Protein AF-0000000081145423 (afdb_homodimer)

Sequence (1988 aa):
MEACVICKEGTMGEDVSILTEKGAASINLASRQRGHADIADEGDTVHKKCRRKFNHPKYIQAEKAADQHQNETKKILRSENIFNFQEQCIFCGLPAKFIKRKRGADVHPVLTMEFQEKVLESCTNRNDEWGHTVKGRISYVNDLHAADAVYHQTCSVNFRTGKNIPSVYSPIPSKERRLAGRPCATQQEDAFSKTCAFLANNDNEQVTVMDLTKKMAEFCDEPYTRNYMKKKLQTHFGSDILITEINGLPDVVTFCYLAKSILYDFYKRPQSSSDKESIIKAAARFILSDIKSIQASTTLYPSLSEIESLSSQISYVPDSLQLLLSNIFLQNSKDLKIASIGQAIMQTSRPRALLAPIQISLGIQLDQQFASRFLLDTLNSLGFSASYSEIKRFQSNAAVEQGQSQINLDTNSSLQFVADNVDHNSCTVDGHGTFHGMGIIGSFTPGSKFNRVIPRNDLSKESILEAGTIDVLFYKRPQTKEQHFIKLREMDVDDDFWFAYLLCNVLWPLRTPRISWSGFMQMFRSGQYPGKSSTVFFPMIDLPPSDMTCIFSTLHFVCKEASKYEKTPVITFDQPLYWKARQIISDEADDSILKSVVLRLGGFHLQMSFLGAIGHIMSGSGLQEVLETVFAPNAVGHMVSGKAVSRAIRGHNLVSSGLNAILLAQIFELDLPSTSITAELNLSSSESRTDNGEPSEGLNHQGVPEVAIQIESEDDLSGRTIDPLLDKACSLYDSLLSGETKLEELAGDEIFDRILSKLEEEKKSLETKRTAKLWLQYLDMVHLLMKFIEAERTGNWKLHQKTISMMLPYLAAASHNLYLKSAYLYLSDMQQLESKHPEIYAFFEAGHHVIRRSDRFWAGLSSDIVIEQVLMRSMKTSGGLTRGRGMTELQRVQWLLSSPACAEINYAMQTLTGVNYHTSDQHKESGKARQSRDDRDAFIVLKHVMERNPFDGNEELRSIETGIVADQKVNVDRSKEIGLEIVNSLPIYFWIFFMEACVICKEGTMGEDVSILTEKGAASINLASRQRGHADIADEGDTVHKKCRRKFNHPKYIQAEKAADQHQNETKKILRSENIFNFQEQCIFCGLPAKFIKRKRGADVHPVLTMEFQEKVLESCTNRNDEWGHTVKGRISYVNDLHAADAVYHQTCSVNFRTGKNIPSVYSPIPSKERRLAGRPCATQQEDAFSKTCAFLANNDNEQVTVMDLTKKMAEFCDEPYTRNYMKKKLQTHFGSDILITEINGLPDVVTFCYLAKSILYDFYKRPQSSSDKESIIKAAARFILSDIKSIQASTTLYPSLSEIESLSSQISYVPDSLQLLLSNIFLQNSKDLKIASIGQAIMQTSRPRALLAPIQISLGIQLDQQFASRFLLDTLNSLGFSASYSEIKRFQSNAAVEQGQSQINLDTNSSLQFVADNVDHNSCTVDGHGTFHGMGIIGSFTPGSKFNRVIPRNDLSKESILEAGTIDVLFYKRPQTKEQHFIKLREMDVDDDFWFAYLLCNVLWPLRTPRISWSGFMQMFRSGQYPGKSSTVFFPMIDLPPSDMTCIFSTLHFVCKEASKYEKTPVITFDQPLYWKARQIISDEADDSILKSVVLRLGGFHLQMSFLGAIGHIMSGSGLQEVLETVFAPNAVGHMVSGKAVSRAIRGHNLVSSGLNAILLAQIFELDLPSTSITAELNLSSSESRTDNGEPSEGLNHQGVPEVAIQIESEDDLSGRTIDPLLDKACSLYDSLLSGETKLEELAGDEIFDRILSKLEEEKKSLETKRTAKLWLQYLDMVHLLMKFIEAERTGNWKLHQKTISMMLPYLAAASHNLYLKSAYLYLSDMQQLESKHPEIYAFFEAGHHVIRRSDRFWAGLSSDIVIEQVLMRSMKTSGGLTRGRGMTELQRVQWLLSSPACAEINYAMQTLTGVNYHTSDQHKESGKARQSRDDRDAFIVLKHVMERNPFDGNEELRSIETGIVADQKVNVDRSKEIGLEIVNSLPIYFWIFF

Solvent-accessible surface area (backbone atoms only — not comparable to full-atom values): 108475 Å² total; per-residue (Å²): 130,64,36,13,63,81,82,65,43,74,65,84,68,91,58,57,41,68,29,46,67,66,51,15,51,48,50,23,51,37,30,45,69,60,73,44,69,76,66,52,50,68,68,43,37,32,39,53,65,58,53,51,56,59,55,34,66,65,55,39,50,50,48,49,56,52,60,68,71,62,69,84,76,74,81,77,79,74,83,74,84,70,80,49,38,63,47,19,14,63,67,79,66,49,72,54,63,62,54,87,99,40,66,25,99,51,42,42,68,46,82,48,67,62,56,53,53,51,49,54,49,46,22,65,69,60,70,39,67,52,25,52,53,30,44,59,60,49,72,73,48,98,49,53,40,83,54,46,21,23,31,39,53,66,46,53,52,22,65,74,72,67,43,80,54,57,76,88,51,40,72,77,70,78,80,72,80,70,78,82,74,81,64,66,58,60,54,43,50,52,19,47,50,49,37,49,47,44,47,66,73,42,62,71,49,82,40,30,45,62,51,50,32,55,54,18,41,73,63,25,95,72,44,61,52,62,69,53,41,51,52,48,48,42,68,72,50,40,80,33,42,45,72,50,79,46,90,99,49,80,40,33,49,35,71,29,68,51,72,65,57,51,50,48,55,62,71,66,53,70,86,81,60,59,68,64,60,52,37,29,50,46,32,20,51,52,36,40,28,48,58,60,64,58,88,55,66,73,50,45,50,79,42,62,69,47,54,34,30,64,66,50,41,40,65,69,40,48,65,62,51,47,51,29,46,57,63,37,34,66,54,86,91,37,64,60,35,46,24,43,47,44,37,28,52,50,27,56,36,26,62,89,56,38,73,39,58,64,27,45,44,48,38,40,35,47,36,53,49,47,35,42,67,61,60,35,48,48,35,27,56,39,39,65,27,36,51,60,68,57,46,52,42,47,32,44,29,31,14,35,50,47,49,72,47,78,80,84,67,62,89,83,38,46,63,42,33,32,47,45,76,40,77,42,83,51,91,43,90,38,54,49,75,50,46,47,20,27,37,36,38,38,35,27,37,40,44,67,84,86,84,70,76,39,54,52,62,92,73,56,72,64,57,43,44,62,38,35,61,71,73,81,41,81,61,75,84,63,79,80,64,82,86,80,60,66,82,72,77,85,72,91,73,80,70,76,61,59,58,56,62,52,48,46,44,61,38,46,84,77,41,83,71,30,60,46,65,70,28,47,46,60,73,52,54,77,68,84,58,73,53,30,36,33,76,46,60,47,54,56,43,88,34,52,49,87,37,64,33,41,45,47,20,50,54,51,48,45,44,54,57,24,50,74,70,75,44,72,30,32,42,32,19,48,69,76,55,33,54,53,47,51,50,53,42,64,48,44,58,88,84,39,78,58,62,62,49,46,76,38,70,23,50,46,61,48,49,26,51,50,38,21,24,53,31,56,56,41,57,80,41,34,56,69,61,51,48,43,74,68,26,30,65,73,49,46,56,31,21,35,58,17,72,34,52,71,52,28,54,52,48,53,50,33,50,46,41,28,54,45,39,53,52,47,22,68,75,62,70,48,84,70,86,72,73,78,65,74,74,68,76,50,71,48,67,76,73,78,74,78,71,78,73,73,78,69,54,58,49,73,66,75,67,63,52,62,48,70,61,71,70,70,66,62,72,65,65,76,79,57,88,67,54,66,70,58,48,50,51,51,52,52,50,52,31,42,75,73,61,79,40,57,62,77,71,55,50,79,48,61,67,56,55,53,53,49,50,54,51,52,53,51,49,60,66,36,52,74,19,37,27,26,26,32,54,52,49,49,48,49,51,53,52,49,52,51,47,37,50,48,15,34,18,56,18,38,44,65,50,40,54,43,38,52,60,66,43,40,18,44,27,48,53,45,65,39,57,70,59,32,55,52,50,51,52,44,50,44,52,60,70,43,24,62,76,78,37,46,70,59,37,53,40,25,63,57,22,61,70,28,43,16,86,45,82,52,44,71,36,29,28,38,52,53,47,46,48,49,65,49,54,53,40,48,30,64,33,68,23,14,44,73,37,65,42,65,82,45,72,64,48,46,29,32,51,41,36,13,41,65,60,45,50,51,44,35,50,24,48,25,62,49,64,67,49,61,87,48,76,56,85,69,71,55,54,66,32,68,70,42,15,48,51,49,36,52,48,27,49,55,39,28,56,57,41,60,77,34,48,52,76,51,94,48,61,58,44,42,16,49,70,79,58,53,70,60,60,88,82,64,56,62,57,44,29,59,62,54,3,43,54,53,60,67,38,42,58,72,51,60,76,65,81,108,129,63,36,13,63,82,81,63,45,73,66,85,70,92,59,57,41,69,29,46,66,67,51,16,50,48,49,23,50,37,30,46,69,61,72,43,69,75,67,52,49,67,69,42,37,32,40,52,65,56,53,50,56,59,55,33,64,64,56,39,48,47,48,47,57,51,59,66,66,62,67,83,78,77,81,80,77,72,82,72,84,70,82,49,38,64,47,18,13,62,66,77,65,48,70,55,63,60,56,89,96,40,67,25,99,50,43,40,69,46,81,47,68,62,55,52,52,49,50,50,50,46,22,66,69,62,70,39,67,52,25,52,53,30,44,59,61,50,72,73,48,97,47,53,39,84,54,46,19,23,30,37,52,65,44,54,52,24,64,74,71,66,45,80,56,54,76,88,50,40,72,77,69,78,79,73,80,71,79,80,74,82,63,66,57,59,53,46,49,50,19,48,50,49,38,50,49,44,47,64,72,43,61,73,51,82,41,31,47,63,50,50,32,56,53,19,40,74,64,24,95,74,45,59,51,61,69,54,40,51,53,48,48,41,67,70,50,39,79,34,43,44,72,49,78,46,92,98,49,79,40,33,50,36,71,29,69,49,72,65,58,52,51,49,53,61,71,66,52,71,88,81,61,61,69,66,59,51,36,30,50,45,33,20,50,53,36,42,30,50,59,61,65,56,86,55,67,73,50,46,50,79,41,63,70,47,54,33,32,64,67,50,40,41,64,69,39,47,66,64,51,48,52,28,47,57,62,38,36,63,54,85,90,36,61,60,33,46,25,41,48,43,36,28,53,50,26,58,36,29,62,87,58,39,74,41,58,64,27,44,45,49,35,40,34,47,38,54,49,48,34,43,67,60,59,34,48,49,34,27,57,38,40,65,26,36,50,60,67,55,45,52,41,46,32,44,30,32,14,35,50,48,49,73,47,78,80,83,68,62,89,83,39,47,61,40,34,32,46,46,75,39,76,42,81,51,91,43,89,38,54,50,77,49,47,47,20,28,38,37,37,37,36,28,36,42,42,67,85,88,86,69,77,40,53,55,60,92,76,54,72,63,58,44,44,63,40,35,61,72,74,80,42,82,61,75,86,64,76,80,64,81,85,81,61,65,84,72,78,86,73,90,73,80,68,76,60,59,57,56,61,54,49,47,43,61,38,45,84,74,41,84,72,29,60,46,65,69,27,46,45,58,74,54,54,79,64,86,60,72,54,29,36,33,74,45,58,47,53,57,43,90,35,52,47,86,37,63,32,42,43,46,20,48,53,51,49,44,45,56,58,24,51,74,71,73,44,72,30,32,40,31,20,50,67,76,55,32,54,53,48,49,51,53,42,63,49,43,58,87,84,40,78,58,63,61,51,46,78,38,70,23,50,46,61,49,50,26,51,50,39,20,25,53,32,55,56,42,58,77,43,34,56,68,62,53,48,43,74,68,26,29,65,72,50,44,54,31,22,36,57,19,72,33,52,72,50,28,54,53,50,52,50,34,48,46,39,28,53,45,41,52,51,47,21,68,74,63,70,49,84,71,87,73,74,80,65,74,76,64,76,50,70,49,68,74,73,77,75,79,73,79,74,73,78,69,52,56,52,72,67,76,68,63,51,62,46,70,61,71,70,69,65,63,71,66,64,77,78,57,87,65,53,66,70,59,48,49,54,51,50,52,50,52,31,40,75,72,61,79,39,56,61,76,70,54,49,80,48,62,67,56,54,54,52,47,51,54,51,51,52,53,51,59,66,38,51,73,20,36,29,25,26,33,54,51,50,48,48,50,51,52,49,48,52,51,47,36,51,47,14,34,17,56,19,37,43,65,48,40,54,44,38,53,60,67,42,39,18,43,28,47,53,47,64,37,55,70,59,32,55,52,50,52,52,44,50,44,52,59,70,42,24,61,77,78,38,45,68,58,37,52,40,26,64,58,22,61,70,27,44,16,85,44,84,51,43,69,36,29,29,37,53,54,48,48,48,48,66,48,54,54,41,47,30,65,32,67,23,12,42,74,38,66,42,65,82,44,71,63,47,45,28,33,53,40,35,13,41,64,60,45,51,51,44,36,51,23,48,25,61,49,65,68,50,60,87,47,77,57,85,68,69,54,54,67,33,67,70,42,15,47,50,49,37,51,48,27,50,55,37,27,57,56,41,61,77,34,46,53,78,54,92,46,61,58,43,42,15,49,70,78,60,51,68,61,61,90,83,65,56,63,57,43,28,58,62,55,3,44,55,53,61,66,37,44,55,73,50,61,73,66,81,108

pLDDT: mean 79.21, std 19.41, range [22.06, 98.44]

Radius of gyration: 43.33 Å; Cα contacts (8 Å, |Δi|>4): 2928; chains: 2; bounding box: 94×135×142 Å

Structure (mmCIF, N/CA/C/O backbone):
data_AF-0000000081145423-model_v1
#
loop_
_entity.id
_entity.type
_entity.pdbx_description
1 polymer 'Uncharacterized protein'
#
loop_
_atom_site.group_PDB
_atom_site.id
_atom_site.type_symbol
_atom_site.label_atom_id
_atom_site.label_alt_id
_atom_site.label_comp_id
_atom_site.label_asym_id
_atom_site.label_entity_id
_atom_site.label_seq_id
_atom_site.pdbx_PDB_ins_code
_atom_site.Cartn_x
_atom_site.Cartn_y
_atom_site.Cartn_z
_atom_site.occupancy
_atom_site.B_iso_or_equiv
_atom_site.auth_seq_id
_atom_site.auth_comp_id
_atom_site.auth_asym_id
_atom_site.auth_atom_id
_atom_site.pdbx_PDB_model_num
ATOM 1 N N . MET A 1 1 ? 26.938 -6.09 -64.438 1 45.06 1 MET A N 1
ATOM 2 C CA . MET A 1 1 ? 26.531 -6.07 -63.031 1 45.06 1 MET A CA 1
ATOM 3 C C . MET A 1 1 ? 25.125 -5.488 -62.906 1 45.06 1 MET A C 1
ATOM 5 O O . MET A 1 1 ? 24.859 -4.371 -63.344 1 45.06 1 MET A O 1
ATOM 9 N N . GLU A 1 2 ? 24.156 -6.195 -62.688 1 62.94 2 GLU A N 1
ATOM 10 C CA . GLU A 1 2 ? 22.766 -5.824 -62.906 1 62.94 2 GLU A CA 1
ATOM 11 C C . GLU A 1 2 ? 22.266 -4.859 -61.844 1 62.94 2 GLU A C 1
ATOM 13 O O . GLU A 1 2 ? 22.578 -5.023 -60.656 1 62.94 2 GLU A O 1
ATOM 18 N N . ALA A 1 3 ? 21.969 -3.691 -62.125 1 74.31 3 ALA A N 1
ATOM 19 C CA . ALA A 1 3 ? 21.516 -2.594 -61.281 1 74.31 3 ALA A CA 1
ATOM 20 C C . ALA A 1 3 ? 20.109 -2.861 -60.75 1 74.31 3 ALA A C 1
ATOM 22 O O . ALA A 1 3 ? 19.312 -3.553 -61.375 1 74.31 3 ALA A O 1
ATOM 23 N N . CYS A 1 4 ? 19.875 -2.486 -59.531 1 77.88 4 CYS A N 1
ATOM 24 C CA . CYS A 1 4 ? 18.547 -2.59 -58.969 1 77.88 4 CYS A CA 1
ATOM 25 C C . CYS A 1 4 ? 17.531 -1.809 -59.781 1 77.88 4 CYS A C 1
ATOM 27 O O . CYS A 1 4 ? 17.75 -0.642 -60.094 1 77.88 4 CYS A O 1
ATOM 29 N N . VAL A 1 5 ? 16.516 -2.346 -60.125 1 80.5 5 VAL A N 1
ATOM 30 C CA . VAL A 1 5 ? 15.555 -1.771 -61.062 1 80.5 5 VAL A CA 1
ATOM 31 C C . VAL A 1 5 ? 14.844 -0.59 -60.406 1 80.5 5 VAL A C 1
ATOM 33 O O . VAL A 1 5 ? 14.367 0.313 -61.094 1 80.5 5 VAL A O 1
ATOM 36 N N . ILE A 1 6 ? 14.875 -0.462 -59.125 1 78.06 6 ILE A N 1
ATOM 37 C CA . ILE A 1 6 ? 14.18 0.581 -58.406 1 78.06 6 ILE A CA 1
ATOM 38 C C . ILE A 1 6 ? 15.125 1.755 -58.156 1 78.06 6 ILE A C 1
ATOM 40 O O . ILE A 1 6 ? 14.812 2.895 -58.5 1 78.06 6 ILE A O 1
ATOM 44 N N . CYS A 1 7 ? 16.234 1.558 -57.594 1 73 7 CYS A N 1
ATOM 45 C CA . CYS A 1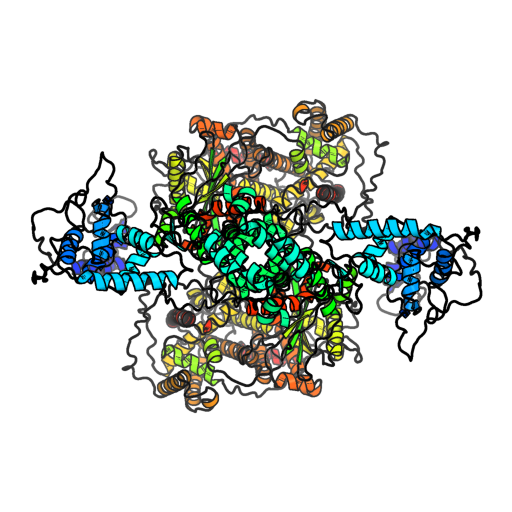 7 ? 17.125 2.66 -57.219 1 73 7 CYS A CA 1
ATOM 46 C C . CYS A 1 7 ? 18.203 2.85 -58.281 1 73 7 CYS A C 1
ATOM 48 O O . CYS A 1 7 ? 18.969 3.814 -58.219 1 73 7 CYS A O 1
ATOM 50 N N . LYS A 1 8 ? 18.422 1.959 -59.312 1 77.31 8 LYS A N 1
ATOM 51 C CA . LYS A 1 8 ? 19.344 1.952 -60.469 1 77.31 8 LYS A CA 1
ATOM 52 C C . LYS A 1 8 ? 20.797 1.902 -60 1 77.31 8 LYS A C 1
ATOM 54 O O . LYS A 1 8 ? 21.703 2.223 -60.781 1 77.31 8 LYS A O 1
ATOM 59 N N . GLU A 1 9 ? 21.031 1.647 -58.719 1 73.06 9 GLU A N 1
ATOM 60 C CA . GLU A 1 9 ? 22.391 1.513 -58.25 1 73.06 9 GLU A CA 1
ATOM 61 C C . GLU A 1 9 ? 22.906 0.082 -58.406 1 73.06 9 GLU A C 1
ATOM 63 O O . GLU A 1 9 ? 22.109 -0.852 -58.531 1 73.06 9 GLU A O 1
ATOM 68 N N . GLY A 1 10 ? 24.172 -0.116 -58.406 1 71.62 10 GLY A N 1
ATOM 69 C CA . GLY A 1 10 ? 24.812 -1.399 -58.625 1 71.62 10 GLY A CA 1
ATOM 70 C C . GLY A 1 10 ? 24.531 -2.41 -57.531 1 71.62 10 GLY A C 1
ATOM 71 O O . GLY A 1 10 ? 24.344 -2.037 -56.375 1 71.62 10 GLY A O 1
ATOM 72 N N . THR A 1 11 ? 24.016 -3.619 -57.656 1 60.56 11 THR A N 1
ATOM 73 C CA . THR A 1 11 ? 23.609 -4.707 -56.781 1 60.56 11 THR A CA 1
ATOM 74 C C . THR A 1 11 ? 24.828 -5.414 -56.188 1 60.56 11 THR A C 1
ATOM 76 O O . THR A 1 11 ? 25.156 -6.527 -56.594 1 60.56 11 THR A O 1
ATOM 79 N N . MET A 1 12 ? 25.828 -4.793 -55.625 1 54.53 12 MET A N 1
ATOM 80 C CA . MET A 1 12 ? 26.969 -5.402 -54.969 1 54.53 12 MET A CA 1
ATOM 81 C C . MET A 1 12 ? 26.672 -5.656 -53.5 1 54.53 12 MET A C 1
ATOM 83 O O . MET A 1 12 ? 26.172 -4.77 -52.781 1 54.53 12 MET A O 1
ATOM 87 N N . GLY A 1 13 ? 26.531 -7.059 -52.938 1 53.88 13 GLY A N 1
ATOM 88 C CA . GLY A 1 13 ? 26.484 -7.715 -51.625 1 53.88 13 GLY A CA 1
ATOM 89 C C . GLY A 1 13 ? 25.234 -8.547 -51.438 1 53.88 13 GLY A C 1
ATOM 90 O O . GLY A 1 13 ? 24.422 -8.68 -52.344 1 53.88 13 GLY A O 1
ATOM 91 N N . GLU A 1 14 ? 25.047 -9.273 -50.188 1 54.97 14 GLU A N 1
ATOM 92 C CA . GLU A 1 14 ? 24.172 -10.406 -49.875 1 54.97 14 GLU A CA 1
ATOM 93 C C . GLU A 1 14 ? 22.703 -10.008 -49.938 1 54.97 14 GLU A C 1
ATOM 95 O O . GLU A 1 14 ? 21.828 -10.867 -50 1 54.97 14 GLU A O 1
ATOM 100 N N . ASP A 1 15 ? 22.375 -8.844 -50.125 1 63.41 15 ASP A N 1
ATOM 101 C CA . ASP A 1 15 ? 20.969 -8.555 -49.906 1 63.41 15 ASP A CA 1
ATOM 102 C C . ASP A 1 15 ? 20.266 -8.25 -51.25 1 63.41 15 ASP A C 1
ATOM 104 O O . ASP A 1 15 ? 19.359 -7.41 -51.281 1 63.41 15 ASP A O 1
ATOM 108 N N . VAL A 1 16 ? 20.562 -8.969 -52.25 1 73.56 16 VAL A N 1
ATOM 109 C CA . VAL A 1 16 ? 19.938 -8.758 -53.562 1 73.56 16 VAL A CA 1
ATOM 110 C C . VAL A 1 16 ? 18.984 -9.898 -53.844 1 73.56 16 VAL A C 1
ATOM 112 O O . VAL A 1 16 ? 19.234 -11.055 -53.5 1 73.56 16 VAL A O 1
ATOM 115 N N . SER A 1 17 ? 17.859 -9.633 -54.344 1 78.44 17 SER A N 1
ATOM 116 C CA . SER A 1 17 ? 16.938 -10.68 -54.75 1 78.44 17 SER A CA 1
ATOM 117 C C . SER A 1 17 ? 16.578 -10.562 -56.219 1 78.44 17 SER A C 1
ATOM 119 O O . SER A 1 17 ? 16.406 -9.453 -56.75 1 78.44 17 SER A O 1
ATOM 121 N N . ILE A 1 18 ? 16.531 -11.68 -56.906 1 79.06 18 ILE A N 1
ATOM 122 C CA . ILE A 1 18 ? 16.125 -11.75 -58.312 1 79.06 18 ILE A CA 1
ATOM 123 C C . ILE A 1 18 ? 14.594 -11.852 -58.375 1 79.06 18 ILE A C 1
ATOM 125 O O . ILE A 1 18 ? 13.992 -12.703 -57.719 1 79.06 18 ILE A O 1
ATOM 129 N N . LEU A 1 19 ? 13.953 -11.031 -59.125 1 76.06 19 LEU A N 1
ATOM 130 C CA . LEU A 1 19 ? 12.5 -10.922 -59.125 1 76.06 19 LEU A CA 1
ATOM 131 C C . LEU A 1 19 ? 11.875 -12.094 -59.906 1 76.06 19 LEU A C 1
ATOM 133 O O . LEU A 1 19 ? 12.336 -12.445 -61 1 76.06 19 LEU A O 1
ATOM 137 N N . THR A 1 20 ? 10.906 -12.867 -59.25 1 80.38 20 THR A N 1
ATOM 138 C CA . THR A 1 20 ? 10.039 -13.812 -59.938 1 80.38 20 THR A CA 1
ATOM 139 C C . THR A 1 20 ? 8.867 -13.094 -60.594 1 80.38 20 THR A C 1
ATOM 141 O O . THR A 1 20 ? 8.703 -11.883 -60.438 1 80.38 20 THR A O 1
ATOM 144 N N . GLU A 1 21 ? 7.996 -13.758 -61.25 1 76.81 21 GLU A N 1
ATOM 145 C CA . GLU A 1 21 ? 6.82 -13.195 -61.938 1 76.81 21 GLU A CA 1
ATOM 146 C C . GLU A 1 21 ? 5.941 -12.438 -60.938 1 76.81 21 GLU A C 1
ATOM 148 O O . GLU A 1 21 ? 5.469 -11.344 -61.219 1 76.81 21 GLU A O 1
ATOM 153 N N . LYS A 1 22 ? 5.789 -12.961 -59.812 1 75.75 22 LYS A N 1
ATOM 154 C CA . LYS A 1 22 ? 4.941 -12.344 -58.812 1 75.75 22 LYS A CA 1
ATOM 155 C C . LYS A 1 22 ? 5.617 -11.117 -58.188 1 75.75 22 LYS A C 1
ATOM 157 O O . LYS A 1 22 ? 4.957 -10.117 -57.906 1 75.75 22 LYS A O 1
ATOM 162 N N . GLY A 1 23 ? 6.855 -11.188 -58 1 76.88 23 GLY A N 1
ATOM 163 C CA . GLY A 1 23 ? 7.602 -10.055 -57.5 1 76.88 23 GLY A CA 1
ATOM 164 C C . GLY A 1 23 ? 7.621 -8.875 -58.438 1 76.88 23 GLY A C 1
ATOM 165 O O . GLY A 1 23 ? 7.441 -7.727 -58 1 76.88 23 GLY A O 1
ATOM 166 N N . ALA A 1 24 ? 7.84 -9.125 -59.594 1 81.5 24 ALA A N 1
ATOM 167 C CA . ALA A 1 24 ? 7.82 -8.086 -60.625 1 81.5 24 ALA A CA 1
ATOM 168 C C . ALA A 1 24 ? 6.441 -7.449 -60.75 1 81.5 24 ALA A C 1
ATOM 170 O O . ALA A 1 24 ? 6.324 -6.227 -60.875 1 81.5 24 ALA A O 1
ATOM 171 N N . ALA A 1 25 ? 5.371 -8.258 -60.688 1 78.31 25 ALA A N 1
ATOM 172 C CA . ALA A 1 25 ? 3.998 -7.758 -60.75 1 78.31 25 ALA A CA 1
ATOM 173 C C . ALA A 1 25 ? 3.695 -6.828 -59.594 1 78.31 25 ALA A C 1
ATOM 175 O O . ALA A 1 25 ? 3.029 -5.805 -59.75 1 78.31 25 ALA A O 1
ATOM 176 N N . SER A 1 26 ? 4.246 -7.133 -58.406 1 78.38 26 SER A N 1
ATOM 177 C CA . SER A 1 26 ? 4.02 -6.316 -57.219 1 78.38 26 SER A CA 1
ATOM 178 C C . SER A 1 26 ? 4.734 -4.973 -57.344 1 78.38 26 SER A C 1
ATOM 180 O O . SER A 1 26 ? 4.168 -3.934 -57 1 78.38 26 SER A O 1
ATOM 182 N N . ILE A 1 27 ? 5.848 -4.977 -57.719 1 80.19 27 ILE A N 1
ATOM 183 C CA . ILE A 1 27 ? 6.605 -3.744 -57.906 1 80.19 27 ILE A CA 1
ATOM 184 C C . ILE A 1 27 ? 5.953 -2.896 -59 1 80.19 27 ILE A C 1
ATOM 186 O O . ILE A 1 27 ? 5.816 -1.68 -58.844 1 80.19 27 ILE A O 1
ATOM 190 N N . ASN A 1 28 ? 5.469 -3.543 -60.156 1 81 28 ASN A N 1
ATOM 191 C CA . ASN A 1 28 ? 4.805 -2.836 -61.25 1 81 28 ASN A CA 1
ATOM 192 C C . ASN A 1 28 ? 3.445 -2.291 -60.812 1 81 28 ASN A C 1
ATOM 194 O O . ASN A 1 28 ? 3.049 -1.2 -61.219 1 81 28 ASN A O 1
ATOM 198 N N . LEU A 1 29 ? 2.775 -2.957 -59.938 1 77.75 29 LEU A N 1
ATOM 199 C CA . LEU A 1 29 ? 1.537 -2.441 -59.375 1 77.75 29 LEU A CA 1
ATOM 200 C C . LEU A 1 29 ? 1.809 -1.211 -58.5 1 77.75 29 LEU A C 1
ATOM 202 O O . LEU A 1 29 ? 1.086 -0.215 -58.594 1 77.75 29 LEU A O 1
ATOM 206 N N . ALA A 1 30 ? 2.82 -1.21 -57.656 1 77.88 30 ALA A N 1
ATOM 207 C CA . ALA A 1 30 ? 3.217 -0.06 -56.844 1 77.88 30 ALA A CA 1
ATOM 208 C C . ALA A 1 30 ? 3.678 1.098 -57.719 1 77.88 30 ALA A C 1
ATOM 210 O O . ALA A 1 30 ? 3.369 2.258 -57.438 1 77.88 30 ALA A O 1
ATOM 211 N N . SER A 1 31 ? 4.359 0.82 -58.688 1 78.06 31 SER A N 1
ATOM 212 C CA . SER A 1 31 ? 4.816 1.822 -59.625 1 78.06 31 SER A CA 1
ATOM 213 C C . SER A 1 31 ? 3.641 2.496 -60.344 1 78.06 31 SER A C 1
ATOM 215 O O . SER A 1 31 ? 3.605 3.721 -60.469 1 78.06 31 SER A O 1
ATOM 217 N N . ARG A 1 32 ? 2.596 1.623 -60.719 1 77.25 32 ARG A N 1
ATOM 218 C CA . ARG A 1 32 ? 1.39 2.178 -61.344 1 77.25 32 ARG A CA 1
ATOM 219 C C . ARG A 1 32 ? 0.625 3.045 -60.344 1 77.25 32 ARG A C 1
ATOM 221 O O . ARG A 1 32 ? 0.081 4.09 -60.719 1 77.25 32 ARG A O 1
ATOM 228 N N . GLN A 1 33 ? 0.643 2.752 -59.031 1 74.69 33 GLN A N 1
ATOM 229 C CA . GLN A 1 33 ? -0.027 3.527 -58 1 74.69 33 GLN A CA 1
ATOM 230 C C . GLN A 1 33 ? 0.702 4.84 -57.719 1 74.69 33 GLN A C 1
ATOM 232 O O . GLN A 1 33 ? 0.086 5.828 -57.312 1 74.69 33 GLN A O 1
ATOM 237 N N . ARG A 1 34 ? 1.903 4.867 -58 1 69.75 34 ARG A N 1
ATOM 238 C CA . ARG A 1 34 ? 2.697 6.09 -57.906 1 69.75 34 ARG A CA 1
ATOM 239 C C . ARG A 1 34 ? 2.625 6.902 -59.188 1 69.75 34 ARG A C 1
ATOM 241 O O . ARG A 1 34 ? 3.197 7.992 -59.281 1 69.75 34 ARG A O 1
ATOM 248 N N . GLY A 1 35 ? 1.904 6.355 -60.25 1 72.38 35 GLY A N 1
ATOM 249 C CA . GLY A 1 35 ? 1.688 7.031 -61.531 1 72.38 35 GLY A CA 1
ATOM 250 C C . GLY A 1 35 ? 2.805 6.793 -62.531 1 72.38 35 GLY A C 1
ATOM 251 O O . GLY A 1 35 ? 2.951 7.543 -63.5 1 72.38 35 GLY A O 1
ATOM 252 N N . HIS A 1 36 ? 3.719 5.766 -62.312 1 73.62 36 HIS A N 1
ATOM 253 C CA . HIS A 1 36 ? 4.848 5.52 -63.188 1 73.62 36 HIS A CA 1
ATOM 254 C C . HIS A 1 36 ? 4.602 4.301 -64.062 1 73.62 36 HIS A C 1
ATOM 256 O O . HIS A 1 36 ? 3.668 3.533 -63.844 1 73.62 36 HIS A O 1
ATOM 262 N N . ALA A 1 37 ? 5.246 4.133 -65.062 1 76.12 37 ALA A N 1
ATOM 263 C CA . ALA A 1 37 ? 5.16 3 -66 1 76.12 37 ALA A CA 1
ATOM 264 C C . ALA A 1 37 ? 5.785 1.751 -65.375 1 76.12 37 ALA A C 1
ATOM 266 O O . ALA A 1 37 ? 6.516 1.836 -64.375 1 76.12 37 ALA A O 1
ATOM 267 N N . ASP A 1 38 ? 5.477 0.512 -65.875 1 78.81 38 ASP A N 1
ATOM 268 C CA . ASP A 1 38 ? 6.012 -0.759 -65.375 1 78.81 38 ASP A CA 1
ATOM 269 C C . ASP A 1 38 ? 7.539 -0.761 -65.438 1 78.81 38 ASP A C 1
ATOM 271 O O . ASP A 1 38 ? 8.141 -0.413 -66.438 1 78.81 38 ASP A O 1
ATOM 275 N N . ILE A 1 39 ? 8.227 -0.951 -64.375 1 79.94 39 ILE A N 1
ATOM 276 C CA . ILE A 1 39 ? 9.672 -0.736 -64.312 1 79.94 39 ILE A CA 1
ATOM 277 C C . ILE A 1 39 ? 10.383 -2.074 -64.188 1 79.94 39 ILE A C 1
ATOM 279 O O . ILE A 1 39 ? 11.609 -2.158 -64.312 1 79.94 39 ILE A O 1
ATOM 283 N N . ALA A 1 40 ? 9.617 -3.156 -63.719 1 79.38 40 ALA A N 1
ATOM 284 C CA . ALA A 1 40 ? 10.305 -4.398 -63.375 1 79.38 40 ALA A CA 1
ATOM 285 C C . ALA A 1 40 ? 9.844 -5.551 -64.25 1 79.38 40 ALA A C 1
ATOM 287 O O . ALA A 1 40 ? 8.656 -5.66 -64.562 1 79.38 40 ALA A O 1
ATOM 288 N N . ASP A 1 41 ? 10.711 -6.312 -64.75 1 81 41 ASP A N 1
ATOM 289 C CA . ASP A 1 41 ? 10.445 -7.527 -65.562 1 81 41 ASP A CA 1
ATOM 290 C C . ASP A 1 41 ? 10.969 -8.766 -64.812 1 81 41 ASP A C 1
ATOM 292 O O . ASP A 1 41 ? 11.867 -8.664 -63.969 1 81 41 ASP A O 1
ATOM 296 N N . GLU A 1 42 ? 10.281 -9.93 -65.125 1 80.38 42 GLU A N 1
ATOM 297 C CA . GLU A 1 42 ? 10.758 -11.195 -64.562 1 80.38 42 GLU A CA 1
ATOM 298 C C . GLU A 1 42 ? 12.242 -11.398 -64.812 1 80.38 42 GLU A C 1
ATOM 300 O O . GLU A 1 42 ? 12.688 -11.227 -66 1 80.38 42 GLU A O 1
ATOM 305 N N . GLY A 1 43 ? 13.211 -11.719 -63.75 1 78.88 43 GLY A N 1
ATOM 306 C CA . GLY A 1 43 ? 14.648 -11.906 -63.906 1 78.88 43 GLY A CA 1
ATOM 307 C C . GLY A 1 43 ? 15.461 -10.703 -63.469 1 78.88 43 GLY A C 1
ATOM 308 O O . GLY A 1 43 ? 16.688 -10.773 -63.375 1 78.88 43 GLY A O 1
ATOM 309 N N . ASP A 1 44 ? 14.859 -9.516 -63.406 1 78.38 44 ASP A N 1
ATOM 310 C CA . ASP A 1 44 ? 15.57 -8.312 -63 1 78.38 44 ASP A CA 1
ATOM 311 C C . ASP A 1 44 ? 16.062 -8.438 -61.562 1 78.38 44 ASP A C 1
ATOM 313 O O . ASP A 1 44 ? 15.477 -9.172 -60.75 1 78.38 44 ASP A O 1
ATOM 317 N N . THR A 1 45 ? 17.094 -7.797 -61.188 1 79.19 45 THR A N 1
ATOM 318 C CA . THR A 1 45 ? 17.672 -7.848 -59.875 1 79.19 45 THR A CA 1
ATOM 319 C C . THR A 1 45 ? 17.266 -6.617 -59.062 1 79.19 45 THR A C 1
ATOM 321 O O . THR A 1 45 ? 17.281 -5.5 -59.562 1 79.19 45 THR A O 1
ATOM 324 N N . VAL A 1 46 ? 16.844 -6.777 -57.75 1 78.12 46 VAL A N 1
ATOM 325 C CA . VAL A 1 46 ? 16.438 -5.68 -56.906 1 78.12 46 VAL A CA 1
ATOM 326 C C . VAL A 1 46 ? 17.047 -5.859 -55.5 1 78.12 46 VAL A C 1
ATOM 328 O O . VAL A 1 46 ? 17.25 -6.988 -55.062 1 78.12 46 VAL A O 1
ATOM 331 N N . HIS A 1 47 ? 17.422 -4.848 -54.875 1 77.81 47 HIS A N 1
ATOM 332 C CA . HIS A 1 47 ? 17.781 -4.914 -53.469 1 77.81 47 HIS A CA 1
ATOM 333 C C . HIS A 1 47 ? 16.562 -5.293 -52.625 1 77.81 47 HIS A C 1
ATOM 335 O O . HIS A 1 47 ? 15.461 -4.805 -52.844 1 77.81 47 HIS A O 1
ATOM 341 N N . LYS A 1 48 ? 16.688 -5.996 -51.625 1 76.94 48 LYS A N 1
ATOM 342 C CA . LYS A 1 48 ? 15.594 -6.398 -50.75 1 76.94 48 LYS A CA 1
ATOM 343 C C . LYS A 1 48 ? 14.992 -5.191 -50.031 1 76.94 48 LYS A C 1
ATOM 345 O O . LYS A 1 48 ? 13.766 -5.082 -49.906 1 76.94 48 LYS A O 1
ATOM 350 N N . LYS A 1 49 ? 15.703 -4.293 -49.625 1 73.56 49 LYS A N 1
ATOM 351 C CA . LYS A 1 49 ? 15.258 -3.074 -48.969 1 73.56 49 LYS A CA 1
ATOM 352 C C . LYS A 1 49 ? 14.523 -2.148 -49.938 1 73.56 49 LYS A C 1
ATOM 354 O O . LYS A 1 49 ? 13.5 -1.559 -49.562 1 73.56 49 LYS A O 1
ATOM 359 N N . CYS A 1 50 ? 15 -2.029 -51.031 1 74.56 50 CYS A N 1
ATOM 360 C CA . CYS A 1 50 ? 14.383 -1.173 -52.062 1 74.56 50 CYS A CA 1
ATOM 361 C C . CYS A 1 50 ? 13 -1.684 -52.438 1 74.56 50 CYS A C 1
ATOM 363 O O . CYS A 1 50 ? 12.055 -0.899 -52.562 1 74.56 50 CYS A O 1
ATOM 365 N N . ARG A 1 51 ? 12.992 -2.988 -52.5 1 77.62 51 ARG A N 1
ATOM 366 C CA . ARG A 1 51 ? 11.727 -3.631 -52.844 1 77.62 51 ARG A CA 1
ATOM 367 C C . ARG A 1 51 ? 10.68 -3.377 -51.75 1 77.62 51 ARG A C 1
ATOM 369 O O . ARG A 1 51 ? 9.531 -3.035 -52.062 1 77.62 51 ARG A O 1
ATOM 376 N N . ARG A 1 52 ? 11.094 -3.445 -50.562 1 74.75 52 ARG A N 1
ATOM 377 C CA . ARG A 1 52 ? 10.195 -3.248 -49.438 1 74.75 52 ARG A CA 1
ATOM 378 C C . ARG A 1 52 ? 9.727 -1.8 -49.344 1 74.75 52 ARG A C 1
ATOM 380 O O . ARG A 1 52 ? 8.547 -1.536 -49.125 1 74.75 52 ARG A O 1
ATOM 387 N N . LYS A 1 53 ? 10.633 -0.957 -49.469 1 74.12 53 LYS A N 1
ATOM 388 C CA . LYS A 1 53 ? 10.305 0.465 -49.406 1 74.12 53 LYS A CA 1
ATOM 389 C C . LYS A 1 53 ? 9.383 0.862 -50.562 1 74.12 53 LYS A C 1
ATOM 391 O O . LYS A 1 53 ? 8.438 1.632 -50.375 1 74.12 53 LYS A O 1
ATOM 396 N N . PHE A 1 54 ? 9.664 0.382 -51.625 1 75.88 54 PHE A N 1
ATOM 397 C CA . PHE A 1 54 ? 8.977 0.788 -52.844 1 75.88 54 PHE A CA 1
ATOM 398 C C . PHE A 1 54 ? 7.543 0.282 -52.844 1 75.88 54 PHE A C 1
ATOM 400 O O . PHE A 1 54 ? 6.645 0.958 -53.344 1 75.88 54 PHE A O 1
ATOM 407 N N . ASN A 1 55 ? 7.332 -0.91 -52.219 1 74.56 55 ASN A N 1
ATOM 408 C CA . ASN A 1 55 ? 6.016 -1.533 -52.188 1 74.56 55 ASN A CA 1
ATOM 409 C C . ASN A 1 55 ? 5.211 -1.131 -50.969 1 74.56 55 ASN A C 1
ATOM 411 O O . ASN A 1 55 ? 4.051 -1.523 -50.812 1 74.56 55 ASN A O 1
ATOM 415 N N . HIS A 1 56 ? 5.812 -0.385 -50 1 71 56 HIS A N 1
ATOM 416 C CA . HIS A 1 56 ? 5.145 -0.039 -48.75 1 71 56 HIS A CA 1
ATOM 417 C C . HIS A 1 56 ? 4.008 0.949 -49 1 71 56 HIS A C 1
ATOM 419 O O . HIS A 1 56 ? 4.215 2.012 -49.594 1 71 56 HIS A O 1
ATOM 425 N N . PRO A 1 57 ? 2.836 0.854 -48.5 1 66.12 57 PRO A N 1
ATOM 426 C CA . PRO A 1 57 ? 1.668 1.678 -48.812 1 66.12 57 PRO A CA 1
ATOM 427 C C . PRO A 1 57 ? 1.812 3.119 -48.312 1 66.12 57 PRO A C 1
ATOM 429 O O . PRO A 1 57 ? 1.354 4.047 -49 1 66.12 57 PRO A O 1
ATOM 432 N N . LYS A 1 58 ? 2.451 3.322 -47.281 1 63.47 58 LYS A N 1
ATOM 433 C CA . LYS A 1 58 ? 2.588 4.676 -46.75 1 63.47 58 LYS A CA 1
ATOM 434 C C . LYS A 1 58 ? 3.441 5.543 -47.656 1 63.47 58 LYS A C 1
ATOM 436 O O . LYS A 1 58 ? 3.133 6.719 -47.875 1 63.47 58 LYS A O 1
ATOM 441 N N . TYR A 1 59 ? 4.375 4.895 -48.094 1 69.06 59 TYR A N 1
ATOM 442 C CA . TYR A 1 59 ? 5.262 5.688 -48.938 1 69.06 59 TYR A CA 1
ATOM 443 C C . TYR A 1 59 ? 4.637 5.949 -50.281 1 69.06 59 TYR A C 1
ATOM 445 O O . TYR A 1 59 ? 4.852 7.004 -50.875 1 69.06 59 TYR A O 1
ATOM 453 N N . ILE A 1 60 ? 3.828 5.059 -50.656 1 68.25 60 ILE A N 1
ATOM 454 C CA . ILE A 1 60 ? 3.07 5.23 -51.875 1 68.25 60 ILE A CA 1
ATOM 455 C C . ILE A 1 60 ? 2.076 6.379 -51.719 1 68.25 60 ILE A C 1
ATOM 457 O O . ILE A 1 60 ? 1.963 7.238 -52.594 1 68.25 60 ILE A O 1
ATOM 461 N N . GLN A 1 61 ? 1.396 6.434 -50.594 1 62.75 61 GLN A N 1
ATOM 462 C CA . GLN A 1 61 ? 0.436 7.5 -50.344 1 62.75 61 GLN A CA 1
ATOM 463 C C . GLN A 1 61 ? 1.141 8.836 -50.125 1 62.75 61 GLN A C 1
ATOM 465 O O . GLN A 1 61 ? 0.655 9.875 -50.594 1 62.75 61 GLN A O 1
ATOM 470 N N . ALA A 1 62 ? 2.211 8.844 -49.469 1 58.97 62 ALA A N 1
ATOM 471 C CA . ALA A 1 62 ? 2.98 10.07 -49.25 1 58.97 62 ALA A CA 1
ATOM 472 C C . ALA A 1 62 ? 3.484 10.633 -50.594 1 58.97 62 ALA A C 1
ATOM 474 O O . ALA A 1 62 ? 3.465 11.844 -50.812 1 58.97 62 ALA A O 1
ATOM 475 N N . GLU A 1 63 ? 3.836 9.773 -51.281 1 55.28 63 GLU A N 1
ATOM 476 C CA . GLU A 1 63 ? 4.34 10.234 -52.594 1 55.28 63 GLU A CA 1
ATOM 477 C C . GLU A 1 63 ? 3.199 10.695 -53.5 1 55.28 63 GLU A C 1
ATOM 479 O O . GLU A 1 63 ? 3.355 11.641 -54.25 1 55.28 63 GLU A O 1
ATOM 484 N N . LYS A 1 64 ? 2.09 10 -53.344 1 51.47 64 LYS A N 1
ATOM 485 C CA . LYS A 1 64 ? 0.919 10.5 -54.062 1 51.47 64 LYS A CA 1
ATOM 486 C C . LYS A 1 64 ? 0.535 11.898 -53.562 1 51.47 64 LYS A C 1
ATOM 488 O O . LYS A 1 64 ? 0.154 12.758 -54.375 1 51.47 64 LYS A O 1
ATOM 493 N N . ALA A 1 65 ? 0.543 12.102 -52.219 1 45.03 65 ALA A N 1
ATOM 494 C CA . ALA A 1 65 ? 0.2 13.414 -51.688 1 45.03 65 ALA A CA 1
ATOM 495 C C . ALA A 1 65 ? 1.278 14.438 -52 1 45.03 65 ALA A C 1
ATOM 497 O O . ALA A 1 65 ? 0.979 15.617 -52.219 1 45.03 65 ALA A O 1
ATOM 498 N N . ALA A 1 66 ? 2.518 14.047 -51.938 1 38.62 66 ALA A N 1
ATOM 499 C CA . ALA A 1 66 ? 3.596 14.977 -52.281 1 38.62 66 ALA A CA 1
ATOM 500 C C . ALA A 1 66 ? 3.48 15.461 -53.719 1 38.62 66 ALA A C 1
ATOM 502 O O . ALA A 1 66 ? 3.814 16.609 -54.031 1 38.62 66 ALA A O 1
ATOM 503 N N . ASP A 1 67 ? 3.096 14.617 -54.5 1 35.41 67 ASP A N 1
ATOM 504 C CA . ASP A 1 67 ? 3.109 15.031 -55.906 1 35.41 67 ASP A CA 1
ATOM 505 C C . ASP A 1 67 ? 2.062 16.109 -56.188 1 35.41 67 ASP A C 1
ATOM 507 O O . ASP A 1 67 ? 2.074 16.75 -57.219 1 35.41 67 ASP A O 1
ATOM 511 N N . GLN A 1 68 ? 0.987 16.062 -55.375 1 33.5 68 GLN A N 1
ATOM 512 C CA . GLN A 1 68 ? 0.072 17.109 -55.812 1 33.5 68 GLN A CA 1
ATOM 513 C C . GLN A 1 68 ? 0.627 18.5 -55.5 1 33.5 68 GLN A C 1
ATOM 515 O O . GLN A 1 68 ? 0.186 19.5 -56.062 1 33.5 68 GLN A O 1
ATOM 520 N N . HIS A 1 69 ? 1.363 18.703 -54.312 1 30.64 69 HIS A N 1
ATOM 521 C CA . HIS A 1 69 ? 1.672 20.078 -53.969 1 30.64 69 HIS A CA 1
ATOM 522 C C . HIS A 1 69 ? 2.891 20.578 -54.75 1 30.64 69 HIS A C 1
ATOM 524 O O . HIS A 1 69 ? 3.621 21.453 -54.25 1 30.64 69 HIS A O 1
ATOM 530 N N . GLN A 1 70 ? 3.309 19.969 -55.812 1 27 70 GLN A N 1
ATOM 531 C CA . GLN A 1 70 ? 4.508 20.438 -56.5 1 27 70 GLN A CA 1
ATOM 532 C C . GLN A 1 70 ? 4.43 21.938 -56.781 1 27 70 GLN A C 1
ATOM 534 O O . GLN A 1 70 ? 5.414 22.656 -56.625 1 27 70 GLN A O 1
ATOM 539 N N . ASN A 1 71 ? 3.596 22.391 -57.75 1 24.89 71 ASN A N 1
ATOM 540 C CA . ASN A 1 71 ? 4.027 23.391 -58.719 1 24.89 71 ASN A CA 1
ATOM 541 C C . ASN A 1 71 ? 3.904 24.797 -58.156 1 24.89 71 ASN A C 1
ATOM 543 O O . ASN A 1 71 ? 4.168 25.781 -58.844 1 24.89 71 ASN A O 1
ATOM 547 N N . GLU A 1 72 ? 2.979 25.219 -57.312 1 25.75 72 GLU A N 1
ATOM 548 C CA . GLU A 1 72 ? 2.766 26.641 -57.531 1 25.75 72 GLU A CA 1
ATOM 549 C C . GLU A 1 72 ? 3.965 27.469 -57.062 1 25.75 72 GLU A C 1
ATOM 551 O O . GLU A 1 72 ? 4.449 27.297 -55.938 1 25.75 72 GLU A O 1
ATOM 556 N N . THR A 1 73 ? 4.828 28 -57.969 1 25.08 73 THR A N 1
ATOM 557 C CA . THR A 1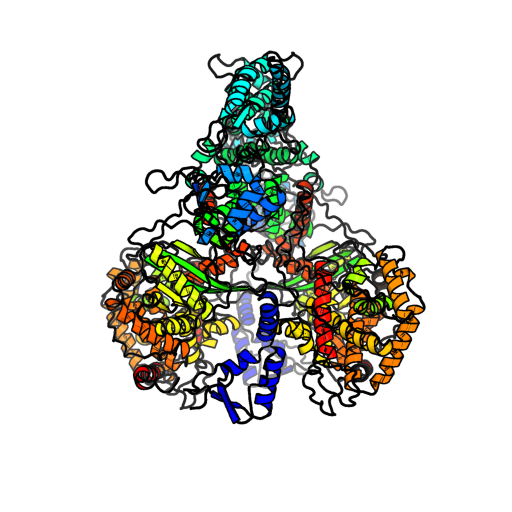 73 ? 5.988 28.875 -58 1 25.08 73 THR A CA 1
ATOM 558 C C . THR A 1 73 ? 5.734 30.125 -57.156 1 25.08 73 THR A C 1
ATOM 560 O O . THR A 1 73 ? 4.949 31 -57.562 1 25.08 73 THR A O 1
ATOM 563 N N . LYS A 1 74 ? 5.484 30.094 -55.906 1 28.61 74 LYS A N 1
ATOM 564 C CA . LYS A 1 74 ? 5.18 31.328 -55.219 1 28.61 74 LYS A CA 1
ATOM 565 C C . LYS A 1 74 ? 6.281 32.375 -55.438 1 28.61 74 LYS A C 1
ATOM 567 O O . LYS A 1 74 ? 7.469 32.031 -55.375 1 28.61 74 LYS A O 1
ATOM 572 N N . LYS A 1 75 ? 6.082 33.5 -56.188 1 26.09 75 LYS A N 1
ATOM 573 C CA . LYS A 1 75 ? 6.828 34.688 -56.531 1 26.09 75 LYS A CA 1
ATOM 574 C C . LYS A 1 75 ? 7.613 35.25 -55.344 1 26.09 75 LYS A C 1
ATOM 576 O O . LYS A 1 75 ? 7.055 35.406 -54.25 1 26.09 75 LYS A O 1
ATOM 581 N N . ILE A 1 76 ? 8.945 35.031 -55.25 1 28.95 76 ILE A N 1
ATOM 582 C CA . ILE A 1 76 ? 9.984 35.469 -54.344 1 28.95 76 ILE A CA 1
ATOM 583 C C . ILE A 1 76 ? 9.992 37 -54.281 1 28.95 76 ILE A C 1
ATOM 585 O O . ILE A 1 76 ? 10.359 37.656 -55.25 1 28.95 76 ILE A O 1
ATOM 589 N N . LEU A 1 77 ? 8.93 37.812 -54.062 1 25.72 77 LEU A N 1
ATOM 590 C CA . LEU A 1 77 ? 9.07 39.25 -54.094 1 25.72 77 LEU A CA 1
ATOM 591 C C . LEU A 1 77 ? 10.297 39.688 -53.281 1 25.72 77 LEU A C 1
ATOM 593 O O . LEU A 1 77 ? 10.539 39.188 -52.188 1 25.72 77 LEU A O 1
ATOM 597 N N . ARG A 1 78 ? 11.453 40.25 -53.906 1 28.34 78 ARG A N 1
ATOM 598 C CA . ARG A 1 78 ? 12.781 40.812 -53.688 1 28.34 78 ARG A CA 1
ATOM 599 C C . ARG A 1 78 ? 12.734 41.875 -52.594 1 28.34 78 ARG A C 1
ATOM 601 O O . ARG A 1 78 ? 13.703 42.625 -52.406 1 28.34 78 ARG A O 1
ATOM 608 N N . SER A 1 79 ? 11.773 42.188 -51.938 1 28.02 79 SER A N 1
ATOM 609 C CA . SER A 1 79 ? 11.914 43.438 -51.25 1 28.02 79 SER A CA 1
ATOM 610 C C . SER A 1 79 ? 13.203 43.5 -50.438 1 28.02 79 SER A C 1
ATOM 612 O O . SER A 1 79 ? 13.695 42.438 -50 1 28.02 79 SER A O 1
ATOM 614 N N . GLU A 1 80 ? 14.102 44.688 -50.469 1 31.31 80 GLU A N 1
ATOM 615 C CA . GLU A 1 80 ? 15.414 45.25 -50.156 1 31.31 80 GLU A CA 1
ATOM 616 C C . GLU A 1 80 ? 15.883 44.75 -48.781 1 31.31 80 GLU A C 1
ATOM 618 O O . GLU A 1 80 ? 17.016 44.312 -48.625 1 31.31 80 GLU A O 1
ATOM 623 N N . ASN A 1 81 ? 15.68 45.719 -47.781 1 37.69 81 ASN A N 1
ATOM 624 C CA . ASN A 1 81 ? 16.5 45.781 -46.562 1 37.69 81 ASN A CA 1
ATOM 625 C C . ASN A 1 81 ? 16.438 44.469 -45.781 1 37.69 81 ASN A C 1
ATOM 627 O O . ASN A 1 81 ? 15.359 44.031 -45.375 1 37.69 81 ASN A O 1
ATOM 631 N N . ILE A 1 82 ? 17.312 43.688 -46.188 1 46.5 82 ILE A N 1
ATOM 632 C CA . ILE A 1 82 ? 17.422 42.312 -45.688 1 46.5 82 ILE A CA 1
ATOM 633 C C . ILE A 1 82 ? 17.406 42.312 -44.156 1 46.5 82 ILE A C 1
ATOM 635 O O . ILE A 1 82 ? 18.25 42.938 -43.531 1 46.5 82 ILE A O 1
ATOM 639 N N . PHE A 1 83 ? 16.328 42.031 -43.688 1 60.78 83 PHE A N 1
ATOM 640 C CA . PHE A 1 83 ? 16.156 41.875 -42.25 1 60.78 83 PHE A CA 1
ATOM 641 C C . PHE A 1 83 ? 17.156 40.875 -41.688 1 60.78 83 PHE A C 1
ATOM 643 O O . PHE A 1 83 ? 17.234 39.75 -42.188 1 60.78 83 PHE A O 1
ATOM 650 N N . ASN A 1 84 ? 18.203 41.344 -41.031 1 69.31 84 ASN A N 1
ATOM 651 C CA . ASN A 1 84 ? 19.203 40.5 -40.344 1 69.31 84 ASN A CA 1
ATOM 652 C C . ASN A 1 84 ? 18.672 39.969 -39.031 1 69.31 84 ASN A C 1
ATOM 654 O O . ASN A 1 84 ? 18.547 40.75 -38.062 1 69.31 84 ASN A O 1
ATOM 658 N N . PHE A 1 85 ? 18.422 38.719 -38.875 1 72.69 85 PHE A N 1
ATOM 659 C CA . PHE A 1 85 ? 17.766 38.094 -37.75 1 72.69 85 PHE A CA 1
ATOM 660 C C . PHE A 1 85 ? 18.672 38.125 -36.531 1 72.69 85 PHE A C 1
ATOM 662 O O . PHE A 1 85 ? 18.188 38.125 -35.375 1 72.69 85 PHE A O 1
ATOM 669 N N . GLN A 1 86 ? 19.969 38.312 -36.688 1 74.5 86 GLN A N 1
ATOM 670 C CA . GLN A 1 86 ? 20.922 38.219 -35.562 1 74.5 86 GLN A CA 1
ATOM 671 C C . GLN A 1 86 ? 21.141 39.562 -34.875 1 74.5 86 GLN A C 1
ATOM 673 O O . GLN A 1 86 ? 21.516 39.594 -33.719 1 74.5 86 GLN A O 1
ATOM 678 N N . GLU A 1 87 ? 20.859 40.562 -35.594 1 76.19 87 GLU A N 1
ATOM 679 C CA . GLU A 1 87 ? 21.234 41.875 -35.094 1 76.19 87 GLU A CA 1
ATOM 680 C C . GLU A 1 87 ? 20.016 42.75 -34.906 1 76.19 87 GLU A C 1
ATOM 682 O O . GLU A 1 87 ? 20.062 43.781 -34.219 1 76.19 87 GLU A O 1
ATOM 687 N N . GLN A 1 88 ? 18.938 42.406 -35.562 1 77.06 88 GLN A N 1
ATOM 688 C CA . GLN A 1 88 ? 17.75 43.25 -35.562 1 77.06 88 GLN A CA 1
ATOM 689 C C . GLN A 1 88 ? 16.578 42.531 -34.875 1 77.06 88 GLN A C 1
ATOM 691 O O . GLN A 1 88 ? 16.422 41.312 -35.031 1 77.06 88 GLN A O 1
ATOM 696 N N . CYS A 1 89 ? 15.797 43.312 -34.188 1 78.25 89 CYS A N 1
ATOM 697 C CA . CYS A 1 89 ? 14.625 42.781 -33.5 1 78.25 89 CYS A CA 1
ATOM 698 C C . CYS A 1 89 ? 13.562 42.344 -34.5 1 78.25 89 CYS A C 1
ATOM 700 O O . CYS A 1 89 ? 13.188 43.094 -35.375 1 78.25 89 CYS A O 1
ATOM 702 N N . ILE A 1 90 ? 13.008 41.312 -34.312 1 80.88 90 ILE A N 1
ATOM 703 C CA . ILE A 1 90 ? 12.062 40.719 -35.25 1 80.88 90 ILE A CA 1
ATOM 704 C C . ILE A 1 90 ? 10.766 41.531 -35.25 1 80.88 90 ILE A C 1
ATOM 706 O O . ILE A 1 90 ? 10.016 41.531 -36.219 1 80.88 90 ILE A O 1
ATOM 710 N N . PHE A 1 91 ? 10.516 42.344 -34.25 1 81.56 91 PHE A N 1
ATOM 711 C CA . PHE A 1 91 ? 9.258 43.062 -34.094 1 81.56 91 PHE A CA 1
ATOM 712 C C . PHE A 1 91 ? 9.391 44.5 -34.562 1 81.56 91 PHE A C 1
ATOM 714 O O . PHE A 1 91 ? 8.539 45 -35.312 1 81.56 91 PHE A O 1
ATOM 721 N N . CYS A 1 92 ? 10.406 45.219 -34.125 1 73.62 92 CYS A N 1
ATOM 722 C CA . CYS A 1 92 ? 10.508 46.625 -34.469 1 73.62 92 CYS A CA 1
ATOM 723 C C . CYS A 1 92 ? 11.453 46.844 -35.625 1 73.62 92 CYS A C 1
ATOM 725 O O . CYS A 1 92 ? 11.43 47.875 -36.281 1 73.62 92 CYS A O 1
ATOM 727 N N . GLY A 1 93 ? 12.383 45.844 -35.969 1 72.75 93 GLY A N 1
ATOM 728 C CA . GLY A 1 93 ? 13.312 45.938 -37.094 1 72.75 93 GLY A CA 1
ATOM 729 C C . GLY A 1 93 ? 14.539 46.781 -36.781 1 72.75 93 GLY A C 1
ATOM 730 O O . GLY A 1 93 ? 15.367 47.031 -37.656 1 72.75 93 GLY A O 1
ATOM 731 N N . LEU A 1 94 ? 14.656 47.344 -35.469 1 74.31 94 LEU A N 1
ATOM 732 C CA . LEU A 1 94 ? 15.781 48.188 -35.094 1 74.31 94 LEU A CA 1
ATOM 733 C C . LEU A 1 94 ? 16.938 47.344 -34.562 1 74.31 94 LEU A C 1
ATOM 735 O O . LEU A 1 94 ? 16.719 46.219 -34.094 1 74.31 94 LEU A O 1
ATOM 739 N N . PRO A 1 95 ? 18.078 47.688 -34.562 1 70.94 95 PRO A N 1
ATOM 740 C CA . PRO A 1 95 ? 19.25 46.938 -34.094 1 70.94 95 PRO A CA 1
ATOM 741 C C . PRO A 1 95 ? 19.219 46.656 -32.594 1 70.94 95 PRO A C 1
ATOM 743 O O . PRO A 1 95 ? 18.797 47.5 -31.812 1 70.94 95 PRO A O 1
ATOM 746 N N . ALA A 1 96 ? 19.344 45.375 -32.094 1 65.25 96 ALA A N 1
ATOM 747 C CA . ALA A 1 96 ? 19.438 44.969 -30.703 1 65.25 96 ALA A CA 1
ATOM 748 C C . ALA A 1 96 ? 20.766 45.406 -30.078 1 65.25 96 ALA A C 1
ATOM 750 O O . ALA A 1 96 ? 21.828 45.219 -30.688 1 65.25 96 ALA A O 1
ATOM 751 N N . LYS A 1 97 ? 20.844 46.406 -29.156 1 62.5 97 LYS A N 1
ATOM 752 C CA . LYS A 1 97 ? 22.062 46.938 -28.578 1 62.5 97 LYS A CA 1
ATOM 753 C C . LYS A 1 97 ? 22.812 45.875 -27.781 1 62.5 97 LYS A C 1
ATOM 755 O O . LYS A 1 97 ? 22.234 45.219 -26.906 1 62.5 97 LYS A O 1
ATOM 760 N N . PHE A 1 98 ? 23.859 45.344 -28.094 1 53.69 98 PHE A N 1
ATOM 761 C CA . PHE A 1 98 ? 24.812 44.469 -27.422 1 53.69 98 PHE A CA 1
ATOM 762 C C . PHE A 1 98 ? 25.844 45.281 -26.641 1 53.69 98 PHE A C 1
ATOM 764 O O . PHE A 1 98 ? 26.359 46.281 -27.141 1 53.69 98 PHE A O 1
ATOM 771 N N . ILE A 1 99 ? 25.625 45.531 -25.219 1 49.34 99 ILE A N 1
ATOM 772 C CA . ILE A 1 99 ? 26.703 46.156 -24.469 1 49.34 99 ILE A CA 1
ATOM 773 C C . ILE A 1 99 ? 27.844 45.156 -24.297 1 49.34 99 ILE A C 1
ATOM 775 O O . ILE A 1 99 ? 27.672 44.156 -23.625 1 49.34 99 ILE A O 1
ATOM 779 N N . LYS A 1 100 ? 29.156 45.438 -24.641 1 42.38 100 LYS A N 1
ATOM 780 C CA . LYS A 1 100 ? 30.375 44.625 -24.516 1 42.38 100 LYS A CA 1
ATOM 781 C C . LYS A 1 100 ? 30.047 43.125 -24.484 1 42.38 100 LYS A C 1
ATOM 783 O O . LYS A 1 100 ? 29.875 42.562 -23.406 1 42.38 100 LYS A O 1
ATOM 788 N N . ARG A 1 101 ? 30.141 42.219 -25.625 1 47.03 101 ARG A N 1
ATOM 789 C CA . ARG A 1 101 ? 29.797 40.875 -26.047 1 47.03 101 ARG A CA 1
ATOM 790 C C . ARG A 1 101 ? 28.5 40.406 -25.391 1 47.03 101 ARG A C 1
ATOM 792 O O . ARG A 1 101 ? 28.031 39.281 -25.641 1 47.03 101 ARG A O 1
ATOM 799 N N . LYS A 1 102 ? 28.109 40.938 -24.297 1 46.12 102 LYS A N 1
ATOM 800 C CA . LYS A 1 102 ? 27 40.438 -23.5 1 46.12 102 LYS A CA 1
ATOM 801 C C . LYS A 1 102 ? 25.672 41.031 -23.953 1 46.12 102 LYS A C 1
ATOM 803 O O . LYS A 1 102 ? 25.641 42.188 -24.406 1 46.12 102 LYS A O 1
ATOM 808 N N . ARG A 1 103 ? 24.688 40.594 -24.328 1 54.12 103 ARG A N 1
ATOM 809 C CA . ARG A 1 103 ? 23.328 40.938 -24.734 1 54.12 103 ARG A CA 1
ATOM 810 C C . ARG A 1 103 ? 22.781 42.062 -23.859 1 54.12 103 ARG A C 1
ATOM 812 O O . ARG A 1 103 ? 23.031 42.094 -22.641 1 54.12 103 ARG A O 1
ATOM 819 N N . GLY A 1 104 ? 22.5 43.156 -24.391 1 53.47 104 GLY A N 1
ATOM 820 C CA . GLY A 1 104 ? 21.859 44.188 -23.594 1 53.47 104 GLY A CA 1
ATOM 821 C C . GLY A 1 104 ? 20.672 43.688 -22.812 1 53.47 104 GLY A C 1
ATOM 822 O O . GLY A 1 104 ? 20.141 42.594 -23.078 1 53.47 104 GLY A O 1
ATOM 823 N N . ALA A 1 105 ? 20.297 44.469 -21.672 1 57.91 105 ALA A N 1
ATOM 824 C CA . ALA A 1 105 ? 19.297 44.031 -20.703 1 57.91 105 ALA A CA 1
ATOM 825 C C . ALA A 1 105 ? 17.969 43.719 -21.391 1 57.91 105 ALA A C 1
ATOM 827 O O . ALA A 1 105 ? 17.203 42.875 -20.938 1 57.91 105 ALA A O 1
ATOM 828 N N . ASP A 1 106 ? 17.688 44.219 -22.641 1 63 106 ASP A N 1
ATOM 829 C CA . ASP A 1 106 ? 16.375 44.062 -23.234 1 63 106 ASP A CA 1
ATOM 830 C C . ASP A 1 106 ? 16.422 43.125 -24.453 1 63 106 ASP A C 1
ATOM 832 O O . ASP A 1 106 ? 15.406 42.906 -25.109 1 63 106 ASP A O 1
ATOM 836 N N . VAL A 1 107 ? 17.578 42.531 -24.812 1 72.56 107 VAL A N 1
ATOM 837 C CA . VAL A 1 107 ? 17.672 41.781 -26.047 1 72.56 107 VAL A CA 1
ATOM 838 C C . VAL A 1 107 ? 17.672 40.281 -25.734 1 72.56 107 VAL A C 1
ATOM 840 O O . VAL A 1 107 ? 18.5 39.812 -24.953 1 72.56 107 VAL A O 1
ATOM 843 N N . HIS A 1 108 ? 16.75 39.625 -26.266 1 73.81 108 HIS A N 1
ATOM 844 C CA . HIS A 1 108 ? 16.609 38.219 -26.031 1 73.81 108 HIS A CA 1
ATOM 845 C C . HIS A 1 108 ? 16.672 37.438 -27.328 1 73.81 108 HIS A C 1
ATOM 847 O O . HIS A 1 108 ? 16.141 37.875 -28.359 1 73.81 108 HIS A O 1
ATOM 853 N N . PRO A 1 109 ? 17.297 36.312 -27.391 1 75.19 109 PRO A N 1
ATOM 854 C CA . PRO A 1 109 ? 17.281 35.469 -28.578 1 75.19 109 PRO A CA 1
ATOM 855 C C . PRO A 1 109 ? 16.062 34.562 -28.656 1 75.19 109 PRO A C 1
ATOM 857 O O . PRO A 1 109 ? 15.469 34.219 -27.625 1 75.19 109 PRO A O 1
ATOM 860 N N . VAL A 1 110 ? 15.492 34.219 -29.781 1 73.81 110 VAL A N 1
ATOM 861 C CA . VAL A 1 110 ? 14.422 33.25 -29.953 1 73.81 110 VAL A CA 1
ATOM 862 C C . VAL A 1 110 ? 14.953 31.828 -29.719 1 73.81 110 VAL A C 1
ATOM 864 O O . VAL A 1 110 ? 15.852 31.359 -30.422 1 73.81 110 VAL A O 1
ATOM 867 N N . LEU A 1 111 ? 14.547 31.156 -28.688 1 66.12 111 LEU A N 1
ATOM 868 C CA . LEU A 1 111 ? 15.172 29.906 -28.297 1 66.12 111 LEU A CA 1
ATOM 869 C C . LEU A 1 111 ? 14.281 28.719 -28.641 1 66.12 111 LEU A C 1
ATOM 871 O O . LEU A 1 111 ? 14.758 27.594 -28.75 1 66.12 111 LEU A O 1
ATOM 875 N N . THR A 1 112 ? 12.969 28.969 -28.875 1 67.44 112 THR A N 1
ATOM 876 C CA . THR A 1 112 ? 12.07 27.844 -29.094 1 67.44 112 THR A CA 1
ATOM 877 C C . THR A 1 112 ? 11.266 28.031 -30.375 1 67.44 112 THR A C 1
ATOM 879 O O . THR A 1 112 ? 11.016 29.156 -30.797 1 67.44 112 THR A O 1
ATOM 882 N N . MET A 1 113 ? 10.812 26.969 -30.812 1 71.25 113 MET A N 1
ATOM 883 C CA . MET A 1 113 ? 9.953 26.953 -31.984 1 71.25 113 MET A CA 1
ATOM 884 C C . MET A 1 113 ? 8.539 27.422 -31.641 1 71.25 113 MET A C 1
ATOM 886 O O . MET A 1 113 ? 7.84 27.969 -32.5 1 71.25 113 MET A O 1
ATOM 890 N N . GLU A 1 114 ? 8.211 27.266 -30.531 1 68.62 114 GLU A N 1
ATOM 891 C CA . GLU A 1 114 ? 6.895 27.688 -30.062 1 68.62 114 GLU A CA 1
ATOM 892 C C . GLU A 1 114 ? 6.762 29.219 -30.109 1 68.62 114 GLU A C 1
ATOM 894 O O . GLU A 1 114 ? 5.688 29.734 -30.422 1 68.62 114 GLU A O 1
ATOM 899 N N . PHE A 1 115 ? 7.801 29.781 -29.938 1 74.06 115 PHE A N 1
ATOM 900 C CA . PHE A 1 115 ? 7.801 31.234 -30.016 1 74.06 115 PHE A CA 1
ATOM 901 C C . PHE A 1 115 ? 7.434 31.688 -31.422 1 74.06 115 PHE A C 1
ATOM 903 O O . PHE A 1 115 ? 6.629 32.625 -31.594 1 74.06 115 PHE A O 1
ATOM 910 N N . GLN A 1 116 ? 7.926 30.984 -32.25 1 74.12 116 GLN A N 1
ATOM 911 C CA . GLN A 1 116 ? 7.652 31.312 -33.656 1 74.12 116 GLN A CA 1
ATOM 912 C C . GLN A 1 116 ? 6.184 31.078 -34 1 74.12 116 GLN A C 1
ATOM 914 O O . GLN A 1 116 ? 5.555 31.922 -34.656 1 74.12 116 GLN A O 1
ATOM 919 N N . GLU A 1 117 ? 5.723 30.078 -33.531 1 73.56 117 GLU A N 1
ATOM 920 C CA . GLU A 1 117 ? 4.32 29.75 -33.812 1 73.56 117 GLU A CA 1
ATOM 921 C C . GLU A 1 117 ? 3.393 30.734 -33.094 1 73.56 117 GLU A C 1
ATOM 923 O O . GLU A 1 117 ? 2.393 31.172 -33.656 1 73.56 117 GLU A O 1
ATOM 928 N N . LYS A 1 118 ? 3.717 31.234 -32 1 75.81 118 LYS A N 1
ATOM 929 C CA . LYS A 1 118 ? 2.92 32.188 -31.234 1 75.81 118 LYS A CA 1
ATOM 930 C C . LYS A 1 118 ? 2.967 33.562 -31.875 1 75.81 118 LYS A C 1
ATOM 932 O O . LYS A 1 118 ? 1.952 34.281 -31.938 1 75.81 118 LYS A O 1
ATOM 937 N N . VAL A 1 119 ? 4.055 33.812 -32.344 1 76.62 119 VAL A N 1
ATOM 938 C CA . VAL A 1 119 ? 4.176 35.094 -33 1 76.62 119 VAL A CA 1
ATOM 939 C C . VAL A 1 119 ? 3.391 35.094 -34.312 1 76.62 119 VAL A C 1
ATOM 941 O O . VAL A 1 119 ? 2.686 36.062 -34.625 1 76.62 119 VAL A O 1
ATOM 944 N N . LEU A 1 120 ? 3.443 33.938 -34.938 1 76.62 120 LEU A N 1
ATOM 945 C CA . LEU A 1 120 ? 2.691 33.844 -36.188 1 76.62 120 LEU A CA 1
ATOM 946 C C . LEU A 1 120 ? 1.19 33.875 -35.906 1 76.62 120 LEU A C 1
ATOM 948 O O . LEU A 1 120 ? 0.436 34.5 -36.656 1 76.62 120 LEU A O 1
ATOM 952 N N . GLU A 1 121 ? 0.819 33.312 -34.844 1 74.88 121 GLU A N 1
ATOM 953 C CA . GLU A 1 121 ? -0.575 33.375 -34.406 1 74.88 121 GLU A CA 1
ATOM 954 C C . GLU A 1 121 ? -0.976 34.781 -34 1 74.88 121 GLU A C 1
ATOM 956 O O . GLU A 1 121 ? -2.064 35.25 -34.344 1 74.88 121 GLU A O 1
ATOM 961 N N . SER A 1 122 ? -0.131 35.406 -33.344 1 76.12 122 SER A N 1
ATOM 962 C CA . SER A 1 122 ? -0.399 36.781 -32.938 1 76.12 122 SER A CA 1
ATOM 963 C C . SER A 1 122 ? -0.463 37.719 -34.125 1 76.12 122 SER A C 1
ATOM 965 O O . SER A 1 122 ? -1.265 38.656 -34.156 1 76.12 122 SER A O 1
ATOM 967 N N . CYS A 1 123 ? 0.283 37.406 -35.031 1 75.62 123 CYS A N 1
ATOM 968 C CA . CYS A 1 123 ? 0.251 38.156 -36.281 1 75.62 123 CYS A CA 1
ATOM 969 C C . CYS A 1 123 ? -1.082 38 -37 1 75.62 123 CYS A C 1
ATOM 971 O O . CYS A 1 123 ? -1.651 38.969 -37.5 1 75.62 123 CYS A O 1
ATOM 973 N N . THR A 1 124 ? -1.549 36.812 -36.969 1 72.5 124 THR A N 1
ATOM 974 C CA . THR A 1 124 ? -2.811 36.531 -37.625 1 72.5 124 THR A CA 1
ATOM 975 C C . THR A 1 124 ? -3.982 37.125 -36.875 1 72.5 124 THR A C 1
ATOM 977 O O . THR A 1 124 ? -4.922 37.656 -37.469 1 72.5 124 THR A O 1
ATOM 980 N N . ASN A 1 125 ? -3.84 37.312 -35.594 1 71.5 125 ASN A N 1
ATOM 981 C CA . ASN A 1 125 ? -4.898 37.844 -34.719 1 71.5 125 ASN A CA 1
ATOM 982 C C . ASN A 1 125 ? -4.895 39.375 -34.719 1 71.5 125 ASN A C 1
ATOM 984 O O . ASN A 1 125 ? -5.953 40 -34.688 1 71.5 125 ASN A O 1
ATOM 988 N N . ARG A 1 126 ? -3.809 39.906 -34.719 1 70.06 126 ARG A N 1
ATOM 989 C CA . ARG A 1 126 ? -3.68 41.375 -34.688 1 70.06 126 ARG A CA 1
ATOM 990 C C . ARG A 1 126 ? -4.074 41.969 -36.062 1 70.06 126 ARG A C 1
ATOM 992 O O . ARG A 1 126 ? -4.715 43 -36.094 1 70.06 126 ARG A O 1
ATOM 999 N N . ASN A 1 127 ? -3.953 41.375 -37.188 1 67.69 127 ASN A N 1
ATOM 1000 C CA . ASN A 1 127 ? -4.289 41.719 -38.562 1 67.69 127 ASN A CA 1
ATOM 1001 C C . ASN A 1 127 ? -4.062 43.219 -38.812 1 67.69 127 ASN A C 1
ATOM 1003 O O . ASN A 1 127 ? -4.891 43.875 -39.469 1 67.69 127 ASN A O 1
ATOM 1007 N N . ASP A 1 128 ? -3.059 43.906 -38.156 1 71.5 128 ASP A N 1
ATOM 1008 C CA . ASP A 1 128 ? -2.713 45.312 -38.406 1 71.5 128 ASP A CA 1
ATOM 1009 C C . ASP A 1 128 ? -1.396 45.438 -39.156 1 71.5 128 ASP A C 1
ATOM 1011 O O . ASP A 1 128 ? -0.759 44.406 -39.469 1 71.5 128 ASP A O 1
ATOM 1015 N N . GLU A 1 129 ? -1.053 46.594 -39.531 1 73.19 129 GLU A N 1
ATOM 1016 C CA . GLU A 1 129 ? 0.109 46.844 -40.406 1 73.19 129 GLU A CA 1
ATOM 1017 C C . GLU A 1 129 ? 1.385 46.312 -39.75 1 73.19 129 GLU A C 1
ATOM 1019 O O . GLU A 1 129 ? 2.256 45.75 -40.438 1 73.19 129 GLU A O 1
ATOM 1024 N N . TRP A 1 130 ? 1.505 46.344 -38.406 1 76.94 130 TRP A N 1
ATOM 1025 C CA . TRP A 1 130 ? 2.652 45.844 -37.688 1 76.94 130 TRP A CA 1
ATOM 1026 C C . TRP A 1 130 ? 2.689 44.312 -37.719 1 76.94 130 TRP A C 1
ATOM 1028 O O . TRP A 1 130 ? 3.75 43.719 -37.938 1 76.94 130 TRP A O 1
ATOM 1038 N N . GLY A 1 131 ? 1.541 43.812 -37.625 1 76.94 131 GLY A N 1
ATOM 1039 C CA . GLY A 1 131 ? 1.455 42.375 -37.719 1 76.94 131 GLY A CA 1
ATOM 1040 C C . GLY A 1 131 ? 1.858 41.844 -39.094 1 76.94 131 GLY A C 1
ATOM 1041 O O . GLY A 1 131 ? 2.568 40.844 -39.188 1 76.94 131 GLY A O 1
ATOM 1042 N N . HIS A 1 132 ? 1.426 42.594 -40.094 1 77.06 132 HIS A N 1
ATOM 1043 C CA . HIS A 1 132 ? 1.756 42.188 -41.438 1 77.06 132 HIS A CA 1
ATOM 1044 C C . HIS A 1 132 ? 3.25 42.312 -41.719 1 77.06 132 HIS A C 1
ATOM 1046 O O . HIS A 1 132 ? 3.846 41.469 -42.375 1 77.06 132 HIS A O 1
ATOM 1052 N N . THR A 1 133 ? 3.852 43.344 -41.156 1 77.69 133 THR A N 1
ATOM 1053 C CA . THR A 1 133 ? 5.277 43.594 -41.344 1 77.69 133 THR A CA 1
ATOM 1054 C C . THR A 1 133 ? 6.102 42.531 -40.656 1 77.69 133 THR A C 1
ATOM 1056 O O . THR A 1 133 ? 7.07 42 -41.219 1 77.69 133 THR A O 1
ATOM 1059 N N . VAL A 1 134 ? 5.68 42.156 -39.438 1 78 134 VAL A N 1
ATOM 1060 C CA . VAL A 1 134 ? 6.398 41.125 -38.688 1 78 134 VAL A CA 1
ATOM 1061 C C . VAL A 1 134 ? 6.199 39.75 -39.312 1 78 134 VAL A C 1
ATOM 1063 O O . VAL A 1 134 ? 7.148 39 -39.438 1 78 134 VAL A O 1
ATOM 1066 N N . LYS A 1 135 ? 4.973 39.531 -39.75 1 77.88 135 LYS A N 1
ATOM 1067 C CA . LYS A 1 135 ? 4.719 38.281 -40.469 1 77.88 135 LYS A CA 1
ATOM 1068 C C . LYS A 1 135 ? 5.574 38.156 -41.719 1 77.88 135 LYS A C 1
ATOM 1070 O O . LYS A 1 135 ? 6.098 37.094 -42.031 1 77.88 135 LYS A O 1
ATOM 1075 N N . GLY A 1 136 ? 5.711 39.219 -42.406 1 74.94 136 GLY A N 1
ATOM 1076 C CA . GLY A 1 136 ? 6.559 39.25 -43.594 1 74.94 136 GLY A CA 1
ATOM 1077 C C . GLY A 1 136 ? 8.016 38.969 -43.281 1 74.94 136 GLY A C 1
ATOM 1078 O O . GLY A 1 136 ? 8.695 38.312 -44.094 1 74.94 136 GLY A O 1
ATOM 1079 N N . ARG A 1 137 ? 8.508 39.438 -42.125 1 72.69 137 ARG A N 1
ATOM 1080 C CA . ARG A 1 137 ? 9.898 39.188 -41.781 1 72.69 137 ARG A CA 1
ATOM 1081 C C . ARG A 1 137 ? 10.109 37.719 -41.375 1 72.69 137 ARG A C 1
ATOM 1083 O O . ARG A 1 137 ? 11.109 37.125 -41.781 1 72.69 137 ARG A O 1
ATOM 1090 N N . ILE A 1 138 ? 9.109 37.188 -40.594 1 72.38 138 ILE A N 1
ATOM 1091 C CA . ILE A 1 138 ? 9.297 35.875 -39.969 1 72.38 138 ILE A CA 1
ATOM 1092 C C . ILE A 1 138 ? 8.961 34.781 -41 1 72.38 138 ILE A C 1
ATOM 1094 O O . ILE A 1 138 ? 9.523 33.688 -40.938 1 72.38 138 ILE A O 1
ATOM 1098 N N . SER A 1 139 ? 8.047 35.031 -41.938 1 66.81 139 SER A N 1
ATOM 1099 C CA . SER A 1 139 ? 7.633 34.031 -42.938 1 66.81 139 SER A CA 1
ATOM 1100 C C . SER A 1 139 ? 8.773 33.656 -43.875 1 66.81 139 SER A C 1
ATOM 1102 O O . SER A 1 139 ? 8.703 32.656 -44.594 1 66.81 139 SER A O 1
ATOM 1104 N N . TYR A 1 140 ? 9.828 34.469 -43.875 1 61.12 140 TYR A N 1
ATOM 1105 C CA . TYR A 1 140 ? 10.953 34.219 -44.781 1 61.12 140 TYR A CA 1
ATOM 1106 C C . TYR A 1 140 ? 11.844 33.094 -44.25 1 61.12 140 TYR A C 1
ATOM 1108 O O . TYR A 1 140 ? 12.555 32.438 -45 1 61.12 140 TYR A O 1
ATOM 1116 N N . VAL A 1 141 ? 11.891 32.969 -42.844 1 63.56 141 VAL A N 1
ATOM 1117 C CA . VAL A 1 141 ? 12.781 31.969 -42.281 1 63.56 141 VAL A CA 1
ATOM 1118 C C . VAL A 1 141 ? 11.969 30.828 -41.656 1 63.56 141 VAL A C 1
ATOM 1120 O O . VAL A 1 141 ? 10.961 31.078 -41 1 63.56 141 VAL A O 1
ATOM 1123 N N . ASN A 1 142 ? 12.117 29.562 -42 1 63.62 142 ASN A N 1
ATOM 1124 C CA . ASN A 1 142 ? 11.398 28.375 -41.531 1 63.62 142 ASN A CA 1
ATOM 1125 C C . ASN A 1 142 ? 11.562 28.188 -40.031 1 63.62 142 ASN A C 1
ATOM 1127 O O . ASN A 1 142 ? 10.641 27.734 -39.344 1 63.62 142 ASN A O 1
ATOM 1131 N N . ASP A 1 143 ? 12.719 28.5 -39.562 1 70.25 143 ASP A N 1
ATOM 1132 C CA . ASP A 1 143 ? 13.078 28.312 -38.156 1 70.25 143 ASP A CA 1
ATOM 1133 C C . ASP A 1 143 ? 13.789 29.547 -37.594 1 70.25 143 ASP A C 1
ATOM 1135 O O . ASP A 1 143 ? 14.938 29.812 -37.969 1 70.25 143 ASP A O 1
ATOM 1139 N N . LEU A 1 144 ? 13.227 30.203 -36.656 1 75.75 144 LEU A N 1
ATOM 1140 C CA . LEU A 1 144 ? 13.766 31.453 -36.125 1 75.75 144 LEU A CA 1
ATOM 1141 C C . LEU A 1 144 ? 14.938 31.188 -35.188 1 75.75 144 LEU A C 1
ATOM 1143 O O . LEU A 1 144 ? 15.844 32 -35.062 1 75.75 144 LEU A O 1
ATOM 1147 N N . HIS A 1 145 ? 14.859 30.125 -34.531 1 73.38 145 HIS A N 1
ATOM 1148 C CA . HIS A 1 145 ? 15.945 29.75 -33.656 1 73.38 145 HIS A CA 1
ATOM 1149 C C . HIS A 1 145 ? 17.234 29.469 -34.406 1 73.38 145 HIS A C 1
ATOM 1151 O O . HIS A 1 145 ? 18.312 29.906 -34.031 1 73.38 145 HIS A O 1
ATOM 1157 N N . ALA A 1 146 ? 17.016 28.688 -35.469 1 73.38 146 ALA A N 1
ATOM 1158 C CA . ALA A 1 146 ? 18.172 28.359 -36.312 1 73.38 146 ALA A CA 1
ATOM 1159 C C . ALA A 1 146 ? 18.766 29.625 -36.938 1 73.38 146 ALA A C 1
ATOM 1161 O O . ALA A 1 146 ? 19.969 29.672 -37.219 1 73.38 146 ALA A O 1
ATOM 1162 N N . ALA A 1 147 ? 18.016 30.609 -37.125 1 73.31 147 ALA A N 1
ATOM 1163 C CA . ALA A 1 147 ? 18.469 31.859 -37.75 1 73.31 147 ALA A CA 1
ATOM 1164 C C . ALA A 1 147 ? 19.031 32.812 -36.688 1 73.31 147 ALA A C 1
ATOM 1166 O O . ALA A 1 147 ? 19.438 33.938 -37 1 73.31 147 ALA A O 1
ATOM 1167 N N . ASP A 1 148 ? 19.141 32.406 -35.469 1 73.56 148 ASP A N 1
ATOM 1168 C CA . ASP A 1 148 ? 19.641 33.156 -34.312 1 73.56 148 ASP A CA 1
ATOM 1169 C C . ASP A 1 148 ? 18.938 34.5 -34.219 1 73.56 148 ASP A C 1
ATOM 1171 O O . ASP A 1 148 ? 19.609 35.531 -34.062 1 73.56 148 ASP A O 1
ATOM 1175 N N . ALA A 1 149 ? 17.703 34.5 -34.375 1 77.19 149 ALA A N 1
ATOM 1176 C CA . ALA A 1 149 ? 16.938 35.75 -34.375 1 77.19 149 ALA A CA 1
ATOM 1177 C C . ALA A 1 149 ? 16.891 36.375 -33 1 77.19 149 ALA A C 1
ATOM 1179 O O . ALA A 1 149 ? 16.875 35.656 -31.984 1 77.19 149 ALA A O 1
ATOM 1180 N N . VAL A 1 150 ? 16.953 37.688 -32.969 1 78.31 150 VAL A N 1
ATOM 1181 C CA . VAL A 1 150 ? 16.938 38.406 -31.719 1 78.31 150 VAL A CA 1
ATOM 1182 C C . VAL A 1 150 ? 15.75 39.375 -31.672 1 78.31 150 VAL A C 1
ATOM 1184 O O . VAL A 1 150 ? 15.234 39.781 -32.719 1 78.31 150 VAL A O 1
ATOM 1187 N N . TYR A 1 151 ? 15.117 39.562 -30.484 1 77.88 151 TYR A N 1
ATOM 1188 C CA . TYR A 1 151 ? 14.039 40.531 -30.328 1 77.88 151 TYR A CA 1
ATOM 1189 C C . TYR A 1 151 ? 14.203 41.312 -29.047 1 77.88 151 TYR A C 1
ATOM 1191 O O . TYR A 1 151 ? 14.883 40.875 -28.109 1 77.88 151 TYR A O 1
ATOM 1199 N N . HIS A 1 152 ? 13.805 42.5 -28.969 1 74.88 152 HIS A N 1
ATOM 1200 C CA . HIS A 1 152 ? 13.68 43.281 -27.75 1 74.88 152 HIS A CA 1
ATOM 1201 C C . HIS A 1 152 ? 12.547 42.75 -26.859 1 74.88 152 HIS A C 1
ATOM 1203 O O . HIS A 1 152 ? 11.445 42.469 -27.359 1 74.88 152 HIS A O 1
ATOM 1209 N N . GLN A 1 153 ? 12.781 42.531 -25.734 1 73.75 153 GLN A N 1
ATOM 1210 C CA . GLN A 1 153 ? 11.734 42.062 -24.844 1 73.75 153 GLN A CA 1
ATOM 1211 C C . GLN A 1 153 ? 10.57 43.062 -24.781 1 73.75 153 GLN A C 1
ATOM 1213 O O . GLN A 1 153 ? 9.406 42.656 -24.766 1 73.75 153 GLN A O 1
ATOM 1218 N N . THR A 1 154 ? 10.781 44.219 -24.859 1 72.5 154 THR A N 1
ATOM 1219 C CA . THR A 1 154 ? 9.773 45.281 -24.859 1 72.5 154 THR A CA 1
ATOM 1220 C C . THR A 1 154 ? 8.938 45.25 -26.125 1 72.5 154 THR A C 1
ATOM 1222 O O . THR A 1 154 ? 7.719 45.406 -26.078 1 72.5 154 THR A O 1
ATOM 1225 N N . CYS A 1 155 ? 9.562 45 -27.297 1 73.88 155 CYS A N 1
ATOM 1226 C CA . CYS A 1 155 ? 8.852 44.938 -28.562 1 73.88 155 CYS A CA 1
ATOM 1227 C C . CYS A 1 155 ? 7.949 43.688 -28.625 1 73.88 155 CYS A C 1
ATOM 1229 O O . CYS A 1 155 ? 6.824 43.781 -29.125 1 73.88 155 CYS A O 1
ATOM 1231 N N . SER A 1 156 ? 8.438 42.625 -27.984 1 75.5 156 SER A N 1
ATOM 1232 C CA . SER A 1 156 ? 7.656 41.406 -27.969 1 75.5 156 SER A CA 1
ATOM 1233 C C . SER A 1 156 ? 6.402 41.562 -27.109 1 75.5 156 SER A C 1
ATOM 1235 O O . SER A 1 156 ? 5.312 41.156 -27.516 1 75.5 156 SER A O 1
ATOM 1237 N N . VAL A 1 157 ? 6.527 42.219 -26.047 1 74.38 157 VAL A N 1
ATOM 1238 C CA . VAL A 1 157 ? 5.391 42.438 -25.156 1 74.38 157 VAL A CA 1
ATOM 1239 C C . VAL A 1 157 ? 4.418 43.406 -25.812 1 74.38 157 VAL A C 1
ATOM 1241 O O . VAL A 1 157 ? 3.205 43.188 -25.812 1 74.38 157 VAL A O 1
ATOM 1244 N N . ASN A 1 158 ? 4.91 44.375 -26.453 1 74.06 158 ASN A N 1
ATOM 1245 C CA . ASN A 1 158 ? 4.066 45.344 -27.141 1 74.06 158 ASN A CA 1
ATOM 1246 C C . ASN A 1 158 ? 3.322 44.75 -28.312 1 74.06 158 ASN A C 1
ATOM 1248 O O . ASN A 1 158 ? 2.158 45.062 -28.547 1 74.06 158 ASN A O 1
ATOM 1252 N N . PHE A 1 159 ? 3.932 43.875 -28.953 1 76.31 159 PHE A N 1
ATOM 1253 C CA . PHE A 1 159 ? 3.34 43.25 -30.125 1 76.31 159 PHE A CA 1
ATOM 1254 C C . PHE A 1 159 ? 2.215 42.312 -29.703 1 76.31 159 PHE A C 1
ATOM 1256 O O . PHE A 1 159 ? 1.152 42.281 -30.328 1 76.31 159 PHE A O 1
ATOM 1263 N N . ARG A 1 160 ? 2.438 41.594 -28.594 1 72.44 160 ARG A N 1
ATOM 1264 C CA . ARG A 1 160 ? 1.467 40.594 -28.125 1 72.44 160 ARG A CA 1
ATOM 1265 C C . ARG A 1 160 ? 0.273 41.281 -27.453 1 72.44 160 ARG A C 1
ATOM 1267 O O . ARG A 1 160 ? -0.865 40.812 -27.609 1 72.44 160 ARG A O 1
ATOM 1274 N N . THR A 1 161 ? 0.461 42.438 -26.766 1 68.81 161 THR A N 1
ATOM 1275 C CA . THR A 1 161 ? -0.578 43.125 -25.984 1 68.81 161 THR A CA 1
ATOM 1276 C C . THR A 1 161 ? -1.235 44.219 -26.828 1 68.81 161 THR A C 1
ATOM 1278 O O . THR A 1 161 ? -2.326 44.688 -26.484 1 68.81 161 THR A O 1
ATOM 1281 N N . GLY A 1 162 ? -0.693 44.656 -27.953 1 64.5 162 GLY A N 1
ATOM 1282 C CA . GLY A 1 162 ? -1.205 45.719 -28.828 1 64.5 162 GLY A CA 1
ATOM 1283 C C . GLY A 1 162 ? -0.947 47.094 -28.281 1 64.5 162 GLY A C 1
ATOM 1284 O O . GLY A 1 162 ? -1.514 48.094 -28.766 1 64.5 162 GLY A O 1
ATOM 1285 N N . LYS A 1 163 ? -0.168 47.188 -27.203 1 61.38 163 LYS A N 1
ATOM 1286 C CA . LYS A 1 163 ? 0.126 48.469 -26.594 1 61.38 163 LYS A CA 1
ATOM 1287 C C . LYS A 1 163 ? 1.389 49.094 -27.188 1 61.38 163 LYS A C 1
ATOM 1289 O O . LYS A 1 163 ? 2.26 48.375 -27.688 1 61.38 163 LYS A O 1
ATOM 1294 N N . ASN A 1 164 ? 1.607 50.375 -27.234 1 55.12 164 ASN A N 1
ATOM 1295 C CA . ASN A 1 164 ? 2.693 51.188 -27.734 1 55.12 164 ASN A CA 1
ATOM 1296 C C . ASN A 1 164 ? 3.125 50.75 -29.141 1 55.12 164 ASN A C 1
ATOM 1298 O O . ASN A 1 164 ? 4.188 50.156 -29.297 1 55.12 164 ASN A O 1
ATOM 1302 N N . ILE A 1 165 ? 2.27 50.625 -30.047 1 56.09 165 ILE A N 1
ATOM 1303 C CA . ILE A 1 165 ? 2.543 50.344 -31.453 1 56.09 165 ILE A CA 1
ATOM 1304 C C . ILE A 1 165 ? 3.664 51.25 -31.953 1 56.09 165 ILE A C 1
ATOM 1306 O O . ILE A 1 165 ? 3.613 52.469 -31.766 1 56.09 165 ILE A O 1
ATOM 1310 N N . PRO A 1 166 ? 4.66 50.594 -32.281 1 52 166 PRO A N 1
ATOM 1311 C CA . PRO A 1 166 ? 5.715 51.5 -32.75 1 52 166 PRO A CA 1
ATOM 1312 C C . PRO A 1 166 ? 5.188 52.562 -33.719 1 52 166 PRO A C 1
ATOM 1314 O O . PRO A 1 166 ? 4.238 52.312 -34.469 1 52 166 PRO A O 1
ATOM 1317 N N . SER A 1 167 ? 5.562 53.75 -33.406 1 48.28 167 SER A N 1
ATOM 1318 C CA . SER A 1 167 ? 5.117 54.938 -34.094 1 48.28 167 SER A CA 1
ATOM 1319 C C . SER A 1 167 ? 4.988 54.688 -35.594 1 48.28 167 SER A C 1
ATOM 1321 O O . SER A 1 167 ? 4.184 55.312 -36.281 1 48.28 167 SER A O 1
ATOM 1323 N N . VAL A 1 168 ? 5.922 53.719 -36.094 1 49.38 168 VAL A N 1
ATOM 1324 C CA . VAL A 1 168 ? 5.953 53.625 -37.531 1 49.38 168 VAL A CA 1
ATOM 1325 C C . VAL A 1 168 ? 4.664 52.969 -38.031 1 49.38 168 VAL A C 1
ATOM 1327 O O . VAL A 1 168 ? 4.277 53.156 -39.188 1 49.38 168 VAL A O 1
ATOM 1330 N N . TYR A 1 169 ? 4.133 52.031 -37.188 1 48.94 169 TYR A N 1
ATOM 1331 C CA . TYR A 1 169 ? 2.982 51.312 -37.719 1 48.94 169 TYR A CA 1
ATOM 1332 C C . TYR A 1 169 ? 1.683 51.875 -37.156 1 48.94 169 TYR A C 1
ATOM 1334 O O . TYR A 1 169 ? 0.608 51.312 -37.344 1 48.94 169 TYR A O 1
ATOM 1342 N N . SER A 1 170 ? 1.686 52.688 -36.062 1 39.44 170 SER A N 1
ATOM 1343 C CA . SER A 1 170 ? 0.502 53.312 -35.5 1 39.44 170 SER A CA 1
ATOM 1344 C C . SER A 1 170 ? -0.318 54.031 -36.562 1 39.44 170 SER A C 1
ATOM 1346 O O . SER A 1 170 ? 0.234 54.75 -37.375 1 39.44 170 SER A O 1
ATOM 1348 N N . PRO A 1 171 ? -1.428 53.469 -36.906 1 36.31 171 PRO A N 1
ATOM 1349 C CA . PRO A 1 171 ? -2.197 54.312 -37.812 1 36.31 171 PRO A CA 1
ATOM 1350 C C . PRO A 1 171 ? -2.168 55.781 -37.438 1 36.31 171 PRO A C 1
ATOM 1352 O O . PRO A 1 171 ? -1.986 56.125 -36.281 1 36.31 171 PRO A O 1
ATOM 1355 N N . ILE A 1 172 ? -1.757 56.562 -38.281 1 33.16 172 ILE A N 1
ATOM 1356 C CA . ILE A 1 172 ? -1.723 58 -38.094 1 33.16 172 ILE A CA 1
ATOM 1357 C C . ILE A 1 172 ? -3.062 58.5 -37.531 1 33.16 172 ILE A C 1
ATOM 1359 O O . ILE A 1 172 ? -4.09 58.375 -38.219 1 33.16 172 ILE A O 1
ATOM 1363 N N . PRO A 1 173 ? -3.432 58.125 -36.25 1 31.78 173 PRO A N 1
ATOM 1364 C CA . PRO A 1 173 ? -4.719 58.719 -35.906 1 31.78 173 PRO A CA 1
ATOM 1365 C C . PRO A 1 173 ? -4.824 60.188 -36.375 1 31.78 173 PRO A C 1
ATOM 1367 O O . PRO A 1 173 ? -3.805 60.844 -36.5 1 31.78 173 PRO A O 1
ATOM 1370 N N . SER A 1 174 ? -5.828 60.5 -37.156 1 30.72 174 SER A N 1
ATOM 1371 C CA . SER A 1 174 ? -6.117 61.875 -37.531 1 30.72 174 SER A CA 1
ATOM 1372 C C . SER A 1 174 ? -6.031 62.781 -36.312 1 30.72 174 SER A C 1
ATOM 1374 O O . SER A 1 174 ? -6.5 62.438 -35.219 1 30.72 174 SER A O 1
ATOM 1376 N N . LYS A 1 175 ? -5.109 63.656 -36.281 1 33.47 175 LYS A N 1
ATOM 1377 C CA . LYS A 1 175 ? -4.797 64.75 -35.344 1 33.47 175 LYS A CA 1
ATOM 1378 C C . LYS A 1 175 ? -6.039 65.562 -35 1 33.47 175 LYS A C 1
ATOM 1380 O O . LYS A 1 175 ? -6.336 66.562 -35.656 1 33.47 175 LYS A O 1
ATOM 1385 N N . GLU A 1 176 ? -7.289 64.938 -34.812 1 29.69 176 GLU A N 1
ATOM 1386 C CA . GLU A 1 176 ? -8.25 66 -34.469 1 29.69 176 GLU A CA 1
ATOM 1387 C C . GLU A 1 176 ? -7.758 66.812 -33.281 1 29.69 176 GLU A C 1
ATOM 1389 O O . GLU A 1 176 ? -7.148 66.312 -32.375 1 29.69 176 GLU A O 1
ATOM 1394 N N . ARG A 1 177 ? -7.664 68.125 -33.5 1 32.03 177 ARG A N 1
ATOM 1395 C CA . ARG A 1 177 ? -7.277 69.25 -32.688 1 32.03 177 ARG A CA 1
ATOM 1396 C C . ARG A 1 177 ? -7.996 69.25 -31.328 1 32.03 177 ARG A C 1
ATOM 1398 O O . ARG A 1 177 ? -9.211 69.438 -31.266 1 32.03 177 ARG A O 1
ATOM 1405 N N . ARG A 1 178 ? -7.734 68.25 -30.547 1 32.69 178 ARG A N 1
ATOM 1406 C CA . ARG A 1 178 ? -8.312 68.375 -29.203 1 32.69 178 ARG A CA 1
ATOM 1407 C C . ARG A 1 178 ? -8.086 69.75 -28.609 1 32.69 178 ARG A C 1
ATOM 1409 O O . ARG A 1 178 ? -7.012 70.312 -28.766 1 32.69 178 ARG A O 1
ATOM 1416 N N . LEU A 1 179 ? -9.172 70.562 -28.453 1 29.09 179 LEU A N 1
ATOM 1417 C CA . LEU A 1 179 ? -9.242 71.812 -27.719 1 29.09 179 LEU A CA 1
ATOM 1418 C C . LEU A 1 179 ? -8.453 71.688 -26.422 1 29.09 179 LEU A C 1
ATOM 1420 O O . LEU A 1 179 ? -8.375 70.625 -25.797 1 29.09 179 LEU A O 1
ATOM 1424 N N . ALA A 1 180 ? -7.496 72.625 -26.125 1 30.64 180 ALA A N 1
ATOM 1425 C CA . ALA A 1 180 ? -6.41 72.812 -25.172 1 30.64 180 ALA A CA 1
ATOM 1426 C C . ALA A 1 180 ? -6.906 72.625 -23.734 1 30.64 180 ALA A C 1
ATOM 1428 O O . ALA A 1 180 ? -6.105 72.5 -22.812 1 30.64 180 ALA A O 1
ATOM 1429 N N . GLY A 1 181 ? -8.195 73.125 -23.375 1 31.27 181 GLY A N 1
ATOM 1430 C CA . GLY A 1 181 ? -8.414 73.5 -21.984 1 31.27 181 GLY A CA 1
ATOM 1431 C C . GLY A 1 181 ? -8.352 72.312 -21.031 1 31.27 181 GLY A C 1
ATOM 1432 O O . GLY A 1 181 ? -8.422 71.125 -21.438 1 31.27 181 GLY A O 1
ATOM 1433 N N . ARG A 1 182 ? -7.844 72.5 -19.719 1 34.16 182 ARG A N 1
ATOM 1434 C CA . ARG A 1 182 ? -7.426 71.75 -18.562 1 34.16 182 ARG A CA 1
ATOM 1435 C C . ARG A 1 182 ? -8.547 70.812 -18.078 1 34.16 182 ARG A C 1
ATOM 1437 O O . ARG A 1 182 ? -9.008 70.938 -16.938 1 34.16 182 ARG A O 1
ATOM 1444 N N . PRO A 1 183 ? -9.695 70.688 -18.734 1 37.28 183 PRO A N 1
ATOM 1445 C CA . PRO A 1 183 ? -10.836 69.938 -18.172 1 37.28 183 PRO A CA 1
ATOM 1446 C C . PRO A 1 183 ? -10.469 68.562 -17.688 1 37.28 183 PRO A C 1
ATOM 1448 O O . PRO A 1 183 ? -11.312 67.812 -17.141 1 37.28 183 PRO A O 1
ATOM 1451 N N . CYS A 1 184 ? -9.516 68 -18.25 1 40.44 184 CYS A N 1
ATOM 1452 C CA . CYS A 1 184 ? -9.273 66.562 -18.172 1 40.44 184 CYS A CA 1
ATOM 1453 C C . CYS A 1 184 ? -8.992 66.188 -16.734 1 40.44 184 CYS A C 1
ATOM 1455 O O . CYS A 1 184 ? -8.906 64.938 -16.453 1 40.44 184 CYS A O 1
ATOM 1457 N N . ALA A 1 185 ? -8.703 67.125 -15.898 1 52.56 185 ALA A N 1
ATOM 1458 C CA . ALA A 1 185 ? -8.289 66.875 -14.523 1 52.56 185 ALA A CA 1
ATOM 1459 C C . ALA A 1 185 ? -9.438 66.25 -13.695 1 52.56 185 ALA A C 1
ATOM 1461 O O . ALA A 1 185 ? -9.219 65.438 -12.844 1 52.56 185 ALA A O 1
ATOM 1462 N N . THR A 1 186 ? -10.672 66.688 -14.047 1 58.28 186 THR A N 1
ATOM 1463 C CA . THR A 1 186 ? -11.781 66.312 -13.188 1 58.28 186 THR A CA 1
ATOM 1464 C C . THR A 1 186 ? -12.109 64.812 -13.375 1 58.28 186 THR A C 1
ATOM 1466 O O . THR A 1 186 ? -12.469 64.125 -12.422 1 58.28 186 THR A O 1
ATOM 1469 N N . GLN A 1 187 ? -11.984 64.375 -14.562 1 62.69 187 GLN A N 1
ATOM 1470 C CA . GLN A 1 187 ? -12.312 62.938 -14.789 1 62.69 187 GLN A CA 1
ATOM 1471 C C . GLN A 1 187 ? -11.258 62.031 -14.172 1 62.69 187 GLN A C 1
ATOM 1473 O O . GLN A 1 187 ? -11.586 60.969 -13.648 1 62.69 187 GLN A O 1
ATOM 1478 N N . GLN A 1 188 ? -10.016 62.438 -14.25 1 73.19 188 GLN A N 1
ATOM 1479 C CA . GLN A 1 188 ? -8.938 61.656 -13.656 1 73.19 188 GLN A CA 1
ATOM 1480 C C . GLN A 1 188 ? -9.047 61.656 -12.133 1 73.19 188 GLN A C 1
ATOM 1482 O O . GLN A 1 188 ? -8.797 60.625 -11.5 1 73.19 188 GLN A O 1
ATOM 1487 N N . GLU A 1 189 ? -9.492 62.781 -11.641 1 72.06 189 GLU A N 1
ATOM 1488 C CA . GLU A 1 189 ? -9.656 62.875 -10.188 1 72.06 189 GLU A CA 1
ATOM 1489 C C . GLU A 1 189 ? -10.812 62 -9.711 1 72.06 189 GLU A C 1
ATOM 1491 O O . GLU A 1 189 ? -10.727 61.375 -8.656 1 72.06 189 GLU A O 1
ATOM 1496 N N . ASP A 1 190 ? -11.852 62 -10.492 1 75 190 ASP A N 1
ATOM 1497 C CA . ASP A 1 190 ? -12.969 61.125 -10.156 1 75 190 ASP A CA 1
ATOM 1498 C C . ASP A 1 190 ? -12.57 59.656 -10.281 1 75 190 ASP A C 1
ATOM 1500 O O . ASP A 1 190 ? -12.93 58.812 -9.438 1 75 190 ASP A O 1
ATOM 1504 N N . ALA A 1 191 ? -11.828 59.344 -11.273 1 79.12 191 ALA A N 1
ATOM 1505 C CA . ALA A 1 191 ? -11.352 57.969 -11.469 1 79.12 191 ALA A CA 1
ATOM 1506 C C . ALA A 1 191 ? -10.383 57.594 -10.359 1 79.12 191 ALA A C 1
ATOM 1508 O O . ALA A 1 191 ? -10.406 56.438 -9.875 1 79.12 191 ALA A O 1
ATOM 1509 N N . PHE A 1 192 ? -9.508 58.5 -9.93 1 80.12 192 PHE A N 1
ATOM 1510 C CA . PHE A 1 192 ? -8.609 58.25 -8.812 1 80.12 192 PHE A CA 1
ATOM 1511 C C . PHE A 1 192 ? -9.391 58.031 -7.52 1 80.12 192 PHE A C 1
ATOM 1513 O O . PHE A 1 192 ? -9.086 57.125 -6.738 1 80.12 192 PHE A O 1
ATOM 1520 N N . SER A 1 193 ? -10.422 58.844 -7.352 1 76.19 193 SER A N 1
ATOM 1521 C CA . SER A 1 193 ? -11.25 58.688 -6.156 1 76.19 193 SER A CA 1
ATOM 1522 C C . SER A 1 193 ? -11.961 57.344 -6.145 1 76.19 193 SER A C 1
ATOM 1524 O O . SER A 1 193 ? -12.062 56.688 -5.098 1 76.19 193 SER A O 1
ATOM 1526 N N . LYS A 1 194 ? -12.312 56.875 -7.262 1 77.69 194 LYS A N 1
ATOM 1527 C CA . LYS A 1 194 ? -12.945 55.562 -7.371 1 77.69 194 LYS A CA 1
ATOM 1528 C C . LYS A 1 194 ? -11.922 54.469 -7.172 1 77.69 194 LYS A C 1
ATOM 1530 O O . LYS A 1 194 ? -12.227 53.438 -6.566 1 77.69 194 LYS A O 1
ATOM 1535 N N . THR A 1 195 ? -10.719 54.688 -7.641 1 77.75 195 THR A N 1
ATOM 1536 C CA . THR A 1 195 ? -9.641 53.719 -7.438 1 77.75 195 THR A CA 1
ATOM 1537 C C . THR A 1 195 ? -9.242 53.688 -5.965 1 77.75 195 THR A C 1
ATOM 1539 O O . THR A 1 195 ? -8.977 52.594 -5.43 1 77.75 195 THR A O 1
ATOM 1542 N N . CYS A 1 196 ? -9.227 54.844 -5.387 1 72.62 196 CYS A N 1
ATOM 1543 C CA . CYS A 1 196 ? -8.961 54.875 -3.953 1 72.62 196 CYS A CA 1
ATOM 1544 C C . CYS A 1 196 ? -10.07 54.188 -3.17 1 72.62 196 CYS A C 1
ATOM 1546 O O . CYS A 1 196 ? -9.805 53.469 -2.207 1 72.62 196 CYS A O 1
ATOM 1548 N N . ALA A 1 197 ? -11.289 54.406 -3.572 1 69.88 197 ALA A N 1
ATOM 1549 C CA . ALA A 1 197 ? -12.422 53.688 -2.957 1 69.88 197 ALA A CA 1
ATOM 1550 C C . ALA A 1 197 ? -12.328 52.188 -3.174 1 69.88 197 ALA A C 1
ATOM 1552 O O . ALA A 1 197 ? -12.641 51.406 -2.275 1 69.88 197 ALA A O 1
ATOM 1553 N N . PHE A 1 198 ? -11.883 51.844 -4.305 1 70.06 198 PHE A N 1
ATOM 1554 C CA . PHE A 1 198 ? -11.633 50.438 -4.598 1 70.06 198 PHE A CA 1
ATOM 1555 C C . PHE A 1 198 ? -10.547 49.875 -3.686 1 70.06 198 PHE A C 1
ATOM 1557 O O . PHE A 1 198 ? -10.695 48.781 -3.131 1 70.06 198 PHE A O 1
ATOM 1564 N N . LEU A 1 199 ? -9.438 50.625 -3.637 1 68.06 199 LEU A N 1
ATOM 1565 C CA . LEU A 1 199 ? -8.352 50.219 -2.756 1 68.06 199 LEU A CA 1
ATOM 1566 C C . LEU A 1 199 ? -8.828 50.125 -1.311 1 68.06 199 LEU A C 1
ATOM 1568 O O . LEU A 1 199 ? -8.484 49.188 -0.596 1 68.06 199 LEU A O 1
ATOM 1572 N N . ALA A 1 200 ? -9.641 51.031 -0.948 1 63.09 200 ALA A N 1
ATOM 1573 C CA . ALA A 1 200 ? -10.18 51.062 0.411 1 63.09 200 ALA A CA 1
ATOM 1574 C C . ALA A 1 200 ? -11.156 49.906 0.64 1 63.09 200 ALA A C 1
ATOM 1576 O O . ALA A 1 200 ? -11.211 49.344 1.733 1 63.09 200 ALA A O 1
ATOM 1577 N N . ASN A 1 201 ? -11.875 49.594 -0.429 1 58.5 201 ASN A N 1
ATOM 1578 C CA . ASN A 1 201 ? -12.859 48.531 -0.32 1 58.5 201 ASN A CA 1
ATOM 1579 C C . ASN A 1 201 ? -12.211 47.156 -0.469 1 58.5 201 ASN A C 1
ATOM 1581 O O . ASN A 1 201 ? -12.805 46.125 -0.116 1 58.5 201 ASN A O 1
ATOM 1585 N N . ASN A 1 202 ? -11.125 47.156 -1.172 1 52.25 202 ASN A N 1
ATOM 1586 C CA . ASN A 1 202 ? -10.398 45.906 -1.354 1 52.25 202 ASN A CA 1
ATOM 1587 C C . ASN A 1 202 ? -9.094 45.875 -0.563 1 52.25 202 ASN A C 1
ATOM 1589 O O . ASN A 1 202 ? -8.047 45.5 -1.09 1 52.25 202 ASN A O 1
ATOM 1593 N N . ASP A 1 203 ? -9.117 46.438 0.533 1 52.41 203 ASP A N 1
ATOM 1594 C CA . ASP A 1 203 ? -7.992 46.562 1.451 1 52.41 203 ASP A CA 1
ATOM 1595 C C . ASP A 1 203 ? -7.395 45.219 1.785 1 52.41 203 ASP A C 1
ATOM 1597 O O . ASP A 1 203 ? -6.262 45.125 2.27 1 52.41 203 ASP A O 1
ATOM 1601 N N . ASN A 1 204 ? -8.117 44.219 1.576 1 48.41 204 ASN A N 1
ATOM 1602 C CA . ASN A 1 204 ? -7.703 42.875 1.985 1 48.41 204 ASN A CA 1
ATOM 1603 C C . ASN A 1 204 ? -6.738 42.25 0.98 1 48.41 204 ASN A C 1
ATOM 1605 O O . ASN A 1 204 ? -6.129 41.219 1.254 1 48.41 204 ASN A O 1
ATOM 1609 N N . GLU A 1 205 ? -6.641 42.781 -0.273 1 48.84 205 GLU A N 1
ATOM 1610 C CA . GLU A 1 205 ? -5.84 42.188 -1.329 1 48.84 205 GLU A CA 1
ATOM 1611 C C . GLU A 1 205 ? -4.586 43 -1.612 1 48.84 205 GLU A C 1
ATOM 1613 O O . GLU A 1 205 ? -4.574 44.219 -1.409 1 48.84 205 GLU A O 1
ATOM 1618 N N . GLN A 1 206 ? -3.393 42.438 -1.596 1 52.12 206 GLN A N 1
ATOM 1619 C CA . GLN A 1 206 ? -2.172 43.094 -2.049 1 52.12 206 GLN A CA 1
ATOM 1620 C C . GLN A 1 206 ? -2.33 43.656 -3.467 1 52.12 206 GLN A C 1
ATOM 1622 O O . GLN A 1 206 ? -2.525 42.875 -4.41 1 52.12 206 GLN A O 1
ATOM 1627 N N . VAL A 1 207 ? -2.723 44.938 -3.545 1 60 207 VAL A N 1
ATOM 1628 C CA . VAL A 1 207 ? -2.881 45.531 -4.867 1 60 207 VAL A CA 1
ATOM 1629 C C . VAL A 1 207 ? -1.596 46.25 -5.262 1 60 207 VAL A C 1
ATOM 1631 O O . VAL A 1 207 ? -1.022 47 -4.461 1 60 207 VAL A O 1
ATOM 1634 N N . THR A 1 208 ? -0.972 45.875 -6.289 1 65.06 208 THR A N 1
ATOM 1635 C CA . THR A 1 208 ? 0.22 46.531 -6.797 1 65.06 208 THR A CA 1
ATOM 1636 C C . THR A 1 208 ? -0.14 47.875 -7.422 1 65.06 208 THR A C 1
ATOM 1638 O O . THR A 1 208 ? -1.29 48.094 -7.805 1 65.06 208 THR A O 1
ATOM 1641 N N . VAL A 1 209 ? 0.798 48.844 -7.363 1 70.56 209 VAL A N 1
ATOM 1642 C CA . VAL A 1 209 ? 0.583 50.125 -8.008 1 70.56 209 VAL A CA 1
ATOM 1643 C C . VAL A 1 209 ? 0.195 49.906 -9.469 1 70.56 209 VAL A C 1
ATOM 1645 O O . VAL A 1 209 ? -0.612 50.688 -10.016 1 70.56 209 VAL A O 1
ATOM 1648 N N . MET A 1 210 ? 0.686 48.719 -9.852 1 73.31 210 MET A N 1
ATOM 1649 C CA . MET A 1 210 ? 0.357 48.406 -11.234 1 73.31 210 MET A CA 1
ATOM 1650 C C . MET A 1 210 ? -1.103 48 -11.367 1 73.31 210 MET A C 1
ATOM 1652 O O . MET A 1 210 ? -1.784 48.375 -12.312 1 73.31 210 MET A O 1
ATOM 1656 N N . ASP A 1 211 ? -1.582 47.281 -10.43 1 73.06 211 ASP A N 1
ATOM 1657 C CA . ASP A 1 211 ? -2.98 46.875 -10.422 1 73.06 211 ASP A CA 1
ATOM 1658 C C . ASP A 1 211 ? -3.912 48.062 -10.273 1 73.06 211 ASP A C 1
ATOM 1660 O O . ASP A 1 211 ? -4.973 48.125 -10.906 1 73.06 211 ASP A O 1
ATOM 1664 N N . LEU A 1 212 ? -3.527 49 -9.484 1 76.38 212 LEU A N 1
ATOM 1665 C CA . LEU A 1 212 ? -4.332 50.188 -9.25 1 76.38 212 LEU A CA 1
ATOM 1666 C C . LEU A 1 212 ? -4.363 51.062 -10.484 1 76.38 212 LEU A C 1
ATOM 1668 O O . LEU A 1 212 ? -5.387 51.688 -10.789 1 76.38 212 LEU A O 1
ATOM 1672 N N . THR A 1 213 ? -3.264 51.031 -11.25 1 77.06 213 THR A N 1
ATOM 1673 C CA . THR A 1 213 ? -3.217 51.75 -12.5 1 77.06 213 THR A CA 1
ATOM 1674 C C . THR A 1 213 ? -4.125 51.125 -13.547 1 77.06 213 THR A C 1
ATOM 1676 O O . THR A 1 213 ? -4.809 51.812 -14.297 1 77.06 213 THR A O 1
ATOM 1679 N N . LYS A 1 214 ? -4.199 49.781 -13.453 1 77.94 214 LYS A N 1
ATOM 1680 C CA . LYS A 1 214 ? -5.086 49.031 -14.352 1 77.94 214 LYS A CA 1
ATOM 1681 C C . LYS A 1 214 ? -6.547 49.25 -13.984 1 77.94 214 LYS A C 1
ATOM 1683 O O . LYS A 1 214 ? -7.402 49.406 -14.859 1 77.94 214 LYS A O 1
ATOM 1688 N N . LYS A 1 215 ? -6.793 49.312 -12.703 1 78.25 215 LYS A N 1
ATOM 1689 C CA . LYS A 1 215 ? -8.148 49.562 -12.227 1 78.25 215 LYS A CA 1
ATOM 1690 C C . LYS A 1 215 ? -8.594 50.969 -12.562 1 78.25 215 LYS A C 1
ATOM 1692 O O . LYS A 1 215 ? -9.75 51.188 -12.93 1 78.25 215 LYS A O 1
ATOM 1697 N N . MET A 1 216 ? -7.715 51.906 -12.453 1 79.25 216 MET A N 1
ATOM 1698 C CA . MET A 1 216 ? -8.016 53.281 -12.789 1 79.25 216 MET A CA 1
ATOM 1699 C C . MET A 1 216 ? -8.305 53.438 -14.281 1 79.25 216 MET A C 1
ATOM 1701 O O . MET A 1 216 ? -9.117 54.281 -14.68 1 79.25 216 MET A O 1
ATOM 1705 N N . ALA A 1 217 ? -7.73 52.531 -15.039 1 78.5 217 ALA A N 1
ATOM 1706 C CA . ALA A 1 217 ? -7.922 52.531 -16.484 1 78.5 217 ALA A CA 1
ATOM 1707 C C . ALA A 1 217 ? -9.344 52.125 -16.859 1 78.5 217 ALA A C 1
ATOM 1709 O O . ALA A 1 217 ? -9.836 52.469 -17.938 1 78.5 217 ALA A O 1
ATOM 1710 N N . GLU A 1 218 ? -9.953 51.438 -15.961 1 77.12 218 GLU A N 1
ATOM 1711 C CA . GLU A 1 218 ? -11.344 51.062 -16.188 1 77.12 218 GLU A CA 1
ATOM 1712 C C . GLU A 1 218 ? -12.273 52.25 -16.031 1 77.12 218 GLU A C 1
ATOM 1714 O O . GLU A 1 218 ? -13.383 52.281 -16.578 1 77.12 218 GLU A O 1
ATOM 1719 N N . PHE A 1 219 ? -11.891 53.25 -15.281 1 73.81 219 PHE A N 1
ATOM 1720 C CA . PHE A 1 219 ? -12.773 54.344 -14.945 1 73.81 219 PHE A CA 1
ATOM 1721 C C . PHE A 1 219 ? -12.453 55.562 -15.789 1 73.81 219 PHE A C 1
ATOM 1723 O O . PHE A 1 219 ? -13.242 56.5 -15.852 1 73.81 219 PHE A O 1
ATOM 1730 N N . CYS A 1 220 ? -11.195 55.625 -16.297 1 72.12 220 CYS A N 1
ATOM 1731 C CA . CYS A 1 220 ? -10.867 56.781 -17.109 1 72.12 220 CYS A CA 1
ATOM 1732 C C . CYS A 1 220 ? -9.977 56.406 -18.281 1 72.12 220 CYS A C 1
ATOM 1734 O O . CYS A 1 220 ? -9.266 55.406 -18.219 1 72.12 220 CYS A O 1
ATOM 1736 N N . ASP A 1 221 ? -10.109 56.969 -19.406 1 70.56 221 ASP A N 1
ATOM 1737 C CA . ASP A 1 221 ? -9.414 56.656 -20.641 1 70.56 221 ASP A CA 1
ATOM 1738 C C . ASP A 1 221 ? -7.914 56.906 -20.516 1 70.56 221 ASP A C 1
ATOM 1740 O O . ASP A 1 221 ? -7.105 56.281 -21.188 1 70.56 221 ASP A O 1
ATOM 1744 N N . GLU A 1 222 ? -7.41 57.812 -19.672 1 70.31 222 GLU A N 1
ATOM 1745 C CA . GLU A 1 222 ? -6.004 58.125 -19.438 1 70.31 222 GLU A CA 1
ATOM 1746 C C . GLU A 1 222 ? -5.625 57.906 -17.969 1 70.31 222 GLU A C 1
ATOM 1748 O O . GLU A 1 222 ? -5.684 58.812 -17.156 1 70.31 222 GLU A O 1
ATOM 1753 N N . PRO A 1 223 ? -5.215 56.594 -17.5 1 76.25 223 PRO A N 1
ATOM 1754 C CA . PRO A 1 223 ? -4.879 56.344 -16.109 1 76.25 223 PRO A CA 1
ATOM 1755 C C . PRO A 1 223 ? -3.529 56.938 -15.703 1 76.25 223 PRO A C 1
ATOM 1757 O O . PRO A 1 223 ? -2.713 57.25 -16.562 1 76.25 223 PRO A O 1
ATOM 1760 N N . TYR A 1 224 ? -3.422 57.312 -14.336 1 76.38 224 TYR A N 1
ATOM 1761 C CA . TYR A 1 224 ? -2.15 57.812 -13.82 1 76.38 224 TYR A CA 1
ATOM 1762 C C . TYR A 1 224 ? -1.012 56.844 -14.156 1 76.38 224 TYR A C 1
ATOM 1764 O O . TYR A 1 224 ? -1.225 55.625 -14.273 1 76.38 224 TYR A O 1
ATOM 1772 N N . THR A 1 225 ? 0.186 57.375 -14.5 1 74.5 225 THR A N 1
ATOM 1773 C CA . THR A 1 225 ? 1.386 56.562 -14.578 1 74.5 225 THR A CA 1
ATOM 1774 C C . THR A 1 225 ? 1.723 55.969 -13.211 1 74.5 225 THR A C 1
ATOM 1776 O O . THR A 1 225 ? 1.266 56.469 -12.18 1 74.5 225 THR A O 1
ATOM 1779 N N . ARG A 1 226 ? 2.586 54.844 -13.102 1 74.94 226 ARG A N 1
ATOM 1780 C CA . ARG A 1 226 ? 2.908 54.156 -11.859 1 74.94 226 ARG A CA 1
ATOM 1781 C C . ARG A 1 226 ? 3.49 55.125 -10.828 1 74.94 226 ARG A C 1
ATOM 1783 O O . ARG A 1 226 ? 3.102 55.125 -9.664 1 74.94 226 ARG A O 1
ATOM 1790 N N . ASN A 1 227 ? 4.355 56.031 -11.352 1 71.62 227 ASN A N 1
ATOM 1791 C CA . ASN A 1 227 ? 5.004 56.969 -10.438 1 71.62 227 ASN A CA 1
ATOM 1792 C C . ASN A 1 227 ? 4.047 58.062 -9.969 1 71.62 227 ASN A C 1
ATOM 1794 O O . ASN A 1 227 ? 4.07 58.438 -8.797 1 71.62 227 ASN A O 1
ATOM 1798 N N . TYR A 1 228 ? 3.168 58.438 -10.852 1 76.25 228 TYR A N 1
ATOM 1799 C CA . TYR A 1 228 ? 2.197 59.469 -10.484 1 76.25 228 TYR A CA 1
ATOM 1800 C C . TYR A 1 228 ? 1.111 58.906 -9.586 1 76.25 228 TYR A C 1
ATOM 1802 O O . TYR A 1 228 ? 0.67 59.562 -8.641 1 76.25 228 TYR A O 1
ATOM 1810 N N . MET A 1 229 ? 0.775 57.625 -9.734 1 77.56 229 MET A N 1
ATOM 1811 C CA . MET A 1 229 ? -0.182 56.969 -8.859 1 77.56 229 MET A CA 1
ATOM 1812 C C . MET A 1 229 ? 0.382 56.812 -7.449 1 77.56 229 MET A C 1
ATOM 1814 O O . MET A 1 229 ? -0.316 57.062 -6.465 1 77.56 229 MET A O 1
ATOM 1818 N N . LYS A 1 230 ? 1.624 56.469 -7.414 1 74.06 230 LYS A N 1
ATOM 1819 C CA . LYS A 1 230 ? 2.287 56.375 -6.117 1 74.06 230 LYS A CA 1
ATOM 1820 C C . LYS A 1 230 ? 2.234 57.688 -5.363 1 74.06 230 LYS A C 1
ATOM 1822 O O . LYS A 1 230 ? 1.896 57.75 -4.18 1 74.06 230 LYS A O 1
ATOM 1827 N N . LYS A 1 231 ? 2.564 58.75 -6.055 1 72.38 231 LYS A N 1
ATOM 1828 C CA . LYS A 1 231 ? 2.605 60.094 -5.441 1 72.38 231 LYS A CA 1
ATOM 1829 C C . LYS A 1 231 ? 1.208 60.562 -5.039 1 72.38 231 LYS A C 1
ATOM 1831 O O . LYS A 1 231 ? 1.022 61.125 -3.963 1 72.38 231 LYS A O 1
ATOM 1836 N N . LYS A 1 232 ? 0.171 60.188 -5.824 1 75.75 232 LYS A N 1
ATOM 1837 C CA . LYS A 1 232 ? -1.196 60.625 -5.527 1 75.75 232 LYS A CA 1
ATOM 1838 C C . LYS A 1 232 ? -1.789 59.781 -4.387 1 75.75 232 LYS A C 1
ATOM 1840 O O . LYS A 1 232 ? -2.539 60.312 -3.562 1 75.75 232 LYS A O 1
ATOM 1845 N N . LEU A 1 233 ? -1.402 58.531 -4.379 1 76.06 233 LEU A N 1
ATOM 1846 C CA . LEU A 1 233 ? -1.85 57.688 -3.273 1 76.06 233 LEU A CA 1
ATOM 1847 C C . LEU A 1 233 ? -1.216 58.125 -1.961 1 76.06 233 LEU A C 1
ATOM 1849 O O . LEU A 1 233 ? -1.887 58.188 -0.927 1 76.06 233 LEU A O 1
ATOM 1853 N N . GLN A 1 234 ? 0.048 58.469 -2.102 1 71.25 234 GLN A N 1
ATOM 1854 C CA . GLN A 1 234 ? 0.749 59 -0.928 1 71.25 234 GLN A CA 1
ATOM 1855 C C . GLN A 1 234 ? 0.175 60.344 -0.483 1 71.25 234 GLN A C 1
ATOM 1857 O O . GLN A 1 234 ? 0.076 60.594 0.715 1 71.25 234 GLN A O 1
ATOM 1862 N N . THR A 1 235 ? -0.224 61.156 -1.456 1 70.25 235 THR A N 1
ATOM 1863 C CA . THR A 1 235 ? -0.812 62.469 -1.142 1 70.25 235 THR A CA 1
ATOM 1864 C C . THR A 1 235 ? -2.23 62.281 -0.603 1 70.25 235 THR A C 1
ATOM 1866 O O . THR A 1 235 ? -2.629 63 0.333 1 70.25 235 THR A O 1
ATOM 1869 N N . HIS A 1 236 ? -2.99 61.25 -1.075 1 71.81 236 HIS A N 1
ATOM 1870 C CA . HIS A 1 236 ? -4.379 61.062 -0.682 1 71.81 236 HIS A CA 1
ATOM 1871 C C . HIS A 1 236 ? -4.473 60.312 0.652 1 71.81 236 HIS A C 1
ATOM 1873 O O . HIS A 1 236 ? -5.242 60.719 1.53 1 71.81 236 HIS A O 1
ATOM 1879 N N . PHE A 1 237 ? -3.73 59.219 0.798 1 66 237 PHE A N 1
ATOM 1880 C CA . PHE A 1 237 ? -3.854 58.375 1.986 1 66 237 PHE A CA 1
ATOM 1881 C C . PHE A 1 237 ? -2.773 58.719 3.006 1 66 237 PHE A C 1
ATOM 1883 O O . PHE A 1 237 ? -2.893 58.375 4.184 1 66 237 PHE A O 1
ATOM 1890 N N . GLY A 1 238 ? -1.85 59.594 2.641 1 56.66 238 GLY A N 1
ATOM 1891 C CA . GLY A 1 238 ? -0.763 60 3.508 1 56.66 238 GLY A CA 1
ATOM 1892 C C . GLY A 1 238 ? -0.009 58.844 4.137 1 56.66 238 GLY A C 1
ATOM 1893 O O . GLY A 1 238 ? 0.432 57.938 3.434 1 56.66 238 GLY A O 1
ATOM 1894 N N . SER A 1 239 ? 0.002 58.969 5.555 1 55.31 239 SER A N 1
ATOM 1895 C CA . SER A 1 239 ? 0.72 57.969 6.336 1 55.31 239 SER A CA 1
ATOM 1896 C C . SER A 1 239 ? -0.116 56.688 6.512 1 55.31 239 SER A C 1
ATOM 1898 O O . SER A 1 239 ? 0.353 55.719 7.086 1 55.31 239 SER A O 1
ATOM 1900 N N . ASP A 1 240 ? -1.164 56.625 5.984 1 56.75 240 ASP A N 1
ATOM 1901 C CA . ASP A 1 240 ? -2.072 55.469 6.164 1 56.75 240 ASP A CA 1
ATOM 1902 C C . ASP A 1 240 ? -1.766 54.375 5.168 1 56.75 240 ASP A C 1
ATOM 1904 O O . ASP A 1 240 ? -2.352 53.281 5.238 1 56.75 240 ASP A O 1
ATOM 1908 N N . ILE A 1 241 ? -0.962 54.594 4.191 1 61.81 241 ILE A N 1
ATOM 1909 C CA . ILE A 1 241 ? -0.599 53.531 3.242 1 61.81 241 ILE A CA 1
ATOM 1910 C C . ILE A 1 241 ? 0.917 53.375 3.229 1 61.81 241 ILE A C 1
ATOM 1912 O O . ILE A 1 241 ? 1.664 54.312 3.484 1 61.81 241 ILE A O 1
ATOM 1916 N N . LEU A 1 242 ? 1.381 52.156 3.297 1 58.44 242 LEU A N 1
ATOM 1917 C CA . LEU A 1 242 ? 2.781 51.781 3.09 1 58.44 242 LEU A CA 1
ATOM 1918 C C . LEU A 1 242 ? 2.99 51.188 1.704 1 58.44 242 LEU A C 1
ATOM 1920 O O . LEU A 1 242 ? 2.301 50.25 1.322 1 58.44 242 LEU A O 1
ATOM 1924 N N . ILE A 1 243 ? 3.812 51.938 0.911 1 61.25 243 ILE A N 1
ATOM 1925 C CA . ILE A 1 243 ? 4.184 51.406 -0.403 1 61.25 243 ILE A CA 1
ATOM 1926 C C . ILE A 1 243 ? 5.539 50.719 -0.321 1 61.25 243 ILE A C 1
ATOM 1928 O O . ILE A 1 243 ? 6.551 51.344 -0.018 1 61.25 243 ILE A O 1
ATOM 1932 N N . THR A 1 244 ? 5.578 49.375 -0.244 1 56.12 244 THR A N 1
ATOM 1933 C CA . THR A 1 244 ? 6.797 48.562 -0.16 1 56.12 244 THR A CA 1
ATOM 1934 C C . THR A 1 244 ? 7.406 48.375 -1.545 1 56.12 244 THR A C 1
ATOM 1936 O O . THR A 1 244 ? 6.738 47.875 -2.457 1 56.12 244 THR A O 1
ATOM 1939 N N . GLU A 1 245 ? 8.633 49 -1.702 1 51.09 245 GLU A N 1
ATOM 1940 C CA . GLU A 1 245 ? 9.414 48.844 -2.928 1 51.09 245 GLU A CA 1
ATOM 1941 C C . GLU A 1 245 ? 10.258 47.562 -2.887 1 51.09 245 GLU A C 1
ATOM 1943 O O . GLU A 1 245 ? 11.047 47.375 -1.963 1 51.09 245 GLU A O 1
ATOM 1948 N N . ILE A 1 246 ? 9.766 46.5 -3.449 1 46.5 246 ILE A N 1
ATOM 1949 C CA . ILE A 1 246 ? 10.602 45.312 -3.523 1 46.5 246 ILE A CA 1
ATOM 1950 C C . ILE A 1 246 ? 11.469 45.344 -4.781 1 46.5 246 ILE A C 1
ATOM 1952 O O . ILE A 1 246 ? 10.977 45.688 -5.867 1 46.5 246 ILE A O 1
ATOM 1956 N N . ASN A 1 247 ? 12.789 45.344 -4.68 1 45.44 247 ASN A N 1
ATOM 1957 C CA . ASN A 1 247 ? 13.688 45.312 -5.828 1 45.44 247 ASN A CA 1
ATOM 1958 C C . ASN A 1 247 ? 13.266 44.281 -6.852 1 45.44 247 ASN A C 1
ATOM 1960 O O . ASN A 1 247 ? 13.164 43.094 -6.531 1 45.44 247 ASN A O 1
ATOM 1964 N N . GLY A 1 248 ? 13.031 44.562 -8.172 1 50.75 248 GLY A N 1
ATOM 1965 C CA . GLY A 1 248 ? 12.703 43.75 -9.344 1 50.75 248 GLY A CA 1
ATOM 1966 C C . GLY A 1 248 ? 11.227 43.438 -9.445 1 50.75 248 GLY A C 1
ATOM 1967 O O . GLY A 1 248 ? 10.781 42.875 -10.445 1 50.75 248 GLY A O 1
ATOM 1968 N N . LEU A 1 249 ? 10.43 43.562 -8.258 1 48.91 249 LEU A N 1
ATOM 1969 C CA . LEU A 1 249 ? 9.008 43.25 -8.297 1 48.91 249 LEU A CA 1
ATOM 1970 C C . LEU A 1 249 ? 8.164 44.531 -8.18 1 48.91 249 LEU A C 1
ATOM 1972 O O . LEU A 1 249 ? 8.633 45.531 -7.68 1 48.91 249 LEU A O 1
ATOM 1976 N N . PRO A 1 250 ? 6.938 44.594 -8.695 1 57.59 250 PRO A N 1
ATOM 1977 C CA . PRO A 1 250 ? 6.07 45.781 -8.648 1 57.59 250 PRO A CA 1
ATOM 1978 C C . PRO A 1 250 ? 5.766 46.219 -7.227 1 57.59 250 PRO A C 1
ATOM 1980 O O . PRO A 1 250 ? 5.703 45.406 -6.309 1 57.59 250 PRO A O 1
ATOM 1983 N N . ASP A 1 251 ? 5.711 47.562 -6.961 1 59.94 251 ASP A N 1
ATOM 1984 C CA . ASP A 1 251 ? 5.453 48.219 -5.676 1 59.94 251 ASP A CA 1
ATOM 1985 C C . ASP A 1 251 ? 4.078 47.844 -5.133 1 59.94 251 ASP A C 1
ATOM 1987 O O . ASP A 1 251 ? 3.088 47.875 -5.867 1 59.94 251 ASP A O 1
ATOM 1991 N N . VAL A 1 252 ? 3.957 47.312 -3.98 1 60.34 252 VAL A N 1
ATOM 1992 C CA . VAL A 1 252 ? 2.717 46.875 -3.338 1 60.34 252 VAL A CA 1
ATOM 1993 C C . VAL A 1 252 ? 2.248 47.969 -2.361 1 60.34 252 VAL A C 1
ATOM 1995 O O . VAL A 1 252 ? 3.049 48.5 -1.593 1 60.34 252 VAL A O 1
ATOM 1998 N N . VAL A 1 253 ? 0.957 48.469 -2.525 1 60.22 253 VAL A N 1
ATOM 1999 C CA . VAL A 1 253 ? 0.378 49.469 -1.645 1 60.22 253 VAL A CA 1
ATOM 2000 C C . VAL A 1 253 ? -0.441 48.781 -0.548 1 60.22 253 VAL A C 1
ATOM 2002 O O . VAL A 1 253 ? -1.289 47.938 -0.834 1 60.22 253 VAL A O 1
ATOM 2005 N N . THR A 1 254 ? -0.099 48.969 0.743 1 57.28 254 THR A N 1
ATOM 2006 C CA . THR A 1 254 ? -0.848 48.438 1.879 1 57.28 254 THR A CA 1
ATOM 2007 C C . THR A 1 254 ? -1.287 49.562 2.807 1 57.28 254 THR A C 1
ATOM 2009 O O . THR A 1 254 ? -0.556 50.531 2.998 1 57.28 254 THR A O 1
ATOM 2012 N N . PHE A 1 255 ? -2.588 49.594 3.252 1 52.94 255 PHE A N 1
ATOM 2013 C CA . PHE A 1 255 ? -3.031 50.562 4.234 1 52.94 255 PHE A CA 1
ATOM 2014 C C . PHE A 1 255 ? -2.41 50.281 5.598 1 52.94 255 PHE A C 1
ATOM 2016 O O . PHE A 1 255 ? -2.334 49.125 6.027 1 52.94 255 PHE A O 1
ATOM 2023 N N . CYS A 1 256 ? -1.592 51.094 6.121 1 46.88 256 CYS A N 1
ATOM 2024 C CA . CYS A 1 256 ? -1.043 51 7.465 1 46.88 256 CYS A CA 1
ATOM 2025 C C . CYS A 1 256 ? -1.86 51.812 8.453 1 46.88 256 CYS A C 1
ATOM 2027 O O . CYS A 1 256 ? -2.123 53 8.211 1 46.88 256 CYS A O 1
ATOM 2029 N N . TYR A 1 257 ? -2.797 51.344 9.188 1 47.88 257 TYR A N 1
ATOM 2030 C CA . TYR A 1 257 ? -3.375 52.188 10.242 1 47.88 257 TYR A CA 1
ATOM 2031 C C . TYR A 1 257 ? -2.332 52.531 11.297 1 47.88 257 TYR A C 1
ATOM 2033 O O . TYR A 1 257 ? -1.623 51.656 11.789 1 47.88 257 TYR A O 1
ATOM 2041 N N . LEU A 1 258 ? -1.851 53.781 11.414 1 47.41 258 LEU A N 1
ATOM 2042 C CA . LEU A 1 258 ? -0.875 54.219 12.398 1 47.41 258 LEU A CA 1
ATOM 2043 C C . LEU A 1 258 ? -1.386 54 13.812 1 47.41 258 LEU A C 1
ATOM 2045 O O . LEU A 1 258 ? -2.59 54.062 14.062 1 47.41 258 LEU A O 1
ATOM 2049 N N . ALA A 1 259 ? -0.59 53.344 14.68 1 49.69 259 ALA A N 1
ATOM 2050 C CA . ALA A 1 259 ? -0.88 53.094 16.094 1 49.69 259 ALA A CA 1
ATOM 2051 C C . ALA A 1 259 ? -1.624 54.281 16.703 1 49.69 259 ALA A C 1
ATOM 2053 O O . ALA A 1 259 ? -2.551 54.125 17.5 1 49.69 259 ALA A O 1
ATOM 2054 N N . LYS A 1 260 ? -1.34 55.5 16.281 1 47.88 260 LYS A N 1
ATOM 2055 C CA . LYS A 1 260 ? -1.918 56.719 16.844 1 47.88 260 LYS A CA 1
ATOM 2056 C C . LYS A 1 260 ? -3.398 56.844 16.5 1 47.88 260 LYS A C 1
ATOM 2058 O O . LYS A 1 260 ? -4.211 57.219 17.344 1 47.88 260 LYS A O 1
ATOM 2063 N N . SER A 1 261 ? -3.709 56.406 15.344 1 52.25 261 SER A N 1
ATOM 2064 C CA . SER A 1 261 ? -5.109 56.531 14.938 1 52.25 261 SER A CA 1
ATOM 2065 C C . SER A 1 261 ? -5.969 55.5 15.664 1 52.25 261 SER A C 1
ATOM 2067 O O . SER A 1 261 ? -7.102 55.781 16.062 1 52.25 261 SER A O 1
ATOM 2069 N N . ILE A 1 262 ? -5.438 54.375 15.914 1 65.88 262 ILE A N 1
ATOM 2070 C CA . ILE A 1 262 ? -6.176 53.344 16.609 1 65.88 262 ILE A CA 1
ATOM 2071 C C . ILE A 1 262 ? -6.41 53.75 18.062 1 65.88 262 ILE A C 1
ATOM 2073 O O . ILE A 1 262 ? -7.504 53.562 18.594 1 65.88 262 ILE A O 1
ATOM 2077 N N . LEU A 1 263 ? -5.414 54.375 18.625 1 58.81 263 LEU A N 1
ATOM 2078 C CA . LEU A 1 263 ? -5.523 54.812 20.016 1 58.81 263 LEU A CA 1
ATOM 2079 C C . LEU A 1 263 ? -6.512 55.938 20.156 1 58.81 263 LEU A C 1
ATOM 2081 O O . LEU A 1 263 ? -7.277 56 21.109 1 58.81 263 LEU A O 1
ATOM 2085 N N . TYR A 1 264 ? -6.484 56.812 19.109 1 51.72 264 TYR A N 1
ATOM 2086 C CA . TYR A 1 264 ? -7.418 57.938 19.094 1 51.72 264 TYR A CA 1
ATOM 2087 C C . TYR A 1 264 ? -8.859 57.438 19.047 1 51.72 264 TYR A C 1
ATOM 2089 O O . TYR A 1 264 ? -9.703 57.906 19.828 1 51.72 264 TYR A O 1
ATOM 2097 N N . ASP A 1 265 ? -9.062 56.594 18.203 1 57.09 265 ASP A N 1
ATOM 2098 C CA . ASP A 1 265 ? -10.406 56.031 18.078 1 57.09 265 ASP A CA 1
ATOM 2099 C C . ASP A 1 265 ? -10.828 55.312 19.359 1 57.09 265 ASP A C 1
ATOM 2101 O O . ASP A 1 265 ? -11.992 55.344 19.75 1 57.09 265 ASP A O 1
ATOM 2105 N N . PHE A 1 266 ? -9.875 54.656 19.953 1 60.53 266 PHE A N 1
ATOM 2106 C CA . PHE A 1 266 ? -10.133 53.906 21.172 1 60.53 266 PHE A CA 1
ATOM 2107 C C . PHE A 1 266 ? -10.547 54.844 22.297 1 60.53 266 PHE A C 1
ATOM 2109 O O . PHE A 1 266 ? -11.477 54.562 23.047 1 60.53 266 PHE A O 1
ATOM 2116 N N . TYR A 1 267 ? -9.875 56.062 22.391 1 53.09 267 TYR A N 1
ATOM 2117 C CA . TYR A 1 267 ? -10.133 56.938 23.516 1 53.09 267 TYR A CA 1
ATOM 2118 C C . TYR A 1 267 ? -11.336 57.844 23.234 1 53.09 267 TYR A C 1
ATOM 2120 O O . TYR A 1 267 ? -11.977 58.344 24.156 1 53.09 267 TYR A O 1
ATOM 2128 N N . LYS A 1 268 ? -11.742 58.031 21.938 1 50.25 268 LYS A N 1
ATOM 2129 C CA . LYS A 1 268 ? -12.875 58.906 21.594 1 50.25 268 LYS A CA 1
ATOM 2130 C C . LYS A 1 268 ? -14.188 58.125 21.656 1 50.25 268 LYS A C 1
ATOM 2132 O O . LYS A 1 268 ? -15.273 58.719 21.531 1 50.25 268 LYS A O 1
ATOM 2137 N N . ARG A 1 269 ? -14.273 56.906 21.891 1 54.72 269 ARG A N 1
ATOM 2138 C CA . ARG A 1 269 ? -15.469 56.094 21.812 1 54.72 269 ARG A CA 1
ATOM 2139 C C . ARG A 1 269 ? -16.5 56.5 22.844 1 54.72 269 ARG A C 1
ATOM 2141 O O . ARG A 1 269 ? -16.156 57 23.922 1 54.72 269 ARG A O 1
ATOM 2148 N N . PRO A 1 270 ? -17.75 56.531 22.375 1 45.38 270 PRO A N 1
ATOM 2149 C CA . PRO A 1 270 ? -18.828 56.875 23.312 1 45.38 270 PRO A CA 1
ATOM 2150 C C . PRO A 1 270 ? -18.891 55.906 24.5 1 45.38 270 PRO A C 1
ATOM 2152 O O . PRO A 1 270 ? -18.453 54.75 24.391 1 45.38 270 PRO A O 1
ATOM 2155 N N . GLN A 1 271 ? -19.266 56.312 25.75 1 43.69 271 GLN A N 1
ATOM 2156 C CA . GLN A 1 271 ? -19.375 55.688 27.062 1 43.69 271 GLN A CA 1
ATOM 2157 C C . GLN A 1 271 ? -20.109 54.375 26.984 1 43.69 271 GLN A C 1
ATOM 2159 O O . GLN A 1 271 ? -20.031 53.562 27.922 1 43.69 271 GLN A O 1
ATOM 2164 N N . SER A 1 272 ? -20.969 54.062 26.078 1 43.75 272 SER A N 1
ATOM 2165 C CA . SER A 1 272 ? -21.859 52.938 26.203 1 43.75 272 SER A CA 1
ATOM 2166 C C . SER A 1 272 ? -21.156 51.625 25.844 1 43.75 272 SER A C 1
ATOM 2168 O O . SER A 1 272 ? -21.703 50.531 26.078 1 43.75 272 SER A O 1
ATOM 2170 N N . SER A 1 273 ? -20.156 51.594 25.062 1 50.06 273 SER A N 1
ATOM 2171 C CA . SER A 1 273 ? -19.641 50.281 24.625 1 50.06 273 SER A CA 1
ATOM 2172 C C . SER A 1 273 ? -18.75 49.656 25.688 1 50.06 273 SER A C 1
ATOM 2174 O O . SER A 1 273 ? -18.094 50.375 26.453 1 50.06 273 SER A O 1
ATOM 2176 N N . SER A 1 274 ? -19.031 48.344 26.031 1 66.56 274 SER A N 1
ATOM 2177 C CA . SER A 1 274 ? -18.297 47.625 27.078 1 66.56 274 SER A CA 1
ATOM 2178 C C . SER A 1 274 ? -16.797 47.781 26.891 1 66.56 274 SER A C 1
ATOM 2180 O O . SER A 1 274 ? -16.281 47.625 25.766 1 66.56 274 SER A O 1
ATOM 2182 N N . ASP A 1 275 ? -16.094 48.406 27.766 1 69.56 275 ASP A N 1
ATOM 2183 C CA . ASP A 1 275 ? -14.648 48.625 27.812 1 69.56 275 ASP A CA 1
ATOM 2184 C C . ASP A 1 275 ? -13.891 47.375 27.359 1 69.56 275 ASP A C 1
ATOM 2186 O O . ASP A 1 275 ? -12.891 47.469 26.641 1 69.56 275 ASP A O 1
ATOM 2190 N N . LYS A 1 276 ? -14.445 46.25 27.547 1 81.94 276 LYS A N 1
ATOM 2191 C CA . LYS A 1 276 ? -13.82 45 27.156 1 81.94 276 LYS A CA 1
ATOM 2192 C C . LYS A 1 276 ? -13.797 44.844 25.641 1 81.94 276 LYS A C 1
ATOM 2194 O O . LYS A 1 276 ? -12.75 44.562 25.062 1 81.94 276 LYS A O 1
ATOM 2199 N N . GLU A 1 277 ? -14.828 45.062 24.953 1 86.75 277 GLU A N 1
ATOM 2200 C CA . GLU A 1 277 ? -14.945 44.906 23.516 1 86.75 277 GLU A CA 1
ATOM 2201 C C . GLU A 1 277 ? -14.055 45.906 22.781 1 86.75 277 GLU A C 1
ATOM 2203 O O . GLU A 1 277 ? -13.453 45.594 21.75 1 86.75 277 GLU A O 1
ATOM 2208 N N . SER A 1 278 ? -14 47.062 23.359 1 82.19 278 SER A N 1
ATOM 2209 C CA . SER A 1 278 ? -13.211 48.125 22.719 1 82.19 278 SER A CA 1
ATOM 2210 C C . SER A 1 278 ? -11.719 47.812 22.797 1 82.19 278 SER A C 1
ATOM 2212 O O . SER A 1 278 ? -10.977 48.094 21.844 1 82.19 278 SER A O 1
ATOM 2214 N N . ILE A 1 279 ? -11.289 47.25 23.906 1 84.25 279 ILE A N 1
ATOM 2215 C CA . ILE A 1 279 ? -9.891 46.875 24.078 1 84.25 279 ILE A CA 1
ATOM 2216 C C . ILE A 1 279 ? -9.523 45.75 23.109 1 84.25 279 ILE A C 1
ATOM 2218 O O . ILE A 1 279 ? -8.477 45.812 22.453 1 84.25 279 ILE A O 1
ATOM 2222 N N . ILE A 1 280 ? -10.398 44.812 23 1 91.56 280 ILE A N 1
ATOM 2223 C CA . ILE A 1 280 ? -10.133 43.656 22.125 1 91.56 280 ILE A CA 1
ATOM 2224 C C . ILE A 1 280 ? -10.117 44.125 20.672 1 91.56 280 ILE A C 1
ATOM 2226 O O . ILE A 1 280 ? -9.25 43.688 19.906 1 91.56 280 ILE A O 1
ATOM 2230 N N . LYS A 1 281 ? -11.031 44.969 20.266 1 89.06 281 LYS A N 1
ATOM 2231 C CA . LYS A 1 281 ? -11.07 45.469 18.906 1 89.06 281 LYS A CA 1
ATOM 2232 C C . LYS A 1 281 ? -9.836 46.312 18.578 1 89.06 281 LYS A C 1
ATOM 2234 O O . LYS A 1 281 ? -9.305 46.219 17.469 1 89.06 281 LYS A O 1
ATOM 2239 N N . ALA A 1 282 ? -9.43 47.094 19.578 1 85.25 282 ALA A N 1
ATOM 2240 C CA . ALA A 1 282 ? -8.219 47.875 19.391 1 85.25 282 ALA A CA 1
ATOM 2241 C C . ALA A 1 282 ? -6.992 47 19.219 1 85.25 282 ALA A C 1
ATOM 2243 O O . ALA A 1 282 ? -6.137 47.25 18.375 1 85.25 282 ALA A O 1
ATOM 2244 N N . ALA A 1 283 ? -6.898 46 20.047 1 91.25 283 ALA A N 1
ATOM 2245 C CA . ALA A 1 283 ? -5.793 45.062 19.938 1 91.25 283 ALA A CA 1
ATOM 2246 C C . ALA A 1 283 ? -5.785 44.375 18.578 1 91.25 283 ALA A C 1
ATOM 2248 O O . ALA A 1 283 ? -4.727 44.219 17.969 1 91.25 283 ALA A O 1
ATOM 2249 N N . ALA A 1 284 ? -6.973 43.938 18.078 1 93.12 284 ALA A N 1
ATOM 2250 C CA . ALA A 1 284 ? -7.098 43.281 16.781 1 93.12 284 ALA A CA 1
ATOM 2251 C C . ALA A 1 284 ? -6.613 44.219 15.656 1 93.12 284 ALA A C 1
ATOM 2253 O O . ALA A 1 284 ? -5.938 43.781 14.727 1 93.12 284 ALA A O 1
ATOM 2254 N N . ARG A 1 285 ? -6.957 45.438 15.766 1 87.62 285 ARG A N 1
ATOM 2255 C CA . ARG A 1 285 ? -6.555 46.406 14.75 1 87.62 285 ARG A CA 1
ATOM 2256 C C . ARG A 1 285 ? -5.043 46.625 14.766 1 87.62 285 ARG A C 1
ATOM 2258 O O . ARG A 1 285 ? -4.426 46.781 13.719 1 87.62 285 ARG A O 1
ATOM 2265 N N . PHE A 1 286 ? -4.445 46.656 15.984 1 87.5 286 PHE A N 1
ATOM 2266 C CA . PHE A 1 286 ? -2.994 46.781 16.094 1 87.5 286 PHE A CA 1
ATOM 2267 C C . PHE A 1 286 ? -2.307 45.594 15.43 1 87.5 286 PHE A C 1
ATOM 2269 O O . PHE A 1 286 ? -1.352 45.75 14.672 1 87.5 286 PHE A O 1
ATOM 2276 N N . ILE A 1 287 ? -2.781 44.438 15.703 1 93.19 287 ILE A N 1
ATOM 2277 C CA . ILE A 1 287 ? -2.186 43.219 15.195 1 93.19 287 ILE A CA 1
ATOM 2278 C C . ILE A 1 287 ? -2.35 43.156 13.672 1 93.19 287 ILE A C 1
ATOM 2280 O O . ILE A 1 287 ? -1.409 42.812 12.953 1 93.19 287 ILE A O 1
ATOM 2284 N N . LEU A 1 288 ? -3.545 43.438 13.227 1 89.75 288 LEU A N 1
ATOM 2285 C CA . LEU A 1 288 ? -3.795 43.438 11.789 1 89.75 288 LEU A CA 1
ATOM 2286 C C . LEU A 1 288 ? -2.869 44.438 11.078 1 89.75 288 LEU A C 1
ATOM 2288 O O . LEU A 1 288 ? -2.354 44.125 10 1 89.75 288 LEU A O 1
ATOM 2292 N N . SER A 1 289 ? -2.664 45.562 11.703 1 82.81 289 SER A N 1
ATOM 2293 C CA . SER A 1 289 ? -1.771 46.594 11.133 1 82.81 289 SER A CA 1
ATOM 2294 C C . SER A 1 289 ? -0.337 46.062 11.055 1 82.81 289 SER A C 1
ATOM 2296 O O . SER A 1 289 ? 0.357 46.281 10.062 1 82.81 289 SER A O 1
ATOM 2298 N N . ASP A 1 290 ? 0.08 45.406 12.062 1 87.62 290 ASP A N 1
ATOM 2299 C CA . ASP A 1 290 ? 1.424 44.844 12.078 1 87.62 290 ASP A CA 1
ATOM 2300 C C . ASP A 1 290 ? 1.56 43.719 11.031 1 87.62 290 ASP A C 1
ATOM 2302 O O . ASP A 1 290 ? 2.613 43.594 10.406 1 87.62 290 ASP A O 1
ATOM 2306 N N . ILE A 1 291 ? 0.544 42.906 10.828 1 89.38 291 ILE A N 1
ATOM 2307 C CA . ILE A 1 291 ? 0.564 41.812 9.852 1 89.38 291 ILE A CA 1
ATOM 2308 C C . ILE A 1 291 ? 0.645 42.406 8.438 1 89.38 291 ILE A C 1
ATOM 2310 O O . ILE A 1 291 ? 1.382 41.906 7.594 1 89.38 291 ILE A O 1
ATOM 2314 N N . LYS A 1 292 ? -0.004 43.406 8.234 1 80.25 292 LYS A N 1
ATOM 2315 C CA . LYS A 1 292 ? -0.026 44.031 6.926 1 80.25 292 LYS A CA 1
ATOM 2316 C C . LYS A 1 292 ? 1.317 44.688 6.605 1 80.25 292 LYS A C 1
ATOM 2318 O O . LYS A 1 292 ? 1.683 44.844 5.438 1 80.25 292 LYS A O 1
ATOM 2323 N N . SER A 1 293 ? 2.086 44.969 7.648 1 75.06 293 SER A N 1
ATOM 2324 C CA . SER A 1 293 ? 3.357 45.656 7.465 1 75.06 293 SER A CA 1
ATOM 2325 C C . SER A 1 293 ? 4.488 44.688 7.184 1 75.06 293 SER A C 1
ATOM 2327 O O . SER A 1 293 ? 5.574 45.094 6.762 1 75.06 293 SER A O 1
ATOM 2329 N N . ILE A 1 294 ? 4.223 43.438 7.344 1 78.31 294 ILE A N 1
ATOM 2330 C CA . ILE A 1 294 ? 5.262 42.438 7.133 1 78.31 294 ILE A CA 1
ATOM 2331 C C . ILE A 1 294 ? 5.551 42.281 5.641 1 78.31 294 ILE A C 1
ATOM 2333 O O . ILE A 1 294 ? 4.625 42.219 4.828 1 78.31 294 ILE A O 1
ATOM 2337 N N . GLN A 1 295 ? 6.953 42.375 5.32 1 64.19 295 GLN A N 1
ATOM 2338 C CA . GLN A 1 295 ? 7.41 42.188 3.947 1 64.19 295 GLN A CA 1
ATOM 2339 C C . GLN A 1 295 ? 7.656 40.719 3.641 1 64.19 295 GLN A C 1
ATOM 2341 O O . GLN A 1 295 ? 8.508 40.094 4.266 1 64.19 295 GLN A O 1
ATOM 2346 N N . ALA A 1 296 ? 6.715 40.062 3.037 1 68.75 296 ALA A N 1
ATOM 2347 C CA . ALA A 1 296 ? 6.938 38.688 2.674 1 68.75 296 ALA A CA 1
ATOM 2348 C C . ALA A 1 296 ? 7.277 38.531 1.192 1 68.75 296 ALA A C 1
ATOM 2350 O O . ALA A 1 296 ? 6.781 39.312 0.363 1 68.75 296 ALA A O 1
ATOM 2351 N N . SER A 1 297 ? 8.383 37.719 0.893 1 66.81 297 SER A N 1
ATOM 2352 C CA . SER A 1 297 ? 8.773 37.438 -0.488 1 66.81 297 SER A CA 1
ATOM 2353 C C . SER A 1 297 ? 7.691 36.688 -1.238 1 66.81 297 SER A C 1
ATOM 2355 O O . SER A 1 297 ? 7.148 35.688 -0.724 1 66.81 297 SER A O 1
ATOM 2357 N N . THR A 1 298 ? 7.312 37.156 -2.342 1 73.12 298 THR A N 1
ATOM 2358 C CA . THR A 1 298 ? 6.344 36.438 -3.166 1 73.12 298 THR A CA 1
ATOM 2359 C C . THR A 1 298 ? 7.039 35.719 -4.324 1 73.12 298 THR A C 1
ATOM 2361 O O . THR A 1 298 ? 6.402 35 -5.082 1 73.12 298 THR A O 1
ATOM 2364 N N . THR A 1 299 ? 8.398 35.844 -4.328 1 81.06 299 THR A N 1
ATOM 2365 C CA . THR A 1 299 ? 9.094 35.281 -5.488 1 81.06 299 THR A CA 1
ATOM 2366 C C . THR A 1 299 ? 9.898 34.031 -5.098 1 81.06 299 THR A C 1
ATOM 2368 O O . THR A 1 299 ? 10.273 33.25 -5.961 1 81.06 299 THR A O 1
ATOM 2371 N N . LEU A 1 300 ? 10.18 34.031 -3.818 1 89.75 300 LEU A N 1
ATOM 2372 C CA . LEU A 1 300 ? 10.969 32.906 -3.367 1 89.75 300 LEU A CA 1
ATOM 2373 C C . LEU A 1 300 ? 10.25 32.125 -2.266 1 89.75 300 LEU A C 1
ATOM 2375 O O . LEU A 1 300 ? 9.516 32.719 -1.468 1 89.75 300 LEU A O 1
ATOM 2379 N N . TYR A 1 301 ? 10.43 30.906 -2.287 1 93.62 301 TYR A N 1
ATOM 2380 C CA . TYR A 1 301 ? 9.977 30.109 -1.159 1 93.62 301 TYR A CA 1
ATOM 2381 C C . TYR A 1 301 ? 10.945 30.203 0.009 1 93.62 301 TYR A C 1
ATOM 2383 O O . TYR A 1 301 ? 12.109 30.562 -0.173 1 93.62 301 TYR A O 1
ATOM 2391 N N . PRO A 1 302 ? 10.484 29.938 1.227 1 91.62 302 PRO A N 1
ATOM 2392 C CA . PRO A 1 302 ? 11.383 30 2.381 1 91.62 302 PRO A CA 1
ATOM 2393 C C . PRO A 1 302 ? 12.586 29.062 2.246 1 91.62 302 PRO A C 1
ATOM 2395 O O . PRO A 1 302 ? 12.461 27.953 1.733 1 91.62 302 PRO A O 1
ATOM 2398 N N . SER A 1 303 ? 13.719 29.578 2.697 1 89.94 303 SER A N 1
ATOM 2399 C CA . SER A 1 303 ? 14.945 28.797 2.65 1 89.94 303 SER A CA 1
ATOM 2400 C C . SER A 1 303 ? 14.953 27.719 3.725 1 89.94 303 SER A C 1
ATOM 2402 O O . SER A 1 303 ? 14.195 27.797 4.695 1 89.94 303 SER A O 1
ATOM 2404 N N . LEU A 1 304 ? 15.797 26.797 3.629 1 91.19 304 LEU A N 1
ATOM 2405 C CA . LEU A 1 304 ? 15.898 25.672 4.555 1 91.19 304 LEU A CA 1
ATOM 2406 C C . LEU A 1 304 ? 16.328 26.156 5.938 1 91.19 304 LEU A C 1
ATOM 2408 O O . LEU A 1 304 ? 15.836 25.656 6.953 1 91.19 304 LEU A O 1
ATOM 2412 N N . SER A 1 305 ? 17.203 27.062 5.922 1 88.19 305 SER A N 1
ATOM 2413 C CA . SER A 1 305 ? 17.688 27.594 7.191 1 88.19 305 SER A CA 1
ATOM 2414 C C . SER A 1 305 ? 16.594 28.312 7.953 1 88.19 305 SER A C 1
ATOM 2416 O O . SER A 1 305 ? 16.531 28.25 9.18 1 88.19 305 SER A O 1
ATOM 2418 N N . GLU A 1 306 ? 15.734 28.922 7.188 1 90.38 306 GLU A N 1
ATOM 2419 C CA . GLU A 1 306 ? 14.594 29.594 7.801 1 90.38 306 GLU A CA 1
ATOM 2420 C C . GLU A 1 306 ? 13.594 28.594 8.375 1 90.38 306 GLU A C 1
ATOM 2422 O O . GLU A 1 306 ? 13.016 28.828 9.438 1 90.38 306 GLU A O 1
ATOM 2427 N N . ILE A 1 307 ? 13.477 27.531 7.734 1 93.81 307 ILE A N 1
ATOM 2428 C CA . ILE A 1 307 ? 12.484 26.531 8.133 1 93.81 307 ILE A CA 1
ATOM 2429 C C . ILE A 1 307 ? 12.992 25.766 9.352 1 93.81 307 ILE A C 1
ATOM 2431 O O . ILE A 1 307 ? 12.219 25.5 10.281 1 93.81 307 ILE A O 1
ATOM 2435 N N . GLU A 1 308 ? 14.234 25.531 9.438 1 92.75 308 GLU A N 1
ATOM 2436 C CA . GLU A 1 308 ? 14.812 24.703 10.492 1 92.75 308 GLU A CA 1
ATOM 2437 C C . GLU A 1 308 ? 14.938 25.469 11.797 1 92.75 308 GLU A C 1
ATOM 2439 O O . GLU A 1 308 ? 14.898 24.875 12.883 1 92.75 308 GLU A O 1
ATOM 2444 N N . SER A 1 309 ? 14.984 26.734 11.703 1 93.25 309 SER A N 1
ATOM 2445 C CA . SER A 1 309 ? 15.281 27.547 12.875 1 93.25 309 SER A CA 1
ATOM 2446 C C . SER A 1 309 ? 14 28 13.57 1 93.25 309 SER A C 1
ATOM 2448 O O . SER A 1 309 ? 13.18 28.703 12.977 1 93.25 309 SER A O 1
ATOM 2450 N N . LEU A 1 310 ? 13.875 27.641 14.836 1 95 310 LEU A N 1
ATOM 2451 C CA . LEU A 1 310 ? 12.734 28.062 15.633 1 95 310 LEU A CA 1
ATOM 2452 C C . LEU A 1 310 ? 12.742 29.578 15.828 1 95 310 LEU A C 1
ATOM 2454 O O . LEU A 1 310 ? 11.688 30.219 15.805 1 95 310 LEU A O 1
ATOM 2458 N N . SER A 1 311 ? 13.922 30.141 15.969 1 93.5 311 SER A N 1
ATOM 2459 C CA . SER A 1 311 ? 14.055 31.578 16.156 1 93.5 311 SER A CA 1
ATOM 2460 C C . SER A 1 311 ? 13.578 32.344 14.922 1 93.5 311 SER A C 1
ATOM 2462 O O . SER A 1 311 ? 12.898 33.375 15.047 1 93.5 311 SER A O 1
ATOM 2464 N N . SER A 1 312 ? 13.898 31.766 13.773 1 93.69 312 SER A N 1
ATOM 2465 C CA . SER A 1 312 ? 13.469 32.406 12.539 1 93.69 312 SER A CA 1
ATOM 2466 C C . SER A 1 312 ? 11.953 32.344 12.383 1 93.69 312 SER A C 1
ATOM 2468 O O . SER A 1 312 ? 11.328 33.281 11.867 1 93.69 312 SER A O 1
ATOM 2470 N N . GLN A 1 313 ? 11.367 31.266 12.867 1 95.56 313 GLN A N 1
ATOM 2471 C CA . GLN A 1 313 ? 9.93 31.078 12.742 1 95.56 313 GLN A CA 1
ATOM 2472 C C . GLN A 1 313 ? 9.164 32.031 13.664 1 95.56 313 GLN A C 1
ATOM 2474 O O . GLN A 1 313 ? 8.117 32.562 13.297 1 95.56 313 GLN A O 1
ATOM 2479 N N . ILE A 1 314 ? 9.68 32.219 14.82 1 94.62 314 ILE A N 1
ATOM 2480 C CA . ILE A 1 314 ? 9.055 33.125 15.781 1 94.62 314 ILE A CA 1
ATOM 2481 C C . ILE A 1 314 ? 9.203 34.562 15.305 1 94.62 314 ILE A C 1
ATOM 2483 O O . ILE A 1 314 ? 8.281 35.375 15.445 1 94.62 314 ILE A O 1
ATOM 2487 N N . SER A 1 315 ? 10.367 34.812 14.688 1 91.62 315 SER A N 1
ATOM 2488 C CA . SER A 1 315 ? 10.633 36.156 14.219 1 91.62 315 SER A CA 1
A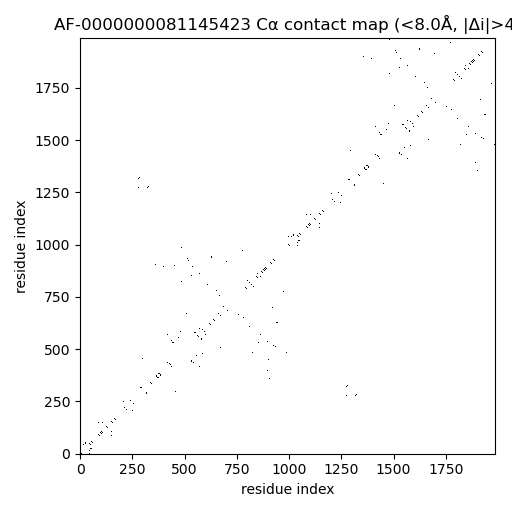TOM 2489 C C . SER A 1 315 ? 9.75 36.531 13.039 1 91.62 315 SER A C 1
ATOM 2491 O O . SER A 1 315 ? 9.547 37.719 12.742 1 91.62 315 SER A O 1
ATOM 2493 N N . TYR A 1 316 ? 9.266 35.531 12.398 1 92.56 316 TYR A N 1
ATOM 2494 C CA . TYR A 1 316 ? 8.359 35.75 11.281 1 92.56 316 TYR A CA 1
ATOM 2495 C C . TYR A 1 316 ? 7.027 36.312 11.766 1 92.56 316 TYR A C 1
ATOM 2497 O O . TYR A 1 316 ? 6.336 37 11.023 1 92.56 316 TYR A O 1
ATOM 2505 N N . VAL A 1 317 ? 6.613 36.031 13.039 1 95.69 317 VAL A N 1
ATOM 2506 C CA . VAL A 1 317 ? 5.383 36.5 13.656 1 95.69 317 VAL A CA 1
ATOM 2507 C C . VAL A 1 317 ? 5.617 37.906 14.242 1 95.69 317 VAL A C 1
ATOM 2509 O O . VAL A 1 317 ? 6.594 38.125 14.961 1 95.69 317 VAL A O 1
ATOM 2512 N N . PRO A 1 318 ? 4.711 38.781 13.914 1 93.44 318 PRO A N 1
ATOM 2513 C CA . PRO A 1 318 ? 4.895 40.125 14.453 1 93.44 318 PRO A CA 1
ATOM 2514 C C . PRO A 1 318 ? 4.918 40.156 15.977 1 93.44 318 PRO A C 1
ATOM 2516 O O . PRO A 1 318 ? 4.266 39.344 16.625 1 93.44 318 PRO A O 1
ATOM 2519 N N . ASP A 1 319 ? 5.516 41.125 16.547 1 91.69 319 ASP A N 1
ATOM 2520 C CA . ASP A 1 319 ? 5.719 41.25 18 1 91.69 319 ASP A CA 1
ATOM 2521 C C . ASP A 1 319 ? 4.383 41.375 18.719 1 91.69 319 ASP A C 1
ATOM 2523 O O . ASP A 1 319 ? 4.215 40.812 19.812 1 91.69 319 ASP A O 1
ATOM 2527 N N . SER A 1 320 ? 3.494 42.094 18.094 1 92.75 320 SER A N 1
ATOM 2528 C CA . SER A 1 320 ? 2.191 42.281 18.734 1 92.75 320 SER A CA 1
ATOM 2529 C C . SER A 1 320 ? 1.465 40.969 18.891 1 92.75 320 SER A C 1
ATOM 2531 O O . SER A 1 320 ? 0.902 40.688 19.953 1 92.75 320 SER A O 1
ATOM 2533 N N . LEU A 1 321 ? 1.528 40.188 17.859 1 96.19 321 LEU A N 1
ATOM 2534 C CA . LEU A 1 321 ? 0.87 38.875 17.906 1 96.19 321 LEU A CA 1
ATOM 2535 C C . LEU A 1 321 ? 1.615 37.938 18.828 1 96.19 321 LEU A C 1
ATOM 2537 O O . LEU A 1 321 ? 0.995 37.125 19.516 1 96.19 321 LEU A O 1
ATOM 2541 N N . GLN A 1 322 ? 2.939 37.969 18.828 1 95.56 322 GLN A N 1
ATOM 2542 C CA . GLN A 1 322 ? 3.73 37.188 19.766 1 95.56 322 GLN A CA 1
ATOM 2543 C C . GLN A 1 322 ? 3.355 37.5 21.203 1 95.56 322 GLN A C 1
ATOM 2545 O O . GLN A 1 322 ? 3.193 36.562 22.016 1 95.56 322 GLN A O 1
ATOM 2550 N N . LEU A 1 323 ? 3.244 38.781 21.406 1 93.44 323 LEU A N 1
ATOM 2551 C CA . LEU A 1 323 ? 2.916 39.219 22.75 1 93.44 323 LEU A CA 1
ATOM 2552 C C . LEU A 1 323 ? 1.545 38.719 23.172 1 93.44 323 LEU A C 1
ATOM 2554 O O . LEU A 1 323 ? 1.372 38.281 24.312 1 93.44 323 LEU A O 1
ATOM 2558 N N . LEU A 1 324 ? 0.647 38.781 22.328 1 95.38 324 LEU A N 1
ATOM 2559 C CA . LEU A 1 324 ? -0.703 38.312 22.625 1 95.38 324 LEU A CA 1
ATOM 2560 C C . LEU A 1 324 ? -0.699 36.812 22.969 1 95.38 324 LEU A C 1
ATOM 2562 O O . LEU A 1 324 ? -1.206 36.406 24.016 1 95.38 324 LEU A O 1
ATOM 2566 N N . LEU A 1 325 ? -0.122 36 22.062 1 96.38 325 LEU A N 1
ATOM 2567 C CA . LEU A 1 325 ? -0.155 34.562 22.203 1 96.38 325 LEU A CA 1
ATOM 2568 C C . LEU A 1 325 ? 0.678 34.125 23.406 1 96.38 325 LEU A C 1
ATOM 2570 O O . LEU A 1 325 ? 0.309 33.156 24.094 1 96.38 325 LEU A O 1
ATOM 2574 N N . SER A 1 326 ? 1.812 34.781 23.625 1 93.69 326 SER A N 1
ATOM 2575 C CA . SER A 1 326 ? 2.674 34.438 24.75 1 93.69 326 SER A CA 1
ATOM 2576 C C . SER A 1 326 ? 1.957 34.625 26.078 1 93.69 326 SER A C 1
ATOM 2578 O O . SER A 1 326 ? 2.213 33.906 27.047 1 93.69 326 SER A O 1
ATOM 2580 N N . ASN A 1 327 ? 1.045 35.594 26.078 1 90.88 327 ASN A N 1
ATOM 2581 C CA . ASN A 1 327 ? 0.314 35.875 27.312 1 90.88 327 ASN A CA 1
ATOM 2582 C C . ASN A 1 327 ? -0.909 35 27.453 1 90.88 327 ASN A C 1
ATOM 2584 O O . ASN A 1 327 ? -1.427 34.812 28.562 1 90.88 327 ASN A O 1
ATOM 2588 N N . ILE A 1 328 ? -1.345 34.438 26.406 1 93.31 328 ILE A N 1
ATOM 2589 C CA . ILE A 1 328 ? -2.482 33.531 26.453 1 93.31 328 ILE A CA 1
ATOM 2590 C C . ILE A 1 328 ? -2.002 32.125 26.781 1 93.31 328 ILE A C 1
ATOM 2592 O O . ILE A 1 328 ? -2.678 31.391 27.5 1 93.31 328 ILE A O 1
ATOM 2596 N N . PHE A 1 329 ? -0.824 31.797 26.188 1 92.25 329 PHE A N 1
ATOM 2597 C CA . PHE A 1 329 ? -0.293 30.453 26.375 1 92.25 329 PHE A CA 1
ATOM 2598 C C . PHE A 1 329 ? 0.448 30.344 27.703 1 92.25 329 PHE A C 1
ATOM 2600 O O . PHE A 1 329 ? 1.394 31.094 27.953 1 92.25 329 PHE A O 1
ATOM 2607 N N . LEU A 1 330 ? 0.073 29.391 28.484 1 77.81 330 LEU A N 1
ATOM 2608 C CA . LEU A 1 330 ? 0.612 29.297 29.844 1 77.81 330 LEU A CA 1
ATOM 2609 C C . LEU A 1 330 ? 1.769 28.297 29.891 1 77.81 330 LEU A C 1
ATOM 2611 O O . LEU A 1 330 ? 2.562 28.312 30.844 1 77.81 330 LEU A O 1
ATOM 2615 N N . GLN A 1 331 ? 1.912 27.547 28.844 1 74.19 331 GLN A N 1
ATOM 2616 C CA . GLN A 1 331 ? 2.941 26.516 28.891 1 74.19 331 GLN A CA 1
ATOM 2617 C C . GLN A 1 331 ? 4.328 27.109 28.672 1 74.19 331 GLN A C 1
ATOM 2619 O O . GLN A 1 331 ? 4.469 28.172 28.078 1 74.19 331 GLN A O 1
ATOM 2624 N N . ASN A 1 332 ? 5.27 26.375 29.281 1 64 332 ASN A N 1
ATOM 2625 C CA . ASN A 1 332 ? 6.648 26.828 29.172 1 64 332 ASN A CA 1
ATOM 2626 C C . ASN A 1 332 ? 7.191 26.609 27.75 1 64 332 ASN A C 1
ATOM 2628 O O . ASN A 1 332 ? 7.848 27.5 27.188 1 64 332 ASN A O 1
ATOM 2632 N N . SER A 1 333 ? 6.988 25.406 27.234 1 76.69 333 SER A N 1
ATOM 2633 C CA . SER A 1 333 ? 7.48 25.109 25.891 1 76.69 333 SER A CA 1
ATOM 2634 C C . SER A 1 333 ? 6.438 25.469 24.828 1 76.69 333 SER A C 1
ATOM 2636 O O . SER A 1 333 ? 5.883 24.562 24.188 1 76.69 333 SER A O 1
ATOM 2638 N N . LYS A 1 334 ? 6.277 26.859 24.688 1 87 334 LYS A N 1
ATOM 2639 C CA . LYS A 1 334 ? 5.164 27.312 23.844 1 87 334 LYS A CA 1
ATOM 2640 C C . LYS A 1 334 ? 5.664 27.984 22.578 1 87 334 LYS A C 1
ATOM 2642 O O . LYS A 1 334 ? 4.867 28.391 21.734 1 87 334 LYS A O 1
ATOM 2647 N N . ASP A 1 335 ? 7 28.016 22.406 1 92.12 335 ASP A N 1
ATOM 2648 C CA . ASP A 1 335 ? 7.547 28.828 21.312 1 92.12 335 ASP A CA 1
ATOM 2649 C C . ASP A 1 335 ? 7.113 28.281 19.953 1 92.12 335 ASP A C 1
ATOM 2651 O O . ASP A 1 335 ? 6.738 29.047 19.062 1 92.12 335 ASP A O 1
ATOM 2655 N N . LEU A 1 336 ? 7.16 26.984 19.812 1 95.88 336 LEU A N 1
ATOM 2656 C CA . LEU A 1 336 ? 6.785 26.406 18.531 1 95.88 336 LEU A CA 1
ATOM 2657 C C . LEU A 1 336 ? 5.309 26.641 18.234 1 95.88 336 LEU A C 1
ATOM 2659 O O . LEU A 1 336 ? 4.941 26.922 17.078 1 95.88 336 LEU A O 1
ATOM 2663 N N . LYS A 1 337 ? 4.48 26.562 19.234 1 96.12 337 LYS A N 1
ATOM 2664 C CA . LYS A 1 337 ? 3.047 26.766 19.047 1 96.12 337 LYS A CA 1
ATOM 2665 C C . LYS A 1 337 ? 2.721 28.234 18.781 1 96.12 337 LYS A C 1
ATOM 2667 O O . LYS A 1 337 ? 1.784 28.531 18.047 1 96.12 337 LYS A O 1
ATOM 2672 N N . ILE A 1 338 ? 3.506 29.141 19.375 1 96.75 338 ILE A N 1
ATOM 2673 C CA . ILE A 1 338 ? 3.354 30.547 19.062 1 96.75 338 ILE A CA 1
ATOM 2674 C C . ILE A 1 338 ? 3.66 30.797 17.578 1 96.75 338 ILE A C 1
ATOM 2676 O O . ILE A 1 338 ? 2.928 31.516 16.906 1 96.75 338 ILE A O 1
ATOM 2680 N N . ALA A 1 339 ? 4.727 30.078 17.172 1 97.44 339 ALA A N 1
ATOM 2681 C CA . ALA A 1 339 ? 5.129 30.25 15.781 1 97.44 339 ALA A CA 1
ATOM 2682 C C . ALA A 1 339 ? 4.086 29.672 14.836 1 97.44 339 ALA A C 1
ATOM 2684 O O . ALA A 1 339 ? 3.674 30.312 13.875 1 97.44 339 ALA A O 1
ATOM 2685 N N . SER A 1 340 ? 3.648 28.453 15.094 1 97.81 340 SER A N 1
ATOM 2686 C CA . SER A 1 340 ? 2.766 27.734 14.18 1 97.81 340 SER A CA 1
ATOM 2687 C C . SER A 1 340 ? 1.378 28.375 14.148 1 97.81 340 SER A C 1
ATOM 2689 O O . SER A 1 340 ? 0.848 28.656 13.07 1 97.81 340 SER A O 1
ATOM 2691 N N . ILE A 1 341 ? 0.743 28.609 15.266 1 97.88 341 ILE A N 1
ATOM 2692 C CA . ILE A 1 341 ? -0.588 29.203 15.336 1 97.88 341 ILE A CA 1
ATOM 2693 C C . ILE A 1 341 ? -0.534 30.656 14.875 1 97.88 341 ILE A C 1
ATOM 2695 O O . ILE A 1 341 ? -1.443 31.141 14.188 1 97.88 341 ILE A O 1
ATOM 2699 N N . GLY A 1 342 ? 0.548 31.375 15.336 1 97.62 342 GLY A N 1
ATOM 2700 C CA . GLY A 1 342 ? 0.728 32.75 14.852 1 97.62 342 GLY A CA 1
ATOM 2701 C C . GLY A 1 342 ? 0.777 32.844 13.336 1 97.62 342 GLY A C 1
ATOM 2702 O O . GLY A 1 342 ? 0.134 33.688 12.742 1 97.62 342 GLY A O 1
ATOM 2703 N N . GLN A 1 343 ? 1.506 31.953 12.727 1 96.75 343 GLN A N 1
ATOM 2704 C CA . GLN A 1 343 ? 1.627 31.969 11.273 1 96.75 343 GLN A CA 1
ATOM 2705 C C . GLN A 1 343 ? 0.316 31.547 10.609 1 96.75 343 GLN A C 1
ATOM 2707 O O . GLN A 1 343 ? 0.003 32 9.508 1 96.75 343 GLN A O 1
ATOM 2712 N N . ALA A 1 344 ? -0.472 30.688 11.289 1 97.12 344 ALA A N 1
ATOM 2713 C CA . ALA A 1 344 ? -1.792 30.328 10.773 1 97.12 344 ALA A CA 1
ATOM 2714 C C . ALA A 1 344 ? -2.715 31.547 10.742 1 97.12 344 ALA A C 1
ATOM 2716 O O . ALA A 1 344 ? -3.467 31.734 9.781 1 97.12 344 ALA A O 1
ATOM 2717 N N . ILE A 1 345 ? -2.648 32.344 11.797 1 97 345 ILE A N 1
ATOM 2718 C CA . ILE A 1 345 ? -3.438 33.562 11.867 1 97 345 ILE A CA 1
ATOM 2719 C C . ILE A 1 345 ? -3.01 34.5 10.758 1 97 345 ILE A C 1
ATOM 2721 O O . ILE A 1 345 ? -3.854 35.062 10.055 1 97 345 ILE A O 1
ATOM 2725 N N . MET A 1 346 ? -1.718 34.594 10.578 1 94.44 346 MET A N 1
ATOM 2726 C CA . MET A 1 346 ? -1.176 35.5 9.555 1 94.44 346 MET A CA 1
ATOM 2727 C C . MET A 1 346 ? -1.619 35.062 8.164 1 94.44 346 MET A C 1
ATOM 2729 O O . MET A 1 346 ? -2.08 35.875 7.371 1 94.44 346 MET A O 1
ATOM 2733 N N . GLN A 1 347 ? -1.443 33.781 7.895 1 92.44 347 GLN A N 1
ATOM 2734 C CA . GLN A 1 347 ? -1.79 33.25 6.582 1 92.44 347 GLN A CA 1
ATOM 2735 C C . GLN A 1 347 ? -3.273 33.438 6.285 1 92.44 347 GLN A C 1
ATOM 2737 O O . GLN A 1 347 ? -3.652 33.719 5.141 1 92.44 347 GLN A O 1
ATOM 2742 N N . THR A 1 348 ? -4.125 33.281 7.262 1 92.94 348 THR A N 1
ATOM 2743 C CA . THR A 1 348 ? -5.562 33.438 7.098 1 92.94 348 THR A CA 1
ATOM 2744 C C . THR A 1 348 ? -5.922 34.906 6.875 1 92.94 348 THR A C 1
ATOM 2746 O O . THR A 1 348 ? -6.863 35.219 6.145 1 92.94 348 THR A O 1
ATOM 2749 N N . SER A 1 349 ? -5.195 35.812 7.488 1 90.56 349 SER A N 1
ATOM 2750 C CA . SER A 1 349 ? -5.449 37.25 7.379 1 90.56 349 SER A CA 1
ATOM 2751 C C . SER A 1 349 ? -5.105 37.781 5.988 1 90.56 349 SER A C 1
ATOM 2753 O O . SER A 1 349 ? -5.812 38.625 5.441 1 90.56 349 SER A O 1
ATOM 2755 N N . ARG A 1 350 ? -3.943 37.188 5.441 1 85.62 350 ARG A N 1
ATOM 2756 C CA . ARG A 1 350 ? -3.479 37.594 4.117 1 85.62 350 ARG A CA 1
ATOM 2757 C C . ARG A 1 350 ? -3.146 36.375 3.268 1 85.62 350 ARG A C 1
ATOM 2759 O O . ARG A 1 350 ? -1.98 36.125 2.943 1 85.62 350 ARG A O 1
ATOM 2766 N N . PRO A 1 351 ? -4.105 35.656 2.803 1 80.69 351 PRO A N 1
ATOM 2767 C CA . PRO A 1 351 ? -3.877 34.375 2.135 1 80.69 351 PRO A CA 1
ATOM 2768 C C . PRO A 1 351 ? -3.135 34.531 0.808 1 80.69 351 PRO A C 1
ATOM 2770 O O . PRO A 1 351 ? -2.42 33.594 0.389 1 80.69 351 PRO A O 1
ATOM 2773 N N . ARG A 1 352 ? -3.234 35.562 0.085 1 73.38 352 ARG A N 1
ATOM 2774 C CA . ARG A 1 352 ? -2.641 35.688 -1.24 1 73.38 352 ARG A CA 1
ATOM 2775 C C . ARG A 1 352 ? -1.279 36.375 -1.161 1 73.38 352 ARG A C 1
ATOM 2777 O O . ARG A 1 352 ? -0.408 36.125 -2 1 73.38 352 ARG A O 1
ATOM 2784 N N . ALA A 1 353 ? -1.108 37.188 -0.054 1 73.44 353 ALA A N 1
ATOM 2785 C CA . ALA A 1 353 ? 0.091 38.031 0.004 1 73.44 353 ALA A CA 1
ATOM 2786 C C . ALA A 1 353 ? 1.189 37.344 0.818 1 73.44 353 ALA A C 1
ATOM 2788 O O . ALA A 1 353 ? 2.373 37.656 0.642 1 73.44 353 ALA A O 1
ATOM 2789 N N . LEU A 1 354 ? 0.744 36.531 1.679 1 84.25 354 LEU A N 1
ATOM 2790 C CA . LEU A 1 354 ? 1.729 35.906 2.574 1 84.25 354 LEU A CA 1
ATOM 2791 C C . LEU A 1 354 ? 1.801 34.406 2.373 1 84.25 354 LEU A C 1
ATOM 2793 O O . LEU A 1 354 ? 0.785 33.781 2.102 1 84.25 354 LEU A O 1
ATOM 2797 N N . LEU A 1 355 ? 3.051 34 2.33 1 89.38 355 LEU A N 1
ATOM 2798 C CA . LEU A 1 355 ? 3.305 32.562 2.393 1 89.38 355 LEU A CA 1
ATOM 2799 C C . LEU A 1 355 ? 4.027 32.188 3.686 1 89.38 355 LEU A C 1
ATOM 2801 O O . LEU A 1 355 ? 5.254 32.281 3.766 1 89.38 355 LEU A O 1
ATOM 2805 N N . ALA A 1 356 ? 3.252 31.734 4.602 1 93.25 356 ALA A N 1
ATOM 2806 C CA . ALA A 1 356 ? 3.828 31.391 5.898 1 93.25 356 ALA A CA 1
ATOM 2807 C C . ALA A 1 356 ? 4.742 30.172 5.781 1 93.25 356 ALA A C 1
ATOM 2809 O O . ALA A 1 356 ? 4.355 29.141 5.223 1 93.25 356 ALA A O 1
ATOM 2810 N N . PRO A 1 357 ? 5.941 30.203 6.312 1 94.88 357 PRO A N 1
ATOM 2811 C CA . PRO A 1 357 ? 6.934 29.141 6.137 1 94.88 357 PRO A CA 1
ATOM 2812 C C . PRO A 1 357 ? 6.473 27.797 6.719 1 94.88 357 PRO A C 1
ATOM 2814 O O . PRO A 1 357 ? 6.652 26.766 6.086 1 94.88 357 PRO A O 1
ATOM 2817 N N . ILE A 1 358 ? 5.832 27.797 7.863 1 97.19 358 ILE A N 1
ATOM 2818 C CA . ILE A 1 358 ? 5.449 26.531 8.5 1 97.19 358 ILE A CA 1
ATOM 2819 C C . ILE A 1 358 ? 4.301 25.891 7.727 1 97.19 358 ILE A C 1
ATOM 2821 O O . ILE A 1 358 ? 4.297 24.672 7.508 1 97.19 358 ILE A O 1
ATOM 2825 N N . GLN A 1 359 ? 3.338 26.703 7.305 1 96.25 359 GLN A N 1
ATOM 2826 C CA . GLN A 1 359 ? 2.172 26.172 6.605 1 96.25 359 GLN A CA 1
ATOM 2827 C C . GLN A 1 359 ? 2.568 25.531 5.273 1 96.25 359 GLN A C 1
ATOM 2829 O O . GLN A 1 359 ? 2.051 24.484 4.902 1 96.25 359 GLN A O 1
ATOM 2834 N N . ILE A 1 360 ? 3.496 26.125 4.551 1 96.31 360 ILE A N 1
ATOM 2835 C CA . ILE A 1 360 ? 3.92 25.578 3.262 1 96.31 360 ILE A CA 1
ATOM 2836 C C . ILE A 1 360 ? 4.809 24.359 3.484 1 96.31 360 ILE A C 1
ATOM 2838 O O . ILE A 1 360 ? 4.699 23.375 2.764 1 96.31 360 ILE A O 1
ATOM 2842 N N . SER A 1 361 ? 5.703 24.469 4.449 1 97.56 361 SER A N 1
ATOM 2843 C CA . SER A 1 361 ? 6.613 23.359 4.715 1 97.56 361 SER A CA 1
ATOM 2844 C C . SER A 1 361 ? 5.859 22.125 5.211 1 97.56 361 SER A C 1
ATOM 2846 O O . SER A 1 361 ? 6.203 21 4.863 1 97.56 361 SER A O 1
ATOM 2848 N N . LEU A 1 362 ? 4.867 22.375 6.02 1 97.69 362 LEU A N 1
ATOM 2849 C CA . LEU A 1 362 ? 4.039 21.266 6.484 1 97.69 362 LEU A CA 1
ATOM 2850 C C . LEU A 1 362 ? 3.316 20.609 5.316 1 97.69 362 LEU A C 1
ATOM 2852 O O . LEU A 1 362 ? 3.273 19.375 5.227 1 97.69 362 LEU A O 1
ATOM 2856 N N . GLY A 1 363 ? 2.73 21.422 4.48 1 97.38 363 GLY A N 1
ATOM 2857 C CA . GLY A 1 363 ? 2.064 20.891 3.309 1 97.38 363 GLY A CA 1
ATOM 2858 C C . GLY A 1 363 ? 2.979 20.031 2.441 1 97.38 363 GLY A C 1
ATOM 2859 O O . GLY A 1 363 ? 2.598 18.953 2.002 1 97.38 363 GLY A O 1
ATOM 2860 N N . ILE A 1 364 ? 4.188 20.5 2.229 1 96.88 364 ILE A N 1
ATOM 2861 C CA . ILE A 1 364 ? 5.16 19.797 1.4 1 96.88 364 ILE A CA 1
ATOM 2862 C C . ILE A 1 364 ? 5.547 18.484 2.068 1 96.88 364 ILE A C 1
ATOM 2864 O O . ILE A 1 364 ? 5.613 17.438 1.412 1 96.88 364 ILE A O 1
ATOM 2868 N N . GLN A 1 365 ? 5.793 18.516 3.324 1 96 365 GLN A N 1
ATOM 2869 C CA . GLN A 1 365 ? 6.145 17.312 4.086 1 96 365 GLN A CA 1
ATOM 2870 C C . GLN A 1 365 ? 5.047 16.266 3.986 1 96 365 GLN A C 1
ATOM 2872 O O . GLN A 1 365 ? 5.328 15.094 3.732 1 96 365 GLN A O 1
ATOM 2877 N N . LEU A 1 366 ? 3.852 16.703 4.172 1 95.5 366 LEU A N 1
ATOM 2878 C CA . LEU A 1 366 ? 2.729 15.766 4.18 1 95.5 366 LEU A CA 1
ATOM 2879 C C . LEU A 1 366 ? 2.449 15.234 2.777 1 95.5 366 LEU A C 1
ATOM 2881 O O . LEU A 1 366 ? 2.061 14.078 2.613 1 95.5 366 LEU A O 1
ATOM 2885 N N . ASP A 1 367 ? 2.576 16.031 1.822 1 94.81 367 ASP A N 1
ATOM 2886 C CA . ASP A 1 367 ? 2.385 15.57 0.452 1 94.81 367 ASP A CA 1
ATOM 2887 C C . ASP A 1 367 ? 3.443 14.539 0.068 1 94.81 367 ASP A C 1
ATOM 2889 O O . ASP A 1 367 ? 3.152 13.578 -0.646 1 94.81 367 ASP A O 1
ATOM 2893 N N . GLN A 1 368 ? 4.621 14.805 0.469 1 91.81 368 GLN A N 1
ATOM 2894 C CA . GLN A 1 368 ? 5.707 13.883 0.172 1 91.81 368 GLN A CA 1
ATOM 2895 C C . GLN A 1 368 ? 5.461 12.516 0.819 1 91.81 368 GLN A C 1
ATOM 2897 O O . GLN A 1 368 ? 5.754 11.477 0.224 1 91.81 368 GLN A O 1
ATOM 2902 N N . GLN A 1 369 ? 4.934 12.539 1.956 1 90.06 369 GLN A N 1
ATOM 2903 C CA . GLN A 1 369 ? 4.781 11.305 2.719 1 90.06 369 GLN A CA 1
ATOM 2904 C C . GLN A 1 369 ? 3.494 10.578 2.342 1 90.06 369 GLN A C 1
ATOM 2906 O O . GLN A 1 369 ? 3.439 9.344 2.355 1 90.06 369 GLN A O 1
ATOM 2911 N N . PHE A 1 370 ? 2.373 11.336 2.027 1 90.38 370 PHE A N 1
ATOM 2912 C CA . PHE A 1 370 ? 1.076 10.68 1.917 1 90.38 370 PHE A CA 1
ATOM 2913 C C . PHE A 1 370 ? 0.461 10.922 0.543 1 90.38 370 PHE A C 1
ATOM 2915 O O . PHE A 1 370 ? -0.425 10.18 0.115 1 90.38 370 PHE A O 1
ATOM 2922 N N . ALA A 1 371 ? 0.825 11.945 -0.135 1 90.19 371 ALA A N 1
ATOM 2923 C CA . ALA A 1 371 ? 0.296 12.289 -1.453 1 90.19 371 ALA A CA 1
ATOM 2924 C C . ALA A 1 371 ? -1.229 12.25 -1.459 1 90.19 371 ALA A C 1
ATOM 2926 O O . ALA A 1 371 ? -1.837 11.586 -2.305 1 90.19 371 ALA A O 1
ATOM 2927 N N . SER A 1 372 ? -1.842 12.93 -0.546 1 90.06 372 SER A N 1
ATOM 2928 C CA . SER A 1 372 ? -3.295 12.938 -0.415 1 90.06 372 SER A CA 1
ATOM 2929 C C . SER A 1 372 ? -3.854 14.352 -0.527 1 90.06 372 SER A C 1
ATOM 2931 O O . SER A 1 372 ? -3.67 15.172 0.375 1 90.06 372 SER A O 1
ATOM 2933 N N . ARG A 1 373 ? -4.547 14.547 -1.595 1 90.38 373 ARG A N 1
ATOM 2934 C CA . ARG A 1 373 ? -5.207 15.836 -1.754 1 90.38 373 ARG A CA 1
ATOM 2935 C C . ARG A 1 373 ? -6.246 16.062 -0.661 1 90.38 373 ARG A C 1
ATOM 2937 O O . ARG A 1 373 ? -6.426 17.188 -0.187 1 90.38 373 ARG A O 1
ATOM 2944 N N . PHE A 1 374 ? -6.945 15.023 -0.266 1 91.69 374 PHE A N 1
ATOM 2945 C CA . PHE A 1 374 ? -7.941 15.094 0.794 1 91.69 374 PHE A CA 1
ATOM 2946 C C . PHE A 1 374 ? -7.328 15.625 2.084 1 91.69 374 PHE A C 1
ATOM 2948 O O . PHE A 1 374 ? -7.902 16.484 2.742 1 91.69 374 PHE A O 1
ATOM 2955 N N . LEU A 1 375 ? -6.141 15.109 2.414 1 93.44 375 LEU A N 1
ATOM 2956 C CA . LEU A 1 375 ? -5.426 15.516 3.617 1 93.44 375 LEU A CA 1
ATOM 2957 C C . LEU A 1 375 ? -5.074 17 3.57 1 93.44 375 LEU A C 1
ATOM 2959 O O . LEU A 1 375 ? -5.359 17.734 4.512 1 93.44 375 LEU A O 1
ATOM 2963 N N . LEU A 1 376 ? -4.566 17.406 2.482 1 95.94 376 LEU A N 1
ATOM 2964 C CA . LEU A 1 376 ? -4.086 18.781 2.344 1 95.94 376 LEU A CA 1
ATOM 2965 C C . LEU A 1 376 ? -5.25 19.75 2.268 1 95.94 376 LEU A C 1
ATOM 2967 O O . LEU A 1 376 ? -5.195 20.844 2.855 1 95.94 376 LEU A O 1
ATOM 2971 N N . ASP A 1 377 ? -6.301 19.359 1.604 1 95.81 377 ASP A N 1
ATOM 2972 C CA . ASP A 1 377 ? -7.477 20.219 1.504 1 95.81 377 ASP A CA 1
ATOM 2973 C C . ASP A 1 377 ? -8.164 20.375 2.859 1 95.81 377 ASP A C 1
ATOM 2975 O O . ASP A 1 377 ? -8.68 21.438 3.186 1 95.81 377 ASP A O 1
ATOM 2979 N N . THR A 1 378 ? -8.18 19.312 3.576 1 96.88 378 THR A N 1
ATOM 2980 C CA . THR A 1 378 ? -8.766 19.375 4.91 1 96.88 378 THR A CA 1
ATOM 2981 C C . THR A 1 378 ? -7.98 20.328 5.805 1 96.88 378 THR A C 1
ATOM 2983 O O . THR A 1 378 ? -8.562 21.203 6.445 1 96.88 378 THR A O 1
ATOM 2986 N N . LEU A 1 379 ? -6.691 20.203 5.828 1 97.69 379 LEU A N 1
ATOM 2987 C CA . LEU A 1 379 ? -5.848 21.047 6.664 1 97.69 379 LEU A CA 1
ATOM 2988 C C . LEU A 1 379 ? -5.895 22.5 6.195 1 97.69 379 LEU A C 1
ATOM 2990 O O . LEU A 1 379 ? -5.863 23.422 7.012 1 97.69 379 LEU A O 1
ATOM 2994 N N . ASN A 1 380 ? -5.938 22.656 4.871 1 96.12 380 ASN A N 1
ATOM 2995 C CA . ASN A 1 380 ? -6.023 24.016 4.328 1 96.12 380 ASN A CA 1
ATOM 2996 C C . ASN A 1 380 ? -7.34 24.688 4.699 1 96.12 380 ASN A C 1
ATOM 2998 O O . ASN A 1 380 ? -7.367 25.875 4.992 1 96.12 380 ASN A O 1
ATOM 3002 N N . SER A 1 381 ? -8.438 23.922 4.637 1 95.69 381 SER A N 1
ATOM 3003 C CA . SER A 1 381 ? -9.742 24.469 5.004 1 95.69 381 SER A CA 1
ATOM 3004 C C . SER A 1 381 ? -9.766 24.906 6.465 1 95.69 381 SER A C 1
ATOM 3006 O O . SER A 1 381 ? -10.492 25.828 6.828 1 95.69 381 SER A O 1
ATOM 3008 N N . LEU A 1 382 ? -8.945 24.312 7.27 1 97 382 LEU A N 1
ATOM 3009 C CA . LEU A 1 382 ? -8.883 24.625 8.688 1 97 382 LEU A CA 1
ATOM 3010 C C . LEU A 1 382 ? -7.855 25.719 8.961 1 97 382 LEU A C 1
ATOM 3012 O O . LEU A 1 382 ? -7.734 26.203 10.086 1 97 382 LEU A O 1
ATOM 3016 N N . GLY A 1 383 ? -7.039 26.109 7.953 1 95.62 383 GLY A N 1
ATOM 3017 C CA . GLY A 1 383 ? -6.047 27.172 8.078 1 95.62 383 GLY A CA 1
ATOM 3018 C C . GLY A 1 383 ? -4.695 26.672 8.547 1 95.62 383 GLY A C 1
ATOM 3019 O O . GLY A 1 383 ? -3.83 27.469 8.93 1 95.62 383 GLY A O 1
ATOM 3020 N N . PHE A 1 384 ? -4.426 25.359 8.469 1 97.44 384 PHE A N 1
ATOM 3021 C CA . PHE A 1 384 ? -3.244 24.781 9.094 1 97.44 384 PHE A CA 1
ATOM 3022 C C . PHE A 1 384 ? -2.174 24.484 8.047 1 97.44 384 PHE A C 1
ATOM 3024 O O . PHE A 1 384 ? -1.027 24.188 8.391 1 97.44 384 PHE A O 1
ATOM 3031 N N . SER A 1 385 ? -2.518 24.5 6.789 1 96.69 385 SER A N 1
ATOM 3032 C CA . SER A 1 385 ? -1.573 24.203 5.723 1 96.69 385 SER A CA 1
ATOM 3033 C C . SER A 1 385 ? -1.825 25.078 4.496 1 96.69 385 SER A C 1
ATOM 3035 O O . SER A 1 385 ? -2.867 25.719 4.395 1 96.69 385 SER A O 1
ATOM 3037 N N . ALA A 1 386 ? -0.799 25.109 3.648 1 95.25 386 ALA A N 1
ATOM 3038 C CA . ALA A 1 386 ? -0.973 25.781 2.357 1 95.25 386 ALA A CA 1
ATOM 3039 C C . ALA A 1 386 ? -1.875 24.953 1.438 1 95.25 386 ALA A C 1
ATOM 3041 O O . ALA A 1 386 ? -2.193 23.812 1.738 1 95.25 386 ALA A O 1
ATOM 3042 N N . SER A 1 387 ? -2.309 25.609 0.405 1 94.06 387 SER A N 1
ATOM 3043 C CA . SER A 1 387 ? -3.217 24.953 -0.527 1 94.06 387 SER A CA 1
ATOM 3044 C C . SER A 1 387 ? -2.494 23.891 -1.349 1 94.06 387 SER A C 1
ATOM 3046 O O . SER A 1 387 ? -1.274 23.938 -1.512 1 94.06 387 SER A O 1
ATOM 3048 N N . TYR A 1 388 ? -3.256 22.938 -1.823 1 94.81 388 TYR A N 1
ATOM 3049 C CA . TYR A 1 388 ? -2.725 21.859 -2.656 1 94.81 388 TYR A CA 1
ATOM 3050 C C . TYR A 1 388 ? -2.064 22.422 -3.91 1 94.81 388 TYR A C 1
ATOM 3052 O O . TYR A 1 388 ? -1.004 21.953 -4.324 1 94.81 388 TYR A O 1
ATOM 3060 N N . SER A 1 389 ? -2.602 23.406 -4.48 1 93.25 389 SER A N 1
ATOM 3061 C CA . SER A 1 389 ? -2.074 24 -5.699 1 93.25 389 SER A CA 1
ATOM 3062 C C . SER A 1 389 ? -0.723 24.672 -5.449 1 93.25 389 SER A C 1
ATOM 3064 O O . SER A 1 389 ? 0.176 24.594 -6.289 1 93.25 389 SER A O 1
ATOM 3066 N N . GLU A 1 390 ? -0.627 25.281 -4.316 1 94.12 390 GLU A N 1
ATOM 3067 C CA . GLU A 1 390 ? 0.64 25.922 -3.973 1 94.12 390 GLU A CA 1
ATOM 3068 C C . GLU A 1 390 ? 1.739 24.891 -3.758 1 94.12 390 GLU A C 1
ATOM 3070 O O . GLU A 1 390 ? 2.896 25.109 -4.117 1 94.12 390 GLU A O 1
ATOM 3075 N N . ILE A 1 391 ? 1.43 23.812 -3.148 1 96.19 391 ILE A N 1
ATOM 3076 C CA . ILE A 1 391 ? 2.391 22.734 -2.908 1 96.19 391 ILE A CA 1
ATOM 3077 C C . ILE A 1 391 ? 2.863 22.156 -4.242 1 96.19 391 ILE A C 1
ATOM 3079 O O . ILE A 1 391 ? 4.055 21.906 -4.43 1 96.19 391 ILE A O 1
ATOM 3083 N N . LYS A 1 392 ? 1.931 21.953 -5.191 1 94.19 392 LYS A N 1
ATOM 3084 C CA . LYS A 1 392 ? 2.293 21.453 -6.516 1 94.19 392 LYS A CA 1
ATOM 3085 C C . LYS A 1 392 ? 3.137 22.484 -7.273 1 94.19 392 LYS A C 1
ATOM 3087 O O . LYS A 1 392 ? 4.023 22.109 -8.047 1 94.19 392 LYS A O 1
ATOM 3092 N N . ARG A 1 393 ? 2.854 23.734 -7.031 1 94.38 393 ARG A N 1
ATOM 3093 C CA . ARG A 1 393 ? 3.658 24.797 -7.629 1 94.38 393 ARG A CA 1
ATOM 3094 C C . ARG A 1 393 ? 5.094 24.734 -7.117 1 94.38 393 ARG A C 1
ATOM 3096 O O . ARG A 1 393 ? 6.039 24.891 -7.891 1 94.38 393 ARG A O 1
ATOM 3103 N N . PHE A 1 394 ? 5.203 24.562 -5.82 1 95.81 394 PHE A N 1
ATOM 3104 C CA . PHE A 1 394 ? 6.535 24.406 -5.25 1 95.81 394 PHE A CA 1
ATOM 3105 C C . PHE A 1 394 ? 7.27 23.25 -5.898 1 95.81 394 PHE A C 1
ATOM 3107 O O . PHE A 1 394 ? 8.438 23.375 -6.277 1 95.81 394 PHE A O 1
ATOM 3114 N N . GLN A 1 395 ? 6.641 22.109 -6.02 1 95.12 395 GLN A N 1
ATOM 3115 C CA . GLN A 1 395 ? 7.262 20.906 -6.574 1 95.12 395 GLN A CA 1
ATOM 3116 C C . GLN A 1 395 ? 7.684 21.125 -8.023 1 95.12 395 GLN A C 1
ATOM 3118 O O . GLN A 1 395 ? 8.742 20.656 -8.445 1 95.12 395 GLN A O 1
ATOM 3123 N N . SER A 1 396 ? 6.844 21.812 -8.75 1 95 396 SER A N 1
ATOM 3124 C CA . SER A 1 396 ? 7.176 22.125 -10.141 1 95 396 SER A CA 1
ATOM 3125 C C . SER A 1 396 ? 8.414 23.016 -10.227 1 95 396 SER A C 1
ATOM 3127 O O . SER A 1 396 ? 9.297 22.766 -11.047 1 95 396 SER A O 1
ATOM 3129 N N . ASN A 1 397 ? 8.453 24.031 -9.367 1 95 397 ASN A N 1
ATOM 3130 C CA . ASN A 1 397 ? 9.602 24.938 -9.359 1 95 397 ASN A CA 1
ATOM 3131 C C . ASN A 1 397 ? 10.867 24.234 -8.883 1 95 397 ASN A C 1
ATOM 3133 O O . ASN A 1 397 ? 11.961 24.484 -9.383 1 95 397 ASN A O 1
ATOM 3137 N N . ALA A 1 398 ? 10.664 23.391 -7.906 1 93.56 398 ALA A N 1
ATOM 3138 C CA . ALA A 1 398 ? 11.805 22.625 -7.41 1 93.56 398 ALA A CA 1
ATOM 3139 C C . ALA A 1 398 ? 12.344 21.688 -8.492 1 93.56 398 ALA A C 1
ATOM 3141 O O . ALA A 1 398 ? 13.562 21.5 -8.609 1 93.56 398 ALA A O 1
ATOM 3142 N N . ALA A 1 399 ? 11.461 21.078 -9.242 1 93.19 399 ALA A N 1
ATOM 3143 C CA . ALA A 1 399 ? 11.859 20.172 -10.32 1 93.19 399 ALA A CA 1
ATOM 3144 C C . ALA A 1 399 ? 12.656 20.922 -11.391 1 93.19 399 ALA A C 1
ATOM 3146 O O . ALA A 1 399 ? 13.695 20.422 -11.844 1 93.19 399 ALA A O 1
ATOM 3147 N N . VAL A 1 400 ? 12.188 22.094 -11.781 1 91.69 400 VAL A N 1
ATOM 3148 C CA . VAL A 1 400 ? 12.852 22.875 -12.82 1 91.69 400 VAL A CA 1
ATOM 3149 C C . VAL A 1 400 ? 14.203 23.359 -12.305 1 91.69 400 VAL A C 1
ATOM 3151 O O . VAL A 1 400 ? 15.195 23.328 -13.039 1 91.69 400 VAL A O 1
ATOM 3154 N N . GLU A 1 401 ? 14.203 23.766 -11.062 1 88.5 401 GLU A N 1
ATOM 3155 C CA . GLU A 1 401 ? 15.461 24.219 -10.477 1 88.5 401 GLU A CA 1
ATOM 3156 C C . GLU A 1 401 ? 16.484 23.078 -10.422 1 88.5 401 GLU A C 1
ATOM 3158 O O . GLU A 1 401 ? 17.672 23.297 -10.664 1 88.5 401 GLU A O 1
ATOM 3163 N N . GLN A 1 402 ? 16.062 21.922 -10.094 1 84.62 402 GLN A N 1
ATOM 3164 C CA . GLN A 1 402 ? 16.953 20.766 -10.008 1 84.62 402 GLN A CA 1
ATOM 3165 C C . GLN A 1 402 ? 17.453 20.359 -11.391 1 84.62 402 GLN A C 1
ATOM 3167 O O . GLN A 1 402 ? 18.594 19.938 -11.539 1 84.62 402 GLN A O 1
ATOM 3172 N N . GLY A 1 403 ? 16.625 20.422 -12.328 1 77.75 403 GLY A N 1
ATOM 3173 C CA . GLY A 1 403 ? 17 20.031 -13.68 1 77.75 403 GLY A CA 1
ATOM 3174 C C . GLY A 1 403 ? 18.016 20.969 -14.305 1 77.75 403 GLY A C 1
ATOM 3175 O O . GLY A 1 403 ? 18.797 20.562 -15.172 1 77.75 403 GLY A O 1
ATOM 3176 N N . GLN A 1 404 ? 18.047 22.219 -13.852 1 73 404 GLN A N 1
ATOM 3177 C CA . GLN A 1 404 ? 18.875 23.234 -14.492 1 73 404 GLN A CA 1
ATOM 3178 C C . GLN A 1 404 ? 20.156 23.453 -13.703 1 73 404 GLN A C 1
ATOM 3180 O O . GLN A 1 404 ? 21.156 23.938 -14.25 1 73 404 GLN A O 1
ATOM 3185 N N . SER A 1 405 ? 20.062 23.094 -12.531 1 69.75 405 SER A N 1
ATOM 3186 C CA . SER A 1 405 ? 21.203 23.469 -11.695 1 69.75 405 SER A CA 1
ATOM 3187 C C . SER A 1 405 ? 22.109 22.281 -11.43 1 69.75 405 SER A C 1
ATOM 3189 O O . SER A 1 405 ? 21.656 21.125 -11.438 1 69.75 405 SER A O 1
ATOM 3191 N N . GLN A 1 406 ? 23.406 22.688 -11.406 1 69.31 406 GLN A N 1
ATOM 3192 C CA . GLN A 1 406 ? 24.422 21.688 -11.07 1 69.31 406 GLN A CA 1
ATOM 3193 C C . GLN A 1 406 ? 24.625 21.609 -9.562 1 69.31 406 GLN A C 1
ATOM 3195 O O . GLN A 1 406 ? 24.5 22.609 -8.859 1 69.31 406 GLN A O 1
ATOM 3200 N N . ILE A 1 407 ? 24.734 20.406 -9.133 1 70.12 407 ILE A N 1
ATOM 3201 C CA . ILE A 1 407 ? 25.031 20.172 -7.727 1 70.12 407 ILE A CA 1
ATOM 3202 C C . ILE A 1 407 ? 26.469 20.578 -7.438 1 70.12 407 ILE A C 1
ATOM 3204 O O . ILE A 1 407 ? 27.375 20.281 -8.234 1 70.12 407 ILE A O 1
ATOM 3208 N N . ASN A 1 408 ? 26.672 21.422 -6.434 1 67.44 408 ASN A N 1
ATOM 3209 C CA . ASN A 1 408 ? 28.031 21.781 -6.043 1 67.44 408 ASN A CA 1
ATOM 3210 C C . ASN A 1 408 ? 28.734 20.609 -5.359 1 67.44 408 ASN A C 1
ATOM 3212 O O . ASN A 1 408 ? 28.375 20.234 -4.238 1 67.44 408 ASN A O 1
ATOM 3216 N N . LEU A 1 409 ? 29.531 19.969 -6.156 1 72.62 409 LEU A N 1
ATOM 3217 C CA . LEU A 1 409 ? 30.234 18.812 -5.621 1 72.62 409 LEU A CA 1
ATOM 3218 C C . LEU A 1 409 ? 31.672 19.188 -5.246 1 72.62 409 LEU A C 1
ATOM 3220 O O . LEU A 1 409 ? 32.312 20 -5.918 1 72.62 409 LEU A O 1
ATOM 3224 N N . ASP A 1 410 ? 32.031 18.672 -4.113 1 70.38 410 ASP A N 1
ATOM 3225 C CA . ASP A 1 410 ? 33.438 18.797 -3.73 1 70.38 410 ASP A CA 1
ATOM 3226 C C . ASP A 1 410 ? 34.344 18.078 -4.734 1 70.38 410 ASP A C 1
ATOM 3228 O O . ASP A 1 410 ? 33.938 17.078 -5.336 1 70.38 410 ASP A O 1
ATOM 3232 N N . THR A 1 411 ? 35.469 18.625 -5.035 1 71.5 411 THR A N 1
ATOM 3233 C CA . THR A 1 411 ? 36.438 18.078 -5.98 1 71.5 411 THR A CA 1
ATOM 3234 C C . THR A 1 411 ? 36.812 16.656 -5.59 1 71.5 411 THR A C 1
ATOM 3236 O O . THR A 1 411 ? 37.125 15.828 -6.457 1 71.5 411 THR A O 1
ATOM 3239 N N . ASN A 1 412 ? 36.688 16.297 -4.348 1 79.19 412 ASN A N 1
ATOM 3240 C CA . ASN A 1 412 ? 37.125 14.984 -3.881 1 79.19 412 ASN A CA 1
ATOM 3241 C C . ASN A 1 412 ? 35.969 14 -3.814 1 79.19 412 ASN A C 1
ATOM 3243 O O . ASN A 1 412 ? 36.125 12.867 -3.34 1 79.19 412 ASN A O 1
ATOM 3247 N N . SER A 1 413 ? 34.906 14.383 -4.422 1 88.38 413 SER A N 1
ATOM 3248 C CA . SER A 1 413 ? 33.75 13.5 -4.355 1 88.38 413 SER A CA 1
ATOM 3249 C C . SER A 1 413 ? 33.688 12.562 -5.559 1 88.38 413 SER A C 1
ATOM 3251 O O . SER A 1 413 ? 34.156 12.914 -6.648 1 88.38 413 SER A O 1
ATOM 3253 N N . SER A 1 414 ? 33.375 11.297 -5.309 1 92.5 414 SER A N 1
ATOM 3254 C CA . SER A 1 414 ? 33.125 10.336 -6.387 1 92.5 414 SER A CA 1
ATOM 3255 C C . SER A 1 414 ? 31.672 10.336 -6.828 1 92.5 414 SER A C 1
ATOM 3257 O O . SER A 1 414 ? 30.781 10.695 -6.051 1 92.5 414 SER A O 1
ATOM 3259 N N . LEU A 1 415 ? 31.5 10.047 -8.102 1 93.75 415 LEU A N 1
ATOM 3260 C CA . LEU A 1 415 ? 30.172 9.992 -8.68 1 93.75 415 LEU A CA 1
ATOM 3261 C C . LEU A 1 415 ? 29.922 8.648 -9.359 1 93.75 415 LEU A C 1
ATOM 3263 O O . LEU A 1 415 ? 30.703 8.227 -10.211 1 93.75 415 LEU A O 1
ATOM 3267 N N . GLN A 1 416 ? 28.875 7.945 -8.883 1 96.5 416 GLN A N 1
ATOM 3268 C CA . GLN A 1 416 ? 28.469 6.676 -9.469 1 96.5 416 GLN A CA 1
ATOM 3269 C C . GLN A 1 416 ? 27.016 6.707 -9.906 1 96.5 416 GLN A C 1
ATOM 3271 O O . GLN A 1 416 ? 26.172 7.258 -9.195 1 96.5 416 GLN A O 1
ATOM 3276 N N . PHE A 1 417 ? 26.734 6.156 -11.086 1 97.75 417 PHE A N 1
ATOM 3277 C CA . PHE A 1 417 ? 25.375 6.047 -11.578 1 97.75 417 PHE A CA 1
ATOM 3278 C C . PHE A 1 417 ? 24.875 4.605 -11.5 1 97.75 417 PHE A C 1
ATOM 3280 O O . PHE A 1 417 ? 25.688 3.672 -11.539 1 97.75 417 PHE A O 1
ATOM 3287 N N . VAL A 1 418 ? 23.625 4.453 -11.281 1 98.19 418 VAL A N 1
ATOM 3288 C CA . VAL A 1 418 ? 22.984 3.146 -11.305 1 98.19 418 VAL A CA 1
ATOM 3289 C C . VAL A 1 418 ? 21.688 3.225 -12.117 1 98.19 418 VAL A C 1
ATOM 3291 O O . VAL A 1 418 ? 20.938 4.188 -11.992 1 98.19 418 VAL A O 1
ATOM 3294 N N . ALA A 1 419 ? 21.5 2.324 -12.992 1 97.75 419 ALA A N 1
ATOM 3295 C CA . ALA A 1 419 ? 20.266 2.248 -13.773 1 97.75 419 ALA A CA 1
ATOM 3296 C C . ALA A 1 419 ? 19.625 0.875 -13.641 1 97.75 419 ALA A C 1
ATOM 3298 O O . ALA A 1 419 ? 20.312 -0.145 -13.586 1 97.75 419 ALA A O 1
ATOM 3299 N N . ASP A 1 420 ? 18.328 0.865 -13.523 1 95.31 420 ASP A N 1
ATOM 3300 C CA . ASP A 1 420 ? 17.562 -0.365 -13.352 1 95.31 420 ASP A CA 1
ATOM 3301 C C . ASP A 1 420 ? 16.125 -0.207 -13.883 1 95.31 420 ASP A C 1
ATOM 3303 O O . ASP A 1 420 ? 15.688 0.91 -14.148 1 95.31 420 ASP A O 1
ATOM 3307 N N . ASN A 1 421 ? 15.508 -1.316 -14.102 1 92.5 421 ASN A N 1
ATOM 3308 C CA . ASN A 1 421 ? 14.133 -1.327 -14.594 1 92.5 421 ASN A CA 1
ATOM 3309 C C . ASN A 1 421 ? 13.156 -0.833 -13.531 1 92.5 421 ASN A C 1
ATOM 3311 O O . ASN A 1 421 ? 13.297 -1.151 -12.352 1 92.5 421 ASN A O 1
ATOM 3315 N N . VAL A 1 422 ? 12.227 -0.008 -13.984 1 90.06 422 VAL A N 1
ATOM 3316 C CA . VAL A 1 422 ? 11.109 0.423 -13.148 1 90.06 422 VAL A CA 1
ATOM 3317 C C . VAL A 1 422 ? 9.797 -0.086 -13.742 1 90.06 422 VAL A C 1
ATOM 3319 O O . VAL A 1 422 ? 9.445 0.256 -14.875 1 90.06 422 VAL A O 1
ATOM 3322 N N . ASP A 1 423 ? 9.109 -0.908 -12.977 1 82.94 423 ASP A N 1
ATOM 3323 C CA . ASP A 1 423 ? 7.844 -1.471 -13.445 1 82.94 423 ASP A CA 1
ATOM 3324 C C . ASP A 1 423 ? 6.691 -1.083 -12.531 1 82.94 423 ASP A C 1
ATOM 3326 O O . ASP A 1 423 ? 6.844 -1.066 -11.305 1 82.94 423 ASP A O 1
ATOM 3330 N N . HIS A 1 424 ? 5.652 -0.632 -13.109 1 79.75 424 HIS A N 1
ATOM 3331 C CA . HIS A 1 424 ? 4.422 -0.373 -12.367 1 79.75 424 HIS A CA 1
ATOM 3332 C C . HIS A 1 424 ? 3.205 -0.908 -13.109 1 79.75 424 HIS A C 1
ATOM 3334 O O . HIS A 1 424 ? 2.955 -0.527 -14.258 1 79.75 424 HIS A O 1
ATOM 3340 N N . ASN A 1 425 ? 2.572 -1.829 -12.422 1 68.31 425 ASN A N 1
ATOM 3341 C CA . ASN A 1 425 ? 1.346 -2.389 -12.984 1 68.31 425 ASN A CA 1
ATOM 3342 C C . ASN A 1 425 ? 0.12 -1.578 -12.57 1 68.31 425 ASN A C 1
ATOM 3344 O O . ASN A 1 425 ? -0.417 -1.772 -11.477 1 68.31 425 ASN A O 1
ATOM 3348 N N . SER A 1 426 ? -0.218 -0.635 -13.43 1 64.25 426 SER A N 1
ATOM 3349 C CA . SER A 1 426 ? -1.435 0.125 -13.156 1 64.25 426 SER A CA 1
ATOM 3350 C C . SER A 1 426 ? -2.682 -0.696 -13.469 1 64.25 426 SER A C 1
ATOM 3352 O O . SER A 1 426 ? -2.668 -1.534 -14.375 1 64.25 426 SER A O 1
ATOM 3354 N N . CYS A 1 427 ? -3.604 -0.672 -12.609 1 64.88 427 CYS A N 1
ATOM 3355 C CA . CYS A 1 427 ? -4.867 -1.355 -12.867 1 64.88 427 CYS A CA 1
ATOM 3356 C C . CYS A 1 427 ? -5.664 -0.632 -13.945 1 64.88 427 CYS A C 1
ATOM 3358 O O . CYS A 1 427 ? -6.305 0.383 -13.672 1 64.88 427 CYS A O 1
ATOM 3360 N N . THR A 1 428 ? -5.535 -1.042 -15.156 1 71.75 428 THR A N 1
ATOM 3361 C CA . THR A 1 428 ? -6.285 -0.466 -16.266 1 71.75 428 THR A CA 1
ATOM 3362 C C . THR A 1 428 ? -7.457 -1.362 -16.656 1 71.75 428 THR A C 1
ATOM 3364 O O . THR A 1 428 ? -7.531 -2.514 -16.219 1 71.75 428 THR A O 1
ATOM 3367 N N . VAL A 1 429 ? -8.375 -0.846 -17.406 1 77.44 429 VAL A N 1
ATOM 3368 C CA . VAL A 1 429 ? -9.602 -1.536 -17.797 1 77.44 429 VAL A CA 1
ATOM 3369 C C . VAL A 1 429 ? -9.266 -2.754 -18.641 1 77.44 429 VAL A C 1
ATOM 3371 O O . VAL A 1 429 ? -9.953 -3.775 -18.578 1 77.44 429 VAL A O 1
ATOM 3374 N N . ASP A 1 430 ? -8.117 -2.689 -19.422 1 79.31 430 ASP A N 1
ATOM 3375 C CA . ASP A 1 430 ? -7.797 -3.752 -20.375 1 79.31 430 ASP A CA 1
ATOM 3376 C C . ASP A 1 430 ? -6.539 -4.504 -19.953 1 79.31 430 ASP A C 1
ATOM 3378 O O . ASP A 1 430 ? -6.129 -5.461 -20.609 1 79.31 430 ASP A O 1
ATOM 3382 N N . GLY A 1 431 ? -5.961 -4.105 -18.859 1 72.31 431 GLY A N 1
ATOM 3383 C CA . GLY A 1 431 ? -4.762 -4.777 -18.391 1 72.31 431 GLY A CA 1
ATOM 3384 C C . GLY A 1 431 ? -3.498 -4.305 -19.094 1 72.31 431 GLY A C 1
ATOM 3385 O O . GLY A 1 431 ? -2.4 -4.77 -18.781 1 72.31 431 GLY A O 1
ATOM 3386 N N . HIS A 1 432 ? -3.787 -3.303 -20.062 1 73 432 HIS A N 1
ATOM 3387 C CA . HIS A 1 432 ? -2.629 -2.727 -20.734 1 73 432 HIS A CA 1
ATOM 3388 C C . HIS A 1 432 ? -2.125 -1.489 -20 1 73 432 HIS A C 1
ATOM 3390 O O . HIS A 1 432 ? -2.762 -1.021 -19.047 1 73 432 HIS A O 1
ATOM 3396 N N . GLY A 1 433 ? -1.034 -0.959 -20.344 1 63.44 433 GLY A N 1
ATOM 3397 C CA . GLY A 1 433 ? -0.567 0.33 -19.875 1 63.44 433 GLY A CA 1
ATOM 3398 C C . GLY A 1 433 ? 0.29 0.225 -18.625 1 63.44 433 GLY A C 1
ATOM 3399 O O . GLY A 1 433 ? 0.328 1.15 -17.812 1 63.44 433 GLY A O 1
ATOM 3400 N N . THR A 1 434 ? 0.774 -0.936 -18.422 1 72.69 434 THR A N 1
ATOM 3401 C CA . THR A 1 434 ? 1.753 -1.062 -17.359 1 72.69 434 THR A CA 1
ATOM 3402 C C . THR A 1 434 ? 3.045 -0.335 -17.719 1 72.69 434 THR A C 1
ATOM 3404 O O . THR A 1 434 ? 3.465 -0.336 -18.875 1 72.69 434 THR A O 1
ATOM 3407 N N . PHE A 1 435 ? 3.422 0.626 -16.844 1 80.38 435 PHE A N 1
ATOM 3408 C CA . PHE A 1 435 ? 4.641 1.388 -17.078 1 80.38 435 PHE A CA 1
ATOM 3409 C C . PHE A 1 435 ? 5.871 0.506 -16.922 1 80.38 435 PHE A C 1
ATOM 3411 O O . PHE A 1 435 ? 6.02 -0.182 -15.906 1 80.38 435 PHE A O 1
ATOM 3418 N N . HIS A 1 436 ? 6.664 0.554 -18.016 1 85.81 436 HIS A N 1
ATOM 3419 C CA . HIS A 1 436 ? 7.992 -0.045 -18.031 1 85.81 436 HIS A CA 1
ATOM 3420 C C . HIS A 1 436 ? 9.047 0.96 -18.484 1 85.81 436 HIS A C 1
ATOM 3422 O O . HIS A 1 436 ? 9.039 1.385 -19.641 1 85.81 436 HIS A O 1
ATOM 3428 N N . GLY A 1 437 ? 9.844 1.368 -17.578 1 90.62 437 GLY A N 1
ATOM 3429 C CA . GLY A 1 437 ? 10.859 2.344 -17.922 1 90.62 437 GLY A CA 1
ATOM 3430 C C . GLY A 1 437 ? 12.188 2.096 -17.219 1 90.62 437 GLY A C 1
ATOM 3431 O O . GLY A 1 437 ? 12.336 1.107 -16.5 1 90.62 437 GLY A O 1
ATOM 3432 N N . MET A 1 438 ? 13.18 2.91 -17.641 1 95.38 438 MET A N 1
ATOM 3433 C CA . MET A 1 438 ? 14.508 2.83 -17.031 1 95.38 438 MET A CA 1
ATOM 3434 C C . MET A 1 438 ? 14.688 3.902 -15.969 1 95.38 438 MET A C 1
ATOM 3436 O O . MET A 1 438 ? 14.594 5.098 -16.266 1 95.38 438 MET A O 1
ATOM 3440 N N . GLY A 1 439 ? 14.844 3.479 -14.703 1 94.88 439 GLY A N 1
ATOM 3441 C CA . GLY A 1 439 ? 15.203 4.406 -13.648 1 94.88 439 GLY A CA 1
ATOM 3442 C C . GLY A 1 439 ? 16.703 4.629 -13.531 1 94.88 439 GLY A C 1
ATOM 3443 O O . GLY A 1 439 ? 17.484 3.703 -13.734 1 94.88 439 GLY A O 1
ATOM 3444 N N . ILE A 1 440 ? 17.141 5.875 -13.242 1 96.56 440 ILE A N 1
ATOM 3445 C CA . ILE A 1 440 ? 18.547 6.23 -13.117 1 96.56 440 ILE A CA 1
ATOM 3446 C C . ILE A 1 440 ? 18.766 7.055 -11.852 1 96.56 440 ILE A C 1
ATOM 3448 O O . ILE A 1 440 ? 17.984 7.965 -11.555 1 96.56 440 ILE A O 1
ATOM 3452 N N . ILE A 1 441 ? 19.75 6.73 -11.047 1 95.44 441 ILE A N 1
ATOM 3453 C CA . ILE A 1 441 ? 20.141 7.547 -9.898 1 95.44 441 ILE A CA 1
ATOM 3454 C C . ILE A 1 441 ? 21.625 7.871 -9.984 1 95.44 441 ILE A C 1
ATOM 3456 O O . ILE A 1 441 ? 22.375 7.223 -10.727 1 95.44 441 ILE A O 1
ATOM 3460 N N . GLY A 1 442 ? 22.031 8.891 -9.375 1 93.5 442 GLY A N 1
ATOM 3461 C CA . GLY A 1 442 ? 23.422 9.258 -9.148 1 93.5 442 GLY A CA 1
ATOM 3462 C C . GLY A 1 442 ? 23.766 9.445 -7.684 1 93.5 442 GLY A C 1
ATOM 3463 O O . GLY A 1 442 ? 22.984 10.031 -6.93 1 93.5 442 GLY A O 1
ATOM 3464 N N . SER A 1 443 ? 24.844 8.82 -7.27 1 93.94 443 SER A N 1
ATOM 3465 C CA . SER A 1 443 ? 25.266 8.93 -5.875 1 93.94 443 SER A CA 1
ATOM 3466 C C . SER A 1 443 ? 26.625 9.594 -5.758 1 93.94 443 SER A C 1
ATOM 3468 O O . SER A 1 443 ? 27.562 9.219 -6.469 1 93.94 443 SER A O 1
ATOM 3470 N N . PHE A 1 444 ? 26.719 10.57 -4.906 1 91.94 444 PHE A N 1
ATOM 3471 C CA . PHE A 1 444 ? 27.953 11.289 -4.613 1 91.94 444 PHE A CA 1
ATOM 3472 C C . PHE A 1 444 ? 28.516 10.875 -3.254 1 91.94 444 PHE A C 1
ATOM 3474 O O . PHE A 1 444 ? 27.781 10.82 -2.268 1 91.94 444 PHE A O 1
ATOM 3481 N N . THR A 1 445 ? 29.719 10.562 -3.201 1 93 445 THR A N 1
ATOM 3482 C CA . THR A 1 445 ? 30.375 10.219 -1.945 1 93 445 THR A CA 1
ATOM 3483 C C . THR A 1 445 ? 31.656 11.023 -1.77 1 93 445 THR A C 1
ATOM 3485 O O . THR A 1 445 ? 32.594 10.906 -2.572 1 93 445 THR A O 1
ATOM 3488 N N . PRO A 1 446 ? 31.953 11.852 -0.782 1 90.25 446 PRO A N 1
ATOM 3489 C CA . PRO A 1 446 ? 30.969 12.156 0.259 1 90.25 446 PRO A CA 1
ATOM 3490 C C . PRO A 1 446 ? 29.828 13.031 -0.246 1 90.25 446 PRO A C 1
ATOM 3492 O O . PRO A 1 446 ? 29.984 13.742 -1.245 1 90.25 446 PRO A O 1
ATOM 3495 N N . GLY A 1 447 ? 28.703 12.906 0.461 1 83.94 447 GLY A N 1
ATOM 3496 C CA . GLY A 1 447 ? 27.516 13.648 0.052 1 83.94 447 GLY A CA 1
ATOM 3497 C C . GLY A 1 447 ? 27.578 15.117 0.434 1 83.94 447 GLY A C 1
ATOM 3498 O O . GLY A 1 447 ? 28.422 15.523 1.232 1 83.94 447 GLY A O 1
ATOM 3499 N N . SER A 1 448 ? 26.781 15.953 -0.407 1 73.88 448 SER A N 1
ATOM 3500 C CA . SER A 1 448 ? 26.656 17.375 -0.135 1 73.88 448 SER A CA 1
ATOM 3501 C C . SER A 1 448 ? 25.203 17.766 0.135 1 73.88 448 SER A C 1
ATOM 3503 O O . SER A 1 448 ? 24.281 17.078 -0.298 1 73.88 448 SER A O 1
ATOM 3505 N N . LYS A 1 449 ? 25.047 18.797 1.073 1 67.75 449 LYS A N 1
ATOM 3506 C CA . LYS A 1 449 ? 23.703 19.312 1.322 1 67.75 449 LYS A CA 1
ATOM 3507 C C . LYS A 1 449 ? 23.219 20.156 0.15 1 67.75 449 LYS A C 1
ATOM 3509 O O . LYS A 1 449 ? 23.984 20.891 -0.461 1 67.75 449 LYS A O 1
ATOM 3514 N N . PHE A 1 450 ? 21.938 19.797 -0.214 1 66.38 450 PHE A N 1
ATOM 3515 C CA . PHE A 1 450 ? 21.281 20.547 -1.279 1 66.38 450 PHE A CA 1
ATOM 3516 C C . PHE A 1 450 ? 20.688 21.844 -0.742 1 66.38 450 PHE A C 1
ATOM 3518 O O . PHE A 1 450 ? 19.672 21.828 -0.047 1 66.38 450 PHE A O 1
ATOM 3525 N N . ASN A 1 451 ? 21.516 22.922 -0.584 1 70.56 451 ASN A N 1
ATOM 3526 C CA . ASN A 1 451 ? 20.984 24.172 -0.088 1 70.56 451 ASN A CA 1
ATOM 3527 C C . ASN A 1 451 ? 20.594 25.109 -1.232 1 70.56 451 ASN A C 1
ATOM 3529 O O . ASN A 1 451 ? 21.375 25.984 -1.606 1 70.56 451 ASN A O 1
ATOM 3533 N N . ARG A 1 452 ? 19.406 24.812 -1.841 1 75.69 452 ARG A N 1
ATOM 3534 C CA . ARG A 1 452 ? 18.984 25.672 -2.939 1 75.69 452 ARG A CA 1
ATOM 3535 C C . ARG A 1 452 ? 17.719 26.453 -2.572 1 75.69 452 ARG A C 1
ATOM 3537 O O . ARG A 1 452 ? 16.859 25.938 -1.864 1 75.69 452 ARG A O 1
ATOM 3544 N N . VAL A 1 453 ? 17.781 27.625 -3.043 1 84.75 453 VAL A N 1
ATOM 3545 C CA . VAL A 1 453 ? 16.578 28.453 -2.908 1 84.75 453 VAL A CA 1
ATOM 3546 C C . VAL A 1 453 ? 15.648 28.219 -4.09 1 84.75 453 VAL A C 1
ATOM 3548 O O . VAL A 1 453 ? 16.062 28.266 -5.246 1 84.75 453 VAL A O 1
ATOM 3551 N N . ILE A 1 454 ? 14.414 27.859 -3.857 1 92.44 454 ILE A N 1
ATOM 3552 C CA . ILE A 1 454 ? 13.453 27.516 -4.895 1 92.44 454 ILE A CA 1
ATOM 3553 C C . ILE A 1 454 ? 12.625 28.75 -5.262 1 92.44 454 ILE A C 1
ATOM 3555 O O . ILE A 1 454 ? 12.023 29.375 -4.391 1 92.44 454 ILE A O 1
ATOM 3559 N N . PRO A 1 455 ? 12.625 29.125 -6.469 1 91.56 455 PRO A N 1
ATOM 3560 C CA . PRO A 1 455 ? 11.812 30.266 -6.898 1 91.56 455 PRO A CA 1
ATOM 3561 C C . PRO A 1 455 ? 10.312 29.953 -6.91 1 91.56 455 PRO A C 1
ATOM 3563 O O . PRO A 1 455 ? 9.93 28.781 -6.867 1 91.56 455 PRO A O 1
ATOM 3566 N N . ARG A 1 456 ? 9.516 30.969 -6.871 1 92.12 456 ARG A N 1
ATOM 3567 C CA . ARG A 1 456 ? 8.062 30.844 -6.93 1 92.12 456 ARG A CA 1
ATOM 3568 C C . ARG A 1 456 ? 7.516 31.438 -8.219 1 92.12 456 ARG A C 1
ATOM 3570 O O . ARG A 1 456 ? 6.902 32.5 -8.195 1 92.12 456 ARG A O 1
ATOM 3577 N N . ASN A 1 457 ? 7.641 30.578 -9.312 1 88.75 457 ASN A N 1
ATOM 3578 C CA . ASN A 1 457 ? 7.211 31.016 -10.641 1 88.75 457 ASN A CA 1
ATOM 3579 C C . ASN A 1 457 ? 6.023 30.203 -11.141 1 88.75 457 ASN A C 1
ATOM 3581 O O . ASN A 1 457 ? 5.73 29.125 -10.609 1 88.75 457 ASN A O 1
ATOM 3585 N N . ASP A 1 458 ? 5.297 30.812 -11.945 1 87.5 458 ASP A N 1
ATOM 3586 C CA . ASP A 1 458 ? 4.281 30.047 -12.664 1 87.5 458 ASP A CA 1
ATOM 3587 C C . ASP A 1 458 ? 4.879 29.359 -13.883 1 87.5 458 ASP A C 1
ATOM 3589 O O . ASP A 1 458 ? 5.344 30.016 -14.82 1 87.5 458 ASP A O 1
ATOM 3593 N N . LEU A 1 459 ? 4.883 28.094 -13.773 1 90.62 459 LEU A N 1
ATOM 3594 C CA . LEU A 1 459 ? 5.547 27.312 -14.812 1 90.62 459 LEU A CA 1
ATOM 3595 C C . LEU A 1 459 ? 4.527 26.609 -15.703 1 90.62 459 LEU A C 1
ATOM 3597 O O . LEU A 1 459 ? 3.455 26.219 -15.234 1 90.62 459 LEU A O 1
ATOM 3601 N N . SER A 1 460 ? 4.906 26.5 -16.938 1 87.62 460 SER A N 1
ATOM 3602 C CA . SER A 1 460 ? 4.094 25.719 -17.859 1 87.62 460 SER A CA 1
ATOM 3603 C C . SER A 1 460 ? 4.441 24.234 -17.797 1 87.62 460 SER A C 1
ATOM 3605 O O . SER A 1 460 ? 5.504 23.859 -17.297 1 87.62 460 SER A O 1
ATOM 3607 N N . LYS A 1 461 ? 3.562 23.438 -18.281 1 88.81 461 LYS A N 1
ATOM 3608 C CA . LYS A 1 461 ? 3.781 22 -18.328 1 88.81 461 LYS A CA 1
ATOM 3609 C C . LYS A 1 461 ? 5.004 21.656 -19.172 1 88.81 461 LYS A C 1
ATOM 3611 O O . LYS A 1 461 ? 5.777 20.766 -18.828 1 88.81 461 LYS A O 1
ATOM 3616 N N . GLU A 1 462 ? 5.172 22.344 -20.172 1 86.69 462 GLU A N 1
ATOM 3617 C CA . GLU A 1 462 ? 6.273 22.078 -21.094 1 86.69 462 GLU A CA 1
ATOM 3618 C C . GLU A 1 462 ? 7.617 22.391 -20.453 1 86.69 462 GLU A C 1
ATOM 3620 O O . GLU A 1 462 ? 8.594 21.656 -20.656 1 86.69 462 GLU A O 1
ATOM 3625 N N . SER A 1 463 ? 7.59 23.438 -19.672 1 89.12 463 SER A N 1
ATOM 3626 C CA . SER A 1 463 ? 8.836 23.812 -19 1 89.12 463 SER A CA 1
ATOM 3627 C C . SER A 1 463 ? 9.273 22.734 -18.016 1 89.12 463 SER A C 1
ATOM 3629 O O . SER A 1 463 ? 10.469 22.469 -17.875 1 89.12 463 SER A O 1
ATOM 3631 N N . ILE A 1 464 ? 8.367 22.156 -17.391 1 91.12 464 ILE A N 1
ATOM 3632 C CA . ILE A 1 464 ? 8.656 21.109 -16.422 1 91.12 464 ILE A CA 1
ATOM 3633 C C . ILE A 1 464 ? 9.18 19.859 -17.156 1 91.12 464 ILE A C 1
ATOM 3635 O O . ILE A 1 464 ? 10.156 19.25 -16.734 1 91.12 464 ILE A O 1
ATOM 3639 N N . LEU A 1 465 ? 8.523 19.531 -18.25 1 90.62 465 LEU A N 1
ATOM 3640 C CA . LEU A 1 465 ? 8.906 18.359 -19.016 1 90.62 465 LEU A CA 1
ATOM 3641 C C . LEU A 1 465 ? 10.281 18.531 -19.641 1 90.62 465 LEU A C 1
ATOM 3643 O O . LEU A 1 465 ? 11.055 17.578 -19.75 1 90.62 465 LEU A O 1
ATOM 3647 N N . GLU A 1 466 ? 10.555 19.703 -20.031 1 86.94 466 GLU A N 1
ATOM 3648 C CA . GLU A 1 466 ? 11.852 20 -20.641 1 86.94 466 GLU A CA 1
ATOM 3649 C C . GLU A 1 466 ? 12.984 19.812 -19.625 1 86.94 466 GLU A C 1
ATOM 3651 O O . GLU A 1 466 ? 14.078 19.391 -20 1 86.94 466 GLU A O 1
ATOM 3656 N N . ALA A 1 467 ? 12.656 20.078 -18.453 1 86.12 467 ALA A N 1
ATOM 3657 C CA . ALA A 1 467 ? 13.672 19.938 -17.422 1 86.12 467 ALA A CA 1
ATOM 3658 C C . ALA A 1 467 ? 13.961 18.469 -17.125 1 86.12 467 ALA A C 1
ATOM 3660 O O . ALA A 1 467 ? 15.031 18.125 -16.609 1 86.12 467 ALA A O 1
ATOM 3661 N N . GLY A 1 468 ? 13 17.562 -17.438 1 86.25 468 GLY A N 1
ATOM 3662 C CA . GLY A 1 468 ? 13.141 16.172 -17.062 1 86.25 468 GLY A CA 1
ATOM 3663 C C . GLY A 1 468 ? 13.125 15.227 -18.25 1 86.25 468 GLY A C 1
ATOM 3664 O O . GLY A 1 468 ? 12.617 14.109 -18.156 1 86.25 468 GLY A O 1
ATOM 3665 N N . THR A 1 469 ? 13.562 15.648 -19.359 1 84.5 469 THR A N 1
ATOM 3666 C CA . THR A 1 469 ? 13.531 14.766 -20.531 1 84.5 469 THR A CA 1
ATOM 3667 C C . THR A 1 469 ? 14.938 14.328 -20.922 1 84.5 469 THR A C 1
ATOM 3669 O O . THR A 1 469 ? 15.867 15.133 -20.891 1 84.5 469 THR A O 1
ATOM 3672 N N . ILE A 1 470 ? 15.086 13.055 -21.062 1 89.56 470 ILE A N 1
ATOM 3673 C CA . ILE A 1 470 ? 16.297 12.469 -21.609 1 89.56 470 ILE A CA 1
ATOM 3674 C C . ILE A 1 470 ? 16.094 12.164 -23.094 1 89.56 470 ILE A C 1
ATOM 3676 O O . ILE A 1 470 ? 15.141 11.484 -23.469 1 89.56 470 ILE A O 1
ATOM 3680 N N . ASP A 1 471 ? 16.969 12.688 -23.891 1 88.56 471 ASP A N 1
ATOM 3681 C CA . ASP A 1 471 ? 16.875 12.445 -25.328 1 88.56 471 ASP A CA 1
ATOM 3682 C C . ASP A 1 471 ? 17.125 10.969 -25.656 1 88.56 471 ASP A C 1
ATOM 3684 O O . ASP A 1 471 ? 18.078 10.367 -25.172 1 88.56 471 ASP A O 1
ATOM 3688 N N . VAL A 1 472 ? 16.25 10.477 -26.469 1 91.69 472 VAL A N 1
ATOM 3689 C CA . VAL A 1 472 ? 16.391 9.078 -26.875 1 91.69 472 VAL A CA 1
ATOM 3690 C C . VAL A 1 472 ? 17.219 9 -28.156 1 91.69 472 VAL A C 1
ATOM 3692 O O . VAL A 1 472 ? 16.875 9.594 -29.172 1 91.69 472 VAL A O 1
ATOM 3695 N N . LEU A 1 473 ? 18.375 8.367 -28 1 92.56 473 LEU A N 1
ATOM 3696 C CA . LEU A 1 473 ? 19.25 8.133 -29.141 1 92.56 473 LEU A CA 1
ATOM 3697 C C . LEU A 1 473 ? 19.094 6.715 -29.672 1 92.56 473 LEU A C 1
ATOM 3699 O O . LEU A 1 473 ? 19.281 5.746 -28.922 1 92.56 473 LEU A O 1
ATOM 3703 N N . PHE A 1 474 ? 18.781 6.578 -30.875 1 91.25 474 PHE A N 1
ATOM 3704 C CA . PHE A 1 474 ? 18.531 5.266 -31.453 1 91.25 474 PHE A CA 1
ATOM 3705 C C . PHE A 1 474 ? 19.844 4.508 -31.656 1 91.25 474 PHE A C 1
ATOM 3707 O O . PHE A 1 474 ? 20.812 5.062 -32.188 1 91.25 474 PHE A O 1
ATOM 3714 N N . TYR A 1 475 ? 19.859 3.314 -31.172 1 90.19 475 TYR A N 1
ATOM 3715 C CA . TYR A 1 475 ? 21.016 2.441 -31.359 1 90.19 475 TYR A CA 1
ATOM 3716 C C . TYR A 1 475 ? 20.969 1.75 -32.719 1 90.19 475 TYR A C 1
ATOM 3718 O O . TYR A 1 475 ? 20.016 1.036 -33.031 1 90.19 475 TYR A O 1
ATOM 3726 N N . LYS A 1 476 ? 21.922 2.146 -33.562 1 78.19 476 LYS A N 1
ATOM 3727 C CA . LYS A 1 476 ? 22.031 1.506 -34.875 1 78.19 476 LYS A CA 1
ATOM 3728 C C . LYS A 1 476 ? 22.984 0.321 -34.844 1 78.19 476 LYS A C 1
ATOM 3730 O O . LYS A 1 476 ? 24.125 0.458 -34.406 1 78.19 476 LYS A O 1
ATOM 3735 N N . ARG A 1 477 ? 22.5 -0.873 -34.875 1 66.56 477 ARG A N 1
ATOM 3736 C CA . ARG A 1 477 ? 23.25 -2.117 -34.719 1 66.56 477 ARG A CA 1
ATOM 3737 C C . ARG A 1 477 ? 24.438 -2.193 -35.656 1 66.56 477 ARG A C 1
ATOM 3739 O O . ARG A 1 477 ? 24.25 -2.357 -36.875 1 66.56 477 ARG A O 1
ATOM 3746 N N . PRO A 1 478 ? 25.594 -1.74 -35.25 1 64.88 478 PRO A N 1
ATOM 3747 C CA . PRO A 1 478 ? 26.734 -2.021 -36.125 1 64.88 478 PRO A CA 1
ATOM 3748 C C . PRO A 1 478 ? 27.125 -3.498 -36.125 1 64.88 478 PRO A C 1
ATOM 3750 O O . PRO A 1 478 ? 26.516 -4.305 -35.406 1 64.88 478 PRO A O 1
ATOM 3753 N N . GLN A 1 479 ? 28.188 -3.883 -36.812 1 63.78 479 GLN A N 1
ATOM 3754 C CA . GLN A 1 479 ? 28.828 -5.195 -36.781 1 63.78 479 GLN A CA 1
ATOM 3755 C C . GLN A 1 479 ? 29.188 -5.59 -35.344 1 63.78 479 GLN A C 1
ATOM 3757 O O . GLN A 1 479 ? 29.844 -4.832 -34.625 1 63.78 479 GLN A O 1
ATOM 3762 N N . THR A 1 480 ? 28.484 -6.598 -34.75 1 70 480 THR A N 1
ATOM 3763 C CA . THR A 1 480 ? 28.688 -7.098 -33.406 1 70 480 THR A CA 1
ATOM 3764 C C . THR A 1 480 ? 30.094 -7.652 -33.25 1 70 480 THR A C 1
ATOM 3766 O O . THR A 1 480 ? 30.516 -8.539 -34 1 70 480 THR A O 1
ATOM 3769 N N . LYS A 1 481 ? 30.875 -6.934 -32.438 1 74.38 481 LYS A N 1
ATOM 3770 C CA . LYS A 1 481 ? 32.188 -7.438 -32.125 1 74.38 481 LYS A CA 1
ATOM 3771 C C . LYS A 1 481 ? 32.125 -8.523 -31.047 1 74.38 481 LYS A C 1
ATOM 3773 O O . LYS A 1 481 ? 31.312 -8.43 -30.109 1 74.38 481 LYS A O 1
ATOM 3778 N N . GLU A 1 482 ? 32.75 -9.523 -31.281 1 75.62 482 GLU A N 1
ATOM 3779 C CA . GLU A 1 482 ? 32.781 -10.633 -30.328 1 75.62 482 GLU A CA 1
ATOM 3780 C C . GLU A 1 482 ? 33.531 -10.25 -29.047 1 75.62 482 GLU A C 1
ATOM 3782 O O . GLU A 1 482 ? 34.5 -9.484 -29.109 1 75.62 482 GLU A O 1
ATOM 3787 N N . GLN A 1 483 ? 33.062 -10.711 -27.938 1 79 483 GLN A N 1
ATOM 3788 C CA . GLN A 1 483 ? 33.719 -10.477 -26.641 1 79 483 GLN A CA 1
ATOM 3789 C C . GLN A 1 483 ? 34.781 -11.516 -26.359 1 79 483 GLN A C 1
ATOM 3791 O O . GLN A 1 483 ? 34.594 -12.711 -26.609 1 79 483 GLN A O 1
ATOM 3796 N N . HIS A 1 484 ? 35.938 -11 -25.953 1 79.69 484 HIS A N 1
ATOM 3797 C CA . HIS A 1 484 ? 37.062 -11.891 -25.719 1 79.69 484 HIS A CA 1
ATOM 3798 C C . HIS A 1 484 ? 37.312 -12.055 -24.219 1 79.69 484 HIS A C 1
ATOM 3800 O O . HIS A 1 484 ? 37.25 -11.078 -23.469 1 79.69 484 HIS A O 1
ATOM 3806 N N . PHE A 1 485 ? 37.531 -13.328 -23.828 1 87.75 485 PHE A N 1
ATOM 3807 C CA . PHE A 1 485 ? 37.906 -13.641 -22.453 1 87.75 485 PHE A CA 1
ATOM 3808 C C . PHE A 1 485 ? 39.406 -13.625 -22.281 1 87.75 485 PHE A C 1
ATOM 3810 O O . PHE A 1 485 ? 40.125 -14.336 -22.984 1 87.75 485 PHE A O 1
ATOM 3817 N N . ILE A 1 486 ? 39.844 -12.773 -21.469 1 86 486 ILE A N 1
ATOM 3818 C CA . ILE A 1 486 ? 41.281 -12.68 -21.156 1 86 486 ILE A CA 1
ATOM 3819 C C . ILE A 1 486 ? 41.562 -13.398 -19.859 1 86 486 ILE A C 1
ATOM 3821 O O . ILE A 1 486 ? 40.75 -13.383 -18.922 1 86 486 ILE A O 1
ATOM 3825 N N . LYS A 1 487 ? 42.75 -14 -19.812 1 88.38 487 LYS A N 1
ATOM 3826 C CA . LYS A 1 487 ? 43.125 -14.711 -18.609 1 88.38 487 LYS A CA 1
ATOM 3827 C C . LYS A 1 487 ? 43.219 -13.766 -17.406 1 88.38 487 LYS A C 1
ATOM 3829 O O . LYS A 1 487 ? 43.75 -12.672 -17.516 1 88.38 487 LYS A O 1
ATOM 3834 N N . LEU A 1 488 ? 42.656 -14.195 -16.328 1 91.75 488 LEU A N 1
ATOM 3835 C CA . LEU A 1 488 ? 42.594 -13.375 -15.125 1 91.75 488 LEU A CA 1
ATOM 3836 C C . LEU A 1 488 ? 43.938 -13.406 -14.375 1 91.75 488 LEU A C 1
ATOM 3838 O O . LEU A 1 488 ? 44.594 -14.438 -14.344 1 91.75 488 LEU A O 1
ATOM 3842 N N . ARG A 1 489 ? 44.188 -12.312 -13.789 1 89.88 489 ARG A N 1
ATOM 3843 C CA . ARG A 1 489 ? 45.375 -12.234 -12.938 1 89.88 489 ARG A CA 1
ATOM 3844 C C . ARG A 1 489 ? 45.094 -12.836 -11.562 1 89.88 489 ARG A C 1
ATOM 3846 O O . ARG A 1 489 ? 44 -12.68 -11.023 1 89.88 489 ARG A O 1
ATOM 3853 N N . GLU A 1 490 ? 46.062 -13.5 -11.062 1 86.69 490 GLU A N 1
ATOM 3854 C CA . GLU A 1 490 ? 45.906 -14.039 -9.719 1 86.69 490 GLU A CA 1
ATOM 3855 C C . GLU A 1 490 ? 46.062 -12.945 -8.664 1 86.69 490 GLU A C 1
ATOM 3857 O O . GLU A 1 490 ? 46.938 -12.094 -8.766 1 86.69 490 GLU A O 1
ATOM 3862 N N . MET A 1 491 ? 45.062 -12.914 -7.84 1 85.31 491 MET A N 1
ATOM 3863 C CA . MET A 1 491 ? 45.094 -11.883 -6.805 1 85.31 491 MET A CA 1
ATOM 3864 C C . MET A 1 491 ? 45.5 -12.469 -5.461 1 85.31 491 MET A C 1
ATOM 3866 O O . MET A 1 491 ? 45 -13.5 -5.035 1 85.31 491 MET A O 1
ATOM 3870 N N . ASP A 1 492 ? 46.594 -11.914 -4.883 1 81.06 492 ASP A N 1
ATOM 3871 C CA . ASP A 1 492 ? 47.031 -12.336 -3.564 1 81.06 492 ASP A CA 1
ATOM 3872 C C . ASP A 1 492 ? 46.656 -11.312 -2.498 1 81.06 492 ASP A C 1
ATOM 3874 O O . ASP A 1 492 ? 47.406 -10.367 -2.246 1 81.06 492 ASP A O 1
ATOM 3878 N N . VAL A 1 493 ? 45.438 -11.352 -2.156 1 82.25 493 VAL A N 1
ATOM 3879 C CA . VAL A 1 493 ? 44.938 -10.43 -1.147 1 82.25 493 VAL A CA 1
ATOM 3880 C C . VAL A 1 493 ? 44.656 -11.188 0.145 1 82.25 493 VAL A C 1
ATOM 3882 O O . VAL A 1 493 ? 44 -12.234 0.122 1 82.25 493 VAL A O 1
ATOM 3885 N N . ASP A 1 494 ? 45.281 -10.734 1.182 1 74.19 494 ASP A N 1
ATOM 3886 C CA . ASP A 1 494 ? 45.031 -11.344 2.482 1 74.19 494 ASP A CA 1
ATOM 3887 C C . ASP A 1 494 ? 43.969 -10.578 3.264 1 74.19 494 ASP A C 1
ATOM 3889 O O . ASP A 1 494 ? 44 -9.344 3.277 1 74.19 494 ASP A O 1
ATOM 3893 N N . ASP A 1 495 ? 42.938 -11.25 3.67 1 79.44 495 ASP A N 1
ATOM 3894 C CA . ASP A 1 495 ? 41.969 -10.68 4.59 1 79.44 495 ASP A CA 1
ATOM 3895 C C . ASP A 1 495 ? 42.531 -10.602 6.008 1 79.44 495 ASP A C 1
ATOM 3897 O O . ASP A 1 495 ? 42.656 -11.617 6.691 1 79.44 495 ASP A O 1
ATOM 3901 N N . ASP A 1 496 ? 42.75 -9.414 6.41 1 77 496 ASP A N 1
ATOM 3902 C CA . ASP A 1 496 ? 43.375 -9.211 7.715 1 77 496 ASP A CA 1
ATOM 3903 C C . ASP A 1 496 ? 42.406 -9.57 8.844 1 77 496 ASP A C 1
ATOM 3905 O O . ASP A 1 496 ? 42.844 -9.781 9.984 1 77 496 ASP A O 1
ATOM 3909 N N . PHE A 1 497 ? 41.188 -9.773 8.539 1 84 497 PHE A N 1
ATOM 3910 C CA . PHE A 1 497 ? 40.25 -9.984 9.617 1 84 497 PHE A CA 1
ATOM 3911 C C . PHE A 1 497 ? 39.562 -11.336 9.477 1 84 497 PHE A C 1
ATOM 3913 O O . PHE A 1 497 ? 38.438 -11.523 9.938 1 84 497 PHE A O 1
ATOM 3920 N N . TRP A 1 498 ? 40.219 -12.234 8.836 1 83.88 498 TRP A N 1
ATOM 3921 C CA . TRP A 1 498 ? 39.688 -13.578 8.633 1 83.88 498 TRP A CA 1
ATOM 3922 C C . TRP A 1 498 ? 39.344 -14.234 9.969 1 83.88 498 TRP A C 1
ATOM 3924 O O . TRP A 1 498 ? 38.406 -15.047 10.039 1 83.88 498 TRP A O 1
ATOM 3934 N N . PHE A 1 499 ? 40.062 -13.875 11.047 1 86.56 499 PHE A N 1
ATOM 3935 C CA . PHE A 1 499 ? 39.938 -14.508 12.352 1 86.56 499 PHE A CA 1
ATOM 3936 C C . PHE A 1 499 ? 38.594 -14.156 12.984 1 86.56 499 PHE A C 1
ATOM 3938 O O . PHE A 1 499 ? 38.125 -14.852 13.891 1 86.56 499 PHE A O 1
ATOM 3945 N N . ALA A 1 500 ? 37.969 -13.055 12.547 1 88.25 500 ALA A N 1
ATOM 3946 C CA . ALA A 1 500 ? 36.688 -12.648 13.109 1 88.25 500 ALA A CA 1
ATOM 3947 C C . ALA A 1 500 ? 35.625 -13.711 12.875 1 88.25 500 ALA A C 1
ATOM 3949 O O . ALA A 1 500 ? 34.844 -14.016 13.766 1 88.25 500 ALA A O 1
ATOM 3950 N N . TYR A 1 501 ? 35.625 -14.219 11.664 1 87.56 501 TYR A N 1
ATOM 3951 C CA . TYR A 1 501 ? 34.719 -15.289 11.328 1 87.56 501 TYR A CA 1
ATOM 3952 C C . TYR A 1 501 ? 34.969 -16.516 12.195 1 87.56 501 TYR A C 1
ATOM 3954 O O . TYR A 1 501 ? 34 -17.141 12.695 1 87.56 501 TYR A O 1
ATOM 3962 N N . LEU A 1 502 ? 36.156 -16.859 12.359 1 88.56 502 LEU A N 1
ATOM 3963 C CA . LEU A 1 502 ? 36.562 -18 13.188 1 88.56 502 LEU A CA 1
ATOM 3964 C C . LEU A 1 502 ? 36.156 -17.766 14.641 1 88.56 502 LEU A C 1
ATOM 3966 O O . LEU A 1 502 ? 35.594 -18.656 15.281 1 88.56 502 LEU A O 1
ATOM 3970 N N . LEU A 1 503 ? 36.438 -16.594 15.086 1 88.75 503 LEU A N 1
ATOM 3971 C CA . LEU A 1 503 ? 36.125 -16.266 16.469 1 88.75 503 LEU A CA 1
ATOM 3972 C C . LEU A 1 503 ? 34.625 -16.391 16.734 1 88.75 503 LEU A C 1
ATOM 3974 O O . LEU A 1 503 ? 34.219 -16.938 17.75 1 88.75 503 LEU A O 1
ATOM 3978 N N . CYS A 1 504 ? 33.812 -15.906 15.805 1 87.62 504 CYS A N 1
ATOM 3979 C CA . CYS A 1 504 ? 32.344 -15.969 15.953 1 87.62 504 CYS A CA 1
ATOM 3980 C C . CYS A 1 504 ? 31.875 -17.406 16.047 1 87.62 504 CYS A C 1
ATOM 3982 O O . CYS A 1 504 ? 30.969 -17.719 16.828 1 87.62 504 CYS A O 1
ATOM 3984 N N . ASN A 1 505 ? 32.469 -18.25 15.305 1 86.56 505 ASN A N 1
ATOM 3985 C CA . ASN A 1 505 ? 32.062 -19.641 15.281 1 86.56 505 ASN A CA 1
ATOM 3986 C C . ASN A 1 505 ? 32.531 -20.391 16.516 1 86.56 505 ASN A C 1
ATOM 3988 O O . ASN A 1 505 ? 31.875 -21.328 16.969 1 86.56 505 ASN A O 1
ATOM 3992 N N . VAL A 1 506 ? 33.625 -19.969 17.031 1 86.88 506 VAL A N 1
ATOM 3993 C CA . VAL A 1 506 ? 34.188 -20.609 18.203 1 86.88 506 VAL A CA 1
ATOM 3994 C C . VAL A 1 506 ? 33.406 -20.203 19.453 1 86.88 506 VAL A C 1
ATOM 3996 O O . VAL A 1 506 ? 33.219 -21 20.375 1 86.88 506 VAL A O 1
ATOM 3999 N N . LEU A 1 507 ? 32.938 -19.047 19.5 1 85.69 507 LEU A N 1
ATOM 4000 C CA . LEU A 1 507 ? 32.344 -18.453 20.688 1 85.69 507 LEU A CA 1
ATOM 4001 C C . LEU A 1 507 ? 30.938 -19.016 20.938 1 85.69 507 LEU A C 1
ATOM 4003 O O . LEU A 1 507 ? 30.484 -19.125 22.078 1 85.69 507 LEU A O 1
ATOM 4007 N N . TRP A 1 508 ? 30.219 -19.266 19.969 1 79.94 508 TRP A N 1
ATOM 4008 C CA . TRP A 1 508 ? 28.781 -19.5 20.109 1 79.94 508 TRP A CA 1
ATOM 4009 C C . TRP A 1 508 ? 28.516 -20.672 21.031 1 79.94 508 TRP A C 1
ATOM 4011 O O . TRP A 1 508 ? 27.656 -20.594 21.922 1 79.94 508 TRP A O 1
ATOM 4021 N N . PRO A 1 509 ? 29.281 -21.781 20.922 1 75.88 509 PRO A N 1
ATOM 4022 C CA . PRO A 1 509 ? 29 -22.891 21.828 1 75.88 509 PRO A CA 1
ATOM 4023 C C . PRO A 1 509 ? 29.406 -22.594 23.281 1 75.88 509 PRO A C 1
ATOM 4025 O O . PRO A 1 509 ? 28.953 -23.266 24.203 1 75.88 509 PRO A O 1
ATOM 4028 N N . LEU A 1 510 ? 30.156 -21.531 23.391 1 79.38 510 LEU A N 1
ATOM 4029 C CA . LEU A 1 510 ? 30.766 -21.281 24.688 1 79.38 510 LEU A CA 1
ATOM 4030 C C . LEU A 1 510 ? 30.125 -20.078 25.359 1 79.38 510 LEU A C 1
ATOM 4032 O O . LEU A 1 510 ? 30.172 -19.938 26.594 1 79.38 510 LEU A O 1
ATOM 4036 N N . ARG A 1 511 ? 29.656 -19.109 24.484 1 78.62 511 ARG A N 1
ATOM 4037 C CA . ARG A 1 511 ? 29.094 -17.875 25.031 1 78.62 511 ARG A CA 1
ATOM 4038 C C . ARG A 1 511 ? 27.688 -17.641 24.5 1 78.62 511 ARG A C 1
ATOM 4040 O O . ARG A 1 511 ? 27.438 -17.812 23.297 1 78.62 511 ARG A O 1
ATOM 4047 N N . THR A 1 512 ? 26.781 -17.422 25.5 1 75.44 512 THR A N 1
ATOM 4048 C CA . THR A 1 512 ? 25.406 -17.047 25.172 1 75.44 512 THR A CA 1
ATOM 4049 C C . THR A 1 512 ? 25.062 -15.68 25.766 1 75.44 512 THR A C 1
ATOM 4051 O O . THR A 1 512 ? 25.562 -15.32 26.844 1 75.44 512 THR A O 1
ATOM 4054 N N . PRO A 1 513 ? 24.219 -14.641 25 1 78.94 513 PRO A N 1
ATOM 4055 C CA . PRO A 1 513 ? 23.562 -14.922 23.719 1 78.94 513 PRO A CA 1
ATOM 4056 C C . PRO A 1 513 ? 24.516 -14.805 22.547 1 78.94 513 PRO A C 1
ATOM 4058 O O . PRO A 1 513 ? 25.5 -14.062 22.609 1 78.94 513 PRO A O 1
ATOM 4061 N N . ARG A 1 514 ? 24.141 -15.508 21.516 1 76.5 514 ARG A N 1
ATOM 4062 C CA . ARG A 1 514 ? 24.922 -15.539 20.281 1 76.5 514 ARG A CA 1
ATOM 4063 C C . ARG A 1 514 ? 24.859 -14.195 19.562 1 76.5 514 ARG A C 1
ATOM 4065 O O . ARG A 1 514 ? 23.797 -13.602 19.438 1 76.5 514 ARG A O 1
ATOM 4072 N N . ILE A 1 515 ? 26 -13.75 19.25 1 79.69 515 ILE A N 1
ATOM 4073 C CA . ILE A 1 515 ? 26.047 -12.602 18.344 1 79.69 515 ILE A CA 1
ATOM 4074 C C . ILE A 1 515 ? 26.312 -13.086 16.922 1 79.69 515 ILE A C 1
ATOM 4076 O O . ILE A 1 515 ? 27.281 -13.812 16.688 1 79.69 515 ILE A O 1
ATOM 4080 N N . SER A 1 516 ? 25.453 -12.789 16.047 1 83.69 516 SER A N 1
ATOM 4081 C CA . SER A 1 516 ? 25.672 -13.172 14.656 1 83.69 516 SER A CA 1
ATOM 4082 C C . SER A 1 516 ? 26.906 -12.492 14.07 1 83.69 516 SER A C 1
ATOM 4084 O O . SER A 1 516 ? 27.375 -11.484 14.602 1 83.69 516 SER A O 1
ATOM 4086 N N . TRP A 1 517 ? 27.406 -13.102 13.07 1 87.75 517 TRP A N 1
ATOM 4087 C CA . TRP A 1 517 ? 28.594 -12.547 12.414 1 87.75 517 TRP A CA 1
ATOM 4088 C C . TRP A 1 517 ? 28.359 -11.102 12.008 1 87.75 517 TRP A C 1
ATOM 4090 O O . TRP A 1 517 ? 29.234 -10.242 12.211 1 87.75 517 TRP A O 1
ATOM 4100 N N . SER A 1 518 ? 27.234 -10.859 11.445 1 86.31 518 SER A N 1
ATOM 4101 C CA . SER A 1 518 ? 26.938 -9.5 11.008 1 86.31 518 SER A CA 1
ATOM 4102 C C . SER A 1 518 ? 26.875 -8.547 12.195 1 86.31 518 SER A C 1
ATOM 4104 O O . SER A 1 518 ? 27.328 -7.406 12.109 1 86.31 518 SER A O 1
ATOM 4106 N N . GLY A 1 519 ? 26.25 -8.992 13.258 1 84.56 519 GLY A N 1
ATOM 4107 C CA . GLY A 1 519 ? 26.203 -8.188 14.469 1 84.56 519 GLY A CA 1
ATOM 4108 C C . GLY A 1 519 ? 27.562 -7.941 15.078 1 84.56 519 GLY A C 1
ATOM 4109 O O . GLY A 1 519 ? 27.859 -6.84 15.547 1 84.56 519 GLY A O 1
ATOM 4110 N N . PHE A 1 520 ? 28.375 -8.977 15.008 1 88.31 520 PHE A N 1
ATOM 4111 C CA . PHE A 1 520 ? 29.734 -8.891 15.516 1 88.31 520 PHE A CA 1
ATOM 4112 C C . PHE A 1 520 ? 30.547 -7.848 14.75 1 88.31 520 PHE A C 1
ATOM 4114 O O . PHE A 1 520 ? 31.219 -7.004 15.344 1 88.31 520 PHE A O 1
ATOM 4121 N N . MET A 1 521 ? 30.484 -7.926 13.461 1 89.88 521 MET A N 1
ATOM 4122 C CA . MET A 1 521 ? 31.234 -7 12.617 1 89.88 521 MET A CA 1
ATOM 4123 C C . MET A 1 521 ? 30.734 -5.57 12.805 1 89.88 521 MET A C 1
ATOM 4125 O O . MET A 1 521 ? 31.531 -4.625 12.773 1 89.88 521 MET A O 1
ATOM 4129 N N . GLN A 1 522 ? 29.516 -5.375 13 1 87.19 522 GLN A N 1
ATOM 4130 C CA . GLN A 1 522 ? 28.922 -4.055 13.211 1 87.19 522 GLN A CA 1
ATOM 4131 C C . GLN A 1 522 ? 29.391 -3.449 14.531 1 87.19 522 GLN A C 1
ATOM 4133 O O . GLN A 1 522 ? 29.625 -2.242 14.617 1 87.19 522 GLN A O 1
ATOM 4138 N N . MET A 1 523 ? 29.531 -4.246 15.477 1 85.56 523 MET A N 1
ATOM 4139 C CA . MET A 1 523 ? 29.859 -3.781 16.828 1 85.56 523 MET A CA 1
ATOM 4140 C C . MET A 1 523 ? 31.344 -3.447 16.938 1 85.56 523 MET A C 1
ATOM 4142 O O . MET A 1 523 ? 31.719 -2.488 17.609 1 85.56 523 MET A O 1
ATOM 4146 N N . PHE A 1 524 ? 32.156 -4.215 16.203 1 88.31 524 PHE A N 1
ATOM 4147 C CA . PHE A 1 524 ? 33.562 -4.141 16.578 1 88.31 524 PHE A CA 1
ATOM 4148 C C . PHE A 1 524 ? 34.406 -3.648 15.414 1 88.31 524 PHE A C 1
ATOM 4150 O O . PHE A 1 524 ? 35.562 -3.238 15.609 1 88.31 524 PHE A O 1
ATOM 4157 N N . ARG A 1 525 ? 33.875 -3.775 14.25 1 88.75 525 ARG A N 1
ATOM 4158 C CA . ARG A 1 525 ? 34.688 -3.377 13.102 1 88.75 525 ARG A CA 1
ATOM 4159 C C . ARG A 1 525 ? 34.656 -1.863 12.914 1 88.75 525 ARG A C 1
ATOM 4161 O O . ARG A 1 525 ? 33.594 -1.252 12.891 1 88.75 525 ARG A O 1
ATOM 4168 N N . SER A 1 526 ? 35.844 -1.205 12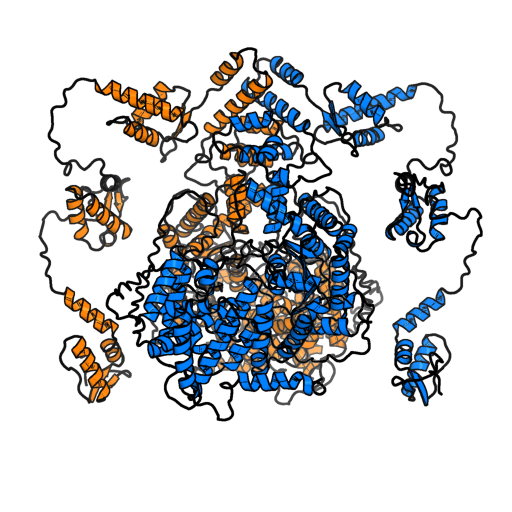.922 1 87.38 526 SER A N 1
ATOM 4169 C CA . SER A 1 526 ? 36 0.228 12.688 1 87.38 526 SER A CA 1
ATOM 4170 C C . SER A 1 526 ? 37.125 0.518 11.719 1 87.38 526 SER A C 1
ATOM 4172 O O . SER A 1 526 ? 38 -0.332 11.492 1 87.38 526 SER A O 1
ATOM 4174 N N . GLY A 1 527 ? 37 1.566 11.016 1 88 527 GLY A N 1
ATOM 4175 C CA . GLY A 1 527 ? 38.031 1.975 10.07 1 88 527 GLY A CA 1
ATOM 4176 C C . GLY A 1 527 ? 37.719 3.303 9.398 1 88 527 GLY A C 1
ATOM 4177 O O . GLY A 1 527 ? 36.75 3.982 9.758 1 88 527 GLY A O 1
ATOM 4178 N N . GLN A 1 528 ? 38.625 3.633 8.523 1 90.56 528 GLN A N 1
ATOM 4179 C CA . GLN A 1 528 ? 38.438 4.859 7.758 1 90.56 528 GLN A CA 1
ATOM 4180 C C . GLN A 1 528 ? 37.562 4.609 6.531 1 90.56 528 GLN A C 1
ATOM 4182 O O . GLN A 1 528 ? 37.688 3.561 5.895 1 90.56 528 GLN A O 1
ATOM 4187 N N . TYR A 1 529 ? 36.719 5.43 6.258 1 93.31 529 TYR A N 1
ATOM 4188 C CA . TYR A 1 529 ? 35.844 5.324 5.09 1 93.31 529 TYR A CA 1
ATOM 4189 C C . TYR A 1 529 ? 35.562 6.703 4.508 1 93.31 529 TYR A C 1
ATOM 4191 O O . TYR A 1 529 ? 35.719 7.719 5.18 1 93.31 529 TYR A O 1
ATOM 4199 N N . PRO A 1 530 ? 35.188 6.895 3.273 1 92.81 530 PRO A N 1
ATOM 4200 C CA . PRO A 1 530 ? 35.062 8.172 2.57 1 92.81 530 PRO A CA 1
ATOM 4201 C C . PRO A 1 530 ? 33.906 9.031 3.105 1 92.81 530 PRO A C 1
ATOM 4203 O O . PRO A 1 530 ? 33.875 10.242 2.875 1 92.81 530 PRO A O 1
ATOM 4206 N N . GLY A 1 531 ? 32.969 8.523 3.812 1 91 531 GLY A N 1
ATOM 4207 C CA . GLY A 1 531 ? 31.859 9.305 4.34 1 91 531 GLY A CA 1
ATOM 4208 C C . GLY A 1 531 ? 30.516 8.867 3.797 1 91 531 GLY A C 1
ATOM 4209 O O . GLY A 1 531 ? 30.438 7.902 3.033 1 91 531 GLY A O 1
ATOM 4210 N N . LYS A 1 532 ? 29.531 9.617 4.141 1 92.06 532 LYS A N 1
ATOM 4211 C CA . LYS A 1 532 ? 28.156 9.312 3.738 1 92.06 532 LYS A CA 1
ATOM 4212 C C . LYS A 1 532 ? 27.875 9.805 2.32 1 92.06 532 LYS A C 1
ATOM 4214 O O . LYS A 1 532 ? 28.391 10.844 1.91 1 92.06 532 LYS A O 1
ATOM 4219 N N . SER A 1 533 ? 27.031 9.008 1.629 1 92.5 533 SER A N 1
ATOM 4220 C CA . SER A 1 533 ? 26.719 9.359 0.249 1 92.5 533 SER A CA 1
ATOM 4221 C C . SER A 1 533 ? 25.406 10.133 0.166 1 92.5 533 SER A C 1
ATOM 4223 O O . SER A 1 533 ? 24.562 10.047 1.068 1 92.5 533 SER A O 1
ATOM 4225 N N . SER A 1 534 ? 25.234 10.953 -0.875 1 88 534 SER A N 1
ATOM 4226 C CA . SER A 1 534 ? 23.984 11.586 -1.267 1 88 534 SER A CA 1
ATOM 4227 C C . SER A 1 534 ? 23.516 11.094 -2.631 1 88 534 SER A C 1
ATOM 4229 O O . SER A 1 534 ? 24.312 10.977 -3.562 1 88 534 SER A O 1
ATOM 4231 N N . THR A 1 535 ? 22.281 10.719 -2.729 1 89.94 535 THR A N 1
ATOM 4232 C CA . THR A 1 535 ? 21.766 10.148 -3.967 1 89.94 535 THR A CA 1
ATOM 4233 C C . THR A 1 535 ? 20.75 11.094 -4.613 1 89.94 535 THR A C 1
ATOM 4235 O O . THR A 1 535 ? 19.938 11.695 -3.926 1 89.94 535 THR A O 1
ATOM 4238 N N . VAL A 1 536 ? 20.859 11.289 -5.906 1 87.12 536 VAL A N 1
ATOM 4239 C CA . VAL A 1 536 ? 19.938 12.117 -6.68 1 87.12 536 VAL A CA 1
ATOM 4240 C C . VAL A 1 536 ? 19.203 11.25 -7.711 1 87.12 536 VAL A C 1
ATOM 4242 O O . VAL A 1 536 ? 19.766 10.289 -8.234 1 87.12 536 VAL A O 1
ATOM 4245 N N . PHE A 1 537 ? 17.969 11.594 -7.938 1 91.31 537 PHE A N 1
ATOM 4246 C CA . PHE A 1 537 ? 17.172 10.93 -8.961 1 91.31 537 PHE A CA 1
ATOM 4247 C C . PHE A 1 537 ? 17.297 11.648 -10.297 1 91.31 537 PHE A C 1
ATOM 4249 O O . PHE A 1 537 ? 17.344 12.883 -10.344 1 91.31 537 PHE A O 1
ATOM 4256 N N . PHE A 1 538 ? 17.359 10.93 -11.328 1 92.75 538 PHE A N 1
ATOM 4257 C CA . PHE A 1 538 ? 17.312 11.492 -12.68 1 92.75 538 PHE A CA 1
ATOM 4258 C C . PHE A 1 538 ? 16.016 11.094 -13.383 1 92.75 538 PHE A C 1
ATOM 4260 O O . PHE A 1 538 ? 15.297 10.211 -12.914 1 92.75 538 PHE A O 1
ATOM 4267 N N . PRO A 1 539 ? 15.68 11.781 -14.438 1 91.81 539 PRO A N 1
ATOM 4268 C CA . PRO A 1 539 ? 14.469 11.414 -15.172 1 91.81 539 PRO A CA 1
ATOM 4269 C C . PRO A 1 539 ? 14.492 9.977 -15.688 1 91.81 539 PRO A C 1
ATOM 4271 O O . PRO A 1 539 ? 15.57 9.43 -15.93 1 91.81 539 PRO A O 1
ATOM 4274 N N . MET A 1 540 ? 13.367 9.414 -15.914 1 92.62 540 MET A N 1
ATOM 4275 C CA . MET A 1 540 ? 13.234 8.055 -16.422 1 92.62 540 MET A CA 1
ATOM 4276 C C . MET A 1 540 ? 13.117 8.055 -17.953 1 92.62 540 MET A C 1
ATOM 4278 O O . MET A 1 540 ? 12.641 9.031 -18.531 1 92.62 540 MET A O 1
ATOM 4282 N N . ILE A 1 541 ? 13.641 7.035 -18.5 1 93.44 541 ILE A N 1
ATOM 4283 C CA . ILE A 1 541 ? 13.445 6.844 -19.922 1 93.44 541 ILE A CA 1
ATOM 4284 C C . ILE A 1 541 ? 12.234 5.938 -20.172 1 93.44 541 ILE A C 1
ATOM 4286 O O . ILE A 1 541 ? 12.188 4.816 -19.656 1 93.44 541 ILE A O 1
ATOM 4290 N N . ASP A 1 542 ? 11.297 6.418 -20.953 1 87.81 542 ASP A N 1
ATOM 4291 C CA . ASP A 1 542 ? 10.062 5.68 -21.188 1 87.81 542 ASP A CA 1
ATOM 4292 C C . ASP A 1 542 ? 10.227 4.699 -22.344 1 87.81 542 ASP A C 1
ATOM 4294 O O . ASP A 1 542 ? 9.578 4.84 -23.391 1 87.81 542 ASP A O 1
ATOM 4298 N N . LEU A 1 543 ? 11.086 3.82 -22.219 1 89.19 543 LEU A N 1
ATOM 4299 C CA . LEU A 1 543 ? 11.352 2.709 -23.125 1 89.19 543 LEU A CA 1
ATOM 4300 C C . LEU A 1 543 ? 11.617 1.425 -22.344 1 89.19 543 LEU A C 1
ATOM 4302 O O . LEU A 1 543 ? 12.039 1.472 -21.188 1 89.19 543 LEU A O 1
ATOM 4306 N N . PRO A 1 544 ? 11.234 0.334 -22.953 1 89.06 544 PRO A N 1
ATOM 4307 C CA . PRO A 1 544 ? 11.594 -0.904 -22.25 1 89.06 544 PRO A CA 1
ATOM 4308 C C . PRO A 1 544 ? 13.086 -0.979 -21.906 1 89.06 544 PRO A C 1
ATOM 4310 O O . PRO A 1 544 ? 13.93 -0.772 -22.781 1 89.06 544 PRO A O 1
ATOM 4313 N N . PRO A 1 545 ? 13.328 -1.246 -20.719 1 92.31 545 PRO A N 1
ATOM 4314 C CA . PRO A 1 545 ? 14.719 -1.188 -20.281 1 92.31 545 PRO A CA 1
ATOM 4315 C C . PRO A 1 545 ? 15.617 -2.172 -21.016 1 92.31 545 PRO A C 1
ATOM 4317 O O . PRO A 1 545 ? 16.828 -1.936 -21.156 1 92.31 545 PRO A O 1
ATOM 4320 N N . SER A 1 546 ? 15.125 -3.25 -21.5 1 90.88 546 SER A N 1
ATOM 4321 C CA . SER A 1 546 ? 15.914 -4.273 -22.156 1 90.88 546 SER A CA 1
ATOM 4322 C C . SER A 1 546 ? 16.188 -3.904 -23.625 1 90.88 546 SER A C 1
ATOM 4324 O O . SER A 1 546 ? 16.984 -4.559 -24.297 1 90.88 546 SER A O 1
ATOM 4326 N N . ASP A 1 547 ? 15.57 -2.859 -24.062 1 92.06 547 ASP A N 1
ATOM 4327 C CA . ASP A 1 547 ? 15.789 -2.375 -25.422 1 92.06 547 ASP A CA 1
ATOM 4328 C C . ASP A 1 547 ? 17.172 -1.738 -25.562 1 92.06 547 ASP A C 1
ATOM 4330 O O . ASP A 1 547 ? 17.594 -0.965 -24.703 1 92.06 547 ASP A O 1
ATOM 4334 N N . MET A 1 548 ? 17.922 -2.088 -26.672 1 93.25 548 MET A N 1
ATOM 4335 C CA . MET A 1 548 ? 19.281 -1.581 -26.891 1 93.25 548 MET A CA 1
ATOM 4336 C C . MET A 1 548 ? 19.266 -0.061 -27.016 1 93.25 548 MET A C 1
ATOM 4338 O O . MET A 1 548 ? 20.219 0.603 -26.594 1 93.25 548 MET A O 1
ATOM 4342 N N . THR A 1 549 ? 18.188 0.481 -27.547 1 93.88 549 THR A N 1
ATOM 4343 C CA . THR A 1 549 ? 18.062 1.927 -27.688 1 93.88 549 THR A CA 1
ATOM 4344 C C . THR A 1 549 ? 17.953 2.602 -26.328 1 93.88 549 THR A C 1
ATOM 4346 O O . THR A 1 549 ? 18.531 3.67 -26.109 1 93.88 549 THR A O 1
ATOM 4349 N N . CYS A 1 550 ? 17.25 2.014 -25.438 1 96.25 550 CYS A N 1
ATOM 4350 C CA . CYS A 1 550 ? 17.094 2.557 -24.094 1 96.25 550 CYS A CA 1
ATOM 4351 C C . CYS A 1 550 ? 18.438 2.568 -23.359 1 96.25 550 CYS A C 1
ATOM 4353 O O . CYS A 1 550 ? 18.797 3.57 -22.734 1 96.25 550 CYS A O 1
ATOM 4355 N N . ILE A 1 551 ? 19.156 1.508 -23.453 1 97.31 551 ILE A N 1
ATOM 4356 C CA . ILE A 1 551 ? 20.453 1.391 -22.781 1 97.31 551 ILE A CA 1
ATOM 4357 C C . ILE A 1 551 ? 21.453 2.354 -23.422 1 97.31 551 ILE A C 1
ATOM 4359 O O . ILE A 1 551 ? 22.219 3.006 -22.719 1 97.31 551 ILE A O 1
ATOM 4363 N N . PHE A 1 552 ? 21.438 2.375 -24.766 1 96.88 552 PHE A N 1
ATOM 4364 C CA . PHE A 1 552 ? 22.297 3.289 -25.5 1 96.88 552 PHE A CA 1
ATOM 4365 C C . PHE A 1 552 ? 22.047 4.73 -25.078 1 96.88 552 PHE A C 1
ATOM 4367 O O . PHE A 1 552 ? 23 5.477 -24.812 1 96.88 552 PHE A O 1
ATOM 4374 N N . SER A 1 553 ? 20.797 5.125 -24.984 1 96.81 553 SER A N 1
ATOM 4375 C CA . SER A 1 553 ? 20.422 6.469 -24.547 1 96.81 553 SER A CA 1
ATOM 4376 C C . SER A 1 553 ? 20.844 6.715 -23.094 1 96.81 553 SER A C 1
ATOM 4378 O O . SER A 1 553 ? 21.281 7.82 -22.75 1 96.81 553 SER A O 1
ATOM 4380 N N . THR A 1 554 ? 20.703 5.715 -22.234 1 97.81 554 THR A N 1
ATOM 4381 C CA . THR A 1 554 ? 21.109 5.812 -20.844 1 97.81 554 THR A CA 1
ATOM 4382 C C . THR A 1 554 ? 22.609 6.082 -20.719 1 97.81 554 THR A C 1
ATOM 4384 O O . THR A 1 554 ? 23.031 6.945 -19.953 1 97.81 554 THR A O 1
ATOM 4387 N N . LEU A 1 555 ? 23.438 5.355 -21.5 1 97.88 555 LEU A N 1
ATOM 4388 C CA . LEU A 1 555 ? 24.891 5.504 -21.469 1 97.88 555 LEU A CA 1
ATOM 4389 C C . LEU A 1 555 ? 25.297 6.902 -21.922 1 97.88 555 LEU A C 1
ATOM 4391 O O . LEU A 1 555 ? 26.172 7.523 -21.297 1 97.88 555 LEU A O 1
ATOM 4395 N N . HIS A 1 556 ? 24.656 7.371 -22.906 1 97 556 HIS A N 1
ATOM 4396 C CA . HIS A 1 556 ? 24.969 8.711 -23.391 1 97 556 HIS A CA 1
ATOM 4397 C C . HIS A 1 556 ? 24.578 9.766 -22.359 1 97 556 HIS A C 1
ATOM 4399 O O . HIS A 1 556 ? 25.297 10.75 -22.172 1 97 556 HIS A O 1
ATOM 4405 N N . PHE A 1 557 ? 23.438 9.578 -21.781 1 96.06 557 PHE A N 1
ATOM 4406 C CA . PHE A 1 557 ? 22.984 10.5 -20.75 1 96.06 557 PHE A CA 1
ATOM 4407 C C . PHE A 1 557 ? 23.984 10.547 -19.594 1 96.06 557 PHE A C 1
ATOM 4409 O O . PHE A 1 557 ? 24.344 11.633 -19.125 1 96.06 557 PHE A O 1
ATOM 4416 N N . VAL A 1 558 ? 24.391 9.414 -19.125 1 96.94 558 VAL A N 1
ATOM 4417 C CA . VAL A 1 558 ? 25.328 9.312 -18 1 96.94 558 VAL A CA 1
ATOM 4418 C C . VAL A 1 558 ? 26.641 9.992 -18.359 1 96.94 558 VAL A C 1
ATOM 4420 O O . VAL A 1 558 ? 27.234 10.688 -17.531 1 96.94 558 VAL A O 1
ATOM 4423 N N . CYS A 1 559 ? 27.125 9.781 -19.594 1 96.88 559 CYS A N 1
ATOM 4424 C CA . CYS A 1 559 ? 28.359 10.422 -20.047 1 96.88 559 CYS A CA 1
ATOM 4425 C C . CYS A 1 559 ? 28.203 11.938 -20.031 1 96.88 559 CYS A C 1
ATOM 4427 O O . CYS A 1 559 ? 29.109 12.648 -19.578 1 96.88 559 CYS A O 1
ATOM 4429 N N . LYS A 1 560 ? 27.078 12.391 -20.484 1 92.88 560 LYS A N 1
ATOM 4430 C CA . LYS A 1 560 ? 26.828 13.828 -20.5 1 92.88 560 LYS A CA 1
ATOM 4431 C C . LYS A 1 560 ? 26.75 14.383 -19.094 1 92.88 560 LYS A C 1
ATOM 4433 O O . LYS A 1 560 ? 27.312 15.445 -18.812 1 92.88 560 LYS A O 1
ATOM 4438 N N . GLU A 1 561 ? 26.078 13.695 -18.234 1 92 561 GLU A N 1
ATOM 4439 C CA . GLU A 1 561 ? 25.922 14.141 -16.859 1 92 561 GLU A CA 1
ATOM 4440 C C . GLU A 1 561 ? 27.266 14.133 -16.125 1 92 561 GLU A C 1
ATOM 4442 O O . GLU A 1 561 ? 27.562 15.039 -15.336 1 92 561 GLU A O 1
ATOM 4447 N N . ALA A 1 562 ? 28.031 13.094 -16.312 1 93.5 562 ALA A N 1
ATOM 4448 C CA . ALA A 1 562 ? 29.344 12.984 -15.664 1 93.5 562 ALA A CA 1
ATOM 4449 C C . ALA A 1 562 ? 30.281 14.102 -16.125 1 93.5 562 ALA A C 1
ATOM 4451 O O . ALA A 1 562 ? 31.078 14.609 -15.352 1 93.5 562 ALA A O 1
ATOM 4452 N N . SER A 1 563 ? 30.156 14.477 -17.375 1 91.62 563 SER A N 1
ATOM 4453 C CA . SER A 1 563 ? 31.016 15.508 -17.938 1 91.62 563 SER A CA 1
ATOM 4454 C C . SER A 1 563 ? 30.75 16.859 -17.297 1 91.62 563 SER A C 1
ATOM 4456 O O . SER A 1 563 ? 31.656 17.688 -17.188 1 91.62 563 SER A O 1
ATOM 4458 N N . LYS A 1 564 ? 29.531 17.047 -16.859 1 86.94 564 LYS A N 1
ATOM 4459 C CA . LYS A 1 564 ? 29.188 18.297 -16.172 1 86.94 564 LYS A CA 1
ATOM 4460 C C . LYS A 1 564 ? 30.016 18.469 -14.906 1 86.94 564 LYS A C 1
ATOM 4462 O O . LYS A 1 564 ? 30.297 19.609 -14.492 1 86.94 564 LYS A O 1
ATOM 4467 N N . TYR A 1 565 ? 30.391 17.391 -14.352 1 86.75 565 TYR A N 1
ATOM 4468 C CA . TYR A 1 565 ? 31.172 17.438 -13.117 1 86.75 565 TYR A CA 1
ATOM 4469 C C . TYR A 1 565 ? 32.625 17.094 -13.383 1 86.75 565 TYR A C 1
ATOM 4471 O O . TYR A 1 565 ? 33.406 16.922 -12.453 1 86.75 565 TYR A O 1
ATOM 4479 N N . GLU A 1 566 ? 33 16.953 -14.602 1 88 566 GLU A N 1
ATOM 4480 C CA . GLU A 1 566 ? 34.344 16.609 -15.016 1 88 566 GLU A CA 1
ATOM 4481 C C . GLU A 1 566 ? 34.812 15.297 -14.391 1 88 566 GLU A C 1
ATOM 4483 O O . GLU A 1 566 ? 35.906 15.219 -13.844 1 88 566 GLU A O 1
ATOM 4488 N N . LYS A 1 567 ? 33.938 14.375 -14.406 1 91.62 567 LYS A N 1
ATOM 4489 C CA . LYS A 1 567 ? 34.219 13.062 -13.852 1 91.62 567 LYS A CA 1
ATOM 4490 C C . LYS A 1 567 ? 34.062 11.969 -14.906 1 91.62 567 LYS A C 1
ATOM 4492 O O . LYS A 1 567 ? 33.375 12.156 -15.898 1 91.62 567 LYS A O 1
ATOM 4497 N N . THR A 1 568 ? 34.781 10.867 -14.672 1 94.62 568 THR A N 1
ATOM 4498 C CA . THR A 1 568 ? 34.594 9.688 -15.516 1 94.62 568 THR A CA 1
ATOM 4499 C C . THR A 1 568 ? 33.281 8.984 -15.219 1 94.62 568 THR A C 1
ATOM 4501 O O . THR A 1 568 ? 32.938 8.766 -14.055 1 94.62 568 THR A O 1
ATOM 4504 N N . PRO A 1 569 ? 32.5 8.727 -16.234 1 96.69 569 PRO A N 1
ATOM 4505 C CA . PRO A 1 569 ? 31.203 8.078 -16 1 96.69 569 PRO A CA 1
ATOM 4506 C C . PRO A 1 569 ? 31.344 6.637 -15.508 1 96.69 569 PRO A C 1
ATOM 4508 O O . PRO A 1 569 ? 31.969 5.809 -16.188 1 96.69 569 PRO A O 1
ATOM 4511 N N . VAL A 1 570 ? 30.859 6.359 -14.32 1 98 570 VAL A N 1
ATOM 4512 C CA . VAL A 1 570 ? 30.797 5.023 -13.742 1 98 570 VAL A CA 1
ATOM 4513 C C . VAL A 1 570 ? 29.328 4.602 -13.594 1 98 570 VAL A C 1
ATOM 4515 O O . VAL A 1 570 ? 28.547 5.277 -12.914 1 98 570 VAL A O 1
ATOM 4518 N N . ILE A 1 571 ? 28.906 3.49 -14.242 1 98.31 571 ILE A N 1
ATOM 4519 C CA . ILE A 1 571 ? 27.5 3.1 -14.188 1 98.31 571 ILE A CA 1
ATOM 4520 C C . ILE A 1 571 ? 27.391 1.606 -13.883 1 98.31 571 ILE A C 1
ATOM 4522 O O . ILE A 1 571 ? 28.188 0.807 -14.383 1 98.31 571 ILE A O 1
ATOM 4526 N N . THR A 1 572 ? 26.438 1.258 -13.023 1 98.38 572 THR A N 1
ATOM 4527 C CA . THR A 1 572 ? 26.203 -0.124 -12.633 1 98.38 572 THR A CA 1
ATOM 4528 C C . THR A 1 572 ? 24.859 -0.609 -13.18 1 98.38 572 THR A C 1
ATOM 4530 O O . THR A 1 572 ? 23.859 0.126 -13.148 1 98.38 572 THR A O 1
ATOM 4533 N N . PHE A 1 573 ? 24.859 -1.818 -13.789 1 97.69 573 PHE A N 1
ATOM 4534 C CA . PHE A 1 573 ? 23.656 -2.504 -14.242 1 97.69 573 PHE A CA 1
ATOM 4535 C C . PHE A 1 573 ? 23.562 -3.889 -13.617 1 97.69 573 PHE A C 1
ATOM 4537 O O . PHE A 1 573 ? 24.547 -4.438 -13.141 1 97.69 573 PHE A O 1
ATOM 4544 N N . ASP A 1 574 ? 22.344 -4.43 -13.617 1 94.88 574 ASP A N 1
ATOM 4545 C CA . ASP A 1 574 ? 22.203 -5.855 -13.344 1 94.88 574 ASP A CA 1
ATOM 4546 C C . ASP A 1 574 ? 22.656 -6.688 -14.547 1 94.88 574 ASP A C 1
ATOM 4548 O O . ASP A 1 574 ? 23.031 -6.137 -15.586 1 94.88 574 ASP A O 1
ATOM 4552 N N . GLN A 1 575 ? 22.719 -7.898 -14.438 1 95.06 575 GLN A N 1
ATOM 4553 C CA . GLN A 1 575 ? 23.422 -8.789 -15.359 1 95.06 575 GLN A CA 1
ATOM 4554 C C . GLN A 1 575 ? 22.859 -8.68 -16.766 1 95.06 575 GLN A C 1
ATOM 4556 O O . GLN A 1 575 ? 23.609 -8.516 -17.734 1 95.06 575 GLN A O 1
ATOM 4561 N N . PRO A 1 576 ? 21.547 -8.734 -17 1 94.56 576 PRO A N 1
ATOM 4562 C CA . PRO A 1 576 ? 21.047 -8.648 -18.391 1 94.56 576 PRO A CA 1
ATOM 4563 C C . PRO A 1 576 ? 21.359 -7.309 -19.047 1 94.56 576 PRO A C 1
ATOM 4565 O O . PRO A 1 576 ? 21.75 -7.266 -20.219 1 94.56 576 PRO A O 1
ATOM 4568 N N . LEU A 1 577 ? 21.219 -6.219 -18.297 1 96.5 577 LEU A N 1
ATOM 4569 C CA . LEU A 1 577 ? 21.5 -4.887 -18.828 1 96.5 577 LEU A CA 1
ATOM 4570 C C . LEU A 1 577 ? 23 -4.664 -18.984 1 96.5 577 LEU A C 1
ATOM 4572 O O . LEU A 1 577 ? 23.438 -4.004 -19.938 1 96.5 577 LEU A O 1
ATOM 4576 N N . TYR A 1 578 ? 23.797 -5.176 -18.047 1 97.31 578 TYR A N 1
ATOM 4577 C CA . TYR A 1 578 ? 25.25 -5.094 -18.125 1 97.31 578 TYR A CA 1
ATOM 4578 C C . TYR A 1 578 ? 25.766 -5.699 -19.422 1 97.31 578 TYR A C 1
ATOM 4580 O O . TYR A 1 578 ? 26.609 -5.105 -20.094 1 97.31 578 TYR A O 1
ATOM 4588 N N . TRP A 1 579 ? 25.234 -6.883 -19.75 1 95.19 579 TRP A N 1
ATOM 4589 C CA . TRP A 1 579 ? 25.672 -7.594 -20.953 1 95.19 579 TRP A CA 1
ATOM 4590 C C . TRP A 1 579 ? 25.406 -6.773 -22.203 1 95.19 579 TRP A C 1
ATOM 4592 O O . TRP A 1 579 ? 26.281 -6.625 -23.062 1 95.19 579 TRP A O 1
ATOM 4602 N N . LYS A 1 580 ? 24.25 -6.262 -22.328 1 94.56 580 LYS A N 1
ATOM 4603 C CA . LYS A 1 580 ? 23.859 -5.465 -23.484 1 94.56 580 LYS A CA 1
ATOM 4604 C C . LYS A 1 580 ? 24.641 -4.156 -23.547 1 94.56 580 LYS A C 1
ATOM 4606 O O . LYS A 1 580 ? 25.031 -3.699 -24.625 1 94.56 580 LYS A O 1
ATOM 4611 N N . ALA A 1 581 ? 24.844 -3.52 -22.344 1 97.06 581 ALA A N 1
ATOM 4612 C CA . ALA A 1 581 ? 25.625 -2.287 -22.281 1 97.06 581 ALA A CA 1
ATOM 4613 C C . ALA A 1 581 ? 27.062 -2.523 -22.734 1 97.06 581 ALA A C 1
ATOM 4615 O O . ALA A 1 581 ? 27.641 -1.699 -23.453 1 97.06 581 ALA A O 1
ATOM 4616 N N . ARG A 1 582 ? 27.641 -3.637 -22.297 1 95.06 582 ARG A N 1
ATOM 4617 C CA . ARG A 1 582 ? 29 -3.975 -22.688 1 95.06 582 ARG A CA 1
ATOM 4618 C C . ARG A 1 582 ? 29.094 -4.156 -24.203 1 95.06 582 ARG A C 1
ATOM 4620 O O . ARG A 1 582 ? 30.078 -3.721 -24.828 1 95.06 582 ARG A O 1
ATOM 4627 N N . GLN A 1 583 ? 28.109 -4.848 -24.766 1 92.5 583 GLN A N 1
ATOM 4628 C CA . GLN A 1 583 ? 28.078 -5.047 -26.203 1 92.5 583 GLN A CA 1
ATOM 4629 C C . GLN A 1 583 ? 28.016 -3.711 -26.938 1 92.5 583 GLN A C 1
ATOM 4631 O O . GLN A 1 583 ? 28.719 -3.504 -27.922 1 92.5 583 GLN A O 1
ATOM 4636 N N . ILE A 1 584 ? 27.203 -2.795 -26.438 1 94.62 584 ILE A N 1
ATOM 4637 C CA . ILE A 1 584 ? 27.031 -1.482 -27.047 1 94.62 584 ILE A CA 1
ATOM 4638 C C . ILE A 1 584 ? 28.359 -0.722 -27.016 1 94.62 584 ILE A C 1
ATOM 4640 O O . ILE A 1 584 ? 28.766 -0.151 -28.031 1 94.62 584 ILE A O 1
ATOM 4644 N N . ILE A 1 585 ? 29.047 -0.714 -25.875 1 94.19 585 ILE A N 1
ATOM 4645 C CA . ILE A 1 585 ? 30.297 0.009 -25.703 1 94.19 585 ILE A CA 1
ATOM 4646 C C . ILE A 1 585 ? 31.359 -0.587 -26.625 1 94.19 585 ILE A C 1
ATOM 4648 O O . ILE A 1 585 ? 32.156 0.145 -27.234 1 94.19 585 ILE A O 1
ATOM 4652 N N . SER A 1 586 ? 31.375 -1.949 -26.672 1 90.19 586 SER A N 1
ATOM 4653 C CA . SER A 1 586 ? 32.344 -2.631 -27.531 1 90.19 586 SER A CA 1
ATOM 4654 C C . SER A 1 586 ? 32.125 -2.309 -29 1 90.19 586 SER A C 1
ATOM 4656 O O . SER A 1 586 ? 33.094 -2.18 -29.766 1 90.19 586 SER A O 1
ATOM 4658 N N . ASP A 1 587 ? 30.938 -2.201 -29.391 1 89.31 587 ASP A N 1
ATOM 4659 C CA . ASP A 1 587 ? 30.562 -2.002 -30.781 1 89.31 587 ASP A CA 1
ATOM 4660 C C . ASP A 1 587 ? 30.844 -0.573 -31.234 1 89.31 587 ASP A C 1
ATOM 4662 O O . ASP A 1 587 ? 31 -0.31 -32.438 1 89.31 587 ASP A O 1
ATOM 4666 N N . GLU A 1 588 ? 30.906 0.319 -30.312 1 89.5 588 GLU A N 1
ATOM 4667 C CA . GLU A 1 588 ? 31.094 1.729 -30.641 1 89.5 588 GLU A CA 1
ATOM 4668 C C . GLU A 1 588 ? 32.531 1.993 -31.141 1 89.5 588 GLU A C 1
ATOM 4670 O O . GLU A 1 588 ? 33.438 1.229 -30.828 1 89.5 588 GLU A O 1
ATOM 4675 N N . ALA A 1 589 ? 32.688 3.086 -31.922 1 87.25 589 ALA A N 1
ATOM 4676 C CA . ALA A 1 589 ? 34 3.48 -32.438 1 87.25 589 ALA A CA 1
ATOM 4677 C C . ALA A 1 589 ? 34.938 3.896 -31.312 1 87.25 589 ALA A C 1
ATOM 4679 O O . ALA A 1 589 ? 34.5 4.238 -30.203 1 87.25 589 ALA A O 1
ATOM 4680 N N . ASP A 1 590 ? 36.219 3.803 -31.578 1 85.94 590 ASP A N 1
ATOM 4681 C CA . ASP A 1 590 ? 37.219 4.059 -30.562 1 85.94 590 ASP A CA 1
ATOM 4682 C C . ASP A 1 590 ? 37.188 5.516 -30.109 1 85.94 590 ASP A C 1
ATOM 4684 O O . ASP A 1 590 ? 37.594 5.836 -28.984 1 85.94 590 ASP A O 1
ATOM 4688 N N . ASP A 1 591 ? 36.625 6.359 -30.875 1 88.69 591 ASP A N 1
ATOM 4689 C CA . ASP A 1 591 ? 36.594 7.777 -30.531 1 88.69 591 ASP A CA 1
ATOM 4690 C C . ASP A 1 591 ? 35.281 8.148 -29.891 1 88.69 591 ASP A C 1
ATOM 4692 O O . ASP A 1 591 ? 35.031 9.312 -29.547 1 88.69 591 ASP A O 1
ATOM 4696 N N . SER A 1 592 ? 34.5 7.234 -29.672 1 91.62 592 SER A N 1
ATOM 4697 C CA . SER A 1 592 ? 33.188 7.477 -29.062 1 91.62 592 SER A CA 1
ATOM 4698 C C . SER A 1 592 ? 33.312 7.852 -27.594 1 91.62 592 SER A C 1
ATOM 4700 O O . SER A 1 592 ? 34.188 7.348 -26.891 1 91.62 592 SER A O 1
ATOM 4702 N N . ILE A 1 593 ? 32.469 8.68 -27.094 1 93.31 593 ILE A N 1
ATOM 4703 C CA . ILE A 1 593 ? 32.438 9.109 -25.703 1 93.31 593 ILE A CA 1
ATOM 4704 C C . ILE A 1 593 ? 32.125 7.918 -24.797 1 93.31 593 ILE A C 1
ATOM 4706 O O . ILE A 1 593 ? 32.469 7.926 -23.609 1 93.31 593 ILE A O 1
ATOM 4710 N N . LEU A 1 594 ? 31.547 6.883 -25.344 1 94.94 594 LEU A N 1
ATOM 4711 C CA . LEU A 1 594 ? 31.125 5.727 -24.562 1 94.94 594 LEU A CA 1
ATOM 4712 C C . LEU A 1 594 ? 32.312 4.867 -24.172 1 94.94 594 LEU A C 1
ATOM 4714 O O . LEU A 1 594 ? 32.219 4.043 -23.25 1 94.94 594 LEU A O 1
ATOM 4718 N N . LYS A 1 595 ? 33.375 5.039 -24.828 1 92.56 595 LYS A N 1
ATOM 4719 C CA . LYS A 1 595 ? 34.562 4.23 -24.547 1 92.56 595 LYS A CA 1
ATOM 4720 C C . LYS A 1 595 ? 35.188 4.613 -23.203 1 92.56 595 LYS A C 1
ATOM 4722 O O . LYS A 1 595 ? 35.938 3.848 -22.641 1 92.56 595 LYS A O 1
ATOM 4727 N N . SER A 1 596 ? 34.75 5.758 -22.703 1 93.69 596 SER A N 1
ATOM 4728 C CA . SER A 1 596 ? 35.281 6.215 -21.422 1 93.69 596 SER A CA 1
ATOM 4729 C C . SER A 1 596 ? 34.469 5.68 -20.266 1 93.69 596 SER A C 1
ATOM 4731 O O . SER A 1 596 ? 34.844 5.848 -19.094 1 93.69 596 SER A O 1
ATOM 4733 N N . VAL A 1 597 ? 33.406 4.965 -20.547 1 97.06 597 VAL A N 1
ATOM 4734 C CA . VAL A 1 597 ? 32.5 4.5 -19.516 1 97.06 597 VAL A CA 1
ATOM 4735 C C . VAL A 1 597 ? 33.125 3.334 -18.75 1 97.06 597 VAL A C 1
ATOM 4737 O O . VAL A 1 597 ? 33.656 2.398 -19.359 1 97.06 597 VAL A O 1
ATOM 4740 N N . VAL A 1 598 ? 33.156 3.451 -17.438 1 97.88 598 VAL A N 1
ATOM 4741 C CA . VAL A 1 598 ? 33.469 2.32 -16.578 1 97.88 598 VAL A CA 1
ATOM 4742 C C . VAL A 1 598 ? 32.219 1.564 -16.203 1 97.88 598 VAL A C 1
ATOM 4744 O O . VAL A 1 598 ? 31.422 2.039 -15.383 1 97.88 598 VAL A O 1
ATOM 4747 N N . LEU A 1 599 ? 32.062 0.429 -16.781 1 97.88 599 LEU A N 1
ATOM 4748 C CA . LEU A 1 599 ? 30.859 -0.372 -16.609 1 97.88 599 LEU A CA 1
ATOM 4749 C C . LEU A 1 599 ? 31.031 -1.355 -15.453 1 97.88 599 LEU A C 1
ATOM 4751 O O . LEU A 1 599 ? 32 -2.104 -15.398 1 97.88 599 LEU A O 1
ATOM 4755 N N . ARG A 1 600 ? 30.047 -1.361 -14.523 1 98.12 600 ARG A N 1
ATOM 4756 C CA . ARG A 1 600 ? 30.125 -2.242 -13.359 1 98.12 600 ARG A CA 1
ATOM 4757 C C . ARG A 1 600 ? 28.953 -3.215 -13.328 1 98.12 600 ARG A C 1
ATOM 4759 O O . ARG A 1 600 ? 27.844 -2.869 -13.75 1 98.12 600 ARG A O 1
ATOM 4766 N N . LEU A 1 601 ? 29.25 -4.395 -12.883 1 97.75 601 LEU A N 1
ATOM 4767 C CA . LEU A 1 601 ? 28.219 -5.406 -12.617 1 97.75 601 LEU A CA 1
ATOM 4768 C C . LEU A 1 601 ? 27.688 -5.285 -11.195 1 97.75 601 LEU A C 1
ATOM 4770 O O . LEU A 1 601 ? 28.469 -5.168 -10.25 1 97.75 601 LEU A O 1
ATOM 4774 N N . GLY A 1 602 ? 26.375 -5.281 -11.031 1 96.38 602 GLY A N 1
ATOM 4775 C CA . GLY A 1 602 ? 25.766 -5.113 -9.727 1 96.38 602 GLY A CA 1
ATOM 4776 C C . GLY A 1 602 ? 26.188 -6.172 -8.727 1 96.38 602 GLY A C 1
ATOM 4777 O O . GLY A 1 602 ? 26.078 -7.367 -8.992 1 96.38 602 GLY A O 1
ATOM 4778 N N . GLY A 1 603 ? 26.672 -5.754 -7.598 1 95.81 603 GLY A N 1
ATOM 4779 C CA . GLY A 1 603 ? 27.156 -6.656 -6.566 1 95.81 603 GLY A CA 1
ATOM 4780 C C . GLY A 1 603 ? 26.047 -7.383 -5.84 1 95.81 603 GLY A C 1
ATOM 4781 O O . GLY A 1 603 ? 26.203 -8.547 -5.453 1 95.81 603 GLY A O 1
ATOM 4782 N N . PHE A 1 604 ? 24.938 -6.812 -5.645 1 95.5 604 PHE A N 1
ATOM 4783 C CA . PHE A 1 604 ? 23.828 -7.414 -4.926 1 95.5 604 PHE A CA 1
ATOM 4784 C C . PHE A 1 604 ? 23.219 -8.57 -5.719 1 95.5 604 PHE A C 1
ATOM 4786 O O . PHE A 1 604 ? 22.969 -9.641 -5.168 1 95.5 604 PHE A O 1
ATOM 4793 N N . HIS A 1 605 ? 23.031 -8.305 -6.996 1 95.62 605 HIS A N 1
ATOM 4794 C CA . HIS A 1 605 ? 22.484 -9.359 -7.836 1 95.62 605 HIS A CA 1
ATOM 4795 C C . HIS A 1 605 ? 23.469 -10.508 -8 1 95.62 605 HIS A C 1
ATOM 4797 O O . HIS A 1 605 ? 23.078 -11.664 -8.141 1 95.62 605 HIS A O 1
ATOM 4803 N N . LEU A 1 606 ? 24.75 -10.125 -8.008 1 96.75 606 LEU A N 1
ATOM 4804 C CA . LEU A 1 606 ? 25.766 -11.164 -8.008 1 96.75 606 LEU A CA 1
ATOM 4805 C C . LEU A 1 606 ? 25.688 -12.008 -6.738 1 96.75 606 LEU A C 1
ATOM 4807 O O . LEU A 1 606 ? 25.797 -13.234 -6.793 1 96.75 606 LEU A O 1
ATOM 4811 N N . GLN A 1 607 ? 25.5 -11.312 -5.633 1 96.81 607 GLN A N 1
ATOM 4812 C CA . GLN A 1 607 ? 25.312 -12 -4.359 1 96.81 607 GLN A CA 1
ATOM 4813 C C . GLN A 1 607 ? 24.078 -12.906 -4.41 1 96.81 607 GLN A C 1
ATOM 4815 O O . GLN A 1 607 ? 24.125 -14.047 -3.932 1 96.81 607 GLN A O 1
ATOM 4820 N N . MET A 1 608 ? 23.047 -12.43 -4.988 1 97 608 MET A N 1
ATOM 4821 C CA . MET A 1 608 ? 21.812 -13.211 -5.137 1 97 608 MET A CA 1
ATOM 4822 C C . MET A 1 608 ? 22.078 -14.461 -5.965 1 97 608 MET A C 1
ATOM 4824 O O . MET A 1 608 ? 21.625 -15.555 -5.605 1 97 608 MET A O 1
ATOM 4828 N N . SER A 1 609 ? 22.766 -14.234 -7.047 1 96.88 609 SER A N 1
ATOM 4829 C CA . SER A 1 609 ? 23.078 -15.359 -7.922 1 96.88 609 SER A CA 1
ATOM 4830 C C . SER A 1 609 ? 23.953 -16.391 -7.211 1 96.88 609 SER A C 1
ATOM 4832 O O . SER A 1 609 ? 23.766 -17.594 -7.391 1 96.88 609 SER A O 1
ATOM 4834 N N . PHE A 1 610 ? 24.906 -15.953 -6.43 1 97.88 610 PHE A N 1
ATOM 4835 C CA . PHE A 1 610 ? 25.781 -16.859 -5.691 1 97.88 610 PHE A CA 1
ATOM 4836 C C . PHE A 1 610 ? 24.984 -17.656 -4.66 1 97.88 610 PHE A C 1
ATOM 4838 O O . PHE A 1 610 ? 25.234 -18.844 -4.465 1 97.88 610 PHE A O 1
ATOM 4845 N N . LEU A 1 611 ? 24.047 -16.984 -4 1 97.94 611 LEU A N 1
ATOM 4846 C CA . LEU A 1 611 ? 23.156 -17.672 -3.076 1 97.94 611 LEU A CA 1
ATOM 4847 C C . LEU A 1 611 ? 22.359 -18.766 -3.797 1 97.94 611 LEU A C 1
ATOM 4849 O O . LEU A 1 611 ? 22.203 -19.859 -3.27 1 97.94 611 LEU A O 1
ATOM 4853 N N . GLY A 1 612 ? 21.922 -18.391 -4.969 1 97.31 612 GLY A N 1
ATOM 4854 C CA . GLY A 1 612 ? 21.234 -19.375 -5.781 1 97.31 612 GLY A CA 1
ATOM 4855 C C . GLY A 1 612 ? 22.125 -20.547 -6.156 1 97.31 612 GLY A C 1
ATOM 4856 O O . GLY A 1 612 ? 21.672 -21.688 -6.207 1 97.31 612 GLY A O 1
ATOM 4857 N N . ALA A 1 613 ? 23.391 -20.25 -6.41 1 97.81 613 ALA A N 1
ATOM 4858 C CA . ALA A 1 613 ? 24.344 -21.312 -6.738 1 97.81 613 ALA A CA 1
ATOM 4859 C C . ALA A 1 613 ? 24.547 -22.25 -5.559 1 97.81 613 ALA A C 1
ATOM 4861 O O . ALA A 1 613 ? 24.609 -23.469 -5.738 1 97.81 613 ALA A O 1
ATOM 4862 N N . ILE A 1 614 ? 24.641 -21.688 -4.367 1 98.06 614 ILE A N 1
ATOM 4863 C CA . ILE A 1 614 ? 24.781 -22.516 -3.17 1 98.06 614 ILE A CA 1
ATOM 4864 C C . ILE A 1 614 ? 23.562 -23.438 -3.033 1 98.06 614 ILE A C 1
ATOM 4866 O O . ILE A 1 614 ? 23.719 -24.641 -2.789 1 98.06 614 ILE A O 1
ATOM 4870 N N . GLY A 1 615 ? 22.406 -22.828 -3.209 1 97.12 615 GLY A N 1
ATOM 4871 C CA . GLY A 1 615 ? 21.188 -23.609 -3.121 1 97.12 615 GLY A CA 1
ATOM 4872 C C . GLY A 1 615 ? 21.125 -24.734 -4.141 1 97.12 615 GLY A C 1
ATOM 4873 O O . GLY A 1 615 ? 20.688 -25.844 -3.824 1 97.12 615 GLY A O 1
ATOM 4874 N N . HIS A 1 616 ? 21.625 -24.469 -5.32 1 96.44 616 HIS A N 1
ATOM 4875 C CA . HIS A 1 616 ? 21.609 -25.453 -6.395 1 96.44 616 HIS A CA 1
ATOM 4876 C C . HIS A 1 616 ? 22.594 -26.594 -6.109 1 96.44 616 HIS A C 1
ATOM 4878 O O . HIS A 1 616 ? 22.25 -27.766 -6.277 1 96.44 616 HIS A O 1
ATOM 4884 N N . ILE A 1 617 ? 23.766 -26.297 -5.668 1 96.81 617 ILE A N 1
ATOM 4885 C CA . ILE A 1 617 ? 24.797 -27.281 -5.395 1 96.81 617 ILE A CA 1
ATOM 4886 C C . ILE A 1 617 ? 24.359 -28.172 -4.238 1 96.81 617 ILE A C 1
ATOM 4888 O O . ILE A 1 617 ? 24.594 -29.391 -4.266 1 96.81 617 ILE A O 1
ATOM 4892 N N . MET A 1 618 ? 23.656 -27.625 -3.291 1 97.31 618 MET A N 1
ATOM 4893 C CA . MET A 1 618 ? 23.281 -28.359 -2.082 1 97.31 618 MET A CA 1
ATOM 4894 C C . MET A 1 618 ? 21.922 -29.016 -2.23 1 97.31 618 MET A C 1
ATOM 4896 O O . MET A 1 618 ? 21.391 -29.578 -1.277 1 97.31 618 MET A O 1
ATOM 4900 N N . SER A 1 619 ? 21.359 -28.875 -3.459 1 95.25 619 SER A N 1
ATOM 4901 C CA . SER A 1 619 ? 20.047 -29.469 -3.664 1 95.25 619 SER A CA 1
ATOM 4902 C C . SER A 1 619 ? 20.047 -30.953 -3.381 1 95.25 619 SER A C 1
ATOM 4904 O O . SER A 1 619 ? 20.922 -31.688 -3.848 1 95.25 619 SER A O 1
ATOM 4906 N N . GLY A 1 620 ? 19.109 -31.469 -2.553 1 92.75 620 GLY A N 1
ATOM 4907 C CA . GLY A 1 620 ? 18.969 -32.875 -2.23 1 92.75 620 GLY A CA 1
ATOM 4908 C C . GLY A 1 620 ? 19.875 -33.312 -1.097 1 92.75 620 GLY A C 1
ATOM 4909 O O . GLY A 1 620 ? 19.828 -34.469 -0.667 1 92.75 620 GLY A O 1
ATOM 4910 N N . SER A 1 621 ? 20.75 -32.469 -0.552 1 95.5 621 SER A N 1
ATOM 4911 C CA . SER A 1 621 ? 21.703 -32.812 0.496 1 95.5 621 SER A CA 1
ATOM 4912 C C . SER A 1 621 ? 21.031 -32.875 1.863 1 95.5 621 SER A C 1
ATOM 4914 O O . SER A 1 621 ? 21.547 -33.5 2.795 1 95.5 621 SER A O 1
ATOM 4916 N N . GLY A 1 622 ? 19.859 -32.188 2.008 1 95.62 622 GLY A N 1
ATOM 4917 C CA . GLY A 1 622 ? 19.172 -32.062 3.287 1 95.62 622 GLY A CA 1
ATOM 4918 C C . GLY A 1 622 ? 19.203 -30.641 3.828 1 95.62 622 GLY A C 1
ATOM 4919 O O . GLY A 1 622 ? 18.625 -30.359 4.875 1 95.62 622 GLY A O 1
ATOM 4920 N N . LEU A 1 623 ? 19.812 -29.734 3.082 1 97.25 623 LEU A N 1
ATOM 4921 C CA . LEU A 1 623 ? 19.922 -28.344 3.52 1 97.25 623 LEU A CA 1
ATOM 4922 C C . LEU A 1 623 ? 18.547 -27.703 3.639 1 97.25 623 LEU A C 1
ATOM 4924 O O . LEU A 1 623 ? 18.281 -26.969 4.59 1 97.25 623 LEU A O 1
ATOM 4928 N N . GLN A 1 624 ? 17.672 -27.953 2.691 1 96.31 624 GLN A N 1
ATOM 4929 C CA . GLN A 1 624 ? 16.328 -27.375 2.701 1 96.31 624 GLN A CA 1
ATOM 4930 C C . GLN A 1 624 ? 15.562 -27.797 3.957 1 96.31 624 GLN A C 1
ATOM 4932 O O . GLN A 1 624 ? 14.906 -26.969 4.59 1 96.31 624 GLN A O 1
ATOM 4937 N N . GLU A 1 625 ? 15.695 -29 4.328 1 95 625 GLU A N 1
ATOM 4938 C CA . GLU A 1 625 ? 14.992 -29.531 5.496 1 95 625 GLU A CA 1
ATOM 4939 C C . GLU A 1 625 ? 15.555 -28.938 6.785 1 95 625 GLU A C 1
ATOM 4941 O O . GLU A 1 625 ? 14.805 -28.656 7.727 1 95 625 GLU A O 1
ATOM 4946 N N . VAL A 1 626 ? 16.828 -28.734 6.797 1 96.69 626 VAL A N 1
ATOM 4947 C CA . VAL A 1 626 ? 17.453 -28.125 7.961 1 96.69 626 VAL A CA 1
ATOM 4948 C C . VAL A 1 626 ? 16.922 -26.703 8.133 1 96.69 626 VAL A C 1
ATOM 4950 O O . VAL A 1 626 ? 16.562 -26.297 9.242 1 96.69 626 VAL A O 1
ATOM 4953 N N . LEU A 1 627 ? 16.844 -25.984 7.051 1 97.12 627 LEU A N 1
ATOM 4954 C CA . LEU A 1 627 ? 16.359 -24.609 7.09 1 97.12 627 LEU A CA 1
ATOM 4955 C C . LEU A 1 627 ? 14.883 -24.562 7.477 1 97.12 627 LEU A C 1
ATOM 4957 O O . LEU A 1 627 ? 14.438 -23.625 8.141 1 97.12 627 LEU A O 1
ATOM 4961 N N . GLU A 1 628 ? 14.125 -25.578 7.094 1 94.94 628 GLU A N 1
ATOM 4962 C CA . GLU A 1 628 ? 12.688 -25.625 7.352 1 94.94 628 GLU A CA 1
ATOM 4963 C C . GLU A 1 628 ? 12.398 -25.844 8.836 1 94.94 628 GLU A C 1
ATOM 4965 O O . GLU A 1 628 ? 11.266 -25.672 9.281 1 94.94 628 GLU A O 1
ATOM 4970 N N . THR A 1 629 ? 13.43 -26.172 9.609 1 93.75 629 THR A N 1
ATOM 4971 C CA . THR A 1 629 ? 13.234 -26.297 11.047 1 93.75 629 THR A CA 1
ATOM 4972 C C . THR A 1 629 ? 12.977 -24.922 11.672 1 93.75 629 THR A C 1
ATOM 4974 O O . THR A 1 629 ? 12.336 -24.828 12.727 1 93.75 629 THR A O 1
ATOM 4977 N N . VAL A 1 630 ? 13.484 -23.922 11.062 1 94.19 630 VAL A N 1
ATOM 4978 C CA . VAL A 1 630 ? 13.391 -22.562 11.602 1 94.19 630 VAL A CA 1
ATOM 4979 C C . VAL A 1 630 ? 12.5 -21.703 10.703 1 94.19 630 VAL A C 1
ATOM 4981 O O . VAL A 1 630 ? 11.75 -20.859 11.188 1 94.19 630 VAL A O 1
ATOM 4984 N N . PHE A 1 631 ? 12.555 -21.922 9.367 1 94.31 631 PHE A N 1
ATOM 4985 C CA . PHE A 1 631 ? 11.867 -21.062 8.406 1 94.31 631 PHE A CA 1
ATOM 4986 C C . PHE A 1 631 ? 10.656 -21.781 7.82 1 94.31 631 PHE A C 1
ATOM 4988 O O . PHE A 1 631 ? 10.617 -23.016 7.773 1 94.31 631 PHE A O 1
ATOM 4995 N N . ALA A 1 632 ? 9.703 -20.984 7.363 1 90.06 632 ALA A N 1
ATOM 4996 C CA . ALA A 1 632 ? 8.555 -21.562 6.66 1 90.06 632 ALA A CA 1
ATOM 4997 C C . ALA A 1 632 ? 8.977 -22.156 5.324 1 90.06 632 ALA A C 1
ATOM 4999 O O . ALA A 1 632 ? 9.859 -21.625 4.641 1 90.06 632 ALA A O 1
ATOM 5000 N N . PRO A 1 633 ? 8.336 -23.172 4.887 1 89.12 633 PRO A N 1
ATOM 5001 C CA . PRO A 1 633 ? 8.734 -23.891 3.682 1 89.12 633 PRO A CA 1
ATOM 5002 C C . PRO A 1 633 ? 8.766 -23.016 2.438 1 89.12 633 PRO A C 1
ATOM 5004 O O . PRO A 1 633 ? 9.703 -23.078 1.643 1 89.12 633 PRO A O 1
ATOM 5007 N N . ASN A 1 634 ? 7.812 -22.188 2.287 1 85.94 634 ASN A N 1
ATOM 5008 C CA . ASN A 1 634 ? 7.797 -21.297 1.125 1 85.94 634 ASN A CA 1
ATOM 5009 C C . ASN A 1 634 ? 8.953 -20.297 1.166 1 85.94 634 ASN A C 1
ATOM 5011 O O . ASN A 1 634 ? 9.516 -19.953 0.127 1 85.94 634 ASN A O 1
ATOM 5015 N N . ALA A 1 635 ? 9.25 -19.859 2.287 1 90.31 635 ALA A N 1
ATOM 5016 C CA . ALA A 1 635 ? 10.375 -18.938 2.451 1 90.31 635 ALA A CA 1
ATOM 5017 C C . ALA A 1 635 ? 11.695 -19.625 2.105 1 90.31 635 ALA A C 1
ATOM 5019 O O . ALA A 1 635 ? 12.586 -19.016 1.506 1 90.31 635 ALA A O 1
ATOM 5020 N N . VAL A 1 636 ? 11.766 -20.859 2.471 1 94.88 636 VAL A N 1
ATOM 5021 C CA . VAL A 1 636 ? 12.992 -21.609 2.219 1 94.88 636 VAL A CA 1
ATOM 5022 C C . VAL A 1 636 ? 13.203 -21.766 0.713 1 94.88 636 VAL A C 1
ATOM 5024 O O . VAL A 1 636 ? 14.328 -21.672 0.227 1 94.88 636 VAL A O 1
ATOM 5027 N N . GLY A 1 637 ? 12.102 -22 0.063 1 93.25 637 GLY A N 1
ATOM 5028 C CA . GLY A 1 637 ? 12.203 -22.047 -1.387 1 93.25 637 GLY A CA 1
ATOM 5029 C C . GLY A 1 637 ? 12.812 -20.797 -1.982 1 93.25 637 GLY A C 1
ATOM 5030 O O . GLY A 1 637 ? 13.68 -20.875 -2.854 1 93.25 637 GLY A O 1
ATOM 5031 N N . HIS A 1 638 ? 12.453 -19.688 -1.445 1 93.56 638 HIS A N 1
ATOM 5032 C CA . HIS A 1 638 ? 12.977 -18.406 -1.914 1 93.56 638 HIS A CA 1
ATOM 5033 C C . HIS A 1 638 ? 14.414 -18.203 -1.45 1 93.56 638 HIS A C 1
ATOM 5035 O O . HIS A 1 638 ? 15.203 -17.547 -2.139 1 93.56 638 HIS A O 1
ATOM 5041 N N . MET A 1 639 ? 14.766 -18.719 -0.334 1 95.31 639 MET A N 1
ATOM 5042 C CA . MET A 1 639 ? 16.109 -18.594 0.207 1 95.31 639 MET A CA 1
ATOM 5043 C C . MET A 1 639 ? 17.109 -19.359 -0.656 1 95.31 639 MET A C 1
ATOM 5045 O O . MET A 1 639 ? 18.156 -18.812 -1.039 1 95.31 639 MET A O 1
ATOM 5049 N N . VAL A 1 640 ? 16.719 -20.578 -1.023 1 95.25 640 VAL A N 1
ATOM 5050 C CA . VAL A 1 640 ? 17.641 -21.453 -1.725 1 95.25 640 VAL A CA 1
ATOM 5051 C C . VAL A 1 640 ? 17.781 -21.016 -3.18 1 95.25 640 VAL A C 1
ATOM 5053 O O . VAL A 1 640 ? 18.812 -21.25 -3.814 1 95.25 640 VAL A O 1
ATOM 5056 N N . SER A 1 641 ? 16.766 -20.328 -3.613 1 94.25 641 SER A N 1
ATOM 5057 C CA . SER A 1 641 ? 16.844 -19.812 -4.98 1 94.25 641 SER A CA 1
ATOM 5058 C C . SER A 1 641 ? 17.531 -18.469 -5.035 1 94.25 641 SER A C 1
ATOM 5060 O O . SER A 1 641 ? 17.828 -17.953 -6.121 1 94.25 641 SER A O 1
ATOM 5062 N N . GLY A 1 642 ? 17.844 -17.922 -3.902 1 93.38 642 GLY A N 1
ATOM 5063 C CA . GLY A 1 642 ? 18.547 -16.656 -3.848 1 93.38 642 GLY A CA 1
ATOM 5064 C C . GLY A 1 642 ? 17.641 -15.453 -3.934 1 93.38 642 GLY A C 1
ATOM 5065 O O . GLY A 1 642 ? 18.109 -14.32 -4.027 1 93.38 642 GLY A O 1
ATOM 5066 N N . LYS A 1 643 ? 16.328 -15.641 -3.828 1 91.06 643 LYS A N 1
ATOM 5067 C CA . LYS A 1 643 ? 15.367 -14.547 -3.977 1 91.06 643 LYS A CA 1
ATOM 5068 C C . LYS A 1 643 ? 15.156 -13.82 -2.652 1 91.06 643 LYS A C 1
ATOM 5070 O O . LYS A 1 643 ? 14.867 -12.625 -2.637 1 91.06 643 LYS A O 1
ATOM 5075 N N . ALA A 1 644 ? 15.219 -14.523 -1.574 1 92.38 644 ALA A N 1
ATOM 5076 C CA . ALA A 1 644 ? 15.125 -13.93 -0.242 1 92.38 644 ALA A CA 1
ATOM 5077 C C . ALA A 1 644 ? 16.516 -13.797 0.395 1 92.38 644 ALA A C 1
ATOM 5079 O O . ALA A 1 644 ? 16.891 -14.602 1.25 1 92.38 644 ALA A O 1
ATOM 5080 N N . VAL A 1 645 ? 17.125 -12.742 0.166 1 93.12 645 VAL A N 1
ATOM 5081 C CA . VAL A 1 645 ? 18.547 -12.594 0.447 1 93.12 645 VAL A CA 1
ATOM 5082 C C . VAL A 1 645 ? 18.766 -12.508 1.955 1 93.12 645 VAL A C 1
ATOM 5084 O O . VAL A 1 645 ? 19.578 -13.242 2.51 1 93.12 645 VAL A O 1
ATOM 5087 N N . SER A 1 646 ? 18.031 -11.633 2.631 1 89.81 646 SER A N 1
ATOM 5088 C CA . SER A 1 646 ? 18.25 -11.43 4.059 1 89.81 646 SER A CA 1
ATOM 5089 C C . SER A 1 646 ? 17.984 -12.711 4.844 1 89.81 646 SER A C 1
ATOM 5091 O O . SER A 1 646 ? 18.75 -13.062 5.742 1 89.81 646 SER A O 1
ATOM 5093 N N . ARG A 1 647 ? 16.984 -13.43 4.512 1 92.19 647 ARG A N 1
ATOM 5094 C CA . ARG A 1 647 ? 16.672 -14.688 5.18 1 92.19 647 ARG A CA 1
ATOM 5095 C C . ARG A 1 647 ? 17.703 -15.758 4.855 1 92.19 647 ARG A C 1
ATOM 5097 O O . ARG A 1 647 ? 18.062 -16.562 5.719 1 92.19 647 ARG A O 1
ATOM 5104 N N . ALA A 1 648 ? 18.094 -15.656 3.592 1 96.19 648 ALA A N 1
ATOM 5105 C CA . ALA A 1 648 ? 19.078 -16.656 3.166 1 96.19 648 ALA A CA 1
ATOM 5106 C C . ALA A 1 648 ? 20.391 -16.484 3.916 1 96.19 648 ALA A C 1
ATOM 5108 O O . ALA A 1 648 ? 20.969 -17.469 4.383 1 96.19 648 ALA A O 1
ATOM 5109 N N . ILE A 1 649 ? 20.844 -15.289 4.074 1 94.88 649 ILE A N 1
ATOM 5110 C CA . ILE A 1 649 ? 22.094 -15.023 4.773 1 94.88 649 ILE A CA 1
ATOM 5111 C C . ILE A 1 649 ? 21.969 -15.461 6.23 1 94.88 649 ILE A C 1
ATOM 5113 O O . ILE A 1 649 ? 22.859 -16.125 6.758 1 94.88 649 ILE A O 1
ATOM 5117 N N . ARG A 1 650 ? 20.875 -15.086 6.824 1 93.12 650 ARG A N 1
ATOM 5118 C CA . ARG A 1 650 ? 20.656 -15.5 8.203 1 93.12 650 ARG A CA 1
ATOM 5119 C C . ARG A 1 650 ? 20.594 -17.016 8.312 1 93.12 650 ARG A C 1
ATOM 5121 O O . ARG A 1 650 ? 21.219 -17.609 9.211 1 93.12 650 ARG A O 1
ATOM 5128 N N . GLY A 1 651 ? 19.875 -17.609 7.43 1 95.19 651 GLY A N 1
ATOM 5129 C CA . GLY A 1 651 ? 19.734 -19.047 7.449 1 95.19 651 GLY A CA 1
ATOM 5130 C C . GLY A 1 651 ? 21.062 -19.781 7.273 1 95.19 651 GLY A C 1
ATOM 5131 O O . GLY A 1 651 ? 21.359 -20.719 8.016 1 95.19 651 GLY A O 1
ATOM 5132 N N . HIS A 1 652 ? 21.859 -19.375 6.301 1 96.69 652 HIS A N 1
ATOM 5133 C CA . HIS A 1 652 ? 23.156 -19.984 6.07 1 96.69 652 HIS A CA 1
ATOM 5134 C C . HIS A 1 652 ? 24.094 -19.781 7.258 1 96.69 652 HIS A C 1
ATOM 5136 O O . HIS A 1 652 ? 24.891 -20.641 7.582 1 96.69 652 HIS A O 1
ATOM 5142 N N . ASN A 1 653 ? 23.969 -18.625 7.875 1 93.44 653 ASN A N 1
ATOM 5143 C CA . ASN A 1 653 ? 24.781 -18.375 9.062 1 93.44 653 ASN A CA 1
ATOM 5144 C C . ASN A 1 653 ? 24.406 -19.312 10.211 1 93.44 653 ASN A C 1
ATOM 5146 O O . ASN A 1 653 ? 25.266 -19.766 10.961 1 93.44 653 ASN A O 1
ATOM 5150 N N . LEU A 1 654 ? 23.172 -19.531 10.359 1 93.94 654 LEU A N 1
ATOM 5151 C CA . LEU A 1 654 ? 22.703 -20.422 11.406 1 93.94 654 LEU A CA 1
ATOM 5152 C C . LEU A 1 654 ? 23.219 -21.844 11.172 1 93.94 654 LEU A C 1
ATOM 5154 O O . LEU A 1 654 ? 23.734 -22.484 12.094 1 93.94 654 LEU A O 1
ATOM 5158 N N . VAL A 1 655 ? 23.109 -22.312 9.961 1 96.19 655 VAL A N 1
ATOM 5159 C CA . VAL A 1 655 ? 23.516 -23.672 9.625 1 96.19 655 VAL A CA 1
ATOM 5160 C C . VAL A 1 655 ? 25.031 -23.781 9.773 1 96.19 655 VAL A C 1
ATOM 5162 O O . VAL A 1 655 ? 25.531 -24.766 10.336 1 96.19 655 VAL A O 1
ATOM 5165 N N . SER A 1 656 ? 25.719 -22.797 9.266 1 95.12 656 SER A N 1
ATOM 5166 C CA . SER A 1 656 ? 27.188 -22.781 9.367 1 95.12 656 SER A CA 1
ATOM 5167 C C . SER A 1 656 ? 27.641 -22.828 10.82 1 95.12 656 SER A C 1
ATOM 5169 O O . SER A 1 656 ? 28.578 -23.547 11.156 1 95.12 656 SER A O 1
ATOM 5171 N N . SER A 1 657 ? 26.984 -22.094 11.609 1 91.69 657 SER A N 1
ATOM 5172 C CA . SER A 1 657 ? 27.328 -22.094 13.031 1 91.69 657 SER A CA 1
ATOM 5173 C C . SER A 1 657 ? 27.109 -23.469 13.656 1 91.69 657 SER A C 1
ATOM 5175 O O . SER A 1 657 ? 27.906 -23.922 14.469 1 91.69 657 SER A O 1
ATOM 5177 N N . GLY A 1 658 ? 26.016 -24.078 13.297 1 91.56 658 GLY A N 1
ATOM 5178 C CA . GLY A 1 658 ? 25.75 -25.422 13.789 1 91.56 658 GLY A CA 1
ATOM 5179 C C . GLY A 1 658 ? 26.797 -26.438 13.367 1 91.56 658 GLY A C 1
ATOM 5180 O O . GLY A 1 658 ? 27.266 -27.234 14.18 1 91.56 658 GLY A O 1
ATOM 5181 N N . LEU A 1 659 ? 27.188 -26.391 12.141 1 94.75 659 LEU A N 1
ATOM 5182 C CA . LEU A 1 659 ? 28.188 -27.312 11.609 1 94.75 659 LEU A CA 1
ATOM 5183 C C . LEU A 1 659 ? 29.547 -27.078 12.258 1 94.75 659 LEU A C 1
ATOM 5185 O O . LEU A 1 659 ? 30.25 -28.047 12.602 1 94.75 659 LEU A O 1
ATOM 5189 N N . ASN A 1 660 ? 29.938 -25.891 12.414 1 93 660 ASN A N 1
ATOM 5190 C CA . ASN A 1 660 ? 31.203 -25.562 13.055 1 93 660 ASN A CA 1
ATOM 5191 C C . ASN A 1 660 ? 31.219 -26 14.516 1 93 660 ASN A C 1
ATOM 5193 O O . ASN A 1 660 ? 32.25 -26.422 15.023 1 93 660 ASN A O 1
ATOM 5197 N N . ALA A 1 661 ? 30.109 -25.844 15.164 1 91.5 661 ALA A N 1
ATOM 5198 C CA . ALA A 1 661 ? 30.016 -26.312 16.547 1 91.5 661 ALA A CA 1
ATOM 5199 C C . ALA A 1 661 ? 30.281 -27.812 16.641 1 91.5 661 ALA A C 1
ATOM 5201 O O . ALA A 1 661 ? 30.938 -28.266 17.562 1 91.5 661 ALA A O 1
ATOM 5202 N N . ILE A 1 662 ? 29.766 -28.562 15.727 1 92.56 662 ILE A N 1
ATOM 5203 C CA . ILE A 1 662 ? 29.953 -30.016 15.711 1 92.56 662 ILE A CA 1
ATOM 5204 C C . ILE A 1 662 ? 31.422 -30.328 15.477 1 92.56 662 ILE A C 1
ATOM 5206 O O . ILE A 1 662 ? 31.984 -31.203 16.156 1 92.56 662 ILE A O 1
ATOM 5210 N N . LEU A 1 663 ? 32.031 -29.641 14.562 1 93.06 663 LEU A N 1
ATOM 5211 C CA . LEU A 1 663 ? 33.469 -29.859 14.281 1 93.06 663 LEU A CA 1
ATOM 5212 C C . LEU A 1 663 ? 34.312 -29.516 15.492 1 93.06 663 LEU A C 1
ATOM 5214 O O . LEU A 1 663 ? 35.219 -30.266 15.844 1 93.06 663 LEU A O 1
ATOM 5218 N N . LEU A 1 664 ? 34 -28.406 16.125 1 91.62 664 LEU A N 1
ATOM 5219 C CA . LEU A 1 664 ? 34.75 -27.984 17.297 1 91.62 664 LEU A CA 1
ATOM 5220 C C . LEU A 1 664 ? 34.562 -28.984 18.438 1 91.62 664 LEU A C 1
ATOM 5222 O O . LEU A 1 664 ? 35.5 -29.25 19.188 1 91.62 664 LEU A O 1
ATOM 5226 N N . ALA A 1 665 ? 33.344 -29.422 18.562 1 89.88 665 ALA A N 1
ATOM 5227 C CA . ALA A 1 665 ? 33.094 -30.422 19.594 1 89.88 665 ALA A CA 1
ATOM 5228 C C . ALA A 1 665 ? 33.906 -31.688 19.359 1 89.88 665 ALA A C 1
ATOM 5230 O O . ALA A 1 665 ? 34.406 -32.281 20.312 1 89.88 665 ALA A O 1
ATOM 5231 N N . GLN A 1 666 ? 34.062 -32.062 18.141 1 88.62 666 GLN A N 1
ATOM 5232 C CA . GLN A 1 666 ? 34.844 -33.25 17.797 1 88.62 666 GLN A CA 1
ATOM 5233 C C . GLN A 1 666 ? 36.312 -33.031 18.047 1 88.62 666 GLN A C 1
ATOM 5235 O O . GLN A 1 666 ? 37.031 -33.906 18.562 1 88.62 666 GLN A O 1
ATOM 5240 N N . ILE A 1 667 ? 36.812 -31.875 17.734 1 90.88 667 ILE A N 1
ATOM 5241 C CA . ILE A 1 667 ? 38.219 -31.547 17.812 1 90.88 667 ILE A CA 1
ATOM 5242 C C . ILE A 1 667 ? 38.625 -31.328 19.281 1 90.88 667 ILE A C 1
ATOM 5244 O O . ILE A 1 667 ? 39.656 -31.812 19.719 1 90.88 667 ILE A O 1
ATOM 5248 N N . PHE A 1 668 ? 37.75 -30.656 20.016 1 89.75 668 PHE A N 1
ATOM 5249 C CA . PHE A 1 668 ? 38.125 -30.219 21.359 1 89.75 668 PHE A CA 1
ATOM 5250 C C . PHE A 1 668 ? 37.344 -30.984 22.422 1 89.75 668 PHE A C 1
ATOM 5252 O O . PHE A 1 668 ? 37.438 -30.672 23.609 1 89.75 668 PHE A O 1
ATOM 5259 N N . GLU A 1 669 ? 36.531 -31.984 22.094 1 84.31 669 GLU A N 1
ATOM 5260 C CA . GLU A 1 669 ? 35.75 -32.812 23 1 84.31 669 GLU A CA 1
ATOM 5261 C C . GLU A 1 669 ? 34.844 -31.969 23.891 1 84.31 669 GLU A C 1
ATOM 5263 O O . GLU A 1 669 ? 34.875 -32.125 25.109 1 84.31 669 GLU A O 1
ATOM 5268 N N . LEU A 1 670 ? 34.219 -31.047 23.188 1 83.19 670 LEU A N 1
ATOM 5269 C CA . LEU A 1 670 ? 33.312 -30.125 23.859 1 83.19 670 LEU A CA 1
ATOM 5270 C C . LEU A 1 670 ? 31.906 -30.719 23.969 1 83.19 670 LEU A C 1
ATOM 5272 O O . LEU A 1 670 ? 31.422 -31.344 23.016 1 83.19 670 LEU A O 1
ATOM 5276 N N . ASP A 1 671 ? 31.297 -30.594 25.172 1 77.5 671 ASP A N 1
ATOM 5277 C CA . ASP A 1 671 ? 29.891 -30.969 25.328 1 77.5 671 ASP A CA 1
ATOM 5278 C C . ASP A 1 671 ? 28.969 -29.891 24.797 1 77.5 671 ASP A C 1
ATOM 5280 O O . ASP A 1 671 ? 28.984 -28.75 25.297 1 77.5 671 ASP A O 1
ATOM 5284 N N . LEU A 1 672 ? 28.375 -30.172 23.719 1 79.88 672 LEU A N 1
ATOM 5285 C CA . LEU A 1 672 ? 27.453 -29.188 23.141 1 79.88 672 LEU A CA 1
ATOM 5286 C C . LEU A 1 672 ? 26.156 -29.125 23.938 1 79.88 672 LEU A C 1
ATOM 5288 O O . LEU A 1 672 ? 25.75 -30.125 24.547 1 79.88 672 LEU A O 1
ATOM 5292 N N . PRO A 1 673 ? 25.578 -27.844 24.156 1 61.28 673 PRO A N 1
ATOM 5293 C CA . PRO A 1 673 ? 24.391 -27.641 25 1 61.28 673 PRO A CA 1
ATOM 5294 C C . PRO A 1 673 ? 23.219 -28.516 24.562 1 61.28 673 PRO A C 1
ATOM 5296 O O . PRO A 1 673 ? 23.031 -28.766 23.375 1 61.28 673 PRO A O 1
ATOM 5299 N N . SER A 1 674 ? 22.844 -29.609 25.281 1 49.22 674 SER A N 1
ATOM 5300 C CA . SER A 1 674 ? 21.609 -30.359 25.062 1 49.22 674 SER A CA 1
ATOM 5301 C C . SER A 1 674 ? 20.391 -29.562 25.5 1 49.22 674 SER A C 1
ATOM 5303 O O . SER A 1 674 ? 20.469 -28.766 26.438 1 49.22 674 SER A O 1
ATOM 5305 N N . THR A 1 675 ? 19.5 -29.297 24.641 1 44.91 675 THR A N 1
ATOM 5306 C CA . THR A 1 675 ? 18.312 -28.453 24.766 1 44.91 675 THR A CA 1
ATOM 5307 C C . THR A 1 675 ? 17.453 -28.922 25.953 1 44.91 675 THR A C 1
ATOM 5309 O O . THR A 1 675 ? 16.688 -29.875 25.828 1 44.91 675 THR A O 1
ATOM 5312 N N . SER A 1 676 ? 17.766 -29.359 27.078 1 34.88 676 SER A N 1
ATOM 5313 C CA . SER A 1 676 ? 16.484 -29.375 27.797 1 34.88 676 SER A CA 1
ATOM 5314 C C . SER A 1 676 ? 15.805 -28.016 27.75 1 34.88 676 SER A C 1
ATOM 5316 O O . SER A 1 676 ? 16.078 -27.141 28.578 1 34.88 676 SER A O 1
ATOM 5318 N N . ILE A 1 677 ? 15.836 -27.391 26.688 1 36.56 677 ILE A N 1
ATOM 5319 C CA . ILE A 1 677 ? 15.094 -26.141 26.594 1 36.56 677 ILE A CA 1
ATOM 5320 C C . ILE A 1 677 ? 13.617 -26.391 26.844 1 36.56 677 ILE A C 1
ATOM 5322 O O . ILE A 1 677 ? 12.945 -27.078 26.062 1 36.56 677 ILE A O 1
ATOM 5326 N N . THR A 1 678 ? 13.203 -26.656 28.047 1 30.25 678 THR A N 1
ATOM 5327 C CA . THR A 1 678 ? 11.773 -26.531 28.312 1 30.25 678 THR A CA 1
ATOM 5328 C C . THR A 1 678 ? 11.273 -25.156 27.875 1 30.25 678 THR A C 1
ATOM 5330 O O . THR A 1 678 ? 11.781 -24.125 28.328 1 30.25 678 THR A O 1
ATOM 5333 N N . ALA A 1 679 ? 11.039 -24.984 26.688 1 30.56 679 ALA A N 1
ATOM 5334 C CA . ALA A 1 679 ? 10.305 -23.828 26.188 1 30.56 679 ALA A CA 1
ATOM 5335 C C . ALA A 1 679 ? 9.133 -23.469 27.094 1 30.56 679 ALA A C 1
ATOM 5337 O O . ALA A 1 679 ? 8.094 -24.156 27.078 1 30.56 679 ALA A O 1
ATOM 5338 N N . GLU A 1 680 ? 9.195 -23.297 28.391 1 26.92 680 GLU A N 1
ATOM 5339 C CA . GLU A 1 680 ? 8.008 -22.656 28.938 1 26.92 680 GLU A CA 1
ATOM 5340 C C . GLU A 1 680 ? 7.746 -21.312 28.266 1 26.92 680 GLU A C 1
ATOM 5342 O O . GLU A 1 680 ? 8.602 -20.422 28.266 1 26.92 680 GLU A O 1
ATOM 5347 N N . LEU A 1 681 ? 7.195 -21.25 27.078 1 28.36 681 LEU A N 1
ATOM 5348 C CA . LEU A 1 681 ? 6.531 -20.141 26.422 1 28.36 681 LEU A CA 1
ATOM 5349 C C . LEU A 1 681 ? 5.789 -19.266 27.438 1 28.36 681 LEU A C 1
ATOM 5351 O O . LEU A 1 681 ? 4.66 -19.594 27.812 1 28.36 681 LEU A O 1
ATOM 5355 N N . ASN A 1 682 ? 6.391 -18.953 28.578 1 25.5 682 ASN A N 1
ATOM 5356 C CA . ASN A 1 682 ? 5.633 -17.953 29.328 1 25.5 682 ASN A CA 1
ATOM 5357 C C . ASN A 1 682 ? 5.488 -16.656 28.547 1 25.5 682 ASN A C 1
ATOM 5359 O O . ASN A 1 682 ? 6.488 -16.016 28.219 1 25.5 682 ASN A O 1
ATOM 5363 N N . LEU A 1 683 ? 4.617 -16.547 27.594 1 27.34 683 LEU A N 1
ATOM 5364 C CA . LEU A 1 683 ? 4.031 -15.336 27.047 1 27.34 683 LEU A CA 1
ATOM 5365 C C . LEU A 1 683 ? 3.885 -14.266 28.109 1 27.34 683 LEU A C 1
ATOM 5367 O O . LEU A 1 683 ? 2.846 -14.18 28.781 1 27.34 683 LEU A O 1
ATOM 5371 N N . SER A 1 684 ? 4.707 -14.18 29.141 1 24.77 684 SER A N 1
ATOM 5372 C CA . SER A 1 684 ? 4.453 -13.008 29.969 1 24.77 684 SER A CA 1
ATOM 5373 C C . SER A 1 684 ? 4.574 -11.719 29.172 1 24.77 684 SER A C 1
ATOM 5375 O O . SER A 1 684 ? 5.562 -11.516 28.453 1 24.77 684 SER A O 1
ATOM 5377 N N . SER A 1 685 ? 3.506 -11.164 28.703 1 25.61 685 SER A N 1
ATOM 5378 C CA . SER A 1 685 ? 3.201 -9.82 28.234 1 25.61 685 SER A CA 1
ATOM 5379 C C . SER A 1 685 ? 3.809 -8.766 29.156 1 25.61 685 SER A C 1
ATOM 5381 O O . SER A 1 685 ? 3.311 -7.637 29.234 1 25.61 685 SER A O 1
ATOM 5383 N N . SER A 1 686 ? 4.77 -9.023 30.062 1 23.73 686 SER A N 1
ATOM 5384 C CA . SER A 1 686 ? 5.086 -7.848 30.875 1 23.73 686 SER A CA 1
ATOM 5385 C C . SER A 1 686 ? 5.672 -6.734 30 1 23.73 686 SER A C 1
ATOM 5387 O O . SER A 1 686 ? 6.703 -6.918 29.359 1 23.73 686 SER A O 1
ATOM 5389 N N . GLU A 1 687 ? 4.805 -5.914 29.469 1 25.91 687 GLU A N 1
ATOM 5390 C CA . GLU A 1 687 ? 5.109 -4.539 29.094 1 25.91 687 GLU A CA 1
ATOM 5391 C C . GLU A 1 687 ? 5.785 -3.791 30.234 1 25.91 687 GLU A C 1
ATOM 5393 O O . GLU A 1 687 ? 5.168 -3.555 31.281 1 25.91 687 GLU A O 1
ATOM 5398 N N . SER A 1 688 ? 6.973 -4.09 30.781 1 24 688 SER A N 1
ATOM 5399 C CA . SER A 1 688 ? 7.582 -3.098 31.672 1 24 688 SER A CA 1
ATOM 5400 C C . SER A 1 688 ? 7.465 -1.695 31.078 1 24 688 SER A C 1
ATOM 5402 O O . SER A 1 688 ? 7.789 -1.476 29.906 1 24 688 SER A O 1
ATOM 5404 N N . ARG A 1 689 ? 6.621 -0.898 31.766 1 24.77 689 ARG A N 1
ATOM 5405 C CA . ARG A 1 689 ? 6.371 0.539 31.75 1 24.77 689 ARG A CA 1
ATOM 5406 C C . ARG A 1 689 ? 7.664 1.322 31.953 1 24.77 689 ARG A C 1
ATOM 5408 O O . ARG A 1 689 ? 7.988 1.696 33.094 1 24.77 689 ARG A O 1
ATOM 5415 N N . THR A 1 690 ? 8.898 0.988 31.734 1 24.52 690 THR A N 1
ATOM 5416 C CA . THR A 1 690 ? 9.805 2.09 32.031 1 24.52 690 THR A CA 1
ATOM 5417 C C . THR A 1 690 ? 9.305 3.389 31.406 1 24.52 690 THR A C 1
ATOM 5419 O O . THR A 1 690 ? 8.984 3.428 30.203 1 24.52 690 THR A O 1
ATOM 5422 N N . ASP A 1 691 ? 8.773 4.367 32.188 1 22.16 691 ASP A N 1
ATOM 5423 C CA . ASP A 1 691 ? 8.312 5.754 32.219 1 22.16 691 ASP A CA 1
ATOM 5424 C C . ASP A 1 691 ? 9.281 6.672 31.5 1 22.16 691 ASP A C 1
ATOM 5426 O O . ASP A 1 691 ? 9.148 7.898 31.547 1 22.16 691 ASP A O 1
ATOM 5430 N N . ASN A 1 692 ? 10.625 6.395 31.469 1 22.81 692 ASN A N 1
ATOM 5431 C CA . ASN A 1 692 ? 11.344 7.594 31.047 1 22.81 692 ASN A CA 1
ATOM 5432 C C . ASN A 1 692 ? 10.781 8.156 29.75 1 22.81 692 ASN A C 1
ATOM 5434 O O . ASN A 1 692 ? 10.281 7.398 28.906 1 22.81 692 ASN A O 1
ATOM 5438 N N . GLY A 1 693 ? 10.352 9.547 29.766 1 23 693 GLY A N 1
ATOM 5439 C CA . GLY A 1 693 ? 9.797 10.586 28.922 1 23 693 GLY A CA 1
ATOM 5440 C C . GLY A 1 693 ? 10.258 10.477 27.469 1 23 693 GLY A C 1
ATOM 5441 O O . GLY A 1 693 ? 9.734 11.164 26.594 1 23 693 GLY A O 1
ATOM 5442 N N . GLU A 1 694 ? 11.609 10.297 27.375 1 22.09 694 GLU A N 1
ATOM 5443 C CA . GLU A 1 694 ? 11.984 10.727 26.047 1 22.09 694 GLU A CA 1
ATOM 5444 C C . GLU A 1 694 ? 11.328 9.852 24.969 1 22.09 694 GLU A C 1
ATOM 5446 O O . GLU A 1 694 ? 11.328 8.625 25.078 1 22.09 694 GLU A O 1
ATOM 5451 N N . PRO A 1 695 ? 10.188 10.414 24.391 1 25.52 695 PRO A N 1
ATOM 5452 C CA . PRO A 1 695 ? 9.477 9.891 23.219 1 25.52 695 PRO A CA 1
ATOM 5453 C C . PRO A 1 695 ? 10.398 9.18 22.234 1 25.52 695 PRO A C 1
ATOM 5455 O O . PRO A 1 695 ? 11.109 9.836 21.469 1 25.52 695 PRO A O 1
ATOM 5458 N N . SER A 1 696 ? 11.336 8.438 22.75 1 22.7 696 SER A N 1
ATOM 5459 C CA . SER A 1 696 ? 12.219 7.891 21.719 1 22.7 696 SER A CA 1
ATOM 5460 C C . SER A 1 696 ? 11.414 7.289 20.578 1 22.7 696 SER A C 1
ATOM 5462 O O . SER A 1 696 ? 10.352 6.715 20.781 1 22.7 696 SER A O 1
ATOM 5464 N N . GLU A 1 697 ? 11.625 7.723 19.375 1 26.11 697 GLU A N 1
ATOM 5465 C CA . GLU A 1 697 ? 11.219 7.766 17.984 1 26.11 697 GLU A CA 1
ATOM 5466 C C . GLU A 1 697 ? 10.867 6.371 17.469 1 26.11 697 GLU A C 1
ATOM 5468 O O . GLU A 1 697 ? 10.312 6.23 16.375 1 26.11 697 GLU A O 1
ATOM 5473 N N . GLY A 1 698 ? 11.578 5.312 17.953 1 24.55 698 GLY A N 1
ATOM 5474 C CA . GLY A 1 698 ? 11.617 4.121 17.125 1 24.55 698 GLY A CA 1
ATOM 5475 C C . GLY A 1 698 ? 10.32 3.336 17.141 1 24.55 698 GLY A C 1
ATOM 5476 O O . GLY A 1 698 ? 9.57 3.393 18.125 1 24.55 698 GLY A O 1
ATOM 5477 N N . LEU A 1 699 ? 9.641 3.23 15.992 1 26.44 699 LEU A N 1
ATOM 5478 C CA . LEU A 1 699 ? 8.539 2.311 15.719 1 26.44 699 LEU A CA 1
ATOM 5479 C C . LEU A 1 699 ? 8.656 1.053 16.578 1 26.44 699 LEU A C 1
ATOM 5481 O O . LEU A 1 699 ? 9.711 0.405 16.594 1 26.44 699 LEU A O 1
ATOM 5485 N N . ASN A 1 700 ? 7.992 1.134 17.688 1 24.84 700 ASN A N 1
ATOM 5486 C CA . ASN A 1 700 ? 7.77 0.058 18.656 1 24.84 700 ASN A CA 1
ATOM 5487 C C . ASN A 1 700 ? 7.469 -1.265 17.953 1 24.84 700 ASN A C 1
ATOM 5489 O O . ASN A 1 700 ? 6.48 -1.376 17.219 1 24.84 700 ASN A O 1
ATOM 5493 N N . HIS A 1 701 ? 8.477 -1.897 17.312 1 25.97 701 HIS A N 1
ATOM 5494 C CA . HIS A 1 701 ? 8.344 -3.34 17.125 1 25.97 701 HIS A CA 1
ATOM 5495 C C . HIS A 1 701 ? 7.535 -3.959 18.266 1 25.97 701 HIS A C 1
ATOM 5497 O O . HIS A 1 701 ? 7.887 -3.805 19.438 1 25.97 701 HIS A O 1
ATOM 5503 N N . GLN A 1 702 ? 6.258 -3.729 18.25 1 27.78 702 GLN A N 1
ATOM 5504 C CA . GLN A 1 702 ? 5.5 -4.578 19.156 1 27.78 702 GLN A CA 1
ATOM 5505 C C . GLN A 1 702 ? 6.27 -5.855 19.484 1 27.78 702 GLN A C 1
ATOM 5507 O O . GLN A 1 702 ? 6.676 -6.59 18.594 1 27.78 702 GLN A O 1
ATOM 5512 N N . GLY A 1 703 ? 7.086 -5.773 20.531 1 26.61 703 GLY A N 1
ATOM 5513 C CA . GLY A 1 703 ? 7.832 -6.812 21.219 1 26.61 703 GLY A CA 1
ATOM 5514 C C . GLY A 1 703 ? 7.102 -8.141 21.25 1 26.61 703 GLY A C 1
ATOM 5515 O O . GLY A 1 703 ? 5.898 -8.188 21.531 1 26.61 703 GLY A O 1
ATOM 5516 N N . VAL A 1 704 ? 7.309 -9.008 20.266 1 26.69 704 VAL A N 1
ATOM 5517 C CA . VAL A 1 704 ? 7.121 -10.398 20.656 1 26.69 704 VAL A CA 1
ATOM 5518 C C . VAL A 1 704 ? 7.297 -10.539 22.172 1 26.69 704 VAL A C 1
ATOM 5520 O O . VAL A 1 704 ? 8.172 -9.898 22.766 1 26.69 704 VAL A O 1
ATOM 5523 N N . PRO A 1 705 ? 6.203 -10.688 22.875 1 26.36 705 PRO A N 1
ATOM 5524 C CA . PRO A 1 705 ? 6.531 -10.969 24.266 1 26.36 705 PRO A CA 1
ATOM 5525 C C . PRO A 1 705 ? 7.918 -11.586 24.438 1 26.36 705 PRO A C 1
ATOM 5527 O O . PRO A 1 705 ? 8.312 -12.453 23.656 1 26.36 705 PRO A O 1
ATOM 5530 N N . GLU A 1 706 ? 8.844 -10.703 24.734 1 27.42 706 GLU A N 1
ATOM 5531 C CA . GLU A 1 706 ? 10.117 -11.242 25.188 1 27.42 706 GLU A CA 1
ATOM 5532 C C . GLU A 1 706 ? 9.906 -12.445 26.109 1 27.42 706 GLU A C 1
ATOM 5534 O O . GLU A 1 706 ? 9.32 -12.328 27.188 1 27.42 706 GLU A O 1
ATOM 5539 N N . VAL A 1 707 ? 9.477 -13.516 25.594 1 26.88 707 VAL A N 1
ATOM 5540 C CA . VAL A 1 707 ? 9.727 -14.758 26.328 1 26.88 707 VAL A CA 1
ATOM 5541 C C . VAL A 1 707 ? 11.078 -14.688 27.031 1 26.88 707 VAL A C 1
ATOM 5543 O O . VAL A 1 707 ? 12.117 -14.586 26.375 1 26.88 707 VAL A O 1
ATOM 5546 N N . ALA A 1 708 ? 11.117 -13.891 28.047 1 27.73 708 ALA A N 1
ATOM 5547 C CA . ALA A 1 708 ? 12.312 -14.094 28.859 1 27.73 708 ALA A CA 1
ATOM 5548 C C . ALA A 1 708 ? 12.609 -15.586 29.016 1 27.73 708 ALA A C 1
ATOM 5550 O O . ALA A 1 708 ? 11.898 -16.297 29.719 1 27.73 708 ALA A O 1
ATOM 5551 N N . ILE A 1 709 ? 12.828 -16.188 27.969 1 27.39 709 ILE A N 1
ATOM 5552 C CA . ILE A 1 709 ? 13.484 -17.484 28.172 1 27.39 709 ILE A CA 1
ATOM 5553 C C . ILE A 1 709 ? 14.656 -17.312 29.141 1 27.39 709 ILE A C 1
ATOM 5555 O O . ILE A 1 709 ? 15.602 -16.578 28.859 1 27.39 709 ILE A O 1
ATOM 5559 N N . GLN A 1 710 ? 14.266 -17.109 30.391 1 28.59 710 GLN A N 1
ATOM 5560 C CA . GLN A 1 710 ? 15.391 -17.391 31.281 1 28.59 710 GLN A CA 1
ATOM 5561 C C . GLN A 1 710 ? 16.156 -18.641 30.828 1 28.59 710 GLN A C 1
ATOM 5563 O O . GLN A 1 710 ? 15.602 -19.734 30.844 1 28.59 710 GLN A O 1
ATOM 5568 N N . ILE A 1 711 ? 16.812 -18.469 29.719 1 30.14 711 ILE A N 1
ATOM 5569 C CA . ILE A 1 711 ? 17.844 -19.5 29.562 1 30.14 711 ILE A CA 1
ATOM 5570 C C . ILE A 1 711 ? 18.578 -19.688 30.875 1 30.14 711 ILE A C 1
ATOM 5572 O O . ILE A 1 711 ? 19.234 -18.766 31.375 1 30.14 711 ILE A O 1
ATOM 5576 N N . GLU A 1 712 ? 17.859 -20.172 31.844 1 30.48 712 GLU A N 1
ATOM 5577 C CA . GLU A 1 712 ? 18.641 -20.656 32.969 1 30.48 712 GLU A CA 1
ATOM 5578 C C . GLU A 1 712 ? 19.906 -21.391 32.5 1 30.48 712 GLU A C 1
ATOM 5580 O O . GLU A 1 712 ? 19.875 -22.609 32.312 1 30.48 712 GLU A O 1
ATOM 5585 N N . SER A 1 713 ? 20.375 -21.094 31.359 1 32.84 713 SER A N 1
ATOM 5586 C CA . SER A 1 713 ? 21.625 -21.859 31.297 1 32.84 713 SER A CA 1
ATOM 5587 C C . SER A 1 713 ? 22.578 -21.453 32.406 1 32.84 713 SER A C 1
ATOM 5589 O O . SER A 1 713 ? 23.281 -20.453 32.312 1 32.84 713 SER A O 1
ATOM 5591 N N . GLU A 1 714 ? 22.094 -21.141 33.594 1 33.22 714 GLU A N 1
ATOM 5592 C CA . GLU A 1 714 ? 23.125 -21.125 34.625 1 33.22 714 GLU A CA 1
ATOM 5593 C C . GLU A 1 714 ? 24 -22.359 34.562 1 33.22 714 GLU A C 1
ATOM 5595 O O . GLU A 1 714 ? 24.703 -22.703 35.5 1 33.22 714 GLU A O 1
ATOM 5600 N N . ASP A 1 715 ? 23.734 -23.281 33.719 1 34.34 715 ASP A N 1
ATOM 5601 C CA . ASP A 1 715 ? 24.797 -24.25 33.938 1 34.34 715 ASP A CA 1
ATOM 5602 C C . ASP A 1 715 ? 26.172 -23.578 33.938 1 34.34 715 ASP A C 1
ATOM 5604 O O . ASP A 1 715 ? 26.531 -22.906 32.969 1 34.34 715 ASP A O 1
ATOM 5608 N N . ASP A 1 716 ? 26.656 -23.188 35.031 1 34.44 716 ASP A N 1
ATOM 5609 C CA . ASP A 1 716 ? 28.016 -22.859 35.438 1 34.44 716 ASP A CA 1
ATOM 5610 C C . ASP A 1 716 ? 29.047 -23.547 34.531 1 34.44 716 ASP A C 1
ATOM 5612 O O . ASP A 1 716 ? 29.203 -24.766 34.594 1 34.44 716 ASP A O 1
ATOM 5616 N N . LEU A 1 717 ? 29.172 -23.359 33.375 1 39.16 717 LEU A N 1
ATOM 5617 C CA . LEU A 1 717 ? 30.375 -23.719 32.625 1 39.16 717 LEU A CA 1
ATOM 5618 C C . LEU A 1 717 ? 31.609 -23.703 33.531 1 39.16 717 LEU A C 1
ATOM 5620 O O . LEU A 1 717 ? 32.75 -23.812 33.031 1 39.16 717 LEU A O 1
ATOM 5624 N N . SER A 1 718 ? 31.531 -23.25 34.625 1 38.78 718 SER A N 1
ATOM 5625 C CA . SER A 1 718 ? 32.688 -23.172 35.531 1 38.78 718 SER A CA 1
ATOM 5626 C C . SER A 1 718 ? 33.406 -24.516 35.594 1 38.78 718 SER A C 1
ATOM 5628 O O . SER A 1 718 ? 34.625 -24.547 35.719 1 38.78 718 SER A O 1
ATOM 5630 N N . GLY A 1 719 ? 32.656 -25.719 35.719 1 42.75 719 GLY A N 1
ATOM 5631 C CA . GLY A 1 719 ? 33.375 -26.953 35.969 1 42.75 719 GLY A CA 1
ATOM 5632 C C . GLY A 1 719 ? 33.812 -27.656 34.719 1 42.75 719 GLY A C 1
ATOM 5633 O O . GLY A 1 719 ? 34.281 -28.797 34.75 1 42.75 719 GLY A O 1
ATOM 5634 N N . ARG A 1 720 ? 33.281 -27.25 33.562 1 49.25 720 ARG A N 1
ATOM 5635 C CA . ARG A 1 720 ? 33.719 -27.984 32.375 1 49.25 720 ARG A CA 1
ATOM 5636 C C . ARG A 1 720 ? 35.156 -27.625 32.031 1 49.25 720 ARG A C 1
ATOM 5638 O O . ARG A 1 720 ? 35.562 -26.469 32.125 1 49.25 720 ARG A O 1
ATOM 5645 N N . THR A 1 721 ? 35.969 -28.516 31.969 1 62.44 721 THR A N 1
ATOM 5646 C CA . THR A 1 721 ? 37.344 -28.359 31.516 1 62.44 721 THR A CA 1
ATOM 5647 C C . THR A 1 721 ? 37.406 -27.875 30.062 1 62.44 721 THR A C 1
ATOM 5649 O O . THR A 1 721 ? 36.969 -28.594 29.156 1 62.44 721 THR A O 1
ATOM 5652 N N . ILE A 1 722 ? 37.406 -26.516 29.75 1 76 722 ILE A N 1
ATOM 5653 C CA . ILE A 1 722 ? 37.531 -25.922 28.438 1 76 722 ILE A CA 1
ATOM 5654 C C . ILE A 1 722 ? 39 -25.906 27.984 1 76 722 ILE A C 1
ATOM 5656 O O . ILE A 1 722 ? 39.875 -25.625 28.781 1 76 722 ILE A O 1
ATOM 5660 N N . ASP A 1 723 ? 39.156 -26.453 26.781 1 85.75 723 ASP A N 1
ATOM 5661 C CA . ASP A 1 723 ? 40.469 -26.406 26.172 1 85.75 723 ASP A CA 1
ATOM 5662 C C . ASP A 1 723 ? 41.094 -25.016 26.312 1 85.75 723 ASP A C 1
ATOM 5664 O O . ASP A 1 723 ? 40.406 -24 26.172 1 85.75 723 ASP A O 1
ATOM 5668 N N . PRO A 1 724 ? 42.281 -25 26.688 1 87.44 724 PRO A N 1
ATOM 5669 C CA . PRO A 1 724 ? 42.969 -23.719 26.922 1 87.44 724 PRO A CA 1
ATOM 5670 C C . PRO A 1 724 ? 42.875 -22.766 25.734 1 87.44 724 PRO A C 1
ATOM 5672 O O . PRO A 1 724 ? 42.812 -21.547 25.891 1 87.44 724 PRO A O 1
ATOM 5675 N N . LEU A 1 725 ? 42.969 -23.344 24.547 1 90.44 725 LEU A N 1
ATOM 5676 C CA . LEU A 1 725 ? 42.875 -22.516 23.359 1 90.44 725 LEU A CA 1
ATOM 5677 C C . LEU A 1 725 ? 41.5 -21.828 23.266 1 90.44 725 LEU A C 1
ATOM 5679 O O . LEU A 1 725 ? 41.438 -20.641 22.922 1 90.44 725 LEU A O 1
ATOM 5683 N N . LEU A 1 726 ? 40.5 -22.531 23.594 1 90.06 726 LEU A N 1
ATOM 5684 C CA . LEU A 1 726 ? 39.156 -22 23.531 1 90.06 726 LEU A CA 1
ATOM 5685 C C . LEU A 1 726 ? 38.938 -21 24.672 1 90.06 726 LEU A C 1
ATOM 5687 O O . LEU A 1 726 ? 38.219 -20.016 24.5 1 90.06 726 LEU A O 1
ATOM 5691 N N . ASP A 1 727 ? 39.562 -21.25 25.734 1 88.81 727 ASP A N 1
ATOM 5692 C CA . ASP A 1 727 ? 39.438 -20.344 26.875 1 88.81 727 ASP A CA 1
ATOM 5693 C C . ASP A 1 727 ? 40.094 -19 26.562 1 88.81 727 ASP A C 1
ATOM 5695 O O . ASP A 1 727 ? 39.562 -17.953 26.953 1 88.81 727 ASP A O 1
ATOM 5699 N N . LYS A 1 728 ? 41.125 -19.094 25.922 1 90.06 728 LYS A N 1
ATOM 5700 C CA . LYS A 1 728 ? 41.812 -17.859 25.531 1 90.06 728 LYS A CA 1
ATOM 5701 C C . LYS A 1 728 ? 40.969 -17.078 24.531 1 90.06 728 LYS A C 1
ATOM 5703 O O . LYS A 1 728 ? 40.906 -15.836 24.578 1 90.06 728 LYS A O 1
ATOM 5708 N N . ALA A 1 729 ? 40.438 -17.797 23.609 1 90.31 729 ALA A N 1
ATOM 5709 C CA . ALA A 1 729 ? 39.562 -17.141 22.641 1 90.31 729 ALA A CA 1
ATOM 5710 C C . ALA A 1 729 ? 38.406 -16.438 23.328 1 90.31 729 ALA A C 1
ATOM 5712 O O . ALA A 1 729 ? 38.031 -15.328 22.953 1 90.31 729 ALA A O 1
ATOM 5713 N N . CYS A 1 730 ? 37.844 -17.031 24.328 1 89.06 730 CYS A N 1
ATOM 5714 C CA . CYS A 1 730 ? 36.75 -16.453 25.094 1 89.06 730 CYS A CA 1
ATOM 5715 C C . CYS A 1 730 ? 37.188 -15.211 25.844 1 89.06 730 CYS A C 1
ATOM 5717 O O . CYS A 1 730 ? 36.469 -14.219 25.906 1 89.06 730 CYS A O 1
ATOM 5719 N N . SER A 1 731 ? 38.406 -15.273 26.328 1 88.75 731 SER A N 1
ATOM 5720 C CA . SER A 1 731 ? 38.938 -14.133 27.047 1 88.75 731 SER A CA 1
ATOM 5721 C C . SER A 1 731 ? 39.156 -12.945 26.125 1 88.75 731 SER A C 1
ATOM 5723 O O . SER A 1 731 ? 39 -11.789 26.531 1 88.75 731 SER A O 1
ATOM 5725 N N . LEU A 1 732 ? 39.625 -13.281 25 1 89.31 732 LEU A N 1
ATOM 5726 C CA . LEU A 1 732 ? 39.812 -12.219 24.016 1 89.31 732 LEU A CA 1
ATOM 5727 C C . LEU A 1 732 ? 38.469 -11.578 23.625 1 89.31 732 LEU A C 1
ATOM 5729 O O . LEU A 1 732 ? 38.406 -10.359 23.438 1 89.31 732 LEU A O 1
ATOM 5733 N N . TYR A 1 733 ? 37.5 -12.359 23.469 1 88.81 733 TYR A N 1
ATOM 5734 C CA . TYR A 1 733 ? 36.188 -11.859 23.156 1 88.81 733 TYR A CA 1
ATOM 5735 C C . TYR A 1 733 ? 35.656 -10.961 24.266 1 88.81 733 TYR A C 1
ATOM 5737 O O . TYR A 1 733 ? 35.094 -9.906 24.016 1 88.81 733 TYR A O 1
ATOM 5745 N N . ASP A 1 734 ? 35.844 -11.352 25.484 1 88.12 734 ASP A N 1
ATOM 5746 C CA . ASP A 1 734 ? 35.406 -10.562 26.625 1 88.12 734 ASP A CA 1
ATOM 5747 C C . ASP A 1 734 ? 36.125 -9.219 26.672 1 88.12 734 ASP A C 1
ATOM 5749 O O . ASP A 1 734 ? 35.562 -8.203 27.047 1 88.12 734 ASP A O 1
ATOM 5753 N N . SER A 1 735 ? 37.312 -9.281 26.25 1 89.69 735 SER A N 1
ATOM 5754 C CA . SER A 1 735 ? 38.094 -8.047 26.188 1 89.69 735 SER A CA 1
ATOM 5755 C C . SER A 1 735 ? 37.562 -7.121 25.094 1 89.69 735 SER A C 1
ATOM 5757 O O . SER A 1 735 ? 37.625 -5.898 25.234 1 89.69 735 SER A O 1
ATOM 5759 N N . LEU A 1 736 ? 37.156 -7.676 24.062 1 88.88 736 LEU A N 1
ATOM 5760 C CA . LEU A 1 736 ? 36.531 -6.898 22.984 1 88.88 736 LEU A CA 1
ATOM 5761 C C . LEU A 1 736 ? 35.219 -6.25 23.453 1 88.88 736 LEU A C 1
ATOM 5763 O O . LEU A 1 736 ? 34.969 -5.082 23.156 1 88.88 736 LEU A O 1
ATOM 5767 N N . LEU A 1 737 ? 34.406 -6.977 24.156 1 86 737 LEU A N 1
ATOM 5768 C CA . LEU A 1 737 ? 33.125 -6.512 24.641 1 86 737 LEU A CA 1
ATOM 5769 C C . LEU A 1 737 ? 33.281 -5.371 25.641 1 86 737 LEU A C 1
ATOM 5771 O O . LEU A 1 737 ? 32.469 -4.445 25.672 1 86 737 LEU A O 1
ATOM 5775 N N . SER A 1 738 ? 34.312 -5.453 26.422 1 86.69 738 SER A N 1
ATOM 5776 C CA . SER A 1 738 ? 34.531 -4.434 27.438 1 86.69 738 SER A CA 1
ATOM 5777 C C . SER A 1 738 ? 35.188 -3.195 26.828 1 86.69 738 SER A C 1
ATOM 5779 O O . SER A 1 738 ? 35.188 -2.123 27.438 1 86.69 738 SER A O 1
ATOM 5781 N N . GLY A 1 739 ? 35.688 -3.334 25.625 1 84.38 739 GLY A N 1
ATOM 5782 C CA . GLY A 1 739 ? 36.312 -2.213 24.953 1 84.38 739 GLY A CA 1
ATOM 5783 C C . GLY A 1 739 ? 37.781 -2.086 25.266 1 84.38 739 GLY A C 1
ATOM 5784 O O . GLY A 1 739 ? 38.438 -1.121 24.859 1 84.38 739 GLY A O 1
ATOM 5785 N N . GLU A 1 740 ? 38.344 -3.057 25.984 1 85.44 740 GLU A N 1
ATOM 5786 C CA . GLU A 1 740 ? 39.75 -3.033 26.359 1 85.44 740 GLU A CA 1
ATOM 5787 C C . GLU A 1 740 ? 40.656 -3.256 25.156 1 85.44 740 GLU A C 1
ATOM 5789 O O . GLU A 1 740 ? 41.781 -2.771 25.109 1 85.44 740 GLU A O 1
ATOM 5794 N N . THR A 1 741 ? 40.125 -4.105 24.266 1 88.44 741 THR A N 1
ATOM 5795 C CA . THR A 1 741 ? 40.875 -4.395 23.047 1 88.44 741 THR A CA 1
ATOM 5796 C C . THR A 1 741 ? 40.031 -4.094 21.812 1 88.44 741 THR A C 1
ATOM 5798 O O . THR A 1 741 ? 38.812 -4.215 21.844 1 88.44 741 THR A O 1
ATOM 5801 N N . LYS A 1 742 ? 40.75 -3.645 20.875 1 88.19 742 LYS A N 1
ATOM 5802 C CA . LYS A 1 742 ? 40.094 -3.445 19.594 1 88.19 742 LYS A CA 1
ATOM 5803 C C . LYS A 1 742 ? 40.344 -4.641 18.672 1 88.19 742 LYS A C 1
ATOM 5805 O O . LYS A 1 742 ? 41.281 -5.414 18.859 1 88.19 742 LYS A O 1
ATOM 5810 N N . LEU A 1 743 ? 39.469 -4.863 17.781 1 88.88 743 LEU A N 1
ATOM 5811 C CA . LEU A 1 743 ? 39.5 -6.008 16.891 1 88.88 743 LEU A CA 1
ATOM 5812 C C . LEU A 1 743 ? 40.812 -6.004 16.078 1 88.88 743 LEU A C 1
ATOM 5814 O O . LEU A 1 743 ? 41.375 -7.066 15.789 1 88.88 743 LEU A O 1
ATOM 5818 N N . GLU A 1 744 ? 41.281 -4.82 15.727 1 85.25 744 GLU A N 1
ATOM 5819 C CA . GLU A 1 744 ? 42.469 -4.68 14.914 1 85.25 744 GLU A CA 1
ATOM 5820 C C . GLU A 1 744 ? 43.719 -5.211 15.656 1 85.25 744 GLU A C 1
ATOM 5822 O O . GLU A 1 744 ? 44.656 -5.688 15.031 1 85.25 744 GLU A O 1
ATOM 5827 N N . GLU A 1 745 ? 43.594 -5.18 16.953 1 85.81 745 GLU A N 1
ATOM 5828 C CA . GLU A 1 745 ? 44.719 -5.621 17.766 1 85.81 745 GLU A CA 1
ATOM 5829 C C . GLU A 1 745 ? 44.781 -7.145 17.859 1 85.81 745 GLU A C 1
ATOM 5831 O O . GLU A 1 745 ? 45.812 -7.719 18.172 1 85.81 745 GLU A O 1
ATOM 5836 N N . LEU A 1 746 ? 43.719 -7.699 17.578 1 87.44 746 LEU A N 1
ATOM 5837 C CA . LEU A 1 746 ? 43.688 -9.156 17.641 1 87.44 746 LEU A CA 1
ATOM 5838 C C . LEU A 1 746 ? 44.219 -9.781 16.359 1 87.44 746 LEU A C 1
ATOM 5840 O O . LEU A 1 746 ? 44.531 -10.969 16.328 1 87.44 746 LEU A O 1
ATOM 5844 N N . ALA A 1 747 ? 44.438 -8.758 15.5 1 79.62 747 ALA A N 1
ATOM 5845 C CA . ALA A 1 747 ? 44.938 -9.25 14.211 1 79.62 747 ALA A CA 1
ATOM 5846 C C . ALA A 1 747 ? 46.344 -9.859 14.359 1 79.62 747 ALA A C 1
ATOM 5848 O O . ALA A 1 747 ? 47.219 -9.266 14.969 1 79.62 747 ALA A O 1
ATOM 5849 N N . GLY A 1 748 ? 46.625 -11.164 14.336 1 77.19 748 GLY A N 1
ATOM 5850 C CA . GLY A 1 748 ? 47.938 -11.789 14.367 1 77.19 748 GLY A CA 1
ATOM 5851 C C . GLY A 1 748 ? 48.156 -12.648 15.602 1 77.19 748 GLY A C 1
ATOM 5852 O O . GLY A 1 748 ? 49.25 -13.18 15.805 1 77.19 748 GLY A O 1
ATOM 5853 N N . ASP A 1 749 ? 47.156 -12.594 16.391 1 85.38 749 ASP A N 1
ATOM 5854 C CA . ASP A 1 749 ? 47.281 -13.445 17.562 1 85.38 749 ASP A CA 1
ATOM 5855 C C . ASP A 1 749 ? 47.438 -14.914 17.172 1 85.38 749 ASP A C 1
ATOM 5857 O O . ASP A 1 749 ? 46.719 -15.422 16.328 1 85.38 749 ASP A O 1
ATOM 5861 N N . GLU A 1 750 ? 48.344 -15.531 17.719 1 87.62 750 GLU A N 1
ATOM 5862 C CA . GLU A 1 750 ? 48.719 -16.891 17.375 1 87.62 750 GLU A CA 1
ATOM 5863 C C . GLU A 1 750 ? 47.625 -17.891 17.719 1 87.62 750 GLU A C 1
ATOM 5865 O O . GLU A 1 750 ? 47.594 -19 17.172 1 87.62 750 GLU A O 1
ATOM 5870 N N . ILE A 1 751 ? 46.844 -17.5 18.641 1 89.88 751 ILE A N 1
ATOM 5871 C CA . ILE A 1 751 ? 45.781 -18.406 19.078 1 89.88 751 ILE A CA 1
ATOM 5872 C C . ILE A 1 751 ? 44.906 -18.781 17.891 1 89.88 751 ILE A C 1
ATOM 5874 O O . ILE A 1 751 ? 44.469 -19.938 17.781 1 89.88 751 ILE A O 1
ATOM 5878 N N . PHE A 1 752 ? 44.656 -17.922 17.031 1 91 752 PHE A N 1
ATOM 5879 C CA . PHE A 1 752 ? 43.75 -18.172 15.906 1 91 752 PHE A CA 1
ATOM 5880 C C . PHE A 1 752 ? 44.406 -19.078 14.875 1 91 752 PHE A C 1
ATOM 5882 O O . PHE A 1 752 ? 43.75 -19.938 14.281 1 91 752 PHE A O 1
ATOM 5889 N N . ASP A 1 753 ? 45.688 -18.953 14.781 1 90.5 753 ASP A N 1
ATOM 5890 C CA . ASP A 1 753 ? 46.406 -19.828 13.875 1 90.5 753 ASP A CA 1
ATOM 5891 C C . ASP A 1 753 ? 46.406 -21.266 14.398 1 90.5 753 ASP A C 1
ATOM 5893 O O . ASP A 1 753 ? 46.312 -22.219 13.617 1 90.5 753 ASP A O 1
ATOM 5897 N N . ARG A 1 754 ? 46.531 -21.406 15.633 1 92.94 754 ARG A N 1
ATOM 5898 C CA . ARG A 1 754 ? 46.531 -22.734 16.25 1 92.94 754 ARG A CA 1
ATOM 5899 C C . ARG A 1 754 ? 45.156 -23.406 16.109 1 92.94 754 ARG A C 1
ATOM 5901 O O . ARG A 1 754 ? 45.094 -24.594 15.789 1 92.94 754 ARG A O 1
ATOM 5908 N N . ILE A 1 755 ? 44.188 -22.625 16.359 1 91.62 755 ILE A N 1
ATOM 5909 C CA . ILE A 1 755 ? 42.844 -23.156 16.234 1 91.62 755 ILE A CA 1
ATOM 5910 C C . ILE A 1 755 ? 42.562 -23.531 14.773 1 91.62 755 ILE A C 1
ATOM 5912 O O . ILE A 1 755 ? 42 -24.578 14.484 1 91.62 755 ILE A O 1
ATOM 5916 N N . LEU A 1 756 ? 43 -22.641 13.891 1 91.44 756 LEU A N 1
ATOM 5917 C CA . LEU A 1 756 ? 42.781 -22.875 12.461 1 91.44 756 LEU A CA 1
ATOM 5918 C C . LEU A 1 756 ? 43.531 -24.125 12 1 91.44 756 LEU A C 1
ATOM 5920 O O . LEU A 1 756 ? 43 -24.891 11.18 1 91.44 756 LEU A O 1
ATOM 5924 N N . SER A 1 757 ? 44.688 -24.297 12.531 1 92.62 757 SER A N 1
ATOM 5925 C CA . SER A 1 757 ? 45.469 -25.453 12.156 1 92.62 757 SER A CA 1
ATOM 5926 C C . SER A 1 757 ? 44.781 -26.75 12.578 1 92.62 757 SER A C 1
ATOM 5928 O O . SER A 1 757 ? 44.75 -27.734 11.828 1 92.62 757 SER A O 1
ATOM 5930 N N . LYS A 1 758 ? 44.219 -26.781 13.703 1 93.38 758 LYS A N 1
ATOM 5931 C CA . LYS A 1 758 ? 43.5 -27.953 14.18 1 93.38 758 LYS A CA 1
ATOM 5932 C C . LYS A 1 758 ? 42.25 -28.203 13.336 1 93.38 758 LYS A C 1
ATOM 5934 O O . LYS A 1 758 ? 41.906 -29.359 13.055 1 93.38 758 LYS A O 1
ATOM 5939 N N . LEU A 1 759 ? 41.656 -27.156 13.031 1 92.56 759 LEU A N 1
ATOM 5940 C CA . LEU A 1 759 ? 40.469 -27.25 12.211 1 92.56 759 LEU A CA 1
ATOM 5941 C C . LEU A 1 759 ? 40.781 -27.781 10.82 1 92.56 759 LEU A C 1
ATOM 5943 O O . LEU A 1 759 ? 40.062 -28.609 10.273 1 92.56 759 LEU A O 1
ATOM 5947 N N . GLU A 1 760 ? 41.875 -27.297 10.242 1 92.31 760 GLU A N 1
ATOM 5948 C CA . GLU A 1 760 ? 42.281 -27.719 8.906 1 92.31 760 GLU A CA 1
ATOM 5949 C C . GLU A 1 760 ? 42.719 -29.188 8.898 1 92.31 760 GLU A C 1
ATOM 5951 O O . GLU A 1 760 ? 42.469 -29.906 7.93 1 92.31 760 GLU A O 1
ATOM 5956 N N . GLU A 1 761 ? 43.312 -29.609 9.969 1 93.44 761 GLU A N 1
ATOM 5957 C CA . GLU A 1 761 ? 43.719 -31.016 10.086 1 93.44 761 GLU A CA 1
ATOM 5958 C C . GLU A 1 761 ? 42.469 -31.922 10.133 1 93.44 761 GLU A C 1
ATOM 5960 O O . GLU A 1 761 ? 42.438 -32.969 9.484 1 93.44 761 GLU A O 1
ATOM 5965 N N . GLU A 1 762 ? 41.562 -31.516 10.883 1 92.69 762 GLU A N 1
ATOM 5966 C CA . GLU A 1 762 ? 40.344 -32.281 10.961 1 92.69 762 GLU A CA 1
ATOM 5967 C C . GLU A 1 762 ? 39.594 -32.312 9.617 1 92.69 762 GLU A C 1
ATOM 5969 O O . GLU A 1 762 ? 39.062 -33.344 9.211 1 92.69 762 GLU A O 1
ATOM 5974 N N . LYS A 1 763 ? 39.531 -31.188 8.953 1 92.38 763 LYS A N 1
ATOM 5975 C CA . LYS A 1 763 ? 38.875 -31.094 7.648 1 92.38 763 LYS A CA 1
ATOM 5976 C C . LYS A 1 763 ? 39.531 -32.031 6.637 1 92.38 763 LYS A C 1
ATOM 5978 O O . LYS A 1 763 ? 38.844 -32.688 5.855 1 92.38 763 LYS A O 1
ATOM 5983 N N . LYS A 1 764 ? 40.844 -32.094 6.711 1 92.44 764 LYS A N 1
ATOM 5984 C CA . LYS A 1 764 ? 41.562 -32.969 5.793 1 92.44 764 LYS A CA 1
ATOM 5985 C C . LYS A 1 764 ? 41.25 -34.438 6.047 1 92.44 764 LYS A C 1
ATOM 5987 O O . LYS A 1 764 ? 41.125 -35.219 5.105 1 92.44 764 LYS A O 1
ATOM 5992 N N . SER A 1 765 ? 41.062 -34.75 7.27 1 91.75 765 SER A N 1
ATOM 5993 C CA . SER A 1 765 ? 40.719 -36.125 7.625 1 91.75 765 SER A CA 1
ATOM 5994 C C . SER A 1 765 ? 39.312 -36.5 7.148 1 91.75 765 SER A C 1
ATOM 5996 O O . SER A 1 765 ? 39.062 -37.656 6.809 1 91.75 765 SER A O 1
ATOM 5998 N N . LEU A 1 766 ? 38.5 -35.531 7.059 1 92.69 766 LEU A N 1
ATOM 5999 C CA . LEU A 1 766 ? 37.094 -35.781 6.711 1 92.69 766 LEU A CA 1
ATOM 6000 C C . LEU A 1 766 ? 36.906 -35.75 5.199 1 92.69 766 LEU A C 1
ATOM 6002 O O . LEU A 1 766 ? 35.875 -36.188 4.691 1 92.69 766 LEU A O 1
ATOM 6006 N N . GLU A 1 767 ? 37.844 -35.25 4.445 1 89.69 767 GLU A N 1
ATOM 6007 C CA . GLU A 1 767 ? 37.719 -35.094 3 1 89.69 767 GLU A CA 1
ATOM 6008 C C . GLU A 1 767 ? 37.656 -36.469 2.299 1 89.69 767 GLU A C 1
ATOM 6010 O O . GLU A 1 767 ? 37.219 -36.531 1.147 1 89.69 767 GLU A O 1
ATOM 6015 N N . THR A 1 768 ? 38.031 -37.531 3.016 1 88.62 768 THR A N 1
ATOM 6016 C CA . THR A 1 768 ? 37.938 -38.875 2.447 1 88.62 768 THR A CA 1
ATOM 6017 C C . THR A 1 768 ? 36.469 -39.344 2.396 1 88.62 768 THR A C 1
ATOM 6019 O O . THR A 1 768 ? 36.156 -40.25 1.634 1 88.62 768 THR A O 1
ATOM 6022 N N . LYS A 1 769 ? 35.688 -38.781 3.176 1 92.75 769 LYS A N 1
ATOM 6023 C CA . LYS A 1 769 ? 34.25 -39.062 3.197 1 92.75 769 LYS A CA 1
ATOM 6024 C C . LYS A 1 769 ? 33.5 -38.094 2.316 1 92.75 769 LYS A C 1
ATOM 6026 O O . LYS A 1 769 ? 33.5 -36.875 2.553 1 92.75 769 LYS A O 1
ATOM 6031 N N . ARG A 1 770 ? 32.75 -38.594 1.349 1 94.06 770 ARG A N 1
ATOM 6032 C CA . ARG A 1 770 ? 32.156 -37.75 0.31 1 94.06 770 ARG A CA 1
ATOM 6033 C C . ARG A 1 770 ? 31.094 -36.812 0.893 1 94.06 770 ARG A C 1
ATOM 6035 O O . ARG A 1 770 ? 31.016 -35.656 0.511 1 94.06 770 ARG A O 1
ATOM 6042 N N . THR A 1 771 ? 30.219 -37.344 1.78 1 95 771 THR A N 1
ATOM 6043 C CA . THR A 1 771 ? 29.203 -36.5 2.395 1 95 771 THR A CA 1
ATOM 6044 C C . THR A 1 771 ? 29.844 -35.375 3.221 1 95 771 THR A C 1
ATOM 6046 O O . THR A 1 771 ? 29.422 -34.219 3.164 1 95 771 THR A O 1
ATOM 6049 N N . ALA A 1 772 ? 30.844 -35.719 3.975 1 95.69 772 ALA A N 1
ATOM 6050 C CA . ALA A 1 772 ? 31.578 -34.719 4.762 1 95.69 772 ALA A CA 1
ATOM 6051 C C . ALA A 1 772 ? 32.25 -33.688 3.855 1 95.69 772 ALA A C 1
ATOM 6053 O O . ALA A 1 772 ? 32.25 -32.5 4.156 1 95.69 772 ALA A O 1
ATOM 6054 N N . LYS A 1 773 ? 32.75 -34.156 2.791 1 95.38 773 LYS A N 1
ATOM 6055 C CA . LYS A 1 773 ? 33.406 -33.281 1.833 1 95.38 773 LYS A CA 1
ATOM 6056 C C . LYS A 1 773 ? 32.438 -32.25 1.276 1 95.38 773 LYS A C 1
ATOM 6058 O O . LYS A 1 773 ? 32.781 -31.078 1.137 1 95.38 773 LYS A O 1
ATOM 6063 N N . LEU A 1 774 ? 31.234 -32.688 0.916 1 96.25 774 LEU A N 1
ATOM 6064 C CA . LEU A 1 774 ? 30.203 -31.781 0.397 1 96.25 774 LEU A CA 1
ATOM 6065 C C . LEU A 1 774 ? 29.875 -30.688 1.41 1 96.25 774 LEU A C 1
ATOM 6067 O O . LEU A 1 774 ? 29.812 -29.5 1.059 1 96.25 774 LEU A O 1
ATOM 6071 N N . TRP A 1 775 ? 29.688 -31.016 2.635 1 96.94 775 TRP A N 1
ATOM 6072 C CA . TRP A 1 775 ? 29.266 -30.062 3.654 1 96.94 775 TRP A CA 1
ATOM 6073 C C . TRP A 1 775 ? 30.422 -29.172 4.078 1 96.94 775 TRP A C 1
ATOM 6075 O O . TRP A 1 775 ? 30.219 -28.016 4.492 1 96.94 775 TRP A O 1
ATOM 6085 N N . LEU A 1 776 ? 31.672 -29.672 3.975 1 96.31 776 LEU A N 1
ATOM 6086 C CA . LEU A 1 776 ? 32.812 -28.797 4.16 1 96.31 776 LEU A CA 1
ATOM 6087 C C . LEU A 1 776 ? 32.906 -27.766 3.039 1 96.31 776 LEU A C 1
ATOM 6089 O O . LEU A 1 776 ? 33.219 -26.594 3.289 1 96.31 776 LEU A O 1
ATOM 6093 N N . GLN A 1 777 ? 32.625 -28.219 1.852 1 96.75 777 GLN A N 1
ATOM 6094 C CA . GLN A 1 777 ? 32.531 -27.297 0.722 1 96.75 777 GLN A CA 1
ATOM 6095 C C . GLN A 1 777 ? 31.453 -26.25 0.935 1 96.75 777 GLN A C 1
ATOM 6097 O O . GLN A 1 777 ? 31.625 -25.078 0.579 1 96.75 777 GLN A O 1
ATOM 6102 N N . TYR A 1 778 ? 30.297 -26.688 1.5 1 97.25 778 TYR A N 1
ATOM 6103 C CA . TYR A 1 778 ? 29.219 -25.766 1.85 1 97.25 778 TYR A CA 1
ATOM 6104 C C . TYR A 1 778 ? 29.703 -24.688 2.805 1 97.25 778 TYR A C 1
ATOM 6106 O O . TYR A 1 778 ? 29.406 -23.5 2.609 1 97.25 778 TYR A O 1
ATOM 6114 N N . LEU A 1 779 ? 30.469 -25.062 3.768 1 96.5 779 LEU A N 1
ATOM 6115 C CA . LEU A 1 779 ? 31.016 -24.109 4.73 1 96.5 779 LEU A CA 1
ATOM 6116 C C . LEU A 1 779 ? 31.953 -23.125 4.043 1 96.5 779 LEU A C 1
ATOM 6118 O O . LEU A 1 779 ? 31.938 -21.938 4.367 1 96.5 779 LEU A O 1
ATOM 6122 N N . ASP A 1 780 ? 32.656 -23.609 3.127 1 95.88 780 ASP A N 1
ATOM 6123 C CA . ASP A 1 780 ? 33.562 -22.734 2.379 1 95.88 780 ASP A CA 1
ATOM 6124 C C . ASP A 1 780 ? 32.781 -21.703 1.56 1 95.88 780 ASP A C 1
ATOM 6126 O O . ASP A 1 780 ? 33.156 -20.547 1.479 1 95.88 780 ASP A O 1
ATOM 6130 N N . MET A 1 781 ? 31.734 -22.172 0.96 1 97.81 781 MET A N 1
ATOM 6131 C CA . MET A 1 781 ? 30.906 -21.266 0.162 1 97.81 781 MET A CA 1
ATOM 6132 C C . MET A 1 781 ? 30.25 -20.203 1.041 1 97.81 781 MET A C 1
ATOM 6134 O O . MET A 1 781 ? 30.188 -19.031 0.655 1 97.81 781 MET A O 1
ATOM 6138 N N . VAL A 1 782 ? 29.766 -20.578 2.209 1 96.75 782 VAL A N 1
ATOM 6139 C CA . VAL A 1 782 ? 29.141 -19.625 3.127 1 96.75 782 VAL A CA 1
ATOM 6140 C C . VAL A 1 782 ? 30.172 -18.609 3.613 1 96.75 782 VAL A C 1
ATOM 6142 O O . VAL A 1 782 ? 29.891 -17.422 3.701 1 96.75 782 VAL A O 1
ATOM 6145 N N . HIS A 1 783 ? 31.344 -19.078 3.883 1 95 783 HIS A N 1
ATOM 6146 C CA . HIS A 1 783 ? 32.438 -18.188 4.289 1 95 783 HIS A CA 1
ATOM 6147 C C . HIS A 1 783 ? 32.781 -17.203 3.178 1 95 783 HIS A C 1
ATOM 6149 O O . HIS A 1 783 ? 33 -16.031 3.445 1 95 783 HIS A O 1
ATOM 6155 N N . LEU A 1 784 ? 32.844 -17.734 2.004 1 96.06 784 LEU A N 1
ATOM 6156 C CA . LEU A 1 784 ? 33.125 -16.875 0.851 1 96.06 784 LEU A CA 1
ATOM 6157 C C . LEU A 1 784 ? 32.062 -15.805 0.709 1 96.06 784 LEU A C 1
ATOM 6159 O O . LEU A 1 784 ? 32.375 -14.648 0.418 1 96.06 784 LEU A O 1
ATOM 6163 N N . LEU A 1 785 ? 30.797 -16.188 0.904 1 96.81 785 LEU A N 1
ATOM 6164 C CA . LEU A 1 785 ? 29.688 -15.25 0.877 1 96.81 785 LEU A CA 1
ATOM 6165 C C . LEU A 1 785 ? 29.891 -14.148 1.919 1 96.81 785 LEU A C 1
ATOM 6167 O O . LEU A 1 785 ? 29.703 -12.969 1.622 1 96.81 785 LEU A O 1
ATOM 6171 N N . MET A 1 786 ? 30.266 -14.5 3.066 1 94.94 786 MET A N 1
ATOM 6172 C CA . MET A 1 786 ? 30.484 -13.547 4.152 1 94.94 786 MET A CA 1
ATOM 6173 C C . MET A 1 786 ? 31.641 -12.609 3.834 1 94.94 786 MET A C 1
ATOM 6175 O O . MET A 1 786 ? 31.594 -11.422 4.156 1 94.94 786 MET A O 1
ATOM 6179 N N . LYS A 1 787 ? 32.656 -13.141 3.217 1 95.06 787 LYS A N 1
ATOM 6180 C CA . LYS A 1 787 ? 33.781 -12.32 2.824 1 95.06 787 LYS A CA 1
ATOM 6181 C C . LYS A 1 787 ? 33.375 -11.297 1.77 1 95.06 787 LYS A C 1
ATOM 6183 O O . LYS A 1 787 ? 33.875 -10.156 1.787 1 95.06 787 LYS A O 1
ATOM 6188 N N . PHE A 1 788 ? 32.625 -11.742 0.863 1 96.44 788 PHE A N 1
ATOM 6189 C CA . PHE A 1 788 ? 32.125 -10.812 -0.147 1 96.44 788 PHE A CA 1
ATOM 6190 C C . PHE A 1 788 ? 31.328 -9.68 0.496 1 96.44 788 PHE A C 1
ATOM 6192 O O . PHE A 1 788 ? 31.5 -8.516 0.131 1 96.44 788 PHE A O 1
ATOM 6199 N N . ILE A 1 789 ? 30.453 -10.039 1.451 1 95.81 789 ILE A N 1
ATOM 6200 C CA . ILE A 1 789 ? 29.656 -9.055 2.168 1 95.81 789 ILE A CA 1
ATOM 6201 C C . ILE A 1 789 ? 30.578 -8.102 2.928 1 95.81 789 ILE A C 1
ATOM 6203 O O . ILE A 1 789 ? 30.344 -6.891 2.955 1 95.81 789 ILE A O 1
ATOM 6207 N N . GLU A 1 790 ? 31.594 -8.617 3.51 1 94.81 790 GLU A N 1
ATOM 6208 C CA . GLU A 1 790 ? 32.562 -7.789 4.211 1 94.81 790 GLU A CA 1
ATOM 6209 C C . GLU A 1 790 ? 33.25 -6.809 3.264 1 94.81 790 GLU A C 1
ATOM 6211 O O . GLU A 1 790 ? 33.438 -5.641 3.607 1 94.81 790 GLU A O 1
ATOM 6216 N N . ALA A 1 791 ? 33.594 -7.34 2.111 1 95.88 791 ALA A N 1
ATOM 6217 C CA . ALA A 1 791 ? 34.219 -6.48 1.117 1 95.88 791 ALA A CA 1
ATOM 6218 C C . ALA A 1 791 ? 33.344 -5.293 0.768 1 95.88 791 ALA A C 1
ATOM 6220 O O . ALA A 1 791 ? 33.812 -4.156 0.673 1 95.88 791 ALA A O 1
ATOM 6221 N N . GLU A 1 792 ? 32.094 -5.531 0.614 1 96.31 792 GLU A N 1
ATOM 6222 C CA . GLU A 1 792 ? 31.125 -4.48 0.263 1 96.31 792 GLU A CA 1
ATOM 6223 C C . GLU A 1 792 ? 30.875 -3.549 1.444 1 96.31 792 GLU A C 1
ATOM 6225 O O . GLU A 1 792 ? 30.844 -2.326 1.281 1 96.31 792 GLU A O 1
ATOM 6230 N N . ARG A 1 793 ? 30.719 -4.043 2.633 1 95.31 793 ARG A N 1
ATOM 6231 C CA . ARG A 1 793 ? 30.391 -3.248 3.812 1 95.31 793 ARG A CA 1
ATOM 6232 C C . ARG A 1 793 ? 31.562 -2.344 4.199 1 95.31 793 ARG A C 1
ATOM 6234 O O . ARG A 1 793 ? 31.359 -1.226 4.676 1 95.31 793 ARG A O 1
ATOM 6241 N N . THR A 1 794 ? 32.781 -2.756 3.996 1 94.44 794 THR A N 1
ATOM 6242 C CA . THR A 1 794 ? 33.969 -2.002 4.406 1 94.44 794 THR A CA 1
ATOM 6243 C C . THR A 1 794 ? 34.5 -1.137 3.26 1 94.44 794 THR A C 1
ATOM 6245 O O . THR A 1 794 ? 35.25 -0.193 3.482 1 94.44 794 THR A O 1
ATOM 6248 N N . GLY A 1 795 ? 34.156 -1.485 2.066 1 95.44 795 GLY A N 1
ATOM 6249 C CA . GLY A 1 795 ? 34.688 -0.782 0.907 1 95.44 795 GLY A CA 1
ATOM 6250 C C . GLY A 1 795 ? 36.062 -1.252 0.5 1 95.44 795 GLY A C 1
ATOM 6251 O O . GLY A 1 795 ? 36.875 -0.47 -0.019 1 95.44 795 GLY A O 1
ATOM 6252 N N . ASN A 1 796 ? 36.406 -2.498 0.781 1 95.06 796 ASN A N 1
ATOM 6253 C CA . ASN A 1 796 ? 37.688 -3.07 0.4 1 95.06 796 ASN A CA 1
ATOM 6254 C C . ASN A 1 796 ? 37.656 -3.553 -1.048 1 95.06 796 ASN A C 1
ATOM 6256 O O . ASN A 1 796 ? 37.188 -4.645 -1.34 1 95.06 796 ASN A O 1
ATOM 6260 N N . TRP A 1 797 ? 38.312 -2.844 -1.887 1 96 797 TRP A N 1
ATOM 6261 C CA . TRP A 1 797 ? 38.25 -3.072 -3.328 1 96 797 TRP A CA 1
ATOM 6262 C C . TRP A 1 797 ? 39 -4.352 -3.701 1 96 797 TRP A C 1
ATOM 6264 O O . TRP A 1 797 ? 38.531 -5.141 -4.516 1 96 797 TRP A O 1
ATOM 6274 N N . LYS A 1 798 ? 40.125 -4.598 -3.111 1 94.38 798 LYS A N 1
ATOM 6275 C CA . LYS A 1 798 ? 40.906 -5.789 -3.416 1 94.38 798 LYS A CA 1
ATOM 6276 C C . LYS A 1 798 ? 40.156 -7.055 -2.986 1 94.38 798 LYS A C 1
ATOM 6278 O O . LYS A 1 798 ? 40.156 -8.055 -3.715 1 94.38 798 LYS A O 1
ATOM 6283 N N . LEU A 1 799 ? 39.625 -6.953 -1.833 1 95.06 799 LEU A N 1
ATOM 6284 C CA . LEU A 1 799 ? 38.844 -8.094 -1.352 1 95.06 799 LEU A CA 1
ATOM 6285 C C . LEU A 1 799 ? 37.625 -8.344 -2.236 1 95.06 799 LEU A C 1
ATOM 6287 O O . LEU A 1 799 ? 37.219 -9.492 -2.438 1 95.06 799 LEU A O 1
ATOM 6291 N N . HIS A 1 800 ? 37.062 -7.273 -2.748 1 96.62 800 HIS A N 1
ATOM 6292 C CA . HIS A 1 800 ? 35.938 -7.383 -3.678 1 96.62 800 HIS A CA 1
ATOM 6293 C C . HIS A 1 800 ? 36.344 -8.18 -4.918 1 96.62 800 HIS A C 1
ATOM 6295 O O . HIS A 1 800 ? 35.625 -9.117 -5.301 1 96.62 800 HIS A O 1
ATOM 6301 N N . GLN A 1 801 ? 37.406 -7.887 -5.48 1 96.5 801 GLN A N 1
ATOM 6302 C CA . GLN A 1 801 ? 37.875 -8.57 -6.684 1 96.5 801 GLN A CA 1
ATOM 6303 C C . GLN A 1 801 ? 38.25 -10.023 -6.383 1 96.5 801 GLN A C 1
ATOM 6305 O O . GLN A 1 801 ? 37.875 -10.93 -7.129 1 96.5 801 GLN A O 1
ATOM 6310 N N . LYS A 1 802 ? 38.844 -10.211 -5.297 1 96.12 802 LYS A N 1
ATOM 6311 C CA . LYS A 1 802 ? 39.281 -11.555 -4.93 1 96.12 802 LYS A CA 1
ATOM 6312 C C . LYS A 1 802 ? 38.094 -12.477 -4.703 1 96.12 802 LYS A C 1
ATOM 6314 O O . LYS A 1 802 ? 38.094 -13.617 -5.164 1 96.12 802 LYS A O 1
ATOM 6319 N N . THR A 1 803 ? 37.188 -12.016 -3.992 1 96.44 803 THR A N 1
ATOM 6320 C CA . THR A 1 803 ? 36.031 -12.844 -3.678 1 96.44 803 THR A CA 1
ATOM 6321 C C . THR A 1 803 ? 35.25 -13.18 -4.941 1 96.44 803 THR A C 1
ATOM 6323 O O . THR A 1 803 ? 34.719 -14.281 -5.074 1 96.44 803 THR A O 1
ATOM 6326 N N . ILE A 1 804 ? 35.125 -12.258 -5.871 1 97.25 804 ILE A N 1
ATOM 6327 C CA . ILE A 1 804 ? 34.438 -12.539 -7.133 1 97.25 804 ILE A CA 1
ATOM 6328 C C . ILE A 1 804 ? 35.188 -13.633 -7.887 1 97.25 804 ILE A C 1
ATOM 6330 O O . ILE A 1 804 ? 34.562 -14.555 -8.422 1 97.25 804 ILE A O 1
ATOM 6334 N N . SER A 1 805 ? 36.5 -13.5 -7.852 1 96.19 805 SER A N 1
ATOM 6335 C CA . SER A 1 805 ? 37.312 -14.523 -8.492 1 96.19 805 SER A CA 1
ATOM 6336 C C . SER A 1 805 ? 37.031 -15.898 -7.883 1 96.19 805 SER A C 1
ATOM 6338 O O . SER A 1 805 ? 36.969 -16.891 -8.602 1 96.19 805 SER A O 1
ATOM 6340 N N . MET A 1 806 ? 36.906 -15.93 -6.594 1 96.06 806 MET A N 1
ATOM 6341 C CA . MET A 1 806 ? 36.719 -17.188 -5.875 1 96.06 806 MET A CA 1
ATOM 6342 C C . MET A 1 806 ? 35.312 -17.719 -6.094 1 96.06 806 MET A C 1
ATOM 6344 O O . MET A 1 806 ? 35.031 -18.906 -5.93 1 96.06 806 MET A O 1
ATOM 6348 N N . MET A 1 807 ? 34.344 -16.906 -6.488 1 97.62 807 MET A N 1
ATOM 6349 C CA . MET A 1 807 ? 32.938 -17.312 -6.711 1 97.62 807 MET A CA 1
ATOM 6350 C C . MET A 1 807 ? 32.781 -17.953 -8.078 1 97.62 807 MET A C 1
ATOM 6352 O O . MET A 1 807 ? 31.875 -18.75 -8.289 1 97.62 807 MET A O 1
ATOM 6356 N N . LEU A 1 808 ? 33.656 -17.656 -9.023 1 97.12 808 LEU A N 1
ATOM 6357 C CA . LEU A 1 808 ? 33.531 -18.047 -10.422 1 97.12 808 LEU A CA 1
ATOM 6358 C C . LEU A 1 808 ? 33.406 -19.562 -10.547 1 97.12 808 LEU A C 1
ATOM 6360 O O . LEU A 1 808 ? 32.5 -20.062 -11.219 1 97.12 808 LEU A O 1
ATOM 6364 N N . PRO A 1 809 ? 34.281 -20.328 -9.867 1 97.06 809 PRO A N 1
ATOM 6365 C CA . PRO A 1 809 ? 34.188 -21.781 -10.016 1 97.06 809 PRO A CA 1
ATOM 6366 C C . PRO A 1 809 ? 32.812 -22.328 -9.547 1 97.06 809 PRO A C 1
ATOM 6368 O O . PRO A 1 809 ? 32.281 -23.25 -10.156 1 97.06 809 PRO A O 1
ATOM 6371 N N . TYR A 1 810 ? 32.312 -21.781 -8.523 1 97.88 810 TYR A N 1
ATOM 6372 C CA . TYR A 1 810 ? 31.031 -22.25 -8 1 97.88 810 TYR A CA 1
ATOM 6373 C C . TYR A 1 810 ? 29.875 -21.859 -8.922 1 97.88 810 TYR A C 1
ATOM 6375 O O . TYR A 1 810 ? 28.922 -22.609 -9.086 1 97.88 810 TYR A O 1
ATOM 6383 N N . LEU A 1 811 ? 29.938 -20.625 -9.523 1 97.44 811 LEU A N 1
ATOM 6384 C CA . LEU A 1 811 ? 28.938 -20.219 -10.508 1 97.44 811 LEU A CA 1
ATOM 6385 C C . LEU A 1 811 ? 28.953 -21.141 -11.719 1 97.44 811 LEU A C 1
ATOM 6387 O O . LEU A 1 811 ? 27.906 -21.484 -12.258 1 97.44 811 LEU A O 1
ATOM 6391 N N . ALA A 1 812 ? 30.141 -21.547 -12.062 1 96.31 812 ALA A N 1
ATOM 6392 C CA . ALA A 1 812 ? 30.297 -22.469 -13.188 1 96.31 812 ALA A CA 1
ATOM 6393 C C . ALA A 1 812 ? 29.688 -23.828 -12.867 1 96.31 812 ALA A C 1
ATOM 6395 O O . ALA A 1 812 ? 28.938 -24.375 -13.664 1 96.31 812 ALA A O 1
ATOM 6396 N N . ALA A 1 813 ? 30.047 -24.328 -11.711 1 95.94 813 ALA A N 1
ATOM 6397 C CA . ALA A 1 813 ? 29.578 -25.641 -11.297 1 95.94 813 ALA A CA 1
ATOM 6398 C C . ALA A 1 813 ? 28.062 -25.688 -11.18 1 95.94 813 ALA A C 1
ATOM 6400 O O . ALA A 1 813 ? 27.438 -26.703 -11.438 1 95.94 813 ALA A O 1
ATOM 6401 N N . ALA A 1 814 ? 27.453 -24.609 -10.805 1 95.38 814 ALA A N 1
ATOM 6402 C CA . ALA A 1 814 ? 26 -24.531 -10.602 1 95.38 814 ALA A CA 1
ATOM 6403 C C . ALA A 1 814 ? 25.281 -24.188 -11.906 1 95.38 814 ALA A C 1
ATOM 6405 O O . ALA A 1 814 ? 24.062 -24.031 -11.93 1 95.38 814 ALA A O 1
ATOM 6406 N N . SER A 1 815 ? 25.906 -23.953 -12.969 1 91.06 815 SER A N 1
ATOM 6407 C CA . SER A 1 815 ? 25.375 -23.656 -14.297 1 91.06 815 SER A CA 1
ATOM 6408 C C . SER A 1 815 ? 24.703 -22.281 -14.328 1 91.06 815 SER A C 1
ATOM 6410 O O . SER A 1 815 ? 23.625 -22.141 -14.906 1 91.06 815 SER A O 1
ATOM 6412 N N . HIS A 1 816 ? 25.203 -21.453 -13.531 1 93.44 816 HIS A N 1
ATOM 6413 C CA . HIS A 1 816 ? 24.812 -20.047 -13.664 1 93.44 816 HIS A CA 1
ATOM 6414 C C . HIS A 1 816 ? 25.641 -19.344 -14.734 1 93.44 816 HIS A C 1
ATOM 6416 O O . HIS A 1 816 ? 26.422 -18.438 -14.43 1 93.44 816 HIS A O 1
ATOM 6422 N N . ASN A 1 817 ? 25.344 -19.641 -15.898 1 90.62 817 ASN A N 1
ATOM 6423 C CA . ASN A 1 817 ? 26.234 -19.344 -17.031 1 90.62 817 ASN A CA 1
ATOM 6424 C C . ASN A 1 817 ? 26.266 -17.859 -17.344 1 90.62 817 ASN A C 1
ATOM 6426 O O . ASN A 1 817 ? 27.328 -17.312 -17.656 1 90.62 817 ASN A O 1
ATOM 6430 N N . LEU A 1 818 ? 25.125 -17.203 -17.281 1 92.31 818 LEU A N 1
ATOM 6431 C CA . LEU A 1 818 ? 25.078 -15.781 -17.609 1 92.31 818 LEU A CA 1
ATOM 6432 C C . LEU A 1 818 ? 25.906 -14.961 -16.625 1 92.31 818 LEU A C 1
ATOM 6434 O O . LEU A 1 818 ? 26.641 -14.062 -17.016 1 92.31 818 LEU A O 1
ATOM 6438 N N . TYR A 1 819 ? 25.797 -15.305 -15.367 1 94.69 819 TYR A N 1
ATOM 6439 C CA . TYR A 1 819 ? 26.562 -14.586 -14.352 1 94.69 819 TYR A CA 1
ATOM 6440 C C . TYR A 1 819 ? 28.031 -14.992 -14.391 1 94.69 819 TYR A C 1
ATOM 6442 O O . TYR A 1 819 ? 28.922 -14.172 -14.109 1 94.69 819 TYR A O 1
ATOM 6450 N N . LEU A 1 820 ? 28.312 -16.234 -14.742 1 95.5 820 LEU A N 1
ATOM 6451 C CA . LEU A 1 820 ? 29.703 -16.672 -14.883 1 95.5 820 LEU A CA 1
ATOM 6452 C C . LEU A 1 820 ? 30.422 -15.859 -15.945 1 95.5 820 LEU A C 1
ATOM 6454 O O . LEU A 1 820 ? 31.484 -15.289 -15.68 1 95.5 820 LEU A O 1
ATOM 6458 N N . LYS A 1 821 ? 29.812 -15.773 -17.062 1 93.62 821 LYS A N 1
ATOM 6459 C CA . LYS A 1 821 ? 30.422 -15.039 -18.172 1 93.62 821 LYS A CA 1
ATOM 6460 C C . LYS A 1 821 ? 30.578 -13.562 -17.844 1 93.62 821 LYS A C 1
ATOM 6462 O O . LYS A 1 821 ? 31.641 -12.977 -18.047 1 93.62 821 LYS A O 1
ATOM 6467 N N . SER A 1 822 ? 29.516 -12.953 -17.328 1 96.12 822 SER A N 1
ATOM 6468 C CA . SER A 1 822 ? 29.5 -11.523 -17.031 1 96.12 822 SER A CA 1
ATOM 6469 C C . SER A 1 822 ? 30.469 -11.188 -15.898 1 96.12 822 SER A C 1
ATOM 6471 O O . SER A 1 822 ? 31.172 -10.172 -15.961 1 96.12 822 SER A O 1
ATOM 6473 N N . ALA A 1 823 ? 30.531 -12.039 -14.867 1 97.25 823 ALA A N 1
ATOM 6474 C CA . ALA A 1 823 ? 31.438 -11.797 -13.742 1 97.25 823 ALA A CA 1
ATOM 6475 C C . ALA A 1 823 ? 32.906 -11.938 -14.164 1 97.25 823 ALA A C 1
ATOM 6477 O O . ALA A 1 823 ? 33.75 -11.203 -13.688 1 97.25 823 ALA A O 1
ATOM 6478 N N . TYR A 1 824 ? 33.156 -12.906 -15.031 1 95.88 824 TYR A N 1
ATOM 6479 C CA . TYR A 1 824 ? 34.5 -13.094 -15.539 1 95.88 824 TYR A CA 1
ATOM 6480 C C . TYR A 1 824 ? 35 -11.859 -16.297 1 95.88 824 TYR A C 1
ATOM 6482 O O . TYR A 1 824 ? 36.094 -11.359 -16.047 1 95.88 824 TYR A O 1
ATOM 6490 N N . LEU A 1 825 ? 34.188 -11.375 -17.172 1 95 825 LEU A N 1
ATOM 6491 C CA . LEU A 1 825 ? 34.531 -10.211 -17.969 1 95 825 LEU A CA 1
ATOM 6492 C C . LEU A 1 825 ? 34.625 -8.961 -17.094 1 95 825 LEU A C 1
ATOM 6494 O O . LEU A 1 825 ? 35.5 -8.125 -17.312 1 95 825 LEU A O 1
ATOM 6498 N N . TYR A 1 826 ? 33.719 -8.805 -16.219 1 96.88 826 TYR A N 1
ATOM 6499 C CA . TYR A 1 826 ? 33.75 -7.703 -15.266 1 96.88 826 TYR A CA 1
ATOM 6500 C C . TYR A 1 826 ? 35.094 -7.68 -14.523 1 96.88 826 TYR A C 1
ATOM 6502 O O . TYR A 1 826 ? 35.75 -6.633 -14.445 1 96.88 826 TYR A O 1
ATOM 6510 N N . LEU A 1 827 ? 35.469 -8.867 -14 1 96.44 827 LEU A N 1
ATOM 6511 C CA . LEU A 1 827 ? 36.719 -8.961 -13.25 1 96.44 827 LEU A CA 1
ATOM 6512 C C . LEU A 1 827 ? 37.906 -8.625 -14.133 1 96.44 827 LEU A C 1
ATOM 6514 O O . LEU A 1 827 ? 38.844 -7.934 -13.703 1 96.44 827 LEU A O 1
ATOM 6518 N N . SER A 1 828 ? 37.906 -9.102 -15.328 1 94.5 828 SER A N 1
ATOM 6519 C CA . SER A 1 828 ? 38.969 -8.805 -16.281 1 94.5 828 SER A CA 1
ATOM 6520 C C . SER A 1 828 ? 39.094 -7.305 -16.516 1 94.5 828 SER A C 1
ATOM 6522 O O . SER A 1 828 ? 40.188 -6.758 -16.5 1 94.5 828 SER A O 1
ATOM 6524 N N . ASP A 1 829 ? 38 -6.637 -16.688 1 94.62 829 ASP A N 1
ATOM 6525 C CA . ASP A 1 829 ? 37.969 -5.195 -16.906 1 94.62 829 ASP A CA 1
ATOM 6526 C C . ASP A 1 829 ? 38.469 -4.441 -15.672 1 94.62 829 ASP A C 1
ATOM 6528 O O . ASP A 1 829 ? 39.188 -3.465 -15.781 1 94.62 829 ASP A O 1
ATOM 6532 N N . MET A 1 830 ? 38 -4.895 -14.523 1 96.19 830 MET A N 1
ATOM 6533 C CA . MET A 1 830 ? 38.344 -4.211 -13.281 1 96.19 830 MET A CA 1
ATOM 6534 C C . MET A 1 830 ? 39.844 -4.355 -12.992 1 96.19 830 MET A C 1
ATOM 6536 O O . MET A 1 830 ? 40.438 -3.459 -12.406 1 96.19 830 MET A O 1
ATOM 6540 N N . GLN A 1 831 ? 40.406 -5.445 -13.375 1 93.94 831 GLN A N 1
ATOM 6541 C CA . GLN A 1 831 ? 41.844 -5.656 -13.172 1 93.94 831 GLN A CA 1
ATOM 6542 C C . GLN A 1 831 ? 42.656 -4.73 -14.062 1 93.94 831 GLN A C 1
ATOM 6544 O O . GLN A 1 831 ? 43.812 -4.445 -13.766 1 93.94 831 GLN A O 1
ATOM 6549 N N . GLN A 1 832 ? 42.062 -4.258 -15.117 1 93.56 832 GLN A N 1
ATOM 6550 C CA . GLN A 1 832 ? 42.75 -3.357 -16.031 1 93.56 832 GLN A CA 1
ATOM 6551 C C . GLN A 1 832 ? 42.469 -1.897 -15.688 1 93.56 832 GLN A C 1
ATOM 6553 O O . GLN A 1 832 ? 43 -0.989 -16.328 1 93.56 832 GLN A O 1
ATOM 6558 N N . LEU A 1 833 ? 41.75 -1.632 -14.695 1 94.81 833 LEU A N 1
ATOM 6559 C CA . LEU A 1 833 ? 41.312 -0.283 -14.336 1 94.81 833 LEU A CA 1
ATOM 6560 C C . LEU A 1 833 ? 42.531 0.587 -13.984 1 94.81 833 LEU A C 1
ATOM 6562 O O . LEU A 1 833 ? 42.531 1.786 -14.273 1 94.81 833 LEU A O 1
ATOM 6566 N N . GLU A 1 834 ? 43.5 0.003 -13.352 1 93.38 834 GLU A N 1
ATOM 6567 C CA . GLU A 1 834 ? 44.688 0.742 -12.922 1 93.38 834 GLU A CA 1
ATOM 6568 C C . GLU A 1 834 ? 45.406 1.409 -14.102 1 93.38 834 GLU A C 1
ATOM 6570 O O . GLU A 1 834 ? 45.875 2.529 -13.984 1 93.38 834 GLU A O 1
ATOM 6575 N N . SER A 1 835 ? 45.312 0.762 -15.219 1 93.5 835 SER A N 1
ATOM 6576 C CA . SER A 1 835 ? 46 1.278 -16.406 1 93.5 835 SER A CA 1
ATOM 6577 C C . SER A 1 835 ? 45.031 2.131 -17.25 1 93.5 835 SER A C 1
ATOM 6579 O O . SER A 1 835 ? 45.406 3.199 -17.734 1 93.5 835 SER A O 1
ATOM 6581 N N . LYS A 1 836 ? 43.844 1.732 -17.375 1 93 836 LYS A N 1
ATOM 6582 C CA . LYS A 1 836 ? 42.875 2.383 -18.281 1 93 836 LYS A CA 1
ATOM 6583 C C . LYS A 1 836 ? 42.281 3.635 -17.625 1 93 836 LYS A C 1
ATOM 6585 O O . LYS A 1 836 ? 42.125 4.656 -18.297 1 93 836 LYS A O 1
ATOM 6590 N N . HIS A 1 837 ? 41.938 3.516 -16.359 1 95.69 837 HIS A N 1
ATOM 6591 C CA . HIS A 1 837 ? 41.344 4.617 -15.617 1 95.69 837 HIS A CA 1
ATOM 6592 C C . HIS A 1 837 ? 41.969 4.754 -14.234 1 95.69 837 HIS A C 1
ATOM 6594 O O . HIS A 1 837 ? 41.344 4.449 -13.227 1 95.69 837 HIS A O 1
ATOM 6600 N N . PRO A 1 838 ? 43.062 5.348 -14.117 1 95.19 838 PRO A N 1
ATOM 6601 C CA . PRO A 1 838 ? 43.781 5.406 -12.852 1 95.19 838 PRO A CA 1
ATOM 6602 C C . PRO A 1 838 ? 43.062 6.203 -11.773 1 95.19 838 PRO A C 1
ATOM 6604 O O . PRO A 1 838 ? 43.156 5.879 -10.586 1 95.19 838 PRO A O 1
ATOM 6607 N N . GLU A 1 839 ? 42.375 7.207 -12.164 1 92.75 839 GLU A N 1
ATOM 6608 C CA . GLU A 1 839 ? 41.656 8.008 -11.195 1 92.75 839 GLU A CA 1
ATOM 6609 C C . GLU A 1 839 ? 40.531 7.191 -10.523 1 92.75 839 GLU A C 1
ATOM 6611 O O . GLU A 1 839 ? 40.375 7.258 -9.305 1 92.75 839 GLU A O 1
ATOM 6616 N N . ILE A 1 840 ? 39.844 6.441 -11.344 1 95.56 840 ILE A N 1
ATOM 6617 C CA . ILE A 1 840 ? 38.75 5.613 -10.82 1 95.56 840 ILE A CA 1
ATOM 6618 C C . ILE A 1 840 ? 39.344 4.508 -9.938 1 95.56 840 ILE A C 1
ATOM 6620 O O . ILE A 1 840 ? 38.75 4.164 -8.906 1 95.56 840 ILE A O 1
ATOM 6624 N N . TYR A 1 841 ? 40.438 3.963 -10.367 1 96.62 841 TYR A N 1
ATOM 6625 C CA . TYR A 1 841 ? 41.094 2.936 -9.57 1 96.62 841 TYR A CA 1
ATOM 6626 C C . TYR A 1 841 ? 41.469 3.465 -8.188 1 96.62 841 TYR A C 1
ATOM 6628 O O . TYR A 1 841 ? 41.25 2.785 -7.184 1 96.62 841 TYR A O 1
ATOM 6636 N N . ALA A 1 842 ? 41.969 4.66 -8.133 1 95.38 842 ALA A N 1
ATOM 6637 C CA . ALA A 1 842 ? 42.344 5.281 -6.863 1 95.38 842 ALA A CA 1
ATOM 6638 C C . ALA A 1 842 ? 41.094 5.477 -5.977 1 95.38 842 ALA A C 1
ATOM 6640 O O . ALA A 1 842 ? 41.156 5.25 -4.766 1 95.38 842 ALA A O 1
ATOM 6641 N N . PHE A 1 843 ? 40.062 5.84 -6.57 1 95 843 PHE A N 1
ATOM 6642 C CA . PHE A 1 843 ? 38.812 6.023 -5.836 1 95 843 PHE A CA 1
ATOM 6643 C C . PHE A 1 843 ? 38.312 4.695 -5.277 1 95 843 PHE A C 1
ATOM 6645 O O . PHE A 1 843 ? 37.875 4.621 -4.125 1 95 843 PHE A O 1
ATOM 6652 N N . PHE A 1 844 ? 38.375 3.666 -6.109 1 96.88 844 PHE A N 1
ATOM 6653 C CA . PHE A 1 844 ? 37.875 2.357 -5.68 1 96.88 844 PHE A CA 1
ATOM 6654 C C . PHE A 1 844 ? 38.75 1.8 -4.559 1 96.88 844 PHE A C 1
ATOM 6656 O O . PHE A 1 844 ? 38.25 1.21 -3.605 1 96.88 844 PHE A O 1
ATOM 6663 N N . GLU A 1 845 ? 40 2.059 -4.652 1 95 845 GLU A N 1
ATOM 6664 C CA . GLU A 1 845 ? 40.906 1.612 -3.615 1 95 845 GLU A CA 1
ATOM 6665 C C . GLU A 1 845 ? 40.656 2.326 -2.293 1 95 845 GLU A C 1
ATOM 6667 O O . GLU A 1 845 ? 40.812 1.745 -1.22 1 95 845 GLU A O 1
ATOM 6672 N N . ALA A 1 846 ? 40.156 3.57 -2.439 1 95.12 846 ALA A N 1
ATOM 6673 C CA . ALA A 1 846 ? 39.875 4.363 -1.249 1 95.12 846 ALA A CA 1
ATOM 6674 C C . ALA A 1 846 ? 38.5 4.004 -0.672 1 95.12 846 ALA A C 1
ATOM 6676 O O . ALA A 1 846 ? 38.094 4.543 0.363 1 95.12 846 ALA A O 1
ATOM 6677 N N . GLY A 1 847 ? 37.812 3.125 -1.273 1 95.12 847 GLY A N 1
ATOM 6678 C CA . GLY A 1 847 ? 36.562 2.637 -0.726 1 95.12 847 GLY A CA 1
ATOM 6679 C C . GLY A 1 847 ? 35.344 3.277 -1.363 1 95.12 847 GLY A C 1
ATOM 6680 O O . GLY A 1 847 ? 34.219 3.117 -0.873 1 95.12 847 GLY A O 1
ATOM 6681 N N . HIS A 1 848 ? 35.469 3.936 -2.502 1 95.44 848 HIS A N 1
ATOM 6682 C CA . HIS A 1 848 ? 34.375 4.68 -3.129 1 95.44 848 HIS A CA 1
ATOM 6683 C C . HIS A 1 848 ? 33.531 3.783 -4.043 1 95.44 848 HIS A C 1
ATOM 6685 O O . HIS A 1 848 ? 32.531 4.227 -4.613 1 95.44 848 HIS A O 1
ATOM 6691 N N . HIS A 1 849 ? 33.906 2.465 -4.141 1 96.12 849 HIS A N 1
ATOM 6692 C CA . HIS A 1 849 ? 33.156 1.599 -5.035 1 96.12 849 HIS A CA 1
ATOM 6693 C C . HIS A 1 849 ? 31.812 1.21 -4.414 1 96.12 849 HIS A C 1
ATOM 6695 O O . HIS A 1 849 ? 30.922 0.706 -5.109 1 96.12 849 HIS A O 1
ATOM 6701 N N . VAL A 1 850 ? 31.609 1.502 -3.115 1 97.38 850 VAL A N 1
ATOM 6702 C CA . VAL A 1 850 ? 30.344 1.238 -2.426 1 97.38 850 VAL A CA 1
ATOM 6703 C C . VAL A 1 850 ? 29.688 2.557 -2.051 1 97.38 850 VAL A C 1
ATOM 6705 O O . VAL A 1 850 ? 30.328 3.607 -2.039 1 97.38 850 VAL A O 1
ATOM 6708 N N . ILE A 1 851 ? 28.406 2.514 -1.888 1 96.19 851 ILE A N 1
ATOM 6709 C CA . ILE A 1 851 ? 27.625 3.68 -1.501 1 96.19 851 ILE A CA 1
ATOM 6710 C C . ILE A 1 851 ? 27.156 3.525 -0.059 1 96.19 851 ILE A C 1
ATOM 6712 O O . ILE A 1 851 ? 26.734 2.438 0.352 1 96.19 851 ILE A O 1
ATOM 6716 N N . ARG A 1 852 ? 27.297 4.566 0.703 1 94.56 852 ARG A N 1
ATOM 6717 C CA . ARG A 1 852 ? 26.906 4.52 2.109 1 94.56 852 ARG A CA 1
ATOM 6718 C C . ARG A 1 852 ? 25.734 5.453 2.381 1 94.56 852 ARG A C 1
ATOM 6720 O O . ARG A 1 852 ? 25.859 6.672 2.229 1 94.56 852 ARG A O 1
ATOM 6727 N N . ARG A 1 853 ? 24.641 4.926 2.881 1 88.88 853 ARG A N 1
ATOM 6728 C CA . ARG A 1 853 ? 23.469 5.715 3.227 1 88.88 853 ARG A CA 1
ATOM 6729 C C . ARG A 1 853 ? 23.562 6.258 4.648 1 88.88 853 ARG A C 1
ATOM 6731 O O . ARG A 1 853 ? 22.891 7.234 4.996 1 88.88 853 ARG A O 1
ATOM 6738 N N . SER A 1 854 ? 24.344 5.535 5.469 1 85.31 854 SER A N 1
ATOM 6739 C CA . SER A 1 854 ? 24.625 5.969 6.832 1 85.31 854 SER A CA 1
ATOM 6740 C C . SER A 1 854 ? 26.109 6.297 7.008 1 85.31 854 SER A C 1
ATOM 6742 O O . SER A 1 854 ? 26.953 5.773 6.281 1 85.31 854 SER A O 1
ATOM 6744 N N . ASP A 1 855 ? 26.344 7.121 7.977 1 88.75 855 ASP A N 1
ATOM 6745 C CA . ASP A 1 855 ? 27.719 7.57 8.188 1 88.75 855 ASP A CA 1
ATOM 6746 C C . ASP A 1 855 ? 28.453 6.645 9.148 1 88.75 855 ASP A C 1
ATOM 6748 O O . ASP A 1 855 ? 28.859 7.062 10.227 1 88.75 855 ASP A O 1
ATOM 6752 N N . ARG A 1 856 ? 28.656 5.383 8.656 1 89.31 856 ARG A N 1
ATOM 6753 C CA . ARG A 1 856 ? 29.344 4.359 9.438 1 89.31 856 ARG A CA 1
ATOM 6754 C C . ARG A 1 856 ? 30.266 3.527 8.547 1 89.31 856 ARG A C 1
ATOM 6756 O O . ARG A 1 856 ? 30 3.354 7.355 1 89.31 856 ARG A O 1
ATOM 6763 N N . PHE A 1 857 ? 31.219 3 9.156 1 92.69 857 PHE A N 1
ATOM 6764 C CA . PHE A 1 857 ? 32.219 2.211 8.438 1 92.69 857 PHE A CA 1
ATOM 6765 C C . PHE A 1 857 ? 31.594 0.953 7.855 1 92.69 857 PHE A C 1
ATOM 6767 O O . PHE A 1 857 ? 31.766 0.659 6.672 1 92.69 857 PHE A O 1
ATOM 6774 N N . TRP A 1 858 ? 30.75 0.209 8.602 1 92.38 858 TRP A N 1
ATOM 6775 C CA . TRP A 1 858 ? 30.125 -1.049 8.203 1 92.38 858 TRP A CA 1
ATOM 6776 C C . TRP A 1 858 ? 28.812 -0.797 7.484 1 92.38 858 TRP A C 1
ATOM 6778 O O . TRP A 1 858 ? 27.859 -1.564 7.637 1 92.38 858 TRP A O 1
ATOM 6788 N N . ALA A 1 859 ? 28.719 0.348 6.727 1 92.44 859 ALA A N 1
ATOM 6789 C CA . ALA A 1 859 ? 27.438 0.698 6.113 1 92.44 859 ALA A CA 1
ATOM 6790 C C . ALA A 1 859 ? 27.562 0.739 4.59 1 92.44 859 ALA A C 1
ATOM 6792 O O . ALA A 1 859 ? 26.672 1.244 3.908 1 92.44 859 ALA A O 1
ATOM 6793 N N . GLY A 1 860 ? 28.625 0.15 4.059 1 95 860 GLY A N 1
ATOM 6794 C CA . GLY A 1 860 ? 28.797 0.133 2.613 1 95 860 GLY A CA 1
ATOM 6795 C C . GLY A 1 860 ? 27.812 -0.795 1.916 1 95 860 GLY A C 1
ATOM 6796 O O . GLY A 1 860 ? 27.516 -1.883 2.416 1 95 860 GLY A O 1
ATOM 6797 N N . LEU A 1 861 ? 27.312 -0.313 0.749 1 95.62 861 LEU A N 1
ATOM 6798 C CA . LEU A 1 861 ? 26.375 -1.094 -0.062 1 95.62 861 LEU A CA 1
ATOM 6799 C C . LEU A 1 861 ? 26.812 -1.104 -1.524 1 95.62 861 LEU A C 1
ATOM 6801 O O . LEU A 1 861 ? 27.328 -0.108 -2.027 1 95.62 861 LEU A O 1
ATOM 6805 N N . SER A 1 862 ? 26.484 -2.293 -2.107 1 95.62 862 SER A N 1
ATOM 6806 C CA . SER A 1 862 ? 26.641 -2.309 -3.559 1 95.62 862 SER A CA 1
ATOM 6807 C C . SER A 1 862 ? 25.719 -1.296 -4.23 1 95.62 862 SER A C 1
ATOM 6809 O O . SER A 1 862 ? 24.609 -1.05 -3.752 1 95.62 862 SER A O 1
ATOM 6811 N N . SER A 1 863 ? 26.109 -0.743 -5.27 1 93.81 863 SER A N 1
ATOM 6812 C CA . SER A 1 863 ? 25.391 0.349 -5.926 1 93.81 863 SER A CA 1
ATOM 6813 C C . SER A 1 863 ? 24.016 -0.097 -6.402 1 93.81 863 SER A C 1
ATOM 6815 O O . SER A 1 863 ? 23.047 0.673 -6.348 1 93.81 863 SER A O 1
ATOM 6817 N N . ASP A 1 864 ? 23.844 -1.331 -6.867 1 93.94 864 ASP A N 1
ATOM 6818 C CA . ASP A 1 864 ? 22.594 -1.785 -7.441 1 93.94 864 ASP A CA 1
ATOM 6819 C C . ASP A 1 864 ? 21.531 -2.002 -6.355 1 93.94 864 ASP A C 1
ATOM 6821 O O . ASP A 1 864 ? 20.344 -1.99 -6.637 1 93.94 864 ASP A O 1
ATOM 6825 N N . ILE A 1 865 ? 21.922 -2.223 -5.141 1 95 865 ILE A N 1
ATOM 6826 C CA . ILE A 1 865 ? 20.938 -2.326 -4.07 1 95 865 ILE A CA 1
ATOM 6827 C C . ILE A 1 865 ? 20.469 -0.93 -3.664 1 95 865 ILE A C 1
ATOM 6829 O O . ILE A 1 865 ? 19.344 -0.763 -3.166 1 95 865 ILE A O 1
ATOM 6833 N N . VAL A 1 866 ? 21.25 0.071 -3.883 1 94.81 866 VAL A N 1
ATOM 6834 C CA . VAL A 1 866 ? 20.906 1.437 -3.494 1 94.81 866 VAL A CA 1
ATOM 6835 C C . VAL A 1 866 ? 19.719 1.93 -4.309 1 94.81 866 VAL A C 1
ATOM 6837 O O . VAL A 1 866 ? 18.812 2.586 -3.771 1 94.81 866 VAL A O 1
ATOM 6840 N N . ILE A 1 867 ? 19.688 1.603 -5.562 1 94.69 867 ILE A N 1
ATOM 6841 C CA . ILE A 1 867 ? 18.578 2.062 -6.379 1 94.69 867 ILE A CA 1
ATOM 6842 C C . ILE A 1 867 ? 17.281 1.389 -5.914 1 94.69 867 ILE A C 1
ATOM 6844 O O . ILE A 1 867 ? 16.203 1.995 -5.953 1 94.69 867 ILE A O 1
ATOM 6848 N N . GLU A 1 868 ? 17.391 0.184 -5.504 1 90.38 868 GLU A N 1
ATOM 6849 C CA . GLU A 1 868 ? 16.234 -0.533 -4.973 1 90.38 868 GLU A CA 1
ATOM 6850 C C . GLU A 1 868 ? 15.742 0.095 -3.672 1 90.38 868 GLU A C 1
ATOM 6852 O O . GLU A 1 868 ? 14.539 0.238 -3.461 1 90.38 868 GLU A O 1
ATOM 6857 N N . GLN A 1 869 ? 16.688 0.494 -2.869 1 88.88 869 GLN A N 1
ATOM 6858 C CA . GLN A 1 869 ? 16.359 0.971 -1.529 1 88.88 869 GLN A CA 1
ATOM 6859 C C . GLN A 1 869 ? 15.953 2.443 -1.553 1 88.88 869 GLN A C 1
ATOM 6861 O O . GLN A 1 869 ? 15.328 2.936 -0.612 1 88.88 869 GLN A O 1
ATOM 6866 N N . VAL A 1 870 ? 16.359 3.121 -2.564 1 90.38 870 VAL A N 1
ATOM 6867 C CA . VAL A 1 870 ? 16.125 4.562 -2.551 1 90.38 870 VAL A CA 1
ATOM 6868 C C . VAL A 1 870 ? 15.047 4.922 -3.574 1 90.38 870 VAL A C 1
ATOM 6870 O O . VAL A 1 870 ? 13.938 5.316 -3.205 1 90.38 870 VAL A O 1
ATOM 6873 N N . LEU A 1 871 ? 15.25 4.535 -4.773 1 90.38 871 LEU A N 1
ATOM 6874 C CA . LEU A 1 871 ? 14.305 4.938 -5.805 1 90.38 871 LEU A CA 1
ATOM 6875 C C . LEU A 1 871 ? 13.094 4.008 -5.824 1 90.38 871 LEU A C 1
ATOM 6877 O O . LEU A 1 871 ? 11.953 4.465 -5.719 1 90.38 871 LEU A O 1
ATOM 6881 N N . MET A 1 872 ? 13.312 2.721 -5.98 1 90.19 872 MET A N 1
ATOM 6882 C CA . MET A 1 872 ? 12.211 1.774 -6.121 1 90.19 872 MET A CA 1
ATOM 6883 C C . MET A 1 872 ? 11.336 1.766 -4.867 1 90.19 872 MET A C 1
ATOM 6885 O O . MET A 1 872 ? 10.109 1.742 -4.965 1 90.19 872 MET A O 1
ATOM 6889 N N . ARG A 1 873 ? 11.969 1.78 -3.781 1 86.44 873 ARG A N 1
ATOM 6890 C CA . ARG A 1 873 ? 11.211 1.802 -2.531 1 86.44 873 ARG A CA 1
ATOM 6891 C C . ARG A 1 873 ? 10.414 3.092 -2.398 1 86.44 873 ARG A C 1
ATOM 6893 O O . ARG A 1 873 ? 9.25 3.066 -1.982 1 86.44 873 ARG A O 1
ATOM 6900 N N . SER A 1 874 ? 11.047 4.18 -2.674 1 86.56 874 SER A N 1
ATOM 6901 C CA . SER A 1 874 ? 10.359 5.469 -2.574 1 86.56 874 SER A CA 1
ATOM 6902 C C . SER A 1 874 ? 9.148 5.52 -3.496 1 86.56 874 SER A C 1
ATOM 6904 O O . SER A 1 874 ? 8.141 6.145 -3.168 1 86.56 874 SER A O 1
ATOM 6906 N N . MET A 1 875 ? 9.242 4.891 -4.566 1 87.5 875 MET A N 1
ATOM 6907 C CA . MET A 1 875 ? 8.148 4.879 -5.535 1 87.5 875 MET A CA 1
ATOM 6908 C C . MET A 1 875 ? 6.969 4.062 -5.02 1 87.5 875 MET A C 1
ATOM 6910 O O . MET A 1 875 ? 5.816 4.379 -5.316 1 87.5 875 MET A O 1
ATOM 6914 N N . LYS A 1 876 ? 7.266 3.088 -4.266 1 82.94 876 LYS A N 1
ATOM 6915 C CA . LYS A 1 876 ? 6.23 2.139 -3.877 1 82.94 876 LYS A CA 1
ATOM 6916 C C . LYS A 1 876 ? 5.695 2.447 -2.48 1 82.94 876 LYS A C 1
ATOM 6918 O O . LYS A 1 876 ? 4.691 1.873 -2.053 1 82.94 876 LYS A O 1
ATOM 6923 N N . THR A 1 877 ? 6.254 3.277 -1.752 1 79.25 877 THR A N 1
ATOM 6924 C CA . THR A 1 877 ? 5.801 3.648 -0.415 1 79.25 877 THR A CA 1
ATOM 6925 C C . THR A 1 877 ? 4.699 4.703 -0.489 1 79.25 877 THR A C 1
ATOM 6927 O O . THR A 1 877 ? 4.398 5.219 -1.567 1 79.25 877 THR A O 1
ATOM 6930 N N . SER A 1 878 ? 4.113 4.93 0.717 1 77.44 878 SER A N 1
ATOM 6931 C CA . SER A 1 878 ? 3.082 5.957 0.794 1 77.44 878 SER A CA 1
ATOM 6932 C C . SER A 1 878 ? 3.613 7.309 0.329 1 77.44 878 SER A C 1
ATOM 6934 O O . SER A 1 878 ? 4.707 7.719 0.72 1 77.44 878 SER A O 1
ATOM 6936 N N . GLY A 1 879 ? 2.965 7.957 -0.524 1 81.19 879 GLY A N 1
ATOM 6937 C CA . GLY A 1 879 ? 3.381 9.234 -1.078 1 81.19 879 GLY A CA 1
ATOM 6938 C C . GLY A 1 879 ? 4.191 9.102 -2.354 1 81.19 879 GLY A C 1
ATOM 6939 O O . GLY A 1 879 ? 4.52 10.102 -2.996 1 81.19 879 GLY A O 1
ATOM 6940 N N . GLY A 1 880 ? 4.523 7.836 -2.672 1 85.19 880 GLY A N 1
ATOM 6941 C CA . GLY A 1 880 ? 5.285 7.57 -3.883 1 85.19 880 GLY A CA 1
ATOM 6942 C C . GLY A 1 880 ? 4.445 7.633 -5.145 1 85.19 880 GLY A C 1
ATOM 6943 O O . GLY A 1 880 ? 3.277 8.031 -5.098 1 85.19 880 GLY A O 1
ATOM 6944 N N . LEU A 1 881 ? 4.98 7.266 -6.223 1 84.44 881 LEU A N 1
ATOM 6945 C CA . LEU A 1 881 ? 4.355 7.398 -7.539 1 84.44 881 LEU A CA 1
ATOM 6946 C C . LEU A 1 881 ? 3.256 6.359 -7.723 1 84.44 881 LEU A C 1
ATOM 6948 O O . LEU A 1 881 ? 2.254 6.625 -8.398 1 84.44 881 LEU A O 1
ATOM 6952 N N . THR A 1 882 ? 3.455 5.27 -7.113 1 77.19 882 THR A N 1
ATOM 6953 C CA . THR A 1 882 ? 2.535 4.176 -7.402 1 77.19 882 THR A CA 1
ATOM 6954 C C . THR A 1 882 ? 1.382 4.156 -6.402 1 77.19 882 THR A C 1
ATOM 6956 O O . THR A 1 882 ? 0.441 3.375 -6.547 1 77.19 882 THR A O 1
ATOM 6959 N N . ARG A 1 883 ? 1.491 4.84 -5.371 1 71.12 883 ARG A N 1
ATOM 6960 C CA . ARG A 1 883 ? 0.46 4.836 -4.336 1 71.12 883 ARG A CA 1
ATOM 6961 C C . ARG A 1 883 ? -0.108 6.234 -4.125 1 71.12 883 ARG A C 1
ATOM 6963 O O . ARG A 1 883 ? 0.223 6.902 -3.143 1 71.12 883 ARG A O 1
ATOM 6970 N N . GLY A 1 884 ? -0.798 6.586 -4.93 1 62.88 884 GLY A N 1
ATOM 6971 C CA . GLY A 1 884 ? -1.479 7.84 -4.641 1 62.88 884 GLY A CA 1
ATOM 6972 C C . GLY A 1 884 ? -1.294 8.883 -5.727 1 62.88 884 GLY A C 1
ATOM 6973 O O . GLY A 1 884 ? -2.119 9.789 -5.875 1 62.88 884 GLY A O 1
ATOM 6974 N N . ARG A 1 885 ? -0.057 8.562 -6.383 1 78.31 885 ARG A N 1
ATOM 6975 C CA . ARG A 1 885 ? 0.201 9.539 -7.434 1 78.31 885 ARG A CA 1
ATOM 6976 C C . ARG A 1 885 ? -0.038 8.938 -8.812 1 78.31 885 ARG A C 1
ATOM 6978 O O . ARG A 1 885 ? -0.204 7.723 -8.945 1 78.31 885 ARG A O 1
ATOM 6985 N N . GLY A 1 886 ? -0.348 9.648 -9.898 1 72.94 886 GLY A N 1
ATOM 6986 C CA . GLY A 1 886 ? -0.413 9.211 -11.281 1 72.94 886 GLY A CA 1
ATOM 6987 C C . GLY A 1 886 ? 0.951 8.938 -11.891 1 72.94 886 GLY A C 1
ATOM 6988 O O . GLY A 1 886 ? 1.979 9.234 -11.273 1 72.94 886 GLY A O 1
ATOM 6989 N N . MET A 1 887 ? 1.135 8.102 -12.867 1 79.25 887 MET A N 1
ATOM 6990 C CA . MET A 1 887 ? 2.389 7.719 -13.5 1 79.25 887 MET A CA 1
ATOM 6991 C C . MET A 1 887 ? 2.527 8.367 -14.875 1 79.25 887 MET A C 1
ATOM 6993 O O . MET A 1 887 ? 3.221 7.848 -15.75 1 79.25 887 MET A O 1
ATOM 6997 N N . THR A 1 888 ? 1.888 9.547 -14.984 1 81.56 888 THR A N 1
ATOM 6998 C CA . THR A 1 888 ? 2.086 10.266 -16.234 1 81.56 888 THR A CA 1
ATOM 6999 C C . THR A 1 888 ? 3.508 10.82 -16.312 1 81.56 888 THR A C 1
ATOM 7001 O O . THR A 1 888 ? 4.215 10.891 -15.312 1 81.56 888 THR A O 1
ATOM 7004 N N . GLU A 1 889 ? 3.906 11.117 -17.531 1 85.38 889 GLU A N 1
ATOM 7005 C CA . GLU A 1 889 ? 5.262 11.625 -17.703 1 85.38 889 GLU A CA 1
ATOM 7006 C C . GLU A 1 889 ? 5.504 12.867 -16.859 1 85.38 889 GLU A C 1
ATOM 7008 O O . GLU A 1 889 ? 6.562 13 -16.234 1 85.38 889 GLU A O 1
ATOM 7013 N N . LEU A 1 890 ? 4.547 13.742 -16.875 1 87.81 890 LEU A N 1
ATOM 7014 C CA . LEU A 1 890 ? 4.664 14.969 -16.094 1 87.81 890 LEU A CA 1
ATOM 7015 C C . LEU A 1 890 ? 4.789 14.664 -14.609 1 87.81 890 LEU A C 1
ATOM 7017 O O . LEU A 1 890 ? 5.621 15.258 -13.922 1 87.81 890 LEU A O 1
ATOM 7021 N N . GLN A 1 891 ? 3.975 13.805 -14.109 1 89 891 GLN A N 1
ATOM 7022 C CA . GLN A 1 891 ? 3.973 13.453 -12.695 1 89 891 GLN A CA 1
ATOM 7023 C C . GLN A 1 891 ? 5.281 12.789 -12.289 1 89 891 GLN A C 1
ATOM 7025 O O . GLN A 1 891 ? 5.801 13.039 -11.195 1 89 891 GLN A O 1
ATOM 7030 N N . ARG A 1 892 ? 5.805 11.953 -13.141 1 91 892 ARG A N 1
ATOM 7031 C CA . ARG A 1 892 ? 7.074 11.281 -12.867 1 91 892 ARG A CA 1
ATOM 7032 C C . ARG A 1 892 ? 8.211 12.289 -12.766 1 91 892 ARG A C 1
ATOM 7034 O O . ARG A 1 892 ? 9.008 12.25 -11.82 1 91 892 ARG A O 1
ATOM 7041 N N . VAL A 1 893 ? 8.211 13.188 -13.727 1 92.56 893 VAL A N 1
ATOM 7042 C CA . VAL A 1 893 ? 9.273 14.188 -13.758 1 92.56 893 VAL A CA 1
ATOM 7043 C C . VAL A 1 893 ? 9.18 15.078 -12.523 1 92.56 893 VAL A C 1
ATOM 7045 O O . VAL A 1 893 ? 10.188 15.352 -11.875 1 92.56 893 VAL A O 1
ATOM 7048 N N . GLN A 1 894 ? 8.016 15.477 -12.273 1 92.69 894 GLN A N 1
ATOM 7049 C CA . GLN A 1 894 ? 7.805 16.344 -11.117 1 92.69 894 GLN A CA 1
ATOM 7050 C C . GLN A 1 894 ? 8.219 15.648 -9.82 1 92.69 894 GLN A C 1
ATOM 7052 O O . GLN A 1 894 ? 8.914 16.234 -8.984 1 92.69 894 GLN A O 1
ATOM 7057 N N . TRP A 1 895 ? 7.793 14.43 -9.648 1 92.81 895 TRP A N 1
ATOM 7058 C CA . TRP A 1 895 ? 8.078 13.695 -8.422 1 92.81 895 TRP A CA 1
ATOM 7059 C C . TRP A 1 895 ? 9.562 13.391 -8.289 1 92.81 895 TRP A C 1
ATOM 7061 O O . TRP A 1 895 ? 10.148 13.57 -7.223 1 92.81 895 TRP A O 1
ATOM 7071 N N . LEU A 1 896 ? 10.219 13 -9.336 1 92.81 896 LEU A N 1
ATOM 7072 C CA . LEU A 1 896 ? 11.617 12.609 -9.328 1 92.81 896 LEU A CA 1
ATOM 7073 C C . LEU A 1 896 ? 12.523 13.805 -9.047 1 92.81 896 LEU A C 1
ATOM 7075 O O . LEU A 1 896 ? 13.398 13.734 -8.18 1 92.81 896 LEU A O 1
ATOM 7079 N N . LEU A 1 897 ? 12.266 14.883 -9.734 1 92.25 897 LEU A N 1
ATOM 7080 C CA . LEU A 1 897 ? 13.195 16 -9.688 1 92.25 897 LEU A CA 1
ATOM 7081 C C . LEU A 1 897 ? 12.93 16.891 -8.477 1 92.25 897 LEU A C 1
ATOM 7083 O O . LEU A 1 897 ? 13.828 17.594 -8.008 1 92.25 897 LEU A O 1
ATOM 7087 N N . SER A 1 898 ? 11.742 16.828 -7.949 1 92.69 898 SER A N 1
ATOM 7088 C CA . SER A 1 898 ? 11.453 17.641 -6.773 1 92.69 898 SER A CA 1
ATOM 7089 C C . SER A 1 898 ? 11.781 16.891 -5.488 1 92.69 898 SER A C 1
ATOM 7091 O O . SER A 1 898 ? 11.844 17.5 -4.414 1 92.69 898 SER A O 1
ATOM 7093 N N . SER A 1 899 ? 11.992 15.633 -5.559 1 89.44 899 SER A N 1
ATOM 7094 C CA . SER A 1 899 ? 12.117 14.766 -4.398 1 89.44 899 SER A CA 1
ATOM 7095 C C . SER A 1 899 ? 13.258 15.219 -3.492 1 89.44 899 SER A C 1
ATOM 7097 O O . SER A 1 899 ? 13.125 15.211 -2.266 1 89.44 899 SER A O 1
ATOM 7099 N N . PRO A 1 900 ? 14.406 15.617 -4.031 1 84.5 900 PRO A N 1
ATOM 7100 C CA . PRO A 1 900 ? 15.484 16.062 -3.143 1 84.5 900 PRO A CA 1
ATOM 7101 C C . PRO A 1 900 ? 15.109 17.281 -2.32 1 84.5 900 PRO A C 1
ATOM 7103 O O . PRO A 1 900 ? 15.391 17.344 -1.12 1 84.5 900 PRO A O 1
ATOM 7106 N N . ALA A 1 901 ? 14.5 18.203 -2.963 1 89.44 901 ALA A N 1
ATOM 7107 C CA . ALA A 1 901 ? 14.07 19.422 -2.258 1 89.44 901 ALA A CA 1
ATOM 7108 C C . ALA A 1 901 ? 13.023 19.094 -1.196 1 89.44 901 ALA A C 1
ATOM 7110 O O . ALA A 1 901 ? 13.07 19.625 -0.088 1 89.44 901 ALA A O 1
ATOM 7111 N N . CYS A 1 902 ? 12.102 18.266 -1.551 1 92.38 902 CYS A N 1
ATOM 7112 C CA . CYS A 1 902 ? 11.055 17.875 -0.613 1 92.38 902 CYS A CA 1
ATOM 7113 C C . CYS A 1 902 ? 11.641 17.125 0.579 1 92.38 902 CYS A C 1
ATOM 7115 O O . CYS A 1 902 ? 11.195 17.297 1.713 1 92.38 902 CYS A O 1
ATOM 7117 N N . ALA A 1 903 ? 12.648 16.328 0.343 1 87.62 903 ALA A N 1
ATOM 7118 C CA . ALA A 1 903 ? 13.305 15.578 1.417 1 87.62 903 ALA A CA 1
ATOM 7119 C C . ALA A 1 903 ? 14.008 16.531 2.389 1 87.62 903 ALA A C 1
ATOM 7121 O O . ALA A 1 903 ? 13.992 16.297 3.602 1 87.62 903 ALA A O 1
ATOM 7122 N N . GLU A 1 904 ? 14.602 17.5 1.866 1 89.38 904 GLU A N 1
ATOM 7123 C CA . GLU A 1 904 ? 15.273 18.484 2.715 1 89.38 904 GLU A CA 1
ATOM 7124 C C . GLU A 1 904 ? 14.273 19.25 3.574 1 89.38 904 GLU A C 1
ATOM 7126 O O . GLU A 1 904 ? 14.539 19.531 4.746 1 89.38 904 GLU A O 1
ATOM 7131 N N . ILE A 1 905 ? 13.195 19.625 2.979 1 93.94 905 ILE A N 1
ATOM 7132 C CA . ILE A 1 905 ? 12.156 20.312 3.734 1 93.94 905 ILE A CA 1
ATOM 7133 C C . ILE A 1 905 ? 11.609 19.391 4.82 1 93.94 905 ILE A C 1
ATOM 7135 O O . ILE A 1 905 ? 11.352 19.828 5.945 1 93.94 905 ILE A O 1
ATOM 7139 N N . ASN A 1 906 ? 11.414 18.172 4.445 1 92.38 906 ASN A N 1
ATOM 7140 C CA . ASN A 1 906 ? 10.969 17.188 5.43 1 92.38 906 ASN A CA 1
ATOM 7141 C C . ASN A 1 906 ? 11.938 17.094 6.605 1 92.38 906 ASN A C 1
ATOM 7143 O O . ASN A 1 906 ? 11.516 17.047 7.762 1 92.38 906 ASN A O 1
ATOM 7147 N N . TYR A 1 907 ? 13.195 17.094 6.328 1 88.69 907 TYR A N 1
ATOM 7148 C CA . TYR A 1 907 ? 14.203 17.047 7.379 1 88.69 907 TYR A CA 1
ATOM 7149 C C . TYR A 1 907 ? 14.172 18.312 8.219 1 88.69 907 TYR A C 1
ATOM 7151 O O . TYR A 1 907 ? 14.297 18.266 9.445 1 88.69 907 TYR A O 1
ATOM 7159 N N . ALA A 1 908 ? 14.047 19.406 7.57 1 93.06 908 ALA A N 1
ATOM 7160 C CA . ALA A 1 908 ? 13.977 20.688 8.273 1 93.06 908 ALA A CA 1
ATOM 7161 C C . ALA A 1 908 ? 12.789 20.734 9.219 1 93.06 908 ALA A C 1
ATOM 7163 O O . ALA A 1 908 ? 12.898 21.219 10.344 1 93.06 908 ALA A O 1
ATOM 7164 N N . MET A 1 909 ? 11.68 20.219 8.781 1 96.25 909 MET A N 1
ATOM 7165 C CA . MET A 1 909 ? 10.477 20.203 9.609 1 96.25 909 MET A CA 1
ATOM 7166 C C . MET A 1 909 ? 10.633 19.25 10.789 1 96.25 909 MET A C 1
ATOM 7168 O O . MET A 1 909 ? 10.125 19.516 11.883 1 96.25 909 MET A O 1
ATOM 7172 N N . GLN A 1 910 ? 11.297 18.156 10.562 1 94 910 GLN A N 1
ATOM 7173 C CA . GLN A 1 910 ? 11.57 17.234 11.648 1 94 910 GLN A CA 1
ATOM 7174 C C . GLN A 1 910 ? 12.461 17.875 12.711 1 94 910 GLN A C 1
ATOM 7176 O O . GLN A 1 910 ? 12.234 17.703 13.906 1 94 910 GLN A O 1
ATOM 7181 N N . THR A 1 911 ? 13.391 18.578 12.227 1 92.19 911 THR A N 1
ATOM 7182 C CA . THR A 1 911 ? 14.273 19.297 13.133 1 92.19 911 THR A CA 1
ATOM 7183 C C . THR A 1 911 ? 13.508 20.375 13.898 1 92.19 911 THR A C 1
ATOM 7185 O O . THR A 1 911 ? 13.672 20.516 15.117 1 92.19 911 THR A O 1
ATOM 7188 N N . LEU A 1 912 ? 12.688 21.094 13.219 1 95.5 912 LEU A N 1
ATOM 7189 C CA . LEU A 1 912 ? 11.906 22.156 13.828 1 95.5 912 LEU A CA 1
ATOM 7190 C C . LEU A 1 912 ? 10.953 21.609 14.883 1 95.5 912 LEU A C 1
ATOM 7192 O O . LEU A 1 912 ? 10.875 22.141 15.992 1 95.5 912 LEU A O 1
ATOM 7196 N N . THR A 1 913 ? 10.211 20.531 14.578 1 94.62 913 THR A N 1
ATOM 7197 C CA . THR A 1 913 ? 9.172 20 15.453 1 94.62 913 THR A CA 1
ATOM 7198 C C . THR A 1 913 ? 9.766 19.047 16.484 1 94.62 913 THR A C 1
ATOM 7200 O O . THR A 1 913 ? 9.125 18.734 17.484 1 94.62 913 THR A O 1
ATOM 7203 N N . GLY A 1 914 ? 10.898 18.5 16.203 1 89.88 914 GLY A N 1
ATOM 7204 C CA . GLY A 1 914 ? 11.5 17.5 17.062 1 89.88 914 GLY A CA 1
ATOM 7205 C C . GLY A 1 914 ? 10.906 16.109 16.875 1 89.88 914 GLY A C 1
ATOM 7206 O O . GLY A 1 914 ? 11.156 15.211 17.688 1 89.88 914 GLY A O 1
ATOM 7207 N N . VAL A 1 915 ? 10.023 15.977 15.891 1 91.38 915 VAL A N 1
ATOM 7208 C CA . VAL A 1 915 ? 9.391 14.688 15.609 1 91.38 915 VAL A CA 1
ATOM 7209 C C . VAL A 1 915 ? 10.133 13.992 14.469 1 91.38 915 VAL A C 1
ATOM 7211 O O . VAL A 1 915 ? 10.156 14.492 13.344 1 91.38 915 VAL A O 1
ATOM 7214 N N . ASN A 1 916 ? 10.711 12.859 14.742 1 84.31 916 ASN A N 1
ATOM 7215 C CA . ASN A 1 916 ? 11.5 12.148 13.742 1 84.31 916 ASN A CA 1
ATOM 7216 C C . ASN A 1 916 ? 10.727 10.969 13.156 1 84.31 916 ASN A C 1
ATOM 7218 O O . ASN A 1 916 ? 9.992 10.289 13.867 1 84.31 916 ASN A O 1
ATOM 7222 N N . TYR A 1 917 ? 10.891 10.852 11.859 1 76.25 917 TYR A N 1
ATOM 7223 C CA . TYR A 1 917 ? 10.328 9.703 11.18 1 76.25 917 TYR A CA 1
ATOM 7224 C C . TYR A 1 917 ? 11.266 8.508 11.242 1 76.25 917 TYR A C 1
ATOM 7226 O O . TYR A 1 917 ? 12.391 8.562 10.734 1 76.25 917 TYR A O 1
ATOM 7234 N N . HIS A 1 918 ? 11.023 7.496 12.156 1 60.84 918 HIS A N 1
ATOM 7235 C CA . HIS A 1 918 ? 11.922 6.359 12.312 1 60.84 918 HIS A CA 1
ATOM 7236 C C . HIS A 1 918 ? 11.312 5.09 11.719 1 60.84 918 HIS A C 1
ATOM 7238 O O . HIS A 1 918 ? 10.117 4.844 11.867 1 60.84 918 HIS A O 1
ATOM 7244 N N . THR A 1 919 ? 11.914 4.445 10.703 1 54.44 919 THR A N 1
ATOM 7245 C CA . THR A 1 919 ? 11.523 3.098 10.289 1 54.44 919 THR A CA 1
ATOM 7246 C C . THR A 1 919 ? 12.414 2.053 10.953 1 54.44 919 THR A C 1
ATOM 7248 O O . THR A 1 919 ? 13.609 2.283 11.156 1 54.44 919 THR A O 1
ATOM 7251 N N . SER A 1 920 ? 12.008 1.247 12.047 1 48.06 920 SER A N 1
ATOM 7252 C CA . SER A 1 920 ? 12.672 0.248 12.875 1 48.06 920 SER A CA 1
ATOM 7253 C C . SER A 1 920 ? 13.539 -0.679 12.039 1 48.06 920 SER A C 1
ATOM 7255 O O . SER A 1 920 ? 14.297 -1.489 12.586 1 48.06 920 SER A O 1
ATOM 7257 N N . ASP A 1 921 ? 13.562 -0.668 10.773 1 50 921 ASP A N 1
ATOM 7258 C CA . ASP A 1 921 ? 14.094 -1.837 10.078 1 50 921 ASP A CA 1
ATOM 7259 C C . ASP A 1 921 ? 15.617 -1.842 10.102 1 50 921 ASP A C 1
ATOM 7261 O O . ASP A 1 921 ? 16.25 -2.768 9.578 1 50 921 ASP A O 1
ATOM 7265 N N . GLN A 1 922 ? 16.297 -0.775 10.891 1 51.06 922 GLN A N 1
ATOM 7266 C CA . GLN A 1 922 ? 17.75 -0.789 10.695 1 51.06 922 GLN A CA 1
ATOM 7267 C C . GLN A 1 922 ? 18.469 -1.356 11.914 1 51.06 922 GLN A C 1
ATOM 7269 O O . GLN A 1 922 ? 18 -1.204 13.047 1 51.06 922 GLN A O 1
ATOM 7274 N N . HIS A 1 923 ? 19.391 -2.221 12.016 1 56.84 923 HIS A N 1
ATOM 7275 C CA . HIS A 1 923 ? 20.438 -2.773 12.875 1 56.84 923 HIS A CA 1
ATOM 7276 C C . HIS A 1 923 ? 19.844 -3.752 13.883 1 56.84 923 HIS A C 1
ATOM 7278 O O . HIS A 1 923 ? 20.25 -3.76 15.055 1 56.84 923 HIS A O 1
ATOM 7284 N N . LYS A 1 924 ? 18.875 -4.488 13.352 1 63.72 924 LYS A N 1
ATOM 7285 C CA . LYS A 1 924 ? 18.109 -5.391 14.211 1 63.72 924 LYS A CA 1
ATOM 7286 C C . LYS A 1 924 ? 19 -6.496 14.773 1 63.72 924 LYS A C 1
ATOM 7288 O O . LYS A 1 924 ? 18.75 -6.996 15.875 1 63.72 924 LYS A O 1
ATOM 7293 N N . GLU A 1 925 ? 20.156 -6.695 14.125 1 71.62 925 GLU A N 1
ATOM 7294 C CA . GLU A 1 925 ? 20.953 -7.859 14.477 1 71.62 925 GLU A CA 1
ATOM 7295 C C . GLU A 1 925 ? 21.75 -7.617 15.75 1 71.62 925 GLU A C 1
ATOM 7297 O O . GLU A 1 925 ? 22.188 -8.57 16.406 1 71.62 925 GLU A O 1
ATOM 7302 N N . SER A 1 926 ? 21.938 -6.367 16.047 1 72.25 926 SER A N 1
ATOM 7303 C CA . SER A 1 926 ? 22.719 -6.055 17.25 1 72.25 926 SER A CA 1
ATOM 7304 C C . SER A 1 926 ? 21.812 -5.93 18.469 1 72.25 926 SER A C 1
ATOM 7306 O O . SER A 1 926 ? 22.312 -5.848 19.594 1 72.25 926 SER A O 1
ATOM 7308 N N . GLY A 1 927 ? 20.594 -6.09 18.188 1 78.5 927 GLY A N 1
ATOM 7309 C CA . GLY A 1 927 ? 19.641 -5.965 19.281 1 78.5 927 GLY A CA 1
ATOM 7310 C C . GLY A 1 927 ? 19.547 -7.219 20.141 1 78.5 927 GLY A C 1
ATOM 7311 O O . GLY A 1 927 ? 19.75 -8.328 19.641 1 78.5 927 GLY A O 1
ATOM 7312 N N . LYS A 1 928 ? 19.328 -7.129 21.328 1 78.94 928 LYS A N 1
ATOM 7313 C CA . LYS A 1 928 ? 19.266 -8.25 22.266 1 78.94 928 LYS A CA 1
ATOM 7314 C C . LYS A 1 928 ? 18.156 -9.227 21.891 1 78.94 928 LYS A C 1
ATOM 7316 O O . LYS A 1 928 ? 18.328 -10.438 22.016 1 78.94 928 LYS A O 1
ATOM 7321 N N . ALA A 1 929 ? 17.094 -8.703 21.438 1 78.38 929 ALA A N 1
ATOM 7322 C CA . ALA A 1 929 ? 15.977 -9.562 21.047 1 78.38 929 ALA A CA 1
ATOM 7323 C C . ALA A 1 929 ? 16.359 -10.453 19.859 1 78.38 929 ALA A C 1
ATOM 7325 O O . ALA A 1 929 ? 16.047 -11.641 19.844 1 78.38 929 ALA A O 1
ATOM 7326 N N . ARG A 1 930 ? 17.078 -9.883 18.938 1 85.31 930 ARG A N 1
ATOM 7327 C CA . ARG A 1 930 ? 17.516 -10.648 17.766 1 85.31 930 ARG A CA 1
ATOM 7328 C C . ARG A 1 930 ? 18.578 -11.664 18.156 1 85.31 930 ARG A C 1
ATOM 7330 O O . ARG A 1 930 ? 18.578 -12.789 17.656 1 85.31 930 ARG A O 1
ATOM 7337 N N . GLN A 1 931 ? 19.453 -11.32 19.031 1 84.75 931 GLN A N 1
ATOM 7338 C CA . GLN A 1 931 ? 20.484 -12.234 19.484 1 84.75 931 GLN A CA 1
ATOM 7339 C C . GLN A 1 931 ? 19.891 -13.453 20.172 1 84.75 931 GLN A C 1
ATOM 7341 O O . GLN A 1 931 ? 20.297 -14.586 19.922 1 84.75 931 GLN A O 1
ATOM 7346 N N . SER A 1 932 ? 18.906 -13.172 20.984 1 84.31 932 SER A N 1
ATOM 7347 C CA . SER A 1 932 ? 18.219 -14.266 21.672 1 84.31 932 SER A CA 1
ATOM 7348 C C . SER A 1 932 ? 17.484 -15.172 20.688 1 84.31 932 SER A C 1
ATOM 7350 O O . SER A 1 932 ? 17.484 -16.391 20.844 1 84.31 932 SER A O 1
ATOM 7352 N N . ARG A 1 933 ? 16.891 -14.586 19.75 1 87.12 933 ARG A N 1
ATOM 7353 C CA . ARG A 1 933 ? 16.172 -15.367 18.734 1 87.12 933 ARG A CA 1
ATOM 7354 C C . ARG A 1 933 ? 17.156 -16.203 17.922 1 87.12 933 ARG A C 1
ATOM 7356 O O . ARG A 1 933 ? 16.891 -17.375 17.641 1 87.12 933 ARG A O 1
ATOM 7363 N N . ASP A 1 934 ? 18.203 -15.578 17.547 1 88.38 934 ASP A N 1
ATOM 7364 C CA . ASP A 1 934 ? 19.203 -16.281 16.766 1 88.38 934 ASP A CA 1
ATOM 7365 C C . ASP A 1 934 ? 19.828 -17.422 17.547 1 88.38 934 ASP A C 1
ATOM 7367 O O . ASP A 1 934 ? 20.156 -18.469 16.984 1 88.38 934 ASP A O 1
ATOM 7371 N N . ASP A 1 935 ? 19.969 -17.188 18.75 1 87.31 935 ASP A N 1
ATOM 7372 C CA . ASP A 1 935 ? 20.516 -18.234 19.625 1 87.31 935 ASP A CA 1
ATOM 7373 C C . ASP A 1 935 ? 19.562 -19.422 19.688 1 87.31 935 ASP A C 1
ATOM 7375 O O . ASP A 1 935 ? 20.016 -20.578 19.547 1 87.31 935 ASP A O 1
ATOM 7379 N N . ARG A 1 936 ? 18.344 -19.172 19.859 1 87.56 936 ARG A N 1
ATOM 7380 C CA . ARG A 1 936 ? 17.344 -20.234 19.891 1 87.56 936 ARG A CA 1
ATOM 7381 C C . ARG A 1 936 ? 17.297 -20.984 18.562 1 87.56 936 ARG A C 1
ATOM 7383 O O . ARG A 1 936 ? 17.266 -22.219 18.547 1 87.56 936 ARG A O 1
ATOM 7390 N N . ASP A 1 937 ? 17.266 -20.281 17.516 1 91.69 937 ASP A N 1
ATOM 7391 C CA . ASP A 1 937 ? 17.172 -20.891 16.203 1 91.69 937 ASP A CA 1
ATOM 7392 C C . ASP A 1 937 ? 18.438 -21.688 15.883 1 91.69 937 ASP A C 1
ATOM 7394 O O . ASP A 1 937 ? 18.359 -22.734 15.227 1 91.69 937 ASP A O 1
ATOM 7398 N N . ALA A 1 938 ? 19.562 -21.156 16.281 1 90.94 938 ALA A N 1
ATOM 7399 C CA . ALA A 1 938 ? 20.812 -21.875 16.078 1 90.94 938 ALA A CA 1
ATOM 7400 C C . ALA A 1 938 ? 20.812 -23.219 16.812 1 90.94 938 ALA A C 1
ATOM 7402 O O . ALA A 1 938 ? 21.328 -24.203 16.297 1 90.94 938 ALA A O 1
ATOM 7403 N N . PHE A 1 939 ? 20.25 -23.219 17.953 1 89.12 939 PHE A N 1
ATOM 7404 C CA . PHE A 1 939 ? 20.172 -24.453 18.734 1 89.12 939 PHE A CA 1
ATOM 7405 C C . PHE A 1 939 ? 19.25 -25.469 18.062 1 89.12 939 PHE A C 1
ATOM 7407 O O . PHE A 1 939 ? 19.547 -26.656 18.062 1 89.12 939 PHE A O 1
ATOM 7414 N N . ILE A 1 940 ? 18.188 -24.984 17.516 1 92.88 940 ILE A N 1
ATOM 7415 C CA . ILE A 1 940 ? 17.266 -25.859 16.797 1 92.88 940 ILE A CA 1
ATOM 7416 C C . ILE A 1 940 ? 17.969 -26.5 15.609 1 92.88 940 ILE A C 1
ATOM 7418 O O . ILE A 1 940 ? 17.844 -27.703 15.375 1 92.88 940 ILE A O 1
ATOM 7422 N N . VAL A 1 941 ? 18.719 -25.703 14.93 1 94.31 941 VAL A N 1
ATOM 7423 C CA . VAL A 1 941 ? 19.469 -26.203 13.766 1 94.31 941 VAL A CA 1
ATOM 7424 C C . VAL A 1 941 ? 20.531 -27.188 14.211 1 94.31 941 VAL A C 1
ATOM 7426 O O . VAL A 1 941 ? 20.703 -28.25 13.602 1 94.31 941 VAL A O 1
ATOM 7429 N N . LEU A 1 942 ? 21.234 -26.875 15.234 1 93.06 942 LEU A N 1
ATOM 7430 C CA . LEU A 1 942 ? 22.281 -27.734 15.758 1 93.06 942 LEU A CA 1
ATOM 7431 C C . LEU A 1 942 ? 21.734 -29.094 16.156 1 93.06 942 LEU A C 1
ATOM 7433 O O . LEU A 1 942 ? 22.297 -30.141 15.812 1 93.06 942 LEU A O 1
ATOM 7437 N N . LYS A 1 943 ? 20.641 -29.094 16.875 1 91.44 943 LYS A N 1
ATOM 7438 C CA . LYS A 1 943 ? 20.016 -30.344 17.312 1 91.44 943 LYS A CA 1
ATOM 7439 C C . LYS A 1 943 ? 19.641 -31.219 16.109 1 91.44 943 LYS A C 1
ATOM 7441 O O . LYS A 1 943 ? 19.891 -32.406 16.109 1 91.44 943 LYS A O 1
ATOM 7446 N N . HIS A 1 944 ? 19.141 -30.594 15.133 1 94.56 944 HIS A N 1
ATOM 7447 C CA . HIS A 1 944 ? 18.703 -31.312 13.938 1 94.56 944 HIS A CA 1
ATOM 7448 C C . HIS A 1 944 ? 19.906 -31.906 13.188 1 94.56 944 HIS A C 1
ATOM 7450 O O . HIS A 1 944 ? 19.859 -33.062 12.75 1 94.56 944 HIS A O 1
ATOM 7456 N N . VAL A 1 945 ? 20.953 -31.141 13.078 1 93.81 945 VAL A N 1
ATOM 7457 C CA . VAL A 1 945 ? 22.109 -31.562 12.305 1 93.81 945 VAL A CA 1
ATOM 7458 C C . VAL A 1 945 ? 22.906 -32.594 13.109 1 93.81 945 VAL A C 1
ATOM 7460 O O . VAL A 1 945 ? 23.5 -33.5 12.531 1 93.81 945 VAL A O 1
ATOM 7463 N N . MET A 1 946 ? 22.906 -32.469 14.367 1 90.94 946 MET A N 1
ATOM 7464 C CA . MET A 1 946 ? 23.625 -33.406 15.211 1 90.94 946 MET A CA 1
ATOM 7465 C C . MET A 1 946 ? 23.047 -34.812 15.078 1 90.94 946 MET A C 1
ATOM 7467 O O . MET A 1 946 ? 23.797 -35.812 15.047 1 90.94 946 MET A O 1
ATOM 7471 N N . GLU A 1 947 ? 21.75 -34.844 15 1 89.94 947 GLU A N 1
ATOM 7472 C CA . GLU A 1 947 ? 21.078 -36.125 14.82 1 89.94 947 GLU A CA 1
ATOM 7473 C C . GLU A 1 947 ? 21.391 -36.719 13.445 1 89.94 947 GLU A C 1
ATOM 7475 O O . GLU A 1 947 ? 21.344 -37.938 13.266 1 89.94 947 GLU A O 1
ATOM 7480 N N . ARG A 1 948 ? 21.797 -35.906 12.547 1 92.12 948 ARG A N 1
ATOM 7481 C CA . ARG A 1 948 ? 22.109 -36.281 11.164 1 92.12 948 ARG A CA 1
ATOM 7482 C C . ARG A 1 948 ? 23.516 -35.781 10.773 1 92.12 948 ARG A C 1
ATOM 7484 O O . ARG A 1 948 ? 23.688 -35.188 9.719 1 92.12 948 ARG A O 1
ATOM 7491 N N . ASN A 1 949 ? 24.406 -36.094 11.562 1 92.31 949 ASN A N 1
ATOM 7492 C CA . ASN A 1 949 ? 25.75 -35.531 11.445 1 92.31 949 ASN A CA 1
ATOM 7493 C C . ASN A 1 949 ? 26.391 -35.906 10.109 1 92.31 949 ASN A C 1
ATOM 7495 O O . ASN A 1 949 ? 26.688 -37.062 9.852 1 92.31 949 ASN A O 1
ATOM 7499 N N . PRO A 1 950 ? 26.672 -34.875 9.297 1 94.19 950 PRO A N 1
ATOM 7500 C CA . PRO A 1 950 ? 27.281 -35.125 7.992 1 94.19 950 PRO A CA 1
ATOM 7501 C C . PRO A 1 950 ? 28.734 -35.594 8.094 1 94.19 950 PRO A C 1
ATOM 7503 O O . PRO A 1 950 ? 29.281 -36.125 7.121 1 94.19 950 PRO A O 1
ATOM 7506 N N . PHE A 1 951 ? 29.344 -35.438 9.234 1 93.44 951 PHE A N 1
ATOM 7507 C CA . PHE A 1 951 ? 30.766 -35.75 9.391 1 93.44 951 PHE A CA 1
ATOM 7508 C C . PHE A 1 951 ? 30.969 -37.125 9.953 1 93.44 951 PHE A C 1
ATOM 7510 O O . PHE A 1 951 ? 32.094 -37.531 10.227 1 93.44 951 PHE A O 1
ATOM 7517 N N . ASP A 1 952 ? 29.812 -37.812 9.875 1 82.69 952 ASP A N 1
ATOM 7518 C CA . ASP A 1 952 ? 29.906 -39.188 10.359 1 82.69 952 ASP A CA 1
ATOM 7519 C C . ASP A 1 952 ? 30.391 -40.125 9.266 1 82.69 952 ASP A C 1
ATOM 7521 O O . ASP A 1 952 ? 30.203 -39.875 8.078 1 82.69 952 ASP A O 1
ATOM 7525 N N . GLY A 1 953 ? 31.281 -41.125 9.391 1 70.44 953 GLY A N 1
ATOM 7526 C CA . GLY A 1 953 ? 32.25 -42.031 8.758 1 70.44 953 GLY A CA 1
ATOM 7527 C C . GLY A 1 953 ? 31.688 -42.75 7.543 1 70.44 953 GLY A C 1
ATOM 7528 O O . GLY A 1 953 ? 32.281 -43.719 7.082 1 70.44 953 GLY A O 1
ATOM 7529 N N . ASN A 1 954 ? 30.578 -42.25 6.859 1 73.62 954 ASN A N 1
ATOM 7530 C CA . ASN A 1 954 ? 30.141 -42.938 5.656 1 73.62 954 ASN A CA 1
ATOM 7531 C C . ASN A 1 954 ? 30.891 -42.438 4.422 1 73.62 954 ASN A C 1
ATOM 7533 O O . ASN A 1 954 ? 31.078 -41.25 4.238 1 73.62 954 ASN A O 1
ATOM 7537 N N . GLU A 1 955 ? 31.422 -43.375 3.629 1 83.06 955 GLU A N 1
ATOM 7538 C CA . GLU A 1 955 ? 32.25 -43.031 2.473 1 83.06 955 GLU A CA 1
ATOM 7539 C C . GLU A 1 955 ? 31.406 -42.594 1.289 1 83.06 955 GLU A C 1
ATOM 7541 O O . GLU A 1 955 ? 31.891 -41.906 0.389 1 83.06 955 GLU A O 1
ATOM 7546 N N . GLU A 1 956 ? 30.094 -42.938 1.307 1 89.25 956 GLU A N 1
ATOM 7547 C CA . GLU A 1 956 ? 29.234 -42.625 0.177 1 89.25 956 GLU A CA 1
ATOM 7548 C C . GLU A 1 956 ? 28.594 -41.25 0.351 1 89.25 956 GLU A C 1
ATOM 7550 O O . GLU A 1 956 ? 28.547 -40.719 1.463 1 89.25 956 GLU A O 1
ATOM 7555 N N . LEU A 1 957 ? 28.25 -40.688 -0.802 1 93.62 957 LEU A N 1
ATOM 7556 C CA . LEU A 1 957 ? 27.516 -39.406 -0.794 1 93.62 957 LEU A CA 1
ATOM 7557 C C . LEU A 1 957 ? 26.031 -39.656 -0.512 1 93.62 957 LEU A C 1
ATOM 7559 O O . LEU A 1 957 ? 25.344 -40.312 -1.292 1 93.62 957 LEU A O 1
ATOM 7563 N N . ARG A 1 958 ? 25.609 -39.156 0.623 1 93.12 958 ARG A N 1
ATOM 7564 C CA . ARG A 1 958 ? 24.234 -39.406 1.039 1 93.12 958 ARG A CA 1
ATOM 7565 C C . ARG A 1 958 ? 23.562 -38.125 1.494 1 93.12 958 ARG A C 1
ATOM 7567 O O . ARG A 1 958 ? 24.219 -37.188 1.935 1 93.12 958 ARG A O 1
ATOM 7574 N N . SER A 1 959 ? 22.25 -38.094 1.264 1 93.56 959 SER A N 1
ATOM 7575 C CA . SER A 1 959 ? 21.453 -37.031 1.874 1 93.56 959 SER A CA 1
ATOM 7576 C C . SER A 1 959 ? 21.359 -37.219 3.387 1 93.56 959 SER A C 1
ATOM 7578 O O . SER A 1 959 ? 21.125 -38.312 3.877 1 93.56 959 SER A O 1
ATOM 7580 N N . ILE A 1 960 ? 21.547 -36.188 4.133 1 93.56 960 ILE A N 1
ATOM 7581 C CA . ILE A 1 960 ? 21.578 -36.344 5.586 1 93.56 960 ILE A CA 1
ATOM 7582 C C . ILE A 1 960 ? 20.156 -36.469 6.113 1 93.56 960 ILE A C 1
ATOM 7584 O O . ILE A 1 960 ? 19.938 -36.969 7.227 1 93.56 960 ILE A O 1
ATOM 7588 N N . GLU A 1 961 ? 19.203 -36 5.332 1 92 961 GLU A N 1
ATOM 7589 C CA . GLU A 1 961 ? 17.812 -36.062 5.77 1 92 961 GLU A CA 1
ATOM 7590 C C . GLU A 1 961 ? 17.188 -37.406 5.465 1 92 961 GLU A C 1
ATOM 7592 O O . GLU A 1 961 ? 16.578 -38.031 6.336 1 92 961 GLU A O 1
ATOM 7597 N N . THR A 1 962 ? 17.359 -37.906 4.262 1 89.56 962 THR A N 1
ATOM 7598 C CA . THR A 1 962 ? 16.672 -39.125 3.826 1 89.56 962 THR A CA 1
ATOM 7599 C C . THR A 1 962 ? 17.594 -40.312 3.943 1 89.56 962 THR A C 1
ATOM 7601 O O . THR A 1 962 ? 17.109 -41.469 4 1 89.56 962 THR A O 1
ATOM 7604 N N . GLY A 1 963 ? 18.844 -40.125 3.906 1 88.06 963 GLY A N 1
ATOM 7605 C CA . GLY A 1 963 ? 19.797 -41.25 3.928 1 88.06 963 GLY A CA 1
ATOM 7606 C C . GLY A 1 963 ? 20.016 -41.875 2.562 1 88.06 963 GLY A C 1
ATOM 7607 O O . GLY A 1 963 ? 20.812 -42.781 2.42 1 88.06 963 GLY A O 1
ATOM 7608 N N . ILE A 1 964 ? 19.391 -41.312 1.538 1 89.94 964 ILE A N 1
ATOM 7609 C CA . ILE A 1 964 ? 19.484 -41.875 0.188 1 89.94 964 ILE A CA 1
ATOM 7610 C C . ILE A 1 964 ? 20.891 -41.625 -0.372 1 89.94 964 ILE A C 1
ATOM 7612 O O . ILE A 1 964 ? 21.422 -40.5 -0.256 1 89.94 964 ILE A O 1
ATOM 7616 N N . VAL A 1 965 ? 21.484 -42.719 -0.954 1 90.88 965 VAL A N 1
ATOM 7617 C CA . VAL A 1 965 ? 22.812 -42.625 -1.531 1 90.88 965 VAL A CA 1
ATOM 7618 C C . VAL A 1 965 ? 22.734 -42.125 -2.967 1 90.88 965 VAL A C 1
ATOM 7620 O O . VAL A 1 965 ? 21.875 -42.562 -3.742 1 90.88 965 VAL A O 1
ATOM 7623 N N . ALA A 1 966 ? 23.562 -41.125 -3.268 1 91.44 966 ALA A N 1
ATOM 7624 C CA . ALA A 1 966 ? 23.562 -40.531 -4.598 1 91.44 966 ALA A CA 1
ATOM 7625 C C . ALA A 1 966 ? 24.188 -41.469 -5.621 1 91.44 966 ALA A C 1
ATOM 7627 O O . ALA A 1 966 ? 25.016 -42.312 -5.27 1 91.44 966 ALA A O 1
ATOM 7628 N N . ASP A 1 967 ? 23.797 -41.25 -6.852 1 88.69 967 ASP A N 1
ATOM 7629 C CA . ASP A 1 967 ? 24.391 -42 -7.961 1 88.69 967 ASP A CA 1
ATOM 7630 C C . ASP A 1 967 ? 25.875 -41.688 -8.102 1 88.69 967 ASP A C 1
ATOM 7632 O O . ASP A 1 967 ? 26.328 -40.594 -7.719 1 88.69 967 ASP A O 1
ATOM 7636 N N . GLN A 1 968 ? 26.656 -42.562 -8.617 1 84.25 968 GLN A N 1
ATOM 7637 C CA . GLN A 1 968 ? 28.094 -42.406 -8.75 1 84.25 968 GLN A CA 1
ATOM 7638 C C . GLN A 1 968 ? 28.453 -41.25 -9.68 1 84.25 968 GLN A C 1
ATOM 7640 O O . GLN A 1 968 ? 29.516 -40.656 -9.57 1 84.25 968 GLN A O 1
ATOM 7645 N N . LYS A 1 969 ? 27.469 -40.875 -10.445 1 87.69 969 LYS A N 1
ATOM 7646 C CA . LYS A 1 969 ? 27.719 -39.812 -11.422 1 87.69 969 LYS A CA 1
ATOM 7647 C C . LYS A 1 969 ? 27.562 -38.438 -10.789 1 87.69 969 LYS A C 1
ATOM 7649 O O . LYS A 1 969 ? 28.047 -37.438 -11.328 1 87.69 969 LYS A O 1
ATOM 7654 N N . VAL A 1 970 ? 27.016 -38.438 -9.617 1 91 970 VAL A N 1
ATOM 7655 C CA . VAL A 1 970 ? 26.797 -37.156 -8.938 1 91 970 VAL A CA 1
ATOM 7656 C C . VAL A 1 970 ? 28.109 -36.688 -8.336 1 91 970 VAL A C 1
ATOM 7658 O O . VAL A 1 970 ? 28.75 -37.406 -7.562 1 91 970 VAL A O 1
ATOM 7661 N N . ASN A 1 971 ? 28.625 -35.469 -8.766 1 91.56 971 ASN A N 1
ATOM 7662 C CA . ASN A 1 971 ? 29.938 -34.969 -8.352 1 91.56 971 ASN A CA 1
ATOM 7663 C C . ASN A 1 971 ? 29.828 -33.625 -7.68 1 91.56 971 ASN A C 1
ATOM 7665 O O . ASN A 1 971 ? 30.688 -32.75 -7.871 1 91.56 971 ASN A O 1
ATOM 7669 N N . VAL A 1 972 ? 28.766 -33.312 -6.953 1 93.94 972 VAL A N 1
ATOM 7670 C CA . VAL A 1 972 ? 28.531 -32 -6.332 1 93.94 972 VAL A CA 1
ATOM 7671 C C . VAL A 1 972 ? 29.562 -31.766 -5.23 1 93.94 972 VAL A C 1
ATOM 7673 O O . VAL A 1 972 ? 29.844 -30.625 -4.875 1 93.94 972 VAL A O 1
ATOM 7676 N N . ASP A 1 973 ? 30.156 -32.844 -4.648 1 93.69 973 ASP A N 1
ATOM 7677 C CA . ASP A 1 973 ? 31.172 -32.719 -3.613 1 93.69 973 ASP A CA 1
ATOM 7678 C C . ASP A 1 973 ? 32.5 -32.281 -4.203 1 93.69 973 ASP A C 1
ATOM 7680 O O . ASP A 1 973 ? 33.438 -31.938 -3.469 1 93.69 973 ASP A O 1
ATOM 7684 N N . ARG A 1 974 ? 32.594 -32.156 -5.543 1 95.12 974 ARG A N 1
ATOM 7685 C CA . ARG A 1 974 ? 33.781 -31.688 -6.246 1 95.12 974 ARG A CA 1
ATOM 7686 C C . ARG A 1 974 ? 33.469 -30.453 -7.094 1 95.12 974 ARG A C 1
ATOM 7688 O O . ARG A 1 974 ? 34.031 -30.266 -8.172 1 95.12 974 ARG A O 1
ATOM 7695 N N . SER A 1 975 ? 32.531 -29.672 -6.605 1 96.12 975 SER A N 1
ATOM 7696 C CA . SER A 1 975 ? 32.031 -28.531 -7.367 1 96.12 975 SER A CA 1
ATOM 7697 C C . SER A 1 975 ? 33.125 -27.516 -7.617 1 96.12 975 SER A C 1
ATOM 7699 O O . SER A 1 975 ? 33.219 -26.938 -8.703 1 96.12 975 SER A O 1
ATOM 7701 N N . LYS A 1 976 ? 34 -27.234 -6.672 1 95.88 976 LYS A N 1
ATOM 7702 C CA . LYS A 1 976 ? 35.062 -26.266 -6.824 1 95.88 976 LYS A CA 1
ATOM 7703 C C . LYS A 1 976 ? 36.062 -26.688 -7.914 1 95.88 976 LYS A C 1
ATOM 7705 O O . LYS A 1 976 ? 36.438 -25.891 -8.766 1 95.88 976 LYS A O 1
ATOM 7710 N N . GLU A 1 977 ? 36.438 -27.953 -7.938 1 94.81 977 GLU A N 1
ATOM 7711 C CA . GLU A 1 977 ? 37.375 -28.5 -8.906 1 94.81 977 GLU A CA 1
ATOM 7712 C C . GLU A 1 977 ? 36.812 -28.469 -10.32 1 94.81 977 GLU A C 1
ATOM 7714 O O . GLU A 1 977 ? 37.469 -28.031 -11.258 1 94.81 977 GLU A O 1
ATOM 7719 N N . ILE A 1 978 ? 35.594 -28.922 -10.383 1 94.62 978 ILE A N 1
ATOM 7720 C CA . ILE A 1 978 ? 34.938 -28.953 -11.672 1 94.62 978 ILE A CA 1
ATOM 7721 C C . ILE A 1 978 ? 34.75 -27.516 -12.188 1 94.62 978 ILE A C 1
ATOM 7723 O O . ILE A 1 978 ? 34.969 -27.25 -13.375 1 94.62 978 ILE A O 1
ATOM 7727 N N . GLY A 1 979 ? 34.375 -26.656 -11.297 1 95.5 979 GLY A N 1
ATOM 7728 C CA . GLY A 1 979 ? 34.188 -25.266 -11.672 1 95.5 979 GLY A CA 1
ATOM 7729 C C . GLY A 1 979 ? 35.469 -24.609 -12.133 1 95.5 979 GLY A C 1
ATOM 7730 O O . GLY A 1 979 ? 35.469 -23.828 -13.086 1 95.5 979 GLY A O 1
ATOM 7731 N N . LEU A 1 980 ? 36.562 -24.906 -11.492 1 95.19 980 LEU A N 1
ATOM 7732 C CA . LEU A 1 980 ? 37.844 -24.328 -11.852 1 95.19 980 LEU A CA 1
ATOM 7733 C C . LEU A 1 980 ? 38.281 -24.766 -13.25 1 95.19 980 LEU A C 1
ATOM 7735 O O . LEU A 1 980 ? 38.875 -24 -13.992 1 95.19 980 LEU A O 1
ATOM 7739 N N . GLU A 1 981 ? 37.969 -25.984 -13.602 1 93.25 981 GLU A N 1
ATOM 7740 C CA . GLU A 1 981 ? 38.25 -26.484 -14.945 1 93.25 981 GLU A CA 1
ATOM 7741 C C . GLU A 1 981 ? 37.469 -25.703 -16 1 93.25 981 GLU A C 1
ATOM 7743 O O . GLU A 1 981 ? 38.031 -25.375 -17.047 1 93.25 981 GLU A O 1
ATOM 7748 N N . ILE A 1 982 ? 36.281 -25.438 -15.664 1 92.31 982 ILE A N 1
ATOM 7749 C CA . ILE A 1 982 ? 35.438 -24.703 -16.594 1 92.31 982 ILE A CA 1
ATOM 7750 C C . ILE A 1 982 ? 35.938 -23.266 -16.734 1 92.31 982 ILE A C 1
ATOM 7752 O O . ILE A 1 982 ? 36.031 -22.75 -17.844 1 92.31 982 ILE A O 1
ATOM 7756 N N . VAL A 1 983 ? 36.312 -22.641 -15.641 1 93.62 983 VAL A N 1
ATOM 7757 C CA . VAL A 1 983 ? 36.781 -21.25 -15.633 1 93.62 983 VAL A CA 1
ATOM 7758 C C . VAL A 1 983 ? 38.062 -21.141 -16.422 1 93.62 983 VAL A C 1
ATOM 7760 O O . VAL A 1 983 ? 38.25 -20.188 -17.188 1 93.62 983 VAL A O 1
ATOM 7763 N N . ASN A 1 984 ? 38.906 -22.141 -16.297 1 90.44 984 ASN A N 1
ATOM 7764 C CA . ASN A 1 984 ? 40.188 -22.125 -17 1 90.44 984 ASN A CA 1
ATOM 7765 C C . ASN A 1 984 ? 40.031 -22.375 -18.484 1 90.44 984 ASN A C 1
ATOM 7767 O O . ASN A 1 984 ? 40.906 -22 -19.281 1 90.44 984 ASN A O 1
ATOM 7771 N N . SER A 1 985 ? 38.969 -22.938 -18.875 1 89.06 985 SER A N 1
ATOM 7772 C CA . SER A 1 985 ? 38.75 -23.25 -20.281 1 89.06 985 SER A CA 1
ATOM 7773 C C . SER A 1 985 ? 38.094 -22.078 -21 1 89.06 985 SER A C 1
ATOM 7775 O O . SER A 1 985 ? 38.094 -22.031 -22.234 1 89.06 985 SER A O 1
ATOM 7777 N N . LEU A 1 986 ? 37.625 -21.109 -20.266 1 87 986 LEU A N 1
ATOM 7778 C CA . LEU A 1 986 ? 36.875 -20 -20.859 1 87 986 LEU A CA 1
ATOM 7779 C C . LEU A 1 986 ? 37.75 -19.219 -21.828 1 87 986 LEU A C 1
ATOM 7781 O O . LEU A 1 986 ? 37.344 -18.922 -22.953 1 87 986 LEU A O 1
ATOM 7785 N N . PRO A 1 987 ? 39 -18.828 -21.516 1 83.06 987 PRO A N 1
ATOM 7786 C CA . PRO A 1 987 ? 39.812 -18.094 -22.469 1 83.06 987 PRO A CA 1
ATOM 7787 C C . PRO A 1 987 ? 40.188 -18.922 -23.703 1 83.06 987 PRO A C 1
ATOM 7789 O O . PRO A 1 987 ? 40.531 -18.359 -24.75 1 83.06 987 PRO A O 1
ATOM 7792 N N . ILE A 1 988 ? 40.156 -20.266 -23.578 1 68.75 988 ILE A N 1
ATOM 7793 C CA . ILE A 1 988 ? 40.562 -21.141 -24.672 1 68.75 988 ILE A CA 1
ATOM 7794 C C . ILE A 1 988 ? 39.406 -21.344 -25.641 1 68.75 988 ILE A C 1
ATOM 7796 O O . ILE A 1 988 ? 39.562 -21.234 -26.859 1 68.75 988 ILE A O 1
ATOM 7800 N N . TYR A 1 989 ? 38.156 -21.828 -25.141 1 55.75 989 TYR A N 1
ATOM 7801 C CA . TYR A 1 989 ? 37.062 -22.297 -25.969 1 55.75 989 TYR A CA 1
ATOM 7802 C C . TYR A 1 989 ? 36.188 -21.156 -26.422 1 55.75 989 TYR A C 1
ATOM 7804 O O . TYR A 1 989 ? 35.188 -21.359 -27.125 1 55.75 989 TYR A O 1
ATOM 7812 N N . PHE A 1 990 ? 36.094 -20.109 -25.906 1 49.53 990 PHE A N 1
ATOM 7813 C CA . PHE A 1 990 ? 34.875 -19.312 -26.156 1 49.53 990 PHE A CA 1
ATOM 7814 C C . PHE A 1 990 ? 34.75 -18.984 -27.641 1 49.53 990 PHE A C 1
ATOM 7816 O O . PHE A 1 990 ? 33.875 -18.188 -28.016 1 49.53 990 PHE A O 1
ATOM 7823 N N . TRP A 1 991 ? 35.531 -19.516 -28.516 1 39.81 991 TRP A N 1
ATOM 7824 C CA . TRP A 1 991 ? 34.938 -19.312 -29.844 1 39.81 991 TRP A CA 1
ATOM 7825 C C . TRP A 1 991 ? 33.594 -20 -29.969 1 39.81 991 TRP A C 1
ATOM 7827 O O . TRP A 1 991 ? 32.781 -19.641 -30.844 1 39.81 991 TRP A O 1
ATOM 7837 N N . ILE A 1 992 ? 33.312 -21.109 -29.281 1 33.31 992 ILE A N 1
ATOM 7838 C CA . ILE A 1 992 ? 32.25 -21.984 -29.75 1 33.31 992 ILE A CA 1
ATOM 7839 C C . ILE A 1 992 ? 30.906 -21.5 -29.203 1 33.31 992 ILE A C 1
ATOM 7841 O O . ILE A 1 992 ? 29.844 -21.828 -29.734 1 33.31 992 ILE A O 1
ATOM 7845 N N . PHE A 1 993 ? 30.812 -21.062 -28.031 1 31.5 993 PHE A N 1
ATOM 7846 C CA . PHE A 1 993 ? 29.453 -21.016 -27.5 1 31.5 993 PHE A CA 1
ATOM 7847 C C . PHE A 1 993 ? 28.703 -19.812 -28.047 1 31.5 993 PHE A C 1
ATOM 7849 O O . PHE A 1 993 ? 27.562 -19.547 -27.656 1 31.5 993 PHE A O 1
ATOM 7856 N N . PHE A 1 994 ? 29.266 -18.828 -28.625 1 28.08 994 PHE A N 1
ATOM 7857 C CA . PHE A 1 994 ? 28.281 -18 -29.297 1 28.08 994 PHE A CA 1
ATOM 7858 C C . PHE A 1 994 ? 27.906 -18.594 -30.656 1 28.08 994 PHE A C 1
ATOM 7860 O O . PHE A 1 994 ? 28.781 -19.016 -31.406 1 28.08 994 PHE A O 1
ATOM 7867 N N . MET B 1 1 ? -16.688 -61.812 27.562 1 44.91 1 MET B N 1
ATOM 7868 C CA . MET B 1 1 ? -16.469 -60.562 26.828 1 44.91 1 MET B CA 1
ATOM 7869 C C . MET B 1 1 ? -15.281 -59.812 27.406 1 44.91 1 MET B C 1
ATOM 7871 O O . MET B 1 1 ? -15.242 -59.5 28.594 1 44.91 1 MET B O 1
ATOM 7875 N N . GLU B 1 2 ? -14.242 -59.75 26.875 1 62.75 2 GLU B N 1
ATOM 7876 C CA . GLU B 1 2 ? -12.969 -59.406 27.5 1 62.75 2 GLU B CA 1
ATOM 7877 C C . GLU B 1 2 ? -12.852 -57.906 27.734 1 62.75 2 GLU B C 1
ATOM 7879 O O . GLU B 1 2 ? -13.234 -57.125 26.891 1 62.75 2 GLU B O 1
ATOM 7884 N N . ALA B 1 3 ? -12.789 -57.469 28.828 1 74.06 3 ALA B N 1
ATOM 7885 C CA . ALA B 1 3 ? -12.711 -56.094 29.312 1 74.06 3 ALA B CA 1
ATOM 7886 C C . ALA B 1 3 ? -11.359 -55.469 28.984 1 74.06 3 ALA B C 1
ATOM 7888 O O . ALA B 1 3 ? -10.352 -56.188 28.891 1 74.06 3 ALA B O 1
ATOM 7889 N N . CYS B 1 4 ? -11.367 -54.281 28.672 1 77.88 4 CYS B N 1
ATOM 7890 C CA . CYS B 1 4 ? -10.125 -53.531 28.438 1 77.88 4 CYS B CA 1
ATOM 7891 C C . CYS B 1 4 ? -9.242 -53.562 29.688 1 77.88 4 CYS B C 1
ATOM 7893 O O . CYS B 1 4 ? -9.703 -53.281 30.781 1 77.88 4 CYS B O 1
ATOM 7895 N N . VAL B 1 5 ? -8.102 -53.875 29.594 1 80.25 5 VAL B N 1
ATOM 7896 C CA . VAL B 1 5 ? -7.211 -54.094 30.719 1 80.25 5 VAL B CA 1
ATOM 7897 C C . VAL B 1 5 ? -6.891 -52.781 31.406 1 80.25 5 VAL B C 1
ATOM 7899 O O . VAL B 1 5 ? -6.562 -52.75 32.594 1 80.25 5 VAL B O 1
ATOM 7902 N N . ILE B 1 6 ? -7.102 -51.688 30.797 1 77.81 6 ILE B N 1
ATOM 7903 C CA . ILE B 1 6 ? -6.77 -50.375 31.328 1 77.81 6 ILE B CA 1
ATOM 7904 C C . ILE B 1 6 ? -7.996 -49.781 32 1 77.81 6 ILE B C 1
ATOM 7906 O O . ILE B 1 6 ? -7.941 -49.406 33.188 1 77.81 6 ILE B O 1
ATOM 7910 N N . CYS B 1 7 ? -9.078 -49.656 31.359 1 72.81 7 CYS B N 1
ATOM 7911 C CA . CYS B 1 7 ? -10.234 -48.969 31.938 1 72.81 7 CYS B CA 1
ATOM 7912 C C . CYS B 1 7 ? -11.219 -49.969 32.531 1 72.81 7 CYS B C 1
ATOM 7914 O O . CYS B 1 7 ? -12.188 -49.594 33.156 1 72.81 7 CYS B O 1
ATOM 7916 N N . LYS B 1 8 ? -11.125 -51.375 32.344 1 77.06 8 LYS B N 1
ATOM 7917 C CA . LYS B 1 8 ? -11.883 -52.5 32.844 1 77.06 8 LYS B CA 1
ATOM 7918 C C . LYS B 1 8 ? -13.32 -52.5 32.344 1 77.06 8 LYS B C 1
ATOM 7920 O O . LYS B 1 8 ? -14.188 -53.156 32.906 1 77.06 8 LYS B O 1
ATOM 7925 N N . GLU B 1 9 ? -13.617 -51.656 31.406 1 72.88 9 GLU B N 1
ATOM 7926 C CA . GLU B 1 9 ? -14.961 -51.625 30.812 1 72.88 9 GLU B CA 1
ATOM 7927 C C . GLU B 1 9 ? -15.078 -52.625 29.672 1 72.88 9 GLU B C 1
ATOM 7929 O O . GLU B 1 9 ? -14.078 -53.062 29.094 1 72.88 9 GLU B O 1
ATOM 7934 N N . GLY B 1 10 ? -16.234 -53 29.359 1 71.44 10 GLY B N 1
ATOM 7935 C CA . GLY B 1 10 ? -16.516 -54.031 28.375 1 71.44 10 GLY B CA 1
ATOM 7936 C C . GLY B 1 10 ? -16.141 -53.625 26.953 1 71.44 10 GLY B C 1
ATOM 7937 O O . GLY B 1 10 ? -16.203 -52.438 26.625 1 71.44 10 GLY B O 1
ATOM 7938 N N . THR B 1 11 ? -15.383 -54.219 26.094 1 59.69 11 THR B N 1
ATOM 7939 C CA . THR B 1 11 ? -14.828 -54 24.766 1 59.69 11 THR B CA 1
ATOM 7940 C C . THR B 1 11 ? -15.898 -54.156 23.688 1 59.69 11 THR B C 1
ATOM 7942 O O . THR B 1 11 ? -15.93 -55.188 22.984 1 59.69 11 THR B O 1
ATOM 7945 N N . MET B 1 12 ? -17.047 -53.594 23.734 1 54.47 12 MET B N 1
ATOM 7946 C CA . MET B 1 12 ? -18.078 -53.625 22.703 1 54.47 12 MET B CA 1
ATOM 7947 C C . MET B 1 12 ? -17.891 -52.469 21.703 1 54.47 12 MET B C 1
ATOM 7949 O O . MET B 1 12 ? -17.719 -51.312 22.109 1 54.47 12 MET B O 1
ATOM 7953 N N . GLY B 1 13 ? -17.469 -52.781 20.297 1 54.12 13 GLY B N 1
ATOM 7954 C CA . GLY B 1 13 ? -17.391 -52.031 19.031 1 54.12 13 GLY B CA 1
ATOM 7955 C C . GLY B 1 13 ? -16.016 -52.031 18.422 1 54.12 13 GLY B C 1
ATOM 7956 O O . GLY B 1 13 ? -15.086 -52.656 18.953 1 54.12 13 GLY B O 1
ATOM 7957 N N . GLU B 1 14 ? -15.797 -51.406 17.156 1 54.41 14 GLU B N 1
ATOM 7958 C CA . GLU B 1 14 ? -14.719 -51.562 16.188 1 54.41 14 GLU B CA 1
ATOM 7959 C C . GLU B 1 14 ? -13.398 -51.031 16.75 1 54.41 14 GLU B C 1
ATOM 7961 O O . GLU B 1 14 ? -12.328 -51.375 16.234 1 54.41 14 GLU B O 1
ATOM 7966 N N . ASP B 1 15 ? -13.336 -50.5 17.828 1 62.84 15 ASP B N 1
ATOM 7967 C CA . ASP B 1 15 ? -12.062 -49.844 18.141 1 62.84 15 ASP B CA 1
ATOM 7968 C C . ASP B 1 15 ? -11.312 -50.625 19.234 1 62.84 15 ASP B C 1
ATOM 7970 O O . ASP B 1 15 ? -10.625 -50 20.047 1 62.84 15 ASP B O 1
ATOM 7974 N N . VAL B 1 16 ? -11.281 -51.875 19.203 1 73.5 16 VAL B N 1
ATOM 7975 C CA . VAL B 1 16 ? -10.586 -52.688 20.203 1 73.5 16 VAL B CA 1
ATOM 7976 C C . VAL B 1 16 ? -9.352 -53.312 19.578 1 73.5 16 VAL B C 1
ATOM 7978 O O . VAL B 1 16 ? -9.359 -53.719 18.406 1 73.5 16 VAL B O 1
ATOM 7981 N N . SER B 1 17 ? -8.273 -53.344 20.234 1 78.44 17 SER B N 1
ATOM 7982 C CA . SER B 1 17 ? -7.078 -54.031 19.75 1 78.44 17 SER B CA 1
ATOM 7983 C C . SER B 1 17 ? -6.594 -55.094 20.719 1 78.44 17 SER B C 1
ATOM 7985 O O . SER B 1 17 ? -6.629 -54.875 21.938 1 78.44 17 SER B O 1
ATOM 7987 N N . ILE B 1 18 ? -6.203 -56.219 20.203 1 79 18 ILE B N 1
ATOM 7988 C CA . ILE B 1 18 ? -5.621 -57.281 21 1 79 18 ILE B CA 1
ATOM 7989 C C . ILE B 1 18 ? -4.125 -57.062 21.172 1 79 18 ILE B C 1
ATOM 7991 O O . ILE B 1 18 ? -3.406 -56.812 20.203 1 79 18 ILE B O 1
ATOM 7995 N N . LEU B 1 19 ? -3.592 -57.094 22.344 1 75.88 19 LEU B N 1
ATOM 7996 C CA . LEU B 1 19 ? -2.217 -56.719 22.656 1 75.88 19 LEU B CA 1
ATOM 7997 C C . LEU B 1 19 ? -1.239 -57.812 22.234 1 75.88 19 LEU B C 1
ATOM 7999 O O . LEU B 1 19 ? -1.464 -59 22.5 1 75.88 19 LEU B O 1
ATOM 8003 N N . THR B 1 20 ? -0.209 -57.5 21.375 1 80.38 20 THR B N 1
ATOM 8004 C CA . THR B 1 20 ? 0.939 -58.344 21.109 1 80.38 20 THR B CA 1
ATOM 8005 C C . THR B 1 20 ? 1.973 -58.219 22.234 1 80.38 20 THR B C 1
ATOM 8007 O O . THR B 1 20 ? 1.815 -57.406 23.141 1 80.38 20 THR B O 1
ATOM 8010 N N . GLU B 1 21 ? 3.047 -58.875 22.203 1 76.44 21 GLU B N 1
ATOM 8011 C CA . GLU B 1 21 ? 4.117 -58.844 23.188 1 76.44 21 GLU B CA 1
ATOM 8012 C C . GLU B 1 21 ? 4.668 -57.438 23.359 1 76.44 21 GLU B C 1
ATOM 8014 O O . GLU B 1 21 ? 4.891 -57 24.484 1 76.44 21 GLU B O 1
ATOM 8019 N N . LYS B 1 22 ? 4.84 -56.812 22.344 1 75.44 22 LYS B N 1
ATOM 8020 C CA . LYS B 1 22 ? 5.391 -55.438 22.375 1 75.44 22 LYS B CA 1
ATOM 8021 C C . LYS B 1 22 ? 4.379 -54.469 22.938 1 75.44 22 LYS B C 1
ATOM 8023 O O . LYS B 1 22 ? 4.742 -53.531 23.672 1 75.44 22 LYS B O 1
ATOM 8028 N N . GLY B 1 23 ? 3.189 -54.594 22.578 1 76.56 23 GLY B N 1
ATOM 8029 C CA . GLY B 1 23 ? 2.137 -53.75 23.109 1 76.56 23 GLY B CA 1
ATOM 8030 C C . GLY B 1 23 ? 1.931 -53.875 24.594 1 76.56 23 GLY B C 1
ATOM 8031 O O . GLY B 1 23 ? 1.774 -52.875 25.312 1 76.56 23 GLY B O 1
ATOM 8032 N N . ALA B 1 24 ? 1.902 -55.031 25.031 1 80.94 24 ALA B N 1
ATOM 8033 C CA . ALA B 1 24 ? 1.785 -55.312 26.453 1 80.94 24 ALA B CA 1
ATOM 8034 C C . ALA B 1 24 ? 2.965 -54.75 27.234 1 80.94 24 ALA B C 1
ATOM 8036 O O . ALA B 1 24 ? 2.785 -54.188 28.312 1 80.94 24 ALA B O 1
ATOM 8037 N N . ALA B 1 25 ? 4.168 -54.875 26.703 1 77.94 25 ALA B N 1
ATOM 8038 C CA . ALA B 1 25 ? 5.371 -54.344 27.328 1 77.94 25 ALA B CA 1
ATOM 8039 C C . ALA B 1 25 ? 5.301 -52.812 27.469 1 77.94 25 ALA B C 1
ATOM 8041 O O . ALA B 1 25 ? 5.707 -52.25 28.484 1 77.94 25 ALA B O 1
ATOM 8042 N N . SER B 1 26 ? 4.727 -52.188 26.484 1 78.19 26 SER B N 1
ATOM 8043 C CA . SER B 1 26 ? 4.613 -50.719 26.5 1 78.19 26 SER B CA 1
ATOM 8044 C C . SER B 1 26 ? 3.607 -50.25 27.547 1 78.19 26 SER B C 1
ATOM 8046 O O . SER B 1 26 ? 3.857 -49.281 28.266 1 78.19 26 SER B O 1
ATOM 8048 N N . ILE B 1 27 ? 2.578 -50.812 27.594 1 80.06 27 ILE B N 1
ATOM 8049 C CA . ILE B 1 27 ? 1.561 -50.5 28.594 1 80.06 27 ILE B CA 1
ATOM 8050 C C . ILE B 1 27 ? 2.094 -50.781 30 1 80.06 27 ILE B C 1
ATOM 8052 O O . ILE B 1 27 ? 1.909 -49.969 30.906 1 80.06 27 ILE B O 1
ATOM 8056 N N . ASN B 1 28 ? 2.85 -51.938 30.156 1 80.56 28 ASN B N 1
ATOM 8057 C CA . ASN B 1 28 ? 3.434 -52.312 31.453 1 80.56 28 ASN B CA 1
ATOM 8058 C C . ASN B 1 28 ? 4.562 -51.344 31.844 1 80.56 28 ASN B C 1
ATOM 8060 O O . ASN B 1 28 ? 4.719 -51 33 1 80.56 28 ASN B O 1
ATOM 8064 N N . LEU B 1 29 ? 5.246 -50.844 30.922 1 77.44 29 LEU B N 1
ATOM 8065 C CA . LEU B 1 29 ? 6.25 -49.812 31.188 1 77.44 29 LEU B CA 1
ATOM 8066 C C . LEU B 1 29 ? 5.59 -48.531 31.656 1 77.44 29 LEU B C 1
ATOM 8068 O O . LEU B 1 29 ? 6.051 -47.906 32.625 1 77.44 29 LEU B O 1
ATOM 8072 N N . ALA B 1 30 ? 4.562 -48.094 31.031 1 77.88 30 ALA B N 1
ATOM 8073 C CA . ALA B 1 30 ? 3.812 -46.906 31.438 1 77.88 30 ALA B CA 1
ATOM 8074 C C . ALA B 1 30 ? 3.18 -47.094 32.812 1 77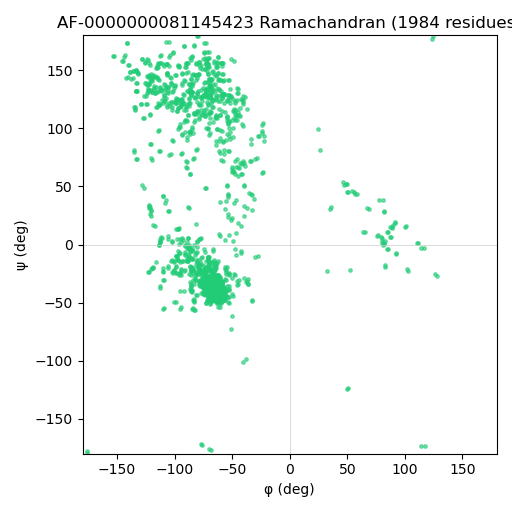.88 30 ALA B C 1
ATOM 8076 O O . ALA B 1 30 ? 3.162 -46.188 33.625 1 77.88 30 ALA B O 1
ATOM 8077 N N . SER B 1 31 ? 2.688 -48.156 33.031 1 77.62 31 SER B N 1
ATOM 8078 C CA . SER B 1 31 ? 2.107 -48.5 34.312 1 77.62 31 SER B CA 1
ATOM 8079 C C . SER B 1 31 ? 3.152 -48.469 35.406 1 77.62 31 SER B C 1
ATOM 8081 O O . SER B 1 31 ? 2.902 -47.906 36.5 1 77.62 31 SER B O 1
ATOM 8083 N N . ARG B 1 32 ? 4.398 -48.969 35.062 1 76.81 32 ARG B N 1
ATOM 8084 C CA . ARG B 1 32 ? 5.492 -48.906 36.031 1 76.81 32 ARG B CA 1
ATOM 8085 C C . ARG B 1 32 ? 5.906 -47.469 36.281 1 76.81 32 ARG B C 1
ATOM 8087 O O . ARG B 1 32 ? 6.211 -47.062 37.406 1 76.81 32 ARG B O 1
ATOM 8094 N N . GLN B 1 33 ? 5.824 -46.594 35.312 1 74.25 33 GLN B N 1
ATOM 8095 C CA . GLN B 1 33 ? 6.168 -45.188 35.438 1 74.25 33 GLN B CA 1
ATOM 8096 C C . GLN B 1 33 ? 5.113 -44.406 36.25 1 74.25 33 GLN B C 1
ATOM 8098 O O . GLN B 1 33 ? 5.422 -43.406 36.875 1 74.25 33 GLN B O 1
ATOM 8103 N N . ARG B 1 34 ? 3.979 -44.875 36.219 1 69.62 34 ARG B N 1
ATOM 8104 C CA . ARG B 1 34 ? 2.9 -44.312 37.031 1 69.62 34 ARG B CA 1
ATOM 8105 C C . ARG B 1 34 ? 2.908 -44.906 38.438 1 69.62 34 ARG B C 1
ATOM 8107 O O . ARG B 1 34 ? 2.102 -44.531 39.281 1 69.62 34 ARG B O 1
ATOM 8114 N N . GLY B 1 35 ? 3.861 -45.938 38.719 1 72 35 GLY B N 1
ATOM 8115 C CA . GLY B 1 35 ? 4.051 -46.562 40 1 72 35 GLY B CA 1
ATOM 8116 C C . GLY B 1 35 ? 3.15 -47.781 40.219 1 72 35 GLY B C 1
ATOM 8117 O O . GLY B 1 35 ? 2.938 -48.188 41.375 1 72 35 GLY B O 1
ATOM 8118 N N . HIS B 1 36 ? 2.504 -48.344 39.156 1 73.56 36 HIS B N 1
ATOM 8119 C CA . HIS B 1 36 ? 1.574 -49.469 39.312 1 73.56 36 HIS B CA 1
ATOM 8120 C C . HIS B 1 36 ? 2.207 -50.781 38.875 1 73.56 36 HIS B C 1
ATOM 8122 O O . HIS B 1 36 ? 3.268 -50.781 38.25 1 73.56 36 HIS B O 1
ATOM 8128 N N . ALA B 1 37 ? 1.737 -51.844 39.188 1 75.94 37 ALA B N 1
ATOM 8129 C CA . ALA B 1 37 ? 2.197 -53.156 38.812 1 75.94 37 ALA B CA 1
ATOM 8130 C C . ALA B 1 37 ? 1.837 -53.469 37.375 1 75.94 37 ALA B C 1
ATOM 8132 O O . ALA B 1 37 ? 0.999 -52.812 36.781 1 75.94 37 ALA B O 1
ATOM 8133 N N . ASP B 1 38 ? 2.494 -54.438 36.688 1 78.44 38 ASP B N 1
ATOM 8134 C CA . ASP B 1 38 ? 2.238 -54.844 35.312 1 78.44 38 ASP B CA 1
ATOM 8135 C C . ASP B 1 38 ? 0.775 -55.219 35.125 1 78.44 38 ASP B C 1
ATOM 8137 O O . ASP B 1 38 ? 0.225 -56 35.906 1 78.44 38 ASP B O 1
ATOM 8141 N N . ILE B 1 39 ? 0.048 -54.688 34.281 1 79.5 39 ILE B N 1
ATOM 8142 C CA . ILE B 1 39 ? -1.398 -54.875 34.25 1 79.5 39 ILE B CA 1
ATOM 8143 C C . ILE B 1 39 ? -1.784 -55.594 32.938 1 79.5 39 ILE B C 1
ATOM 8145 O O . ILE B 1 39 ? -2.92 -56.062 32.812 1 79.5 39 ILE B O 1
ATOM 8149 N N . ALA B 1 40 ? -0.835 -55.625 31.938 1 79.19 40 ALA B N 1
ATOM 8150 C CA . ALA B 1 40 ? -1.229 -56.156 30.641 1 79.19 40 ALA B CA 1
ATOM 8151 C C . ALA B 1 40 ? -0.404 -57.406 30.266 1 79.19 40 ALA B C 1
ATOM 8153 O O . ALA B 1 40 ? 0.803 -57.438 30.516 1 79.19 40 ALA B O 1
ATOM 8154 N N . ASP B 1 41 ? -0.992 -58.406 29.828 1 80.81 41 ASP B N 1
ATOM 8155 C CA . ASP B 1 41 ? -0.353 -59.625 29.328 1 80.81 41 ASP B CA 1
ATOM 8156 C C . ASP B 1 41 ? -0.64 -59.812 27.844 1 80.81 41 ASP B C 1
ATOM 8158 O O . ASP B 1 41 ? -1.628 -59.281 27.312 1 80.81 41 ASP B O 1
ATOM 8162 N N . GLU B 1 42 ? 0.337 -60.5 27.172 1 80.12 42 GLU B N 1
ATOM 8163 C CA . GLU B 1 42 ? 0.127 -60.844 25.766 1 80.12 42 GLU B CA 1
ATOM 8164 C C . GLU B 1 42 ? -1.22 -61.531 25.547 1 80.12 42 GLU B C 1
ATOM 8166 O O . GLU B 1 42 ? -1.562 -62.469 26.281 1 80.12 42 GLU B O 1
ATOM 8171 N N . GLY B 1 43 ? -2.209 -61.031 24.531 1 78.75 43 GLY B N 1
ATOM 8172 C CA . GLY B 1 43 ? -3.523 -61.594 24.266 1 78.75 43 GLY B CA 1
ATOM 8173 C C . GLY B 1 43 ? -4.652 -60.781 24.875 1 78.75 43 GLY B C 1
ATOM 8174 O O . GLY B 1 43 ? -5.828 -61.031 24.594 1 78.75 43 GLY B O 1
ATOM 8175 N N . ASP B 1 44 ? -4.391 -60 25.891 1 78 44 ASP B N 1
ATOM 8176 C CA . ASP B 1 44 ? -5.418 -59.156 26.516 1 78 44 ASP B CA 1
ATOM 8177 C C . ASP B 1 44 ? -6.02 -58.188 25.531 1 78 44 ASP B C 1
ATOM 8179 O O . ASP B 1 44 ? -5.367 -57.781 24.562 1 78 44 ASP B O 1
ATOM 8183 N N . THR B 1 45 ? -7.156 -57.781 25.719 1 79.25 45 THR B N 1
ATOM 8184 C CA . THR B 1 45 ? -7.848 -56.844 24.828 1 79.25 45 THR B CA 1
ATOM 8185 C C . THR B 1 45 ? -7.852 -55.438 25.406 1 79.25 45 THR B C 1
ATOM 8187 O O . THR B 1 45 ? -8.062 -55.281 26.609 1 79.25 45 THR B O 1
ATOM 8190 N N . VAL B 1 46 ? -7.598 -54.375 24.594 1 77.38 46 VAL B N 1
ATOM 8191 C CA . VAL B 1 46 ? -7.555 -53 25.047 1 77.38 46 VAL B CA 1
ATOM 8192 C C . VAL B 1 46 ? -8.258 -52.094 24.031 1 77.38 46 VAL B C 1
ATOM 8194 O O . VAL B 1 46 ? -8.242 -52.375 22.844 1 77.38 46 VAL B O 1
ATOM 8197 N N . HIS B 1 47 ? -8.922 -51.156 24.453 1 77.38 47 HIS B N 1
ATOM 8198 C CA . HIS B 1 47 ? -9.406 -50.125 23.562 1 77.38 47 HIS B CA 1
ATOM 8199 C C . HIS B 1 47 ? -8.25 -49.344 22.938 1 77.38 47 HIS B C 1
ATOM 8201 O O . HIS B 1 47 ? -7.281 -49 23.609 1 77.38 47 HIS B O 1
ATOM 8207 N N . LYS B 1 48 ? -8.305 -48.906 21.797 1 76.62 48 LYS B N 1
ATOM 8208 C CA . LYS B 1 48 ? -7.25 -48.156 21.125 1 76.62 48 LYS B CA 1
ATOM 8209 C C . LYS B 1 48 ? -7.051 -46.812 21.781 1 76.62 48 LYS B C 1
ATOM 8211 O O . LYS B 1 48 ? -5.914 -46.344 21.969 1 76.62 48 LYS B O 1
ATOM 8216 N N . LYS B 1 49 ? -7.984 -46.156 22.141 1 73.19 49 LYS B N 1
ATOM 8217 C CA . LYS B 1 49 ? -7.93 -44.844 22.812 1 73.19 49 LYS B CA 1
ATOM 8218 C C . LYS B 1 49 ? -7.344 -44.969 24.219 1 73.19 49 LYS B C 1
ATOM 8220 O O . LYS B 1 49 ? -6.543 -44.125 24.625 1 73.19 49 LYS B O 1
ATOM 8225 N N . CYS B 1 50 ? -7.719 -45.906 24.859 1 74.44 50 CYS B N 1
ATOM 8226 C CA . CYS B 1 50 ? -7.223 -46.125 26.219 1 74.44 50 CYS B CA 1
ATOM 8227 C C . CYS B 1 50 ? -5.723 -46.375 26.219 1 74.44 50 CYS B C 1
ATOM 8229 O O . CYS B 1 50 ? -4.996 -45.844 27.062 1 74.44 50 CYS B O 1
ATOM 8231 N N . ARG B 1 51 ? -5.383 -47.125 25.219 1 77.56 51 ARG B N 1
ATOM 8232 C CA . ARG B 1 51 ? -3.969 -47.469 25.062 1 77.56 51 ARG B CA 1
ATOM 8233 C C . ARG B 1 51 ? -3.146 -46.188 24.797 1 77.56 51 ARG B C 1
ATOM 8235 O O . ARG B 1 51 ? -2.094 -46 25.422 1 77.56 51 ARG B O 1
ATOM 8242 N N . ARG B 1 52 ? -3.652 -45.375 24.016 1 74.44 52 ARG B N 1
ATOM 8243 C CA . ARG B 1 52 ? -2.959 -44.156 23.656 1 74.44 52 ARG B CA 1
ATOM 8244 C C . ARG B 1 52 ? -2.875 -43.188 24.844 1 74.44 52 ARG B C 1
ATOM 8246 O O . ARG B 1 52 ? -1.826 -42.594 25.109 1 74.44 52 ARG B O 1
ATOM 8253 N N . LYS B 1 53 ? -3.939 -43.062 25.469 1 74.12 53 LYS B N 1
ATOM 8254 C CA . LYS B 1 53 ? -3.984 -42.188 26.625 1 74.12 53 LYS B CA 1
ATOM 8255 C C . LYS B 1 53 ? -3.072 -42.688 27.734 1 74.12 53 LYS B C 1
ATOM 8257 O O . LYS B 1 53 ? -2.375 -41.906 28.391 1 74.12 53 LYS B O 1
ATOM 8262 N N . PHE B 1 54 ? -3.107 -43.875 27.891 1 76.38 54 PHE B N 1
ATOM 8263 C CA . PHE B 1 54 ? -2.416 -44.5 29.016 1 76.38 54 PHE B CA 1
ATOM 8264 C C . PHE B 1 54 ? -0.905 -44.438 28.828 1 76.38 54 PHE B C 1
ATOM 8266 O O . PHE B 1 54 ? -0.154 -44.281 29.781 1 76.38 54 PHE B O 1
ATOM 8273 N N . ASN B 1 55 ? -0.475 -44.469 27.531 1 74.25 55 ASN B N 1
ATOM 8274 C CA . ASN B 1 55 ? 0.948 -44.5 27.219 1 74.25 55 ASN B CA 1
ATOM 8275 C C . ASN B 1 55 ? 1.49 -43.094 26.953 1 74.25 55 ASN B C 1
ATOM 8277 O O . ASN B 1 55 ? 2.688 -42.906 26.734 1 74.25 55 ASN B O 1
ATOM 8281 N N . HIS B 1 56 ? 0.637 -42.094 26.891 1 69.94 56 HIS B N 1
ATOM 8282 C CA . HIS B 1 56 ? 1.056 -40.75 26.531 1 69.94 56 HIS B CA 1
ATOM 8283 C C . HIS B 1 56 ? 1.945 -40.125 27.625 1 69.94 56 HIS B C 1
ATOM 8285 O O . HIS B 1 56 ? 1.566 -40.125 28.797 1 69.94 56 HIS B O 1
ATOM 8291 N N . PRO B 1 57 ? 3.002 -39.5 27.422 1 65.81 57 PRO B N 1
ATOM 8292 C CA . PRO B 1 57 ? 3.969 -39.031 28.422 1 65.81 57 PRO B CA 1
ATOM 8293 C C . PRO B 1 57 ? 3.43 -37.906 29.297 1 65.81 57 PRO B C 1
ATOM 8295 O O . PRO B 1 57 ? 3.725 -37.844 30.5 1 65.81 57 PRO B O 1
ATOM 8298 N N . LYS B 1 58 ? 2.693 -37.094 28.781 1 62.75 58 LYS B N 1
ATOM 8299 C CA . LYS B 1 58 ? 2.184 -35.969 29.547 1 62.75 58 LYS B CA 1
ATOM 8300 C C . LYS B 1 58 ? 1.245 -36.438 30.656 1 62.75 58 LYS B C 1
ATOM 8302 O O . LYS B 1 58 ? 1.285 -35.906 31.781 1 62.75 58 LYS B O 1
ATOM 8307 N N . TYR B 1 59 ? 0.548 -37.312 30.234 1 68.12 59 TYR B N 1
ATOM 8308 C CA . TYR B 1 59 ? -0.411 -37.781 31.234 1 68.12 59 TYR B CA 1
ATOM 8309 C C . TYR B 1 59 ? 0.276 -38.594 32.312 1 68.12 59 TYR B C 1
ATOM 8311 O O . TYR B 1 59 ? -0.116 -38.562 33.5 1 68.12 59 TYR B O 1
ATOM 8319 N N . ILE B 1 60 ? 1.278 -39.188 31.891 1 67.62 60 ILE B N 1
ATOM 8320 C CA . ILE B 1 60 ? 2.102 -39.938 32.844 1 67.62 60 ILE B CA 1
ATOM 8321 C C . ILE B 1 60 ? 2.773 -38.969 33.812 1 67.62 60 ILE B C 1
ATOM 8323 O O . ILE B 1 60 ? 2.773 -39.188 35 1 67.62 60 ILE B O 1
ATOM 8327 N N . GLN B 1 61 ? 3.27 -37.875 33.281 1 62.38 61 GLN B N 1
ATOM 8328 C CA . GLN B 1 61 ? 3.918 -36.875 34.125 1 62.38 61 GLN B CA 1
ATOM 8329 C C . GLN B 1 61 ? 2.902 -36.156 35 1 62.38 61 GLN B C 1
ATOM 8331 O O . GLN B 1 61 ? 3.18 -35.875 36.188 1 62.38 61 GLN B O 1
ATOM 8336 N N . ALA B 1 62 ? 1.828 -35.844 34.5 1 58.06 62 ALA B N 1
ATOM 8337 C CA . ALA B 1 62 ? 0.775 -35.188 35.25 1 58.06 62 ALA B CA 1
ATOM 8338 C C . ALA B 1 62 ? 0.296 -36.094 36.406 1 58.06 62 ALA B C 1
ATOM 8340 O O . ALA B 1 62 ? 0.053 -35.594 37.5 1 58.06 62 ALA B O 1
ATOM 8341 N N . GLU B 1 63 ? 0.214 -37.156 36.031 1 54.78 63 GLU B N 1
ATOM 8342 C CA . GLU B 1 63 ? -0.239 -38.094 37.062 1 54.78 63 GLU B CA 1
ATOM 8343 C C . GLU B 1 63 ? 0.851 -38.344 38.094 1 54.78 63 GLU B C 1
ATOM 8345 O O . GLU B 1 63 ? 0.56 -38.5 39.281 1 54.78 63 GLU B O 1
ATOM 8350 N N . LYS B 1 64 ? 2.059 -38.344 37.562 1 50.84 64 LYS B N 1
ATOM 8351 C CA . LYS B 1 64 ? 3.15 -38.406 38.531 1 50.84 64 LYS B CA 1
ATOM 8352 C C . LYS B 1 64 ? 3.146 -37.156 39.438 1 50.84 64 LYS B C 1
ATOM 8354 O O . LYS B 1 64 ? 3.395 -37.281 40.656 1 50.84 64 LYS B O 1
ATOM 8359 N N . ALA B 1 65 ? 2.965 -35.938 38.844 1 45.22 65 ALA B N 1
ATOM 8360 C CA . ALA B 1 65 ? 2.934 -34.719 39.656 1 45.22 65 ALA B CA 1
ATOM 8361 C C . ALA B 1 65 ? 1.683 -34.688 40.5 1 45.22 65 ALA B C 1
ATOM 8363 O O . ALA B 1 65 ? 1.717 -34.156 41.625 1 45.22 65 ALA B O 1
ATOM 8364 N N . ALA B 1 66 ? 0.576 -35.094 39.969 1 38.34 66 ALA B N 1
ATOM 8365 C CA . ALA B 1 66 ? -0.652 -35.125 40.781 1 38.34 66 ALA B CA 1
ATOM 8366 C C . ALA B 1 66 ? -0.505 -36 42 1 38.34 66 ALA B C 1
ATOM 8368 O O . ALA B 1 66 ? -1.064 -35.719 43.062 1 38.34 66 ALA B O 1
ATOM 8369 N N . ASP B 1 67 ? 0.137 -37.031 41.781 1 34.94 67 ASP B N 1
ATOM 8370 C CA . ASP B 1 67 ? 0.185 -37.938 42.906 1 34.94 67 ASP B CA 1
ATOM 8371 C C . ASP B 1 67 ? 0.998 -37.344 44.062 1 34.94 67 ASP B C 1
ATOM 8373 O O . ASP B 1 67 ? 0.945 -37.844 45.188 1 34.94 67 ASP B O 1
ATOM 8377 N N . GLN B 1 68 ? 1.967 -36.531 43.656 1 33.47 68 GLN B N 1
ATOM 8378 C CA . GLN B 1 68 ? 2.666 -36.125 44.875 1 33.47 68 GLN B CA 1
ATOM 8379 C C . GLN B 1 68 ? 1.789 -35.219 45.75 1 33.47 68 GLN B C 1
ATOM 8381 O O . GLN B 1 68 ? 2.031 -35.062 46.938 1 33.47 68 GLN B O 1
ATOM 8386 N N . HIS B 1 69 ? 0.923 -34.312 45.094 1 31.06 69 HIS B N 1
ATOM 8387 C CA . HIS B 1 69 ? 0.268 -33.375 45.969 1 31.06 69 HIS B CA 1
ATOM 8388 C C . HIS B 1 69 ? -0.922 -34 46.688 1 31.06 69 HIS B C 1
ATOM 8390 O O . HIS B 1 69 ? -1.765 -33.312 47.25 1 31.06 69 HIS B O 1
ATOM 8396 N N . GLN B 1 70 ? -1.169 -35.25 46.531 1 27.36 70 GLN B N 1
ATOM 8397 C CA . GLN B 1 70 ? -2.4 -35.781 47.125 1 27.36 70 GLN B CA 1
ATOM 8398 C C . GLN B 1 70 ? -2.527 -35.375 48.594 1 27.36 70 GLN B C 1
ATOM 8400 O O . GLN B 1 70 ? -3.619 -35.062 49.062 1 27.36 70 GLN B O 1
ATOM 8405 N N . ASN B 1 71 ? -1.617 -35.781 49.438 1 25.23 71 ASN B N 1
ATOM 8406 C CA . ASN B 1 71 ? -2.059 -36.188 50.75 1 25.23 71 ASN B CA 1
ATOM 8407 C C . ASN B 1 71 ? -2.266 -34.969 51.656 1 25.23 71 ASN B C 1
ATOM 8409 O O . ASN B 1 71 ? -2.59 -35.094 52.844 1 25.23 71 ASN B O 1
ATOM 8413 N N . GLU B 1 72 ? -1.583 -33.812 51.594 1 25.84 72 GLU B N 1
ATOM 8414 C CA . GLU B 1 72 ? -1.608 -33.219 52.906 1 25.84 72 GLU B CA 1
ATOM 8415 C C . GLU B 1 72 ? -2.988 -32.656 53.25 1 25.84 72 GLU B C 1
ATOM 8417 O O . GLU B 1 72 ? -3.545 -31.875 52.469 1 25.84 72 GLU B O 1
ATOM 8422 N N . THR B 1 73 ? -3.879 -33.312 54.031 1 25.41 73 THR B N 1
ATOM 8423 C CA . THR B 1 73 ? -5.188 -33.125 54.656 1 25.41 73 THR B CA 1
ATOM 8424 C C . THR B 1 73 ? -5.266 -31.75 55.312 1 25.41 73 THR B C 1
ATOM 8426 O O . THR B 1 73 ? -4.66 -31.516 56.344 1 25.41 73 THR B O 1
ATOM 8429 N N . LYS B 1 74 ? -5.109 -30.625 54.688 1 28.8 74 LYS B N 1
ATOM 8430 C CA . LYS B 1 74 ? -5.105 -29.375 55.406 1 28.8 74 LYS B CA 1
ATOM 8431 C C . LYS B 1 74 ? -6.387 -29.219 56.219 1 28.8 74 LYS B C 1
ATOM 8433 O O . LYS B 1 74 ? -7.48 -29.516 55.75 1 28.8 74 LYS B O 1
ATOM 8438 N N . LYS B 1 75 ? -6.414 -29.203 57.594 1 26.72 75 LYS B N 1
ATOM 8439 C CA . LYS B 1 75 ? -7.355 -29.016 58.719 1 26.72 75 LYS B CA 1
ATOM 8440 C C . LYS B 1 75 ? -8.32 -27.875 58.438 1 26.72 75 LYS B C 1
ATOM 8442 O O . LYS B 1 75 ? -7.898 -26.766 58.062 1 26.72 75 LYS B O 1
ATOM 8447 N N . ILE B 1 76 ? -9.617 -28.141 58.062 1 28.66 76 ILE B N 1
ATOM 8448 C CA . ILE B 1 76 ? -10.812 -27.328 57.875 1 28.66 76 ILE B CA 1
ATOM 8449 C C . ILE B 1 76 ? -11.109 -26.516 59.125 1 28.66 76 ILE B C 1
ATOM 8451 O O . ILE B 1 76 ? -11.5 -27.078 60.156 1 28.66 76 ILE B O 1
ATOM 8455 N N . LEU B 1 77 ? -10.266 -25.719 59.812 1 25.64 77 LEU B N 1
ATOM 8456 C CA . LEU B 1 77 ? -10.688 -25.031 61.031 1 25.64 77 LEU B CA 1
ATOM 8457 C C . LEU B 1 77 ? -12.031 -24.344 60.812 1 25.64 77 LEU B C 1
ATOM 8459 O O . LEU B 1 77 ? -12.266 -23.703 59.781 1 25.64 77 LEU B O 1
ATOM 8463 N N . ARG B 1 78 ? -13.227 -24.797 61.5 1 28.22 78 ARG B N 1
ATOM 8464 C CA . ARG B 1 78 ? -14.641 -24.516 61.719 1 28.22 78 ARG B CA 1
ATOM 8465 C C . ARG B 1 78 ? -14.875 -23.031 62.031 1 28.22 78 ARG B C 1
ATOM 8467 O O . ARG B 1 78 ? -15.953 -22.656 62.469 1 28.22 78 ARG B O 1
ATOM 8474 N N . SER B 1 79 ? -14.078 -22.156 61.938 1 28.38 79 SER B N 1
ATOM 8475 C CA . SER B 1 79 ? -14.531 -20.922 62.594 1 28.38 79 SER B CA 1
ATOM 8476 C C . SER B 1 79 ? -15.898 -20.5 62.062 1 28.38 79 SER B C 1
ATOM 8478 O O . SER B 1 79 ? -16.25 -20.781 60.906 1 28.38 79 SER B O 1
ATOM 8480 N N . GLU B 1 80 ? -17.031 -20.203 63 1 31.67 80 GLU B N 1
ATOM 8481 C CA . GLU B 1 80 ? -18.469 -19.969 63.094 1 31.67 80 GLU B CA 1
ATOM 8482 C C . GLU B 1 80 ? -18.969 -19.156 61.906 1 31.67 80 GLU B C 1
ATOM 8484 O O . GLU B 1 80 ? -19.969 -19.516 61.281 1 31.67 80 GLU B O 1
ATOM 8489 N N . ASN B 1 81 ? -19.109 -17.797 62.188 1 38.12 81 ASN B N 1
ATOM 8490 C CA . ASN B 1 81 ? -20.031 -16.922 61.469 1 38.12 81 ASN B CA 1
ATOM 8491 C C . ASN B 1 81 ? -19.734 -16.922 59.969 1 38.12 81 ASN B C 1
ATOM 8493 O O . ASN B 1 81 ? -18.641 -16.562 59.562 1 38.12 81 ASN B O 1
ATOM 8497 N N . ILE B 1 82 ? -20.375 -17.844 59.406 1 46.84 82 ILE B N 1
ATOM 8498 C CA . ILE B 1 82 ? -20.188 -18.172 58 1 46.84 82 ILE B CA 1
ATOM 8499 C C . ILE B 1 82 ? -20.344 -16.906 57.156 1 46.84 82 ILE B C 1
ATOM 8501 O O . ILE B 1 82 ? -21.375 -16.234 57.188 1 46.84 82 ILE B O 1
ATOM 8505 N N . PHE B 1 83 ? -19.281 -16.406 56.812 1 61.5 83 PHE B N 1
ATOM 8506 C CA . PHE B 1 83 ? -19.266 -15.25 55.906 1 61.5 83 PHE B CA 1
ATOM 8507 C C . PHE B 1 83 ? -20.047 -15.523 54.656 1 61.5 83 PHE B C 1
ATOM 8509 O O . PHE B 1 83 ? -19.812 -16.516 53.969 1 61.5 83 PHE B O 1
ATOM 8516 N N . ASN B 1 84 ? -21.266 -14.961 54.531 1 69.44 84 ASN B N 1
ATOM 8517 C CA . ASN B 1 84 ? -22.094 -15.055 53.344 1 69.44 84 ASN B CA 1
ATOM 8518 C C . ASN B 1 84 ? -21.609 -14.117 52.25 1 69.44 84 ASN B C 1
ATOM 8520 O O . ASN B 1 84 ? -21.766 -12.898 52.344 1 69.44 84 ASN B O 1
ATOM 8524 N N . PHE B 1 85 ? -21.094 -14.617 51.156 1 72.81 85 PHE B N 1
ATOM 8525 C CA . PHE B 1 85 ? -20.453 -13.859 50.094 1 72.81 85 PHE B CA 1
ATOM 8526 C C . PHE B 1 85 ? -21.469 -13.039 49.312 1 72.81 85 PHE B C 1
ATOM 8528 O O . PHE B 1 85 ? -21.125 -12 48.75 1 72.81 85 PHE B O 1
ATOM 8535 N N . GLN B 1 86 ? -22.75 -13.352 49.375 1 74.62 86 GLN B N 1
ATOM 8536 C CA . GLN B 1 86 ? -23.75 -12.719 48.531 1 74.62 86 GLN B CA 1
ATOM 8537 C C . GLN B 1 86 ? -24.359 -11.5 49.219 1 74.62 86 GLN B C 1
ATOM 8539 O O . GLN B 1 86 ? -24.875 -10.594 48.562 1 74.62 86 GLN B O 1
ATOM 8544 N N . GLU B 1 87 ? -24.266 -11.508 50.469 1 76.19 87 GLU B N 1
ATOM 8545 C CA . GLU B 1 87 ? -24.984 -10.477 51.219 1 76.19 87 GLU B CA 1
ATOM 8546 C C . GLU B 1 87 ? -24.047 -9.594 52.031 1 76.19 87 GLU B C 1
ATOM 8548 O O . GLU B 1 87 ? -24.406 -8.492 52.438 1 76.19 87 GLU B O 1
ATOM 8553 N N . GLN B 1 88 ? -22.859 -10.102 52.25 1 77.25 88 GLN B N 1
ATOM 8554 C CA . GLN B 1 88 ? -21.906 -9.375 53.094 1 77.25 88 GLN B CA 1
ATOM 8555 C C . GLN B 1 88 ? -20.688 -8.93 52.312 1 77.25 88 GLN B C 1
ATOM 8557 O O . GLN B 1 88 ? -20.234 -9.648 51.406 1 77.25 88 GLN B O 1
ATOM 8562 N N . CYS B 1 89 ? -20.203 -7.766 52.656 1 78.25 89 CYS B N 1
ATOM 8563 C CA . CYS B 1 89 ? -19.031 -7.211 51.969 1 78.25 89 CYS B CA 1
ATOM 8564 C C . CYS B 1 89 ? -17.781 -8.023 52.312 1 78.25 89 CYS B C 1
ATOM 8566 O O . CYS B 1 89 ? -17.5 -8.281 53.5 1 78.25 89 CYS B O 1
ATOM 8568 N N . ILE B 1 90 ? -17.031 -8.289 51.438 1 80.75 90 ILE B N 1
ATOM 8569 C CA . ILE B 1 90 ? -15.875 -9.148 51.625 1 80.75 90 ILE B CA 1
ATOM 8570 C C . ILE B 1 90 ? -14.82 -8.422 52.469 1 80.75 90 ILE B C 1
ATOM 8572 O O . ILE B 1 90 ? -13.969 -9.047 53.094 1 80.75 90 ILE B O 1
ATOM 8576 N N . PHE B 1 91 ? -14.883 -7.109 52.594 1 81.62 91 PHE B N 1
ATOM 8577 C CA . PHE B 1 91 ? -13.859 -6.32 53.281 1 81.62 91 PHE B CA 1
ATOM 8578 C C . PHE B 1 91 ? -14.273 -5.996 54.688 1 81.62 91 PHE B C 1
ATOM 8580 O O . PHE B 1 91 ? -13.484 -6.152 55.625 1 81.62 91 PHE B O 1
ATOM 8587 N N . CYS B 1 92 ? -15.477 -5.492 54.875 1 74 92 CYS B N 1
ATOM 8588 C CA . CYS B 1 92 ? -15.867 -5.062 56.219 1 74 92 CYS B CA 1
ATOM 8589 C C . CYS B 1 92 ? -16.703 -6.133 56.906 1 74 92 CYS B C 1
ATOM 8591 O O . CYS B 1 92 ? -16.844 -6.105 58.125 1 74 92 CYS B O 1
ATOM 8593 N N . GLY B 1 93 ? -17.344 -7.133 56.188 1 73.06 93 GLY B N 1
ATOM 8594 C CA . GLY B 1 93 ? -18.125 -8.219 56.75 1 73.06 93 GLY B CA 1
ATOM 8595 C C . GLY B 1 93 ? -19.547 -7.801 57.094 1 73.06 93 GLY B C 1
ATOM 8596 O O . GLY B 1 93 ? -20.297 -8.586 57.688 1 73.06 93 GLY B O 1
ATOM 8597 N N . LEU B 1 94 ? -19.938 -6.465 56.812 1 74.75 94 LEU B N 1
ATOM 8598 C CA . LEU B 1 94 ? -21.266 -5.973 57.156 1 74.75 94 LEU B CA 1
ATOM 8599 C C . LEU B 1 94 ? -22.234 -6.23 56 1 74.75 94 LEU B C 1
ATOM 8601 O O . LEU B 1 94 ? -21.812 -6.371 54.844 1 74.75 94 LEU B O 1
ATOM 8605 N N . PRO B 1 95 ? -23.422 -6.316 56.094 1 71.62 95 PRO B N 1
ATOM 8606 C CA . PRO B 1 95 ? -24.422 -6.602 55.062 1 71.62 95 PRO B CA 1
ATOM 8607 C C . PRO B 1 95 ? -24.484 -5.516 54 1 71.62 95 PRO B C 1
ATOM 8609 O O . PRO B 1 95 ? -24.375 -4.328 54.312 1 71.62 95 PRO B O 1
ATOM 8612 N N . ALA B 1 96 ? -24.375 -5.797 52.656 1 66.31 96 ALA B N 1
ATOM 8613 C CA . ALA B 1 96 ? -24.531 -4.887 51.531 1 66.31 96 ALA B CA 1
ATOM 8614 C C . ALA B 1 96 ? -26 -4.465 51.375 1 66.31 96 ALA B C 1
ATOM 8616 O O . ALA B 1 96 ? -26.906 -5.297 51.438 1 66.31 96 ALA B O 1
ATOM 8617 N N . LYS B 1 97 ? -26.406 -3.178 51.594 1 63.62 97 LYS B N 1
ATOM 8618 C CA . LYS B 1 97 ? -27.781 -2.691 51.531 1 63.62 97 LYS B CA 1
ATOM 8619 C C . LYS B 1 97 ? -28.359 -2.811 50.125 1 63.62 97 LYS B C 1
ATOM 8621 O O . LYS B 1 97 ? -27.75 -2.357 49.156 1 63.62 97 LYS B O 1
ATOM 8626 N N . PHE B 1 98 ? -29.234 -3.586 49.781 1 55.94 98 PHE B N 1
ATOM 8627 C CA . PHE B 1 98 ? -30.031 -3.738 48.562 1 55.94 98 PHE B CA 1
ATOM 8628 C C . PHE B 1 98 ? -31.328 -2.932 48.656 1 55.94 98 PHE B C 1
ATOM 8630 O O . PHE B 1 98 ? -31.984 -2.938 49.688 1 55.94 98 PHE B O 1
ATOM 8637 N N . ILE B 1 99 ? -31.422 -1.607 48.062 1 51.84 99 ILE B N 1
ATOM 8638 C CA . ILE B 1 99 ? -32.719 -0.938 48 1 51.84 99 ILE B CA 1
ATOM 8639 C C . ILE B 1 99 ? -33.594 -1.598 46.938 1 51.84 99 ILE B C 1
ATOM 8641 O O . ILE B 1 99 ? -33.281 -1.538 45.75 1 51.84 99 ILE B O 1
ATOM 8645 N N . LYS B 1 100 ? -34.844 -2.057 47.156 1 44.66 100 LYS B N 1
ATOM 8646 C CA . LYS B 1 100 ? -35.875 -2.67 46.312 1 44.66 100 LYS B CA 1
ATOM 8647 C C . LYS B 1 100 ? -35.25 -3.391 45.125 1 44.66 100 LYS B C 1
ATOM 8649 O O . LYS B 1 100 ? -35.281 -2.883 44 1 44.66 100 LYS B O 1
ATOM 8654 N N . ARG B 1 101 ? -34.688 -4.699 45.156 1 48.66 101 ARG B N 1
ATOM 8655 C CA . ARG B 1 101 ? -33.969 -5.676 44.344 1 48.66 101 ARG B CA 1
ATOM 8656 C C . ARG B 1 101 ? -32.719 -5.066 43.719 1 48.66 101 ARG B C 1
ATOM 8658 O O . ARG B 1 101 ? -31.969 -5.742 43 1 48.66 101 ARG B O 1
ATOM 8665 N N . LYS B 1 102 ? -32.656 -3.805 43.594 1 47.94 102 LYS B N 1
ATOM 8666 C CA . LYS B 1 102 ? -31.547 -3.131 42.875 1 47.94 102 LYS B CA 1
ATOM 8667 C C . LYS B 1 102 ? -30.375 -2.873 43.812 1 47.94 102 LYS B C 1
ATOM 8669 O O . LYS B 1 102 ? -30.562 -2.633 45.031 1 47.94 102 LYS B O 1
ATOM 8674 N N . ARG B 1 103 ? -29.25 -3.227 43.75 1 55.56 103 ARG B N 1
ATOM 8675 C CA . ARG B 1 103 ? -28 -3.041 44.5 1 55.56 103 ARG B CA 1
ATOM 8676 C C . ARG B 1 103 ? -27.844 -1.597 44.969 1 55.56 103 ARG B C 1
ATOM 8678 O O . ARG B 1 103 ? -28.219 -0.664 44.25 1 55.56 103 ARG B O 1
ATOM 8685 N N . GLY B 1 104 ? -27.75 -1.398 46.156 1 55.66 104 GLY B N 1
ATOM 8686 C CA . GLY B 1 104 ? -27.484 -0.048 46.625 1 55.66 104 GLY B CA 1
ATOM 8687 C C . GLY B 1 104 ? -26.312 0.605 45.938 1 55.66 104 GLY B C 1
ATOM 8688 O O . GLY B 1 104 ? -25.516 -0.07 45.281 1 55.66 104 GLY B O 1
ATOM 8689 N N . ALA B 1 105 ? -26.266 2.027 46 1 58.78 105 ALA B N 1
ATOM 8690 C CA . ALA B 1 105 ? -25.297 2.82 45.25 1 58.78 105 ALA B CA 1
ATOM 8691 C C . ALA B 1 105 ? -23.859 2.4 45.562 1 58.78 105 ALA B C 1
ATOM 8693 O O . ALA B 1 105 ? -22.969 2.506 44.719 1 58.78 105 ALA B O 1
ATOM 8694 N N . ASP B 1 106 ? -23.578 1.719 46.719 1 63.47 106 ASP B N 1
ATOM 8695 C CA . ASP B 1 106 ? -22.203 1.439 47.094 1 63.47 106 ASP B CA 1
ATOM 8696 C C . ASP B 1 106 ? -21.906 -0.056 47.031 1 63.47 106 ASP B C 1
ATOM 8698 O O . ASP B 1 106 ? -20.812 -0.491 47.375 1 63.47 106 ASP B O 1
ATOM 8702 N N . VAL B 1 107 ? -22.844 -0.921 46.562 1 72.69 107 VAL B N 1
ATOM 8703 C CA . VAL B 1 107 ? -22.641 -2.363 46.594 1 72.69 107 VAL B CA 1
ATOM 8704 C C . VAL B 1 107 ? -22.297 -2.869 45.188 1 72.69 107 VAL B C 1
ATOM 8706 O O . VAL B 1 107 ? -23.062 -2.658 44.25 1 72.69 107 VAL B O 1
ATOM 8709 N N . HIS B 1 108 ? -21.172 -3.412 45.094 1 74.06 108 HIS B N 1
ATOM 8710 C CA . HIS B 1 108 ? -20.719 -3.928 43.812 1 74.06 108 HIS B CA 1
ATOM 8711 C C . HIS B 1 108 ? -20.438 -5.426 43.906 1 74.06 108 HIS B C 1
ATOM 8713 O O . HIS B 1 108 ? -19.938 -5.914 44.906 1 74.06 108 HIS B O 1
ATOM 8719 N N . PRO B 1 109 ? -20.766 -6.176 42.906 1 75.31 109 PRO B N 1
ATOM 8720 C CA . PRO B 1 109 ? -20.406 -7.602 42.875 1 75.31 109 PRO B CA 1
ATOM 8721 C C . PRO B 1 109 ? -19 -7.852 42.344 1 75.31 109 PRO B C 1
ATOM 8723 O O . PRO B 1 109 ? -18.469 -7.039 41.594 1 75.31 109 PRO B O 1
ATOM 8726 N N . VAL B 1 110 ? -18.219 -8.836 42.781 1 74 110 VAL B N 1
ATOM 8727 C CA . VAL B 1 110 ? -16.938 -9.242 42.25 1 74 110 VAL B CA 1
ATOM 8728 C C . VAL B 1 110 ? -17.141 -9.891 40.875 1 74 110 VAL B C 1
ATOM 8730 O O . VAL B 1 110 ? -17.812 -10.914 40.75 1 74 110 VAL B O 1
ATOM 8733 N N . LEU B 1 111 ? -16.688 -9.312 39.812 1 66.56 111 LEU B N 1
ATOM 8734 C CA . LEU B 1 111 ? -17.047 -9.773 38.469 1 66.56 111 LEU B CA 1
ATOM 8735 C C . LEU B 1 111 ? -15.867 -10.492 37.844 1 66.56 111 LEU B C 1
ATOM 8737 O O . LEU B 1 111 ? -16.047 -11.297 36.906 1 66.56 111 LEU B O 1
ATOM 8741 N N . THR B 1 112 ? -14.617 -10.25 38.344 1 67.94 112 THR B N 1
ATOM 8742 C CA . THR B 1 112 ? -13.453 -10.828 37.656 1 67.94 112 THR B CA 1
ATOM 8743 C C . THR B 1 112 ? -12.578 -11.586 38.656 1 67.94 112 THR B C 1
ATOM 8745 O O . THR B 1 112 ? -12.562 -11.266 39.844 1 67.94 112 THR B O 1
ATOM 8748 N N . MET B 1 113 ? -11.852 -12.398 38.094 1 71.44 113 MET B N 1
ATOM 8749 C CA . MET B 1 113 ? -10.875 -13.172 38.844 1 71.44 113 MET B CA 1
ATOM 8750 C C . MET B 1 113 ? -9.672 -12.305 39.219 1 71.44 113 MET B C 1
ATOM 8752 O O . MET B 1 113 ? -9.031 -12.531 40.25 1 71.44 113 MET B O 1
ATOM 8756 N N . GLU B 1 114 ? -9.43 -11.414 38.5 1 68.56 114 GLU B N 1
ATOM 8757 C CA . GLU B 1 114 ? -8.328 -10.492 38.781 1 68.56 114 GLU B CA 1
ATOM 8758 C C . GLU B 1 114 ? -8.562 -9.703 40.062 1 68.56 114 GLU B C 1
ATOM 8760 O O . GLU B 1 114 ? -7.625 -9.438 40.812 1 68.56 114 GLU B O 1
ATOM 8765 N N . PHE B 1 115 ? -9.727 -9.484 40.25 1 73.69 115 PHE B N 1
ATOM 8766 C CA . PHE B 1 115 ? -10.062 -8.789 41.469 1 73.69 115 PHE B CA 1
ATOM 8767 C C . PHE B 1 115 ? -9.672 -9.625 42.688 1 73.69 115 PHE B C 1
ATOM 8769 O O . PHE B 1 115 ? -9.109 -9.102 43.656 1 73.69 115 PHE B O 1
ATOM 8776 N N . GLN B 1 116 ? -9.898 -10.781 42.5 1 73.75 116 GLN B N 1
ATOM 8777 C CA . GLN B 1 116 ? -9.562 -11.695 43.594 1 73.75 116 GLN B CA 1
ATOM 8778 C C . GLN B 1 116 ? -8.055 -11.766 43.812 1 73.75 116 GLN B C 1
ATOM 8780 O O . GLN B 1 116 ? -7.574 -11.727 44.938 1 73.75 116 GLN B O 1
ATOM 8785 N N . GLU B 1 117 ? -7.406 -11.836 42.812 1 73.56 117 GLU B N 1
ATOM 8786 C CA . GLU B 1 117 ? -5.949 -11.898 42.875 1 73.56 117 GLU B CA 1
ATOM 8787 C C . GLU B 1 117 ? -5.375 -10.586 43.406 1 73.56 117 GLU B C 1
ATOM 8789 O O . GLU B 1 117 ? -4.449 -10.602 44.25 1 73.56 117 GLU B O 1
ATOM 8794 N N . LYS B 1 118 ? -5.938 -9.508 43.156 1 75.88 118 LYS B N 1
ATOM 8795 C CA . LYS B 1 118 ? -5.484 -8.203 43.625 1 75.88 118 LYS B CA 1
ATOM 8796 C C . LYS B 1 118 ? -5.793 -8.016 45.125 1 75.88 118 LYS B C 1
ATOM 8798 O O . LYS B 1 118 ? -4.98 -7.457 45.844 1 75.88 118 LYS B O 1
ATOM 8803 N N . VAL B 1 119 ? -6.855 -8.516 45.406 1 76.75 119 VAL B N 1
ATOM 8804 C CA . VAL B 1 119 ? -7.211 -8.406 46.812 1 76.75 119 VAL B CA 1
ATOM 8805 C C . VAL B 1 119 ? -6.301 -9.305 47.656 1 76.75 119 VAL B C 1
ATOM 8807 O O . VAL B 1 119 ? -5.82 -8.898 48.719 1 76.75 119 VAL B O 1
ATOM 8810 N N . LEU B 1 120 ? -6.012 -10.422 47.031 1 76.56 120 LEU B N 1
ATOM 8811 C CA . LEU B 1 120 ? -5.117 -11.328 47.75 1 76.56 120 LEU B CA 1
ATOM 8812 C C . LEU B 1 120 ? -3.707 -10.758 47.844 1 76.56 120 LEU B C 1
ATOM 8814 O O . LEU B 1 120 ? -3.043 -10.859 48.875 1 76.56 120 LEU B O 1
ATOM 8818 N N . GLU B 1 121 ? -3.32 -10.102 46.812 1 74.88 121 GLU B N 1
ATOM 8819 C CA . GLU B 1 121 ? -2.037 -9.406 46.812 1 74.88 121 GLU B CA 1
ATOM 8820 C C . GLU B 1 121 ? -2.035 -8.242 47.812 1 74.88 121 GLU B C 1
ATOM 8822 O O . GLU B 1 121 ? -1.059 -8.031 48.531 1 74.88 121 GLU B O 1
ATOM 8827 N N . SER B 1 122 ? -3.076 -7.566 47.844 1 76.25 122 SER B N 1
ATOM 8828 C CA . SER B 1 122 ? -3.189 -6.445 48.781 1 76.25 122 SER B CA 1
ATOM 8829 C C . SER B 1 122 ? -3.217 -6.926 50.219 1 76.25 122 SER B C 1
ATOM 8831 O O . SER B 1 122 ? -2.668 -6.273 51.094 1 76.25 122 SER B O 1
ATOM 8833 N N . CYS B 1 123 ? -3.768 -8.008 50.344 1 75.62 123 CYS B N 1
ATOM 8834 C CA . CYS B 1 123 ? -3.775 -8.617 51.688 1 75.62 123 CYS B CA 1
ATOM 8835 C C . CYS B 1 123 ? -2.365 -9 52.125 1 75.62 123 CYS B C 1
ATOM 8837 O O . CYS B 1 123 ? -1.983 -8.789 53.25 1 75.62 123 CYS B O 1
ATOM 8839 N N . THR B 1 124 ? -1.642 -9.5 51.188 1 72.25 124 THR B N 1
ATOM 8840 C CA . THR B 1 124 ? -0.276 -9.914 51.5 1 72.25 124 THR B CA 1
ATOM 8841 C C . THR B 1 124 ? 0.621 -8.703 51.719 1 72.25 124 THR B C 1
ATOM 8843 O O . THR B 1 124 ? 1.473 -8.719 52.625 1 72.25 124 THR B O 1
ATOM 8846 N N . ASN B 1 125 ? 0.308 -7.582 51.125 1 71.69 125 ASN B N 1
ATOM 8847 C CA . ASN B 1 125 ? 1.102 -6.363 51.25 1 71.69 125 ASN B CA 1
ATOM 8848 C C . ASN B 1 125 ? 0.732 -5.57 52.5 1 71.69 125 ASN B C 1
ATOM 8850 O O . ASN B 1 125 ? 1.599 -4.969 53.125 1 71.69 125 ASN B O 1
ATOM 8854 N N . ARG B 1 126 ? -0.459 -5.496 52.781 1 69.94 126 ARG B N 1
ATOM 8855 C CA . ARG B 1 126 ? -0.929 -4.762 53.969 1 69.94 126 ARG B CA 1
ATOM 8856 C C . ARG B 1 126 ? -0.539 -5.477 55.25 1 69.94 126 ARG B C 1
ATOM 8858 O O . ARG B 1 126 ? -0.175 -4.836 56.25 1 69.94 126 ARG B O 1
ATOM 8865 N N . ASN B 1 127 ? -0.361 -6.73 55.375 1 67.56 127 ASN B N 1
ATOM 8866 C CA . ASN B 1 127 ? 0.035 -7.602 56.469 1 67.56 127 ASN B CA 1
ATOM 8867 C C . ASN B 1 127 ? -0.508 -7.102 57.812 1 67.56 127 ASN B C 1
ATOM 8869 O O . ASN B 1 127 ? 0.199 -7.121 58.812 1 67.56 127 ASN B O 1
ATOM 8873 N N . ASP B 1 128 ? -1.716 -6.398 57.906 1 71.44 128 ASP B N 1
ATOM 8874 C CA . ASP B 1 128 ? -2.355 -5.957 59.125 1 71.44 128 ASP B CA 1
ATOM 8875 C C . ASP B 1 128 ? -3.562 -6.832 59.469 1 71.44 128 ASP B C 1
ATOM 8877 O O . ASP B 1 128 ? -3.898 -7.75 58.719 1 71.44 128 ASP B O 1
ATOM 8881 N N . GLU B 1 129 ? -4.137 -6.605 60.594 1 72.88 129 GLU B N 1
ATOM 8882 C CA . GLU B 1 129 ? -5.211 -7.453 61.125 1 72.88 129 GLU B CA 1
ATOM 8883 C C . GLU B 1 129 ? -6.387 -7.492 60.156 1 72.88 129 GLU B C 1
ATOM 8885 O O . GLU B 1 129 ? -7.016 -8.539 59.969 1 72.88 129 GLU B O 1
ATOM 8890 N N . TRP B 1 130 ? -6.676 -6.395 59.406 1 76.81 130 TRP B N 1
ATOM 8891 C CA . TRP B 1 130 ? -7.746 -6.324 58.438 1 76.81 130 TRP B CA 1
ATOM 8892 C C . TRP B 1 130 ? -7.41 -7.164 57.219 1 76.81 130 TRP B C 1
ATOM 8894 O O . TRP B 1 130 ? -8.266 -7.891 56.688 1 76.81 130 TRP B O 1
ATOM 8904 N N . GLY B 1 131 ? -6.191 -7.082 56.875 1 77.06 131 GLY B N 1
ATOM 8905 C CA . GLY B 1 131 ? -5.75 -7.895 55.781 1 77.06 131 GLY B CA 1
ATOM 8906 C C . GLY B 1 131 ? -5.852 -9.383 56.031 1 77.06 131 GLY B C 1
ATOM 8907 O O . GLY B 1 131 ? -6.281 -10.148 55.156 1 77.06 131 GLY B O 1
ATOM 8908 N N . HIS B 1 132 ? -5.508 -9.711 57.281 1 76.88 132 HIS B N 1
ATOM 8909 C CA . HIS B 1 132 ? -5.566 -11.125 57.656 1 76.88 132 HIS B CA 1
ATOM 8910 C C . HIS B 1 132 ? -7.008 -11.617 57.719 1 76.88 132 HIS B C 1
ATOM 8912 O O . HIS B 1 132 ? -7.301 -12.742 57.281 1 76.88 132 HIS B O 1
ATOM 8918 N N . THR B 1 133 ? -7.895 -10.758 58.156 1 77.69 133 THR B N 1
ATOM 8919 C CA . THR B 1 133 ? -9.305 -11.125 58.281 1 77.69 133 THR B CA 1
ATOM 8920 C C . THR B 1 133 ? -9.922 -11.289 56.875 1 77.69 133 THR B C 1
ATOM 8922 O O . THR B 1 133 ? -10.664 -12.242 56.625 1 77.69 133 THR B O 1
ATOM 8925 N N . VAL B 1 134 ? -9.57 -10.391 55.969 1 77.94 134 VAL B N 1
ATOM 8926 C CA . VAL B 1 134 ? -10.109 -10.453 54.625 1 77.94 134 VAL B CA 1
ATOM 8927 C C . VAL B 1 134 ? -9.516 -11.648 53.875 1 77.94 134 VAL B C 1
ATOM 8929 O O . VAL B 1 134 ? -10.234 -12.367 53.156 1 77.94 134 VAL B O 1
ATOM 8932 N N . LYS B 1 135 ? -8.227 -11.852 54.094 1 78.06 135 LYS B N 1
ATOM 8933 C CA . LYS B 1 135 ? -7.605 -13.023 53.469 1 78.06 135 LYS B CA 1
ATOM 8934 C C . LYS B 1 135 ? -8.266 -14.305 53.969 1 78.06 135 LYS B C 1
ATOM 8936 O O . LYS B 1 135 ? -8.477 -15.242 53.188 1 78.06 135 LYS B O 1
ATOM 8941 N N . GLY B 1 136 ? -8.562 -14.367 55.219 1 74.88 136 GLY B N 1
ATOM 8942 C CA . GLY B 1 136 ? -9.25 -15.516 55.781 1 74.88 136 GLY B CA 1
ATOM 8943 C C . GLY B 1 136 ? -10.625 -15.75 55.188 1 74.88 136 GLY B C 1
ATOM 8944 O O . GLY B 1 136 ? -11.031 -16.891 55 1 74.88 136 GLY B O 1
ATOM 8945 N N . ARG B 1 137 ? -11.344 -14.664 54.875 1 72.31 137 ARG B N 1
ATOM 8946 C CA . ARG B 1 137 ? -12.672 -14.797 54.281 1 72.31 137 ARG B CA 1
ATOM 8947 C C . ARG B 1 137 ? -12.586 -15.289 52.844 1 72.31 137 ARG B C 1
ATOM 8949 O O . ARG B 1 137 ? -13.359 -16.156 52.438 1 72.31 137 ARG B O 1
ATOM 8956 N N . ILE B 1 138 ? -11.562 -14.727 52.094 1 72.44 138 ILE B N 1
ATOM 8957 C CA . ILE B 1 138 ? -11.508 -14.953 50.656 1 72.44 138 ILE B CA 1
ATOM 8958 C C . ILE B 1 138 ? -10.805 -16.281 50.375 1 72.44 138 ILE B C 1
ATOM 8960 O O . ILE B 1 138 ? -11.102 -16.953 49.375 1 72.44 138 ILE B O 1
ATOM 8964 N N . SER B 1 139 ? -9.867 -16.734 51.188 1 67.06 139 SER B N 1
ATOM 8965 C CA . SER B 1 139 ? -9.117 -17.969 50.969 1 67.06 139 SER B CA 1
ATOM 8966 C C . SER B 1 139 ? -10.023 -19.188 51.062 1 67.06 139 SER B C 1
ATOM 8968 O O . SER B 1 139 ? -9.648 -20.266 50.594 1 67.06 139 SER B O 1
ATOM 8970 N N . TYR B 1 140 ? -11.211 -19 51.562 1 61 140 TYR B N 1
ATOM 8971 C CA . TYR B 1 140 ? -12.133 -20.125 51.719 1 61 140 TYR B CA 1
ATOM 8972 C C . TYR B 1 140 ? -12.789 -20.469 50.375 1 61 140 TYR B C 1
ATOM 8974 O O . TYR B 1 140 ? -13.203 -21.609 50.156 1 61 140 TYR B O 1
ATOM 8982 N N . VAL B 1 141 ? -12.984 -19.406 49.5 1 63.53 141 VAL B N 1
ATOM 8983 C CA . VAL B 1 141 ? -13.688 -19.656 48.25 1 63.53 141 VAL B CA 1
ATOM 8984 C C . VAL B 1 141 ? -12.703 -19.547 47.094 1 63.53 141 VAL B C 1
ATOM 8986 O O . VAL B 1 141 ? -11.875 -18.641 47.062 1 63.53 141 VAL B O 1
ATOM 8989 N N . ASN B 1 142 ? -12.484 -20.547 46.25 1 63.38 142 ASN B N 1
ATOM 8990 C CA . ASN B 1 142 ? -11.57 -20.625 45.094 1 63.38 142 ASN B CA 1
ATOM 8991 C C . ASN B 1 142 ? -11.852 -19.516 44.094 1 63.38 142 ASN B C 1
ATOM 8993 O O . ASN B 1 142 ? -10.922 -18.969 43.5 1 63.38 142 ASN B O 1
ATOM 8997 N N . ASP B 1 143 ? -13.094 -19.203 43.906 1 70.69 143 ASP B N 1
ATOM 8998 C CA . ASP B 1 143 ? -13.547 -18.219 42.938 1 70.69 143 ASP B CA 1
ATOM 8999 C C . ASP B 1 143 ? -14.594 -17.281 43.531 1 70.69 143 ASP B C 1
ATOM 9001 O O . ASP B 1 143 ? -15.727 -17.703 43.781 1 70.69 143 ASP B O 1
ATOM 9005 N N . LEU B 1 144 ? -14.32 -16.016 43.625 1 75.75 144 LEU B N 1
ATOM 9006 C CA . LEU B 1 144 ? -15.203 -15.055 44.281 1 75.75 144 LEU B CA 1
ATOM 9007 C C . LEU B 1 144 ? -16.375 -14.688 43.375 1 75.75 144 LEU B C 1
ATOM 9009 O O . LEU B 1 144 ? -17.453 -14.359 43.875 1 75.75 144 LEU B O 1
ATOM 9013 N N . HIS B 1 145 ? -16.125 -14.703 42.188 1 73.44 145 HIS B N 1
ATOM 9014 C CA . HIS B 1 145 ? -17.188 -14.398 41.219 1 73.44 145 HIS B CA 1
ATOM 9015 C C . HIS B 1 145 ? -18.266 -15.484 41.25 1 73.44 145 HIS B C 1
ATOM 9017 O O . HIS B 1 145 ? -19.469 -15.172 41.25 1 73.44 145 HIS B O 1
ATOM 9023 N N . ALA B 1 146 ? -17.766 -16.734 41.219 1 73.38 146 ALA B N 1
ATOM 9024 C CA . ALA B 1 146 ? -18.688 -17.859 41.25 1 73.38 146 ALA B CA 1
ATOM 9025 C C . ALA B 1 146 ? -19.5 -17.859 42.562 1 73.38 146 ALA B C 1
ATOM 9027 O O . ALA B 1 146 ? -20.641 -18.328 42.594 1 73.38 146 ALA B O 1
ATOM 9028 N N . ALA B 1 147 ? -18.984 -17.312 43.594 1 73.44 147 ALA B N 1
ATOM 9029 C CA . ALA B 1 147 ? -19.656 -17.266 44.875 1 73.44 147 ALA B CA 1
ATOM 9030 C C . ALA B 1 147 ? -20.547 -16.031 45 1 73.44 147 ALA B C 1
ATOM 9032 O O . ALA B 1 147 ? -21.172 -15.797 46.031 1 73.44 147 ALA B O 1
ATOM 9033 N N . ASP B 1 148 ? -20.688 -15.281 43.969 1 73.31 148 ASP B N 1
ATOM 9034 C CA . ASP B 1 148 ? -21.469 -14.055 43.875 1 73.31 148 ASP B CA 1
ATOM 9035 C C . ASP B 1 148 ? -21.141 -13.109 45.031 1 73.31 148 ASP B C 1
ATOM 9037 O O . ASP B 1 148 ? -22.047 -12.57 45.656 1 73.31 148 ASP B O 1
ATOM 9041 N N . ALA B 1 149 ? -19.922 -12.961 45.281 1 77.31 149 ALA B N 1
ATOM 9042 C CA . ALA B 1 149 ? -19.469 -12.141 46.406 1 77.31 149 ALA B CA 1
ATOM 9043 C C . ALA B 1 149 ? -19.734 -10.664 46.156 1 77.31 149 ALA B C 1
ATOM 9045 O O . ALA B 1 149 ? -19.672 -10.203 45 1 77.31 149 ALA B O 1
ATOM 9046 N N . VAL B 1 150 ? -20.125 -9.977 47.219 1 78.19 150 VAL B N 1
ATOM 9047 C CA . VAL B 1 150 ? -20.438 -8.555 47.094 1 78.19 150 VAL B CA 1
ATOM 9048 C C . VAL B 1 150 ? -19.516 -7.754 48.031 1 78.19 150 VAL B C 1
ATOM 9050 O O . VAL B 1 150 ? -19.016 -8.273 49 1 78.19 150 VAL B O 1
ATOM 9053 N N . TYR B 1 151 ? -19.078 -6.555 47.594 1 78.12 151 TYR B N 1
ATOM 9054 C CA . TYR B 1 151 ? -18.297 -5.672 48.438 1 78.12 151 TYR B CA 1
ATOM 9055 C C . TYR B 1 151 ? -18.797 -4.238 48.344 1 78.12 151 TYR B C 1
ATOM 9057 O O . TYR B 1 151 ? -19.453 -3.861 47.375 1 78.12 151 TYR B O 1
ATOM 9065 N N . HIS B 1 152 ? -18.703 -3.471 49.312 1 75.06 152 HIS B N 1
ATOM 9066 C CA . HIS B 1 152 ? -18.922 -2.027 49.312 1 75.06 152 HIS B CA 1
ATOM 9067 C C . HIS B 1 152 ? -17.797 -1.317 48.531 1 75.06 152 HIS B C 1
ATOM 9069 O O . HIS B 1 152 ? -16.625 -1.604 48.75 1 75.06 152 HIS B O 1
ATOM 9075 N N . GLN B 1 153 ? -18.109 -0.565 47.688 1 73.81 153 GLN B N 1
ATOM 9076 C CA . GLN B 1 153 ? -17.078 0.165 46.969 1 73.81 153 GLN B CA 1
ATOM 9077 C C . GLN B 1 153 ? -16.219 1.003 47.875 1 73.81 153 GLN B C 1
ATOM 9079 O O . GLN B 1 153 ? -15 1.07 47.719 1 73.81 153 GLN B O 1
ATOM 9084 N N . THR B 1 154 ? -16.688 1.512 48.875 1 72.44 154 THR B N 1
ATOM 9085 C CA . THR B 1 154 ? -15.969 2.295 49.875 1 72.44 154 THR B CA 1
ATOM 9086 C C . THR B 1 154 ? -15.008 1.414 50.656 1 72.44 154 THR B C 1
ATOM 9088 O O . THR B 1 154 ? -13.875 1.82 50.938 1 72.44 154 THR B O 1
ATOM 9091 N N . CYS B 1 155 ? -15.414 0.189 51 1 73.94 155 CYS B N 1
ATOM 9092 C CA . CYS B 1 155 ? -14.57 -0.729 51.75 1 73.94 155 CYS B CA 1
ATOM 9093 C C . CYS B 1 155 ? -13.398 -1.214 50.906 1 73.94 155 CYS B C 1
ATOM 9095 O O . CYS B 1 155 ? -12.273 -1.329 51.406 1 73.94 155 CYS B O 1
ATOM 9097 N N . SER B 1 156 ? -13.68 -1.366 49.625 1 75.56 156 SER B N 1
ATOM 9098 C CA . SER B 1 156 ? -12.633 -1.812 48.719 1 75.56 156 SER B CA 1
ATOM 9099 C C . SER B 1 156 ? -11.562 -0.743 48.531 1 75.56 156 SER B C 1
ATOM 9101 O O . SER B 1 156 ? -10.367 -1.041 48.562 1 75.56 156 SER B O 1
ATOM 9103 N N . VAL B 1 157 ? -11.969 0.462 48.469 1 74.5 157 VAL B N 1
ATOM 9104 C CA . VAL B 1 157 ? -11.031 1.569 48.312 1 74.5 157 VAL B CA 1
ATOM 9105 C C . VAL B 1 157 ? -10.25 1.759 49.625 1 74.5 157 VAL B C 1
ATOM 9107 O O . VAL B 1 157 ? -9.023 1.911 49.594 1 74.5 157 VAL B O 1
ATOM 9110 N N . ASN B 1 158 ? -10.883 1.625 50.688 1 74.06 158 ASN B N 1
ATOM 9111 C CA . ASN B 1 158 ? -10.227 1.771 52 1 74.06 158 ASN B CA 1
ATOM 9112 C C . ASN B 1 158 ? -9.227 0.647 52.25 1 74.06 158 ASN B C 1
ATOM 9114 O O . ASN B 1 158 ? -8.156 0.879 52.812 1 74.06 158 ASN B O 1
ATOM 9118 N N . PHE B 1 159 ? -9.547 -0.466 51.812 1 76.06 159 PHE B N 1
ATOM 9119 C CA . PHE B 1 159 ? -8.68 -1.624 52.031 1 76.06 159 PHE B CA 1
ATOM 9120 C C . PHE B 1 159 ? -7.422 -1.521 51.156 1 76.06 159 PHE B C 1
ATOM 9122 O O . PHE B 1 159 ? -6.32 -1.795 51.656 1 76.06 159 PHE B O 1
ATOM 9129 N N . ARG B 1 160 ? -7.562 -1.034 49.938 1 72.44 160 ARG B N 1
ATOM 9130 C CA . ARG B 1 160 ? -6.441 -0.964 49 1 72.44 160 ARG B CA 1
ATOM 9131 C C . ARG B 1 160 ? -5.531 0.213 49.312 1 72.44 160 ARG B C 1
ATOM 9133 O O . ARG B 1 160 ? -4.309 0.113 49.188 1 72.44 160 ARG B O 1
ATOM 9140 N N . THR B 1 161 ? -6.086 1.369 49.875 1 68.69 161 THR B N 1
ATOM 9141 C CA . THR B 1 161 ? -5.332 2.59 50.125 1 68.69 161 THR B CA 1
ATOM 9142 C C . THR B 1 161 ? -4.863 2.637 51.562 1 68.69 161 THR B C 1
ATOM 9144 O O . THR B 1 161 ? -3.953 3.396 51.906 1 68.69 161 THR B O 1
ATOM 9147 N N . GLY B 1 162 ? -5.355 1.79 52.5 1 64.38 162 GLY B N 1
ATOM 9148 C CA . GLY B 1 162 ? -5.012 1.748 53.906 1 64.38 162 GLY B CA 1
ATOM 9149 C C . GLY B 1 162 ? -5.652 2.865 54.719 1 64.38 162 GLY B C 1
ATOM 9150 O O . GLY B 1 162 ? -5.281 3.104 55.875 1 64.38 162 GLY B O 1
ATOM 9151 N N . LYS B 1 163 ? -6.535 3.613 54.062 1 61.69 163 LYS B N 1
ATOM 9152 C CA . LYS B 1 163 ? -7.188 4.719 54.75 1 61.69 163 LYS B CA 1
ATOM 9153 C C . LYS B 1 163 ? -8.492 4.266 55.406 1 61.69 163 LYS B C 1
ATOM 9155 O O . LYS B 1 163 ? -9.102 3.289 54.969 1 61.69 163 LYS B O 1
ATOM 9160 N N . ASN B 1 164 ? -9 4.824 56.438 1 55.34 164 ASN B N 1
ATOM 9161 C CA . ASN B 1 164 ? -10.195 4.594 57.25 1 55.34 164 ASN B CA 1
ATOM 9162 C C . ASN B 1 164 ? -10.359 3.119 57.594 1 55.34 164 ASN B C 1
ATOM 9164 O O . ASN B 1 164 ? -11.219 2.434 57.062 1 55.34 164 ASN B O 1
ATOM 9168 N N . ILE B 1 165 ? -9.375 2.473 58.156 1 56.16 165 ILE B N 1
ATOM 9169 C CA . ILE B 1 165 ? -9.414 1.11 58.656 1 56.16 165 ILE B CA 1
ATOM 9170 C C . ILE B 1 165 ? -10.664 0.922 59.531 1 56.16 165 ILE B C 1
ATOM 9172 O O . ILE B 1 165 ? -10.938 1.726 60.406 1 56.16 165 ILE B O 1
ATOM 9176 N N . PRO B 1 166 ? -11.453 0.086 59.062 1 52.12 166 PRO B N 1
ATOM 9177 C CA . PRO B 1 166 ? -12.633 -0.089 59.906 1 52.12 166 PRO B CA 1
ATOM 9178 C C . PRO B 1 166 ? -12.273 -0.2 61.375 1 52.12 166 PRO B C 1
ATOM 9180 O O . PRO B 1 166 ? -11.211 -0.729 61.719 1 52.12 166 PRO B O 1
ATOM 9183 N N . SER B 1 167 ? -12.961 0.567 62.125 1 48.62 167 SER B N 1
ATOM 9184 C CA . SER B 1 167 ? -12.742 0.703 63.562 1 48.62 167 SER B CA 1
ATOM 9185 C C . SER B 1 167 ? -12.383 -0.636 64.188 1 48.62 167 SER B C 1
ATOM 9187 O O . SER B 1 167 ? -11.68 -0.68 65.188 1 48.62 167 SER B O 1
ATOM 9189 N N . VAL B 1 168 ? -13 -1.758 63.562 1 49.41 168 VAL B N 1
ATOM 9190 C CA . VAL B 1 168 ? -12.82 -3.012 64.312 1 49.41 168 VAL B CA 1
ATOM 9191 C C . VAL B 1 168 ? -11.367 -3.457 64.188 1 49.41 168 VAL B C 1
ATOM 9193 O O . VAL B 1 168 ? -10.891 -4.211 65.062 1 49.41 168 VAL B O 1
ATOM 9196 N N . TYR B 1 169 ? -10.711 -3.164 63.062 1 49.09 169 TYR B N 1
ATOM 9197 C CA . TYR B 1 169 ? -9.359 -3.688 62.906 1 49.09 169 TYR B CA 1
ATOM 9198 C C . TYR B 1 169 ? -8.32 -2.621 63.219 1 49.09 169 TYR B C 1
ATOM 9200 O O . TYR B 1 169 ? -7.121 -2.83 63.031 1 49.09 169 TYR B O 1
ATOM 9208 N N . SER B 1 170 ? -8.617 -1.331 63.312 1 40.34 170 SER B N 1
ATOM 9209 C CA . SER B 1 170 ? -7.703 -0.245 63.656 1 40.34 170 SER B CA 1
ATOM 9210 C C . SER B 1 170 ? -6.965 -0.529 64.938 1 40.34 170 SER B C 1
ATOM 9212 O O . SER B 1 170 ? -7.578 -0.951 65.938 1 40.34 170 SER B O 1
ATOM 9214 N N . PRO B 1 171 ? -5.719 -0.863 64.875 1 36.62 171 PRO B N 1
ATOM 9215 C CA . PRO B 1 171 ? -5.09 -0.972 66.188 1 36.62 171 PRO B CA 1
ATOM 9216 C C . PRO B 1 171 ? -5.535 0.127 67.125 1 36.62 171 PRO B C 1
ATOM 9218 O O . PRO B 1 171 ? -5.926 1.212 66.75 1 36.62 171 PRO B O 1
ATOM 9221 N N . ILE B 1 172 ? -6.016 -0.237 68.188 1 32.59 172 ILE B N 1
ATOM 9222 C CA . ILE B 1 172 ? -6.43 0.685 69.25 1 32.59 172 ILE B CA 1
ATOM 9223 C C . ILE B 1 172 ? -5.316 1.691 69.562 1 32.59 172 ILE B C 1
ATOM 9225 O O . ILE B 1 172 ? -4.238 1.32 70 1 32.59 172 ILE B O 1
ATOM 9229 N N . PRO B 1 173 ? -4.949 2.596 68.562 1 31.8 173 PRO B N 1
ATOM 9230 C CA . PRO B 1 173 ? -3.91 3.49 69.125 1 31.8 173 PRO B CA 1
ATOM 9231 C C . PRO B 1 173 ? -4.188 3.953 70.562 1 31.8 173 PRO B C 1
ATOM 9233 O O . PRO B 1 173 ? -5.344 3.988 70.938 1 31.8 173 PRO B O 1
ATOM 9236 N N . SER B 1 174 ? -3.248 3.729 71.438 1 31.19 174 SER B N 1
ATOM 9237 C CA . SER B 1 174 ? -3.316 4.266 72.812 1 31.19 174 SER B CA 1
ATOM 9238 C C . SER B 1 174 ? -3.795 5.715 72.812 1 31.19 174 SER B C 1
ATOM 9240 O O . SER B 1 174 ? -3.404 6.5 71.938 1 31.19 174 SER B O 1
ATOM 9242 N N . LYS B 1 175 ? -4.855 6.012 73.375 1 32.94 175 LYS B N 1
ATOM 9243 C CA . LYS B 1 175 ? -5.594 7.25 73.625 1 32.94 175 LYS B CA 1
ATOM 9244 C C . LYS B 1 175 ? -4.684 8.328 74.188 1 32.94 175 LYS B C 1
ATOM 9246 O O . LYS B 1 175 ? -4.535 8.438 75.438 1 32.94 175 LYS B O 1
ATOM 9251 N N . GLU B 1 176 ? -3.363 8.492 73.812 1 29.55 176 GLU B N 1
ATOM 9252 C CA . GLU B 1 176 ? -2.783 9.609 74.562 1 29.55 176 GLU B CA 1
ATOM 9253 C C . GLU B 1 176 ? -3.65 10.859 74.438 1 29.55 176 GLU B C 1
ATOM 9255 O O . GLU B 1 176 ? -4.199 11.148 73.375 1 29.55 176 GLU B O 1
ATOM 9260 N N . ARG B 1 177 ? -4.105 11.367 75.625 1 32.09 177 ARG B N 1
ATOM 9261 C CA . ARG B 1 177 ? -4.945 12.516 75.938 1 32.09 177 ARG B CA 1
ATOM 9262 C C . ARG B 1 177 ? -4.445 13.773 75.25 1 32.09 177 ARG B C 1
ATOM 9264 O O . ARG B 1 177 ? -3.369 14.289 75.562 1 32.09 177 ARG B O 1
ATOM 9271 N N . ARG B 1 178 ? -4.5 13.828 74 1 33.66 178 ARG B N 1
ATOM 9272 C CA . ARG B 1 178 ? -4.156 15.086 73.312 1 33.66 178 ARG B CA 1
ATOM 9273 C C . ARG B 1 178 ? -4.84 16.266 74 1 33.66 178 ARG B C 1
ATOM 9275 O O . ARG B 1 178 ? -6.008 16.172 74.438 1 33.66 178 ARG B O 1
ATOM 9282 N N . LEU B 1 179 ? -4.094 17.125 74.75 1 28.52 179 LEU B N 1
ATOM 9283 C CA . LEU B 1 179 ? -4.48 18.406 75.312 1 28.52 179 LEU B CA 1
ATOM 9284 C C . LEU B 1 179 ? -5.352 19.203 74.375 1 28.52 179 LEU B C 1
ATOM 9286 O O . LEU B 1 179 ? -5.195 19.109 73.125 1 28.52 179 LEU B O 1
ATOM 9290 N N . ALA B 1 180 ? -6.551 19.719 74.75 1 30.11 180 ALA B N 1
ATOM 9291 C CA . ALA B 1 180 ? -7.738 20.344 74.188 1 30.11 180 ALA B CA 1
ATOM 9292 C C . ALA B 1 180 ? -7.359 21.531 73.312 1 30.11 180 ALA B C 1
ATOM 9294 O O . ALA B 1 180 ? -8.172 22 72.5 1 30.11 180 ALA B O 1
ATOM 9295 N N . GLY B 1 181 ? -6.297 22.359 73.625 1 31.14 181 GLY B N 1
ATOM 9296 C CA . GLY B 1 181 ? -6.371 23.734 73.125 1 31.14 181 GLY B CA 1
ATOM 9297 C C . GLY B 1 181 ? -6.254 23.859 71.625 1 31.14 181 GLY B C 1
ATOM 9298 O O . GLY B 1 181 ? -5.805 22.938 71 1 31.14 181 GLY B O 1
ATOM 9299 N N . ARG B 1 182 ? -7.059 24.797 71 1 34.25 182 ARG B N 1
ATOM 9300 C CA . ARG B 1 182 ? -7.41 25.203 69.625 1 34.25 182 ARG B CA 1
ATOM 9301 C C . ARG B 1 182 ? -6.16 25.469 68.812 1 34.25 182 ARG B C 1
ATOM 9303 O O . ARG B 1 182 ? -5.918 26.609 68.375 1 34.25 182 ARG B O 1
ATOM 9310 N N . PRO B 1 183 ? -4.922 25.188 69.25 1 37.66 183 PRO B N 1
ATOM 9311 C CA . PRO B 1 183 ? -3.736 25.625 68.5 1 37.66 183 PRO B CA 1
ATOM 9312 C C . PRO B 1 183 ? -3.758 25.203 67 1 37.66 183 PRO B C 1
ATOM 9314 O O . PRO B 1 183 ? -2.83 25.516 66.25 1 37.66 183 PRO B O 1
ATOM 9317 N N . CYS B 1 184 ? -4.434 24.219 66.75 1 40.03 184 CYS B N 1
ATOM 9318 C CA . CYS B 1 184 ? -4.266 23.484 65.5 1 40.03 184 CYS B CA 1
ATOM 9319 C C . CYS B 1 184 ? -4.602 24.375 64.312 1 40.03 184 CYS B C 1
ATOM 9321 O O . CYS B 1 184 ? -4.395 23.969 63.156 1 40.03 184 CYS B O 1
ATOM 9323 N N . ALA B 1 185 ? -5.234 25.469 64.562 1 52.19 185 ALA B N 1
ATOM 9324 C CA . ALA B 1 185 ? -5.75 26.359 63.531 1 52.19 185 ALA B CA 1
ATOM 9325 C C . ALA B 1 185 ? -4.613 27 62.75 1 52.19 185 ALA B C 1
ATOM 9327 O O . ALA B 1 185 ? -4.715 27.188 61.531 1 52.19 185 ALA B O 1
ATOM 9328 N N . THR B 1 186 ? -3.475 27.234 63.469 1 58.34 186 THR B N 1
ATOM 9329 C CA . THR B 1 186 ? -2.42 28 62.781 1 58.34 186 THR B CA 1
ATOM 9330 C C . THR B 1 186 ? -1.706 27.141 61.75 1 58.34 186 THR B C 1
ATOM 9332 O O . THR B 1 186 ? -1.313 27.641 60.688 1 58.34 186 THR B O 1
ATOM 9335 N N . GLN B 1 187 ? -1.561 25.906 62.062 1 62.41 187 GLN B N 1
ATOM 9336 C CA . GLN B 1 187 ? -0.862 25.062 61.094 1 62.41 187 GLN B CA 1
ATOM 9337 C C . GLN B 1 187 ? -1.725 24.797 59.844 1 62.41 187 GLN B C 1
ATOM 9339 O O . GLN B 1 187 ? -1.214 24.75 58.75 1 62.41 187 GLN B O 1
ATOM 9344 N N . GLN B 1 188 ? -2.99 24.625 60.062 1 72.75 188 GLN B N 1
ATOM 9345 C CA . GLN B 1 188 ? -3.906 24.438 58.938 1 72.75 188 GLN B CA 1
ATOM 9346 C C . GLN B 1 188 ? -3.992 25.688 58.062 1 72.75 188 GLN B C 1
ATOM 9348 O O . GLN B 1 188 ? -4.047 25.594 56.844 1 72.75 188 GLN B O 1
ATOM 9353 N N . GLU B 1 189 ? -3.932 26.797 58.781 1 72.12 189 GLU B N 1
ATOM 9354 C CA . GLU B 1 189 ? -3.977 28.062 58.031 1 72.12 189 GLU B CA 1
ATOM 9355 C C . GLU B 1 189 ? -2.703 28.281 57.219 1 72.12 189 GLU B C 1
ATOM 9357 O O . GLU B 1 189 ? -2.756 28.781 56.094 1 72.12 189 GLU B O 1
ATOM 9362 N N . ASP B 1 190 ? -1.6 27.906 57.812 1 74.56 190 ASP B N 1
ATOM 9363 C CA . ASP B 1 190 ? -0.349 27.969 57.062 1 74.56 190 ASP B CA 1
ATOM 9364 C C . ASP B 1 190 ? -0.347 26.984 55.906 1 74.56 190 ASP B C 1
ATOM 9366 O O . ASP B 1 190 ? 0.101 27.328 54.812 1 74.56 190 ASP B O 1
ATOM 9370 N N . ALA B 1 191 ? -0.846 25.828 56.125 1 78.88 191 ALA B N 1
ATOM 9371 C CA . ALA B 1 191 ? -0.938 24.844 55.062 1 78.88 191 ALA B CA 1
ATOM 9372 C C . ALA B 1 191 ? -1.909 25.281 53.969 1 78.88 191 ALA B C 1
ATOM 9374 O O . ALA B 1 191 ? -1.654 25.078 52.781 1 78.88 191 ALA B O 1
ATOM 9375 N N . PHE B 1 192 ? -3.035 25.891 54.344 1 79.88 192 PHE B N 1
ATOM 9376 C CA . PHE B 1 192 ? -3.973 26.453 53.375 1 79.88 192 PHE B CA 1
ATOM 9377 C C . PHE B 1 192 ? -3.326 27.578 52.562 1 79.88 192 PHE B C 1
ATOM 9379 O O . PHE B 1 192 ? -3.484 27.656 51.344 1 79.88 192 PHE B O 1
ATOM 9386 N N . SER B 1 193 ? -2.553 28.391 53.281 1 76.06 193 SER B N 1
ATOM 9387 C CA . SER B 1 193 ? -1.864 29.484 52.594 1 76.06 193 SER B CA 1
ATOM 9388 C C . SER B 1 193 ? -0.844 28.953 51.594 1 76.06 193 SER B C 1
ATOM 9390 O O . SER B 1 193 ? -0.712 29.469 50.469 1 76.06 193 SER B O 1
ATOM 9392 N N . LYS B 1 194 ? -0.242 27.875 51.906 1 77.81 194 LYS B N 1
ATOM 9393 C CA . LYS B 1 194 ? 0.7 27.25 51 1 77.81 194 LYS B CA 1
ATOM 9394 C C . LYS B 1 194 ? -0.03 26.562 49.844 1 77.81 194 LYS B C 1
ATOM 9396 O O . LYS B 1 194 ? 0.44 26.594 48.688 1 77.81 194 LYS B O 1
ATOM 9401 N N . THR B 1 195 ? -1.176 26.016 50.125 1 77.81 195 THR B N 1
ATOM 9402 C CA . THR B 1 195 ? -1.993 25.406 49.094 1 77.81 195 THR B CA 1
ATOM 9403 C C . THR B 1 195 ? -2.547 26.469 48.156 1 77.81 195 THR B C 1
ATOM 9405 O O . THR B 1 195 ? -2.594 26.266 46.938 1 77.81 195 THR B O 1
ATOM 9408 N N . CYS B 1 196 ? -2.943 27.562 48.75 1 72.75 196 CYS B N 1
ATOM 9409 C CA . CYS B 1 196 ? -3.385 28.672 47.906 1 72.75 196 CYS B CA 1
ATOM 9410 C C . CYS B 1 196 ? -2.238 29.219 47.062 1 72.75 196 CYS B C 1
ATOM 9412 O O . CYS B 1 196 ? -2.428 29.547 45.906 1 72.75 196 CYS B O 1
ATOM 9414 N N . ALA B 1 197 ? -1.067 29.297 47.625 1 70.31 197 ALA B N 1
ATOM 9415 C CA . ALA B 1 197 ? 0.116 29.703 46.875 1 70.31 197 ALA B CA 1
ATOM 9416 C C . ALA B 1 197 ? 0.431 28.688 45.781 1 70.31 197 ALA B C 1
ATOM 9418 O O . ALA B 1 197 ? 0.818 29.078 44.656 1 70.31 197 ALA B O 1
ATOM 9419 N N . PHE B 1 198 ? 0.248 27.484 46.062 1 69.81 198 PHE B N 1
ATOM 9420 C CA . PHE B 1 198 ? 0.395 26.438 45.062 1 69.81 198 PHE B CA 1
ATOM 9421 C C . PHE B 1 198 ? -0.622 26.609 43.938 1 69.81 198 PHE B C 1
ATOM 9423 O O . PHE B 1 198 ? -0.276 26.516 42.781 1 69.81 198 PHE B O 1
ATOM 9430 N N . LEU B 1 199 ? -1.883 26.766 44.375 1 67.88 199 LEU B N 1
ATOM 9431 C CA . LEU B 1 199 ? -2.93 27 43.375 1 67.88 199 LEU B CA 1
ATOM 9432 C C . LEU B 1 199 ? -2.629 28.25 42.562 1 67.88 199 LEU B C 1
ATOM 9434 O O . LEU B 1 199 ? -2.814 28.234 41.344 1 67.88 199 LEU B O 1
ATOM 9438 N N . ALA B 1 200 ? -2.121 29.219 43.188 1 63.38 200 ALA B N 1
ATOM 9439 C CA . ALA B 1 200 ? -1.78 30.469 42.5 1 63.38 200 ALA B CA 1
ATOM 9440 C C . ALA B 1 200 ? -0.581 30.281 41.594 1 63.38 200 ALA B C 1
ATOM 9442 O O . ALA B 1 200 ? -0.515 30.875 40.5 1 63.38 200 ALA B O 1
ATOM 9443 N N . ASN B 1 201 ? 0.324 29.406 42.031 1 58.56 201 ASN B N 1
ATOM 9444 C CA . ASN B 1 201 ? 1.521 29.156 41.25 1 58.56 201 ASN B CA 1
ATOM 9445 C C . ASN B 1 201 ? 1.25 28.156 40.125 1 58.56 201 ASN B C 1
ATOM 9447 O O . ASN B 1 201 ? 2.025 28.047 39.156 1 58.56 201 ASN B O 1
ATOM 9451 N N . ASN B 1 202 ? 0.312 27.312 40.375 1 52.06 202 ASN B N 1
ATOM 9452 C CA . ASN B 1 202 ? -0.059 26.328 39.344 1 52.06 202 ASN B CA 1
ATOM 9453 C C . ASN B 1 202 ? -1.404 26.672 38.719 1 52.06 202 ASN B C 1
ATOM 9455 O O . ASN B 1 202 ? -2.262 25.797 38.562 1 52.06 202 ASN B O 1
ATOM 9459 N N . ASP B 1 203 ? -1.652 27.859 38.531 1 52.41 203 ASP B N 1
ATOM 9460 C CA . ASP B 1 203 ? -2.871 28.422 37.969 1 52.41 203 ASP B CA 1
ATOM 9461 C C . ASP B 1 203 ? -3.17 27.812 36.594 1 52.41 203 ASP B C 1
ATOM 9463 O O . ASP B 1 203 ? -4.305 27.875 36.094 1 52.41 203 ASP B O 1
ATOM 9467 N N . ASN B 1 204 ? -2.217 27.312 36 1 48.16 204 ASN B N 1
ATOM 9468 C CA . ASN B 1 204 ? -2.354 26.828 34.625 1 48.16 204 ASN B CA 1
ATOM 9469 C C . ASN B 1 204 ? -2.994 25.453 34.562 1 48.16 204 ASN B C 1
ATOM 9471 O O . ASN B 1 204 ? -3.357 24.969 33.5 1 48.16 204 ASN B O 1
ATOM 9475 N N . GLU B 1 205 ? -3.076 24.703 35.719 1 48.75 205 GLU B N 1
ATOM 9476 C CA . GLU B 1 205 ? -3.564 23.328 35.719 1 48.75 205 GLU B CA 1
ATOM 9477 C C . GLU B 1 205 ? -4.938 23.234 36.375 1 48.75 205 GLU B C 1
ATOM 9479 O O . GLU B 1 205 ? -5.27 24.047 37.25 1 48.75 205 GLU B O 1
ATOM 9484 N N . GLN B 1 206 ? -5.957 22.672 35.75 1 52.03 206 GLN B N 1
ATOM 9485 C CA . GLN B 1 206 ? -7.238 22.375 36.375 1 52.03 206 GLN B CA 1
ATOM 9486 C C . GLN B 1 206 ? -7.047 21.516 37.625 1 52.03 206 GLN B C 1
ATOM 9488 O O . GLN B 1 206 ? -6.527 20.406 37.562 1 52.03 206 GLN B O 1
ATOM 9493 N N . VAL B 1 207 ? -6.98 22.219 38.781 1 60.41 207 VAL B N 1
ATOM 9494 C CA . VAL B 1 207 ? -6.812 21.484 40.031 1 60.41 207 VAL B CA 1
ATOM 9495 C C . VAL B 1 207 ? -8.18 21.234 40.656 1 60.41 207 VAL B C 1
ATOM 9497 O O . VAL B 1 207 ? -9.008 22.156 40.75 1 60.41 207 VAL B O 1
ATOM 9500 N N . THR B 1 208 ? -8.562 20.047 40.875 1 65 208 THR B N 1
ATOM 9501 C CA . THR B 1 208 ? -9.812 19.703 41.531 1 65 208 THR B CA 1
ATOM 9502 C C . THR B 1 208 ? -9.727 20 43.031 1 65 208 THR B C 1
ATOM 9504 O O . THR B 1 208 ? -8.625 20.094 43.594 1 65 208 THR B O 1
ATOM 9507 N N . VAL B 1 209 ? -10.867 20.312 43.625 1 71 209 VAL B N 1
ATOM 9508 C CA . VAL B 1 209 ? -10.906 20.531 45.094 1 71 209 VAL B CA 1
ATOM 9509 C C . VAL B 1 209 ? -10.297 19.328 45.812 1 71 209 VAL B C 1
ATOM 9511 O O . VAL B 1 209 ? -9.641 19.484 46.844 1 71 209 VAL B O 1
ATOM 9514 N N . MET B 1 210 ? -10.445 18.25 45 1 73.38 210 MET B N 1
ATOM 9515 C CA . MET B 1 210 ? -9.875 17.031 45.594 1 73.38 210 MET B CA 1
ATOM 9516 C C . MET B 1 210 ? -8.352 17.062 45.531 1 73.38 210 MET B C 1
ATOM 9518 O O . MET B 1 210 ? -7.68 16.672 46.469 1 73.38 210 MET B O 1
ATOM 9522 N N . ASP B 1 211 ? -7.816 17.562 44.5 1 73 211 ASP B N 1
ATOM 9523 C CA . ASP B 1 211 ? -6.367 17.688 44.344 1 73 211 ASP B CA 1
ATOM 9524 C C . ASP B 1 211 ? -5.793 18.672 45.344 1 73 211 ASP B C 1
ATOM 9526 O O . ASP B 1 211 ? -4.715 18.453 45.906 1 73 211 ASP B O 1
ATOM 9530 N N . LEU B 1 212 ? -6.477 19.719 45.594 1 76.31 212 LEU B N 1
ATOM 9531 C CA . LEU B 1 212 ? -6.031 20.734 46.531 1 76.31 212 LEU B CA 1
ATOM 9532 C C . LEU B 1 212 ? -6.07 20.219 47.969 1 76.31 212 LEU B C 1
ATOM 9534 O O . LEU B 1 212 ? -5.207 20.562 48.781 1 76.31 212 LEU B O 1
ATOM 9538 N N . THR B 1 213 ? -7.008 19.328 48.219 1 77.12 213 THR B N 1
ATOM 9539 C CA . THR B 1 213 ? -7.086 18.703 49.531 1 77.12 213 THR B CA 1
ATOM 9540 C C . THR B 1 213 ? -5.93 17.734 49.719 1 77.12 213 THR B C 1
ATOM 9542 O O . THR B 1 213 ? -5.359 17.672 50.812 1 77.12 213 THR B O 1
ATOM 9545 N N . LYS B 1 214 ? -5.547 17.094 48.594 1 77.88 214 LYS B N 1
ATOM 9546 C CA . LYS B 1 214 ? -4.402 16.188 48.656 1 77.88 214 LYS B CA 1
ATOM 9547 C C . LYS B 1 214 ? -3.098 16.969 48.844 1 77.88 214 LYS B C 1
ATOM 9549 O O . LYS B 1 214 ? -2.211 16.547 49.562 1 77.88 214 LYS B O 1
ATOM 9554 N N . LYS B 1 215 ? -3.027 18.078 48.156 1 78.19 215 LYS B N 1
ATOM 9555 C CA . LYS B 1 215 ? -1.841 18.922 48.25 1 78.19 215 LYS B CA 1
ATOM 9556 C C . LYS B 1 215 ? -1.73 19.516 49.656 1 78.19 215 LYS B C 1
ATOM 9558 O O . LYS B 1 215 ? -0.634 19.625 50.219 1 78.19 215 LYS B O 1
ATOM 9563 N N . MET B 1 216 ? -2.818 19.891 50.219 1 78.94 216 MET B N 1
ATOM 9564 C CA . MET B 1 216 ? -2.832 20.438 51.594 1 78.94 216 MET B CA 1
ATOM 9565 C C . MET B 1 216 ? -2.412 19.375 52.594 1 78.94 216 MET B C 1
ATOM 9567 O O . MET B 1 216 ? -1.793 19.688 53.625 1 78.94 216 MET B O 1
ATOM 9571 N N . ALA B 1 217 ? -2.645 18.141 52.219 1 78.19 217 ALA B N 1
ATOM 9572 C CA . ALA B 1 217 ? -2.287 17.016 53.094 1 78.19 217 ALA B CA 1
ATOM 9573 C C . ALA B 1 217 ? -0.773 16.844 53.156 1 78.19 217 ALA B C 1
ATOM 9575 O O . ALA B 1 217 ? -0.251 16.266 54.125 1 78.19 217 ALA B O 1
ATOM 9576 N N . GLU B 1 218 ? -0.139 17.344 52.188 1 76.94 218 GLU B N 1
ATOM 9577 C CA . GLU B 1 218 ? 1.32 17.297 52.188 1 76.94 218 GLU B CA 1
ATOM 9578 C C . GLU B 1 218 ? 1.903 18.297 53.188 1 76.94 218 GLU B C 1
ATOM 9580 O O . GLU B 1 218 ? 3.029 18.125 53.656 1 76.94 218 GLU B O 1
ATOM 9585 N N . PHE B 1 219 ? 1.21 19.312 53.469 1 74 219 PHE B N 1
ATOM 9586 C CA . PHE B 1 219 ? 1.751 20.406 54.281 1 74 219 PHE B CA 1
ATOM 9587 C C . PHE B 1 219 ? 1.243 20.297 55.719 1 74 219 PHE B C 1
ATOM 9589 O O . PHE B 1 219 ? 1.785 20.953 56.625 1 74 219 PHE B O 1
ATOM 9596 N N . CYS B 1 220 ? 0.064 19.625 55.875 1 72.19 220 CYS B N 1
ATOM 9597 C CA . CYS B 1 220 ? -0.435 19.516 57.25 1 72.19 220 CYS B CA 1
ATOM 9598 C C . CYS B 1 220 ? -1.039 18.125 57.5 1 72.19 220 CYS B C 1
ATOM 9600 O O . CYS B 1 220 ? -1.485 17.469 56.562 1 72.19 220 CYS B O 1
ATOM 9602 N N . ASP B 1 221 ? -0.917 17.562 58.625 1 70.56 221 ASP B N 1
ATOM 9603 C CA . ASP B 1 221 ? -1.352 16.234 59 1 70.56 221 ASP B CA 1
ATOM 9604 C C . ASP B 1 221 ? -2.871 16.094 58.906 1 70.56 221 ASP B C 1
ATOM 9606 O O . ASP B 1 221 ? -3.393 15.008 58.688 1 70.56 221 ASP B O 1
ATOM 9610 N N . GLU B 1 222 ? -3.701 17.125 59.094 1 69.94 222 GLU B N 1
ATOM 9611 C CA . GLU B 1 222 ? -5.16 17.125 59 1 69.94 222 GLU B CA 1
ATOM 9612 C C . GLU B 1 222 ? -5.648 18.094 57.938 1 69.94 222 GLU B C 1
ATOM 9614 O O . GLU B 1 222 ? -5.918 19.266 58.25 1 69.94 222 GLU B O 1
ATOM 9619 N N . PRO B 1 223 ? -5.758 17.688 56.562 1 75.81 223 PRO B N 1
ATOM 9620 C CA . PRO B 1 223 ? -6.195 18.609 55.5 1 75.81 223 PRO B CA 1
ATOM 9621 C C . PRO B 1 223 ? -7.684 18.938 55.594 1 75.81 223 PRO B C 1
ATOM 9623 O O . PRO B 1 223 ? -8.445 18.203 56.219 1 75.81 223 PRO B O 1
ATOM 9626 N N . TYR B 1 224 ? -8.062 20.203 55.062 1 76.19 224 TYR B N 1
ATOM 9627 C CA . TYR B 1 224 ? -9.469 20.594 55 1 76.19 224 TYR B CA 1
ATOM 9628 C C . TYR B 1 224 ? -10.289 19.547 54.281 1 76.19 224 TYR B C 1
ATOM 9630 O O . TYR B 1 224 ? -9.781 18.859 53.375 1 76.19 224 TYR B O 1
ATOM 9638 N N . THR B 1 225 ? -11.531 19.25 54.719 1 74.81 225 THR B N 1
ATOM 9639 C CA . THR B 1 225 ? -12.469 18.469 53.938 1 74.81 225 THR B CA 1
ATOM 9640 C C . THR B 1 225 ? -12.812 19.188 52.625 1 74.81 225 THR B C 1
ATOM 9642 O O . THR B 1 225 ? -12.625 20.391 52.531 1 74.81 225 THR B O 1
ATOM 9645 N N . ARG B 1 226 ? -13.375 18.484 51.562 1 75.38 226 ARG B N 1
ATOM 9646 C CA . ARG B 1 226 ? -13.648 19.047 50.25 1 75.38 226 ARG B CA 1
ATOM 9647 C C . ARG B 1 226 ? -14.586 20.25 50.344 1 75.38 226 ARG B C 1
ATOM 9649 O O . ARG B 1 226 ? -14.359 21.281 49.719 1 75.38 226 ARG B O 1
ATOM 9656 N N . ASN B 1 227 ? -15.578 20.078 51.25 1 71.69 227 ASN B N 1
ATOM 9657 C CA . ASN B 1 227 ? -16.547 21.156 51.375 1 71.69 227 ASN B CA 1
ATOM 9658 C C . ASN B 1 227 ? -15.961 22.359 52.125 1 71.69 227 ASN B C 1
ATOM 9660 O O . ASN B 1 227 ? -16.219 23.5 51.75 1 71.69 227 ASN B O 1
ATOM 9664 N N . TYR B 1 228 ? -15.117 22.062 53.094 1 75.94 228 TYR B N 1
ATOM 9665 C CA . TYR B 1 228 ? -14.484 23.141 53.844 1 75.94 228 TYR B CA 1
ATOM 9666 C C . TYR B 1 228 ? -13.406 23.828 53 1 75.94 228 TYR B C 1
ATOM 9668 O O . TYR B 1 228 ? -13.266 25.047 53.062 1 75.94 228 TYR B O 1
ATOM 9676 N N . MET B 1 229 ? -12.75 23.109 52.094 1 77.5 229 MET B N 1
ATOM 9677 C CA . MET B 1 229 ? -11.766 23.688 51.188 1 77.5 229 MET B CA 1
ATOM 9678 C C . MET B 1 229 ? -12.445 24.609 50.188 1 77.5 229 MET B C 1
ATOM 9680 O O . MET B 1 229 ? -11.961 25.703 49.906 1 77.5 229 MET B O 1
ATOM 9684 N N . LYS B 1 230 ? -13.547 24.172 49.719 1 74.12 230 LYS B N 1
ATOM 9685 C CA . LYS B 1 230 ? -14.32 25 48.812 1 74.12 230 LYS B CA 1
ATOM 9686 C C . LYS B 1 230 ? -14.695 26.328 49.469 1 74.12 230 LYS B C 1
ATOM 9688 O O . LYS B 1 230 ? -14.523 27.391 48.844 1 74.12 230 LYS B O 1
ATOM 9693 N N . LYS B 1 231 ? -15.18 26.25 50.656 1 72.56 231 LYS B N 1
ATOM 9694 C CA . LYS B 1 231 ? -15.633 27.453 51.375 1 72.56 231 LYS B CA 1
ATOM 9695 C C . LYS B 1 231 ? -14.453 28.359 51.719 1 72.56 231 LYS B C 1
ATOM 9697 O O . LYS B 1 231 ? -14.547 29.578 51.562 1 72.56 231 LYS B O 1
ATOM 9702 N N . LYS B 1 232 ? -13.281 27.797 52.031 1 75.81 232 LYS B N 1
ATOM 9703 C CA . LYS B 1 232 ? -12.102 28.578 52.375 1 75.81 232 LYS B CA 1
ATOM 9704 C C . LYS B 1 232 ? -11.469 29.219 51.156 1 75.81 232 LYS B C 1
ATOM 9706 O O . LYS B 1 232 ? -10.984 30.344 51.188 1 75.81 232 LYS B O 1
ATOM 9711 N N . LEU B 1 233 ? -11.508 28.453 50.062 1 75.81 233 LEU B N 1
ATOM 9712 C CA . LEU B 1 233 ? -11.008 29.016 48.812 1 75.81 233 LEU B CA 1
ATOM 9713 C C . LEU B 1 233 ? -11.891 30.156 48.344 1 75.81 233 LEU B C 1
ATOM 9715 O O . LEU B 1 233 ? -11.383 31.188 47.875 1 75.81 233 LEU B O 1
ATOM 9719 N N . GLN B 1 234 ? -13.172 29.922 48.5 1 71.38 234 GLN B N 1
ATOM 9720 C CA . GLN B 1 234 ? -14.117 30.969 48.156 1 71.38 234 GLN B CA 1
ATOM 9721 C C . GLN B 1 234 ? -13.961 32.188 49.062 1 71.38 234 GLN B C 1
ATOM 9723 O O . GLN B 1 234 ? -14.078 33.344 48.594 1 71.38 234 GLN B O 1
ATOM 9728 N N . THR B 1 235 ? -13.68 31.953 50.344 1 70.62 235 THR B N 1
ATOM 9729 C CA . THR B 1 235 ? -13.477 33.031 51.281 1 70.62 235 THR B CA 1
ATOM 9730 C C . THR B 1 235 ? -12.141 33.719 51.062 1 70.62 235 THR B C 1
ATOM 9732 O O . THR B 1 235 ? -12.047 34.969 51.125 1 70.62 235 THR B O 1
ATOM 9735 N N . HIS B 1 236 ? -11.086 33 50.594 1 71.62 236 HIS B N 1
ATOM 9736 C CA . HIS B 1 236 ? -9.75 33.531 50.406 1 71.62 236 HIS B CA 1
ATOM 9737 C C . HIS B 1 236 ? -9.633 34.25 49.062 1 71.62 236 HIS B C 1
ATOM 9739 O O . HIS B 1 236 ? -9.094 35.344 48.969 1 71.62 236 HIS B O 1
ATOM 9745 N N . PHE B 1 237 ? -10.086 33.594 47.969 1 65.94 237 PHE B N 1
ATOM 9746 C CA . PHE B 1 237 ? -9.898 34.156 46.625 1 65.94 237 PHE B CA 1
ATOM 9747 C C . PHE B 1 237 ? -11.148 34.906 46.188 1 65.94 237 PHE B C 1
ATOM 9749 O O . PHE B 1 237 ? -11.086 35.688 45.25 1 65.94 237 PHE B O 1
ATOM 9756 N N . GLY B 1 238 ? -12.219 34.844 46.938 1 56.12 238 GLY B N 1
ATOM 9757 C CA . GLY B 1 238 ? -13.477 35.5 46.625 1 56.12 238 GLY B CA 1
ATOM 9758 C C . GLY B 1 238 ? -13.984 35.219 45.219 1 56.12 238 GLY B C 1
ATOM 9759 O O . GLY B 1 238 ? -14.094 34.062 44.844 1 56.12 238 GLY B O 1
ATOM 9760 N N . SER B 1 239 ? -14.18 36.438 44.5 1 55.56 239 SER B N 1
ATOM 9761 C CA . SER B 1 239 ? -14.711 36.344 43.125 1 55.56 239 SER B CA 1
ATOM 9762 C C . SER B 1 239 ? -13.609 36 42.125 1 55.56 239 SER B C 1
ATOM 9764 O O . SER B 1 239 ? -13.875 35.844 40.938 1 55.56 239 SER B O 1
ATOM 9766 N N . ASP B 1 240 ? -12.516 35.812 42.5 1 56.41 240 ASP B N 1
ATOM 9767 C CA . ASP B 1 240 ? -11.383 35.562 41.625 1 56.41 240 ASP B CA 1
ATOM 9768 C C . ASP B 1 240 ? -11.281 34.062 41.25 1 56.41 240 ASP B C 1
ATOM 9770 O O . ASP B 1 240 ? -10.461 33.688 40.438 1 56.41 240 ASP B O 1
ATOM 9774 N N . ILE B 1 241 ? -11.992 33.219 41.906 1 61.88 241 ILE B N 1
ATOM 9775 C CA . ILE B 1 241 ? -11.977 31.797 41.531 1 61.88 241 ILE B CA 1
ATOM 9776 C C . ILE B 1 241 ? -13.391 31.328 41.219 1 61.88 241 ILE B C 1
ATOM 9778 O O . ILE B 1 241 ? -14.367 31.859 41.719 1 61.88 241 ILE B O 1
ATOM 9782 N N . LEU B 1 242 ? -13.555 30.609 40.094 1 58.56 242 LEU B N 1
ATOM 9783 C CA . LEU B 1 242 ? -14.797 29.922 39.75 1 58.56 242 LEU B CA 1
ATOM 9784 C C . LEU B 1 242 ? -14.68 28.438 40.031 1 58.56 242 LEU B C 1
ATOM 9786 O O . LEU B 1 242 ? -13.734 27.781 39.594 1 58.56 242 LEU B O 1
ATOM 9790 N N . ILE B 1 243 ? -15.57 27.969 40.969 1 61.25 243 ILE B N 1
ATOM 9791 C CA . ILE B 1 243 ? -15.641 26.547 41.25 1 61.25 243 ILE B CA 1
ATOM 9792 C C . ILE B 1 243 ? -16.781 25.906 40.469 1 61.25 243 ILE B C 1
ATOM 9794 O O . ILE B 1 243 ? -17.953 26.266 40.656 1 61.25 243 ILE B O 1
ATOM 9798 N N . THR B 1 244 ? -16.516 25.234 39.312 1 56.66 244 THR B N 1
ATOM 9799 C CA . THR B 1 244 ? -17.5 24.578 38.469 1 56.66 244 THR B CA 1
ATOM 9800 C C . THR B 1 244 ? -17.875 23.203 39.031 1 56.66 244 THR B C 1
ATOM 9802 O O . THR B 1 244 ? -17 22.359 39.25 1 56.66 244 THR B O 1
ATOM 9805 N N . GLU B 1 245 ? -19.172 23.109 39.438 1 51.38 245 GLU B N 1
ATOM 9806 C CA . GLU B 1 245 ? -19.75 21.859 39.938 1 51.38 245 GLU B CA 1
ATOM 9807 C C . GLU B 1 245 ? -20.281 21.016 38.781 1 51.38 245 GLU B C 1
ATOM 9809 O O . GLU B 1 245 ? -21.109 21.469 38 1 51.38 245 GLU B O 1
ATOM 9814 N N . ILE B 1 246 ? -19.531 20.078 38.312 1 46.94 246 ILE B N 1
ATOM 9815 C CA . ILE B 1 246 ? -20.062 19.172 37.312 1 46.94 246 ILE B CA 1
ATOM 9816 C C . ILE B 1 246 ? -20.75 17.984 37.969 1 46.94 246 ILE B C 1
ATOM 9818 O O . ILE B 1 246 ? -20.203 17.422 38.938 1 46.94 246 ILE B O 1
ATOM 9822 N N . ASN B 1 247 ? -22.031 17.719 37.75 1 46.09 247 ASN B N 1
ATOM 9823 C CA . ASN B 1 247 ? -22.75 16.562 38.312 1 46.09 247 ASN B CA 1
ATOM 9824 C C . ASN B 1 247 ? -21.969 15.273 38.094 1 46.09 247 ASN B C 1
ATOM 9826 O O . ASN B 1 247 ? -21.641 14.906 36.969 1 46.09 247 ASN B O 1
ATOM 9830 N N . GLY B 1 248 ? -21.625 14.406 39.125 1 50.97 248 GLY B N 1
ATOM 9831 C CA . GLY B 1 248 ? -20.969 13.109 39.188 1 50.97 248 GLY B CA 1
ATOM 9832 C C . GLY B 1 248 ? -19.453 13.203 39.156 1 50.97 248 GLY B C 1
ATOM 9833 O O . GLY B 1 248 ? -18.766 12.195 39.312 1 50.97 248 GLY B O 1
ATOM 9834 N N . LEU B 1 249 ? -18.859 14.438 38.688 1 49.09 249 LEU B N 1
ATOM 9835 C CA . LEU B 1 249 ? -17.406 14.578 38.625 1 49.09 249 LEU B CA 1
ATOM 9836 C C . LEU B 1 249 ? -16.906 15.562 39.688 1 49.09 249 LEU B C 1
ATOM 9838 O O . LEU B 1 249 ? -17.672 16.406 40.156 1 49.09 249 LEU B O 1
ATOM 9842 N N . PRO B 1 250 ? -15.648 15.5 40.156 1 57.5 250 PRO B N 1
ATOM 9843 C CA . PRO B 1 250 ? -15.102 16.391 41.188 1 57.5 250 PRO B CA 1
ATOM 9844 C C . PRO B 1 250 ? -15.109 17.859 40.781 1 57.5 250 PRO B C 1
ATOM 9846 O O . PRO B 1 250 ? -14.992 18.172 39.594 1 57.5 250 PRO B O 1
ATOM 9849 N N . ASP B 1 251 ? -15.391 18.797 41.75 1 59.94 251 ASP B N 1
ATOM 9850 C CA . ASP B 1 251 ? -15.453 20.25 41.562 1 59.94 251 ASP B CA 1
ATOM 9851 C C . ASP B 1 251 ? -14.109 20.812 41.125 1 59.94 251 ASP B C 1
ATOM 9853 O O . ASP B 1 251 ? -13.07 20.469 41.688 1 59.94 251 ASP B O 1
ATOM 9857 N N . VAL B 1 252 ? -13.992 21.5 40.031 1 60.84 252 VAL B N 1
ATOM 9858 C CA . VAL B 1 252 ? -12.773 22.078 39.5 1 60.84 252 VAL B CA 1
ATOM 9859 C C . VAL B 1 252 ? -12.711 23.562 39.875 1 60.84 252 VAL B C 1
ATOM 9861 O O . VAL B 1 252 ? -13.703 24.281 39.75 1 60.84 252 VAL B O 1
ATOM 9864 N N . VAL B 1 253 ? -11.57 24.031 40.531 1 60.44 253 VAL B N 1
ATOM 9865 C CA . VAL B 1 253 ? -11.359 25.422 40.938 1 60.44 253 VAL B CA 1
ATOM 9866 C C . VAL B 1 253 ? -10.531 26.141 39.844 1 60.44 253 VAL B C 1
ATOM 9868 O O . VAL B 1 253 ? -9.477 25.656 39.469 1 60.44 253 VAL B O 1
ATOM 9871 N N . THR B 1 254 ? -11.047 27.188 39.188 1 57.41 254 THR B N 1
ATOM 9872 C CA . THR B 1 254 ? -10.336 28 38.219 1 57.41 254 THR B CA 1
ATOM 9873 C C . THR B 1 254 ? -10.289 29.453 38.656 1 57.41 254 THR B C 1
ATOM 9875 O O . THR B 1 254 ? -11.25 29.969 39.25 1 57.41 254 THR B O 1
ATOM 9878 N N . PHE B 1 255 ? -9.094 30.141 38.594 1 52.38 255 PHE B N 1
ATOM 9879 C CA . PHE B 1 255 ? -9.008 31.562 38.875 1 52.38 255 PHE B CA 1
ATOM 9880 C C . PHE B 1 255 ? -9.695 32.375 37.781 1 52.38 255 PHE B C 1
ATOM 9882 O O . PHE B 1 255 ? -9.539 32.094 36.594 1 52.38 255 PHE B O 1
ATOM 9889 N N . CYS B 1 256 ? -10.734 33.062 38.031 1 46.16 256 CYS B N 1
ATOM 9890 C CA . CYS B 1 256 ? -11.391 33.969 37.125 1 46.16 256 CYS B CA 1
ATOM 9891 C C . CYS B 1 256 ? -10.891 35.406 37.312 1 46.16 256 CYS B C 1
ATOM 9893 O O . CYS B 1 256 ? -10.891 35.906 38.438 1 46.16 256 CYS B O 1
ATOM 9895 N N . TYR B 1 257 ? -9.945 35.938 36.625 1 46.62 257 TYR B N 1
ATOM 9896 C CA . TYR B 1 257 ? -9.688 37.375 36.781 1 46.62 257 TYR B CA 1
ATOM 9897 C C . TYR B 1 257 ? -10.891 38.188 36.312 1 46.62 257 TYR B C 1
ATOM 9899 O O . TYR B 1 257 ? -11.43 37.969 35.25 1 46.62 257 TYR B O 1
ATOM 9907 N N . LEU B 1 258 ? -11.641 38.875 37.188 1 46.62 258 LEU B N 1
ATOM 9908 C CA . LEU B 1 258 ? -12.789 39.719 36.875 1 46.62 258 LEU B CA 1
ATOM 9909 C C . LEU B 1 258 ? -12.398 40.844 35.906 1 46.62 258 LEU B C 1
ATOM 9911 O O . LEU B 1 258 ? -11.273 41.344 35.969 1 46.62 258 LEU B O 1
ATOM 9915 N N . ALA B 1 259 ? -13.133 41 34.812 1 48.34 259 ALA B N 1
ATOM 9916 C CA . ALA B 1 259 ? -12.969 42.062 33.844 1 48.34 259 ALA B CA 1
ATOM 9917 C C . ALA B 1 259 ? -12.578 43.375 34.531 1 48.34 259 ALA B C 1
ATOM 9919 O O . ALA B 1 259 ? -11.734 44.125 34.031 1 48.34 259 ALA B O 1
ATOM 9920 N N . LYS B 1 260 ? -13.07 43.594 35.719 1 47.12 260 LYS B N 1
ATOM 9921 C CA . LYS B 1 260 ? -12.844 44.844 36.469 1 47.12 260 LYS B CA 1
ATOM 9922 C C . LYS B 1 260 ? -11.391 44.969 36.906 1 47.12 260 LYS B C 1
ATOM 9924 O O . LYS B 1 260 ? -10.789 46.031 36.844 1 47.12 260 LYS B O 1
ATOM 9929 N N . SER B 1 261 ? -10.859 43.875 37.281 1 50.84 261 SER B N 1
ATOM 9930 C CA . SER B 1 261 ? -9.484 43.906 37.75 1 50.84 261 SER B CA 1
ATOM 9931 C C . SER B 1 261 ? -8.5 44.125 36.594 1 50.84 261 SER B C 1
ATOM 9933 O O . SER B 1 261 ? -7.523 44.875 36.75 1 50.84 261 SER B O 1
ATOM 9935 N N . ILE B 1 262 ? -8.797 43.625 35.5 1 64.06 262 ILE B N 1
ATOM 9936 C CA . ILE B 1 262 ? -7.934 43.781 34.344 1 64.06 262 ILE B CA 1
ATOM 9937 C C . ILE B 1 262 ? -7.969 45.219 33.844 1 64.06 262 ILE B C 1
ATOM 9939 O O . ILE B 1 262 ? -6.93 45.781 33.531 1 64.06 262 ILE B O 1
ATOM 9943 N N . LEU B 1 263 ? -9.133 45.781 33.906 1 57.59 263 LEU B N 1
ATOM 9944 C CA . LEU B 1 263 ? -9.289 47.156 33.469 1 57.59 263 LEU B CA 1
ATOM 9945 C C . LEU B 1 263 ? -8.609 48.125 34.469 1 57.59 263 LEU B C 1
ATOM 9947 O O . LEU B 1 263 ? -7.992 49.094 34.031 1 57.59 263 LEU B O 1
ATOM 9951 N N . TYR B 1 264 ? -8.703 47.75 35.75 1 50.69 264 TYR B N 1
ATOM 9952 C CA . TYR B 1 264 ? -8.055 48.562 36.781 1 50.69 264 TYR B CA 1
ATOM 9953 C C . TYR B 1 264 ? -6.543 48.594 36.562 1 50.69 264 TYR B C 1
ATOM 9955 O O . TYR B 1 264 ? -5.922 49.656 36.594 1 50.69 264 TYR B O 1
ATOM 9963 N N . ASP B 1 265 ? -6.066 47.469 36.375 1 56.34 265 ASP B N 1
ATOM 9964 C CA . ASP B 1 265 ? -4.625 47.375 36.156 1 56.34 265 ASP B CA 1
ATOM 9965 C C . ASP B 1 265 ? -4.211 48.125 34.875 1 56.34 265 ASP B C 1
ATOM 9967 O O . ASP B 1 265 ? -3.139 48.719 34.844 1 56.34 265 ASP B O 1
ATOM 9971 N N . PHE B 1 266 ? -5.07 48 33.906 1 58.78 266 PHE B N 1
ATOM 9972 C CA . PHE B 1 266 ? -4.801 48.656 32.625 1 58.78 266 PHE B CA 1
ATOM 9973 C C . PHE B 1 266 ? -4.75 50.188 32.812 1 58.78 266 PHE B C 1
ATOM 9975 O O . PHE B 1 266 ? -3.875 50.844 32.25 1 58.78 266 PHE B O 1
ATOM 9982 N N . TYR B 1 267 ? -5.664 50.75 33.656 1 52.53 267 TYR B N 1
ATOM 9983 C CA . TYR B 1 267 ? -5.758 52.188 33.781 1 52.53 267 TYR B CA 1
ATOM 9984 C C . TYR B 1 267 ? -4.758 52.719 34.781 1 52.53 267 TYR B C 1
ATOM 9986 O O . TYR B 1 267 ? -4.367 53.875 34.719 1 52.53 267 TYR B O 1
ATOM 9994 N N . LYS B 1 268 ? -4.25 51.875 35.75 1 49.66 268 LYS B N 1
ATOM 9995 C CA . LYS B 1 268 ? -3.303 52.312 36.781 1 49.66 268 LYS B CA 1
ATOM 9996 C C . LYS B 1 268 ? -1.868 52.25 36.25 1 49.66 268 LYS B C 1
ATOM 9998 O O . LYS B 1 268 ? -0.939 52.688 36.938 1 49.66 268 LYS B O 1
ATOM 10003 N N . ARG B 1 269 ? -1.555 51.812 35.156 1 54.19 269 ARG B N 1
ATOM 10004 C CA . ARG B 1 269 ? -0.197 51.562 34.688 1 54.19 269 ARG B CA 1
ATOM 10005 C C . ARG B 1 269 ? 0.589 52.844 34.531 1 54.19 269 ARG B C 1
ATOM 10007 O O . ARG B 1 269 ? 0.014 53.906 34.25 1 54.19 269 ARG B O 1
ATOM 10014 N N . PRO B 1 270 ? 1.849 52.75 35 1 44.97 270 PRO B N 1
ATOM 10015 C CA . PRO B 1 270 ? 2.707 53.938 34.844 1 44.97 270 PRO B CA 1
ATOM 10016 C C . PRO B 1 270 ? 2.855 54.375 33.406 1 44.97 270 PRO B C 1
ATOM 10018 O O . PRO B 1 270 ? 2.686 53.594 32.469 1 44.97 270 PRO B O 1
ATOM 10021 N N . GLN B 1 271 ? 2.994 55.719 33.031 1 43.41 271 GLN B N 1
ATOM 10022 C CA . GLN B 1 271 ? 3.088 56.469 31.797 1 43.41 271 GLN B CA 1
ATOM 10023 C C . GLN B 1 271 ? 4.102 55.844 30.844 1 43.41 271 GLN B C 1
ATOM 10025 O O . GLN B 1 271 ? 4.121 56.156 29.656 1 43.41 271 GLN B O 1
ATOM 10030 N N . SER B 1 272 ? 5.113 55.125 31.234 1 43.31 272 SER B N 1
ATOM 10031 C CA . SER B 1 272 ? 6.223 54.812 30.328 1 43.31 272 SER B CA 1
ATOM 10032 C C . SER B 1 272 ? 5.867 53.656 29.406 1 43.31 272 SER B C 1
ATOM 10034 O O . SER B 1 272 ? 6.602 53.375 28.453 1 43.31 272 SER B O 1
ATOM 10036 N N . SER B 1 273 ? 5 52.781 29.703 1 49.97 273 SER B N 1
ATOM 10037 C CA . SER B 1 273 ? 4.844 51.625 28.828 1 49.97 273 SER B CA 1
ATOM 10038 C C . SER B 1 273 ? 3.99 51.969 27.609 1 49.97 273 SER B C 1
ATOM 10040 O O . SER B 1 273 ? 3.094 52.812 27.688 1 49.97 273 SER B O 1
ATOM 10042 N N . SER B 1 274 ? 4.508 51.594 26.344 1 67.12 274 SER B N 1
ATOM 10043 C CA . SER B 1 274 ? 3.82 51.906 25.094 1 67.12 274 SER B CA 1
ATOM 10044 C C . SER B 1 274 ? 2.352 51.5 25.156 1 67.12 274 SER B C 1
ATOM 10046 O O . SER B 1 274 ? 2.021 50.406 25.656 1 67.12 274 SER B O 1
ATOM 10048 N N . ASP B 1 275 ? 1.414 52.375 25.109 1 69.69 275 ASP B N 1
ATOM 10049 C CA . ASP B 1 275 ? -0.035 52.219 25.078 1 69.69 275 ASP B CA 1
ATOM 10050 C C . ASP B 1 275 ? -0.432 51 24.25 1 69.69 275 ASP B C 1
ATOM 10052 O O . ASP B 1 275 ? -1.336 50.25 24.625 1 69.69 275 ASP B O 1
ATOM 10056 N N . LYS B 1 276 ? 0.347 50.688 23.297 1 81.94 276 LYS B N 1
ATOM 10057 C CA . LYS B 1 276 ? 0.077 49.562 22.422 1 81.94 276 LYS B CA 1
ATOM 10058 C C . LYS B 1 276 ? 0.268 48.219 23.172 1 81.94 276 LYS B C 1
ATOM 10060 O O . LYS B 1 276 ? -0.606 47.375 23.141 1 81.94 276 LYS B O 1
ATOM 10065 N N . GLU B 1 277 ? 1.281 48.031 23.875 1 86.81 277 GLU B N 1
ATOM 10066 C CA . GLU B 1 277 ? 1.602 46.812 24.594 1 86.81 277 GLU B CA 1
ATOM 10067 C C . GLU B 1 277 ? 0.603 46.562 25.734 1 86.81 277 GLU B C 1
ATOM 10069 O O . GLU B 1 277 ? 0.215 45.406 25.969 1 86.81 277 GLU B O 1
ATOM 10074 N N . SER B 1 278 ? 0.207 47.625 26.328 1 82.19 278 SER B N 1
ATOM 10075 C CA . SER B 1 278 ? -0.718 47.5 27.438 1 82.19 278 SER B CA 1
ATOM 10076 C C . SER B 1 278 ? -2.098 47.062 26.969 1 82.19 278 SER B C 1
ATOM 10078 O O . SER B 1 278 ? -2.76 46.25 27.641 1 82.19 278 SER B O 1
ATOM 10080 N N . ILE B 1 279 ? -2.51 47.531 25.828 1 84.25 279 ILE B N 1
ATOM 10081 C CA . ILE B 1 279 ? -3.803 47.156 25.266 1 84.25 279 ILE B CA 1
ATOM 10082 C C . ILE B 1 279 ? -3.783 45.688 24.875 1 84.25 279 ILE B C 1
ATOM 10084 O O . ILE B 1 279 ? -4.73 44.969 25.156 1 84.25 279 ILE B O 1
ATOM 10088 N N . ILE B 1 280 ? -2.717 45.281 24.281 1 91.5 280 ILE B N 1
ATOM 10089 C CA . ILE B 1 280 ? -2.602 43.906 23.812 1 91.5 280 ILE B CA 1
ATOM 10090 C C . ILE B 1 280 ? -2.543 42.969 25.016 1 91.5 280 ILE B C 1
ATOM 10092 O O . ILE B 1 280 ? -3.188 41.906 25.016 1 91.5 280 ILE B O 1
ATOM 10096 N N . LYS B 1 281 ? -1.806 43.312 26.031 1 89.06 281 LYS B N 1
ATOM 10097 C CA . LYS B 1 281 ? -1.715 42.5 27.234 1 89.06 281 LYS B CA 1
ATOM 10098 C C . LYS B 1 281 ? -3.064 42.406 27.938 1 89.06 281 LYS B C 1
ATOM 10100 O O . LYS B 1 281 ? -3.43 41.344 28.453 1 89.06 281 LYS B O 1
ATOM 10105 N N . ALA B 1 282 ? -3.754 43.531 27.953 1 85.44 282 ALA B N 1
ATOM 10106 C CA . ALA B 1 282 ? -5.082 43.531 28.578 1 85.44 282 ALA B CA 1
ATOM 10107 C C . ALA B 1 282 ? -6.039 42.625 27.797 1 85.44 282 ALA B C 1
ATOM 10109 O O . ALA B 1 282 ? -6.82 41.875 28.391 1 85.44 282 ALA B O 1
ATOM 10110 N N . ALA B 1 283 ? -6.012 42.75 26.516 1 91.31 283 ALA B N 1
ATOM 10111 C CA . ALA B 1 283 ? -6.848 41.906 25.672 1 91.31 283 ALA B CA 1
ATOM 10112 C C . ALA B 1 283 ? -6.531 40.406 25.922 1 91.31 283 ALA B C 1
ATOM 10114 O O . ALA B 1 283 ? -7.441 39.594 26.016 1 91.31 283 ALA B O 1
ATOM 10115 N N . ALA B 1 284 ? -5.23 40.062 25.984 1 93.25 284 ALA B N 1
ATOM 10116 C CA . ALA B 1 284 ? -4.801 38.688 26.219 1 93.25 284 ALA B CA 1
ATOM 10117 C C . ALA B 1 284 ? -5.344 38.156 27.547 1 93.25 284 ALA B C 1
ATOM 10119 O O . ALA B 1 284 ? -5.785 37 27.641 1 93.25 284 ALA B O 1
ATOM 10120 N N . ARG B 1 285 ? -5.305 39 28.516 1 87.75 285 ARG B N 1
ATOM 10121 C CA . ARG B 1 285 ? -5.793 38.594 29.844 1 87.75 285 ARG B CA 1
ATOM 10122 C C . ARG B 1 285 ? -7.305 38.375 29.812 1 87.75 285 ARG B C 1
ATOM 10124 O O . ARG B 1 285 ? -7.816 37.5 30.484 1 87.75 285 ARG B O 1
ATOM 10131 N N . PHE B 1 286 ? -8.039 39.25 29.094 1 87.62 286 PHE B N 1
ATOM 10132 C CA . PHE B 1 286 ? -9.477 39.062 28.938 1 87.62 286 PHE B CA 1
ATOM 10133 C C . PHE B 1 286 ? -9.789 37.719 28.281 1 87.62 286 PHE B C 1
ATOM 10135 O O . PHE B 1 286 ? -10.656 37 28.734 1 87.62 286 PHE B O 1
ATOM 10142 N N . ILE B 1 287 ? -9.102 37.438 27.234 1 93.25 287 ILE B N 1
ATOM 10143 C CA . ILE B 1 287 ? -9.328 36.219 26.469 1 93.25 287 ILE B CA 1
ATOM 10144 C C . ILE B 1 287 ? -8.977 35 27.328 1 93.25 287 ILE B C 1
ATOM 10146 O O . ILE B 1 287 ? -9.719 34.031 27.344 1 93.25 287 ILE B O 1
ATOM 10150 N N . LEU B 1 288 ? -7.832 35.062 27.953 1 89.94 288 LEU B N 1
ATOM 10151 C CA . LEU B 1 288 ? -7.418 33.969 28.812 1 89.94 288 LEU B CA 1
ATOM 10152 C C . LEU B 1 288 ? -8.453 33.719 29.906 1 89.94 288 LEU B C 1
ATOM 10154 O O . LEU B 1 288 ? -8.758 32.562 30.219 1 89.94 288 LEU B O 1
ATOM 10158 N N . SER B 1 289 ? -8.992 34.781 30.453 1 83.06 289 SER B N 1
ATOM 10159 C CA . SER B 1 289 ? -10.016 34.656 31.484 1 83.06 289 SER B CA 1
ATOM 10160 C C . SER B 1 289 ? -11.273 34 30.938 1 83.06 289 SER B C 1
ATOM 10162 O O . SER B 1 289 ? -11.875 33.156 31.609 1 83.06 289 SER B O 1
ATOM 10164 N N . ASP B 1 290 ? -11.648 34.375 29.781 1 88.12 290 ASP B N 1
ATOM 10165 C CA . ASP B 1 290 ? -12.82 33.75 29.141 1 88.12 290 ASP B CA 1
ATOM 10166 C C . ASP B 1 290 ? -12.57 32.281 28.844 1 88.12 290 ASP B C 1
ATOM 10168 O O . ASP B 1 290 ? -13.477 31.453 28.953 1 88.12 290 ASP B O 1
ATOM 10172 N N . ILE B 1 291 ? -11.367 31.906 28.406 1 89.44 291 ILE B N 1
ATOM 10173 C CA . ILE B 1 291 ? -11.016 30.531 28.094 1 89.44 291 ILE B CA 1
ATOM 10174 C C . ILE B 1 291 ? -11.062 29.688 29.375 1 89.44 291 ILE B C 1
ATOM 10176 O O . ILE B 1 291 ? -11.555 28.562 29.359 1 89.44 291 ILE B O 1
ATOM 10180 N N . LYS B 1 292 ? -10.648 30.219 30.375 1 80.56 292 LYS B N 1
ATOM 10181 C CA . LYS B 1 292 ? -10.617 29.5 31.656 1 80.56 292 LYS B CA 1
ATOM 10182 C C . LYS B 1 292 ? -12.031 29.297 32.188 1 80.56 292 LYS B C 1
ATOM 10184 O O . LYS B 1 292 ? -12.273 28.344 32.938 1 80.56 292 LYS B O 1
ATOM 10189 N N . SER B 1 293 ? -12.953 30.109 31.734 1 75.31 293 SER B N 1
ATOM 10190 C CA . SER B 1 293 ? -14.32 30.047 32.25 1 75.31 293 SER B CA 1
ATOM 10191 C C . SER B 1 293 ? -15.156 29.047 31.469 1 75.31 293 SER B C 1
ATOM 10193 O O . SER B 1 293 ? -16.25 28.672 31.906 1 75.31 293 SER B O 1
ATOM 10195 N N . ILE B 1 294 ? -14.625 28.547 30.391 1 78.31 294 ILE B N 1
ATOM 10196 C CA . ILE B 1 294 ? -15.375 27.594 29.578 1 78.31 294 ILE B CA 1
ATOM 10197 C C . ILE B 1 294 ? -15.453 26.25 30.281 1 78.31 294 ILE B C 1
ATOM 10199 O O . ILE B 1 294 ? -14.453 25.766 30.812 1 78.31 294 ILE B O 1
ATOM 10203 N N . GLN B 1 295 ? -16.781 25.734 30.344 1 64 295 GLN B N 1
ATOM 10204 C CA . GLN B 1 295 ? -17.031 24.422 30.938 1 64 295 GLN B CA 1
ATOM 10205 C C . GLN B 1 295 ? -16.891 23.312 29.891 1 64 295 GLN B C 1
ATOM 10207 O O . GLN B 1 295 ? -17.609 23.281 28.891 1 64 295 GLN B O 1
ATOM 10212 N N . ALA B 1 296 ? -15.773 22.703 29.844 1 68.19 296 ALA B N 1
ATOM 10213 C CA . ALA B 1 296 ? -15.617 21.594 28.906 1 68.19 296 ALA B CA 1
ATOM 10214 C C . ALA B 1 296 ? -15.711 20.25 29.609 1 68.19 296 ALA B C 1
ATOM 10216 O O . ALA B 1 296 ? -15.297 20.109 30.766 1 68.19 296 ALA B O 1
ATOM 10217 N N . SER B 1 297 ? -16.578 19.312 29 1 65.5 297 SER B N 1
ATOM 10218 C CA . SER B 1 297 ? -16.719 17.953 29.547 1 65.5 297 SER B CA 1
ATOM 10219 C C . SER B 1 297 ? -15.398 17.188 29.453 1 65.5 297 SER B C 1
ATOM 10221 O O . SER B 1 297 ? -14.742 17.203 28.422 1 65.5 297 SER B O 1
ATOM 10223 N N . THR B 1 298 ? -14.969 16.641 30.5 1 72.81 298 THR B N 1
ATOM 10224 C CA . THR B 1 298 ? -13.773 15.812 30.484 1 72.81 298 THR B CA 1
ATOM 10225 C C . THR B 1 298 ? -14.141 14.336 30.5 1 72.81 298 THR B C 1
ATOM 10227 O O . THR B 1 298 ? -13.266 13.469 30.406 1 72.81 298 THR B O 1
ATOM 10230 N N . THR B 1 299 ? -15.477 14.078 30.453 1 81.12 299 THR B N 1
ATOM 10231 C CA . THR B 1 299 ? -15.875 12.68 30.609 1 81.12 299 THR B CA 1
ATOM 10232 C C . THR B 1 299 ? -16.406 12.133 29.297 1 81.12 299 THR B C 1
ATOM 10234 O O . THR B 1 299 ? -16.484 10.914 29.109 1 81.12 299 THR B O 1
ATOM 10237 N N . LEU B 1 300 ? -16.844 13.094 28.516 1 89.62 300 LEU B N 1
ATOM 10238 C CA . LEU B 1 300 ? -17.391 12.641 27.234 1 89.62 300 LEU B CA 1
ATOM 10239 C C . LEU B 1 300 ? -16.656 13.281 26.062 1 89.62 300 LEU B C 1
ATOM 10241 O O . LEU B 1 300 ? -16.172 14.414 26.172 1 89.62 300 LEU B O 1
ATOM 10245 N N . TYR B 1 301 ? -16.547 12.555 25.062 1 93.62 301 TYR B N 1
ATOM 10246 C CA . TYR B 1 301 ? -16.062 13.133 23.812 1 93.62 301 TYR B CA 1
ATOM 10247 C C . TYR B 1 301 ? -17.156 13.898 23.109 1 93.62 301 TYR B C 1
ATOM 10249 O O . TYR B 1 301 ? -18.344 13.672 23.359 1 93.62 301 TYR B O 1
ATOM 10257 N N . PRO B 1 302 ? -16.812 14.844 22.25 1 91.5 302 PRO B N 1
ATOM 10258 C CA . PRO B 1 302 ? -17.844 15.609 21.531 1 91.5 302 PRO B CA 1
ATOM 10259 C C . PRO B 1 302 ? -18.781 14.719 20.719 1 91.5 302 PRO B C 1
ATOM 10261 O O . PRO B 1 302 ? -18.328 13.734 20.125 1 91.5 302 PRO B O 1
ATOM 10264 N N . SER B 1 303 ? -20.031 15.102 20.734 1 90 303 SER B N 1
ATOM 10265 C CA . SER B 1 303 ? -21.047 14.352 19.984 1 90 303 SER B CA 1
ATOM 10266 C C . SER B 1 303 ? -20.922 14.633 18.484 1 90 303 SER B C 1
ATOM 10268 O O . SER B 1 303 ? -20.328 15.633 18.078 1 90 303 SER B O 1
ATOM 10270 N N . LEU B 1 304 ? -21.531 13.867 17.703 1 91.12 304 LEU B N 1
ATOM 10271 C CA . LEU B 1 304 ? -21.484 13.992 16.25 1 91.12 304 LEU B CA 1
ATOM 10272 C C . LEU B 1 304 ? -22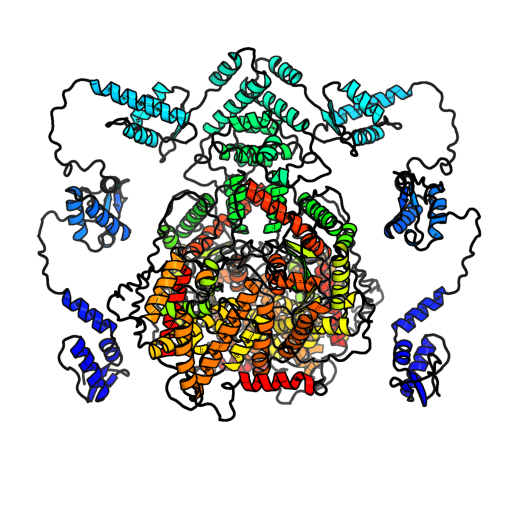.172 15.266 15.789 1 91.12 304 LEU B C 1
ATOM 10274 O O . LEU B 1 304 ? -21.688 15.93 14.867 1 91.12 304 LEU B O 1
ATOM 10278 N N . SER B 1 305 ? -23.219 15.555 16.438 1 88.12 305 SER B N 1
ATOM 10279 C CA . SER B 1 305 ? -23.953 16.75 16.062 1 88.12 305 SER B CA 1
ATOM 10280 C C . SER B 1 305 ? -23.141 18.016 16.344 1 88.12 305 SER B C 1
ATOM 10282 O O . SER B 1 305 ? -23.203 18.984 15.594 1 88.12 305 SER B O 1
ATOM 10284 N N . GLU B 1 306 ? -22.359 17.922 17.359 1 90.19 306 GLU B N 1
ATOM 10285 C CA . GLU B 1 306 ? -21.484 19.047 17.703 1 90.19 306 GLU B CA 1
ATOM 10286 C C . GLU B 1 306 ? -20.359 19.188 16.688 1 90.19 306 GLU B C 1
ATOM 10288 O O . GLU B 1 306 ? -19.969 20.312 16.344 1 90.19 306 GLU B O 1
ATOM 10293 N N . ILE B 1 307 ? -19.938 18.125 16.203 1 93.88 307 ILE B N 1
ATOM 10294 C CA . ILE B 1 307 ? -18.797 18.125 15.297 1 93.88 307 ILE B CA 1
ATOM 10295 C C . ILE B 1 307 ? -19.25 18.578 13.906 1 93.88 307 ILE B C 1
ATOM 10297 O O . ILE B 1 307 ? -18.562 19.359 13.25 1 93.88 307 ILE B O 1
ATOM 10301 N N . GLU B 1 308 ? -20.406 18.234 13.508 1 92.81 308 GLU B N 1
ATOM 10302 C CA . GLU B 1 308 ? -20.906 18.5 12.164 1 92.81 308 GLU B CA 1
ATOM 10303 C C . GLU B 1 308 ? -21.359 19.953 12.016 1 92.81 308 GLU B C 1
ATOM 10305 O O . GLU B 1 308 ? -21.297 20.516 10.922 1 92.81 308 GLU B O 1
ATOM 10310 N N . SER B 1 309 ? -21.688 20.547 13.078 1 93.31 309 SER B N 1
ATOM 10311 C CA . SER B 1 309 ? -22.297 21.875 13.031 1 93.31 309 SER B CA 1
ATOM 10312 C C . SER B 1 309 ? -21.25 22.969 13.156 1 93.31 309 SER B C 1
ATOM 10314 O O . SER B 1 309 ? -20.547 23.062 14.164 1 93.31 309 SER B O 1
ATOM 10316 N N . LEU B 1 310 ? -21.203 23.828 12.141 1 95 310 LEU B N 1
ATOM 10317 C CA . LEU B 1 310 ? -20.297 24.969 12.172 1 95 310 LEU B CA 1
ATOM 10318 C C . LEU B 1 310 ? -20.672 25.938 13.289 1 95 310 LEU B C 1
ATOM 10320 O O . LEU B 1 310 ? -19.812 26.516 13.945 1 95 310 LEU B O 1
ATOM 10324 N N . SER B 1 311 ? -21.953 26.094 13.523 1 93.5 311 SER B N 1
ATOM 10325 C CA . SER B 1 311 ? -22.453 26.984 14.562 1 93.5 311 SER B CA 1
ATOM 10326 C C . SER B 1 311 ? -22.016 26.516 15.953 1 93.5 311 SER B C 1
ATOM 10328 O O . SER B 1 311 ? -21.609 27.328 16.797 1 93.5 311 SER B O 1
ATOM 10330 N N . SER B 1 312 ? -22.062 25.203 16.094 1 93.69 312 SER B N 1
ATOM 10331 C CA . SER B 1 312 ? -21.641 24.641 17.375 1 93.69 312 SER B CA 1
ATOM 10332 C C . SER B 1 312 ? -20.141 24.828 17.594 1 93.69 312 SER B C 1
ATOM 10334 O O . SER B 1 312 ? -19.688 25.047 18.734 1 93.69 312 SER B O 1
ATOM 10336 N N . GLN B 1 313 ? -19.391 24.781 16.516 1 95.62 313 GLN B N 1
ATOM 10337 C CA . GLN B 1 313 ? -17.938 24.906 16.625 1 95.62 313 GLN B CA 1
ATOM 10338 C C . GLN B 1 313 ? -17.531 26.344 16.938 1 95.62 313 GLN B C 1
ATOM 10340 O O . GLN B 1 313 ? -16.609 26.562 17.719 1 95.62 313 GLN B O 1
ATOM 10345 N N . ILE B 1 314 ? -18.203 27.266 16.375 1 94.62 314 ILE B N 1
ATOM 10346 C CA . ILE B 1 314 ? -17.922 28.672 16.625 1 94.62 314 ILE B CA 1
ATOM 10347 C C . ILE B 1 314 ? -18.344 29.031 18.047 1 94.62 314 ILE B C 1
ATOM 10349 O O . ILE B 1 314 ? -17.656 29.797 18.734 1 94.62 314 ILE B O 1
ATOM 10353 N N . SER B 1 315 ? -19.453 28.391 18.469 1 91.69 315 SER B N 1
ATOM 10354 C CA . SER B 1 315 ? -19.969 28.672 19.797 1 91.69 315 SER B CA 1
ATOM 10355 C C . SER B 1 315 ? -19.047 28.125 20.875 1 91.69 315 SER B C 1
ATOM 10357 O O . SER B 1 315 ? -19.094 28.578 22.031 1 91.69 315 SER B O 1
ATOM 10359 N N . TYR B 1 316 ? -18.266 27.172 20.484 1 92.75 316 TYR B N 1
ATOM 10360 C CA . TYR B 1 316 ? -17.312 26.609 21.422 1 92.75 316 TYR B CA 1
ATOM 10361 C C . TYR B 1 316 ? -16.219 27.609 21.766 1 92.75 316 TYR B C 1
ATOM 10363 O O . TYR B 1 316 ? -15.617 27.547 22.844 1 92.75 316 TYR B O 1
ATOM 10371 N N . VAL B 1 317 ? -15.906 28.578 20.859 1 95.69 317 VAL B N 1
ATOM 10372 C CA . VAL B 1 317 ? -14.906 29.625 21.047 1 95.69 317 VAL B CA 1
ATOM 10373 C C . VAL B 1 317 ? -15.523 30.797 21.797 1 95.69 317 VAL B C 1
ATOM 10375 O O . VAL B 1 317 ? -16.594 31.281 21.422 1 95.69 317 VAL B O 1
ATOM 10378 N N . PRO B 1 318 ? -14.82 31.219 22.797 1 93.56 318 PRO B N 1
ATOM 10379 C CA . PRO B 1 318 ? -15.375 32.344 23.547 1 93.56 318 PRO B CA 1
ATOM 10380 C C . PRO B 1 318 ? -15.586 33.594 22.688 1 93.56 318 PRO B C 1
ATOM 10382 O O . PRO B 1 318 ? -14.836 33.812 21.734 1 93.56 318 PRO B O 1
ATOM 10385 N N . ASP B 1 319 ? -16.453 34.438 23.078 1 91.69 319 ASP B N 1
ATOM 10386 C CA . ASP B 1 319 ? -16.844 35.625 22.312 1 91.69 319 ASP B CA 1
ATOM 10387 C C . ASP B 1 319 ? -15.672 36.594 22.156 1 91.69 319 ASP B C 1
ATOM 10389 O O . ASP B 1 319 ? -15.516 37.219 21.109 1 91.69 319 ASP B O 1
ATOM 10393 N N . SER B 1 320 ? -14.914 36.688 23.219 1 92.75 320 SER B N 1
ATOM 10394 C CA . SER B 1 320 ? -13.773 37.594 23.172 1 92.75 320 SER B CA 1
ATOM 10395 C C . SER B 1 320 ? -12.781 37.156 22.094 1 92.75 320 SER B C 1
ATOM 10397 O O . SER B 1 320 ? -12.305 38 21.312 1 92.75 320 SER B O 1
ATOM 10399 N N . LEU B 1 321 ? -12.539 35.906 22.047 1 96.12 321 LEU B N 1
ATOM 10400 C CA . LEU B 1 321 ? -11.609 35.375 21.047 1 96.12 321 LEU B CA 1
ATOM 10401 C C . LEU B 1 321 ? -12.211 35.438 19.656 1 96.12 321 LEU B C 1
ATOM 10403 O O . LEU B 1 321 ? -11.508 35.688 18.672 1 96.12 321 LEU B O 1
ATOM 10407 N N . GLN B 1 322 ? -13.5 35.156 19.516 1 95.62 322 GLN B N 1
ATOM 10408 C CA . GLN B 1 322 ? -14.195 35.281 18.234 1 95.62 322 GLN B CA 1
ATOM 10409 C C . GLN B 1 322 ? -14.078 36.719 17.703 1 95.62 322 GLN B C 1
ATOM 10411 O O . GLN B 1 322 ? -13.805 36.906 16.516 1 95.62 322 GLN B O 1
ATOM 10416 N N . LEU B 1 323 ? -14.289 37.594 18.641 1 93.38 323 LEU B N 1
ATOM 10417 C CA . LEU B 1 323 ? -14.242 39 18.266 1 93.38 323 LEU B CA 1
ATOM 10418 C C . LEU B 1 323 ? -12.852 39.406 17.781 1 93.38 323 LEU B C 1
ATOM 10420 O O . LEU B 1 323 ? -12.719 40.125 16.781 1 93.38 323 LEU B O 1
ATOM 10424 N N . LEU B 1 324 ? -11.906 38.938 18.438 1 95.38 324 LEU B N 1
ATOM 10425 C CA . LEU B 1 324 ? -10.531 39.25 18.062 1 95.38 324 LEU B CA 1
ATOM 10426 C C . LEU B 1 324 ? -10.219 38.719 16.656 1 95.38 324 LEU B C 1
ATOM 10428 O O . LEU B 1 324 ? -9.758 39.438 15.789 1 95.38 324 LEU B O 1
ATOM 10432 N N . LEU B 1 325 ? -10.477 37.406 16.453 1 96.38 325 LEU B N 1
ATOM 10433 C CA . LEU B 1 325 ? -10.125 36.75 15.203 1 96.38 325 LEU B CA 1
ATOM 10434 C C . LEU B 1 325 ? -10.969 37.281 14.047 1 96.38 325 LEU B C 1
ATOM 10436 O O . LEU B 1 325 ? -10.477 37.438 12.922 1 96.38 325 LEU B O 1
ATOM 10440 N N . SER B 1 326 ? -12.234 37.562 14.305 1 93.75 326 SER B N 1
ATOM 10441 C CA . SER B 1 326 ? -13.109 38.094 13.266 1 93.75 326 SER B CA 1
ATOM 10442 C C . SER B 1 326 ? -12.625 39.438 12.75 1 93.75 326 SER B C 1
ATOM 10444 O O . SER B 1 326 ? -12.805 39.75 11.578 1 93.75 326 SER B O 1
ATOM 10446 N N . ASN B 1 327 ? -11.992 40.188 13.656 1 90.69 327 ASN B N 1
ATOM 10447 C CA . ASN B 1 327 ? -11.5 41.5 13.258 1 90.69 327 ASN B CA 1
ATOM 10448 C C . ASN B 1 327 ? -10.125 41.406 12.602 1 90.69 327 ASN B C 1
ATOM 10450 O O . ASN B 1 327 ? -9.719 42.312 11.883 1 90.69 327 ASN B O 1
ATOM 10454 N N . ILE B 1 328 ? -9.461 40.344 12.836 1 93.25 328 ILE B N 1
ATOM 10455 C CA . ILE B 1 328 ? -8.156 40.156 12.219 1 93.25 328 ILE B CA 1
ATOM 10456 C C . ILE B 1 328 ? -8.336 39.562 10.82 1 93.25 328 ILE B C 1
ATOM 10458 O O . ILE B 1 328 ? -7.598 39.906 9.898 1 93.25 328 ILE B O 1
ATOM 10462 N N . PHE B 1 329 ? -9.32 38.625 10.734 1 92.12 329 PHE B N 1
ATOM 10463 C CA . PHE B 1 329 ? -9.539 37.938 9.477 1 92.12 329 PHE B CA 1
ATOM 10464 C C . PHE B 1 329 ? -10.383 38.781 8.531 1 92.12 329 PHE B C 1
ATOM 10466 O O . PHE B 1 329 ? -11.5 39.188 8.875 1 92.12 329 PHE B O 1
ATOM 10473 N N . LEU B 1 330 ? -9.891 38.969 7.359 1 77.5 330 LEU B N 1
ATOM 10474 C CA . LEU B 1 330 ? -10.539 39.875 6.43 1 77.5 330 LEU B CA 1
ATOM 10475 C C . LEU B 1 330 ? -11.438 39.125 5.457 1 77.5 330 LEU B C 1
ATOM 10477 O O . LEU B 1 330 ? -12.32 39.719 4.828 1 77.5 330 LEU B O 1
ATOM 10481 N N . GLN B 1 331 ? -11.281 37.844 5.426 1 74.31 331 GLN B N 1
ATOM 10482 C CA . GLN B 1 331 ? -12.039 37.062 4.445 1 74.31 331 GLN B CA 1
ATOM 10483 C C . GLN B 1 331 ? -13.5 36.906 4.875 1 74.31 331 GLN B C 1
ATOM 10485 O O . GLN B 1 331 ? -13.805 36.969 6.066 1 74.31 331 GLN B O 1
ATOM 10490 N N . ASN B 1 332 ? -14.297 36.781 3.822 1 63.47 332 ASN B N 1
ATOM 10491 C CA . ASN B 1 332 ? -15.719 36.625 4.094 1 63.47 332 ASN B CA 1
ATOM 10492 C C . ASN B 1 332 ? -16.031 35.25 4.672 1 63.47 332 ASN B C 1
ATOM 10494 O O . ASN B 1 332 ? -16.797 35.125 5.625 1 63.47 332 ASN B O 1
ATOM 10498 N N . SER B 1 333 ? -15.492 34.219 4.027 1 75.5 333 SER B N 1
ATOM 10499 C CA . SER B 1 333 ? -15.75 32.875 4.512 1 75.5 333 SER B CA 1
ATOM 10500 C C . SER B 1 333 ? -14.695 32.438 5.527 1 75.5 333 SER B C 1
ATOM 10502 O O . SER B 1 333 ? -13.883 31.562 5.25 1 75.5 333 SER B O 1
ATOM 10504 N N . LYS B 1 334 ? -14.859 33.125 6.762 1 86.69 334 LYS B N 1
ATOM 10505 C CA . LYS B 1 334 ? -13.789 32.938 7.734 1 86.69 334 LYS B CA 1
ATOM 10506 C C . LYS B 1 334 ? -14.273 32.156 8.953 1 86.69 334 LYS B C 1
ATOM 10508 O O . LYS B 1 334 ? -13.5 31.891 9.875 1 86.69 334 LYS B O 1
ATOM 10513 N N . ASP B 1 335 ? -15.547 31.719 8.93 1 92.12 335 ASP B N 1
ATOM 10514 C CA . ASP B 1 335 ? -16.125 31.156 10.141 1 92.12 335 ASP B CA 1
ATOM 10515 C C . ASP B 1 335 ? -15.43 29.859 10.539 1 92.12 335 ASP B C 1
ATOM 10517 O O . ASP B 1 335 ? -15.133 29.641 11.719 1 92.12 335 ASP B O 1
ATOM 10521 N N . LEU B 1 336 ? -15.172 29.047 9.57 1 95.94 336 LEU B N 1
ATOM 10522 C CA . LEU B 1 336 ? -14.523 27.781 9.883 1 95.94 336 LEU B CA 1
ATOM 10523 C C . LEU B 1 336 ? -13.117 28 10.43 1 95.94 336 LEU B C 1
ATOM 10525 O O . LEU B 1 336 ? -12.688 27.312 11.359 1 95.94 336 LEU B O 1
ATOM 10529 N N . LYS B 1 337 ? -12.414 28.953 9.875 1 96.06 337 LYS B N 1
ATOM 10530 C CA . LYS B 1 337 ? -11.047 29.234 10.312 1 96.06 337 LYS B CA 1
ATOM 10531 C C . LYS B 1 337 ? -11.039 29.891 11.688 1 96.06 337 LYS B C 1
ATOM 10533 O O . LYS B 1 337 ? -10.109 29.672 12.477 1 96.06 337 LYS B O 1
ATOM 10538 N N . ILE B 1 338 ? -12.062 30.688 11.992 1 96.81 338 ILE B N 1
ATOM 10539 C CA . ILE B 1 338 ? -12.203 31.25 13.336 1 96.81 338 ILE B CA 1
ATOM 10540 C C . ILE B 1 338 ? -12.375 30.109 14.352 1 96.81 338 ILE B C 1
ATOM 10542 O O . ILE B 1 338 ? -11.75 30.125 15.406 1 96.81 338 ILE B O 1
ATOM 10546 N N . ALA B 1 339 ? -13.211 29.156 13.883 1 97.5 339 ALA B N 1
ATOM 10547 C CA . ALA B 1 339 ? -13.469 28.031 14.781 1 97.5 339 ALA B CA 1
ATOM 10548 C C . ALA B 1 339 ? -12.219 27.188 14.977 1 97.5 339 ALA B C 1
ATOM 10550 O O . ALA B 1 339 ? -11.852 26.859 16.109 1 97.5 339 ALA B O 1
ATOM 10551 N N . SER B 1 340 ? -11.539 26.828 13.898 1 97.81 340 SER B N 1
ATOM 10552 C CA . SER B 1 340 ? -10.414 25.906 13.953 1 97.81 340 SER B CA 1
ATOM 10553 C C . SER B 1 340 ? -9.219 26.531 14.648 1 97.81 340 SER B C 1
ATOM 10555 O O . SER B 1 340 ? -8.641 25.938 15.57 1 97.81 340 SER B O 1
ATOM 10557 N N . ILE B 1 341 ? -8.789 27.719 14.273 1 97.81 341 ILE B N 1
ATOM 10558 C CA . ILE B 1 341 ? -7.645 28.406 14.875 1 97.81 341 ILE B CA 1
ATOM 10559 C C . ILE B 1 341 ? -7.973 28.797 16.312 1 97.81 341 ILE B C 1
ATOM 10561 O O . ILE B 1 341 ? -7.121 28.719 17.203 1 97.81 341 ILE B O 1
ATOM 10565 N N . GLY B 1 342 ? -9.242 29.297 16.5 1 97.62 342 GLY B N 1
ATOM 10566 C CA . GLY B 1 342 ? -9.672 29.609 17.844 1 97.62 342 GLY B CA 1
ATOM 10567 C C . GLY B 1 342 ? -9.562 28.422 18.797 1 97.62 342 GLY B C 1
ATOM 10568 O O . GLY B 1 342 ? -9.07 28.562 19.922 1 97.62 342 GLY B O 1
ATOM 10569 N N . GLN B 1 343 ? -10 27.297 18.359 1 96.75 343 GLN B N 1
ATOM 10570 C CA . GLN B 1 343 ? -9.945 26.109 19.188 1 96.75 343 GLN B CA 1
ATOM 10571 C C . GLN B 1 343 ? -8.508 25.641 19.391 1 96.75 343 GLN B C 1
ATOM 10573 O O . GLN B 1 343 ? -8.172 25.062 20.438 1 96.75 343 GLN B O 1
ATOM 10578 N N . ALA B 1 344 ? -7.629 25.906 18.391 1 97.12 344 ALA B N 1
ATOM 10579 C CA . ALA B 1 344 ? -6.211 25.594 18.562 1 97.12 344 ALA B CA 1
ATOM 10580 C C . ALA B 1 344 ? -5.594 26.438 19.672 1 97.12 344 ALA B C 1
ATOM 10582 O O . ALA B 1 344 ? -4.793 25.938 20.469 1 97.12 344 ALA B O 1
ATOM 10583 N N . ILE B 1 345 ? -5.973 27.703 19.688 1 96.94 345 ILE B N 1
ATOM 10584 C CA . ILE B 1 345 ? -5.5 28.609 20.734 1 96.94 345 ILE B CA 1
ATOM 10585 C C . ILE B 1 345 ? -5.992 28.125 22.094 1 96.94 345 ILE B C 1
ATOM 10587 O O . ILE B 1 345 ? -5.219 28.047 23.047 1 96.94 345 ILE B O 1
ATOM 10591 N N . MET B 1 346 ? -7.238 27.719 22.125 1 94.56 346 MET B N 1
ATOM 10592 C CA . MET B 1 346 ? -7.84 27.25 23.359 1 94.56 346 MET B CA 1
ATOM 10593 C C . MET B 1 346 ? -7.145 26 23.875 1 94.56 346 MET B C 1
ATOM 10595 O O . MET B 1 346 ? -6.789 25.906 25.047 1 94.56 346 MET B O 1
ATOM 10599 N N . GLN B 1 347 ? -6.977 25.062 22.969 1 92.38 347 GLN B N 1
ATOM 10600 C CA . GLN B 1 347 ? -6.359 23.797 23.344 1 92.38 347 GLN B CA 1
ATOM 10601 C C . GLN B 1 347 ? -4.934 24 23.844 1 92.38 347 GLN B C 1
ATOM 10603 O O . GLN B 1 347 ? -4.484 23.312 24.766 1 92.38 347 GLN B O 1
ATOM 10608 N N . THR B 1 348 ? -4.195 24.891 23.234 1 92.88 348 THR B N 1
ATOM 10609 C CA . THR B 1 348 ? -2.82 25.188 23.641 1 92.88 348 THR B CA 1
ATOM 10610 C C . THR B 1 348 ? -2.781 25.875 24.984 1 92.88 348 THR B C 1
ATOM 10612 O O . THR B 1 348 ? -1.852 25.672 25.781 1 92.88 348 THR B O 1
ATOM 10615 N N . SER B 1 349 ? -3.77 26.688 25.281 1 90.62 349 SER B N 1
ATOM 10616 C CA . SER B 1 349 ? -3.834 27.438 26.531 1 90.62 349 SER B CA 1
ATOM 10617 C C . SER B 1 349 ? -4.117 26.516 27.719 1 90.62 349 SER B C 1
ATOM 10619 O O . SER B 1 349 ? -3.559 26.703 28.797 1 90.62 349 SER B O 1
ATOM 10621 N N . ARG B 1 350 ? -5.031 25.5 27.422 1 85.75 350 ARG B N 1
ATOM 10622 C CA . ARG B 1 350 ? -5.41 24.531 28.438 1 85.75 350 ARG B CA 1
ATOM 10623 C C . ARG B 1 350 ? -5.344 23.109 27.906 1 85.75 350 ARG B C 1
ATOM 10625 O O . ARG B 1 350 ? -6.375 22.453 27.766 1 85.75 350 ARG B O 1
ATOM 10632 N N . PRO B 1 351 ? -4.207 22.562 27.719 1 80.62 351 PRO B N 1
ATOM 10633 C CA . PRO B 1 351 ? -4.047 21.281 27.031 1 80.62 351 PRO B CA 1
ATOM 10634 C C . PRO B 1 351 ? -4.641 20.109 27.828 1 80.62 351 PRO B C 1
ATOM 10636 O O . PRO B 1 351 ? -5.066 19.125 27.234 1 80.62 351 PRO B O 1
ATOM 10639 N N . ARG B 1 352 ? -4.699 20.109 29.094 1 73.31 352 ARG B N 1
ATOM 10640 C CA . ARG B 1 352 ? -5.145 18.984 29.906 1 73.31 352 ARG B CA 1
ATOM 10641 C C . ARG B 1 352 ? -6.625 19.109 30.25 1 73.31 352 ARG B C 1
ATOM 10643 O O . ARG B 1 352 ? -7.309 18.094 30.422 1 73.31 352 ARG B O 1
ATOM 10650 N N . ALA B 1 353 ? -7.113 20.406 30.266 1 73.5 353 ALA B N 1
ATOM 10651 C CA . ALA B 1 353 ? -8.469 20.625 30.75 1 73.5 353 ALA B CA 1
ATOM 10652 C C . ALA B 1 353 ? -9.477 20.672 29.609 1 73.5 353 ALA B C 1
ATOM 10654 O O . ALA B 1 353 ? -10.664 20.422 29.812 1 73.5 353 ALA B O 1
ATOM 10655 N N . LEU B 1 354 ? -8.969 21 28.484 1 84.38 354 LEU B N 1
ATOM 10656 C CA . LEU B 1 354 ? -9.891 21.172 27.375 1 84.38 354 LEU B CA 1
ATOM 10657 C C . LEU B 1 354 ? -9.594 20.172 26.266 1 84.38 354 LEU B C 1
ATOM 10659 O O . LEU B 1 354 ? -8.438 19.828 26.031 1 84.38 354 LEU B O 1
ATOM 10663 N N . LEU B 1 355 ? -10.695 19.641 25.797 1 89.38 355 LEU B N 1
ATOM 10664 C CA . LEU B 1 355 ? -10.625 18.844 24.562 1 89.38 355 LEU B CA 1
ATOM 10665 C C . LEU B 1 355 ? -11.391 19.516 23.438 1 89.38 355 LEU B C 1
ATOM 10667 O O . LEU B 1 355 ? -12.602 19.344 23.312 1 89.38 355 LEU B O 1
ATOM 10671 N N . ALA B 1 356 ? -10.648 20.203 22.625 1 93.31 356 ALA B N 1
ATOM 10672 C CA . ALA B 1 356 ? -11.281 20.938 21.531 1 93.31 356 ALA B CA 1
ATOM 10673 C C . ALA B 1 356 ? -11.875 19.969 20.5 1 93.31 356 ALA B C 1
ATOM 10675 O O . ALA B 1 356 ? -11.195 19.062 20.031 1 93.31 356 ALA B O 1
ATOM 10676 N N . PRO B 1 357 ? -13.102 20.141 20.109 1 94.88 357 PRO B N 1
ATOM 10677 C CA . PRO B 1 357 ? -13.797 19.203 19.219 1 94.88 357 PRO B CA 1
ATOM 10678 C C . PRO B 1 357 ? -13.117 19.047 17.859 1 94.88 357 PRO B C 1
ATOM 10680 O O . PRO B 1 357 ? -12.984 17.938 17.359 1 94.88 357 PRO B O 1
ATOM 10683 N N . ILE B 1 358 ? -12.641 20.125 17.266 1 97.19 358 ILE B N 1
ATOM 10684 C CA . ILE B 1 358 ? -12.062 20.047 15.922 1 97.19 358 ILE B CA 1
ATOM 10685 C C . ILE B 1 358 ? -10.711 19.328 15.984 1 97.19 358 ILE B C 1
ATOM 10687 O O . ILE B 1 358 ? -10.406 18.5 15.133 1 97.19 358 ILE B O 1
ATOM 10691 N N . GLN B 1 359 ? -9.922 19.641 17 1 96.25 359 GLN B N 1
ATOM 10692 C CA . GLN B 1 359 ? -8.586 19.062 17.109 1 96.25 359 GLN B CA 1
ATOM 10693 C C . GLN B 1 359 ? -8.656 17.547 17.312 1 96.25 359 GLN B C 1
ATOM 10695 O O . GLN B 1 359 ? -7.871 16.797 16.734 1 96.25 359 GLN B O 1
ATOM 10700 N N . ILE B 1 360 ? -9.594 17.078 18.109 1 96.31 360 ILE B N 1
ATOM 10701 C CA . ILE B 1 360 ? -9.719 15.648 18.359 1 96.31 360 ILE B CA 1
ATOM 10702 C C . ILE B 1 360 ? -10.328 14.953 17.141 1 96.31 360 ILE B C 1
ATOM 10704 O O . ILE B 1 360 ? -9.906 13.859 16.766 1 96.31 360 ILE B O 1
ATOM 10708 N N . SER B 1 361 ? -11.344 15.586 16.562 1 97.56 361 SER B N 1
ATOM 10709 C CA . SER B 1 361 ? -12 14.992 15.398 1 97.56 361 SER B CA 1
ATOM 10710 C C . SER B 1 361 ? -11.047 14.898 14.211 1 97.56 361 SER B C 1
ATOM 10712 O O . SER B 1 361 ? -11.078 13.93 13.453 1 97.56 361 SER B O 1
ATOM 10714 N N . LEU B 1 362 ? -10.234 15.914 14.055 1 97.69 362 LEU B N 1
ATOM 10715 C CA . LEU B 1 362 ? -9.234 15.883 12.992 1 97.69 362 LEU B CA 1
ATOM 10716 C C . LEU B 1 362 ? -8.242 14.742 13.211 1 97.69 362 LEU B C 1
ATOM 10718 O O . LEU B 1 362 ? -7.906 14.016 12.273 1 97.69 362 LEU B O 1
ATOM 10722 N N . GLY B 1 363 ? -7.77 14.648 14.43 1 97.44 363 GLY B N 1
ATOM 10723 C CA . GLY B 1 363 ? -6.859 13.555 14.742 1 97.44 363 GLY B CA 1
ATOM 10724 C C . GLY B 1 363 ? -7.441 12.188 14.453 1 97.44 363 GLY B C 1
ATOM 10725 O O . GLY B 1 363 ? -6.773 11.336 13.875 1 97.44 363 GLY B O 1
ATOM 10726 N N . ILE B 1 364 ? -8.688 11.992 14.805 1 97 364 ILE B N 1
ATOM 10727 C CA . ILE B 1 364 ? -9.367 10.719 14.594 1 97 364 ILE B CA 1
ATOM 10728 C C . ILE B 1 364 ? -9.516 10.453 13.102 1 97 364 ILE B C 1
ATOM 10730 O O . ILE B 1 364 ? -9.258 9.344 12.625 1 97 364 ILE B O 1
ATOM 10734 N N . GLN B 1 365 ? -9.914 11.43 12.375 1 96.12 365 GLN B N 1
ATOM 10735 C CA . GLN B 1 365 ? -10.07 11.32 10.93 1 96.12 365 GLN B CA 1
ATOM 10736 C C . GLN B 1 365 ? -8.758 10.922 10.266 1 96.12 365 GLN B C 1
ATOM 10738 O O . GLN B 1 365 ? -8.727 10.016 9.43 1 96.12 365 GLN B O 1
ATOM 10743 N N . LEU B 1 366 ? -7.711 11.578 10.656 1 95.56 366 LEU B N 1
ATOM 10744 C CA . LEU B 1 366 ? -6.41 11.336 10.039 1 95.56 366 LEU B CA 1
ATOM 10745 C C . LEU B 1 366 ? -5.852 9.984 10.453 1 95.56 366 LEU B C 1
ATOM 10747 O O . LEU B 1 366 ? -5.188 9.312 9.656 1 95.56 366 LEU B O 1
ATOM 10751 N N . ASP B 1 367 ? -6.043 9.617 11.625 1 94.81 367 ASP B N 1
ATOM 10752 C CA . ASP B 1 367 ? -5.582 8.305 12.062 1 94.81 367 ASP B CA 1
ATOM 10753 C C . ASP B 1 367 ? -6.324 7.188 11.328 1 94.81 367 ASP B C 1
ATOM 10755 O O . ASP B 1 367 ? -5.734 6.156 11 1 94.81 367 ASP B O 1
ATOM 10759 N N . GLN B 1 368 ? -7.578 7.387 11.18 1 91.88 368 GLN B N 1
ATOM 10760 C CA . GLN B 1 368 ? -8.375 6.391 10.469 1 91.88 368 GLN B CA 1
ATOM 10761 C C . GLN B 1 368 ? -7.906 6.234 9.031 1 91.88 368 GLN B C 1
ATOM 10763 O O . GLN B 1 368 ? -7.875 5.121 8.5 1 91.88 368 GLN B O 1
ATOM 10768 N N . GLN B 1 369 ? -7.543 7.285 8.445 1 90.06 369 GLN B N 1
ATOM 10769 C CA . GLN B 1 369 ? -7.211 7.27 7.023 1 90.06 369 GLN B CA 1
ATOM 10770 C C . GLN B 1 369 ? -5.754 6.871 6.809 1 90.06 369 GLN B C 1
ATOM 10772 O O . GLN B 1 369 ? -5.422 6.23 5.805 1 90.06 369 GLN B O 1
ATOM 10777 N N . PHE B 1 370 ? -4.812 7.285 7.73 1 90.5 370 PHE B N 1
ATOM 10778 C CA . PHE B 1 370 ? -3.398 7.141 7.414 1 90.5 370 PHE B CA 1
ATOM 10779 C C . PHE B 1 370 ? -2.691 6.301 8.469 1 90.5 370 PHE B C 1
ATOM 10781 O O . PHE B 1 370 ? -1.612 5.758 8.219 1 90.5 370 PHE B O 1
ATOM 10788 N N . ALA B 1 371 ? -3.189 6.215 9.648 1 90.25 371 ALA B N 1
ATOM 10789 C CA . ALA B 1 371 ? -2.596 5.449 10.742 1 90.25 371 ALA B CA 1
ATOM 10790 C C . ALA B 1 371 ? -1.114 5.773 10.898 1 90.25 371 ALA B C 1
ATOM 10792 O O . ALA B 1 371 ? -0.273 4.871 10.922 1 90.25 371 ALA B O 1
ATOM 10793 N N . SER B 1 372 ? -0.779 7.02 10.992 1 90 372 SER B N 1
ATOM 10794 C CA . SER B 1 372 ? 0.608 7.461 11.102 1 90 372 SER B CA 1
ATOM 10795 C C . SER B 1 372 ? 0.832 8.266 12.375 1 90 372 SER B C 1
ATOM 10797 O O . SER B 1 372 ? 0.355 9.391 12.5 1 90 372 SER B O 1
ATOM 10799 N N . ARG B 1 373 ? 1.58 7.68 13.234 1 90.44 373 ARG B N 1
ATOM 10800 C CA . ARG B 1 373 ? 1.938 8.398 14.453 1 90.44 373 ARG B CA 1
ATOM 10801 C C . ARG B 1 373 ? 2.758 9.648 14.133 1 90.44 373 ARG B C 1
ATOM 10803 O O . ARG B 1 373 ? 2.613 10.68 14.781 1 90.44 373 ARG B O 1
ATOM 10810 N N . PHE B 1 374 ? 3.617 9.562 13.156 1 91.69 374 PHE B N 1
ATOM 10811 C CA . PHE B 1 374 ? 4.441 10.688 12.727 1 91.69 374 PHE B CA 1
ATOM 10812 C C . PHE B 1 374 ? 3.572 11.875 12.328 1 91.69 374 PHE B C 1
ATOM 10814 O O . PHE B 1 374 ? 3.85 13.016 12.719 1 91.69 374 PHE B O 1
ATOM 10821 N N . LEU B 1 375 ? 2.516 11.594 11.578 1 93.5 375 LEU B N 1
ATOM 10822 C CA . LEU B 1 375 ? 1.585 12.625 11.125 1 93.5 375 LEU B CA 1
ATOM 10823 C C . LEU B 1 375 ? 0.913 13.312 12.305 1 93.5 375 LEU B C 1
ATOM 10825 O O . LEU B 1 375 ? 0.901 14.539 12.391 1 93.5 375 LEU B O 1
ATOM 10829 N N . LEU B 1 376 ? 0.451 12.531 13.219 1 95.94 376 LEU B N 1
ATOM 10830 C CA . LEU B 1 376 ? -0.309 13.055 14.352 1 95.94 376 LEU B CA 1
ATOM 10831 C C . LEU B 1 376 ? 0.603 13.789 15.32 1 95.94 376 LEU B C 1
ATOM 10833 O O . LEU B 1 376 ? 0.231 14.836 15.859 1 95.94 376 LEU B O 1
ATOM 10837 N N . ASP B 1 377 ? 1.794 13.273 15.508 1 95.88 377 ASP B N 1
ATOM 10838 C CA . ASP B 1 377 ? 2.746 13.93 16.406 1 95.88 377 ASP B CA 1
ATOM 10839 C C . ASP B 1 377 ? 3.213 15.266 15.828 1 95.88 377 ASP B C 1
ATOM 10841 O O . ASP B 1 377 ? 3.424 16.219 16.562 1 95.88 377 ASP B O 1
ATOM 10845 N N . THR B 1 378 ? 3.377 15.273 14.555 1 96.81 378 THR B N 1
ATOM 10846 C CA . THR B 1 378 ? 3.77 16.516 13.898 1 96.81 378 THR B CA 1
ATOM 10847 C C . THR B 1 378 ? 2.686 17.578 14.062 1 96.81 378 THR B C 1
ATOM 10849 O O . THR B 1 378 ? 2.969 18.703 14.469 1 96.81 378 THR B O 1
ATOM 10852 N N . LEU B 1 379 ? 1.46 17.234 13.805 1 97.69 379 LEU B N 1
ATOM 10853 C CA . LEU B 1 379 ? 0.35 18.172 13.906 1 97.69 379 LEU B CA 1
ATOM 10854 C C . LEU B 1 379 ? 0.12 18.594 15.359 1 97.69 379 LEU B C 1
ATOM 10856 O O . LEU B 1 379 ? -0.221 19.734 15.633 1 97.69 379 LEU B O 1
ATOM 10860 N N . ASN B 1 380 ? 0.281 17.609 16.25 1 96.12 380 ASN B N 1
ATOM 10861 C CA . ASN B 1 380 ? 0.12 17.922 17.672 1 96.12 380 ASN B CA 1
ATOM 10862 C C . ASN B 1 380 ? 1.195 18.891 18.156 1 96.12 380 ASN B C 1
ATOM 10864 O O . ASN B 1 380 ? 0.915 19.781 18.953 1 96.12 380 ASN B O 1
ATOM 10868 N N . SER B 1 381 ? 2.432 18.688 17.703 1 95.75 381 SER B N 1
ATOM 10869 C CA . SER B 1 381 ? 3.527 19.578 18.078 1 95.75 381 SER B CA 1
ATOM 10870 C C . SER B 1 381 ? 3.275 21 17.594 1 95.75 381 SER B C 1
ATOM 10872 O O . SER B 1 381 ? 3.721 21.953 18.234 1 95.75 381 SER B O 1
ATOM 10874 N N . LEU B 1 382 ? 2.523 21.141 16.547 1 97 382 LEU B N 1
ATOM 10875 C CA . LEU B 1 382 ? 2.221 22.438 15.984 1 97 382 LEU B CA 1
ATOM 10876 C C . LEU B 1 382 ? 0.947 23.016 16.594 1 97 382 LEU B C 1
ATOM 10878 O O . LEU B 1 382 ? 0.59 24.172 16.328 1 97 382 LEU B O 1
ATOM 10882 N N . GLY B 1 383 ? 0.193 22.234 17.406 1 95.56 383 GLY B N 1
ATOM 10883 C CA . GLY B 1 383 ? -1.021 22.688 18.062 1 95.56 383 GLY B CA 1
ATOM 10884 C C . GLY B 1 383 ? -2.27 22.484 17.234 1 95.56 383 GLY B C 1
ATOM 10885 O O . GLY B 1 383 ? -3.328 23.031 17.547 1 95.56 383 GLY B O 1
ATOM 10886 N N . PHE B 1 384 ? -2.219 21.656 16.172 1 97.38 384 PHE B N 1
ATOM 10887 C CA . PHE B 1 384 ? -3.305 21.578 15.211 1 97.38 384 PHE B CA 1
ATOM 10888 C C . PHE B 1 384 ? -4.148 20.328 15.445 1 97.38 384 PHE B C 1
ATOM 10890 O O . PHE B 1 384 ? -5.238 20.188 14.891 1 97.38 384 PHE B O 1
ATOM 10897 N N . SER B 1 385 ? -3.672 19.406 16.234 1 96.69 385 SER B N 1
ATOM 10898 C CA . SER B 1 385 ? -4.391 18.156 16.5 1 96.69 385 SER B CA 1
ATOM 10899 C C . SER B 1 385 ? -4.199 17.688 17.938 1 96.69 385 SER B C 1
ATOM 10901 O O . SER B 1 385 ? -3.322 18.203 18.641 1 96.69 385 SER B O 1
ATOM 10903 N N . ALA B 1 386 ? -5.102 16.812 18.328 1 95.19 386 ALA B N 1
ATOM 10904 C CA . ALA B 1 386 ? -4.93 16.156 19.625 1 95.19 386 ALA B CA 1
ATOM 10905 C C . ALA B 1 386 ? -3.762 15.18 19.609 1 95.19 386 ALA B C 1
ATOM 10907 O O . ALA B 1 386 ? -3.227 14.867 18.531 1 95.19 386 ALA B O 1
ATOM 10908 N N . SER B 1 387 ? -3.367 14.781 20.766 1 94.12 387 SER B N 1
ATOM 10909 C CA . SER B 1 387 ? -2.227 13.883 20.891 1 94.12 387 SER B CA 1
ATOM 10910 C C . SER B 1 387 ? -2.58 12.477 20.406 1 94.12 387 SER B C 1
ATOM 10912 O O . SER B 1 387 ? -3.754 12.094 20.406 1 94.12 387 SER B O 1
ATOM 10914 N N . TYR B 1 388 ? -1.569 11.758 20.016 1 94.69 388 TYR B N 1
ATOM 10915 C CA . TYR B 1 388 ? -1.733 10.383 19.562 1 94.69 388 TYR B CA 1
ATOM 10916 C C . TYR B 1 388 ? -2.348 9.516 20.656 1 94.69 388 TYR B C 1
ATOM 10918 O O . TYR B 1 388 ? -3.211 8.68 20.375 1 94.69 388 TYR B O 1
ATOM 10926 N N . SER B 1 389 ? -1.979 9.711 21.828 1 93.12 389 SER B N 1
ATOM 10927 C CA . SER B 1 389 ? -2.479 8.93 22.953 1 93.12 389 SER B CA 1
ATOM 10928 C C . SER B 1 389 ? -3.965 9.172 23.188 1 93.12 389 SER B C 1
ATOM 10930 O O . SER B 1 389 ? -4.715 8.242 23.5 1 93.12 389 SER B O 1
ATOM 10932 N N . GLU B 1 390 ? -4.34 10.398 23.016 1 94.19 390 GLU B N 1
ATOM 10933 C CA . GLU B 1 390 ? -5.75 10.727 23.188 1 94.19 390 GLU B CA 1
ATOM 10934 C C . GLU B 1 390 ? -6.602 10.086 22.094 1 94.19 390 GLU B C 1
ATOM 10936 O O . GLU B 1 390 ? -7.727 9.656 22.359 1 94.19 390 GLU B O 1
ATOM 10941 N N . ILE B 1 391 ? -6.129 10.07 20.922 1 96.25 391 ILE B N 1
ATOM 10942 C CA . ILE B 1 391 ? -6.84 9.461 19.797 1 96.25 391 ILE B CA 1
ATOM 10943 C C . ILE B 1 391 ? -7.004 7.961 20.047 1 96.25 391 ILE B C 1
ATOM 10945 O O . ILE B 1 391 ? -8.078 7.402 19.812 1 96.25 391 ILE B O 1
ATOM 10949 N N . LYS B 1 392 ? -5.938 7.305 20.531 1 94.12 392 LYS B N 1
ATOM 10950 C CA . LYS B 1 392 ? -6.016 5.879 20.844 1 94.12 392 LYS B CA 1
ATOM 10951 C C . LYS B 1 392 ? -6.969 5.625 22.016 1 94.12 392 LYS B C 1
ATOM 10953 O O . LYS B 1 392 ? -7.648 4.598 22.047 1 94.12 392 LYS B O 1
ATOM 10958 N N . ARG B 1 393 ? -7.008 6.562 22.906 1 94.38 393 ARG B N 1
ATOM 10959 C CA . ARG B 1 393 ? -7.957 6.469 24.016 1 94.38 393 ARG B CA 1
ATOM 10960 C C . ARG B 1 393 ? -9.391 6.527 23.516 1 94.38 393 ARG B C 1
ATOM 10962 O O . ARG B 1 393 ? -10.25 5.766 23.969 1 94.38 393 ARG B O 1
ATOM 10969 N N . PHE B 1 394 ? -9.625 7.457 22.609 1 95.88 394 PHE B N 1
ATOM 10970 C CA . PHE B 1 394 ? -10.945 7.527 22 1 95.88 394 PHE B CA 1
ATOM 10971 C C . PHE B 1 394 ? -11.305 6.199 21.344 1 95.88 394 PHE B C 1
ATOM 10973 O O . PHE B 1 394 ? -12.414 5.695 21.531 1 95.88 394 PHE B O 1
ATOM 10980 N N . GLN B 1 395 ? -10.422 5.633 20.562 1 95.19 395 GLN B N 1
ATOM 10981 C CA . GLN B 1 395 ? -10.68 4.391 19.844 1 95.19 395 GLN B CA 1
ATOM 10982 C C . GLN B 1 395 ? -10.969 3.244 20.797 1 95.19 395 GLN B C 1
ATOM 10984 O O . GLN B 1 395 ? -11.836 2.408 20.547 1 95.19 395 GLN B O 1
ATOM 10989 N N . SER B 1 396 ? -10.227 3.225 21.891 1 95 396 SER B N 1
ATOM 10990 C CA . SER B 1 396 ? -10.445 2.195 22.906 1 95 396 SER B CA 1
ATOM 10991 C C . SER B 1 396 ? -11.836 2.324 23.516 1 95 396 SER B C 1
ATOM 10993 O O . SER B 1 396 ? -12.539 1.327 23.688 1 95 396 SER B O 1
ATOM 10995 N N . ASN B 1 397 ? -12.211 3.557 23.844 1 95 397 ASN B N 1
ATOM 10996 C CA . ASN B 1 397 ? -13.523 3.785 24.438 1 95 397 ASN B CA 1
ATOM 10997 C C . ASN B 1 397 ? -14.641 3.504 23.438 1 95 397 ASN B C 1
ATOM 10999 O O . ASN B 1 397 ? -15.695 2.988 23.812 1 95 397 ASN B O 1
ATOM 11003 N N . ALA B 1 398 ? -14.367 3.883 22.219 1 93.56 398 ALA B N 1
ATOM 11004 C CA . ALA B 1 398 ? -15.352 3.602 21.188 1 93.56 398 ALA B CA 1
ATOM 11005 C C . ALA B 1 398 ? -15.531 2.1 20.984 1 93.56 398 ALA B C 1
ATOM 11007 O O . ALA B 1 398 ? -16.656 1.626 20.766 1 93.56 398 ALA B O 1
ATOM 11008 N N . ALA B 1 399 ? -14.453 1.362 21.016 1 93.12 399 ALA B N 1
ATOM 11009 C CA . ALA B 1 399 ? -14.5 -0.09 20.859 1 93.12 399 ALA B CA 1
ATOM 11010 C C . ALA B 1 399 ? -15.312 -0.736 21.984 1 93.12 399 ALA B C 1
ATOM 11012 O O . ALA B 1 399 ? -16.156 -1.603 21.719 1 93.12 399 ALA B O 1
ATOM 11013 N N . VAL B 1 400 ? -15.078 -0.313 23.219 1 91.69 400 VAL B N 1
ATOM 11014 C CA . VAL B 1 400 ? -15.773 -0.88 24.359 1 91.69 400 VAL B CA 1
ATOM 11015 C C . VAL B 1 400 ? -17.25 -0.516 24.312 1 91.69 400 VAL B C 1
ATOM 11017 O O . VAL B 1 400 ? -18.109 -1.351 24.594 1 91.69 400 VAL B O 1
ATOM 11020 N N . GLU B 1 401 ? -17.484 0.717 23.922 1 88.44 401 GLU B N 1
ATOM 11021 C CA . GLU B 1 401 ? -18.875 1.149 23.812 1 88.44 401 GLU B CA 1
ATOM 11022 C C . GLU B 1 401 ? -19.625 0.349 22.734 1 88.44 401 GLU B C 1
ATOM 11024 O O . GLU B 1 401 ? -20.781 -0.009 22.922 1 88.44 401 GLU B O 1
ATOM 11029 N N . GLN B 1 402 ? -19 0.097 21.641 1 84.44 402 GLN B N 1
ATOM 11030 C CA . GLN B 1 402 ? -19.594 -0.666 20.562 1 84.44 402 GLN B CA 1
ATOM 11031 C C . GLN B 1 402 ? -19.812 -2.121 20.953 1 84.44 402 GLN B C 1
ATOM 11033 O O . GLN B 1 402 ? -20.812 -2.734 20.562 1 84.44 402 GLN B O 1
ATOM 11038 N N . GLY B 1 403 ? -18.906 -2.662 21.625 1 77.69 403 GLY B N 1
ATOM 11039 C CA . GLY B 1 403 ? -19.016 -4.047 22.062 1 77.69 403 GLY B CA 1
ATOM 11040 C C . GLY B 1 403 ? -20.125 -4.285 23.047 1 77.69 403 GLY B C 1
ATOM 11041 O O . GLY B 1 403 ? -20.688 -5.383 23.109 1 77.69 403 GLY B O 1
ATOM 11042 N N . GLN B 1 404 ? -20.5 -3.268 23.797 1 73 404 GLN B N 1
ATOM 11043 C CA . GLN B 1 404 ? -21.453 -3.43 24.891 1 73 404 GLN B CA 1
ATOM 11044 C C . GLN B 1 404 ? -22.844 -2.969 24.469 1 73 404 GLN B C 1
ATOM 11046 O O . GLN B 1 404 ? -23.844 -3.377 25.062 1 73 404 GLN B O 1
ATOM 11051 N N . SER B 1 405 ? -22.812 -2.178 23.516 1 69.5 405 SER B N 1
ATOM 11052 C CA . SER B 1 405 ? -24.109 -1.561 23.203 1 69.5 405 SER B CA 1
ATOM 11053 C C . SER B 1 405 ? -24.734 -2.201 21.969 1 69.5 405 SER B C 1
ATOM 11055 O O . SER B 1 405 ? -24.047 -2.719 21.109 1 69.5 405 SER B O 1
ATOM 11057 N N . GLN B 1 406 ? -26.094 -2.275 22.125 1 69.25 406 GLN B N 1
ATOM 11058 C CA . GLN B 1 406 ? -26.875 -2.775 21 1 69.25 406 GLN B CA 1
ATOM 11059 C C . GLN B 1 406 ? -27.25 -1.646 20.031 1 69.25 406 GLN B C 1
ATOM 11061 O O . GLN B 1 406 ? -27.453 -0.507 20.469 1 69.25 406 GLN B O 1
ATOM 11066 N N . ILE B 1 407 ? -27.125 -1.973 18.797 1 70.19 407 ILE B N 1
ATOM 11067 C CA . ILE B 1 407 ? -27.547 -1.019 17.781 1 70.19 407 ILE B CA 1
ATOM 11068 C C . ILE B 1 407 ? -29.062 -0.904 17.766 1 70.19 407 ILE B C 1
ATOM 11070 O O . ILE B 1 407 ? -29.766 -1.907 17.906 1 70.19 407 ILE B O 1
ATOM 11074 N N . ASN B 1 408 ? -29.578 0.328 17.859 1 67.25 408 ASN B N 1
ATOM 11075 C CA . ASN B 1 408 ? -31.016 0.52 17.766 1 67.25 408 ASN B CA 1
ATOM 11076 C C . ASN B 1 408 ? -31.516 0.274 16.344 1 67.25 408 ASN B C 1
ATOM 11078 O O . ASN B 1 408 ? -31.234 1.061 15.438 1 67.25 408 ASN B O 1
ATOM 11082 N N . LEU B 1 409 ? -32.031 -0.896 16.203 1 72.62 409 LEU B N 1
ATOM 11083 C CA . LEU B 1 409 ? -32.531 -1.254 14.875 1 72.62 409 LEU B CA 1
ATOM 11084 C C . LEU B 1 409 ? -34.031 -1.089 14.789 1 72.62 409 LEU B C 1
ATOM 11086 O O . LEU B 1 409 ? -34.75 -1.34 15.766 1 72.62 409 LEU B O 1
ATOM 11090 N N . ASP B 1 410 ? -34.406 -0.526 13.695 1 70.12 410 ASP B N 1
ATOM 11091 C CA . ASP B 1 410 ? -35.844 -0.486 13.406 1 70.12 410 ASP B CA 1
ATOM 11092 C C . ASP B 1 410 ? -36.406 -1.896 13.289 1 70.12 410 ASP B C 1
ATOM 11094 O O . ASP B 1 410 ? -35.719 -2.824 12.867 1 70.12 410 ASP B O 1
ATOM 11098 N N . THR B 1 411 ? -37.594 -2.109 13.781 1 71.31 411 THR B N 1
ATOM 11099 C CA . THR B 1 411 ? -38.281 -3.396 13.758 1 71.31 411 THR B CA 1
ATOM 11100 C C . THR B 1 411 ? -38.375 -3.939 12.336 1 71.31 411 THR B C 1
ATOM 11102 O O . THR B 1 411 ? -38.375 -5.152 12.125 1 71.31 411 THR B O 1
ATOM 11105 N N . ASN B 1 412 ? -38.312 -3.1 11.344 1 78.88 412 ASN B N 1
ATOM 11106 C CA . ASN B 1 412 ? -38.5 -3.529 9.961 1 78.88 412 ASN B CA 1
ATOM 11107 C C . ASN B 1 412 ? -37.156 -3.734 9.258 1 78.88 412 ASN B C 1
ATOM 11109 O O . ASN B 1 412 ? -37.125 -4.004 8.055 1 78.88 412 ASN B O 1
ATOM 11113 N N . SER B 1 413 ? -36.156 -3.771 10.047 1 88.12 413 SER B N 1
ATOM 11114 C CA . SER B 1 413 ? -34.844 -3.918 9.43 1 88.12 413 SER B CA 1
ATOM 11115 C C . SER B 1 413 ? -34.438 -5.383 9.359 1 88.12 413 SER B C 1
ATOM 11117 O O . SER B 1 413 ? -34.812 -6.184 10.219 1 88.12 413 SER B O 1
ATOM 11119 N N . SER B 1 414 ? -33.844 -5.781 8.234 1 92.38 414 SER B N 1
ATOM 11120 C CA . SER B 1 414 ? -33.281 -7.121 8.094 1 92.38 414 SER B CA 1
ATOM 11121 C C . SER B 1 414 ? -31.812 -7.145 8.523 1 92.38 414 SER B C 1
ATOM 11123 O O . SER B 1 414 ? -31.125 -6.117 8.477 1 92.38 414 SER B O 1
ATOM 11125 N N . LEU B 1 415 ? -31.438 -8.281 9.055 1 93.75 415 LEU B N 1
ATOM 11126 C CA . LEU B 1 415 ? -30.062 -8.477 9.5 1 93.75 415 LEU B CA 1
ATOM 11127 C C . LEU B 1 415 ? -29.438 -9.695 8.828 1 93.75 415 LEU B C 1
ATOM 11129 O O . LEU B 1 415 ? -29.984 -10.797 8.891 1 93.75 415 LEU B O 1
ATOM 11133 N N . GLN B 1 416 ? -28.328 -9.453 8.102 1 96.56 416 GLN B N 1
ATOM 11134 C CA . GLN B 1 416 ? -27.578 -10.523 7.457 1 96.56 416 GLN B CA 1
ATOM 11135 C C . GLN B 1 416 ? -26.125 -10.523 7.906 1 96.56 416 GLN B C 1
ATOM 11137 O O . GLN B 1 416 ? -25.516 -9.461 8.047 1 96.56 416 GLN B O 1
ATOM 11142 N N . PHE B 1 417 ? -25.594 -11.719 8.172 1 97.69 417 PHE B N 1
ATOM 11143 C CA . PHE B 1 417 ? -24.188 -11.859 8.531 1 97.69 417 PHE B CA 1
ATOM 11144 C C . PHE B 1 417 ? -23.391 -12.461 7.375 1 97.69 417 PHE B C 1
ATOM 11146 O O . PHE B 1 417 ? -23.953 -13.18 6.543 1 97.69 417 PHE B O 1
ATOM 11153 N N . VAL B 1 418 ? -22.172 -12.078 7.266 1 98.19 418 VAL B N 1
ATOM 11154 C CA . VAL B 1 418 ? -21.25 -12.656 6.301 1 98.19 418 VAL B CA 1
ATOM 11155 C C . VAL B 1 418 ? -19.922 -12.977 6.984 1 98.19 418 VAL B C 1
ATOM 11157 O O . VAL B 1 418 ? -19.422 -12.188 7.785 1 98.19 418 VAL B O 1
ATOM 11160 N N . ALA B 1 419 ? -19.422 -14.117 6.781 1 97.81 419 ALA B N 1
ATOM 11161 C CA . ALA B 1 419 ? -18.109 -14.508 7.316 1 97.81 419 ALA B CA 1
ATOM 11162 C C . ALA B 1 419 ? -17.188 -15 6.207 1 97.81 419 ALA B C 1
ATOM 11164 O O . ALA B 1 419 ? -17.625 -15.664 5.27 1 97.81 419 ALA B O 1
ATOM 11165 N N . ASP B 1 420 ? -15.953 -14.609 6.277 1 95.31 420 ASP B N 1
ATOM 11166 C CA . ASP B 1 420 ? -14.953 -14.961 5.273 1 95.31 420 ASP B CA 1
ATOM 11167 C C . ASP B 1 420 ? -13.555 -14.984 5.875 1 95.31 420 ASP B C 1
ATOM 11169 O O . ASP B 1 420 ? -13.344 -14.508 6.992 1 95.31 420 ASP B O 1
ATOM 11173 N N . ASN B 1 421 ? -12.672 -15.609 5.184 1 92.69 421 ASN B N 1
ATOM 11174 C CA . ASN B 1 421 ? -11.281 -15.703 5.621 1 92.69 421 ASN B CA 1
ATOM 11175 C C . ASN B 1 421 ? -10.57 -14.359 5.531 1 92.69 421 ASN B C 1
ATOM 11177 O O . ASN B 1 421 ? -10.773 -13.609 4.574 1 92.69 421 ASN B O 1
ATOM 11181 N N . VAL B 1 422 ? -9.82 -14.07 6.57 1 90.44 422 VAL B N 1
ATOM 11182 C CA . VAL B 1 422 ? -8.938 -12.906 6.574 1 90.44 422 VAL B CA 1
ATOM 11183 C C . VAL B 1 422 ? -7.484 -13.359 6.656 1 90.44 422 VAL B C 1
ATOM 11185 O O . VAL B 1 422 ? -7.082 -14.008 7.625 1 90.44 422 VAL B O 1
ATOM 11188 N N . ASP B 1 423 ? -6.719 -13.031 5.637 1 83.31 423 ASP B N 1
ATOM 11189 C CA . ASP B 1 423 ? -5.316 -13.43 5.598 1 83.31 423 ASP B CA 1
ATOM 11190 C C . ASP B 1 423 ? -4.398 -12.211 5.523 1 83.31 423 ASP B C 1
ATOM 11192 O O . ASP B 1 423 ? -4.695 -11.25 4.816 1 83.31 423 ASP B O 1
ATOM 11196 N N . HIS B 1 424 ? -3.428 -12.203 6.344 1 80.44 424 HIS B N 1
ATOM 11197 C CA . HIS B 1 424 ? -2.387 -11.18 6.273 1 80.44 424 HIS B CA 1
ATOM 11198 C C . HIS B 1 424 ? -1.001 -11.805 6.418 1 80.44 424 HIS B C 1
ATOM 11200 O O . HIS B 1 424 ? -0.717 -12.477 7.41 1 80.44 424 HIS B O 1
ATOM 11206 N N . ASN B 1 425 ? -0.251 -11.609 5.352 1 68.81 425 ASN B N 1
ATOM 11207 C CA . ASN B 1 425 ? 1.128 -12.086 5.371 1 68.81 425 ASN B CA 1
ATOM 11208 C C . ASN B 1 425 ? 2.08 -11.031 5.93 1 68.81 425 ASN B C 1
ATOM 11210 O O . ASN B 1 425 ? 2.561 -10.172 5.191 1 68.81 425 ASN B O 1
ATOM 11214 N N . SER B 1 426 ? 2.246 -11.109 7.238 1 64.62 426 SER B N 1
ATOM 11215 C CA . SER B 1 426 ? 3.213 -10.203 7.84 1 64.62 426 SER B CA 1
ATOM 11216 C C . SER B 1 426 ? 4.645 -10.617 7.512 1 64.62 426 SER B C 1
ATOM 11218 O O . SER B 1 426 ? 4.934 -11.805 7.367 1 64.62 426 SER B O 1
ATOM 11220 N N . CYS B 1 427 ? 5.422 -9.703 7.117 1 64.88 427 CYS B N 1
ATOM 11221 C CA . CYS B 1 427 ? 6.828 -10.008 6.867 1 64.88 427 CYS B CA 1
ATOM 11222 C C . CYS B 1 427 ? 7.562 -10.305 8.164 1 64.88 427 CYS B C 1
ATOM 11224 O O . CYS B 1 427 ? 7.863 -9.391 8.938 1 64.88 427 CYS B O 1
ATOM 11226 N N . THR B 1 428 ? 7.691 -11.531 8.516 1 71.88 428 THR B N 1
ATOM 11227 C CA . THR B 1 428 ? 8.422 -11.945 9.711 1 71.88 428 THR B CA 1
ATOM 11228 C C . THR B 1 428 ? 9.805 -12.469 9.344 1 71.88 428 THR B C 1
ATOM 11230 O O . THR B 1 428 ? 10.094 -12.719 8.172 1 71.88 428 THR B O 1
ATOM 11233 N N . VAL B 1 429 ? 10.656 -12.594 10.312 1 77.44 429 VAL B N 1
ATOM 11234 C CA . VAL B 1 429 ? 12.047 -12.992 10.125 1 77.44 429 VAL B CA 1
ATOM 11235 C C . VAL B 1 429 ? 12.109 -14.422 9.586 1 77.44 429 VAL B C 1
ATOM 11237 O O . VAL B 1 429 ? 12.992 -14.758 8.797 1 77.44 429 VAL B O 1
ATOM 11240 N N . ASP B 1 430 ? 11.078 -15.289 9.938 1 79.44 430 ASP B N 1
ATOM 11241 C CA . ASP B 1 430 ? 11.125 -16.703 9.578 1 79.44 430 ASP B CA 1
ATOM 11242 C C . ASP B 1 430 ? 10.031 -17.062 8.578 1 79.44 430 ASP B C 1
ATOM 11244 O O . ASP B 1 430 ? 9.938 -18.203 8.125 1 79.44 430 ASP B O 1
ATOM 11248 N N . GLY B 1 431 ? 9.25 -16.094 8.219 1 72.81 431 GLY B N 1
ATOM 11249 C CA . GLY B 1 431 ? 8.188 -16.344 7.262 1 72.81 431 GLY B CA 1
ATOM 11250 C C . GLY B 1 431 ? 6.945 -16.953 7.898 1 72.81 431 GLY B C 1
ATOM 11251 O O . GLY B 1 431 ? 5.957 -17.219 7.215 1 72.81 431 GLY B O 1
ATOM 11252 N N . HIS B 1 432 ? 7.117 -17.125 9.305 1 72.75 432 HIS B N 1
ATOM 11253 C CA . HIS B 1 432 ? 5.953 -17.625 10.023 1 72.75 432 HIS B CA 1
ATOM 11254 C C . HIS B 1 432 ? 5.094 -16.484 10.547 1 72.75 432 HIS B C 1
ATOM 11256 O O . HIS B 1 432 ? 5.484 -15.312 10.453 1 72.75 432 HIS B O 1
ATOM 11262 N N . GLY B 1 433 ? 3.967 -16.734 11.039 1 64.25 433 GLY B N 1
ATOM 11263 C CA . GLY B 1 433 ? 3.166 -15.758 11.758 1 64.25 433 GLY B CA 1
ATOM 11264 C C . GLY B 1 433 ? 2.207 -15 10.859 1 64.25 433 GLY B C 1
ATOM 11265 O O . GLY B 1 433 ? 1.87 -13.844 11.141 1 64.25 433 GLY B O 1
ATOM 11266 N N . THR B 1 434 ? 1.987 -15.578 9.75 1 73.19 434 THR B N 1
ATOM 11267 C CA . THR B 1 434 ? 0.936 -15 8.914 1 73.19 434 THR B CA 1
ATOM 11268 C C . THR B 1 434 ? -0.43 -15.18 9.57 1 73.19 434 THR B C 1
ATOM 11270 O O . THR B 1 434 ? -0.694 -16.203 10.195 1 73.19 434 THR B O 1
ATOM 11273 N N . PHE B 1 435 ? -1.11 -14.055 9.773 1 81.38 435 PHE B N 1
ATOM 11274 C CA . PHE B 1 435 ? -2.432 -14.117 10.391 1 81.38 435 PHE B CA 1
ATOM 11275 C C . PHE B 1 435 ? -3.443 -14.742 9.438 1 81.38 435 PHE B C 1
ATOM 11277 O O . PHE B 1 435 ? -3.555 -14.328 8.281 1 81.38 435 PHE B O 1
ATOM 11284 N N . HIS B 1 436 ? -4.094 -15.781 10 1 86.12 436 HIS B N 1
ATOM 11285 C CA . HIS B 1 436 ? -5.242 -16.422 9.367 1 86.12 436 HIS B CA 1
ATOM 11286 C C . HIS B 1 436 ? -6.434 -16.469 10.312 1 86.12 436 HIS B C 1
ATOM 11288 O O . HIS B 1 436 ? -6.395 -17.188 11.32 1 86.12 436 HIS B O 1
ATOM 11294 N N . GLY B 1 437 ? -7.387 -15.703 10.023 1 90.75 437 GLY B N 1
ATOM 11295 C CA . GLY B 1 437 ? -8.555 -15.68 10.891 1 90.75 437 GLY B CA 1
ATOM 11296 C C . GLY B 1 437 ? -9.859 -15.547 10.125 1 90.75 437 GLY B C 1
ATOM 11297 O O . GLY B 1 437 ? -9.867 -15.531 8.891 1 90.75 437 GLY B O 1
ATOM 11298 N N . MET B 1 438 ? -10.969 -15.672 10.906 1 95.38 438 MET B N 1
ATOM 11299 C CA . MET B 1 438 ? -12.305 -15.531 10.336 1 95.38 438 MET B CA 1
ATOM 11300 C C . MET B 1 438 ? -12.852 -14.125 10.57 1 95.38 438 MET B C 1
ATOM 11302 O O . MET B 1 438 ? -13 -13.695 11.711 1 95.38 438 MET B O 1
ATOM 11306 N N . GLY B 1 439 ? -13.055 -13.367 9.484 1 94.88 439 GLY B N 1
ATOM 11307 C CA . GLY B 1 439 ? -13.734 -12.094 9.586 1 94.88 439 GLY B CA 1
ATOM 11308 C C . GLY B 1 439 ? -15.25 -12.219 9.516 1 94.88 439 GLY B C 1
ATOM 11309 O O . GLY B 1 439 ? -15.773 -13.055 8.781 1 94.88 439 GLY B O 1
ATOM 11310 N N . ILE B 1 440 ? -15.992 -11.406 10.305 1 96.56 440 ILE B N 1
ATOM 11311 C CA . ILE B 1 440 ? -17.453 -11.438 10.359 1 96.56 440 ILE B CA 1
ATOM 11312 C C . ILE B 1 440 ? -18 -10.008 10.273 1 96.56 440 ILE B C 1
ATOM 11314 O O . ILE B 1 440 ? -17.484 -9.102 10.93 1 96.56 440 ILE B O 1
ATOM 11318 N N . ILE B 1 441 ? -18.969 -9.758 9.438 1 95.5 441 ILE B N 1
ATOM 11319 C CA . ILE B 1 441 ? -19.672 -8.484 9.398 1 95.5 441 ILE B CA 1
ATOM 11320 C C . ILE B 1 441 ? -21.188 -8.719 9.531 1 95.5 441 ILE B C 1
ATOM 11322 O O . ILE B 1 441 ? -21.656 -9.844 9.336 1 95.5 441 ILE B O 1
ATOM 11326 N N . GLY B 1 442 ? -21.875 -7.77 9.953 1 93.44 442 GLY B N 1
ATOM 11327 C CA . GLY B 1 442 ? -23.328 -7.711 9.961 1 93.44 442 GLY B CA 1
ATOM 11328 C C . GLY B 1 442 ? -23.875 -6.5 9.234 1 93.44 442 GLY B C 1
ATOM 11329 O O . GLY B 1 442 ? -23.359 -5.391 9.375 1 93.44 442 GLY B O 1
ATOM 11330 N N . SER B 1 443 ? -24.828 -6.75 8.352 1 93.94 443 SER B N 1
ATOM 11331 C CA . SER B 1 443 ? -25.422 -5.66 7.582 1 93.94 443 SER B CA 1
ATOM 11332 C C . SER B 1 443 ? -26.906 -5.523 7.887 1 93.94 443 SER B C 1
ATOM 11334 O O . SER B 1 443 ? -27.641 -6.512 7.875 1 93.94 443 SER B O 1
ATOM 11336 N N . PHE B 1 444 ? -27.312 -4.32 8.172 1 91.81 444 PHE B N 1
ATOM 11337 C CA . PHE B 1 444 ? -28.719 -3.98 8.438 1 91.81 444 PHE B CA 1
ATOM 11338 C C . PHE B 1 444 ? -29.312 -3.227 7.262 1 91.81 444 PHE B C 1
ATOM 11340 O O . PHE B 1 444 ? -28.719 -2.287 6.742 1 91.81 444 PHE B O 1
ATOM 11347 N N . THR B 1 445 ? -30.422 -3.633 6.836 1 92.94 445 THR B N 1
ATOM 11348 C CA . THR B 1 445 ? -31.125 -2.951 5.758 1 92.94 445 THR B CA 1
ATOM 11349 C C . THR B 1 445 ? -32.562 -2.664 6.156 1 92.94 445 THR B C 1
ATOM 11351 O O . THR B 1 445 ? -33.344 -3.59 6.418 1 92.94 445 THR B O 1
ATOM 11354 N N . PRO B 1 446 ? -33.156 -1.483 6.227 1 90.06 446 PRO B N 1
ATOM 11355 C CA . PRO B 1 446 ? -32.406 -0.257 5.98 1 90.06 446 PRO B CA 1
ATOM 11356 C C . PRO B 1 446 ? -31.438 0.077 7.121 1 90.06 446 PRO B C 1
ATOM 11358 O O . PRO B 1 446 ? -31.625 -0.382 8.25 1 90.06 446 PRO B O 1
ATOM 11361 N N . GLY B 1 447 ? -30.422 0.853 6.746 1 83.56 447 GLY B N 1
ATOM 11362 C CA . GLY B 1 447 ? -29.406 1.199 7.719 1 83.56 447 GLY B CA 1
ATOM 11363 C C . GLY B 1 447 ? -29.828 2.301 8.672 1 83.56 447 GLY B C 1
ATOM 11364 O O . GLY B 1 447 ? -30.844 2.967 8.438 1 83.56 447 GLY B O 1
ATOM 11365 N N . SER B 1 448 ? -29.156 2.264 9.922 1 73.69 448 SER B N 1
ATOM 11366 C CA . SER B 1 448 ? -29.391 3.297 10.922 1 73.69 448 SER B CA 1
ATOM 11367 C C . SER B 1 448 ? -28.094 4.035 11.273 1 73.69 448 SER B C 1
ATOM 11369 O O . SER B 1 448 ? -27 3.508 11.078 1 73.69 448 SER B O 1
ATOM 11371 N N . LYS B 1 449 ? -28.281 5.402 11.586 1 67.5 449 LYS B N 1
ATOM 11372 C CA . LYS B 1 449 ? -27.125 6.172 12.031 1 67.5 449 LYS B CA 1
ATOM 11373 C C . LYS B 1 449 ? -26.719 5.785 13.453 1 67.5 449 LYS B C 1
ATOM 11375 O O . LYS B 1 449 ? -27.578 5.523 14.297 1 67.5 449 LYS B O 1
ATOM 11380 N N . PHE B 1 450 ? -25.359 5.57 13.523 1 66.38 450 PHE B N 1
ATOM 11381 C CA . PHE B 1 450 ? -24.797 5.254 14.828 1 66.38 450 PHE B CA 1
ATOM 11382 C C . PHE B 1 450 ? -24.594 6.523 15.648 1 66.38 450 PHE B C 1
ATOM 11384 O O . PHE B 1 450 ? -23.688 7.312 15.359 1 66.38 450 PHE B O 1
ATOM 11391 N N . ASN B 1 451 ? -25.656 7.059 16.328 1 70.12 451 ASN B N 1
ATOM 11392 C CA . ASN B 1 451 ? -25.484 8.266 17.125 1 70.12 451 ASN B CA 1
ATOM 11393 C C . ASN B 1 451 ? -25.188 7.93 18.594 1 70.12 451 ASN B C 1
ATOM 11395 O O . ASN B 1 451 ? -26.094 7.922 19.422 1 70.12 451 ASN B O 1
ATOM 11399 N N . ARG B 1 452 ? -23.891 7.562 18.844 1 75.56 452 ARG B N 1
ATOM 11400 C CA . ARG B 1 452 ? -23.547 7.238 20.234 1 75.56 452 ARG B CA 1
ATOM 11401 C C . ARG B 1 452 ? -22.547 8.242 20.797 1 75.56 452 ARG B C 1
ATOM 11403 O O . ARG B 1 452 ? -21.672 8.734 20.062 1 75.56 452 ARG B O 1
ATOM 11410 N N . VAL B 1 453 ? -22.812 8.477 22 1 84.75 453 VAL B N 1
ATOM 11411 C CA . VAL B 1 453 ? -21.859 9.312 22.734 1 84.75 453 VAL B CA 1
ATOM 11412 C C . VAL B 1 453 ? -20.766 8.438 23.328 1 84.75 453 VAL B C 1
ATOM 11414 O O . VAL B 1 453 ? -21.047 7.434 23.984 1 84.75 453 VAL B O 1
ATOM 11417 N N . ILE B 1 454 ? -19.516 8.727 23.062 1 92.31 454 ILE B N 1
ATOM 11418 C CA . ILE B 1 454 ? -18.375 7.926 23.5 1 92.31 454 ILE B CA 1
ATOM 11419 C C . ILE B 1 454 ? -17.828 8.492 24.797 1 92.31 454 ILE B C 1
ATOM 11421 O O . ILE B 1 454 ? -17.5 9.672 24.891 1 92.31 454 ILE B O 1
ATOM 11425 N N . PRO B 1 455 ? -17.75 7.719 25.797 1 91.56 455 PRO B N 1
ATOM 11426 C CA . PRO B 1 455 ? -17.172 8.18 27.062 1 91.56 455 PRO B CA 1
ATOM 11427 C C . PRO B 1 455 ? -15.656 8.336 27 1 91.56 455 PRO B C 1
ATOM 11429 O O . PRO B 1 455 ? -15.023 7.812 26.078 1 91.56 455 PRO B O 1
ATOM 11432 N N . ARG B 1 456 ? -15.117 9.102 27.875 1 92.25 456 ARG B N 1
ATOM 11433 C CA . ARG B 1 456 ? -13.68 9.32 27.984 1 92.25 456 ARG B CA 1
ATOM 11434 C C . ARG B 1 456 ? -13.125 8.727 29.266 1 92.25 456 ARG B C 1
ATOM 11436 O O . ARG B 1 456 ? -12.797 9.461 30.203 1 92.25 456 ARG B O 1
ATOM 11443 N N . ASN B 1 457 ? -12.914 7.352 29.188 1 88.75 457 ASN B N 1
ATOM 11444 C CA . ASN B 1 457 ? -12.43 6.621 30.359 1 88.75 457 ASN B CA 1
ATOM 11445 C C . ASN B 1 457 ? -11.047 6.039 30.109 1 88.75 457 ASN B C 1
ATOM 11447 O O . ASN B 1 457 ? -10.586 5.957 28.969 1 88.75 457 ASN B O 1
ATOM 11451 N N . ASP B 1 458 ? -10.375 5.879 31.156 1 87.5 458 ASP B N 1
ATOM 11452 C CA . ASP B 1 458 ? -9.133 5.113 31.078 1 87.5 458 ASP B CA 1
ATOM 11453 C C . ASP B 1 458 ? -9.406 3.613 31.141 1 87.5 458 ASP B C 1
ATOM 11455 O O . ASP B 1 458 ? -9.891 3.111 32.156 1 87.5 458 ASP B O 1
ATOM 11459 N N . LEU B 1 459 ? -9.141 3.014 30.062 1 90.69 459 LEU B N 1
ATOM 11460 C CA . LEU B 1 459 ? -9.484 1.6 29.938 1 90.69 459 LEU B CA 1
ATOM 11461 C C . LEU B 1 459 ? -8.234 0.732 30 1 90.69 459 LEU B C 1
ATOM 11463 O O . LEU B 1 459 ? -7.164 1.141 29.547 1 90.69 459 LEU B O 1
ATOM 11467 N N . SER B 1 460 ? -8.406 -0.416 30.578 1 87.69 460 SER B N 1
ATOM 11468 C CA . SER B 1 460 ? -7.336 -1.404 30.578 1 87.69 460 SER B CA 1
ATOM 11469 C C . SER B 1 460 ? -7.348 -2.232 29.297 1 87.69 460 SER B C 1
ATOM 11471 O O . SER B 1 460 ? -8.352 -2.275 28.594 1 87.69 460 SER B O 1
ATOM 11473 N N . LYS B 1 461 ? -6.254 -2.848 29.031 1 88.94 461 LYS B N 1
ATOM 11474 C CA . LYS B 1 461 ? -6.133 -3.723 27.859 1 88.94 461 LYS B CA 1
ATOM 11475 C C . LYS B 1 461 ? -7.137 -4.871 27.938 1 88.94 461 LYS B C 1
ATOM 11477 O O . LYS B 1 461 ? -7.73 -5.246 26.922 1 88.94 461 LYS B O 1
ATOM 11482 N N . GLU B 1 462 ? -7.344 -5.34 29.031 1 86.75 462 GLU B N 1
ATOM 11483 C CA . GLU B 1 462 ? -8.234 -6.477 29.234 1 86.75 462 GLU B CA 1
ATOM 11484 C C . GLU B 1 462 ? -9.688 -6.098 28.953 1 86.75 462 GLU B C 1
ATOM 11486 O O . GLU B 1 462 ? -10.445 -6.879 28.375 1 86.75 462 GLU B O 1
ATOM 11491 N N . SER B 1 463 ? -9.984 -4.898 29.359 1 89.12 463 SER B N 1
ATOM 11492 C CA . SER B 1 463 ? -11.352 -4.438 29.141 1 89.12 463 SER B CA 1
ATOM 11493 C C . SER B 1 463 ? -11.656 -4.332 27.641 1 89.12 463 SER B C 1
ATOM 11495 O O . SER B 1 463 ? -12.773 -4.637 27.203 1 89.12 463 SER B O 1
ATOM 11497 N N . ILE B 1 464 ? -10.719 -3.928 26.922 1 91.12 464 ILE B N 1
ATOM 11498 C CA . ILE B 1 464 ? -10.891 -3.791 25.484 1 91.12 464 ILE B CA 1
ATOM 11499 C C . ILE B 1 464 ? -11.016 -5.172 24.844 1 91.12 464 ILE B C 1
ATOM 11501 O O . ILE B 1 464 ? -11.875 -5.387 23.984 1 91.12 464 ILE B O 1
ATOM 11505 N N . LEU B 1 465 ? -10.195 -6.09 25.266 1 90.56 465 LEU B N 1
ATOM 11506 C CA . LEU B 1 465 ? -10.195 -7.441 24.719 1 90.56 465 LEU B CA 1
ATOM 11507 C C . LEU B 1 465 ? -11.492 -8.164 25.078 1 90.56 465 LEU B C 1
ATOM 11509 O O . LEU B 1 465 ? -12.016 -8.945 24.266 1 90.56 465 LEU B O 1
ATOM 11513 N N . GLU B 1 466 ? -11.977 -7.895 26.203 1 86.88 466 GLU B N 1
ATOM 11514 C CA . GLU B 1 466 ? -13.219 -8.523 26.641 1 86.88 466 GLU B CA 1
ATOM 11515 C C . GLU B 1 466 ? -14.391 -8.078 25.781 1 86.88 466 GLU B C 1
ATOM 11517 O O . GLU B 1 466 ? -15.312 -8.859 25.516 1 86.88 466 GLU B O 1
ATOM 11522 N N . ALA B 1 467 ? -14.273 -6.922 25.344 1 86.06 467 ALA B N 1
ATOM 11523 C CA . ALA B 1 467 ? -15.352 -6.391 24.516 1 86.06 467 ALA B CA 1
ATOM 11524 C C . ALA B 1 467 ? -15.328 -7.016 23.125 1 86.06 467 ALA B C 1
ATOM 11526 O O . ALA B 1 467 ? -16.344 -7.031 22.422 1 86.06 467 ALA B O 1
ATOM 11527 N N . GLY B 1 468 ? -14.156 -7.539 22.688 1 86 468 GLY B N 1
ATOM 11528 C CA . GLY B 1 468 ? -14.023 -8.031 21.328 1 86 468 GLY B CA 1
ATOM 11529 C C . GLY B 1 468 ? -13.656 -9.5 21.25 1 86 468 GLY B C 1
ATOM 11530 O O . GLY B 1 468 ? -12.93 -9.914 20.344 1 86 468 GLY B O 1
ATOM 11531 N N . THR B 1 469 ? -14.023 -10.273 22.172 1 83.69 469 THR B N 1
ATOM 11532 C CA . THR B 1 469 ? -13.648 -11.688 22.141 1 83.69 469 THR B CA 1
ATOM 11533 C C . THR B 1 469 ? -14.859 -12.562 21.844 1 83.69 469 THR B C 1
ATOM 11535 O O . THR B 1 469 ? -15.945 -12.328 22.375 1 83.69 469 THR B O 1
ATOM 11538 N N . ILE B 1 470 ? -14.703 -13.406 20.875 1 89.62 470 ILE B N 1
ATOM 11539 C CA . ILE B 1 470 ? -15.68 -14.453 20.578 1 89.62 470 ILE B CA 1
ATOM 11540 C C . ILE B 1 470 ? -15.242 -15.766 21.203 1 89.62 470 ILE B C 1
ATOM 11542 O O . ILE B 1 470 ? -14.109 -16.219 21 1 89.62 470 ILE B O 1
ATOM 11546 N N . ASP B 1 471 ? -16.094 -16.328 21.984 1 88.56 471 ASP B N 1
ATOM 11547 C CA . ASP B 1 471 ? -15.789 -17.594 22.625 1 88.56 471 ASP B CA 1
ATOM 11548 C C . ASP B 1 471 ? -15.641 -18.703 21.578 1 88.56 471 ASP B C 1
ATOM 11550 O O . ASP B 1 471 ? -16.5 -18.859 20.703 1 88.56 471 ASP B O 1
ATOM 11554 N N . VAL B 1 472 ? -14.578 -19.422 21.734 1 91.88 472 VAL B N 1
ATOM 11555 C CA . VAL B 1 472 ? -14.344 -20.531 20.828 1 91.88 472 VAL B CA 1
ATOM 11556 C C . VAL B 1 472 ? -14.977 -21.812 21.391 1 91.88 472 VAL B C 1
ATOM 11558 O O . VAL B 1 472 ? -14.648 -22.234 22.5 1 91.88 472 VAL B O 1
ATOM 11561 N N . LEU B 1 473 ? -15.945 -22.297 20.656 1 92.69 473 LEU B N 1
ATOM 11562 C CA . LEU B 1 473 ? -16.609 -23.547 21.016 1 92.69 473 LEU B CA 1
ATOM 11563 C C . LEU B 1 473 ? -16.062 -24.719 20.188 1 92.69 473 LEU B C 1
ATOM 11565 O O . LEU B 1 473 ? -16.109 -24.672 18.953 1 92.69 473 LEU B O 1
ATOM 11569 N N . PHE B 1 474 ? -15.578 -25.672 20.812 1 91.25 474 PHE B N 1
ATOM 11570 C CA . PHE B 1 474 ? -14.969 -26.797 20.109 1 91.25 474 PHE B CA 1
ATOM 11571 C C . PHE B 1 474 ? -16.031 -27.672 19.453 1 91.25 474 PHE B C 1
ATOM 11573 O O . PHE B 1 474 ? -17.031 -28.031 20.094 1 91.25 474 PHE B O 1
ATOM 11580 N N . TYR B 1 475 ? -15.844 -27.938 18.203 1 90.31 475 TYR B N 1
ATOM 11581 C CA . TYR B 1 475 ? -16.75 -28.812 17.453 1 90.31 475 TYR B CA 1
ATOM 11582 C C . TYR B 1 475 ? -16.375 -30.281 17.688 1 90.31 475 TYR B C 1
ATOM 11584 O O . TYR B 1 475 ? -15.25 -30.688 17.406 1 90.31 475 TYR B O 1
ATOM 11592 N N . LYS B 1 476 ? -17.281 -30.969 18.359 1 78.19 476 LYS B N 1
ATOM 11593 C CA . LYS B 1 476 ? -17.094 -32.406 18.578 1 78.19 476 LYS B CA 1
ATOM 11594 C C . LYS B 1 476 ? -17.734 -33.219 17.469 1 78.19 476 LYS B C 1
ATOM 11596 O O . LYS B 1 476 ? -18.906 -33.031 17.156 1 78.19 476 LYS B O 1
ATOM 11601 N N . ARG B 1 477 ? -16.969 -33.812 16.594 1 66.38 477 ARG B N 1
ATOM 11602 C CA . ARG B 1 477 ? -17.422 -34.531 15.391 1 66.38 477 ARG B CA 1
ATOM 11603 C C . ARG B 1 477 ? -18.422 -35.625 15.734 1 66.38 477 ARG B C 1
ATOM 11605 O O . ARG B 1 477 ? -18.062 -36.656 16.297 1 66.38 477 ARG B O 1
ATOM 11612 N N . PRO B 1 478 ? -19.688 -35.312 15.758 1 64.38 478 PRO B N 1
ATOM 11613 C CA . PRO B 1 478 ? -20.625 -36.406 15.891 1 64.38 478 PRO B CA 1
ATOM 11614 C C . PRO B 1 478 ? -20.656 -37.312 14.648 1 64.38 478 PRO B C 1
ATOM 11616 O O . PRO B 1 478 ? -19.984 -37.031 13.656 1 64.38 478 PRO B O 1
ATOM 11619 N N . GLN B 1 479 ? -21.5 -38.312 14.594 1 64.06 479 GLN B N 1
ATOM 11620 C CA . GLN B 1 479 ? -21.828 -39.125 13.43 1 64.06 479 GLN B CA 1
ATOM 11621 C C . GLN B 1 479 ? -22.266 -38.281 12.258 1 64.06 479 GLN B C 1
ATOM 11623 O O . GLN B 1 479 ? -23.172 -37.438 12.391 1 64.06 479 GLN B O 1
ATOM 11628 N N . THR B 1 480 ? -21.438 -38.156 11.188 1 70.5 480 THR B N 1
ATOM 11629 C CA . THR B 1 480 ? -21.703 -37.375 9.984 1 70.5 480 THR B CA 1
ATOM 11630 C C . THR B 1 480 ? -22.953 -37.875 9.273 1 70.5 480 THR B C 1
ATOM 11632 O O . THR B 1 480 ? -23.047 -39.031 8.914 1 70.5 480 THR B O 1
ATOM 11635 N N . LYS B 1 481 ? -23.969 -37 9.336 1 74.12 481 LYS B N 1
ATOM 11636 C CA . LYS B 1 481 ? -25.172 -37.312 8.578 1 74.12 481 LYS B CA 1
ATOM 11637 C C . LYS B 1 481 ? -24.984 -37.031 7.094 1 74.12 481 LYS B C 1
ATOM 11639 O O . LYS B 1 481 ? -24.328 -36.031 6.73 1 74.12 481 LYS B O 1
ATOM 11644 N N . GLU B 1 482 ? -25.359 -37.906 6.332 1 75.88 482 GLU B N 1
ATOM 11645 C CA . GLU B 1 482 ? -25.25 -37.75 4.883 1 75.88 482 GLU B CA 1
ATOM 11646 C C . GLU B 1 482 ? -26.219 -36.688 4.379 1 75.88 482 GLU B C 1
ATOM 11648 O O . GLU B 1 482 ? -27.328 -36.531 4.91 1 75.88 482 GLU B O 1
ATOM 11653 N N . GLN B 1 483 ? -25.812 -35.938 3.428 1 78.88 483 GLN B N 1
ATOM 11654 C CA . GLN B 1 483 ? -26.641 -34.906 2.807 1 78.88 483 GLN B CA 1
ATOM 11655 C C . GLN B 1 483 ? -27.484 -35.469 1.674 1 78.88 483 GLN B C 1
ATOM 11657 O O . GLN B 1 483 ? -26.984 -36.281 0.874 1 78.88 483 GLN B O 1
ATOM 11662 N N . HIS B 1 484 ? -28.75 -35.125 1.745 1 79.75 484 HIS B N 1
ATOM 11663 C CA . HIS B 1 484 ? -29.672 -35.688 0.75 1 79.75 484 HIS B CA 1
ATOM 11664 C C . HIS B 1 484 ? -30.062 -34.625 -0.273 1 79.75 484 HIS B C 1
ATOM 11666 O O . HIS B 1 484 ? -30.328 -33.469 0.086 1 79.75 484 HIS B O 1
ATOM 11672 N N . PHE B 1 485 ? -30.031 -35.062 -1.548 1 87.94 485 PHE B N 1
ATOM 11673 C CA . PHE B 1 485 ? -30.484 -34.188 -2.639 1 87.94 485 PHE B CA 1
ATOM 11674 C C . PHE B 1 485 ? -31.969 -34.375 -2.904 1 87.94 485 PHE B C 1
ATOM 11676 O O . PHE B 1 485 ? -32.406 -35.5 -3.154 1 87.94 485 PHE B O 1
ATOM 11683 N N . ILE B 1 486 ? -32.688 -33.344 -2.752 1 86.19 486 ILE B N 1
ATOM 11684 C CA . ILE B 1 486 ? -34.125 -33.375 -3.02 1 86.19 486 ILE B CA 1
ATOM 11685 C C . ILE B 1 486 ? -34.375 -32.781 -4.395 1 86.19 486 ILE B C 1
ATOM 11687 O O . ILE B 1 486 ? -33.719 -31.828 -4.809 1 86.19 486 ILE B O 1
ATOM 11691 N N . LYS B 1 487 ? -35.375 -33.344 -5.039 1 88.44 487 LYS B N 1
ATOM 11692 C CA . LYS B 1 487 ? -35.75 -32.844 -6.359 1 88.44 487 LYS B CA 1
ATOM 11693 C C . LYS B 1 487 ? -36.188 -31.375 -6.289 1 88.44 487 LYS B C 1
ATOM 11695 O O . LYS B 1 487 ? -36.938 -30.984 -5.41 1 88.44 487 LYS B O 1
ATOM 11700 N N . LEU B 1 488 ? -35.688 -30.609 -7.18 1 91.75 488 LEU B N 1
ATOM 11701 C CA . LEU B 1 488 ? -35.938 -29.172 -7.207 1 91.75 488 LEU B CA 1
ATOM 11702 C C . LEU B 1 488 ? -37.312 -28.891 -7.824 1 91.75 488 LEU B C 1
ATOM 11704 O O . LEU B 1 488 ? -37.75 -29.578 -8.75 1 91.75 488 LEU B O 1
ATOM 11708 N N . ARG B 1 489 ? -37.906 -27.891 -7.312 1 90.06 489 ARG B N 1
ATOM 11709 C CA . ARG B 1 489 ? -39.156 -27.438 -7.879 1 90.06 489 ARG B CA 1
ATOM 11710 C C . ARG B 1 489 ? -38.906 -26.578 -9.125 1 90.06 489 ARG B C 1
ATOM 11712 O O . ARG B 1 489 ? -37.969 -25.812 -9.18 1 90.06 489 ARG B O 1
ATOM 11719 N N . GLU B 1 490 ? -39.75 -26.734 -10.047 1 86.75 490 GLU B N 1
ATOM 11720 C CA . GLU B 1 490 ? -39.656 -25.906 -11.242 1 86.75 490 GLU B CA 1
ATOM 11721 C C . GLU B 1 490 ? -40.188 -24.5 -10.977 1 86.75 490 GLU B C 1
ATOM 11723 O O . GLU B 1 490 ? -41.219 -24.328 -10.328 1 86.75 490 GLU B O 1
ATOM 11728 N N . MET B 1 491 ? -39.344 -23.594 -11.305 1 85.44 491 MET B N 1
ATOM 11729 C CA . MET B 1 491 ? -39.719 -22.203 -11.062 1 85.44 491 MET B CA 1
ATOM 11730 C C . MET B 1 491 ? -40.156 -21.531 -12.359 1 85.44 491 MET B C 1
ATOM 11732 O O . MET B 1 491 ? -39.469 -21.625 -13.383 1 85.44 491 MET B O 1
ATOM 11736 N N . ASP B 1 492 ? -41.375 -21.016 -12.367 1 81.12 492 ASP B N 1
ATOM 11737 C CA . ASP B 1 492 ? -41.875 -20.281 -13.523 1 81.12 492 ASP B CA 1
ATOM 11738 C C . ASP B 1 492 ? -41.906 -18.781 -13.266 1 81.12 492 ASP B C 1
ATOM 11740 O O . ASP B 1 492 ? -42.875 -18.25 -12.75 1 81.12 492 ASP B O 1
ATOM 11744 N N . VAL B 1 493 ? -40.75 -18.25 -13.352 1 82.62 493 VAL B N 1
ATOM 11745 C CA . VAL B 1 493 ? -40.625 -16.812 -13.125 1 82.62 493 VAL B CA 1
ATOM 11746 C C . VAL B 1 493 ? -40.312 -16.109 -14.445 1 82.62 493 VAL B C 1
ATOM 11748 O O . VAL B 1 493 ? -39.438 -16.547 -15.195 1 82.62 493 VAL B O 1
ATOM 11751 N N . ASP B 1 494 ? -41.156 -15.188 -14.75 1 74.69 494 ASP B N 1
ATOM 11752 C CA . ASP B 1 494 ? -40.938 -14.414 -15.969 1 74.69 494 ASP B CA 1
ATOM 11753 C C . ASP B 1 494 ? -40.188 -13.117 -15.672 1 74.69 494 ASP B C 1
ATOM 11755 O O . ASP B 1 494 ? -40.469 -12.445 -14.68 1 74.69 494 ASP B O 1
ATOM 11759 N N . ASP B 1 495 ? -39.062 -12.906 -16.328 1 80.06 495 ASP B N 1
ATOM 11760 C CA . ASP B 1 495 ? -38.375 -11.625 -16.281 1 80.06 495 ASP B CA 1
ATOM 11761 C C . ASP B 1 495 ? -39.094 -10.562 -17.094 1 80.06 495 ASP B C 1
ATOM 11763 O O . ASP B 1 495 ? -39.062 -10.586 -18.328 1 80.06 495 ASP B O 1
ATOM 11767 N N . ASP B 1 496 ? -39.625 -9.656 -16.391 1 77.44 496 ASP B N 1
ATOM 11768 C CA . ASP B 1 496 ? -40.438 -8.633 -17.047 1 77.44 496 ASP B CA 1
ATOM 11769 C C . ASP B 1 496 ? -39.562 -7.691 -17.875 1 77.44 496 ASP B C 1
ATOM 11771 O O . ASP B 1 496 ? -40.062 -6.977 -18.75 1 77.44 496 ASP B O 1
ATOM 11775 N N . PHE B 1 497 ? -38.312 -7.77 -17.719 1 84.19 497 PHE B N 1
ATOM 11776 C CA . PHE B 1 497 ? -37.469 -6.789 -18.391 1 84.19 497 PHE B CA 1
ATOM 11777 C C . PHE B 1 497 ? -36.5 -7.473 -19.328 1 84.19 497 PHE B C 1
ATOM 11779 O O . PHE B 1 497 ? -35.406 -6.938 -19.609 1 84.19 497 PHE B O 1
ATOM 11786 N N . TRP B 1 498 ? -36.844 -8.633 -19.766 1 84.19 498 TRP B N 1
ATOM 11787 C CA . TRP B 1 498 ? -36 -9.398 -20.672 1 84.19 498 TRP B CA 1
ATOM 11788 C C . TRP B 1 498 ? -35.656 -8.594 -21.922 1 84.19 498 TRP B C 1
ATOM 11790 O O . TRP B 1 498 ? -34.594 -8.758 -22.516 1 84.19 498 TRP B O 1
ATOM 11800 N N . PHE B 1 499 ? -36.562 -7.691 -22.344 1 87.06 499 PHE B N 1
ATOM 11801 C CA . PHE B 1 499 ? -36.438 -6.941 -23.594 1 87.06 499 PHE B CA 1
ATOM 11802 C C . PHE B 1 499 ? -35.312 -5.934 -23.5 1 87.06 499 PHE B C 1
ATOM 11804 O O . PHE B 1 499 ? -34.812 -5.461 -24.531 1 87.06 499 PHE B O 1
ATOM 11811 N N . ALA B 1 500 ? -34.906 -5.551 -22.281 1 88.56 500 ALA B N 1
ATOM 11812 C CA . ALA B 1 500 ? -33.844 -4.582 -22.125 1 88.56 500 ALA B CA 1
ATOM 11813 C C . ALA B 1 500 ? -32.531 -5.105 -22.719 1 88.56 500 ALA B C 1
ATOM 11815 O O . ALA B 1 500 ? -31.812 -4.363 -23.375 1 88.56 500 ALA B O 1
ATOM 11816 N N . TYR B 1 501 ? -32.312 -6.355 -22.438 1 88.06 501 TYR B N 1
ATOM 11817 C CA . TYR B 1 501 ? -31.109 -6.996 -23 1 88.06 501 TYR B CA 1
ATOM 11818 C C . TYR B 1 501 ? -31.172 -7.02 -24.531 1 88.06 501 TYR B C 1
ATOM 11820 O O . TYR B 1 501 ? -30.188 -6.727 -25.203 1 88.06 501 TYR B O 1
ATOM 11828 N N . LEU B 1 502 ? -32.281 -7.348 -25.047 1 88.94 502 LEU B N 1
ATOM 11829 C CA . LEU B 1 502 ? -32.5 -7.379 -26.5 1 88.94 502 LEU B CA 1
ATOM 11830 C C . LEU B 1 502 ? -32.344 -5.988 -27.094 1 88.94 502 LEU B C 1
ATOM 11832 O O . LEU B 1 502 ? -31.688 -5.828 -28.125 1 88.94 502 LEU B O 1
ATOM 11836 N N . LEU B 1 503 ? -32.938 -5.059 -26.453 1 89 503 LEU B N 1
ATOM 11837 C CA . LEU B 1 503 ? -32.875 -3.686 -26.938 1 89 503 LEU B CA 1
ATOM 11838 C C . LEU B 1 503 ? -31.438 -3.197 -27 1 89 503 LEU B C 1
ATOM 11840 O O . LEU B 1 503 ? -31.031 -2.578 -27.984 1 89 503 LEU B O 1
ATOM 11844 N N . CYS B 1 504 ? -30.641 -3.498 -25.984 1 87.94 504 CYS B N 1
ATOM 11845 C CA . CYS B 1 504 ? -29.25 -3.082 -25.938 1 87.94 504 CYS B CA 1
ATOM 11846 C C . CYS B 1 504 ? -28.469 -3.676 -27.109 1 87.94 504 CYS B C 1
ATOM 11848 O O . CYS B 1 504 ? -27.625 -3.002 -27.703 1 87.94 504 CYS B O 1
ATOM 11850 N N . ASN B 1 505 ? -28.75 -4.871 -27.422 1 86.81 505 ASN B N 1
ATOM 11851 C CA . ASN B 1 505 ? -28.031 -5.559 -28.484 1 86.81 505 ASN B CA 1
ATOM 11852 C C . ASN B 1 505 ? -28.469 -5.074 -29.859 1 86.81 505 ASN B C 1
ATOM 11854 O O . ASN B 1 505 ? -27.672 -5.055 -30.797 1 86.81 505 ASN B O 1
ATOM 11858 N N . VAL B 1 506 ? -29.672 -4.672 -29.938 1 87.19 506 VAL B N 1
ATOM 11859 C CA . VAL B 1 506 ? -30.219 -4.203 -31.219 1 87.19 506 VAL B CA 1
ATOM 11860 C C . VAL B 1 506 ? -29.719 -2.791 -31.5 1 87.19 506 VAL B C 1
ATOM 11862 O O . VAL B 1 506 ? -29.469 -2.439 -32.656 1 87.19 506 VAL B O 1
ATOM 11865 N N . LEU B 1 507 ? -29.531 -2.025 -30.531 1 86 507 LEU B N 1
ATOM 11866 C CA . LEU B 1 507 ? -29.234 -0.604 -30.672 1 86 507 LEU B CA 1
ATOM 11867 C C . LEU B 1 507 ? -27.781 -0.397 -31.094 1 86 507 LEU B C 1
ATOM 11869 O O . LEU B 1 507 ? -27.469 0.577 -31.781 1 86 507 LEU B O 1
ATOM 11873 N N . TRP B 1 508 ? -26.938 -1.164 -30.656 1 80.25 508 TRP B N 1
ATOM 11874 C CA . TRP B 1 508 ? -25.5 -0.857 -30.766 1 80.25 508 TRP B CA 1
ATOM 11875 C C . TRP B 1 508 ? -25.094 -0.676 -32.219 1 80.25 508 TRP B C 1
ATOM 11877 O O . TRP B 1 508 ? -24.391 0.285 -32.562 1 80.25 508 TRP B O 1
ATOM 11887 N N . PRO B 1 509 ? -25.547 -1.534 -33.125 1 76 509 PRO B N 1
ATOM 11888 C CA . PRO B 1 509 ? -25.125 -1.326 -34.531 1 76 509 PRO B CA 1
ATOM 11889 C C . PRO B 1 509 ? -25.781 -0.094 -35.156 1 76 509 PRO B C 1
ATOM 11891 O O . PRO B 1 509 ? -25.312 0.394 -36.188 1 76 509 PRO B O 1
ATOM 11894 N N . LEU B 1 510 ? -26.75 0.397 -34.438 1 79.75 510 LEU B N 1
ATOM 11895 C CA . LEU B 1 510 ? -27.562 1.443 -35.062 1 79.75 510 LEU B CA 1
ATOM 11896 C C . LEU B 1 510 ? -27.297 2.793 -34.406 1 79.75 510 LEU B C 1
ATOM 11898 O O . LEU B 1 510 ? -27.531 3.842 -35 1 79.75 510 LEU B O 1
ATOM 11902 N N . ARG B 1 511 ? -26.953 2.729 -33.094 1 78.94 511 ARG B N 1
ATOM 11903 C CA . ARG B 1 511 ? -26.766 3.967 -32.344 1 78.94 511 ARG B CA 1
ATOM 11904 C C . ARG B 1 511 ? -25.391 3.99 -31.656 1 78.94 511 ARG B C 1
ATOM 11906 O O . ARG B 1 511 ? -24.969 2.986 -31.094 1 78.94 511 ARG B O 1
ATOM 11913 N N . THR B 1 512 ? -24.688 5.145 -31.953 1 75.56 512 THR B N 1
ATOM 11914 C CA . THR B 1 512 ? -23.422 5.398 -31.281 1 75.56 512 THR B CA 1
ATOM 11915 C C . THR B 1 512 ? -23.484 6.695 -30.484 1 75.56 512 THR B C 1
ATOM 11917 O O . THR B 1 512 ? -24.172 7.637 -30.875 1 75.56 512 THR B O 1
ATOM 11920 N N . PRO B 1 513 ? -22.797 6.828 -29.109 1 79 513 PRO B N 1
ATOM 11921 C CA . PRO B 1 513 ? -21.953 5.793 -28.531 1 79 513 PRO B CA 1
ATOM 11922 C C . PRO B 1 513 ? -22.75 4.676 -27.859 1 79 513 PRO B C 1
ATOM 11924 O O . PRO B 1 513 ? -23.875 4.895 -27.422 1 79 513 PRO B O 1
ATOM 11927 N N . ARG B 1 514 ? -22.078 3.549 -27.797 1 76.56 514 ARG B N 1
ATOM 11928 C CA . ARG B 1 514 ? -22.672 2.35 -27.203 1 76.56 514 ARG B CA 1
ATOM 11929 C C . ARG B 1 514 ? -22.828 2.518 -25.703 1 76.56 514 ARG B C 1
ATOM 11931 O O . ARG B 1 514 ? -21.922 2.982 -25.016 1 76.56 514 ARG B O 1
ATOM 11938 N N . ILE B 1 515 ? -24 2.254 -25.281 1 79.38 515 ILE B N 1
ATOM 11939 C CA . ILE B 1 515 ? -24.203 2.131 -23.844 1 79.38 515 ILE B CA 1
ATOM 11940 C C . ILE B 1 515 ? -24.172 0.658 -23.453 1 79.38 515 ILE B C 1
ATOM 11942 O O . ILE B 1 515 ? -24.922 -0.153 -24 1 79.38 515 ILE B O 1
ATOM 11946 N N . SER B 1 516 ? -23.297 0.31 -22.594 1 83.62 516 SER B N 1
ATOM 11947 C CA . SER B 1 516 ? -23.234 -1.071 -22.125 1 83.62 516 SER B CA 1
ATOM 11948 C C . SER B 1 516 ? -24.516 -1.459 -21.391 1 83.62 516 SER B C 1
ATOM 11950 O O . SER B 1 516 ? -25.266 -0.592 -20.922 1 83.62 516 SER B O 1
ATOM 11952 N N . TRP B 1 517 ? -24.766 -2.713 -21.375 1 87.94 517 TRP B N 1
ATOM 11953 C CA . TRP B 1 517 ? -25.953 -3.219 -20.703 1 87.94 517 TRP B CA 1
ATOM 11954 C C . TRP B 1 517 ? -26.016 -2.713 -19.266 1 87.94 517 TRP B C 1
ATOM 11956 O O . TRP B 1 517 ? -27.078 -2.287 -18.797 1 87.94 517 TRP B O 1
ATOM 11966 N N . SER B 1 518 ? -24.922 -2.779 -18.609 1 86.44 518 SER B N 1
ATOM 11967 C CA . SER B 1 518 ? -24.891 -2.324 -17.219 1 86.44 518 SER B CA 1
ATOM 11968 C C . SER B 1 518 ? -25.188 -0.832 -17.125 1 86.44 518 SER B C 1
ATOM 11970 O O . SER B 1 518 ? -25.875 -0.39 -16.203 1 86.44 518 SER B O 1
ATOM 11972 N N . GLY B 1 519 ? -24.594 -0.066 -18.031 1 84.75 519 GLY B N 1
ATOM 11973 C CA . GLY B 1 519 ? -24.891 1.358 -18.078 1 84.75 519 GLY B CA 1
ATOM 11974 C C . GLY B 1 519 ? -26.328 1.661 -18.391 1 84.75 519 GLY B C 1
ATOM 11975 O O . GLY B 1 519 ? -26.922 2.572 -17.797 1 84.75 519 GLY B O 1
ATOM 11976 N N . PHE B 1 520 ? -26.875 0.849 -19.266 1 88.38 520 PHE B N 1
ATOM 11977 C CA . PHE B 1 520 ? -28.266 0.995 -19.656 1 88.38 520 PHE B CA 1
ATOM 11978 C C . PHE B 1 520 ? -29.188 0.747 -18.469 1 88.38 520 PHE B C 1
ATOM 11980 O O . PHE B 1 520 ? -30.109 1.533 -18.203 1 88.38 520 PHE B O 1
ATOM 11987 N N . MET B 1 521 ? -28.953 -0.324 -17.781 1 89.94 521 MET B N 1
ATOM 11988 C CA . MET B 1 521 ? -29.781 -0.677 -16.641 1 89.94 521 MET B CA 1
ATOM 11989 C C . MET B 1 521 ? -29.656 0.365 -15.531 1 89.94 521 MET B C 1
ATOM 11991 O O . MET B 1 521 ? -30.641 0.676 -14.852 1 89.94 521 MET B O 1
ATOM 11995 N N . GLN B 1 522 ? -28.547 0.918 -15.344 1 87.38 522 GLN B N 1
ATOM 11996 C CA . GLN B 1 522 ? -28.312 1.938 -14.32 1 87.38 522 GLN B CA 1
ATOM 11997 C C . GLN B 1 522 ? -29.078 3.223 -14.648 1 87.38 522 GLN B C 1
ATOM 11999 O O . GLN B 1 522 ? -29.594 3.889 -13.75 1 87.38 522 GLN B O 1
ATOM 12004 N N . MET B 1 523 ? -29.141 3.525 -15.844 1 85.56 523 MET B N 1
ATOM 12005 C CA . MET B 1 523 ? -29.719 4.789 -16.281 1 85.56 523 MET B CA 1
ATOM 12006 C C . MET B 1 523 ? -31.25 4.719 -16.266 1 85.56 523 MET B C 1
ATOM 12008 O O . MET B 1 523 ? -31.906 5.695 -15.914 1 85.56 523 MET B O 1
ATOM 12012 N N . PHE B 1 524 ? -31.766 3.516 -16.562 1 88.56 524 PHE B N 1
ATOM 12013 C CA . PHE B 1 524 ? -33.188 3.537 -16.891 1 88.56 524 PHE B CA 1
ATOM 12014 C C . PHE B 1 524 ? -33.969 2.658 -15.922 1 88.56 524 PHE B C 1
ATOM 12016 O O . PHE B 1 524 ? -35.188 2.77 -15.836 1 88.56 524 PHE B O 1
ATOM 12023 N N . ARG B 1 525 ? -33.281 1.761 -15.297 1 88.88 525 ARG B N 1
ATOM 12024 C CA . ARG B 1 525 ? -34 0.863 -14.414 1 88.88 525 ARG B CA 1
ATOM 12025 C C . ARG B 1 525 ? -34.312 1.535 -13.078 1 88.88 525 ARG B C 1
ATOM 12027 O O . ARG B 1 525 ? -33.406 2.061 -12.422 1 88.88 525 ARG B O 1
ATOM 12034 N N . SER B 1 526 ? -35.594 1.655 -12.703 1 87.5 526 SER B N 1
ATOM 12035 C CA . SER B 1 526 ? -36.031 2.217 -11.43 1 87.5 526 SER B CA 1
ATOM 12036 C C . SER B 1 526 ? -37.094 1.332 -10.766 1 87.5 526 SER B C 1
ATOM 12038 O O . SER B 1 526 ? -37.719 0.5 -11.43 1 87.5 526 SER B O 1
ATOM 12040 N N . GLY B 1 527 ? -37.125 1.348 -9.484 1 87.94 527 GLY B N 1
ATOM 12041 C CA . GLY B 1 527 ? -38.094 0.575 -8.727 1 87.94 527 GLY B CA 1
ATOM 12042 C C . GLY B 1 527 ? -38 0.827 -7.234 1 87.94 527 GLY B C 1
ATOM 12043 O O . GLY B 1 527 ? -37.281 1.708 -6.785 1 87.94 527 GLY B O 1
ATOM 12044 N N . GLN B 1 528 ? -38.875 0.1 -6.57 1 90.38 528 GLN B N 1
ATOM 12045 C CA . GLN B 1 528 ? -38.875 0.194 -5.113 1 90.38 528 GLN B CA 1
ATOM 12046 C C . GLN B 1 528 ? -37.812 -0.737 -4.504 1 90.38 528 GLN B C 1
ATOM 12048 O O . GLN B 1 528 ? -37.625 -1.848 -4.992 1 90.38 528 GLN B O 1
ATOM 12053 N N . TYR B 1 529 ? -37.156 -0.326 -3.58 1 93.25 529 TYR B N 1
ATOM 12054 C CA . TYR B 1 529 ? -36.156 -1.132 -2.891 1 93.25 529 TYR B CA 1
ATOM 12055 C C . TYR B 1 529 ? -36.094 -0.792 -1.405 1 93.25 529 TYR B C 1
ATOM 12057 O O . TYR B 1 529 ? -36.594 0.265 -0.989 1 93.25 529 TYR B O 1
ATOM 12065 N N . PRO B 1 530 ? -35.625 -1.603 -0.504 1 92.69 530 PRO B N 1
ATOM 12066 C CA . PRO B 1 530 ? -35.719 -1.453 0.951 1 92.69 530 PRO B CA 1
ATOM 12067 C C . PRO B 1 530 ? -34.844 -0.295 1.473 1 92.69 530 PRO B C 1
ATOM 12069 O O . PRO B 1 530 ? -35.062 0.174 2.594 1 92.69 530 PRO B O 1
ATOM 12072 N N . GLY B 1 531 ? -33.969 0.224 0.758 1 91 531 GLY B N 1
ATOM 12073 C CA . GLY B 1 531 ? -33.125 1.326 1.215 1 91 531 GLY B CA 1
ATOM 12074 C C . GLY B 1 531 ? -31.656 0.956 1.339 1 91 531 GLY B C 1
ATOM 12075 O O . GLY B 1 531 ? -31.266 -0.165 1.01 1 91 531 GLY B O 1
ATOM 12076 N N . LYS B 1 532 ? -30.906 1.858 1.869 1 91.88 532 LYS B N 1
ATOM 12077 C CA . LYS B 1 532 ? -29.469 1.678 2.021 1 91.88 532 LYS B CA 1
ATOM 12078 C C . LYS B 1 532 ? -29.141 0.857 3.268 1 91.88 532 LYS B C 1
ATOM 12080 O O . LYS B 1 532 ? -29.828 0.97 4.285 1 91.88 532 LYS B O 1
ATOM 12085 N N . SER B 1 533 ? -28.062 0.058 3.125 1 92.44 533 SER B N 1
ATOM 12086 C CA . SER B 1 533 ? -27.656 -0.797 4.242 1 92.44 533 SER B CA 1
ATOM 12087 C C . SER B 1 533 ? -26.562 -0.147 5.07 1 92.44 533 SER B C 1
ATOM 12089 O O . SER B 1 533 ? -25.844 0.726 4.586 1 92.44 533 SER B O 1
ATOM 12091 N N . SER B 1 534 ? -26.469 -0.5 6.355 1 87.94 534 SER B N 1
ATOM 12092 C CA . SER B 1 534 ? -25.359 -0.188 7.246 1 87.94 534 SER B CA 1
ATOM 12093 C C . SER B 1 534 ? -24.625 -1.454 7.684 1 87.94 534 SER B C 1
ATOM 12095 O O . SER B 1 534 ? -25.266 -2.463 8 1 87.94 534 SER B O 1
ATOM 12097 N N . THR B 1 535 ? -23.344 -1.456 7.598 1 89.88 535 THR B N 1
ATOM 12098 C CA . THR B 1 535 ? -22.562 -2.646 7.91 1 89.88 535 THR B CA 1
ATOM 12099 C C . THR B 1 535 ? -21.719 -2.428 9.172 1 89.88 535 THR B C 1
ATOM 12101 O O . THR B 1 535 ? -21.156 -1.352 9.367 1 89.88 535 THR B O 1
ATOM 12104 N N . VAL B 1 536 ? -21.688 -3.395 10.055 1 87 536 VAL B N 1
ATOM 12105 C CA . VAL B 1 536 ? -20.906 -3.367 11.281 1 87 536 VAL B CA 1
ATOM 12106 C C . VAL B 1 536 ? -19.875 -4.5 11.258 1 87 536 VAL B C 1
ATOM 12108 O O . VAL B 1 536 ? -20.141 -5.57 10.703 1 87 536 VAL B O 1
ATOM 12111 N N . PHE B 1 537 ? -18.734 -4.219 11.812 1 91.19 537 PHE B N 1
ATOM 12112 C CA . PHE B 1 537 ? -17.703 -5.227 11.953 1 91.19 537 PHE B CA 1
ATOM 12113 C C . PHE B 1 537 ? -17.812 -5.949 13.289 1 91.19 537 PHE B C 1
ATOM 12115 O O . PHE B 1 537 ? -18.141 -5.332 14.305 1 91.19 537 PHE B O 1
ATOM 12122 N N . PHE B 1 538 ? -17.578 -7.184 13.289 1 92.56 538 PHE B N 1
ATOM 12123 C CA . PHE B 1 538 ? -17.5 -7.969 14.523 1 92.56 538 PHE B CA 1
ATOM 12124 C C . PHE B 1 538 ? -16.078 -8.461 14.758 1 92.56 538 PHE B C 1
ATOM 12126 O O . PHE B 1 538 ? -15.234 -8.391 13.859 1 92.56 538 PHE B O 1
ATOM 12133 N N . PRO B 1 539 ? -15.781 -8.859 15.969 1 91.81 539 PRO B N 1
ATOM 12134 C CA . PRO B 1 539 ? -14.438 -9.375 16.234 1 91.81 539 PRO B CA 1
ATOM 12135 C C . PRO B 1 539 ? -14.07 -10.57 15.367 1 91.81 539 PRO B C 1
ATOM 12137 O O . PRO B 1 539 ? -14.953 -11.312 14.93 1 91.81 539 PRO B O 1
ATOM 12140 N N . MET B 1 540 ? -12.836 -10.805 15.172 1 92.69 540 MET B N 1
ATOM 12141 C CA . MET B 1 540 ? -12.336 -11.922 14.375 1 92.69 540 MET B CA 1
ATOM 12142 C C . MET B 1 540 ? -12.039 -13.133 15.266 1 92.69 540 MET B C 1
ATOM 12144 O O . MET B 1 540 ? -11.734 -12.977 16.453 1 92.69 540 MET B O 1
ATOM 12148 N N . ILE B 1 541 ? -12.234 -14.242 14.688 1 93.5 541 ILE B N 1
ATOM 12149 C CA . ILE B 1 541 ? -11.828 -15.461 15.375 1 93.5 541 ILE B CA 1
ATOM 12150 C C . ILE B 1 541 ? -10.43 -15.867 14.914 1 93.5 541 ILE B C 1
ATOM 12152 O O . ILE B 1 541 ? -10.188 -16.047 13.719 1 93.5 541 ILE B O 1
ATOM 12156 N N . ASP B 1 542 ? -9.531 -16.031 15.859 1 87.81 542 ASP B N 1
ATOM 12157 C CA . ASP B 1 542 ? -8.141 -16.344 15.547 1 87.81 542 ASP B CA 1
ATOM 12158 C C . ASP B 1 542 ? -7.941 -17.859 15.398 1 87.81 542 ASP B C 1
ATOM 12160 O O . ASP B 1 542 ? -7.219 -18.469 16.188 1 87.81 542 ASP B O 1
ATOM 12164 N N . LEU B 1 543 ? -8.57 -18.422 14.523 1 89.44 543 LEU B N 1
ATOM 12165 C CA . LEU B 1 543 ? -8.461 -19.812 14.109 1 89.44 543 LEU B CA 1
ATOM 12166 C C . LEU B 1 543 ? -8.523 -19.938 12.586 1 89.44 543 LEU B C 1
ATOM 12168 O O . LEU B 1 543 ? -9.094 -19.078 11.914 1 89.44 543 LEU B O 1
ATOM 12172 N N . PRO B 1 544 ? -7.836 -20.922 12.086 1 89.31 544 PRO B N 1
ATOM 12173 C CA . PRO B 1 544 ? -7.988 -21.109 10.641 1 89.31 544 PRO B CA 1
ATOM 12174 C C . PRO B 1 544 ? -9.453 -21.219 10.211 1 89.31 544 PRO B C 1
ATOM 12176 O O . PRO B 1 544 ? -10.211 -22 10.781 1 89.31 544 PRO B O 1
ATOM 12179 N N . PRO B 1 545 ? -9.781 -20.453 9.289 1 92.25 545 PRO B N 1
ATOM 12180 C CA . PRO B 1 545 ? -11.195 -20.375 8.914 1 92.25 545 PRO B CA 1
ATOM 12181 C C . PRO B 1 545 ? -11.75 -21.719 8.438 1 92.25 545 PRO B C 1
ATOM 12183 O O . PRO B 1 545 ? -12.953 -21.969 8.555 1 92.25 545 PRO B O 1
ATOM 12186 N N . SER B 1 546 ? -10.961 -22.562 7.887 1 90.88 546 SER B N 1
ATOM 12187 C CA . SER B 1 546 ? -11.414 -23.844 7.348 1 90.88 546 SER B CA 1
ATOM 12188 C C . SER B 1 546 ? -11.578 -24.891 8.453 1 90.88 546 SER B C 1
ATOM 12190 O O . SER B 1 546 ? -12.117 -25.969 8.211 1 90.88 546 SER B O 1
ATOM 12192 N N . ASP B 1 547 ? -11.18 -24.531 9.625 1 92.06 547 ASP B N 1
ATOM 12193 C CA . ASP B 1 547 ? -11.336 -25.422 10.773 1 92.06 547 ASP B CA 1
ATOM 12194 C C . ASP B 1 547 ? -12.797 -25.5 11.211 1 92.06 547 ASP B C 1
ATOM 12196 O O . ASP B 1 547 ? -13.484 -24.484 11.297 1 92.06 547 ASP B O 1
ATOM 12200 N N . MET B 1 548 ? -13.328 -26.766 11.469 1 93.25 548 MET B N 1
ATOM 12201 C CA . MET B 1 548 ? -14.719 -26.984 11.852 1 93.25 548 MET B CA 1
ATOM 12202 C C . MET B 1 548 ? -15.047 -26.25 13.148 1 93.25 548 MET B C 1
ATOM 12204 O O . MET B 1 548 ? -16.156 -25.781 13.336 1 93.25 548 MET B O 1
ATOM 12208 N N . THR B 1 549 ? -14.039 -26.141 14.016 1 93.94 549 THR B N 1
ATOM 12209 C CA . THR B 1 549 ? -14.227 -25.438 15.289 1 93.94 549 THR B CA 1
ATOM 12210 C C . THR B 1 549 ? -14.453 -23.953 15.062 1 93.94 549 THR B C 1
ATOM 12212 O O . THR B 1 549 ? -15.273 -23.328 15.734 1 93.94 549 THR B O 1
ATOM 12215 N N . CYS B 1 550 ? -13.734 -23.406 14.164 1 96.25 550 CYS B N 1
ATOM 12216 C CA . CYS B 1 550 ? -13.875 -21.984 13.852 1 96.25 550 CYS B CA 1
ATOM 12217 C C . CYS B 1 550 ? -15.258 -21.688 13.281 1 96.25 550 CYS B C 1
ATOM 12219 O O . CYS B 1 550 ? -15.922 -20.734 13.703 1 96.25 550 CYS B O 1
ATOM 12221 N N . ILE B 1 551 ? -15.719 -22.5 12.398 1 97.44 551 ILE B N 1
ATOM 12222 C CA . ILE B 1 551 ? -17.016 -22.328 11.766 1 97.44 551 ILE B CA 1
ATOM 12223 C C . ILE B 1 551 ? -18.125 -22.547 12.789 1 97.44 551 ILE B C 1
ATOM 12225 O O . ILE B 1 551 ? -19.109 -21.797 12.828 1 97.44 551 ILE B O 1
ATOM 12229 N N . PHE B 1 552 ? -17.953 -23.609 13.578 1 96.81 552 PHE B N 1
ATOM 12230 C CA . PHE B 1 552 ? -18.906 -23.906 14.633 1 96.81 552 PHE B CA 1
ATOM 12231 C C . PHE B 1 552 ? -19.047 -22.734 15.586 1 96.81 552 PHE B C 1
ATOM 12233 O O . PHE B 1 552 ? -20.172 -22.328 15.93 1 96.81 552 PHE B O 1
ATOM 12240 N N . SER B 1 553 ? -17.938 -22.156 16.016 1 96.81 553 SER B N 1
ATOM 12241 C CA . SER B 1 553 ? -17.938 -21 16.891 1 96.81 553 SER B CA 1
ATOM 12242 C C . SER B 1 553 ? -18.578 -19.797 16.219 1 96.81 553 SER B C 1
ATOM 12244 O O . SER B 1 553 ? -19.297 -19.016 16.859 1 96.81 553 SER B O 1
ATOM 12246 N N . THR B 1 554 ? -18.328 -19.609 14.93 1 97.75 554 THR B N 1
ATOM 12247 C CA . THR B 1 554 ? -18.906 -18.516 14.156 1 97.75 554 THR B CA 1
ATOM 12248 C C . THR B 1 554 ? -20.438 -18.625 14.133 1 97.75 554 THR B C 1
ATOM 12250 O O . THR B 1 554 ? -21.141 -17.625 14.344 1 97.75 554 THR B O 1
ATOM 12253 N N . LEU B 1 555 ? -20.969 -19.812 13.883 1 97.88 555 LEU B N 1
ATOM 12254 C CA . LEU B 1 555 ? -22.406 -20.047 13.812 1 97.88 555 LEU B CA 1
ATOM 12255 C C . LEU B 1 555 ? -23.062 -19.75 15.156 1 97.88 555 LEU B C 1
ATOM 12257 O O . LEU B 1 555 ? -24.125 -19.125 15.203 1 97.88 555 LEU B O 1
ATOM 12261 N N . HIS B 1 556 ? -22.422 -20.156 16.172 1 96.94 556 HIS B N 1
ATOM 12262 C CA . HIS B 1 556 ? -22.969 -19.891 17.5 1 96.94 556 HIS B CA 1
ATOM 12263 C C . HIS B 1 556 ? -22.953 -18.391 17.812 1 96.94 556 HIS B C 1
ATOM 12265 O O . HIS B 1 556 ? -23.906 -17.875 18.406 1 96.94 556 HIS B O 1
ATOM 12271 N N . PHE B 1 557 ? -21.891 -17.781 17.469 1 96.06 557 PHE B N 1
ATOM 12272 C CA . PHE B 1 557 ? -21.781 -16.344 17.688 1 96.06 557 PHE B CA 1
ATOM 12273 C C . PHE B 1 557 ? -22.891 -15.602 16.953 1 96.06 557 PHE B C 1
ATOM 12275 O O . PHE B 1 557 ? -23.547 -14.711 17.5 1 96.06 557 PHE B O 1
ATOM 12282 N N . VAL B 1 558 ? -23.094 -15.922 15.703 1 96.88 558 VAL B N 1
ATOM 12283 C CA . VAL B 1 558 ? -24.094 -15.281 14.867 1 96.88 558 VAL B CA 1
ATOM 12284 C C . VAL B 1 558 ? -25.484 -15.508 15.469 1 96.88 558 VAL B C 1
ATOM 12286 O O . VAL B 1 558 ? -26.312 -14.594 15.477 1 96.88 558 VAL B O 1
ATOM 12289 N N . CYS B 1 559 ? -25.766 -16.734 15.945 1 96.88 559 CYS B N 1
ATOM 12290 C CA . CYS B 1 559 ? -27.047 -17.031 16.578 1 96.88 559 CYS B CA 1
ATOM 12291 C C . CYS B 1 559 ? -27.25 -16.172 17.812 1 96.88 559 CYS B C 1
ATOM 12293 O O . CYS B 1 559 ? -28.328 -15.609 18.016 1 96.88 559 CYS B O 1
ATOM 12295 N N . LYS B 1 560 ? -26.203 -16.031 18.578 1 92.88 560 LYS B N 1
ATOM 12296 C CA . LYS B 1 560 ? -26.266 -15.211 19.781 1 92.88 560 LYS B CA 1
ATOM 12297 C C . LYS B 1 560 ? -26.5 -13.742 19.422 1 92.88 560 LYS B C 1
ATOM 12299 O O . LYS B 1 560 ? -27.312 -13.062 20.047 1 92.88 560 LYS B O 1
ATOM 12304 N N . GLU B 1 561 ? -25.797 -13.273 18.453 1 91.94 561 GLU B N 1
ATOM 12305 C CA . GLU B 1 561 ? -25.906 -11.883 18.047 1 91.94 561 GLU B CA 1
ATOM 12306 C C . GLU B 1 561 ? -27.297 -11.594 17.453 1 91.94 561 GLU B C 1
ATOM 12308 O O . GLU B 1 561 ? -27.875 -10.539 17.703 1 91.94 561 GLU B O 1
ATOM 12313 N N . ALA B 1 562 ? -27.781 -12.484 16.625 1 93.44 562 ALA B N 1
ATOM 12314 C CA . ALA B 1 562 ? -29.109 -12.328 16.031 1 93.44 562 ALA B CA 1
ATOM 12315 C C . ALA B 1 562 ? -30.203 -12.312 17.094 1 93.44 562 ALA B C 1
ATOM 12317 O O . ALA B 1 562 ? -31.188 -11.586 16.969 1 93.44 562 ALA B O 1
ATOM 12318 N N . SER B 1 563 ? -30.016 -13.094 18.125 1 91.56 563 SER B N 1
ATOM 12319 C CA . SER B 1 563 ? -31.016 -13.188 19.188 1 91.56 563 SER B CA 1
ATOM 12320 C C . SER B 1 563 ? -31.141 -11.867 19.938 1 91.56 563 SER B C 1
ATOM 12322 O O . SER B 1 563 ? -32.219 -11.547 20.453 1 91.56 563 SER B O 1
ATOM 12324 N N . LYS B 1 564 ? -30.047 -11.125 19.984 1 86.75 564 LYS B N 1
ATOM 12325 C CA . LYS B 1 564 ? -30.078 -9.828 20.641 1 86.75 564 LYS B CA 1
ATOM 12326 C C . LYS B 1 564 ? -31.078 -8.891 19.969 1 86.75 564 LYS B C 1
ATOM 12328 O O . LYS B 1 564 ? -31.656 -8.008 20.609 1 86.75 564 LYS B O 1
ATOM 12333 N N . TYR B 1 565 ? -31.281 -9.109 18.719 1 86.56 565 TYR B N 1
ATOM 12334 C CA . TYR B 1 565 ? -32.188 -8.266 17.953 1 86.56 565 TYR B CA 1
ATOM 12335 C C . TYR B 1 565 ? -33.5 -8.992 17.672 1 86.56 565 TYR B C 1
ATOM 12337 O O . TYR B 1 565 ? -34.344 -8.508 16.891 1 86.56 565 TYR B O 1
ATOM 12345 N N . GLU B 1 566 ? -33.656 -10.148 18.203 1 87.94 566 GLU B N 1
ATOM 12346 C CA . GLU B 1 566 ? -34.844 -10.977 18 1 87.94 566 GLU B CA 1
ATOM 12347 C C . GLU B 1 566 ? -35.062 -11.281 16.516 1 87.94 566 GLU B C 1
ATOM 12349 O O . GLU B 1 566 ? -36.188 -11.133 16 1 87.94 566 GLU B O 1
ATOM 12354 N N . LYS B 1 567 ? -34 -11.602 15.883 1 91.62 567 LYS B N 1
ATOM 12355 C CA . LYS B 1 567 ? -34.062 -11.93 14.461 1 91.62 567 LYS B CA 1
ATOM 12356 C C . LYS B 1 567 ? -33.531 -13.336 14.195 1 91.62 567 LYS B C 1
ATOM 12358 O O . LYS B 1 567 ? -32.781 -13.883 15.008 1 91.62 567 LYS B O 1
ATOM 12363 N N . THR B 1 568 ? -33.969 -13.906 13.094 1 94.56 568 THR B N 1
ATOM 12364 C CA . THR B 1 568 ? -33.469 -15.188 12.648 1 94.56 568 THR B CA 1
ATOM 12365 C C . THR B 1 568 ? -32.062 -15.023 12.062 1 94.56 568 THR B C 1
ATOM 12367 O O . THR B 1 568 ? -31.812 -14.133 11.25 1 94.56 568 THR B O 1
ATOM 12370 N N . PRO B 1 569 ? -31.109 -15.797 12.523 1 96.69 569 PRO B N 1
ATOM 12371 C CA . PRO B 1 569 ? -29.734 -15.664 12.016 1 96.69 569 PRO B CA 1
ATOM 12372 C C . PRO B 1 569 ? -29.609 -16.078 10.547 1 96.69 569 PRO B C 1
ATOM 12374 O O . PRO B 1 569 ? -29.953 -17.203 10.195 1 96.69 569 PRO B O 1
ATOM 12377 N N . VAL B 1 570 ? -29.219 -15.164 9.695 1 98 570 VAL B N 1
ATOM 12378 C CA . VAL B 1 570 ? -28.922 -15.398 8.281 1 98 570 VAL B CA 1
ATOM 12379 C C . VAL B 1 570 ? -27.438 -15.172 8.031 1 98 570 VAL B C 1
ATOM 12381 O O . VAL B 1 570 ? -26.922 -14.078 8.281 1 98 570 VAL B O 1
ATOM 12384 N N . ILE B 1 571 ? -26.688 -16.203 7.555 1 98.31 571 ILE B N 1
ATOM 12385 C CA . ILE B 1 571 ? -25.25 -16.047 7.371 1 98.31 571 ILE B CA 1
ATOM 12386 C C . ILE B 1 571 ? -24.844 -16.578 5.996 1 98.31 571 ILE B C 1
ATOM 12388 O O . ILE B 1 571 ? -25.375 -17.594 5.539 1 98.31 571 ILE B O 1
ATOM 12392 N N . THR B 1 572 ? -23.953 -15.859 5.336 1 98.44 572 THR B N 1
ATOM 12393 C CA . THR B 1 572 ? -23.438 -16.234 4.02 1 98.44 572 THR B CA 1
ATOM 12394 C C . THR B 1 572 ? -21.969 -16.625 4.102 1 98.44 572 THR B C 1
ATOM 12396 O O . THR B 1 572 ? -21.188 -15.977 4.797 1 98.44 572 THR B O 1
ATOM 12399 N N . PHE B 1 573 ? -21.625 -17.781 3.477 1 97.75 573 PHE B N 1
ATOM 12400 C CA . PHE B 1 573 ? -20.25 -18.25 3.326 1 97.75 573 PHE B CA 1
ATOM 12401 C C . PHE B 1 573 ? -19.922 -18.469 1.856 1 97.75 573 PHE B C 1
ATOM 12403 O O . PHE B 1 573 ? -20.812 -18.609 1.021 1 97.75 573 PHE B O 1
ATOM 12410 N N . ASP B 1 574 ? -18.625 -18.469 1.564 1 94.75 574 ASP B N 1
ATOM 12411 C CA . ASP B 1 574 ? -18.203 -19 0.271 1 94.75 574 ASP B CA 1
ATOM 12412 C C . ASP B 1 574 ? -18.312 -20.516 0.231 1 94.75 574 ASP B C 1
ATOM 12414 O O . ASP B 1 574 ? -18.656 -21.156 1.231 1 94.75 574 ASP B O 1
ATOM 12418 N N . GLN B 1 575 ? -18.109 -21.109 -0.821 1 94.94 575 GLN B N 1
ATOM 12419 C CA . GLN B 1 575 ? -18.469 -22.484 -1.095 1 94.94 575 GLN B CA 1
ATOM 12420 C C . GLN B 1 575 ? -17.781 -23.438 -0.126 1 94.94 575 GLN B C 1
ATOM 12422 O O . GLN B 1 575 ? -18.422 -24.312 0.466 1 94.94 575 GLN B O 1
ATOM 12427 N N . PRO B 1 576 ? -16.453 -23.344 0.121 1 94.5 576 PRO B N 1
ATOM 12428 C CA . PRO B 1 576 ? -15.836 -24.312 1.036 1 94.5 576 PRO B CA 1
ATOM 12429 C C . PRO B 1 576 ? -16.359 -24.188 2.465 1 94.5 576 PRO B C 1
ATOM 12431 O O . PRO B 1 576 ? -16.609 -25.203 3.125 1 94.5 576 PRO B O 1
ATOM 12434 N N . LEU B 1 577 ? -16.562 -22.969 2.947 1 96.38 577 LEU B N 1
ATOM 12435 C CA . LEU B 1 577 ? -17.062 -22.75 4.297 1 96.38 577 LEU B CA 1
ATOM 12436 C C . LEU B 1 577 ? -18.547 -23.109 4.391 1 96.38 577 LEU B C 1
ATOM 12438 O O . LEU B 1 577 ? -19 -23.609 5.414 1 96.38 577 LEU B O 1
ATOM 12442 N N . TYR B 1 578 ? -19.312 -22.812 3.334 1 97.31 578 TYR B N 1
ATOM 12443 C CA . TYR B 1 578 ? -20.734 -23.156 3.268 1 97.31 578 TYR B CA 1
ATOM 12444 C C . TYR B 1 578 ? -20.938 -24.656 3.461 1 97.31 578 TYR B C 1
ATOM 12446 O O . TYR B 1 578 ? -21.812 -25.062 4.227 1 97.31 578 TYR B O 1
ATOM 12454 N N . TRP B 1 579 ? -20.109 -25.438 2.746 1 95.06 579 TRP B N 1
ATOM 12455 C CA . TRP B 1 579 ? -20.234 -26.891 2.805 1 95.06 579 TRP B CA 1
ATOM 12456 C C . TRP B 1 579 ? -20 -27.391 4.223 1 95.06 579 TRP B C 1
ATOM 12458 O O . TRP B 1 579 ? -20.781 -28.203 4.73 1 95.06 579 TRP B O 1
ATOM 12468 N N . LYS B 1 580 ? -19 -26.953 4.852 1 94.44 580 LYS B N 1
ATOM 12469 C CA . LYS B 1 580 ? -18.656 -27.359 6.211 1 94.44 580 LYS B CA 1
ATOM 12470 C C . LYS B 1 580 ? -19.719 -26.875 7.207 1 94.44 580 LYS B C 1
ATOM 12472 O O . LYS B 1 580 ? -20.062 -27.594 8.148 1 94.44 580 LYS B O 1
ATOM 12477 N N . ALA B 1 581 ? -20.188 -25.625 7.016 1 96.94 581 ALA B N 1
ATOM 12478 C CA . ALA B 1 581 ? -21.234 -25.078 7.875 1 96.94 581 ALA B CA 1
ATOM 12479 C C . ALA B 1 581 ? -22.516 -25.906 7.777 1 96.94 581 ALA B C 1
ATOM 12481 O O . ALA B 1 581 ? -23.156 -26.172 8.789 1 96.94 581 ALA B O 1
ATOM 12482 N N . ARG B 1 582 ? -22.875 -26.281 6.559 1 95.06 582 ARG B N 1
ATOM 12483 C CA . ARG B 1 582 ? -24.062 -27.094 6.352 1 95.06 582 ARG B CA 1
ATOM 12484 C C . ARG B 1 582 ? -23.938 -28.438 7.062 1 95.06 582 ARG B C 1
ATOM 12486 O O . ARG B 1 582 ? -24.891 -28.938 7.66 1 95.06 582 ARG B O 1
ATOM 12493 N N . GLN B 1 583 ? -22.75 -29.031 6.938 1 92.38 583 GLN B N 1
ATOM 12494 C CA . GLN B 1 583 ? -22.5 -30.297 7.609 1 92.38 583 GLN B CA 1
ATOM 12495 C C . GLN B 1 583 ? -22.641 -30.156 9.125 1 92.38 583 GLN B C 1
ATOM 12497 O O . GLN B 1 583 ? -23.25 -31.016 9.773 1 92.38 583 GLN B O 1
ATOM 12502 N N . ILE B 1 584 ? -22.125 -29.078 9.664 1 94.5 584 ILE B N 1
ATOM 12503 C CA . ILE B 1 584 ? -22.188 -28.828 11.102 1 94.5 584 ILE B CA 1
ATOM 12504 C C . ILE B 1 584 ? -23.641 -28.688 11.547 1 94.5 584 ILE B C 1
ATOM 12506 O O . ILE B 1 584 ? -24.047 -29.297 12.531 1 94.5 584 ILE B O 1
ATOM 12510 N N . ILE B 1 585 ? -24.438 -27.922 10.812 1 94.19 585 ILE B N 1
ATOM 12511 C CA . ILE B 1 585 ? -25.844 -27.688 11.156 1 94.19 585 ILE B CA 1
ATOM 12512 C C . ILE B 1 585 ? -26.625 -29 11.078 1 94.19 585 ILE B C 1
ATOM 12514 O O . ILE B 1 585 ? -27.469 -29.281 11.93 1 94.19 585 ILE B O 1
ATOM 12518 N N . SER B 1 586 ? -26.312 -29.781 9.992 1 90.06 586 SER B N 1
ATOM 12519 C CA . SER B 1 586 ? -27 -31.062 9.812 1 90.06 586 SER B CA 1
ATOM 12520 C C . SER B 1 586 ? -26.672 -32.031 10.945 1 90.06 586 SER B C 1
ATOM 12522 O O . SER B 1 586 ? -27.531 -32.781 11.383 1 90.06 586 SER B O 1
ATOM 12524 N N . ASP B 1 587 ? -25.5 -32 11.398 1 89.25 587 ASP B N 1
ATOM 12525 C CA . ASP B 1 587 ? -25.016 -32.938 12.406 1 89.25 587 ASP B CA 1
ATOM 12526 C C . ASP B 1 587 ? -25.562 -32.594 13.789 1 89.25 587 ASP B C 1
ATOM 12528 O O . ASP B 1 587 ? -25.625 -33.469 14.672 1 89.25 587 ASP B O 1
ATOM 12532 N N . GLU B 1 588 ? -25.953 -31.391 13.977 1 89.5 588 GLU B N 1
ATOM 12533 C CA . GLU B 1 588 ? -26.422 -30.938 15.281 1 89.5 588 GLU B CA 1
ATOM 12534 C C . GLU B 1 588 ? -27.797 -31.516 15.602 1 89.5 588 GLU B C 1
ATOM 12536 O O . GLU B 1 588 ? -28.547 -31.891 14.695 1 89.5 588 GLU B O 1
ATOM 12541 N N . ALA B 1 589 ? -28.109 -31.609 16.906 1 87.12 589 ALA B N 1
ATOM 12542 C CA . ALA B 1 589 ? -29.406 -32.125 17.359 1 87.12 589 ALA B CA 1
ATOM 12543 C C . ALA B 1 589 ? -30.531 -31.188 16.938 1 87.12 589 ALA B C 1
ATOM 12545 O O . ALA B 1 589 ? -30.312 -30.016 16.641 1 87.12 589 ALA B O 1
ATOM 12546 N N . ASP B 1 590 ? -31.703 -31.75 16.875 1 85.94 590 ASP B N 1
ATOM 12547 C CA . ASP B 1 590 ? -32.875 -31.016 16.375 1 85.94 590 ASP B CA 1
ATOM 12548 C C . ASP B 1 590 ? -33.219 -29.859 17.312 1 85.94 590 ASP B C 1
ATOM 12550 O O . ASP B 1 590 ? -33.812 -28.859 16.875 1 85.94 590 ASP B O 1
ATOM 12554 N N . ASP B 1 591 ? -32.812 -29.906 18.5 1 88.56 591 ASP B N 1
ATOM 12555 C CA . ASP B 1 591 ? -33.125 -28.859 19.453 1 88.56 591 ASP B CA 1
ATOM 12556 C C . ASP B 1 591 ? -32 -27.828 19.547 1 88.56 591 ASP B C 1
ATOM 12558 O O . ASP B 1 591 ? -32.094 -26.859 20.312 1 88.56 591 ASP B O 1
ATOM 12562 N N . SER B 1 592 ? -31.062 -27.969 18.766 1 91.62 592 SER B N 1
ATOM 12563 C CA . SER B 1 592 ? -29.938 -27.047 18.766 1 91.62 592 SER B CA 1
ATOM 12564 C C . SER B 1 592 ? -30.312 -25.688 18.219 1 91.62 592 SER B C 1
ATOM 12566 O O . SER B 1 592 ? -31.141 -25.594 17.297 1 91.62 592 SER B O 1
ATOM 12568 N N . ILE B 1 593 ? -29.734 -24.641 18.703 1 93.44 593 ILE B N 1
ATOM 12569 C CA . ILE B 1 593 ? -29.984 -23.266 18.25 1 93.44 593 ILE B CA 1
ATOM 12570 C C . ILE B 1 593 ? -29.516 -23.109 16.812 1 93.44 593 ILE B C 1
ATOM 12572 O O . ILE B 1 593 ? -30 -22.219 16.094 1 93.44 593 ILE B O 1
ATOM 12576 N N . LEU B 1 594 ? -28.672 -23.984 16.344 1 94.94 594 LEU B N 1
ATOM 12577 C CA . LEU B 1 594 ? -28.078 -23.875 15.008 1 94.94 594 LEU B CA 1
ATOM 12578 C C . LEU B 1 594 ? -29.094 -24.297 13.938 1 94.94 594 LEU B C 1
ATOM 12580 O O . LEU B 1 594 ? -28.922 -23.969 12.758 1 94.94 594 LEU B O 1
ATOM 12584 N N . LYS B 1 595 ? -30.094 -24.969 14.352 1 92.62 595 LYS B N 1
ATOM 12585 C CA . LYS B 1 595 ? -31.078 -25.438 13.391 1 92.62 595 LYS B CA 1
ATOM 12586 C C . LYS B 1 595 ? -31.938 -24.281 12.867 1 92.62 595 LYS B C 1
ATOM 12588 O O . LYS B 1 595 ? -32.594 -24.391 11.828 1 92.62 595 LYS B O 1
ATOM 12593 N N . SER B 1 596 ? -31.844 -23.156 13.562 1 93.75 596 SER B N 1
ATOM 12594 C CA . SER B 1 596 ? -32.594 -22 13.148 1 93.75 596 SER B CA 1
ATOM 12595 C C . SER B 1 596 ? -31.828 -21.156 12.141 1 93.75 596 SER B C 1
ATOM 12597 O O . SER B 1 596 ? -32.375 -20.203 11.562 1 93.75 596 SER B O 1
ATOM 12599 N N . VAL B 1 597 ? -30.625 -21.547 11.852 1 97 597 VAL B N 1
ATOM 12600 C CA . VAL B 1 597 ? -29.75 -20.75 10.992 1 97 597 VAL B CA 1
ATOM 12601 C C . VAL B 1 597 ? -30.188 -20.906 9.531 1 97 597 VAL B C 1
ATOM 12603 O O . VAL B 1 597 ? -30.406 -22.031 9.062 1 97 597 VAL B O 1
ATOM 12606 N N . VAL B 1 598 ? -30.406 -19.797 8.867 1 97.88 598 VAL B N 1
ATOM 12607 C CA . VAL B 1 598 ? -30.578 -19.781 7.418 1 97.88 598 VAL B CA 1
ATOM 12608 C C . VAL B 1 598 ? -29.219 -19.594 6.738 1 97.88 598 VAL B C 1
ATOM 12610 O O . VAL B 1 598 ? -28.656 -18.5 6.746 1 97.88 598 VAL B O 1
ATOM 12613 N N . LEU B 1 599 ? -28.75 -20.641 6.16 1 97.88 599 LEU B N 1
ATOM 12614 C CA . LEU B 1 599 ? -27.422 -20.656 5.555 1 97.88 599 LEU B CA 1
ATOM 12615 C C . LEU B 1 599 ? -27.5 -20.297 4.074 1 97.88 599 LEU B C 1
ATOM 12617 O O . LEU B 1 599 ? -28.281 -20.875 3.324 1 97.88 599 LEU B O 1
ATOM 12621 N N . ARG B 1 600 ? -26.656 -19.328 3.652 1 98.12 600 ARG B N 1
ATOM 12622 C CA . ARG B 1 600 ? -26.672 -18.875 2.264 1 98.12 600 ARG B CA 1
ATOM 12623 C C . ARG B 1 600 ? -25.312 -19.109 1.602 1 98.12 600 ARG B C 1
ATOM 12625 O O . ARG B 1 600 ? -24.266 -19.016 2.254 1 98.12 600 ARG B O 1
ATOM 12632 N N . LEU B 1 601 ? -25.375 -19.438 0.351 1 97.75 601 LEU B N 1
ATOM 12633 C CA . LEU B 1 601 ? -24.188 -19.547 -0.499 1 97.75 601 LEU B CA 1
ATOM 12634 C C . LEU B 1 601 ? -23.875 -18.203 -1.156 1 97.75 601 LEU B C 1
ATOM 12636 O O . LEU B 1 601 ? -24.766 -17.547 -1.701 1 97.75 601 LEU B O 1
ATOM 12640 N N . GLY B 1 602 ? -22.625 -17.781 -1.097 1 96.44 602 GLY B N 1
ATOM 12641 C CA . GLY B 1 602 ? -22.219 -16.484 -1.637 1 96.44 602 GLY B CA 1
ATOM 12642 C C . GLY B 1 602 ? -22.516 -16.344 -3.117 1 96.44 602 GLY B C 1
ATOM 12643 O O . GLY B 1 602 ? -22.109 -17.172 -3.924 1 96.44 602 GLY B O 1
ATOM 12644 N N . GLY B 1 603 ? -23.219 -15.312 -3.471 1 95.81 603 GLY B N 1
ATOM 12645 C CA . GLY B 1 603 ? -23.609 -15.078 -4.852 1 95.81 603 GLY B CA 1
ATOM 12646 C C . GLY B 1 603 ? -22.469 -14.617 -5.73 1 95.81 603 GLY B C 1
ATOM 12647 O O . GLY B 1 603 ? -22.406 -14.969 -6.91 1 95.81 603 GLY B O 1
ATOM 12648 N N . PHE B 1 604 ? -21.547 -13.906 -5.242 1 95.56 604 PHE B N 1
ATOM 12649 C CA . PHE B 1 604 ? -20.422 -13.391 -6.012 1 95.56 604 PHE B CA 1
ATOM 12650 C C . PHE B 1 604 ? -19.484 -14.523 -6.422 1 95.56 604 PHE B C 1
ATOM 12652 O O . PHE B 1 604 ? -19.062 -14.602 -7.578 1 95.56 604 PHE B O 1
ATOM 12659 N N . HIS B 1 605 ? -19.203 -15.367 -5.453 1 95.69 605 HIS B N 1
ATOM 12660 C CA . HIS B 1 605 ? -18.328 -16.5 -5.766 1 95.69 605 HIS B CA 1
ATOM 12661 C C . HIS B 1 605 ? -19.016 -17.469 -6.715 1 95.69 605 HIS B C 1
ATOM 12663 O O . HIS B 1 605 ? -18.344 -18.125 -7.527 1 95.69 605 HIS B O 1
ATOM 12669 N N . LEU B 1 606 ? -20.328 -17.578 -6.547 1 96.75 606 LEU B N 1
ATOM 12670 C CA . LEU B 1 606 ? -21.078 -18.359 -7.512 1 96.75 606 LEU B CA 1
ATOM 12671 C C . LEU B 1 606 ? -20.953 -17.781 -8.914 1 96.75 606 LEU B C 1
ATOM 12673 O O . LEU B 1 606 ? -20.781 -18.516 -9.891 1 96.75 606 LEU B O 1
ATOM 12677 N N . GLN B 1 607 ? -21.078 -16.469 -8.977 1 96.81 607 GLN B N 1
ATOM 12678 C CA . GLN B 1 607 ? -20.891 -15.758 -10.234 1 96.81 607 GLN B CA 1
ATOM 12679 C C . GLN B 1 607 ? -19.484 -16.016 -10.797 1 96.81 607 GLN B C 1
ATOM 12681 O O . GLN B 1 607 ? -19.328 -16.25 -12 1 96.81 607 GLN B O 1
ATOM 12686 N N . MET B 1 608 ? -18.516 -15.977 -9.953 1 97 608 MET B N 1
ATOM 12687 C CA . MET B 1 608 ? -17.141 -16.234 -10.352 1 97 608 MET B CA 1
ATOM 12688 C C . MET B 1 608 ? -17 -17.641 -10.922 1 97 608 MET B C 1
ATOM 12690 O O . MET B 1 608 ? -16.359 -17.844 -11.953 1 97 608 MET B O 1
ATOM 12694 N N . SER B 1 609 ? -17.594 -18.547 -10.203 1 96.94 609 SER B N 1
ATOM 12695 C CA . SER B 1 609 ? -17.516 -19.938 -10.641 1 96.94 609 SER B CA 1
ATOM 12696 C C . SER B 1 609 ? -18.219 -20.125 -11.992 1 96.94 609 SER B C 1
ATOM 12698 O O . SER B 1 609 ? -17.75 -20.891 -12.836 1 96.94 609 SER B O 1
ATOM 12700 N N . PHE B 1 610 ? -19.328 -19.484 -12.195 1 97.94 610 PHE B N 1
ATOM 12701 C CA . PHE B 1 610 ? -20.062 -19.578 -13.461 1 97.94 610 PHE B CA 1
ATOM 12702 C C . PHE B 1 610 ? -19.234 -18.984 -14.602 1 97.94 610 PHE B C 1
ATOM 12704 O O . PHE B 1 610 ? -19.219 -19.531 -15.703 1 97.94 610 PHE B O 1
ATOM 12711 N N . LEU B 1 611 ? -18.578 -17.875 -14.32 1 97.94 611 LEU B N 1
ATOM 12712 C CA . LEU B 1 611 ? -17.672 -17.297 -15.305 1 97.94 611 LEU B CA 1
ATOM 12713 C C . LEU B 1 611 ? -16.562 -18.281 -15.68 1 97.94 611 LEU B C 1
ATOM 12715 O O . LEU B 1 611 ? -16.219 -18.406 -16.859 1 97.94 611 LEU B O 1
ATOM 12719 N N . GLY B 1 612 ? -16.062 -18.922 -14.648 1 97.25 612 GLY B N 1
ATOM 12720 C CA . GLY B 1 612 ? -15.086 -19.969 -14.906 1 97.25 612 GLY B CA 1
ATOM 12721 C C . GLY B 1 612 ? -15.633 -21.109 -15.742 1 97.25 612 GLY B C 1
ATOM 12722 O O . GLY B 1 612 ? -14.922 -21.656 -16.594 1 97.25 612 GLY B O 1
ATOM 12723 N N . ALA B 1 613 ? -16.891 -21.438 -15.508 1 97.81 613 ALA B N 1
ATOM 12724 C CA . ALA B 1 613 ? -17.531 -22.484 -16.281 1 97.81 613 ALA B CA 1
ATOM 12725 C C . ALA B 1 613 ? -17.656 -22.094 -17.75 1 97.81 613 ALA B C 1
ATOM 12727 O O . ALA B 1 613 ? -17.422 -22.906 -18.641 1 97.81 613 ALA B O 1
ATOM 12728 N N . ILE B 1 614 ? -18.016 -20.859 -17.984 1 98.06 614 ILE B N 1
ATOM 12729 C CA . ILE B 1 614 ? -18.109 -20.359 -19.359 1 98.06 614 ILE B CA 1
ATOM 12730 C C . ILE B 1 614 ? -16.75 -20.469 -20.031 1 98.06 614 ILE B C 1
ATOM 12732 O O . ILE B 1 614 ? -16.641 -20.969 -21.156 1 98.06 614 ILE B O 1
ATOM 12736 N N . GLY B 1 615 ? -15.734 -20 -19.297 1 97.12 615 GLY B N 1
ATOM 12737 C CA . GLY B 1 615 ? -14.391 -20.078 -19.844 1 97.12 615 GLY B CA 1
ATOM 12738 C C . GLY B 1 615 ? -13.953 -21.5 -20.156 1 97.12 615 GLY B C 1
ATOM 12739 O O . GLY B 1 615 ? -13.305 -21.75 -21.172 1 97.12 615 GLY B O 1
ATOM 12740 N N . HIS B 1 616 ? -14.352 -22.422 -19.328 1 96.44 616 HIS B N 1
ATOM 12741 C CA . HIS B 1 616 ? -13.984 -23.828 -19.5 1 96.44 616 HIS B CA 1
ATOM 12742 C C . HIS B 1 616 ? -14.695 -24.438 -20.703 1 96.44 616 HIS B C 1
ATOM 12744 O O . HIS B 1 616 ? -14.078 -25.125 -21.516 1 96.44 616 HIS B O 1
ATOM 12750 N N . ILE B 1 617 ? -15.953 -24.172 -20.844 1 96.88 617 ILE B N 1
ATOM 12751 C CA . ILE B 1 617 ? -16.766 -24.734 -21.922 1 96.88 617 ILE B CA 1
ATOM 12752 C C . ILE B 1 617 ? -16.281 -24.188 -23.266 1 96.88 617 ILE B C 1
ATOM 12754 O O . ILE B 1 617 ? -16.219 -24.906 -24.266 1 96.88 617 ILE B O 1
ATOM 12758 N N . MET B 1 618 ? -15.828 -22.953 -23.281 1 97.31 618 MET B N 1
ATOM 12759 C CA . MET B 1 618 ? -15.453 -22.297 -24.531 1 97.31 618 MET B CA 1
ATOM 12760 C C . MET B 1 618 ? -13.961 -22.453 -24.812 1 97.31 618 MET B C 1
ATOM 12762 O O . MET B 1 618 ? -13.438 -21.875 -25.766 1 97.31 618 MET B O 1
ATOM 12766 N N . SER B 1 619 ? -13.305 -23.25 -23.938 1 95.25 619 SER B N 1
ATOM 12767 C CA . SER B 1 619 ? -11.875 -23.438 -24.141 1 95.25 619 SER B CA 1
ATOM 12768 C C . SER B 1 619 ? -11.57 -24.016 -25.516 1 95.25 619 SER B C 1
ATOM 12770 O O . SER B 1 619 ? -12.203 -24.984 -25.938 1 95.25 619 SER B O 1
ATOM 12772 N N . GLY B 1 620 ? -10.664 -23.406 -26.297 1 92.75 620 GLY B N 1
ATOM 12773 C CA . GLY B 1 620 ? -10.258 -23.875 -27.609 1 92.75 620 GLY B CA 1
ATOM 12774 C C . GLY B 1 620 ? -11.172 -23.406 -28.719 1 92.75 620 GLY B C 1
ATOM 12775 O O . GLY B 1 620 ? -10.914 -23.672 -29.891 1 92.75 620 GLY B O 1
ATOM 12776 N N . SER B 1 621 ? -12.273 -22.703 -28.438 1 95.44 621 SER B N 1
ATOM 12777 C CA . SER B 1 621 ? -13.25 -22.266 -29.438 1 95.44 621 SER B CA 1
ATOM 12778 C C . SER B 1 621 ? -12.75 -21.016 -30.188 1 95.44 621 SER B C 1
ATOM 12780 O O . SER B 1 621 ? -13.227 -20.719 -31.281 1 95.44 621 SER B O 1
ATOM 12782 N N . GLY B 1 622 ? -11.789 -20.266 -29.578 1 95.5 622 GLY B N 1
ATOM 12783 C CA . GLY B 1 622 ? -11.32 -19 -30.109 1 95.5 622 GLY B CA 1
ATOM 12784 C C . GLY B 1 622 ? -11.734 -17.812 -29.281 1 95.5 622 GLY B C 1
ATOM 12785 O O . GLY B 1 622 ? -11.352 -16.672 -29.578 1 95.5 622 GLY B O 1
ATOM 12786 N N . LEU B 1 623 ? -12.43 -18.062 -28.188 1 97.19 623 LEU B N 1
ATOM 12787 C CA . LEU B 1 623 ? -12.906 -16.969 -27.328 1 97.19 623 LEU B CA 1
ATOM 12788 C C . LEU B 1 623 ? -11.734 -16.219 -26.719 1 97.19 623 LEU B C 1
ATOM 12790 O O . LEU B 1 623 ? -11.766 -14.984 -26.625 1 97.19 623 LEU B O 1
ATOM 12794 N N . GLN B 1 624 ? -10.727 -16.922 -26.281 1 96.25 624 GLN B N 1
ATOM 12795 C CA . GLN B 1 624 ? -9.555 -16.297 -25.672 1 96.25 624 GLN B CA 1
ATOM 12796 C C . GLN B 1 624 ? -8.875 -15.328 -26.625 1 96.25 624 GLN B C 1
ATOM 12798 O O . GLN B 1 624 ? -8.5 -14.219 -26.25 1 96.25 624 GLN B O 1
ATOM 12803 N N . GLU B 1 625 ? -8.773 -15.711 -27.828 1 94.88 625 GLU B N 1
ATOM 12804 C CA . GLU B 1 625 ? -8.117 -14.891 -28.844 1 94.88 625 GLU B CA 1
ATOM 12805 C C . GLU B 1 625 ? -8.945 -13.656 -29.172 1 94.88 625 GLU B C 1
ATOM 12807 O O . GLU B 1 625 ? -8.398 -12.578 -29.406 1 94.88 625 GLU B O 1
ATOM 12812 N N . VAL B 1 626 ? -10.242 -13.828 -29.172 1 96.62 626 VAL B N 1
ATOM 12813 C CA . VAL B 1 626 ? -11.117 -12.695 -29.422 1 96.62 626 VAL B CA 1
ATOM 12814 C C . VAL B 1 626 ? -10.945 -11.664 -28.312 1 96.62 626 VAL B C 1
ATOM 12816 O O . VAL B 1 626 ? -10.828 -10.469 -28.578 1 96.62 626 VAL B O 1
ATOM 12819 N N . LEU B 1 627 ? -10.898 -12.148 -27.094 1 97.06 627 LEU B N 1
ATOM 12820 C CA . LEU B 1 627 ? -10.742 -11.258 -25.938 1 97.06 627 LEU B CA 1
ATOM 12821 C C . LEU B 1 627 ? -9.375 -10.586 -25.953 1 97.06 627 LEU B C 1
ATOM 12823 O O . LEU B 1 627 ? -9.242 -9.438 -25.531 1 97.06 627 LEU B O 1
ATOM 12827 N N . GLU B 1 628 ? -8.367 -11.273 -26.469 1 94.75 628 GLU B N 1
ATOM 12828 C CA . GLU B 1 628 ? -6.996 -10.766 -26.484 1 94.75 628 GLU B CA 1
ATOM 12829 C C . GLU B 1 628 ? -6.848 -9.617 -27.484 1 94.75 628 GLU B C 1
ATOM 12831 O O . GLU B 1 628 ? -5.848 -8.898 -27.469 1 94.75 628 GLU B O 1
ATOM 12836 N N . THR B 1 629 ? -7.859 -9.398 -28.312 1 93.75 629 THR B N 1
ATOM 12837 C CA . THR B 1 629 ? -7.816 -8.25 -29.203 1 93.75 629 THR B CA 1
ATOM 12838 C C . THR B 1 629 ? -7.961 -6.949 -28.438 1 93.75 629 THR B C 1
ATOM 12840 O O . THR B 1 629 ? -7.492 -5.898 -28.875 1 93.75 629 THR B O 1
ATOM 12843 N N . VAL B 1 630 ? -8.602 -7.012 -27.328 1 94.12 630 VAL B N 1
ATOM 12844 C CA . VAL B 1 630 ? -8.883 -5.824 -26.531 1 94.12 630 VAL B CA 1
ATOM 12845 C C . VAL B 1 630 ? -8.102 -5.887 -25.219 1 94.12 630 VAL B C 1
ATOM 12847 O O . VAL B 1 630 ? -7.605 -4.867 -24.734 1 94.12 630 VAL B O 1
ATOM 12850 N N . PHE B 1 631 ? -7.961 -7.086 -24.625 1 94.25 631 PHE B N 1
ATOM 12851 C CA . PHE B 1 631 ? -7.375 -7.242 -23.297 1 94.25 631 PHE B CA 1
ATOM 12852 C C . PHE B 1 631 ? -5.969 -7.828 -23.391 1 94.25 631 PHE B C 1
ATOM 12854 O O . PHE B 1 631 ? -5.648 -8.531 -24.359 1 94.25 631 PHE B O 1
ATOM 12861 N N . ALA B 1 632 ? -5.168 -7.543 -22.375 1 89.88 632 ALA B N 1
ATOM 12862 C CA . ALA B 1 632 ? -3.844 -8.156 -22.297 1 89.88 632 ALA B CA 1
ATOM 12863 C C . ALA B 1 632 ? -3.951 -9.664 -22.078 1 89.88 632 ALA B C 1
ATOM 12865 O O . ALA B 1 632 ? -4.84 -10.125 -21.359 1 89.88 632 ALA B O 1
ATOM 12866 N N . PRO B 1 633 ? -3.047 -10.414 -22.547 1 89.06 633 PRO B N 1
ATOM 12867 C CA . PRO B 1 633 ? -3.121 -11.875 -22.5 1 89.06 633 PRO B CA 1
ATOM 12868 C C . PRO B 1 633 ? -3.207 -12.406 -21.078 1 89.06 633 PRO B C 1
ATOM 12870 O O . PRO B 1 633 ? -4.008 -13.305 -20.781 1 89.06 633 PRO B O 1
ATOM 12873 N N . ASN B 1 634 ? -2.461 -11.883 -20.203 1 85.56 634 ASN B N 1
ATOM 12874 C CA . ASN B 1 634 ? -2.516 -12.344 -18.812 1 85.56 634 ASN B CA 1
ATOM 12875 C C . ASN B 1 634 ? -3.865 -12.031 -18.172 1 85.56 634 ASN B C 1
ATOM 12877 O O . ASN B 1 634 ? -4.371 -12.812 -17.375 1 85.56 634 ASN B O 1
ATOM 12881 N N . ALA B 1 635 ? -4.375 -10.945 -18.484 1 90.31 635 ALA B N 1
ATOM 12882 C CA . ALA B 1 635 ? -5.695 -10.57 -17.984 1 90.31 635 ALA B CA 1
ATOM 12883 C C . ALA B 1 635 ? -6.77 -11.523 -18.5 1 90.31 635 ALA B C 1
ATOM 12885 O O . ALA B 1 635 ? -7.699 -11.875 -17.781 1 90.31 635 ALA B O 1
ATOM 12886 N N . VAL B 1 636 ? -6.598 -11.906 -19.719 1 94.94 636 VAL B N 1
ATOM 12887 C CA . VAL B 1 636 ? -7.578 -12.797 -20.328 1 94.94 636 VAL B CA 1
ATOM 12888 C C . VAL B 1 636 ? -7.57 -14.148 -19.594 1 94.94 636 VAL B C 1
ATOM 12890 O O . VAL B 1 636 ? -8.625 -14.75 -19.391 1 94.94 636 VAL B O 1
ATOM 12893 N N . GLY B 1 637 ? -6.379 -14.547 -19.281 1 93.25 637 GLY B N 1
ATOM 12894 C CA . GLY B 1 637 ? -6.297 -15.766 -18.484 1 93.25 637 GLY B CA 1
ATOM 12895 C C . GLY B 1 637 ? -7.102 -15.703 -17.203 1 93.25 637 GLY B C 1
ATOM 12896 O O . GLY B 1 637 ? -7.82 -16.656 -16.875 1 93.25 637 GLY B O 1
ATOM 12897 N N . HIS B 1 638 ? -7.07 -14.594 -16.594 1 93.62 638 HIS B N 1
ATOM 12898 C CA . HIS B 1 638 ? -7.812 -14.398 -15.352 1 93.62 638 HIS B CA 1
ATOM 12899 C C . HIS B 1 638 ? -9.305 -14.242 -15.617 1 93.62 638 HIS B C 1
ATOM 12901 O O . HIS B 1 638 ? -10.133 -14.625 -14.789 1 93.62 638 HIS B O 1
ATOM 12907 N N . MET B 1 639 ? -9.656 -13.695 -16.719 1 95.44 639 MET B N 1
ATOM 12908 C CA . MET B 1 639 ? -11.055 -13.508 -17.094 1 95.44 639 MET B CA 1
ATOM 12909 C C . MET B 1 639 ? -11.734 -14.852 -17.328 1 95.44 639 MET B C 1
ATOM 12911 O O . MET B 1 639 ? -12.812 -15.109 -16.797 1 95.44 639 MET B O 1
ATOM 12915 N N . VAL B 1 640 ? -11.023 -15.711 -18.062 1 95.25 640 VAL B N 1
ATOM 12916 C CA . VAL B 1 640 ? -11.633 -16.969 -18.469 1 95.25 640 VAL B CA 1
ATOM 12917 C C . VAL B 1 640 ? -11.68 -17.938 -17.297 1 95.25 640 VAL B C 1
ATOM 12919 O O . VAL B 1 640 ? -12.539 -18.828 -17.25 1 95.25 640 VAL B O 1
ATOM 12922 N N . SER B 1 641 ? -10.82 -17.688 -16.375 1 94.31 641 SER B N 1
ATOM 12923 C CA . SER B 1 641 ? -10.828 -18.531 -15.18 1 94.31 641 SER B CA 1
ATOM 12924 C C . SER B 1 641 ? -11.805 -18.016 -14.133 1 94.31 641 SER B C 1
ATOM 12926 O O . SER B 1 641 ? -12.062 -18.672 -13.133 1 94.31 641 SER B O 1
ATOM 12928 N N . GLY B 1 642 ? -12.375 -16.875 -14.391 1 93.19 642 GLY B N 1
ATOM 12929 C CA . GLY B 1 642 ? -13.359 -16.312 -13.477 1 93.19 642 GLY B CA 1
ATOM 12930 C C . GLY B 1 642 ? -12.734 -15.523 -12.344 1 93.19 642 GLY B C 1
ATOM 12931 O O . GLY B 1 642 ? -13.43 -15.102 -11.414 1 93.19 642 GLY B O 1
ATOM 12932 N N . LYS B 1 643 ? -11.43 -15.227 -12.406 1 91.12 643 LYS B N 1
ATOM 12933 C CA . LYS B 1 643 ? -10.734 -14.539 -11.32 1 91.12 643 LYS B CA 1
ATOM 12934 C C . LYS B 1 643 ? -10.852 -13.023 -11.461 1 91.12 643 LYS B C 1
ATOM 12936 O O . LYS B 1 643 ? -10.828 -12.297 -10.469 1 91.12 643 LYS B O 1
ATOM 12941 N N . ALA B 1 644 ? -10.906 -12.547 -12.656 1 92.38 644 ALA B N 1
ATOM 12942 C CA . ALA B 1 644 ? -11.117 -11.133 -12.93 1 92.38 644 ALA B CA 1
ATOM 12943 C C . ALA B 1 644 ? -12.555 -10.859 -13.359 1 92.38 644 ALA B C 1
ATOM 12945 O O . ALA B 1 644 ? -12.836 -10.703 -14.547 1 92.38 644 ALA B O 1
ATOM 12946 N N . VAL B 1 645 ? -13.359 -10.594 -12.445 1 93.12 645 VAL B N 1
ATOM 12947 C CA . VAL B 1 645 ? -14.797 -10.609 -12.656 1 93.12 645 VAL B CA 1
ATOM 12948 C C . VAL B 1 645 ? -15.219 -9.398 -13.484 1 93.12 645 VAL B C 1
ATOM 12950 O O . VAL B 1 645 ? -15.914 -9.531 -14.492 1 93.12 645 VAL B O 1
ATOM 12953 N N . SER B 1 646 ? -14.781 -8.203 -13.078 1 89.81 646 SER B N 1
ATOM 12954 C CA . SER B 1 646 ? -15.203 -6.988 -13.758 1 89.81 646 SER B CA 1
ATOM 12955 C C . SER B 1 646 ? -14.758 -6.988 -15.219 1 89.81 646 SER B C 1
ATOM 12957 O O . SER B 1 646 ? -15.523 -6.637 -16.109 1 89.81 646 SER B O 1
ATOM 12959 N N . ARG B 1 647 ? -13.586 -7.43 -15.492 1 92.25 647 ARG B N 1
ATOM 12960 C CA . ARG B 1 647 ? -13.07 -7.5 -16.859 1 92.25 647 ARG B CA 1
ATOM 12961 C C . ARG B 1 647 ? -13.797 -8.578 -17.656 1 92.25 647 ARG B C 1
ATOM 12963 O O . ARG B 1 647 ? -14.062 -8.398 -18.844 1 92.25 647 ARG B O 1
ATOM 12970 N N . ALA B 1 648 ? -14.047 -9.633 -16.891 1 96.06 648 ALA B N 1
ATOM 12971 C CA . ALA B 1 648 ? -14.711 -10.742 -17.578 1 96.06 648 ALA B CA 1
ATOM 12972 C C . ALA B 1 648 ? -16.109 -10.352 -18.031 1 96.06 648 ALA B C 1
ATOM 12974 O O . ALA B 1 648 ? -16.516 -10.641 -19.156 1 96.06 648 ALA B O 1
ATOM 12975 N N . ILE B 1 649 ? -16.844 -9.688 -17.219 1 94.88 649 ILE B N 1
ATOM 12976 C CA . ILE B 1 649 ? -18.203 -9.273 -17.547 1 94.88 649 ILE B CA 1
ATOM 12977 C C . ILE B 1 649 ? -18.156 -8.297 -18.719 1 94.88 649 ILE B C 1
ATOM 12979 O O . ILE B 1 649 ? -18.938 -8.43 -19.672 1 94.88 649 ILE B O 1
ATOM 12983 N N . ARG B 1 650 ? -17.25 -7.355 -18.625 1 93.06 650 ARG B N 1
ATOM 12984 C CA . ARG B 1 650 ? -17.109 -6.414 -19.734 1 93.06 650 ARG B CA 1
ATOM 12985 C C . ARG B 1 650 ? -16.734 -7.129 -21.016 1 93.06 650 ARG B C 1
ATOM 12987 O O . ARG B 1 650 ? -17.297 -6.859 -22.078 1 93.06 650 ARG B O 1
ATOM 12994 N N . GLY B 1 651 ? -15.781 -8 -20.891 1 95.25 651 GLY B N 1
ATOM 12995 C CA . GLY B 1 651 ? -15.328 -8.734 -22.062 1 95.25 651 GLY B CA 1
ATOM 12996 C C . GLY B 1 651 ? -16.422 -9.57 -22.703 1 95.25 651 GLY B C 1
ATOM 12997 O O . GLY B 1 651 ? -16.578 -9.555 -23.922 1 95.25 651 GLY B O 1
ATOM 12998 N N . HIS B 1 652 ? -17.172 -10.312 -21.906 1 96.62 652 HIS B N 1
ATOM 12999 C CA . HIS B 1 652 ? -18.25 -11.141 -22.422 1 96.62 652 HIS B CA 1
ATOM 13000 C C . HIS B 1 652 ? -19.344 -10.273 -23.047 1 96.62 652 HIS B C 1
ATOM 13002 O O . HIS B 1 652 ? -19.969 -10.672 -24.047 1 96.62 652 HIS B O 1
ATOM 13008 N N . ASN B 1 653 ? -19.578 -9.141 -22.469 1 93.5 653 ASN B N 1
ATOM 13009 C CA . ASN B 1 653 ? -20.562 -8.227 -23.047 1 93.5 653 ASN B CA 1
ATOM 13010 C C . ASN B 1 653 ? -20.109 -7.715 -24.406 1 93.5 653 ASN B C 1
ATOM 13012 O O . ASN B 1 653 ? -20.938 -7.543 -25.312 1 93.5 653 ASN B O 1
ATOM 13016 N N . LEU B 1 654 ? -18.891 -7.434 -24.531 1 93.88 654 LEU B N 1
ATOM 13017 C CA . LEU B 1 654 ? -18.359 -6.965 -25.797 1 93.88 654 LEU B CA 1
ATOM 13018 C C . LEU B 1 654 ? -18.5 -8.039 -26.875 1 93.88 654 LEU B C 1
ATOM 13020 O O . LEU B 1 654 ? -18.969 -7.754 -27.984 1 93.88 654 LEU B O 1
ATOM 13024 N N . VAL B 1 655 ? -18.141 -9.242 -26.531 1 96.12 655 VAL B N 1
ATOM 13025 C CA . VAL B 1 655 ? -18.203 -10.344 -27.484 1 96.12 655 VAL B CA 1
ATOM 13026 C C . VAL B 1 655 ? -19.656 -10.641 -27.844 1 96.12 655 VAL B C 1
ATOM 13028 O O . VAL B 1 655 ? -19.984 -10.82 -29.031 1 96.12 655 VAL B O 1
ATOM 13031 N N . SER B 1 656 ? -20.484 -10.664 -26.844 1 95.06 656 SER B N 1
ATOM 13032 C CA . SER B 1 656 ? -21.906 -10.906 -27.062 1 95.06 656 SER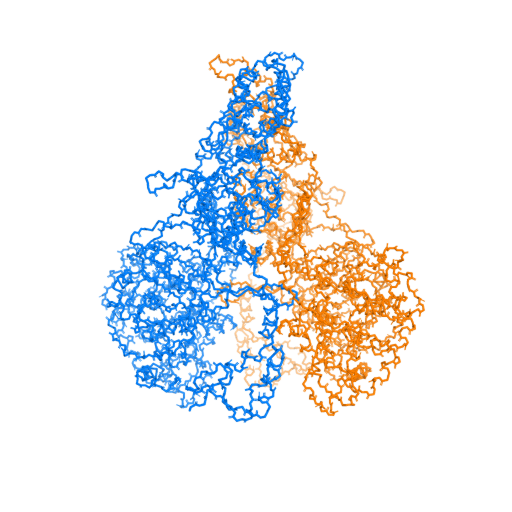 B CA 1
ATOM 13033 C C . SER B 1 656 ? -22.5 -9.859 -27.984 1 95.06 656 SER B C 1
ATOM 13035 O O . SER B 1 656 ? -23.297 -10.188 -28.875 1 95.06 656 SER B O 1
ATOM 13037 N N . SER B 1 657 ? -22.141 -8.672 -27.766 1 91.69 657 SER B N 1
ATOM 13038 C CA . SER B 1 657 ? -22.641 -7.594 -28.625 1 91.69 657 SER B CA 1
ATOM 13039 C C . SER B 1 657 ? -22.188 -7.781 -30.062 1 91.69 657 SER B C 1
ATOM 13041 O O . SER B 1 657 ? -22.969 -7.555 -31 1 91.69 657 SER B O 1
ATOM 13043 N N . GLY B 1 658 ? -20.969 -8.156 -30.234 1 91.56 658 GLY B N 1
ATOM 13044 C CA . GLY B 1 658 ? -20.453 -8.422 -31.578 1 91.56 658 GLY B CA 1
ATOM 13045 C C . GLY B 1 658 ? -21.188 -9.555 -32.281 1 91.56 658 GLY B C 1
ATOM 13046 O O . GLY B 1 658 ? -21.547 -9.438 -33.438 1 91.56 658 GLY B O 1
ATOM 13047 N N . LEU B 1 659 ? -21.438 -10.617 -31.578 1 94.75 659 LEU B N 1
ATOM 13048 C CA . LEU B 1 659 ? -22.109 -11.773 -32.125 1 94.75 659 LEU B CA 1
ATOM 13049 C C . LEU B 1 659 ? -23.562 -11.445 -32.5 1 94.75 659 LEU B C 1
ATOM 13051 O O . LEU B 1 659 ? -24.062 -11.852 -33.531 1 94.75 659 LEU B O 1
ATOM 13055 N N . ASN B 1 660 ? -24.219 -10.75 -31.656 1 93.06 660 ASN B N 1
ATOM 13056 C CA . ASN B 1 660 ? -25.594 -10.344 -31.906 1 93.06 660 ASN B CA 1
ATOM 13057 C C . ASN B 1 660 ? -25.688 -9.414 -33.125 1 93.06 660 ASN B C 1
ATOM 13059 O O . ASN B 1 660 ? -26.656 -9.469 -33.875 1 93.06 660 ASN B O 1
ATOM 13063 N N . ALA B 1 661 ? -24.734 -8.547 -33.219 1 91.56 661 ALA B N 1
ATOM 13064 C CA . ALA B 1 661 ? -24.703 -7.664 -34.375 1 91.56 661 ALA B CA 1
ATOM 13065 C C . ALA B 1 661 ? -24.625 -8.461 -35.688 1 91.56 661 ALA B C 1
ATOM 13067 O O . ALA B 1 661 ? -25.266 -8.109 -36.656 1 91.56 661 ALA B O 1
ATOM 13068 N N . ILE B 1 662 ? -23.844 -9.492 -35.719 1 92.69 662 ILE B N 1
ATOM 13069 C CA . ILE B 1 662 ? -23.688 -10.344 -36.875 1 92.69 662 ILE B CA 1
ATOM 13070 C C . ILE B 1 662 ? -25.016 -11.039 -37.188 1 92.69 662 ILE B C 1
ATOM 13072 O O . ILE B 1 662 ? -25.438 -11.102 -38.344 1 92.69 662 ILE B O 1
ATOM 13076 N N . LEU B 1 663 ? -25.672 -11.539 -36.188 1 93.31 663 LEU B N 1
ATOM 13077 C CA . LEU B 1 663 ? -26.953 -12.203 -36.344 1 93.31 663 LEU B CA 1
ATOM 13078 C C . LEU B 1 663 ? -28 -11.227 -36.875 1 93.31 663 LEU B C 1
ATOM 13080 O O . LEU B 1 663 ? -28.766 -11.562 -37.812 1 93.31 663 LEU B O 1
ATOM 13084 N N . LEU B 1 664 ? -28.016 -10.047 -36.312 1 91.88 664 LEU B N 1
ATOM 13085 C CA . LEU B 1 664 ? -28.984 -9.031 -36.75 1 91.88 664 LEU B CA 1
ATOM 13086 C C . LEU B 1 664 ? -28.719 -8.617 -38.188 1 91.88 664 LEU B C 1
ATOM 13088 O O . LEU B 1 664 ? -29.656 -8.375 -38.938 1 91.88 664 LEU B O 1
ATOM 13092 N N . ALA B 1 665 ? -27.469 -8.5 -38.469 1 90.12 665 ALA B N 1
ATOM 13093 C CA . ALA B 1 665 ? -27.109 -8.141 -39.844 1 90.12 665 ALA B CA 1
ATOM 13094 C C . ALA B 1 665 ? -27.594 -9.203 -40.812 1 90.12 665 ALA B C 1
ATOM 13096 O O . ALA B 1 665 ? -28.047 -8.875 -41.906 1 90.12 665 ALA B O 1
ATOM 13097 N N . GLN B 1 666 ? -27.5 -10.43 -40.469 1 88.62 666 GLN B N 1
ATOM 13098 C CA . GLN B 1 666 ? -27.938 -11.531 -41.312 1 88.62 666 GLN B CA 1
ATOM 13099 C C . GLN B 1 666 ? -29.469 -11.547 -41.438 1 88.62 666 GLN B C 1
ATOM 13101 O O . GLN B 1 666 ? -30 -11.766 -42.531 1 88.62 666 GLN B O 1
ATOM 13106 N N . ILE B 1 667 ? -30.141 -11.258 -40.375 1 90.94 667 ILE B N 1
ATOM 13107 C CA . ILE B 1 667 ? -31.594 -11.344 -40.312 1 90.94 667 ILE B CA 1
ATOM 13108 C C . ILE B 1 667 ? -32.219 -10.141 -41.031 1 90.94 667 ILE B C 1
ATOM 13110 O O . ILE B 1 667 ? -33.156 -10.281 -41.812 1 90.94 667 ILE B O 1
ATOM 13114 N N . PHE B 1 668 ? -31.625 -8.984 -40.812 1 89.81 668 PHE B N 1
ATOM 13115 C CA . PHE B 1 668 ? -32.25 -7.754 -41.281 1 89.81 668 PHE B CA 1
ATOM 13116 C C . PHE B 1 668 ? -31.438 -7.137 -42.406 1 89.81 668 PHE B C 1
ATOM 13118 O O . PHE B 1 668 ? -31.734 -6.02 -42.844 1 89.81 668 PHE B O 1
ATOM 13125 N N . GLU B 1 669 ? -30.406 -7.754 -42.938 1 84.56 669 GLU B N 1
ATOM 13126 C CA . GLU B 1 669 ? -29.562 -7.293 -44.031 1 84.56 669 GLU B CA 1
ATOM 13127 C C . GLU B 1 669 ? -28.984 -5.906 -43.75 1 84.56 669 GLU B C 1
ATOM 13129 O O . GLU B 1 669 ? -29.109 -5 -44.594 1 84.56 669 GLU B O 1
ATOM 13134 N N . LEU B 1 670 ? -28.5 -5.812 -42.531 1 83.38 670 LEU B N 1
ATOM 13135 C CA . LEU B 1 670 ? -27.906 -4.562 -42.062 1 83.38 670 LEU B CA 1
ATOM 13136 C C . LEU B 1 670 ? -26.422 -4.484 -42.438 1 83.38 670 LEU B C 1
ATOM 13138 O O . LEU B 1 670 ? -25.703 -5.48 -42.375 1 83.38 670 LEU B O 1
ATOM 13142 N N . ASP B 1 671 ? -26.016 -3.297 -42.969 1 77.62 671 ASP B N 1
ATOM 13143 C CA . ASP B 1 671 ? -24.594 -3.062 -43.188 1 77.62 671 ASP B CA 1
ATOM 13144 C C . ASP B 1 671 ? -23.875 -2.682 -41.875 1 77.62 671 ASP B C 1
ATOM 13146 O O . ASP B 1 671 ? -24.219 -1.679 -41.25 1 77.62 671 ASP B O 1
ATOM 13150 N N . LEU B 1 672 ? -23.109 -3.559 -41.438 1 80.06 672 LEU B N 1
ATOM 13151 C CA . LEU B 1 672 ? -22.375 -3.293 -40.188 1 80.06 672 LEU B CA 1
ATOM 13152 C C . LEU B 1 672 ? -21.234 -2.314 -40.438 1 80.06 672 LEU B C 1
ATOM 13154 O O . LEU B 1 672 ? -20.688 -2.26 -41.531 1 80.06 672 LEU B O 1
ATOM 13158 N N . PRO B 1 673 ? -21.016 -1.306 -39.469 1 61.53 673 PRO B N 1
ATOM 13159 C CA . PRO B 1 673 ? -20.016 -0.253 -39.625 1 61.53 673 PRO B CA 1
ATOM 13160 C C . PRO B 1 673 ? -18.625 -0.807 -39.938 1 61.53 673 PRO B C 1
ATOM 13162 O O . PRO B 1 673 ? -18.25 -1.859 -39.406 1 61.53 673 PRO B O 1
ATOM 13165 N N . SER B 1 674 ? -18.109 -0.721 -41.188 1 48.97 674 SER B N 1
ATOM 13166 C CA . SER B 1 674 ? -16.719 -1.026 -41.5 1 48.97 674 SER B CA 1
ATOM 13167 C C . SER B 1 674 ? -15.773 0.053 -41 1 48.97 674 SER B C 1
ATOM 13169 O O . SER B 1 674 ? -16.125 1.23 -40.938 1 48.97 674 SER B O 1
ATOM 13171 N N . THR B 1 675 ? -14.922 -0.252 -40.125 1 45 675 THR B N 1
ATOM 13172 C CA . THR B 1 675 ? -13.992 0.61 -39.406 1 45 675 THR B CA 1
ATOM 13173 C C . THR B 1 675 ? -13.156 1.435 -40.375 1 45 675 THR B C 1
ATOM 13175 O O . THR B 1 675 ? -12.195 0.928 -40.969 1 45 675 THR B O 1
ATOM 13178 N N . SER B 1 676 ? -13.477 2.061 -41.438 1 34.78 676 SER B N 1
ATOM 13179 C CA . SER B 1 676 ? -12.305 2.887 -41.719 1 34.78 676 SER B CA 1
ATOM 13180 C C . SER B 1 676 ? -11.945 3.732 -40.5 1 34.78 676 SER B C 1
ATOM 13182 O O . SER B 1 676 ? -12.508 4.805 -40.281 1 34.78 676 SER B O 1
ATOM 13184 N N . ILE B 1 677 ? -11.961 3.188 -39.375 1 36.53 677 ILE B N 1
ATOM 13185 C CA . ILE B 1 677 ? -11.5 3.939 -38.219 1 36.53 677 ILE B CA 1
ATOM 13186 C C . ILE B 1 677 ? -10.055 4.387 -38.438 1 36.53 677 ILE B C 1
ATOM 13188 O O . ILE B 1 677 ? -9.148 3.561 -38.5 1 36.53 677 ILE B O 1
ATOM 13192 N N . THR B 1 678 ? -9.773 5.32 -39.281 1 30.58 678 THR B N 1
ATOM 13193 C CA . THR B 1 678 ? -8.461 5.957 -39.188 1 30.58 678 THR B CA 1
ATOM 13194 C C . THR B 1 678 ? -8.219 6.473 -37.781 1 30.58 678 THR B C 1
ATOM 13196 O O . THR B 1 678 ? -9 7.273 -37.25 1 30.58 678 THR B O 1
ATOM 13199 N N . ALA B 1 679 ? -7.859 5.668 -36.938 1 30.73 679 ALA B N 1
ATOM 13200 C CA . ALA B 1 679 ? -7.328 6.055 -35.625 1 30.73 679 ALA B CA 1
ATOM 13201 C C . ALA B 1 679 ? -6.414 7.273 -35.75 1 30.73 679 ALA B C 1
ATOM 13203 O O . ALA B 1 679 ? -5.273 7.16 -36.188 1 30.73 679 ALA B O 1
ATOM 13204 N N . GLU B 1 680 ? -6.723 8.398 -36.375 1 26.58 680 GLU B N 1
ATOM 13205 C CA . GLU B 1 680 ? -5.801 9.484 -36.062 1 26.58 680 GLU B CA 1
ATOM 13206 C C . GLU B 1 680 ? -5.754 9.742 -34.531 1 26.58 680 GLU B C 1
ATOM 13208 O O . GLU B 1 680 ? -6.785 10 -33.906 1 26.58 680 GLU B O 1
ATOM 13213 N N . LEU B 1 681 ? -5.027 8.992 -33.781 1 27.98 681 LEU B N 1
ATOM 13214 C CA . LEU B 1 681 ? -4.543 9.242 -32.406 1 27.98 681 LEU B CA 1
ATOM 13215 C C . LEU B 1 681 ? -4.223 10.719 -32.219 1 27.98 681 LEU B C 1
ATOM 13217 O O . LEU B 1 681 ? -3.139 11.18 -32.594 1 27.98 681 LEU B O 1
ATOM 13221 N N . ASN B 1 682 ? -5.074 11.648 -32.688 1 25.17 682 ASN B N 1
ATOM 13222 C CA . ASN B 1 682 ? -4.695 12.977 -32.219 1 25.17 682 ASN B CA 1
ATOM 13223 C C . ASN B 1 682 ? -4.738 13.062 -30.703 1 25.17 682 ASN B C 1
ATOM 13225 O O . ASN B 1 682 ? -5.797 12.891 -30.094 1 25.17 682 ASN B O 1
ATOM 13229 N N . LEU B 1 683 ? -3.762 12.617 -29.984 1 26.95 683 LEU B N 1
ATOM 13230 C CA . LEU B 1 683 ? -3.418 12.938 -28.594 1 26.95 683 LEU B CA 1
ATOM 13231 C C . LEU B 1 683 ? -3.691 14.406 -28.297 1 26.95 683 LEU B C 1
ATOM 13233 O O . LEU B 1 683 ? -2.811 15.25 -28.469 1 26.95 683 LEU B O 1
ATOM 13237 N N . SER B 1 684 ? -4.707 15.047 -28.938 1 24.42 684 SER B N 1
ATOM 13238 C CA . SER B 1 684 ? -4.848 16.406 -28.422 1 24.42 684 SER B CA 1
ATOM 13239 C C . SER B 1 684 ? -5.16 16.391 -26.922 1 24.42 684 SER B C 1
ATOM 13241 O O . SER B 1 684 ? -6.066 15.68 -26.484 1 24.42 684 SER B O 1
ATOM 13243 N N . SER B 1 685 ? -4.211 16.578 -26.094 1 25.5 685 SER B N 1
ATOM 13244 C CA . SER B 1 685 ? -4.172 16.969 -24.688 1 25.5 685 SER B CA 1
ATOM 13245 C C . SER B 1 685 ? -5.113 18.125 -24.406 1 25.5 685 SER B C 1
ATOM 13247 O O . SER B 1 685 ? -4.703 19.141 -23.828 1 25.5 685 SER B O 1
ATOM 13249 N N . SER B 1 686 ? -6.121 18.484 -25.203 1 23.75 686 SER B N 1
ATOM 13250 C CA . SER B 1 686 ? -6.812 19.688 -24.734 1 23.75 686 SER B CA 1
ATOM 13251 C C . SER B 1 686 ? -7.484 19.453 -23.391 1 23.75 686 SER B C 1
ATOM 13253 O O . SER B 1 686 ? -8.359 18.594 -23.281 1 23.75 686 SER B O 1
ATOM 13255 N N . GLU B 1 687 ? -6.758 19.625 -22.344 1 25.83 687 GLU B N 1
ATOM 13256 C CA . GLU B 1 687 ? -7.285 19.984 -21.031 1 25.83 687 GLU B CA 1
ATOM 13257 C C . GLU B 1 687 ? -8.25 21.156 -21.125 1 25.83 687 GLU B C 1
ATOM 13259 O O . GLU B 1 687 ? -7.84 22.281 -21.438 1 25.83 687 GLU B O 1
ATOM 13264 N N . SER B 1 688 ? -9.398 21.172 -21.797 1 24.09 688 SER B N 1
ATOM 13265 C CA . SER B 1 688 ? -10.32 22.266 -21.547 1 24.09 688 SER B CA 1
ATOM 13266 C C . SER B 1 688 ? -10.438 22.562 -20.047 1 24.09 688 SER B C 1
ATOM 13268 O O . SER B 1 688 ? -10.664 21.656 -19.25 1 24.09 688 SER B O 1
ATOM 13270 N N . ARG B 1 689 ? -9.891 23.719 -19.703 1 24.86 689 ARG B N 1
ATOM 13271 C CA . ARG B 1 689 ? -9.969 24.547 -18.5 1 24.86 689 ARG B CA 1
ATOM 13272 C C . ARG B 1 689 ? -11.422 24.859 -18.141 1 24.86 689 ARG B C 1
ATOM 13274 O O . ARG B 1 689 ? -11.961 25.891 -18.531 1 24.86 689 ARG B O 1
ATOM 13281 N N . THR B 1 690 ? -12.516 24.188 -18.406 1 24.36 690 THR B N 1
ATOM 13282 C CA . THR B 1 690 ? -13.68 24.797 -17.781 1 24.36 690 THR B CA 1
ATOM 13283 C C . THR B 1 690 ? -13.406 25.109 -16.312 1 24.36 690 THR B C 1
ATOM 13285 O O . THR B 1 690 ? -12.93 24.25 -15.57 1 24.36 690 THR B O 1
ATOM 13288 N N . ASP B 1 691 ? -13.258 26.406 -15.906 1 22.06 691 ASP B N 1
ATOM 13289 C CA . ASP B 1 691 ? -13.133 27.297 -14.758 1 22.06 691 ASP B CA 1
ATOM 13290 C C . ASP B 1 691 ? -14.156 26.938 -13.68 1 22.06 691 ASP B C 1
ATOM 13292 O O . ASP B 1 691 ? -14.297 27.656 -12.688 1 22.06 691 ASP B O 1
ATOM 13296 N N . ASN B 1 692 ? -15.398 26.469 -14.016 1 22.69 692 ASN B N 1
ATOM 13297 C CA . ASN B 1 692 ? -16.281 26.578 -12.859 1 22.69 692 ASN B CA 1
ATOM 13298 C C . ASN B 1 692 ? -15.68 25.922 -11.625 1 22.69 692 ASN B C 1
ATOM 13300 O O . ASN B 1 692 ? -14.914 24.953 -11.734 1 22.69 692 ASN B O 1
ATOM 13304 N N . GLY B 1 693 ? -15.617 26.766 -10.406 1 23.06 693 GLY B N 1
ATOM 13305 C CA . GLY B 1 693 ? -15.203 26.734 -9.016 1 23.06 693 GLY B CA 1
ATOM 13306 C C . GLY B 1 693 ? -15.375 25.375 -8.359 1 23.06 693 GLY B C 1
ATOM 13307 O O . GLY B 1 693 ? -14.875 25.141 -7.254 1 23.06 693 GLY B O 1
ATOM 13308 N N . GLU B 1 694 ? -16.609 24.844 -8.578 1 22.08 694 GLU B N 1
ATOM 13309 C CA . GLU B 1 694 ? -16.859 23.875 -7.52 1 22.08 694 GLU B CA 1
ATOM 13310 C C . GLU B 1 694 ? -15.867 22.719 -7.574 1 22.08 694 GLU B C 1
ATOM 13312 O O . GLU B 1 694 ? -15.617 22.156 -8.641 1 22.08 694 GLU B O 1
ATOM 13317 N N . PRO B 1 695 ? -14.797 22.828 -6.672 1 25.56 695 PRO B N 1
ATOM 13318 C CA . PRO B 1 695 ? -13.781 21.812 -6.391 1 25.56 695 PRO B CA 1
ATOM 13319 C C . PRO B 1 695 ? -14.328 20.391 -6.508 1 25.56 695 PRO B C 1
ATOM 13321 O O . PRO B 1 695 ? -15.07 19.938 -5.633 1 25.56 695 PRO B O 1
ATOM 13324 N N . SER B 1 696 ? -15.117 20.156 -7.52 1 22.67 696 SER B N 1
ATOM 13325 C CA . SER B 1 696 ? -15.672 18.812 -7.516 1 22.67 696 SER B CA 1
ATOM 13326 C C . SER B 1 696 ? -14.586 17.766 -7.27 1 22.67 696 SER B C 1
ATOM 13328 O O . SER B 1 696 ? -13.453 17.906 -7.734 1 22.67 696 SER B O 1
ATOM 13330 N N . GLU B 1 697 ? -14.703 16.969 -6.266 1 25.78 697 GLU B N 1
ATOM 13331 C CA . GLU B 1 697 ? -14.117 15.961 -5.395 1 25.78 697 GLU B CA 1
ATOM 13332 C C . GLU B 1 697 ? -13.383 14.898 -6.207 1 25.78 697 GLU B C 1
ATOM 13334 O O . GLU B 1 697 ? -12.711 14.031 -5.645 1 25.78 697 GLU B O 1
ATOM 13339 N N . GLY B 1 698 ? -13.867 14.609 -7.469 1 24.7 698 GLY B N 1
ATOM 13340 C CA . GLY B 1 698 ? -13.531 13.289 -7.988 1 24.7 698 GLY B CA 1
ATOM 13341 C C . GLY B 1 698 ? -12.086 13.172 -8.43 1 24.7 698 GLY B C 1
ATOM 13342 O O . GLY B 1 698 ? -11.477 14.156 -8.844 1 24.7 698 GLY B O 1
ATOM 13343 N N . LEU B 1 699 ? -11.281 12.359 -7.746 1 26.41 699 LEU B N 1
ATOM 13344 C CA . LEU B 1 699 ? -9.984 11.875 -8.195 1 26.41 699 LEU B CA 1
ATOM 13345 C C . LEU B 1 699 ? -9.914 11.836 -9.719 1 26.41 699 LEU B C 1
ATOM 13347 O O . LEU B 1 699 ? -10.773 11.234 -10.367 1 26.41 699 LEU B O 1
ATOM 13351 N N . ASN B 1 700 ? -9.414 12.922 -10.219 1 24.88 700 ASN B N 1
ATOM 13352 C CA . ASN B 1 700 ? -9.102 13.18 -11.617 1 24.88 700 ASN B CA 1
ATOM 13353 C C . ASN B 1 700 ? -8.422 11.977 -12.273 1 24.88 700 ASN B C 1
ATOM 13355 O O . ASN B 1 700 ? -7.34 11.57 -11.852 1 24.88 700 ASN B O 1
ATOM 13359 N N . HIS B 1 701 ? -9.148 10.859 -12.508 1 26.23 701 HIS B N 1
ATOM 13360 C CA . HIS B 1 701 ? -8.68 9.992 -13.586 1 26.23 701 HIS B CA 1
ATOM 13361 C C . HIS B 1 701 ? -7.941 10.789 -14.648 1 26.23 701 HIS B C 1
ATOM 13363 O O . HIS B 1 701 ? -8.492 11.742 -15.219 1 26.23 701 HIS B O 1
ATOM 13369 N N . GLN B 1 702 ? -6.758 11.188 -14.344 1 28.02 702 GLN B N 1
ATOM 13370 C CA . GLN B 1 702 ? -5.988 11.703 -15.469 1 28.02 702 GLN B CA 1
ATOM 13371 C C . GLN B 1 702 ? -6.52 11.164 -16.797 1 28.02 702 GLN B C 1
ATOM 13373 O O . GLN B 1 702 ? -6.656 9.953 -16.969 1 28.02 702 GLN B O 1
ATOM 13378 N N . GLY B 1 703 ? -7.406 11.922 -17.422 1 26.8 703 GLY B N 1
ATOM 13379 C CA . GLY B 1 703 ? -7.988 11.82 -18.75 1 26.8 703 GLY B CA 1
ATOM 13380 C C . GLY B 1 703 ? -7.023 11.266 -19.781 1 26.8 703 GLY B C 1
ATOM 13381 O O . GLY B 1 703 ? -5.879 11.711 -19.859 1 26.8 703 GLY B O 1
ATOM 13382 N N . VAL B 1 704 ? -6.938 9.945 -19.922 1 27.03 704 VAL B N 1
ATOM 13383 C CA . VAL B 1 704 ? -6.527 9.555 -21.266 1 27.03 704 VAL B CA 1
ATOM 13384 C C . VAL B 1 704 ? -6.883 10.656 -22.266 1 27.03 704 VAL B C 1
ATOM 13386 O O . VAL B 1 704 ? -7.957 11.258 -22.172 1 27.03 704 VAL B O 1
ATOM 13389 N N . PRO B 1 705 ? -5.895 11.414 -22.656 1 26.12 705 PRO B N 1
ATOM 13390 C CA . PRO B 1 705 ? -6.344 12.312 -23.734 1 26.12 705 PRO B CA 1
ATOM 13391 C C . PRO B 1 705 ? -7.551 11.773 -24.484 1 26.12 705 PRO B C 1
ATOM 13393 O O . PRO B 1 705 ? -7.609 10.578 -24.781 1 26.12 705 PRO B O 1
ATOM 13396 N N . GLU B 1 706 ? -8.695 12.266 -24.078 1 27.36 706 GLU B N 1
ATOM 13397 C CA . GLU B 1 706 ? -9.859 12.031 -24.922 1 27.36 706 GLU B CA 1
ATOM 13398 C C . GLU B 1 706 ? -9.5 12.148 -26.406 1 27.36 706 GLU B C 1
ATOM 13400 O O . GLU B 1 706 ? -9.117 13.227 -26.859 1 27.36 706 GLU B O 1
ATOM 13405 N N . VAL B 1 707 ? -8.742 11.289 -26.922 1 26.59 707 VAL B N 1
ATOM 13406 C CA . VAL B 1 707 ? -8.797 11.148 -28.359 1 26.59 707 VAL B CA 1
ATOM 13407 C C . VAL B 1 707 ? -10.219 11.398 -28.859 1 26.59 707 VAL B C 1
ATOM 13409 O O . VAL B 1 707 ? -11.141 10.648 -28.531 1 26.59 707 VAL B O 1
ATOM 13412 N N . ALA B 1 708 ? -10.586 12.648 -28.797 1 27.8 708 ALA B N 1
ATOM 13413 C CA . ALA B 1 708 ? -11.805 12.891 -29.547 1 27.8 708 ALA B CA 1
ATOM 13414 C C . ALA B 1 708 ? -11.781 12.164 -30.891 1 27.8 708 ALA B C 1
ATOM 13416 O O . ALA B 1 708 ? -11.023 12.539 -31.797 1 27.8 708 ALA B O 1
ATOM 13417 N N . ILE B 1 709 ? -11.68 10.938 -30.812 1 27.48 709 ILE B N 1
ATOM 13418 C CA . ILE B 1 709 ? -12.039 10.258 -32.062 1 27.48 709 ILE B CA 1
ATOM 13419 C C . ILE B 1 709 ? -13.336 10.844 -32.594 1 27.48 709 ILE B C 1
ATOM 13421 O O . ILE B 1 709 ? -14.383 10.781 -31.953 1 27.48 709 ILE B O 1
ATOM 13425 N N . GLN B 1 710 ? -13.172 12.078 -33.125 1 28.42 710 GLN B N 1
ATOM 13426 C CA . GLN B 1 710 ? -14.32 12.391 -33.969 1 28.42 710 GLN B CA 1
ATOM 13427 C C . GLN B 1 710 ? -14.734 11.172 -34.812 1 28.42 710 GLN B C 1
ATOM 13429 O O . GLN B 1 710 ? -13.961 10.695 -35.625 1 28.42 710 GLN B O 1
ATOM 13434 N N . ILE B 1 711 ? -15.273 10.211 -34.125 1 30.39 711 ILE B N 1
ATOM 13435 C CA . ILE B 1 711 ? -16.031 9.297 -34.969 1 30.39 711 ILE B CA 1
ATOM 13436 C C . ILE B 1 711 ? -16.875 10.094 -35.938 1 30.39 711 ILE B C 1
ATOM 13438 O O . ILE B 1 711 ? -17.766 10.852 -35.562 1 30.39 711 ILE B O 1
ATOM 13442 N N . GLU B 1 712 ? -16.203 10.758 -36.812 1 30.2 712 GLU B N 1
ATOM 13443 C CA . GLU B 1 712 ? -17.016 11.219 -37.938 1 30.2 712 GLU B CA 1
ATOM 13444 C C . GLU B 1 712 ? -18.031 10.164 -38.375 1 30.2 712 GLU B C 1
ATOM 13446 O O . GLU B 1 712 ? -17.719 9.281 -39.156 1 30.2 712 GLU B O 1
ATOM 13451 N N . SER B 1 713 ? -18.516 9.406 -37.469 1 33.28 713 SER B N 1
ATOM 13452 C CA . SER B 1 713 ? -19.594 8.656 -38.094 1 33.28 713 SER B CA 1
ATOM 13453 C C . SER B 1 713 ? -20.625 9.594 -38.719 1 33.28 713 SER B C 1
ATOM 13455 O O . SER B 1 713 ? -21.531 10.07 -38.062 1 33.28 713 SER B O 1
ATOM 13457 N N . GLU B 1 714 ? -20.25 10.758 -39.188 1 33.34 714 GLU B N 1
ATOM 13458 C CA . GLU B 1 714 ? -21.281 11.398 -40 1 33.34 714 GLU B CA 1
ATOM 13459 C C . GLU B 1 714 ? -21.875 10.414 -41 1 33.34 714 GLU B C 1
ATOM 13461 O O . GLU B 1 714 ? -22.547 10.82 -41.969 1 33.34 714 GLU B O 1
ATOM 13466 N N . ASP B 1 715 ? -21.344 9.266 -41.156 1 34.09 715 ASP B N 1
ATOM 13467 C CA . ASP B 1 715 ? -22.188 8.68 -42.188 1 34.09 715 ASP B CA 1
ATOM 13468 C C . ASP B 1 715 ? -23.656 8.781 -41.812 1 34.09 715 ASP B C 1
ATOM 13470 O O . ASP B 1 715 ? -24.062 8.359 -40.719 1 34.09 715 ASP B O 1
ATOM 13474 N N . ASP B 1 716 ? -24.328 9.742 -42.281 1 34.38 716 ASP B N 1
ATOM 13475 C CA . ASP B 1 716 ? -25.75 9.961 -42.438 1 34.38 716 ASP B CA 1
ATOM 13476 C C . ASP B 1 716 ? -26.5 8.625 -42.5 1 34.38 716 ASP B C 1
ATOM 13478 O O . ASP B 1 716 ? -26.453 7.93 -43.531 1 34.38 716 ASP B O 1
ATOM 13482 N N . LEU B 1 717 ? -26.531 7.816 -41.656 1 39.06 717 LEU B N 1
ATOM 13483 C CA . LEU B 1 717 ? -27.5 6.734 -41.594 1 39.06 717 LEU B CA 1
ATOM 13484 C C . LEU B 1 717 ? -28.828 7.152 -42.219 1 39.06 717 LEU B C 1
ATOM 13486 O O . LEU B 1 717 ? -29.828 6.438 -42.094 1 39.06 717 LEU B O 1
ATOM 13490 N N . SER B 1 718 ? -29.016 8.312 -42.5 1 38.91 718 SER B N 1
ATOM 13491 C CA . SER B 1 718 ? -30.266 8.789 -43.062 1 38.91 718 SER B CA 1
ATOM 13492 C C . SER B 1 718 ? -30.688 7.93 -44.25 1 38.91 718 SER B C 1
ATOM 13494 O O . SER B 1 718 ? -31.875 7.73 -44.5 1 38.91 718 SER B O 1
ATOM 13496 N N . GLY B 1 719 ? -29.703 7.527 -45.219 1 43.09 719 GLY B N 1
ATOM 13497 C CA . GLY B 1 719 ? -30.156 6.887 -46.438 1 43.09 719 GLY B CA 1
ATOM 13498 C C . GLY B 1 719 ? -30.266 5.379 -46.312 1 43.09 719 GLY B C 1
ATOM 13499 O O . GLY B 1 719 ? -30.469 4.684 -47.312 1 43.09 719 GLY B O 1
ATOM 13500 N N . ARG B 1 720 ? -29.703 4.82 -45.281 1 49.19 720 ARG B N 1
ATOM 13501 C CA . ARG B 1 720 ? -29.812 3.365 -45.219 1 49.19 720 ARG B CA 1
ATOM 13502 C C . ARG B 1 720 ? -31.25 2.939 -44.906 1 49.19 720 ARG B C 1
ATOM 13504 O O . ARG B 1 720 ? -31.922 3.559 -44.062 1 49.19 720 ARG B O 1
ATOM 13511 N N . THR B 1 721 ? -31.828 2.244 -45.688 1 62.25 721 THR B N 1
ATOM 13512 C CA . THR B 1 721 ? -33.156 1.652 -45.469 1 62.25 721 THR B CA 1
ATOM 13513 C C . THR B 1 721 ? -33.125 0.724 -44.25 1 62.25 721 THR B C 1
ATOM 13515 O O . THR B 1 721 ? -32.406 -0.291 -44.25 1 62.25 721 THR B O 1
ATOM 13518 N N . ILE B 1 722 ? -33.438 1.201 -43 1 76.12 722 ILE B N 1
ATOM 13519 C CA . ILE B 1 722 ? -33.5 0.424 -41.75 1 76.12 722 ILE B CA 1
ATOM 13520 C C . ILE B 1 722 ? -34.875 -0.272 -41.656 1 76.12 722 ILE B C 1
ATOM 13522 O O . ILE B 1 722 ? -35.906 0.321 -42 1 76.12 722 ILE B O 1
ATOM 13526 N N . ASP B 1 723 ? -34.75 -1.574 -41.438 1 85.94 723 ASP B N 1
ATOM 13527 C CA . ASP B 1 723 ? -35.969 -2.344 -41.219 1 85.94 723 ASP B CA 1
ATOM 13528 C C . ASP B 1 723 ? -36.906 -1.622 -40.219 1 85.94 723 ASP B C 1
ATOM 13530 O O . ASP B 1 723 ? -36.438 -1.028 -39.25 1 85.94 723 ASP B O 1
ATOM 13534 N N . PRO B 1 724 ? -38.125 -1.586 -40.562 1 87.44 724 PRO B N 1
ATOM 13535 C CA . PRO B 1 724 ? -39.094 -0.858 -39.75 1 87.44 724 PRO B CA 1
ATOM 13536 C C . PRO B 1 724 ? -39.094 -1.308 -38.281 1 87.44 724 PRO B C 1
ATOM 13538 O O . PRO B 1 724 ? -39.312 -0.498 -37.375 1 87.44 724 PRO B O 1
ATOM 13541 N N . LEU B 1 725 ? -38.875 -2.572 -38.094 1 90.75 725 LEU B N 1
ATOM 13542 C CA . LEU B 1 725 ? -38.812 -3.07 -36.719 1 90.75 725 LEU B CA 1
ATOM 13543 C C . LEU B 1 725 ? -37.656 -2.455 -35.969 1 90.75 725 LEU B C 1
ATOM 13545 O O . LEU B 1 725 ? -37.812 -2.074 -34.812 1 90.75 725 LEU B O 1
ATOM 13549 N N . LEU B 1 726 ? -36.562 -2.352 -36.594 1 90.31 726 LEU B N 1
ATOM 13550 C CA . LEU B 1 726 ? -35.375 -1.787 -35.969 1 90.31 726 LEU B CA 1
ATOM 13551 C C . LEU B 1 726 ? -35.531 -0.28 -35.812 1 90.31 726 LEU B C 1
ATOM 13553 O O . LEU B 1 726 ? -35.062 0.279 -34.812 1 90.31 726 LEU B O 1
ATOM 13557 N N . ASP B 1 727 ? -36.188 0.305 -36.688 1 88.88 727 ASP B N 1
ATOM 13558 C CA . ASP B 1 727 ? -36.438 1.742 -36.594 1 88.88 727 ASP B CA 1
ATOM 13559 C C . ASP B 1 727 ? -37.344 2.076 -35.406 1 88.88 727 ASP B C 1
ATOM 13561 O O . ASP B 1 727 ? -37.125 3.078 -34.719 1 88.88 727 ASP B O 1
ATOM 13565 N N . LYS B 1 728 ? -38.25 1.254 -35.219 1 90.25 728 LYS B N 1
ATOM 13566 C CA . LYS B 1 728 ? -39.125 1.455 -34.094 1 90.25 728 LYS B CA 1
ATOM 13567 C C . LYS B 1 728 ? -38.375 1.253 -32.781 1 90.25 728 LYS B C 1
ATOM 13569 O O . LYS B 1 728 ? -38.594 1.969 -31.797 1 90.25 728 LYS B O 1
ATOM 13574 N N . ALA B 1 729 ? -37.594 0.237 -32.781 1 90.69 729 ALA B N 1
ATOM 13575 C CA . ALA B 1 729 ? -36.781 0.005 -31.578 1 90.69 729 ALA B CA 1
ATOM 13576 C C . ALA B 1 729 ? -35.875 1.211 -31.281 1 90.69 729 ALA B C 1
ATOM 13578 O O . ALA B 1 729 ? -35.719 1.597 -30.109 1 90.69 729 ALA B O 1
ATOM 13579 N N . CYS B 1 730 ? -35.344 1.843 -32.25 1 89.19 730 CYS B N 1
ATOM 13580 C CA . CYS B 1 730 ? -34.5 3.031 -32.094 1 89.19 730 CYS B CA 1
ATOM 13581 C C . CYS B 1 730 ? -35.312 4.203 -31.578 1 89.19 730 CYS B C 1
ATOM 13583 O O . CYS B 1 730 ? -34.875 4.965 -30.719 1 89.19 730 CYS B O 1
ATOM 13585 N N . SER B 1 731 ? -36.531 4.285 -32.062 1 89 731 SER B N 1
ATOM 13586 C CA . SER B 1 731 ? -37.406 5.355 -31.609 1 89 731 SER B CA 1
ATOM 13587 C C . SER B 1 731 ? -37.781 5.199 -30.141 1 89 731 SER B C 1
ATOM 13589 O O . SER B 1 731 ? -37.906 6.188 -29.422 1 89 731 SER B O 1
ATOM 13591 N N . LEU B 1 732 ? -37.969 3.998 -29.812 1 89.56 732 LEU B N 1
ATOM 13592 C CA . LEU B 1 732 ? -38.312 3.727 -28.422 1 89.56 732 LEU B CA 1
ATOM 13593 C C . LEU B 1 732 ? -37.125 4.07 -27.516 1 89.56 732 LEU B C 1
ATOM 13595 O O . LEU B 1 732 ? -37.312 4.594 -26.422 1 89.56 732 LEU B O 1
ATOM 13599 N N . TYR B 1 733 ? -35.969 3.742 -27.969 1 89 733 TYR B N 1
ATOM 13600 C CA . TYR B 1 733 ? -34.781 4.07 -27.203 1 89 733 TYR B CA 1
ATOM 13601 C C . TYR B 1 733 ? -34.594 5.578 -27.062 1 89 733 TYR B C 1
ATOM 13603 O O . TYR B 1 733 ? -34.25 6.074 -26 1 89 733 TYR B O 1
ATOM 13611 N N . ASP B 1 734 ? -34.844 6.301 -28.109 1 88.12 734 ASP B N 1
ATOM 13612 C CA . ASP B 1 734 ? -34.75 7.758 -28.078 1 88.12 734 ASP B CA 1
ATOM 13613 C C . ASP B 1 734 ? -35.75 8.359 -27.094 1 88.12 734 ASP B C 1
ATOM 13615 O O . ASP B 1 734 ? -35.469 9.344 -26.422 1 88.12 734 ASP B O 1
ATOM 13619 N N . SER B 1 735 ? -36.844 7.707 -27.047 1 89.94 735 SER B N 1
ATOM 13620 C CA . SER B 1 735 ? -37.844 8.141 -26.094 1 89.94 735 SER B CA 1
ATOM 13621 C C . SER B 1 735 ? -37.438 7.887 -24.656 1 89.94 735 SER B C 1
ATOM 13623 O O . SER B 1 735 ? -37.781 8.633 -23.75 1 89.94 735 SER B O 1
ATOM 13625 N N . LEU B 1 736 ? -36.781 6.836 -24.453 1 89.31 736 LEU B N 1
ATOM 13626 C CA . LEU B 1 736 ? -36.219 6.531 -23.141 1 89.31 736 LEU B CA 1
ATOM 13627 C C . LEU B 1 736 ? -35.188 7.559 -22.734 1 89.31 736 LEU B C 1
ATOM 13629 O O . LEU B 1 736 ? -35.156 8.016 -21.578 1 89.31 736 LEU B O 1
ATOM 13633 N N . LEU B 1 737 ? -34.312 7.926 -23.625 1 86.06 737 LEU B N 1
ATOM 13634 C CA . LEU B 1 737 ? -33.219 8.867 -23.375 1 86.06 737 LEU B CA 1
ATOM 13635 C C . LEU B 1 737 ? -33.75 10.25 -23.047 1 86.06 737 LEU B C 1
ATOM 13637 O O . LEU B 1 737 ? -33.188 10.969 -22.234 1 86.06 737 LEU B O 1
ATOM 13641 N N . SER B 1 738 ? -34.812 10.602 -23.688 1 86.62 738 SER B N 1
ATOM 13642 C CA . SER B 1 738 ? -35.406 11.914 -23.469 1 86.62 738 SER B CA 1
ATOM 13643 C C . SER B 1 738 ? -36.25 11.945 -22.188 1 86.62 738 SER B C 1
ATOM 13645 O O . SER B 1 738 ? -36.562 13.023 -21.672 1 86.62 738 SER B O 1
ATOM 13647 N N . GLY B 1 739 ? -36.531 10.805 -21.672 1 85.06 739 GLY B N 1
ATOM 13648 C CA . GLY B 1 739 ? -37.344 10.719 -20.453 1 85.06 739 GLY B CA 1
ATOM 13649 C C . GLY B 1 739 ? -38.812 10.695 -20.703 1 85.06 739 GLY B C 1
ATOM 13650 O O . GLY B 1 739 ? -39.625 10.727 -19.766 1 85.06 739 GLY B O 1
ATOM 13651 N N . GLU B 1 740 ? -39.219 10.617 -21.969 1 86 740 GLU B N 1
ATOM 13652 C CA . GLU B 1 740 ? -40.625 10.602 -22.344 1 86 740 GLU B CA 1
ATOM 13653 C C . GLU B 1 740 ? -41.281 9.297 -21.922 1 86 740 GLU B C 1
ATOM 13655 O O . GLU B 1 740 ? -42.5 9.266 -21.656 1 86 740 GLU B O 1
ATOM 13660 N N . THR B 1 741 ? -40.5 8.25 -22.047 1 88.56 741 THR B N 1
ATOM 13661 C CA . THR B 1 741 ? -41 6.934 -21.672 1 88.56 741 THR B CA 1
ATOM 13662 C C . THR B 1 741 ? -40.125 6.293 -20.625 1 88.56 741 THR B C 1
ATOM 13664 O O . THR B 1 741 ? -38.906 6.539 -20.594 1 88.56 741 THR B O 1
ATOM 13667 N N . LYS B 1 742 ? -40.781 5.625 -19.797 1 88.12 742 LYS B N 1
ATOM 13668 C CA . LYS B 1 742 ? -40.031 4.844 -18.812 1 88.12 742 LYS B CA 1
ATOM 13669 C C . LYS B 1 742 ? -39.875 3.396 -19.266 1 88.12 742 LYS B C 1
ATOM 13671 O O . LYS B 1 742 ? -40.625 2.918 -20.125 1 88.12 742 LYS B O 1
ATOM 13676 N N . LEU B 1 743 ? -38.875 2.764 -18.844 1 89.12 743 LEU B N 1
ATOM 13677 C CA . LEU B 1 743 ? -38.562 1.401 -19.25 1 89.12 743 LEU B CA 1
ATOM 13678 C C . LEU B 1 743 ? -39.719 0.452 -18.938 1 89.12 743 LEU B C 1
ATOM 13680 O O . LEU B 1 743 ? -39.969 -0.488 -19.688 1 89.12 743 LEU B O 1
ATOM 13684 N N . GLU B 1 744 ? -40.375 0.696 -17.828 1 85.38 744 GLU B N 1
ATOM 13685 C CA . GLU B 1 744 ? -41.5 -0.155 -17.391 1 85.38 744 GLU B CA 1
ATOM 13686 C C . GLU B 1 744 ? -42.656 -0.128 -18.391 1 85.38 744 GLU B C 1
ATOM 13688 O O . GLU B 1 744 ? -43.375 -1.111 -18.531 1 85.38 744 GLU B O 1
ATOM 13693 N N . GLU B 1 745 ? -42.688 0.968 -19.094 1 85.94 745 GLU B N 1
ATOM 13694 C CA . GLU B 1 745 ? -43.781 1.13 -20.062 1 85.94 745 GLU B CA 1
ATOM 13695 C C . GLU B 1 745 ? -43.5 0.364 -21.359 1 85.94 745 GLU B C 1
ATOM 13697 O O . GLU B 1 745 ? -44.406 0.066 -22.125 1 85.94 745 GLU B O 1
ATOM 13702 N N . LEU B 1 746 ? -42.312 0.069 -21.516 1 87.5 746 LEU B N 1
ATOM 13703 C CA . LEU B 1 746 ? -41.938 -0.653 -22.719 1 87.5 746 LEU B CA 1
ATOM 13704 C C . LEU B 1 746 ? -42.188 -2.15 -22.562 1 87.5 746 LEU B C 1
ATOM 13706 O O . LEU B 1 746 ? -42.188 -2.893 -23.547 1 87.5 746 LEU B O 1
ATOM 13710 N N . ALA B 1 747 ? -42.5 -2.363 -21.266 1 80.5 747 ALA B N 1
ATOM 13711 C CA . ALA B 1 747 ? -42.719 -3.781 -20.984 1 80.5 747 ALA B CA 1
ATOM 13712 C C . ALA B 1 747 ? -43.938 -4.305 -21.734 1 80.5 747 ALA B C 1
ATOM 13714 O O . ALA B 1 747 ? -45.031 -3.689 -21.688 1 80.5 747 ALA B O 1
ATOM 13715 N N . GLY B 1 748 ? -43.938 -5.133 -22.766 1 77.69 748 GLY B N 1
ATOM 13716 C CA . GLY B 1 748 ? -45.062 -5.738 -23.438 1 77.69 748 GLY B CA 1
ATOM 13717 C C . GLY B 1 748 ? -45.219 -5.246 -24.875 1 77.69 748 GLY B C 1
ATOM 13718 O O . GLY B 1 748 ? -46.188 -5.621 -25.547 1 77.69 748 GLY B O 1
ATOM 13719 N N . ASP B 1 749 ? -44.375 -4.355 -25.188 1 85.81 749 ASP B N 1
ATOM 13720 C CA . ASP B 1 749 ? -44.469 -3.879 -26.562 1 85.81 749 ASP B CA 1
ATOM 13721 C C . ASP B 1 749 ? -44.219 -5.02 -27.547 1 85.81 749 ASP B C 1
ATOM 13723 O O . ASP B 1 749 ? -43.281 -5.805 -27.406 1 85.81 749 ASP B O 1
ATOM 13727 N N . GLU B 1 750 ? -45 -5.125 -28.469 1 87.75 750 GLU B N 1
ATOM 13728 C CA . GLU B 1 750 ? -45.031 -6.227 -29.422 1 87.75 750 GLU B CA 1
ATOM 13729 C C . GLU B 1 750 ? -43.812 -6.234 -30.312 1 87.75 750 GLU B C 1
ATOM 13731 O O . GLU B 1 750 ? -43.438 -7.262 -30.891 1 87.75 750 GLU B O 1
ATOM 13736 N N . ILE B 1 751 ? -43.219 -5.082 -30.422 1 90.31 751 ILE B N 1
ATOM 13737 C CA . ILE B 1 751 ? -42.062 -4.969 -31.281 1 90.31 751 ILE B CA 1
ATOM 13738 C C . ILE B 1 751 ? -40.969 -5.926 -30.812 1 90.31 751 ILE B C 1
ATOM 13740 O O . ILE B 1 751 ? -40.281 -6.539 -31.625 1 90.31 751 ILE B O 1
ATOM 13744 N N . PHE B 1 752 ? -40.812 -6.102 -29.578 1 91.12 752 PHE B N 1
ATOM 13745 C CA . PHE B 1 752 ? -39.75 -6.934 -29.031 1 91.12 752 PHE B CA 1
ATOM 13746 C C . PHE B 1 752 ? -40.031 -8.414 -29.25 1 91.12 752 PHE B C 1
ATOM 13748 O O . PHE B 1 752 ? -39.125 -9.195 -29.531 1 91.12 752 PHE B O 1
ATOM 13755 N N . ASP B 1 753 ? -41.281 -8.719 -29.25 1 90.88 753 ASP B N 1
ATOM 13756 C CA . ASP B 1 753 ? -41.688 -10.094 -29.531 1 90.88 753 ASP B CA 1
ATOM 13757 C C . ASP B 1 753 ? -41.438 -10.453 -31 1 90.88 753 ASP B C 1
ATOM 13759 O O . ASP B 1 753 ? -41 -11.57 -31.312 1 90.88 753 ASP B O 1
ATOM 13763 N N . ARG B 1 754 ? -41.656 -9.547 -31.812 1 93.06 754 ARG B N 1
ATOM 13764 C CA . ARG B 1 754 ? -41.438 -9.773 -33.25 1 93.06 754 ARG B CA 1
ATOM 13765 C C . ARG B 1 754 ? -39.938 -9.93 -33.562 1 93.06 754 ARG B C 1
ATOM 13767 O O . ARG B 1 754 ? -39.562 -10.805 -34.312 1 93.06 754 ARG B O 1
ATOM 13774 N N . ILE B 1 755 ? -39.219 -9.07 -32.938 1 91.81 755 ILE B N 1
ATOM 13775 C CA . ILE B 1 755 ? -37.781 -9.156 -33.156 1 91.81 755 ILE B CA 1
ATOM 13776 C C . ILE B 1 755 ? -37.25 -10.469 -32.594 1 91.81 755 ILE B C 1
ATOM 13778 O O . ILE B 1 755 ? -36.406 -11.141 -33.219 1 91.81 755 ILE B O 1
ATOM 13782 N N . LEU B 1 756 ? -37.75 -10.805 -31.406 1 91.62 756 LEU B N 1
ATOM 13783 C CA . LEU B 1 756 ? -37.312 -12.039 -30.75 1 91.62 756 LEU B CA 1
ATOM 13784 C C . LEU B 1 756 ? -37.688 -13.258 -31.594 1 91.62 756 LEU B C 1
ATOM 13786 O O . LEU B 1 756 ? -36.906 -14.211 -31.688 1 91.62 756 LEU B O 1
ATOM 13790 N N . SER B 1 757 ? -38.844 -13.18 -32.156 1 92.75 757 SER B N 1
ATOM 13791 C CA . SER B 1 757 ? -39.281 -14.297 -33 1 92.75 757 SER B CA 1
ATOM 13792 C C . SER B 1 757 ? -38.375 -14.492 -34.219 1 92.75 757 SER B C 1
ATOM 13794 O O . SER B 1 757 ? -38.062 -15.625 -34.562 1 92.75 757 SER B O 1
ATOM 13796 N N . LYS B 1 758 ? -38 -13.469 -34.812 1 93.62 758 LYS B N 1
ATOM 13797 C CA . LYS B 1 758 ? -37.094 -13.555 -35.938 1 93.62 758 LYS B CA 1
ATOM 13798 C C . LYS B 1 758 ? -35.719 -14.086 -35.531 1 93.62 758 LYS B C 1
ATOM 13800 O O . LYS B 1 758 ? -35.094 -14.852 -36.25 1 93.62 758 LYS B O 1
ATOM 13805 N N . LEU B 1 759 ? -35.312 -13.625 -34.406 1 92.81 759 LEU B N 1
ATOM 13806 C CA . LEU B 1 759 ? -34.031 -14.07 -33.906 1 92.81 759 LEU B CA 1
ATOM 13807 C C . LEU B 1 759 ? -34.062 -15.562 -33.562 1 92.81 759 LEU B C 1
ATOM 13809 O O . LEU B 1 759 ? -33.094 -16.281 -33.844 1 92.81 759 LEU B O 1
ATOM 13813 N N . GLU B 1 760 ? -35.156 -16 -32.969 1 92.38 760 GLU B N 1
ATOM 13814 C CA . GLU B 1 760 ? -35.281 -17.406 -32.594 1 92.38 760 GLU B CA 1
ATOM 13815 C C . GLU B 1 760 ? -35.375 -18.312 -33.812 1 92.38 760 GLU B C 1
ATOM 13817 O O . GLU B 1 760 ? -34.844 -19.422 -33.812 1 92.38 760 GLU B O 1
ATOM 13822 N N . GLU B 1 761 ? -36 -17.812 -34.844 1 93.5 761 GLU B N 1
ATOM 13823 C CA . GLU B 1 761 ? -36.062 -18.562 -36.094 1 93.5 761 GLU B CA 1
ATOM 13824 C C . GLU B 1 761 ? -34.688 -18.734 -36.719 1 93.5 761 GLU B C 1
ATOM 13826 O O . GLU B 1 761 ? -34.344 -19.828 -37.188 1 93.5 761 GLU B O 1
ATOM 13831 N N . GLU B 1 762 ? -34 -17.688 -36.719 1 92.69 762 GLU B N 1
ATOM 13832 C CA . GLU B 1 762 ? -32.625 -17.766 -37.25 1 92.69 762 GLU B CA 1
ATOM 13833 C C . GLU B 1 762 ? -31.75 -18.688 -36.406 1 92.69 762 GLU B C 1
ATOM 13835 O O . GLU B 1 762 ? -30.953 -19.453 -36.938 1 92.69 762 GLU B O 1
ATOM 13840 N N . LYS B 1 763 ? -31.859 -18.625 -35.094 1 92.44 763 LYS B N 1
ATOM 13841 C CA . LYS B 1 763 ? -31.094 -19.469 -34.188 1 92.44 763 LYS B CA 1
ATOM 13842 C C . LYS B 1 763 ? -31.375 -20.938 -34.438 1 92.44 763 LYS B C 1
ATOM 13844 O O . LYS B 1 763 ? -30.469 -21.766 -34.438 1 92.44 763 LYS B O 1
ATOM 13849 N N . LYS B 1 764 ? -32.656 -21.219 -34.719 1 92.38 764 LYS B N 1
ATOM 13850 C CA . LYS B 1 764 ? -33.031 -22.609 -34.969 1 92.38 764 LYS B CA 1
ATOM 13851 C C . LYS B 1 764 ? -32.406 -23.125 -36.281 1 92.38 764 LYS B C 1
ATOM 13853 O O . LYS B 1 764 ? -32 -24.281 -36.344 1 92.38 764 LYS B O 1
ATOM 13858 N N . SER B 1 765 ? -32.344 -22.266 -37.188 1 91.75 765 SER B N 1
ATOM 13859 C CA . SER B 1 765 ? -31.734 -22.641 -38.469 1 91.75 765 SER B CA 1
ATOM 13860 C C . SER B 1 765 ? -30.25 -22.891 -38.312 1 91.75 765 SER B C 1
ATOM 13862 O O . SER B 1 765 ? -29.688 -23.734 -39.031 1 91.75 765 SER B O 1
ATOM 13864 N N . LEU B 1 766 ? -29.641 -22.266 -37.406 1 92.56 766 LEU B N 1
ATOM 13865 C CA . LEU B 1 766 ? -28.188 -22.344 -37.25 1 92.56 766 LEU B CA 1
ATOM 13866 C C . LEU B 1 766 ? -27.828 -23.516 -36.312 1 92.56 766 LEU B C 1
ATOM 13868 O O . LEU B 1 766 ? -26.672 -23.938 -36.281 1 92.56 766 LEU B O 1
ATOM 13872 N N . GLU B 1 767 ? -28.75 -24.078 -35.625 1 89.62 767 GLU B N 1
ATOM 13873 C CA . GLU B 1 767 ? -28.5 -25.141 -34.656 1 89.62 767 GLU B CA 1
ATOM 13874 C C . GLU B 1 767 ? -28.031 -26.422 -35.312 1 89.62 767 GLU B C 1
ATOM 13876 O O . GLU B 1 767 ? -27.453 -27.297 -34.688 1 89.62 767 GLU B O 1
ATOM 13881 N N . THR B 1 768 ? -28.219 -26.516 -36.656 1 88.56 768 THR B N 1
ATOM 13882 C CA . THR B 1 768 ? -27.75 -27.688 -37.406 1 88.56 768 THR B CA 1
ATOM 13883 C C . THR B 1 768 ? -26.234 -27.641 -37.562 1 88.56 768 THR B C 1
ATOM 13885 O O . THR B 1 768 ? -25.609 -28.672 -37.812 1 88.56 768 THR B O 1
ATOM 13888 N N . LYS B 1 769 ? -25.703 -26.516 -37.5 1 92.81 769 LYS B N 1
ATOM 13889 C CA . LYS B 1 769 ? -24.25 -26.328 -37.562 1 92.81 769 LYS B CA 1
ATOM 13890 C C . LYS B 1 769 ? -23.625 -26.328 -36.188 1 92.81 769 LYS B C 1
ATOM 13892 O O . LYS B 1 769 ? -23.938 -25.484 -35.344 1 92.81 769 LYS B O 1
ATOM 13897 N N . ARG B 1 770 ? -22.688 -27.203 -35.906 1 94 770 ARG B N 1
ATOM 13898 C CA . ARG B 1 770 ? -22.172 -27.469 -34.562 1 94 770 ARG B CA 1
ATOM 13899 C C . ARG B 1 770 ? -21.438 -26.25 -34.031 1 94 770 ARG B C 1
ATOM 13901 O O . ARG B 1 770 ? -21.578 -25.906 -32.844 1 94 770 ARG B O 1
ATOM 13908 N N . THR B 1 771 ? -20.578 -25.609 -34.844 1 94.94 771 THR B N 1
ATOM 13909 C CA . THR B 1 771 ? -19.859 -24.422 -34.375 1 94.94 771 THR B CA 1
ATOM 13910 C C . THR B 1 771 ? -20.844 -23.297 -34.031 1 94.94 771 THR B C 1
ATOM 13912 O O . THR B 1 771 ? -20.688 -22.625 -33 1 94.94 771 THR B O 1
ATOM 13915 N N . ALA B 1 772 ? -21.828 -23.094 -34.844 1 95.62 772 ALA B N 1
ATOM 13916 C CA . ALA B 1 772 ? -22.859 -22.094 -34.594 1 95.62 772 ALA B CA 1
ATOM 13917 C C . ALA B 1 772 ? -23.625 -22.422 -33.312 1 95.62 772 ALA B C 1
ATOM 13919 O O . ALA B 1 772 ? -23.938 -21.531 -32.531 1 95.62 772 ALA B O 1
ATOM 13920 N N . LYS B 1 773 ? -23.891 -23.672 -33.156 1 95.31 773 LYS B N 1
ATOM 13921 C CA . LYS B 1 773 ? -24.609 -24.109 -31.969 1 95.31 773 LYS B CA 1
ATOM 13922 C C . LYS B 1 773 ? -23.844 -23.781 -30.703 1 95.31 773 LYS B C 1
ATOM 13924 O O . LYS B 1 773 ? -24.422 -23.344 -29.703 1 95.31 773 LYS B O 1
ATOM 13929 N N . LEU B 1 774 ? -22.531 -24.016 -30.688 1 96.19 774 LEU B N 1
ATOM 13930 C CA . LEU B 1 774 ? -21.688 -23.719 -29.547 1 96.19 774 LEU B CA 1
ATOM 13931 C C . LEU B 1 774 ? -21.734 -22.234 -29.203 1 96.19 774 LEU B C 1
ATOM 13933 O O . LEU B 1 774 ? -21.891 -21.875 -28.031 1 96.19 774 LEU B O 1
ATOM 13937 N N . TRP B 1 775 ? -21.625 -21.391 -30.156 1 96.94 775 TRP B N 1
ATOM 13938 C CA . TRP B 1 775 ? -21.562 -19.953 -29.922 1 96.94 775 TRP B CA 1
ATOM 13939 C C . TRP B 1 775 ? -22.938 -19.391 -29.562 1 96.94 775 TRP B C 1
ATOM 13941 O O . TRP B 1 775 ? -23.031 -18.391 -28.859 1 96.94 775 TRP B O 1
ATOM 13951 N N . LEU B 1 776 ? -24 -20.031 -30.078 1 96.31 776 LEU B N 1
ATOM 13952 C CA . LEU B 1 776 ? -25.344 -19.672 -29.609 1 96.31 776 LEU B CA 1
ATOM 13953 C C . LEU B 1 776 ? -25.531 -20.031 -28.141 1 96.31 776 LEU B C 1
ATOM 13955 O O . LEU B 1 776 ? -26.125 -19.281 -27.375 1 96.31 776 LEU B O 1
ATOM 13959 N N . GLN B 1 777 ? -25 -21.172 -27.781 1 96.81 777 GLN B N 1
ATOM 13960 C CA . GLN B 1 777 ? -25 -21.578 -26.391 1 96.81 777 GLN B CA 1
ATOM 13961 C C . GLN B 1 777 ? -24.219 -20.578 -25.531 1 96.81 777 GLN B C 1
ATOM 13963 O O . GLN B 1 777 ? -24.609 -20.281 -24.406 1 96.81 777 GLN B O 1
ATOM 13968 N N . TYR B 1 778 ? -23.062 -20.094 -26.062 1 97.25 778 TYR B N 1
ATOM 13969 C CA . TYR B 1 778 ? -22.266 -19.078 -25.391 1 97.25 778 TYR B CA 1
ATOM 13970 C C . TYR B 1 778 ? -23.094 -17.828 -25.125 1 97.25 778 TYR B C 1
ATOM 13972 O O . TYR B 1 778 ? -23.062 -17.281 -24.016 1 97.25 778 TYR B O 1
ATOM 13980 N N . LEU B 1 779 ? -23.875 -17.422 -26.078 1 96.56 779 LEU B N 1
ATOM 13981 C CA . LEU B 1 779 ? -24.734 -16.25 -25.938 1 96.56 779 LEU B CA 1
ATOM 13982 C C . LEU B 1 779 ? -25.781 -16.484 -24.844 1 96.56 779 LEU B C 1
ATOM 13984 O O . LEU B 1 779 ? -26.078 -15.586 -24.062 1 96.56 779 LEU B O 1
ATOM 13988 N N . ASP B 1 780 ? -26.266 -17.656 -24.797 1 95.94 780 ASP B N 1
ATOM 13989 C CA . ASP B 1 780 ? -27.234 -18 -23.766 1 95.94 780 ASP B CA 1
ATOM 13990 C C . ASP B 1 780 ? -26.609 -17.938 -22.375 1 95.94 780 ASP B C 1
ATOM 13992 O O . ASP B 1 780 ? -27.234 -17.453 -21.438 1 95.94 780 ASP B O 1
ATOM 13996 N N . MET B 1 781 ? -25.406 -18.422 -22.281 1 97.88 781 MET B N 1
ATOM 13997 C CA . MET B 1 781 ? -24.719 -18.391 -21 1 97.88 781 MET B CA 1
ATOM 13998 C C . MET B 1 781 ? -24.438 -16.969 -20.562 1 97.88 781 MET B C 1
ATOM 14000 O O . MET B 1 781 ? -24.578 -16.625 -19.375 1 97.88 781 MET B O 1
ATOM 14004 N N . VAL B 1 782 ? -24.031 -16.109 -21.469 1 96.81 782 VAL B N 1
ATOM 14005 C CA . VAL B 1 782 ? -23.75 -14.703 -21.156 1 96.81 782 VAL B CA 1
ATOM 14006 C C . VAL B 1 782 ? -25.031 -14 -20.734 1 96.81 782 VAL B C 1
ATOM 14008 O O . VAL B 1 782 ? -25.047 -13.219 -19.781 1 96.81 782 VAL B O 1
ATOM 14011 N N . HIS B 1 783 ? -26.094 -14.297 -21.422 1 95.06 783 HIS B N 1
ATOM 14012 C CA . HIS B 1 783 ? -27.391 -13.734 -21.047 1 95.06 783 HIS B CA 1
ATOM 14013 C C . HIS B 1 783 ? -27.828 -14.18 -19.656 1 95.06 783 HIS B C 1
ATOM 14015 O O . HIS B 1 783 ? -28.359 -13.383 -18.891 1 95.06 783 HIS B O 1
ATOM 14021 N N . LEU B 1 784 ? -27.641 -15.438 -19.422 1 96.12 784 LEU B N 1
ATOM 14022 C CA . LEU B 1 784 ? -27.953 -15.969 -18.109 1 96.12 784 LEU B CA 1
ATOM 14023 C C . LEU B 1 784 ? -27.141 -15.258 -17.016 1 96.12 784 LEU B C 1
ATOM 14025 O O . LEU B 1 784 ? -27.688 -14.938 -15.953 1 96.12 784 LEU B O 1
ATOM 14029 N N . LEU B 1 785 ? -25.875 -15.031 -17.297 1 96.88 785 LEU B N 1
ATOM 14030 C CA . LEU B 1 785 ? -25.016 -14.281 -16.391 1 96.88 785 LEU B CA 1
ATOM 14031 C C . LEU B 1 785 ? -25.578 -12.891 -16.125 1 96.88 785 LEU B C 1
ATOM 14033 O O . LEU B 1 785 ? -25.641 -12.453 -14.969 1 96.88 785 LEU B O 1
ATOM 14037 N N . MET B 1 786 ? -26 -12.242 -17.109 1 95 786 MET B N 1
ATOM 14038 C CA . MET B 1 786 ? -26.547 -10.891 -16.984 1 95 786 MET B CA 1
ATOM 14039 C C . MET B 1 786 ? -27.859 -10.914 -16.188 1 95 786 MET B C 1
ATOM 14041 O O . MET B 1 786 ? -28.109 -10 -15.398 1 95 786 MET B O 1
ATOM 14045 N N . LYS B 1 787 ? -28.625 -11.922 -16.375 1 95.12 787 LYS B N 1
ATOM 14046 C CA . LYS B 1 787 ? -29.875 -12.062 -15.633 1 95.12 787 LYS B CA 1
ATOM 14047 C C . LYS B 1 787 ? -29.594 -12.266 -14.141 1 95.12 787 LYS B C 1
ATOM 14049 O O . LYS B 1 787 ? -30.328 -11.75 -13.297 1 95.12 787 LYS B O 1
ATOM 14054 N N . PHE B 1 788 ? -28.641 -13.07 -13.898 1 96.44 788 PHE B N 1
ATOM 14055 C CA . PHE B 1 788 ? -28.266 -13.273 -12.5 1 96.44 788 PHE B CA 1
ATOM 14056 C C . PHE B 1 788 ? -27.828 -11.961 -11.859 1 96.44 788 PHE B C 1
ATOM 14058 O O . PHE B 1 788 ? -28.203 -11.664 -10.727 1 96.44 788 PHE B O 1
ATOM 14065 N N . ILE B 1 789 ? -27.016 -11.18 -12.594 1 95.88 789 ILE B N 1
ATOM 14066 C CA . ILE B 1 789 ? -26.547 -9.883 -12.109 1 95.88 789 ILE B CA 1
ATOM 14067 C C . ILE B 1 789 ? -27.75 -8.961 -11.883 1 95.88 789 ILE B C 1
ATOM 14069 O O . ILE B 1 789 ? -27.797 -8.227 -10.898 1 95.88 789 ILE B O 1
ATOM 14073 N N . GLU B 1 790 ? -28.672 -8.992 -12.766 1 94.81 790 GLU B N 1
ATOM 14074 C CA . GLU B 1 790 ? -29.891 -8.203 -12.617 1 94.81 790 GLU B CA 1
ATOM 14075 C C . GLU B 1 790 ? -30.656 -8.594 -11.359 1 94.81 790 GLU B C 1
ATOM 14077 O O . GLU B 1 790 ? -31.156 -7.73 -10.633 1 94.81 790 GLU B O 1
ATOM 14082 N N . ALA B 1 791 ? -30.734 -9.898 -11.164 1 95.88 791 ALA B N 1
ATOM 14083 C CA . ALA B 1 791 ? -31.422 -10.383 -9.977 1 95.88 791 ALA B CA 1
ATOM 14084 C C . ALA B 1 791 ? -30.781 -9.82 -8.703 1 95.88 791 ALA B C 1
ATOM 14086 O O . ALA B 1 791 ? -31.484 -9.391 -7.785 1 95.88 791 ALA B O 1
ATOM 14087 N N . GLU B 1 792 ? -29.516 -9.781 -8.664 1 96.25 792 GLU B N 1
ATOM 14088 C CA . GLU B 1 792 ? -28.797 -9.281 -7.496 1 96.25 792 GLU B CA 1
ATOM 14089 C C . GLU B 1 792 ? -28.906 -7.762 -7.395 1 96.25 792 GLU B C 1
ATOM 14091 O O . GLU B 1 792 ? -29.141 -7.227 -6.309 1 96.25 792 GLU B O 1
ATOM 14096 N N . ARG B 1 793 ? -28.766 -7.035 -8.453 1 95.38 793 ARG B N 1
ATOM 14097 C CA . ARG B 1 793 ? -28.781 -5.578 -8.453 1 95.38 793 ARG B CA 1
ATOM 14098 C C . ARG B 1 793 ? -30.156 -5.039 -8.078 1 95.38 793 ARG B C 1
ATOM 14100 O O . ARG B 1 793 ? -30.266 -3.998 -7.426 1 95.38 793 ARG B O 1
ATOM 14107 N N . THR B 1 794 ? -31.234 -5.707 -8.438 1 94.5 794 THR B N 1
ATOM 14108 C CA . THR B 1 794 ? -32.594 -5.234 -8.211 1 94.5 794 THR B CA 1
ATOM 14109 C C . THR B 1 794 ? -33.156 -5.812 -6.914 1 94.5 794 THR B C 1
ATOM 14111 O O . THR B 1 794 ? -34.156 -5.305 -6.375 1 94.5 794 THR B O 1
ATOM 14114 N N . GLY B 1 795 ? -32.625 -6.883 -6.453 1 95.38 795 GLY B N 1
ATOM 14115 C CA . GLY B 1 795 ? -33.156 -7.562 -5.281 1 95.38 795 GLY B CA 1
ATOM 14116 C C . GLY B 1 795 ? -34.344 -8.461 -5.598 1 95.38 795 GLY B C 1
ATOM 14117 O O . GLY B 1 795 ? -35.219 -8.633 -4.766 1 95.38 795 GLY B O 1
ATOM 14118 N N . ASN B 1 796 ? -34.375 -8.977 -6.809 1 95.19 796 ASN B N 1
ATOM 14119 C CA . ASN B 1 796 ? -35.438 -9.891 -7.207 1 95.19 796 ASN B CA 1
ATOM 14120 C C . ASN B 1 796 ? -35.156 -11.328 -6.762 1 95.19 796 ASN B C 1
ATOM 14122 O O . ASN B 1 796 ? -34.406 -12.039 -7.422 1 95.19 796 ASN B O 1
ATOM 14126 N N . TRP B 1 797 ? -35.812 -11.773 -5.781 1 96 797 TRP B N 1
ATOM 14127 C CA . TRP B 1 797 ? -35.562 -13.055 -5.133 1 96 797 TRP B CA 1
ATOM 14128 C C . TRP B 1 797 ? -35.938 -14.219 -6.039 1 96 797 TRP B C 1
ATOM 14130 O O . TRP B 1 797 ? -35.188 -15.195 -6.152 1 96 797 TRP B O 1
ATOM 14140 N N . LYS B 1 798 ? -37.031 -14.133 -6.715 1 94.44 798 LYS B N 1
ATOM 14141 C CA . LYS B 1 798 ? -37.469 -15.203 -7.598 1 94.44 798 LYS B CA 1
ATOM 14142 C C . LYS B 1 798 ? -36.531 -15.367 -8.781 1 94.44 798 LYS B C 1
ATOM 14144 O O . LYS B 1 798 ? -36.219 -16.5 -9.172 1 94.44 798 LYS B O 1
ATOM 14149 N N . LEU B 1 799 ? -36.156 -14.258 -9.289 1 95 799 LEU B N 1
ATOM 14150 C CA . LEU B 1 799 ? -35.219 -14.305 -10.406 1 95 799 LEU B CA 1
ATOM 14151 C C . LEU B 1 799 ? -33.875 -14.883 -9.953 1 95 799 LEU B C 1
ATOM 14153 O O . LEU B 1 799 ? -33.188 -15.57 -10.719 1 95 799 LEU B O 1
ATOM 14157 N N . HIS B 1 800 ? -33.5 -14.586 -8.727 1 96.62 800 HIS B N 1
ATOM 14158 C CA . HIS B 1 800 ? -32.281 -15.141 -8.141 1 96.62 800 HIS B CA 1
ATOM 14159 C C . HIS B 1 800 ? -32.344 -16.672 -8.125 1 96.62 800 HIS B C 1
ATOM 14161 O O . HIS B 1 800 ? -31.391 -17.328 -8.578 1 96.62 800 HIS B O 1
ATOM 14167 N N . GLN B 1 801 ? -33.375 -17.219 -7.688 1 96.56 801 GLN B N 1
ATOM 14168 C CA . GLN B 1 801 ? -33.531 -18.656 -7.609 1 96.56 801 GLN B CA 1
ATOM 14169 C C . GLN B 1 801 ? -33.562 -19.281 -9 1 96.56 801 GLN B C 1
ATOM 14171 O O . GLN B 1 801 ? -32.906 -20.297 -9.258 1 96.56 801 GLN B O 1
ATOM 14176 N N . LYS B 1 802 ? -34.25 -18.656 -9.859 1 96.12 802 LYS B N 1
ATOM 14177 C CA . LYS B 1 802 ? -34.406 -19.172 -11.211 1 96.12 802 LYS B CA 1
ATOM 14178 C C . LYS B 1 802 ? -33.094 -19.219 -11.945 1 96.12 802 LYS B C 1
ATOM 14180 O O . LYS B 1 802 ? -32.75 -20.203 -12.602 1 96.12 802 LYS B O 1
ATOM 14185 N N . THR B 1 803 ? -32.375 -18.188 -11.867 1 96.5 803 THR B N 1
ATOM 14186 C CA . THR B 1 803 ? -31.109 -18.109 -12.578 1 96.5 803 THR B CA 1
ATOM 14187 C C . THR B 1 803 ? -30.125 -19.141 -12.023 1 96.5 803 THR B C 1
ATOM 14189 O O . THR B 1 803 ? -29.344 -19.719 -12.781 1 96.5 803 THR B O 1
ATOM 14192 N N . ILE B 1 804 ? -30.125 -19.375 -10.727 1 97.25 804 ILE B N 1
ATOM 14193 C CA . ILE B 1 804 ? -29.25 -20.391 -10.148 1 97.25 804 ILE B CA 1
ATOM 14194 C C . ILE B 1 804 ? -29.641 -21.766 -10.703 1 97.25 804 ILE B C 1
ATOM 14196 O O . ILE B 1 804 ? -28.766 -22.547 -11.07 1 97.25 804 ILE B O 1
ATOM 14200 N N . SER B 1 805 ? -30.922 -21.953 -10.766 1 96.19 805 SER B N 1
ATOM 14201 C CA . SER B 1 805 ? -31.391 -23.219 -11.328 1 96.19 805 SER B CA 1
ATOM 14202 C C . SER B 1 805 ? -30.906 -23.406 -12.758 1 96.19 805 SER B C 1
ATOM 14204 O O . SER B 1 805 ? -30.516 -24.516 -13.141 1 96.19 805 SER B O 1
ATOM 14206 N N . MET B 1 806 ? -30.922 -22.359 -13.508 1 96.12 806 MET B N 1
ATOM 14207 C CA . MET B 1 806 ? -30.531 -22.406 -14.914 1 96.12 806 MET B CA 1
ATOM 14208 C C . MET B 1 806 ? -29.016 -22.547 -15.047 1 96.12 806 MET B C 1
ATOM 14210 O O . MET B 1 806 ? -28.516 -23 -16.078 1 96.12 806 MET B O 1
ATOM 14214 N N . MET B 1 807 ? -28.219 -22.203 -14.047 1 97.69 807 MET B N 1
ATOM 14215 C CA . MET B 1 807 ? -26.766 -22.281 -14.078 1 97.69 807 MET B CA 1
ATOM 14216 C C . MET B 1 807 ? -26.281 -23.703 -13.797 1 97.69 807 MET B C 1
ATOM 14218 O O . MET B 1 807 ? -25.203 -24.094 -14.211 1 97.69 807 MET B O 1
ATOM 14222 N N . LEU B 1 808 ? -27.094 -24.5 -13.109 1 97.12 808 LEU B N 1
ATOM 14223 C CA . LEU B 1 808 ? -26.703 -25.812 -12.609 1 97.12 808 LEU B CA 1
ATOM 14224 C C . LEU B 1 808 ? -26.234 -26.719 -13.75 1 97.12 808 LEU B C 1
ATOM 14226 O O . LEU B 1 808 ? -25.156 -27.328 -13.672 1 97.12 808 LEU B O 1
ATOM 14230 N N . PRO B 1 809 ? -26.969 -26.781 -14.867 1 97 809 PRO B N 1
ATOM 14231 C CA . PRO B 1 809 ? -26.516 -27.656 -15.953 1 97 809 PRO B CA 1
ATOM 14232 C C . PRO B 1 809 ? -25.156 -27.266 -16.5 1 97 809 PRO B C 1
ATOM 14234 O O . PRO B 1 809 ? -24.344 -28.141 -16.828 1 97 809 PRO B O 1
ATOM 14237 N N . TYR B 1 810 ? -24.906 -26.016 -16.578 1 97.88 810 TYR B N 1
ATOM 14238 C CA . TYR B 1 810 ? -23.625 -25.562 -17.125 1 97.88 810 TYR B CA 1
ATOM 14239 C C . TYR B 1 810 ? -22.5 -25.828 -16.125 1 97.88 810 TYR B C 1
ATOM 14241 O O . TYR B 1 810 ? -21.375 -26.141 -16.531 1 97.88 810 TYR B O 1
ATOM 14249 N N . LEU B 1 811 ? -22.766 -25.656 -14.789 1 97.44 811 LEU B N 1
ATOM 14250 C CA . LEU B 1 811 ? -21.766 -26 -13.781 1 97.44 811 LEU B CA 1
ATOM 14251 C C . LEU B 1 811 ? -21.422 -27.484 -13.828 1 97.44 811 LEU B C 1
ATOM 14253 O O . LEU B 1 811 ? -20.266 -27.859 -13.68 1 97.44 811 LEU B O 1
ATOM 14257 N N . ALA B 1 812 ? -22.438 -28.25 -14.109 1 96.38 812 ALA B N 1
ATOM 14258 C CA . ALA B 1 812 ? -22.234 -29.703 -14.219 1 96.38 812 ALA B CA 1
ATOM 14259 C C . ALA B 1 812 ? -21.391 -30.031 -15.445 1 96.38 812 ALA B C 1
ATOM 14261 O O . ALA B 1 812 ? -20.422 -30.812 -15.344 1 96.38 812 ALA B O 1
ATOM 14262 N N . ALA B 1 813 ? -21.75 -29.453 -16.531 1 95.94 813 ALA B N 1
ATOM 14263 C CA . ALA B 1 813 ? -21.062 -29.719 -17.797 1 95.94 813 ALA B CA 1
ATOM 14264 C C . ALA B 1 813 ? -19.594 -29.297 -17.719 1 95.94 813 ALA B C 1
ATOM 14266 O O . ALA B 1 813 ? -18.719 -29.922 -18.312 1 95.94 813 ALA B O 1
ATOM 14267 N N . ALA B 1 814 ? -19.297 -28.266 -17 1 95.5 814 ALA B N 1
ATOM 14268 C CA . ALA B 1 814 ? -17.938 -27.734 -16.875 1 95.5 814 ALA B CA 1
ATOM 14269 C C . ALA B 1 814 ? -17.172 -28.438 -15.758 1 95.5 814 ALA B C 1
ATOM 14271 O O . ALA B 1 814 ? -16.016 -28.109 -15.492 1 95.5 814 ALA B O 1
ATOM 14272 N N . SER B 1 815 ? -17.688 -29.328 -15.039 1 91.25 815 SER B N 1
ATOM 14273 C CA . SER B 1 815 ? -17.078 -30.109 -13.969 1 91.25 815 SER B CA 1
ATOM 14274 C C . SER B 1 815 ? -16.734 -29.234 -12.773 1 91.25 815 SER B C 1
ATOM 14276 O O . SER B 1 815 ? -15.656 -29.375 -12.188 1 91.25 815 SER B O 1
ATOM 14278 N N . HIS B 1 816 ? -17.5 -28.266 -12.602 1 93.56 816 HIS B N 1
ATOM 14279 C CA . HIS B 1 816 ? -17.438 -27.531 -11.344 1 93.56 816 HIS B CA 1
ATOM 14280 C C . HIS B 1 816 ? -18.266 -28.203 -10.258 1 93.56 816 HIS B C 1
ATOM 14282 O O . HIS B 1 816 ? -19.266 -27.641 -9.805 1 93.56 816 HIS B O 1
ATOM 14288 N N . ASN B 1 817 ? -17.781 -29.234 -9.789 1 91 817 ASN B N 1
ATOM 14289 C CA . ASN B 1 817 ? -18.562 -30.188 -9.023 1 91 817 ASN B CA 1
ATOM 14290 C C . ASN B 1 817 ? -18.891 -29.641 -7.633 1 91 817 ASN B C 1
ATOM 14292 O O . ASN B 1 817 ? -20 -29.844 -7.137 1 91 817 ASN B O 1
ATOM 14296 N N . LEU B 1 818 ? -17.953 -28.969 -7.016 1 92.5 818 LEU B N 1
ATOM 14297 C CA . LEU B 1 818 ? -18.188 -28.469 -5.668 1 92.5 818 LEU B CA 1
ATOM 14298 C C . LEU B 1 818 ? -19.281 -27.406 -5.668 1 92.5 818 LEU B C 1
ATOM 14300 O O . LEU B 1 818 ? -20.156 -27.422 -4.801 1 92.5 818 LEU B O 1
ATOM 14304 N N . TYR B 1 819 ? -19.266 -26.578 -6.645 1 94.94 819 TYR B N 1
ATOM 14305 C CA . TYR B 1 819 ? -20.297 -25.547 -6.738 1 94.94 819 TYR B CA 1
ATOM 14306 C C . TYR B 1 819 ? -21.625 -26.125 -7.219 1 94.94 819 TYR B C 1
ATOM 14308 O O . TYR B 1 819 ? -22.703 -25.672 -6.828 1 94.94 819 TYR B O 1
ATOM 14316 N N . LEU B 1 820 ? -21.547 -27.156 -8.055 1 95.5 820 LEU B N 1
ATOM 14317 C CA . LEU B 1 820 ? -22.766 -27.828 -8.492 1 95.5 820 LEU B CA 1
ATOM 14318 C C . LEU B 1 820 ? -23.531 -28.406 -7.305 1 95.5 820 LEU B C 1
ATOM 14320 O O . LEU B 1 820 ? -24.719 -28.141 -7.129 1 95.5 820 LEU B O 1
ATOM 14324 N N . LYS B 1 821 ? -22.828 -29.109 -6.512 1 93.69 821 LYS B N 1
ATOM 14325 C CA . LYS B 1 821 ? -23.453 -29.75 -5.355 1 93.69 821 LYS B CA 1
ATOM 14326 C C . LYS B 1 821 ? -23.984 -28.719 -4.371 1 93.69 821 LYS B C 1
ATOM 14328 O O . LYS B 1 821 ? -25.125 -28.812 -3.912 1 93.69 821 LYS B O 1
ATOM 14333 N N . SER B 1 822 ? -23.156 -27.734 -4.051 1 96.19 822 SER B N 1
ATOM 14334 C CA . SER B 1 822 ? -23.5 -26.719 -3.064 1 96.19 822 SER B CA 1
ATOM 14335 C C . SER B 1 822 ? -24.656 -25.859 -3.557 1 96.19 822 SER B C 1
ATOM 14337 O O . SER B 1 822 ? -25.562 -25.516 -2.787 1 96.19 822 SER B O 1
ATOM 14339 N N . ALA B 1 823 ? -24.641 -25.484 -4.844 1 97.25 823 ALA B N 1
ATOM 14340 C CA . ALA B 1 823 ? -25.703 -24.656 -5.402 1 97.25 823 ALA B CA 1
ATOM 14341 C C . ALA B 1 823 ? -27.031 -25.406 -5.449 1 97.25 823 ALA B C 1
ATOM 14343 O O . ALA B 1 823 ? -28.094 -24.812 -5.234 1 97.25 823 ALA B O 1
ATOM 14344 N N . TYR B 1 824 ? -26.953 -26.688 -5.77 1 95.88 824 TYR B N 1
ATOM 14345 C CA . TYR B 1 824 ? -28.156 -27.516 -5.793 1 95.88 824 TYR B CA 1
ATOM 14346 C C . TYR B 1 824 ? -28.812 -27.562 -4.418 1 95.88 824 TYR B C 1
ATOM 14348 O O . TYR B 1 824 ? -30.016 -27.344 -4.285 1 95.88 824 TYR B O 1
ATOM 14356 N N . LEU B 1 825 ? -28.031 -27.828 -3.43 1 95 825 LEU B N 1
ATOM 14357 C CA . LEU B 1 825 ? -28.547 -27.922 -2.064 1 95 825 LEU B CA 1
ATOM 14358 C C . LEU B 1 825 ? -29.031 -26.562 -1.571 1 95 825 LEU B C 1
ATOM 14360 O O . LEU B 1 825 ? -30.047 -26.484 -0.875 1 95 825 LEU B O 1
ATOM 14364 N N . TYR B 1 826 ? -28.281 -25.578 -1.832 1 96.81 826 TYR B N 1
ATOM 14365 C CA . TYR B 1 826 ? -28.688 -24.219 -1.493 1 96.81 826 TYR B CA 1
ATOM 14366 C C . TYR B 1 826 ? -30.078 -23.906 -2.057 1 96.81 826 TYR B C 1
ATOM 14368 O O . TYR B 1 826 ? -30.953 -23.406 -1.337 1 96.81 826 TYR B O 1
ATOM 14376 N N . LEU B 1 827 ? -30.234 -24.188 -3.359 1 96.44 827 LEU B N 1
ATOM 14377 C CA . LEU B 1 827 ? -31.5 -23.922 -4.016 1 96.44 827 LEU B CA 1
ATOM 14378 C C . LEU B 1 827 ? -32.625 -24.734 -3.377 1 96.44 827 LEU B C 1
ATOM 14380 O O . LEU B 1 827 ? -33.75 -24.219 -3.18 1 96.44 827 LEU B O 1
ATOM 14384 N N . SER B 1 828 ? -32.375 -25.953 -3.07 1 94.44 828 SER B N 1
ATOM 14385 C CA . SER B 1 828 ? -33.344 -26.797 -2.414 1 94.44 828 SER B CA 1
ATOM 14386 C C . SER B 1 828 ? -33.781 -26.219 -1.076 1 94.44 828 SER B C 1
ATOM 14388 O O . SER B 1 828 ? -34.969 -26.156 -0.774 1 94.44 828 SER B O 1
ATOM 14390 N N . ASP B 1 829 ? -32.875 -25.75 -0.315 1 94.62 829 ASP B N 1
ATOM 14391 C CA . ASP B 1 829 ? -33.156 -25.141 0.982 1 94.62 829 ASP B CA 1
ATOM 14392 C C . ASP B 1 829 ? -33.938 -23.844 0.822 1 94.62 829 ASP B C 1
ATOM 14394 O O . ASP B 1 829 ? -34.875 -23.562 1.589 1 94.62 829 ASP B O 1
ATOM 14398 N N . MET B 1 830 ? -33.531 -23.047 -0.141 1 96.19 830 MET B N 1
ATOM 14399 C CA . MET B 1 830 ? -34.188 -21.75 -0.346 1 96.19 830 MET B CA 1
ATOM 14400 C C . MET B 1 830 ? -35.625 -21.938 -0.808 1 96.19 830 MET B C 1
ATOM 14402 O O . MET B 1 830 ? -36.469 -21.125 -0.495 1 96.19 830 MET B O 1
ATOM 14406 N N . GLN B 1 831 ? -35.875 -22.969 -1.55 1 93.94 831 GLN B N 1
ATOM 14407 C CA . GLN B 1 831 ? -37.219 -23.25 -2.008 1 93.94 831 GLN B CA 1
ATOM 14408 C C . GLN B 1 831 ? -38.125 -23.672 -0.845 1 93.94 831 GLN B C 1
ATOM 14410 O O . GLN B 1 831 ? -39.344 -23.547 -0.926 1 93.94 831 GLN B O 1
ATOM 14415 N N . GLN B 1 832 ? -37.531 -24.109 0.217 1 93.62 832 GLN B N 1
ATOM 14416 C CA . GLN B 1 832 ? -38.281 -24.531 1.389 1 93.62 832 GLN B CA 1
ATOM 14417 C C . GLN B 1 832 ? -38.375 -23.406 2.412 1 93.62 832 GLN B C 1
ATOM 14419 O O . GLN B 1 832 ? -39.031 -23.562 3.455 1 93.62 832 GLN B O 1
ATOM 14424 N N . LEU B 1 833 ? -37.844 -22.297 2.154 1 94.88 833 LEU B N 1
ATOM 14425 C CA . LEU B 1 833 ? -37.812 -21.188 3.096 1 94.88 833 LEU B CA 1
ATOM 14426 C C . LEU B 1 833 ? -39.188 -20.703 3.465 1 94.88 833 LEU B C 1
ATOM 14428 O O . LEU B 1 833 ? -39.438 -20.297 4.602 1 94.88 833 LEU B O 1
ATOM 14432 N N . GLU B 1 834 ? -40.125 -20.719 2.506 1 93.31 834 GLU B N 1
ATOM 14433 C CA . GLU B 1 834 ? -41.469 -20.25 2.723 1 93.31 834 GLU B CA 1
ATOM 14434 C C . GLU B 1 834 ? -42.156 -21.016 3.857 1 93.31 834 GLU B C 1
ATOM 14436 O O . GLU B 1 834 ? -42.906 -20.438 4.645 1 93.31 834 GLU B O 1
ATOM 14441 N N . SER B 1 835 ? -41.812 -22.25 3.977 1 93.5 835 SER B N 1
ATOM 14442 C CA . SER B 1 835 ? -42.406 -23.094 5 1 93.5 835 SER B CA 1
ATOM 14443 C C . SER B 1 835 ? -41.594 -23.094 6.281 1 93.5 835 SER B C 1
ATOM 14445 O O . SER B 1 835 ? -42.125 -23 7.383 1 93.5 835 SER B O 1
ATOM 14447 N N . LYS B 1 836 ? -40.312 -23.125 6.172 1 93 836 LYS B N 1
ATOM 14448 C CA . LYS B 1 836 ? -39.438 -23.281 7.32 1 93 836 LYS B CA 1
ATOM 14449 C C . LYS B 1 836 ? -39.219 -21.953 8.039 1 93 836 LYS B C 1
ATOM 14451 O O . LYS B 1 836 ? -39.188 -21.906 9.273 1 93 836 LYS B O 1
ATOM 14456 N N . HIS B 1 837 ? -39 -20.906 7.262 1 95.69 837 HIS B N 1
ATOM 14457 C CA . HIS B 1 837 ? -38.75 -19.578 7.801 1 95.69 837 HIS B CA 1
ATOM 14458 C C . HIS B 1 837 ? -39.562 -18.531 7.047 1 95.69 837 HIS B C 1
ATOM 14460 O O . HIS B 1 837 ? -39 -17.719 6.297 1 95.69 837 HIS B O 1
ATOM 14466 N N . PRO B 1 838 ? -40.781 -18.359 7.316 1 95.25 838 PRO B N 1
ATOM 14467 C CA . PRO B 1 838 ? -41.656 -17.484 6.547 1 95.25 838 PRO B CA 1
ATOM 14468 C C . PRO B 1 838 ? -41.25 -16.016 6.664 1 95.25 838 PRO B C 1
ATOM 14470 O O . PRO B 1 838 ? -41.406 -15.242 5.707 1 95.25 838 PRO B O 1
ATOM 14473 N N . GLU B 1 839 ? -40.781 -15.633 7.781 1 92.69 839 GLU B N 1
ATOM 14474 C CA . GLU B 1 839 ? -40.375 -14.242 7.957 1 92.69 839 GLU B CA 1
ATOM 14475 C C . GLU B 1 839 ? -39.219 -13.891 7.039 1 92.69 839 GLU B C 1
ATOM 14477 O O . GLU B 1 839 ? -39.188 -12.828 6.414 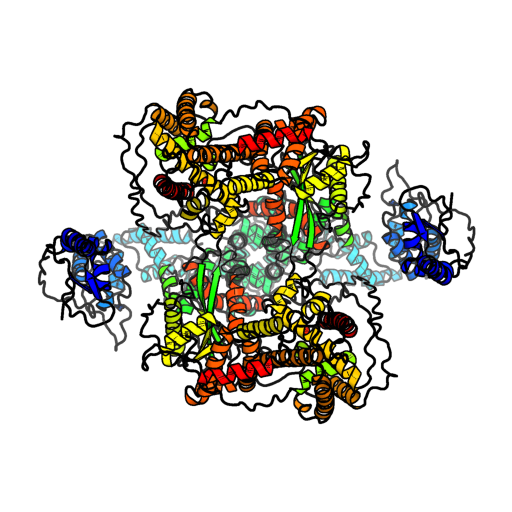1 92.69 839 GLU B O 1
ATOM 14482 N N . ILE B 1 840 ? -38.25 -14.789 6.992 1 95.56 840 ILE B N 1
ATOM 14483 C CA . ILE B 1 840 ? -37.094 -14.562 6.148 1 95.56 840 ILE B CA 1
ATOM 14484 C C . ILE B 1 840 ? -37.5 -14.578 4.676 1 95.56 840 ILE B C 1
ATOM 14486 O O . ILE B 1 840 ? -37 -13.789 3.873 1 95.56 840 ILE B O 1
ATOM 14490 N N . TYR B 1 841 ? -38.406 -15.484 4.355 1 96.62 841 TYR B N 1
ATOM 14491 C CA . TYR B 1 841 ? -38.906 -15.547 2.988 1 96.62 841 TYR B CA 1
ATOM 14492 C C . TYR B 1 841 ? -39.531 -14.227 2.582 1 96.62 841 TYR B C 1
ATOM 14494 O O . TYR B 1 841 ? -39.312 -13.727 1.479 1 96.62 841 TYR B O 1
ATOM 14502 N N . ALA B 1 842 ? -40.312 -13.641 3.461 1 95.31 842 ALA B N 1
ATOM 14503 C CA . ALA B 1 842 ? -40.938 -12.367 3.189 1 95.31 842 ALA B CA 1
ATOM 14504 C C . ALA B 1 842 ? -39.906 -11.258 2.986 1 95.31 842 ALA B C 1
ATOM 14506 O O . ALA B 1 842 ? -40.062 -10.414 2.102 1 95.31 842 ALA B O 1
ATOM 14507 N N . PHE B 1 843 ? -38.906 -11.305 3.752 1 94.94 843 PHE B N 1
ATOM 14508 C CA . PHE B 1 843 ? -37.844 -10.328 3.629 1 94.94 843 PHE B CA 1
ATOM 14509 C C . PHE B 1 843 ? -37.125 -10.469 2.291 1 94.94 843 PHE B C 1
ATOM 14511 O O . PHE B 1 843 ? -36.844 -9.477 1.624 1 94.94 843 PHE B O 1
ATOM 14518 N N . PHE B 1 844 ? -36.844 -11.703 1.911 1 96.88 844 PHE B N 1
ATOM 14519 C CA . PHE B 1 844 ? -36.156 -11.945 0.661 1 96.88 844 PHE B CA 1
ATOM 14520 C C . PHE B 1 844 ? -37 -11.547 -0.535 1 96.88 844 PHE B C 1
ATOM 14522 O O . PHE B 1 844 ? -36.5 -10.977 -1.502 1 96.88 844 PHE B O 1
ATOM 14529 N N . GLU B 1 845 ? -38.219 -11.766 -0.416 1 95 845 GLU B N 1
ATOM 14530 C CA . GLU B 1 845 ? -39.156 -11.383 -1.483 1 95 845 GLU B CA 1
ATOM 14531 C C . GLU B 1 845 ? -39.219 -9.867 -1.634 1 95 845 GLU B C 1
ATOM 14533 O O . GLU B 1 845 ? -39.406 -9.359 -2.742 1 95 845 GLU B O 1
ATOM 14538 N N . ALA B 1 846 ? -39.031 -9.203 -0.478 1 95 846 ALA B N 1
ATOM 14539 C CA . ALA B 1 846 ? -39.062 -7.746 -0.485 1 95 846 ALA B CA 1
ATOM 14540 C C . ALA B 1 846 ? -37.75 -7.152 -0.95 1 95 846 ALA B C 1
ATOM 14542 O O . ALA B 1 846 ? -37.625 -5.93 -1.064 1 95 846 ALA B O 1
ATOM 14543 N N . GLY B 1 847 ? -36.781 -7.953 -1.225 1 95.06 847 GLY B N 1
ATOM 14544 C CA . GLY B 1 847 ? -35.531 -7.477 -1.791 1 95.06 847 GLY B CA 1
ATOM 14545 C C . GLY B 1 847 ? -34.438 -7.363 -0.766 1 95.06 847 GLY B C 1
ATOM 14546 O O . GLY B 1 847 ? -33.375 -6.797 -1.05 1 95.06 847 GLY B O 1
ATOM 14547 N N . HIS B 1 848 ? -34.562 -7.969 0.403 1 95.38 848 HIS B N 1
ATOM 14548 C CA . HIS B 1 848 ? -33.594 -7.82 1.491 1 95.38 848 HIS B CA 1
ATOM 14549 C C . HIS B 1 848 ? -32.5 -8.859 1.389 1 95.38 848 HIS B C 1
ATOM 14551 O O . HIS B 1 848 ? -31.547 -8.844 2.189 1 95.38 848 HIS B O 1
ATOM 14557 N N . HIS B 1 849 ? -32.531 -9.727 0.333 1 96.06 849 HIS B N 1
ATOM 14558 C CA . HIS B 1 849 ? -31.484 -10.734 0.238 1 96.06 849 HIS B CA 1
ATOM 14559 C C . HIS B 1 849 ? -30.172 -10.141 -0.269 1 96.06 849 HIS B C 1
ATOM 14561 O O . HIS B 1 849 ? -29.109 -10.766 -0.166 1 96.06 849 HIS B O 1
ATOM 14567 N N . VAL B 1 850 ? -30.203 -8.891 -0.77 1 97.31 850 VAL B N 1
ATOM 14568 C CA . VAL B 1 850 ? -29.016 -8.188 -1.226 1 97.31 850 VAL B CA 1
ATOM 14569 C C . VAL B 1 850 ? -28.719 -7.02 -0.289 1 97.31 850 VAL B C 1
ATOM 14571 O O . VAL B 1 850 ? -29.578 -6.59 0.479 1 97.31 850 VAL B O 1
ATOM 14574 N N . ILE B 1 851 ? -27.5 -6.613 -0.269 1 96.25 851 ILE B N 1
ATOM 14575 C CA . ILE B 1 851 ? -27.047 -5.492 0.55 1 96.25 851 ILE B CA 1
ATOM 14576 C C . ILE B 1 851 ? -26.719 -4.297 -0.344 1 96.25 851 ILE B C 1
ATOM 14578 O O . ILE B 1 851 ? -26.125 -4.457 -1.409 1 96.25 851 ILE B O 1
ATOM 14582 N N . ARG B 1 852 ? -27.203 -3.154 0.038 1 94.5 852 ARG B N 1
ATOM 14583 C CA . ARG B 1 852 ? -26.984 -1.951 -0.759 1 94.5 852 ARG B CA 1
ATOM 14584 C C . ARG B 1 852 ? -26.094 -0.961 -0.022 1 94.5 852 ARG B C 1
ATOM 14586 O O . ARG B 1 852 ? -26.469 -0.445 1.033 1 94.5 852 ARG B O 1
ATOM 14593 N N . ARG B 1 853 ? -24.953 -0.594 -0.609 1 88.75 853 ARG B N 1
ATOM 14594 C CA . ARG B 1 853 ? -24.031 0.381 -0.032 1 88.75 853 ARG B CA 1
ATOM 14595 C C . ARG B 1 853 ? -24.438 1.802 -0.421 1 88.75 853 ARG B C 1
ATOM 14597 O O . ARG B 1 853 ? -24.047 2.764 0.245 1 88.75 853 ARG B O 1
ATOM 14604 N N . SER B 1 854 ? -25.125 1.904 -1.562 1 85.19 854 SER B N 1
ATOM 14605 C CA . SER B 1 854 ? -25.672 3.178 -2.031 1 85.19 854 SER B CA 1
ATOM 14606 C C . SER B 1 854 ? -27.188 3.16 -2.049 1 85.19 854 SER B C 1
ATOM 14608 O O . SER B 1 854 ? -27.812 2.096 -2.16 1 85.19 854 SER B O 1
ATOM 14610 N N . ASP B 1 855 ? -27.734 4.328 -1.96 1 88.5 855 ASP B N 1
ATOM 14611 C CA . ASP B 1 855 ? -29.188 4.43 -1.884 1 88.5 855 ASP B CA 1
ATOM 14612 C C . ASP B 1 855 ? -29.797 4.535 -3.275 1 88.5 855 ASP B C 1
ATOM 14614 O O . ASP B 1 855 ? -30.406 5.551 -3.615 1 88.5 855 ASP B O 1
ATOM 14618 N N . ARG B 1 856 ? -29.641 3.41 -4.043 1 89.19 856 ARG B N 1
ATOM 14619 C CA . ARG B 1 856 ? -30.172 3.326 -5.402 1 89.19 856 ARG B CA 1
ATOM 14620 C C . ARG B 1 856 ? -30.766 1.947 -5.672 1 89.19 856 ARG B C 1
ATOM 14622 O O . ARG B 1 856 ? -30.328 0.95 -5.102 1 89.19 856 ARG B O 1
ATOM 14629 N N . PHE B 1 857 ? -31.641 1.935 -6.559 1 92.75 857 PHE B N 1
ATOM 14630 C CA . PHE B 1 857 ? -32.344 0.7 -6.902 1 92.75 857 PHE B CA 1
ATOM 14631 C C . PHE B 1 857 ? -31.375 -0.31 -7.512 1 92.75 857 PHE B C 1
ATOM 14633 O O . PHE B 1 857 ? -31.328 -1.47 -7.098 1 92.75 857 PHE B O 1
ATOM 14640 N N . TRP B 1 858 ? -30.484 0.09 -8.453 1 92.38 858 TRP B N 1
ATOM 14641 C CA . TRP B 1 858 ? -29.547 -0.772 -9.164 1 92.38 858 TRP B CA 1
ATOM 14642 C C . TRP B 1 858 ? -28.234 -0.925 -8.383 1 92.38 858 TRP B C 1
ATOM 14644 O O . TRP B 1 858 ? -27.172 -1.053 -8.977 1 92.38 858 TRP B O 1
ATOM 14654 N N . ALA B 1 859 ? -28.328 -0.868 -7.023 1 92.38 859 ALA B N 1
ATOM 14655 C CA . ALA B 1 859 ? -27.094 -0.889 -6.234 1 92.38 859 ALA B CA 1
ATOM 14656 C C . ALA B 1 859 ? -27.031 -2.125 -5.344 1 92.38 859 ALA B C 1
ATOM 14658 O O . ALA B 1 859 ? -26.203 -2.203 -4.434 1 92.38 859 ALA B O 1
ATOM 14659 N N . GLY B 1 860 ? -27.875 -3.119 -5.637 1 94.94 860 GLY B N 1
ATOM 14660 C CA . GLY B 1 860 ? -27.859 -4.336 -4.84 1 94.94 860 GLY B CA 1
ATOM 14661 C C . GLY B 1 860 ? -26.625 -5.184 -5.074 1 94.94 860 GLY B C 1
ATOM 14662 O O . GLY B 1 860 ? -26.141 -5.301 -6.207 1 94.94 860 GLY B O 1
ATOM 14663 N N . LEU B 1 861 ? -26.094 -5.758 -3.947 1 95.62 861 LEU B N 1
ATOM 14664 C CA . LEU B 1 861 ? -24.922 -6.625 -4.004 1 95.62 861 LEU B CA 1
ATOM 14665 C C . LEU B 1 861 ? -25.172 -7.91 -3.217 1 95.62 861 LEU B C 1
ATOM 14667 O O . LEU B 1 861 ? -25.844 -7.898 -2.184 1 95.62 861 LEU B O 1
ATOM 14671 N N . SER B 1 862 ? -24.5 -8.945 -3.801 1 95.56 862 SER B N 1
ATOM 14672 C CA . SER B 1 862 ? -24.469 -10.164 -2.996 1 95.56 862 SER B CA 1
ATOM 14673 C C . SER B 1 862 ? -23.734 -9.945 -1.684 1 95.56 862 SER B C 1
ATOM 14675 O O . SER B 1 862 ? -22.781 -9.164 -1.627 1 95.56 862 SER B O 1
ATOM 14677 N N . SER B 1 863 ? -24.109 -10.586 -0.685 1 93.88 863 SER B N 1
ATOM 14678 C CA . SER B 1 863 ? -23.578 -10.367 0.659 1 93.88 863 SER B CA 1
ATOM 14679 C C . SER B 1 863 ? -22.094 -10.68 0.731 1 93.88 863 SER B C 1
ATOM 14681 O O . SER B 1 863 ? -21.344 -9.992 1.434 1 93.88 863 SER B O 1
ATOM 14683 N N . ASP B 1 864 ? -21.609 -11.688 0.016 1 94 864 ASP B N 1
ATOM 14684 C CA . ASP B 1 864 ? -20.203 -12.109 0.129 1 94 864 ASP B CA 1
ATOM 14685 C C . ASP B 1 864 ? -19.281 -11.117 -0.556 1 94 864 ASP B C 1
ATOM 14687 O O . ASP B 1 864 ? -18.078 -11.078 -0.263 1 94 864 ASP B O 1
ATOM 14691 N N . ILE B 1 865 ? -19.75 -10.328 -1.459 1 95.12 865 ILE B N 1
ATOM 14692 C CA . ILE B 1 865 ? -18.906 -9.289 -2.039 1 95.12 865 ILE B CA 1
ATOM 14693 C C . ILE B 1 865 ? -18.812 -8.102 -1.087 1 95.12 865 ILE B C 1
ATOM 14695 O O . ILE B 1 865 ? -17.828 -7.355 -1.104 1 95.12 865 ILE B O 1
ATOM 14699 N N . VAL B 1 866 ? -19.766 -7.91 -0.245 1 94.88 866 VAL B N 1
ATOM 14700 C CA . VAL B 1 866 ? -19.812 -6.781 0.679 1 94.88 866 VAL B CA 1
ATOM 14701 C C . VAL B 1 866 ? -18.672 -6.902 1.687 1 94.88 866 VAL B C 1
ATOM 14703 O O . VAL B 1 866 ? -18 -5.91 2.01 1 94.88 866 VAL B O 1
ATOM 14706 N N . ILE B 1 867 ? -18.406 -8.094 2.139 1 94.81 867 ILE B N 1
ATOM 14707 C CA . ILE B 1 867 ? -17.344 -8.25 3.113 1 94.81 867 ILE B CA 1
ATOM 14708 C C . ILE B 1 867 ? -15.992 -7.949 2.457 1 94.81 867 ILE B C 1
ATOM 14710 O O . ILE B 1 867 ? -15.086 -7.406 3.098 1 94.81 867 ILE B O 1
ATOM 14714 N N . GLU B 1 868 ? -15.875 -8.289 1.234 1 90.56 868 GLU B N 1
ATOM 14715 C CA . GLU B 1 868 ? -14.656 -7.992 0.488 1 90.56 868 GLU B CA 1
ATOM 14716 C C . GLU B 1 868 ? -14.477 -6.484 0.303 1 90.56 868 GLU B C 1
ATOM 14718 O O . GLU B 1 868 ? -13.367 -5.965 0.443 1 90.56 868 GLU B O 1
ATOM 14723 N N . GLN B 1 869 ? -15.57 -5.84 0.051 1 88.94 869 GLN B N 1
ATOM 14724 C CA . GLN B 1 869 ? -15.523 -4.426 -0.299 1 88.94 869 GLN B CA 1
ATOM 14725 C C . GLN B 1 869 ? -15.477 -3.551 0.95 1 88.94 869 GLN B C 1
ATOM 14727 O O . GLN B 1 869 ? -15.109 -2.377 0.879 1 88.94 869 GLN B O 1
ATOM 14732 N N . VAL B 1 870 ? -15.883 -4.086 2.031 1 90.25 870 VAL B N 1
ATOM 14733 C CA . VAL B 1 870 ? -15.992 -3.242 3.217 1 90.25 870 VAL B CA 1
ATOM 14734 C C . VAL B 1 870 ? -14.914 -3.625 4.227 1 90.25 870 VAL B C 1
ATOM 14736 O O . VAL B 1 870 ? -13.969 -2.861 4.457 1 90.25 870 VAL B O 1
ATOM 14739 N N . LEU B 1 871 ? -14.883 -4.852 4.594 1 90.5 871 LEU B N 1
ATOM 14740 C CA . LEU B 1 871 ? -13.93 -5.254 5.625 1 90.5 871 LEU B CA 1
ATOM 14741 C C . LEU B 1 871 ? -12.547 -5.492 5.031 1 90.5 871 LEU B C 1
ATOM 14743 O O . LEU B 1 871 ? -11.562 -4.898 5.477 1 90.5 871 LEU B O 1
ATOM 14747 N N . MET B 1 872 ? -12.445 -6.359 4.051 1 90.5 872 MET B N 1
ATOM 14748 C CA . MET B 1 872 ? -11.148 -6.734 3.498 1 90.5 872 MET B CA 1
ATOM 14749 C C . MET B 1 872 ? -10.453 -5.531 2.875 1 90.5 872 MET B C 1
ATOM 14751 O O . MET B 1 872 ? -9.242 -5.344 3.053 1 90.5 872 MET B O 1
ATOM 14755 N N . ARG B 1 873 ? -11.195 -4.781 2.191 1 86.56 873 ARG B N 1
ATOM 14756 C CA . ARG B 1 873 ? -10.633 -3.586 1.578 1 86.56 873 ARG B CA 1
ATOM 14757 C C . ARG B 1 873 ? -10.164 -2.598 2.641 1 86.56 873 ARG B C 1
ATOM 14759 O O . ARG B 1 873 ? -9.086 -2.012 2.518 1 86.56 873 ARG B O 1
ATOM 14766 N N . SER B 1 874 ? -10.992 -2.365 3.609 1 86.69 874 SER B N 1
ATOM 14767 C CA . SER B 1 874 ? -10.641 -1.438 4.676 1 86.69 874 SER B CA 1
ATOM 14768 C C . SER B 1 874 ? -9.367 -1.88 5.395 1 86.69 874 SER B C 1
ATOM 14770 O O . SER B 1 874 ? -8.578 -1.044 5.836 1 86.69 874 SER B O 1
ATOM 14772 N N . MET B 1 875 ? -9.18 -3.107 5.473 1 87.69 875 MET B N 1
ATOM 14773 C CA . MET B 1 875 ? -8.008 -3.652 6.148 1 87.69 875 MET B CA 1
ATOM 14774 C C . MET B 1 875 ? -6.742 -3.406 5.332 1 87.69 875 MET B C 1
ATOM 14776 O O . MET B 1 875 ? -5.664 -3.213 5.895 1 87.69 875 MET B O 1
ATOM 14780 N N . LYS B 1 876 ? -6.895 -3.404 4.074 1 83.19 876 LYS B N 1
ATOM 14781 C CA . LYS B 1 876 ? -5.723 -3.371 3.205 1 83.19 876 LYS B CA 1
ATOM 14782 C C . LYS B 1 876 ? -5.441 -1.955 2.711 1 83.19 876 LYS B C 1
ATOM 14784 O O . LYS B 1 876 ? -4.395 -1.695 2.111 1 83.19 876 LYS B O 1
ATOM 14789 N N . THR B 1 877 ? -6.262 -1.035 2.904 1 79.44 877 THR B N 1
ATOM 14790 C CA . THR B 1 877 ? -6.074 0.348 2.482 1 79.44 877 THR B CA 1
ATOM 14791 C C . THR B 1 877 ? -5.234 1.113 3.502 1 79.44 877 THR B C 1
ATOM 14793 O O . THR B 1 877 ? -4.918 0.588 4.57 1 79.44 877 THR B O 1
ATOM 14796 N N . SER B 1 878 ? -4.883 2.352 3.049 1 77.62 878 SER B N 1
ATOM 14797 C CA . SER B 1 878 ? -4.121 3.207 3.955 1 77.62 878 SER B CA 1
ATOM 14798 C C . SER B 1 878 ? -4.879 3.441 5.258 1 77.62 878 SER B C 1
ATOM 14800 O O . SER B 1 878 ? -6.074 3.742 5.246 1 77.62 878 SER B O 1
ATOM 14802 N N . GLY B 1 879 ? -4.297 3.252 6.355 1 81.62 879 GLY B N 1
ATOM 14803 C CA . GLY B 1 879 ? -4.906 3.404 7.664 1 81.62 879 GLY B CA 1
ATOM 14804 C C . GLY B 1 879 ? -5.5 2.115 8.203 1 81.62 879 GLY B C 1
ATOM 14805 O O . GLY B 1 879 ? -5.957 2.062 9.344 1 81.62 879 GLY B O 1
ATOM 14806 N N . GLY B 1 880 ? -5.516 1.093 7.316 1 85.56 880 GLY B N 1
ATOM 14807 C CA . GLY B 1 880 ? -6.047 -0.201 7.715 1 85.56 880 GLY B CA 1
ATOM 14808 C C . GLY B 1 880 ? -5.102 -0.992 8.594 1 85.56 880 GLY B C 1
ATOM 14809 O O . GLY B 1 880 ? -4.062 -0.478 9.023 1 85.56 880 GLY B O 1
ATOM 14810 N N . LEU B 1 881 ? -5.406 -2.191 8.875 1 84.75 881 LEU B N 1
ATOM 14811 C CA . LEU B 1 881 ? -4.684 -3.037 9.82 1 84.75 881 LEU B CA 1
ATOM 14812 C C . LEU B 1 881 ? -3.359 -3.506 9.227 1 84.75 881 LEU B C 1
ATOM 14814 O O . LEU B 1 881 ? -2.373 -3.672 9.945 1 84.75 881 LEU B O 1
ATOM 14818 N N . THR B 1 882 ? -3.377 -3.676 7.965 1 77.56 882 THR B N 1
ATOM 14819 C CA . THR B 1 882 ? -2.207 -4.305 7.359 1 77.56 882 THR B CA 1
ATOM 14820 C C . THR B 1 882 ? -1.204 -3.25 6.898 1 77.56 882 THR B C 1
ATOM 14822 O O . THR B 1 882 ? -0.101 -3.584 6.461 1 77.56 882 THR B O 1
ATOM 14825 N N . ARG B 1 883 ? -1.585 -2.043 6.832 1 71.25 883 ARG B N 1
ATOM 14826 C CA . ARG B 1 883 ? -0.706 -0.985 6.348 1 71.25 883 ARG B CA 1
ATOM 14827 C C . ARG B 1 883 ? -0.482 0.076 7.418 1 71.25 883 ARG B C 1
ATOM 14829 O O . ARG B 1 883 ? -1.038 1.174 7.34 1 71.25 883 ARG B O 1
ATOM 14836 N N . GLY B 1 884 ? 0.161 -0.245 8.242 1 63.19 884 GLY B N 1
ATOM 14837 C CA . GLY B 1 884 ? 0.518 0.822 9.164 1 63.19 884 GLY B CA 1
ATOM 14838 C C . GLY B 1 884 ? 0.239 0.476 10.617 1 63.19 884 GLY B C 1
ATOM 14839 O O . GLY B 1 884 ? 0.869 1.024 11.523 1 63.19 884 GLY B O 1
ATOM 14840 N N . ARG B 1 885 ? -0.84 -0.486 10.586 1 78.25 885 ARG B N 1
ATOM 14841 C CA . ARG B 1 885 ? -1.179 -0.865 11.961 1 78.25 885 ARG B CA 1
ATOM 14842 C C . ARG B 1 885 ? -0.644 -2.254 12.289 1 78.25 885 ARG B C 1
ATOM 14844 O O . ARG B 1 885 ? -0.229 -2.994 11.398 1 78.25 885 ARG B O 1
ATOM 14851 N N . GLY B 1 886 ? -0.334 -2.684 13.531 1 73.31 886 GLY B N 1
ATOM 14852 C CA . GLY B 1 886 ? -0.008 -4.023 13.984 1 73.31 886 GLY B CA 1
ATOM 14853 C C . GLY B 1 886 ? -1.195 -4.969 13.961 1 73.31 886 GLY B C 1
ATOM 14854 O O . GLY B 1 886 ? -2.328 -4.543 13.727 1 73.31 886 GLY B O 1
ATOM 14855 N N . MET B 1 887 ? -1.086 -6.25 13.82 1 79.56 887 MET B N 1
ATOM 14856 C CA . MET B 1 887 ? -2.139 -7.258 13.734 1 79.56 887 MET B CA 1
ATOM 14857 C C . MET B 1 887 ? -2.244 -8.047 15.031 1 79.56 887 MET B C 1
ATOM 14859 O O . MET B 1 887 ? -2.662 -9.203 15.031 1 79.56 887 MET B O 1
ATOM 14863 N N . THR B 1 888 ? -1.88 -7.359 16.109 1 81.81 888 THR B N 1
ATOM 14864 C CA . THR B 1 888 ? -2.082 -8.023 17.391 1 81.81 888 THR B CA 1
ATOM 14865 C C . THR B 1 888 ? -3.568 -8.133 17.719 1 81.81 888 THR B C 1
ATOM 14867 O O . THR B 1 888 ? -4.395 -7.441 17.109 1 81.81 888 THR B O 1
ATOM 14870 N N . GLU B 1 889 ? -3.875 -9.023 18.609 1 85.69 889 GLU B N 1
ATOM 14871 C CA . GLU B 1 889 ? -5.277 -9.211 18.969 1 85.69 889 GLU B CA 1
ATOM 14872 C C . GLU B 1 889 ? -5.898 -7.906 19.453 1 85.69 889 GLU B C 1
ATOM 14874 O O . GLU B 1 889 ? -7.027 -7.574 19.078 1 85.69 889 GLU B O 1
ATOM 14879 N N . LEU B 1 890 ? -5.168 -7.227 20.281 1 87.88 890 LEU B N 1
ATOM 14880 C CA . LEU B 1 890 ? -5.656 -5.961 20.812 1 87.88 890 LEU B CA 1
ATOM 14881 C C . LEU B 1 890 ? -5.891 -4.949 19.688 1 87.88 890 LEU B C 1
ATOM 14883 O O . LEU B 1 890 ? -6.914 -4.266 19.672 1 87.88 890 LEU B O 1
ATOM 14887 N N . GLN B 1 891 ? -4.965 -4.816 18.797 1 89.25 891 GLN B N 1
ATOM 14888 C CA . GLN B 1 891 ? -5.062 -3.861 17.703 1 89.25 891 GLN B CA 1
ATOM 14889 C C . GLN B 1 891 ? -6.227 -4.199 16.781 1 89.25 891 GLN B C 1
ATOM 14891 O O . GLN B 1 891 ? -6.922 -3.301 16.297 1 89.25 891 GLN B O 1
ATOM 14896 N N . ARG B 1 892 ? -6.445 -5.461 16.547 1 91.12 892 ARG B N 1
ATOM 14897 C CA . ARG B 1 892 ? -7.551 -5.891 15.703 1 91.12 892 ARG B CA 1
ATOM 14898 C C . ARG B 1 892 ? -8.898 -5.527 16.328 1 91.12 892 ARG B C 1
ATOM 14900 O O . ARG B 1 892 ? -9.766 -4.965 15.656 1 91.12 892 ARG B O 1
ATOM 14907 N N . VAL B 1 893 ? -8.977 -5.824 17.609 1 92.69 893 VAL B N 1
ATOM 14908 C CA . VAL B 1 893 ? -10.227 -5.555 18.297 1 92.69 893 VAL B CA 1
ATOM 14909 C C . VAL B 1 893 ? -10.484 -4.051 18.328 1 92.69 893 VAL B C 1
ATOM 14911 O O . VAL B 1 893 ? -11.602 -3.605 18.062 1 92.69 893 VAL B O 1
ATOM 14914 N N . GLN B 1 894 ? -9.492 -3.363 18.656 1 92.69 894 GLN B N 1
ATOM 14915 C CA . GLN B 1 894 ? -9.625 -1.912 18.719 1 92.69 894 GLN B CA 1
ATOM 14916 C C . GLN B 1 894 ? -10.023 -1.337 17.359 1 92.69 894 GLN B C 1
ATOM 14918 O O . GLN B 1 894 ? -10.93 -0.508 17.266 1 92.69 894 GLN B O 1
ATOM 14923 N N . TRP B 1 895 ? -9.344 -1.757 16.312 1 92.81 895 TRP B N 1
ATOM 14924 C CA . TRP B 1 895 ? -9.594 -1.224 14.977 1 92.81 895 TRP B CA 1
ATOM 14925 C C . TRP B 1 895 ? -10.984 -1.622 14.492 1 92.81 895 TRP B C 1
ATOM 14927 O O . TRP B 1 895 ? -11.719 -0.795 13.945 1 92.81 895 TRP B O 1
ATOM 14937 N N . LEU B 1 896 ? -11.406 -2.82 14.703 1 92.81 896 LEU B N 1
ATOM 14938 C CA . LEU B 1 896 ? -12.68 -3.348 14.211 1 92.81 896 LEU B CA 1
ATOM 14939 C C . LEU B 1 896 ? -13.852 -2.676 14.914 1 92.81 896 LEU B C 1
ATOM 14941 O O . LEU B 1 896 ? -14.789 -2.207 14.258 1 92.81 896 LEU B O 1
ATOM 14945 N N . LEU B 1 897 ? -13.75 -2.582 16.203 1 92.19 897 LEU B N 1
ATOM 14946 C CA . LEU B 1 897 ? -14.906 -2.152 16.984 1 92.19 897 LEU B CA 1
ATOM 14947 C C . LEU B 1 897 ? -15 -0.63 17.016 1 92.19 897 LEU B C 1
ATOM 14949 O O . LEU B 1 897 ? -16.078 -0.074 17.219 1 92.19 897 LEU B O 1
ATOM 14953 N N . SER B 1 898 ? -13.906 0.029 16.828 1 92.62 898 SER B N 1
ATOM 14954 C CA . SER B 1 898 ? -13.953 1.487 16.844 1 92.62 898 SER B CA 1
ATOM 14955 C C . SER B 1 898 ? -14.25 2.045 15.453 1 92.62 898 SER B C 1
ATOM 14957 O O . SER B 1 898 ? -14.586 3.223 15.312 1 92.62 898 SER B O 1
ATOM 14959 N N . SER B 1 899 ? -14.156 1.255 14.453 1 89.25 899 SER B N 1
ATOM 14960 C CA . SER B 1 899 ? -14.219 1.694 13.062 1 89.25 899 SER B CA 1
ATOM 14961 C C . SER B 1 899 ? -15.539 2.406 12.766 1 89.25 899 SER B C 1
ATOM 14963 O O . SER B 1 899 ? -15.555 3.426 12.078 1 89.25 899 SER B O 1
ATOM 14965 N N . PRO B 1 900 ? -16.672 1.93 13.266 1 84.38 900 PRO B N 1
ATOM 14966 C CA . PRO B 1 900 ? -17.922 2.635 12.969 1 84.38 900 PRO B CA 1
ATOM 14967 C C . PRO B 1 900 ? -17.938 4.051 13.539 1 84.38 900 PRO B C 1
ATOM 14969 O O . PRO B 1 900 ? -18.375 4.984 12.859 1 84.38 900 PRO B O 1
ATOM 14972 N N . ALA B 1 901 ? -17.484 4.176 14.727 1 89.31 901 ALA B N 1
ATOM 14973 C CA . ALA B 1 901 ? -17.438 5.496 15.344 1 89.31 901 ALA B CA 1
ATOM 14974 C C . ALA B 1 901 ? -16.484 6.418 14.594 1 89.31 901 ALA B C 1
ATOM 14976 O O . ALA B 1 901 ? -16.781 7.598 14.391 1 89.31 901 ALA B O 1
ATOM 14977 N N . CYS B 1 902 ? -15.352 5.891 14.242 1 92.31 902 CYS B N 1
ATOM 14978 C CA . CYS B 1 902 ? -14.367 6.676 13.508 1 92.31 902 CYS B CA 1
ATOM 14979 C C . CYS B 1 902 ? -14.906 7.098 12.148 1 92.31 902 CYS B C 1
ATOM 14981 O O . CYS B 1 902 ? -14.656 8.219 11.695 1 92.31 902 CYS B O 1
ATOM 14983 N N . ALA B 1 903 ? -15.664 6.246 11.516 1 87.69 903 ALA B N 1
ATOM 14984 C CA . ALA B 1 903 ? -16.25 6.562 10.219 1 87.69 903 ALA B CA 1
ATOM 14985 C C . ALA B 1 903 ? -17.266 7.699 10.336 1 87.69 903 ALA B C 1
ATOM 14987 O O . ALA B 1 903 ? -17.344 8.562 9.461 1 87.69 903 ALA B O 1
ATOM 14988 N N . GLU B 1 904 ? -18 7.676 11.359 1 89.38 904 GLU B N 1
ATOM 14989 C CA . GLU B 1 904 ? -18.969 8.734 11.578 1 89.38 904 GLU B CA 1
ATOM 14990 C C . GLU B 1 904 ? -18.297 10.078 11.82 1 89.38 904 GLU B C 1
ATOM 14992 O O . GLU B 1 904 ? -18.75 11.117 11.336 1 89.38 904 GLU B O 1
ATOM 14997 N N . ILE B 1 905 ? -17.266 10.039 12.594 1 93.94 905 ILE B N 1
ATOM 14998 C CA . ILE B 1 905 ? -16.5 11.266 12.836 1 93.94 905 ILE B CA 1
ATOM 14999 C C . ILE B 1 905 ? -15.898 11.766 11.531 1 93.94 905 ILE B C 1
ATOM 15001 O O . ILE B 1 905 ? -15.883 12.969 11.266 1 93.94 905 ILE B O 1
ATOM 15005 N N . ASN B 1 906 ? -15.383 10.844 10.781 1 92.44 906 ASN B N 1
ATOM 15006 C CA . ASN B 1 906 ? -14.844 11.203 9.477 1 92.44 906 ASN B CA 1
ATOM 15007 C C . ASN B 1 906 ? -15.898 11.883 8.602 1 92.44 906 ASN B C 1
ATOM 15009 O O . ASN B 1 906 ? -15.625 12.891 7.953 1 92.44 906 ASN B O 1
ATOM 15013 N N . TYR B 1 907 ? -17.094 11.375 8.609 1 88.88 907 TYR B N 1
ATOM 15014 C CA . TYR B 1 907 ? -18.188 11.961 7.844 1 88.88 907 TYR B CA 1
ATOM 15015 C C . TYR B 1 907 ? -18.547 13.344 8.383 1 88.88 907 TYR B C 1
ATOM 15017 O O . TYR B 1 907 ? -18.812 14.273 7.617 1 88.88 907 TYR B O 1
ATOM 15025 N N . ALA B 1 908 ? -18.594 13.43 9.656 1 93.19 908 ALA B N 1
ATOM 15026 C CA . ALA B 1 908 ? -18.906 14.703 10.289 1 93.19 908 ALA B CA 1
ATOM 15027 C C . ALA B 1 908 ? -17.875 15.773 9.93 1 93.19 908 ALA B C 1
ATOM 15029 O O . ALA B 1 908 ? -18.234 16.922 9.664 1 93.19 908 ALA B O 1
ATOM 15030 N N . MET B 1 909 ? -16.641 15.406 9.898 1 96.25 909 MET B N 1
ATOM 15031 C CA . MET B 1 909 ? -15.578 16.344 9.562 1 96.25 909 MET B CA 1
ATOM 15032 C C . MET B 1 909 ? -15.656 16.75 8.094 1 96.25 909 MET B C 1
ATOM 15034 O O . MET B 1 909 ? -15.352 17.891 7.742 1 96.25 909 MET B O 1
ATOM 15038 N N . GLN B 1 910 ? -16.016 15.812 7.262 1 94.06 910 GLN B N 1
ATOM 15039 C CA . GLN B 1 910 ? -16.203 16.141 5.848 1 94.06 910 GLN B CA 1
ATOM 15040 C C . GLN B 1 910 ? -17.344 17.141 5.652 1 94.06 910 GLN B C 1
ATOM 15042 O O . GLN B 1 910 ? -17.219 18.062 4.855 1 94.06 910 GLN B O 1
ATOM 15047 N N . THR B 1 911 ? -18.328 16.922 6.402 1 92.31 911 THR B N 1
ATOM 15048 C CA . THR B 1 911 ? -19.469 17.844 6.352 1 92.31 911 THR B CA 1
ATOM 15049 C C . THR B 1 911 ? -19.062 19.219 6.871 1 92.31 911 THR B C 1
ATOM 15051 O O . THR B 1 911 ? -19.391 20.234 6.266 1 92.31 911 THR B O 1
ATOM 15054 N N . LEU B 1 912 ? -18.359 19.234 7.93 1 95.56 912 LEU B N 1
ATOM 15055 C CA . LEU B 1 912 ? -17.922 20.484 8.547 1 95.56 912 LEU B CA 1
ATOM 15056 C C . LEU B 1 912 ? -17 21.266 7.609 1 95.56 912 LEU B C 1
ATOM 15058 O O . LEU B 1 912 ? -17.172 22.469 7.422 1 95.56 912 LEU B O 1
ATOM 15062 N N . THR B 1 913 ? -16 20.609 6.992 1 94.69 913 THR B N 1
ATOM 15063 C CA . THR B 1 913 ? -14.977 21.266 6.191 1 94.69 913 THR B CA 1
ATOM 15064 C C . THR B 1 913 ? -15.453 21.453 4.75 1 94.69 913 THR B C 1
ATOM 15066 O O . THR B 1 913 ? -14.891 22.25 4 1 94.69 913 THR B O 1
ATOM 15069 N N . GLY B 1 914 ? -16.391 20.672 4.336 1 90.06 914 GLY B N 1
ATOM 15070 C CA . GLY B 1 914 ? -16.844 20.688 2.955 1 90.06 914 GLY B CA 1
ATOM 15071 C C . GLY B 1 914 ? -15.938 19.938 2.008 1 90.06 914 GLY B C 1
ATOM 15072 O O . GLY B 1 914 ? -16.078 20.047 0.788 1 90.06 914 GLY B O 1
ATOM 15073 N N . VAL B 1 915 ? -14.914 19.25 2.58 1 91.44 915 VAL B N 1
ATOM 15074 C CA . VAL B 1 915 ? -13.984 18.469 1.773 1 91.44 915 VAL B CA 1
ATOM 15075 C C . VAL B 1 915 ? -14.406 17 1.774 1 91.44 915 VAL B C 1
ATOM 15077 O O . VAL B 1 915 ? -14.438 16.359 2.826 1 91.44 915 VAL B O 1
ATOM 15080 N N . ASN B 1 916 ? -14.734 16.469 0.624 1 84.38 916 ASN B N 1
ATOM 15081 C CA . ASN B 1 916 ? -15.211 15.102 0.533 1 84.38 916 ASN B CA 1
ATOM 15082 C C . ASN B 1 916 ? -14.125 14.164 0.02 1 84.38 916 ASN B C 1
ATOM 15084 O O . ASN B 1 916 ? -13.336 14.531 -0.852 1 84.38 916 ASN B O 1
ATOM 15088 N N . TYR B 1 917 ? -14.102 13.016 0.659 1 76.12 917 TYR B N 1
ATOM 15089 C CA . TYR B 1 917 ? -13.203 11.961 0.199 1 76.12 917 TYR B CA 1
ATOM 15090 C C . TYR B 1 917 ? -13.844 11.148 -0.918 1 76.12 917 TYR B C 1
ATOM 15092 O O . TYR B 1 917 ? -14.867 10.5 -0.71 1 76.12 917 TYR B O 1
ATOM 15100 N N . HIS B 1 918 ? -13.5 11.422 -2.238 1 60.47 918 HIS B N 1
ATOM 15101 C CA . HIS B 1 918 ? -14.125 10.719 -3.355 1 60.47 918 HIS B CA 1
ATOM 15102 C C . HIS B 1 918 ? -13.172 9.711 -3.979 1 60.47 918 HIS B C 1
ATOM 15104 O O . HIS B 1 918 ? -11.969 9.977 -4.098 1 60.47 918 HIS B O 1
ATOM 15110 N N . THR B 1 919 ? -13.461 8.398 -4.02 1 54.31 919 THR B N 1
ATOM 15111 C CA . THR B 1 919 ? -12.742 7.449 -4.852 1 54.31 919 THR B CA 1
ATOM 15112 C C . THR B 1 919 ? -13.469 7.227 -6.176 1 54.31 919 THR B C 1
ATOM 15114 O O . THR B 1 919 ? -14.703 7.188 -6.215 1 54.31 919 THR B O 1
ATOM 15117 N N . SER B 1 920 ? -13.078 7.84 -7.391 1 47.34 920 SER B N 1
ATOM 15118 C CA . SER B 1 920 ? -13.648 7.836 -8.734 1 47.34 920 SER B CA 1
ATOM 15119 C C . SER B 1 920 ? -14.117 6.441 -9.133 1 47.34 920 SER B C 1
ATOM 15121 O O . SER B 1 920 ? -14.711 6.258 -10.195 1 47.34 920 SER B O 1
ATOM 15123 N N . ASP B 1 921 ? -13.93 5.402 -8.438 1 50.41 921 ASP B N 1
ATOM 15124 C CA . ASP B 1 921 ? -14.062 4.09 -9.062 1 50.41 921 ASP B CA 1
ATOM 15125 C C . ASP B 1 921 ? -15.531 3.721 -9.25 1 50.41 921 ASP B C 1
ATOM 15127 O O . ASP B 1 921 ? -15.844 2.652 -9.781 1 50.41 921 ASP B O 1
ATOM 15131 N N . GLN B 1 922 ? -16.547 4.75 -8.922 1 51.78 922 GLN B N 1
ATOM 15132 C CA . GLN B 1 922 ? -17.906 4.242 -8.977 1 51.78 922 GLN B CA 1
ATOM 15133 C C . GLN B 1 922 ? -18.641 4.75 -10.219 1 51.78 922 GLN B C 1
ATOM 15135 O O . GLN B 1 922 ? -18.359 5.852 -10.695 1 51.78 922 GLN B O 1
ATOM 15140 N N . HIS B 1 923 ? -19.391 4.141 -11.055 1 57 923 HIS B N 1
ATOM 15141 C CA . HIS B 1 923 ? -20.375 4.309 -12.117 1 57 923 HIS B CA 1
ATOM 15142 C C . HIS B 1 923 ? -19.703 4.723 -13.43 1 57 923 HIS B C 1
ATOM 15144 O O . HIS B 1 923 ? -20.219 5.582 -14.141 1 57 923 HIS B O 1
ATOM 15150 N N . LYS B 1 924 ? -18.531 4.102 -13.602 1 63.78 924 LYS B N 1
ATOM 15151 C CA . LYS B 1 924 ? -17.703 4.484 -14.734 1 63.78 924 LYS B CA 1
ATOM 15152 C C . LYS B 1 924 ? -18.375 4.141 -16.062 1 63.78 924 LYS B C 1
ATOM 15154 O O . LYS B 1 924 ? -18.156 4.812 -17.062 1 63.78 924 LYS B O 1
ATOM 15159 N N . GLU B 1 925 ? -19.359 3.244 -15.977 1 71.75 925 GLU B N 1
ATOM 15160 C CA . GLU B 1 925 ? -19.922 2.713 -17.219 1 71.75 925 GLU B CA 1
ATOM 15161 C C . GLU B 1 925 ? -20.891 3.697 -17.859 1 71.75 925 GLU B C 1
ATOM 15163 O O . GLU B 1 925 ? -21.172 3.619 -19.062 1 71.75 925 GLU B O 1
ATOM 15168 N N . SER B 1 926 ? -21.391 4.578 -17.031 1 72.38 926 SER B N 1
ATOM 15169 C CA . SER B 1 926 ? -22.344 5.539 -17.562 1 72.38 926 SER B CA 1
ATOM 15170 C C . SER B 1 926 ? -21.656 6.805 -18.047 1 72.38 926 SER B C 1
ATOM 15172 O O . SER B 1 926 ? -22.281 7.652 -18.688 1 72.38 926 SER B O 1
ATOM 15174 N N . GLY B 1 927 ? -20.406 6.762 -17.875 1 78.31 927 GLY B N 1
ATOM 15175 C CA . GLY B 1 927 ? -19.656 7.938 -18.297 1 78.31 927 GLY B CA 1
ATOM 15176 C C . GLY B 1 927 ? -19.375 7.969 -19.781 1 78.31 927 GLY B C 1
ATOM 15177 O O . GLY B 1 927 ? -19.25 6.918 -20.422 1 78.31 927 GLY B O 1
ATOM 15178 N N . LYS B 1 928 ? -19.344 9.055 -20.375 1 78.69 928 LYS B N 1
ATOM 15179 C CA . LYS B 1 928 ? -19.141 9.219 -21.797 1 78.69 928 LYS B CA 1
ATOM 15180 C C . LYS B 1 928 ? -17.797 8.648 -22.25 1 78.69 928 LYS B C 1
ATOM 15182 O O . LYS B 1 928 ? -17.688 8.055 -23.328 1 78.69 928 LYS B O 1
ATOM 15187 N N . ALA B 1 929 ? -16.828 8.812 -21.438 1 78.5 929 ALA B N 1
ATOM 15188 C CA . ALA B 1 929 ? -15.508 8.289 -21.766 1 78.5 929 ALA B CA 1
ATOM 15189 C C . ALA B 1 929 ? -15.531 6.77 -21.859 1 78.5 929 ALA B C 1
ATOM 15191 O O . ALA B 1 929 ? -14.938 6.188 -22.766 1 78.5 929 ALA B O 1
ATOM 15192 N N . ARG B 1 930 ? -16.219 6.156 -20.938 1 85 930 ARG B N 1
ATOM 15193 C CA . ARG B 1 930 ? -16.328 4.699 -20.938 1 85 930 ARG B CA 1
ATOM 15194 C C . ARG B 1 930 ? -17.172 4.211 -22.109 1 85 930 ARG B C 1
ATOM 15196 O O . ARG B 1 930 ? -16.844 3.195 -22.734 1 85 930 ARG B O 1
ATOM 15203 N N . GLN B 1 931 ? -18.203 4.895 -22.438 1 84.88 931 GLN B N 1
ATOM 15204 C CA . GLN B 1 931 ? -19.047 4.523 -23.578 1 84.88 931 GLN B CA 1
ATOM 15205 C C . GLN B 1 931 ? -18.266 4.566 -24.891 1 84.88 931 GLN B C 1
ATOM 15207 O O . GLN B 1 931 ? -18.375 3.658 -25.703 1 84.88 931 GLN B O 1
ATOM 15212 N N . SER B 1 932 ? -17.484 5.594 -24.984 1 84.5 932 SER B N 1
ATOM 15213 C CA . SER B 1 932 ? -16.656 5.723 -26.188 1 84.5 932 SER B CA 1
ATOM 15214 C C . SER B 1 932 ? -15.625 4.609 -26.266 1 84.5 932 SER B C 1
ATOM 15216 O O . SER B 1 932 ? -15.367 4.074 -27.359 1 84.5 932 SER B O 1
ATOM 15218 N N . ARG B 1 933 ? -15.062 4.297 -25.188 1 86.94 933 ARG B N 1
ATOM 15219 C CA . ARG B 1 933 ? -14.086 3.217 -25.156 1 86.94 933 ARG B CA 1
ATOM 15220 C C . ARG B 1 933 ? -14.734 1.874 -25.469 1 86.94 933 ARG B C 1
ATOM 15222 O O . ARG B 1 933 ? -14.18 1.075 -26.234 1 86.94 933 ARG B O 1
ATOM 15229 N N . ASP B 1 934 ? -15.844 1.671 -24.891 1 88.31 934 ASP B N 1
ATOM 15230 C CA . ASP B 1 934 ? -16.562 0.422 -25.125 1 88.31 934 ASP B CA 1
ATOM 15231 C C . ASP B 1 934 ? -16.984 0.298 -26.594 1 88.31 934 ASP B C 1
ATOM 15233 O O . ASP B 1 934 ? -17 -0.802 -27.141 1 88.31 934 ASP B O 1
ATOM 15237 N N . ASP B 1 935 ? -17.328 1.374 -27.094 1 87.25 935 ASP B N 1
ATOM 15238 C CA . ASP B 1 935 ? -17.719 1.383 -28.516 1 87.25 935 ASP B CA 1
ATOM 15239 C C . ASP B 1 935 ? -16.531 0.991 -29.406 1 87.25 935 ASP B C 1
ATOM 15241 O O . ASP B 1 935 ? -16.688 0.162 -30.297 1 87.25 935 ASP B O 1
ATOM 15245 N N . ARG B 1 936 ? -15.43 1.553 -29.141 1 87.44 936 ARG B N 1
ATOM 15246 C CA . ARG B 1 936 ? -14.227 1.232 -29.891 1 87.44 936 ARG B CA 1
ATOM 15247 C C . ARG B 1 936 ? -13.852 -0.236 -29.734 1 87.44 936 ARG B C 1
ATOM 15249 O O . ARG B 1 936 ? -13.531 -0.916 -30.703 1 87.44 936 ARG B O 1
ATOM 15256 N N . ASP B 1 937 ? -13.867 -0.678 -28.547 1 91.75 937 ASP B N 1
ATOM 15257 C CA . ASP B 1 937 ? -13.484 -2.059 -28.266 1 91.75 937 ASP B CA 1
ATOM 15258 C C . ASP B 1 937 ? -14.477 -3.041 -28.891 1 91.75 937 ASP B C 1
ATOM 15260 O O . ASP B 1 937 ? -14.086 -4.117 -29.344 1 91.75 937 ASP B O 1
ATOM 15264 N N . ALA B 1 938 ? -15.734 -2.684 -28.828 1 90.75 938 ALA B N 1
ATOM 15265 C CA . ALA B 1 938 ? -16.766 -3.529 -29.438 1 90.75 938 ALA B CA 1
ATOM 15266 C C . ALA B 1 938 ? -16.547 -3.662 -30.938 1 90.75 938 ALA B C 1
ATOM 15268 O O . ALA B 1 938 ? -16.75 -4.734 -31.5 1 90.75 938 ALA B O 1
ATOM 15269 N N . PHE B 1 939 ? -16.125 -2.609 -31.531 1 88.94 939 PHE B N 1
ATOM 15270 C CA . PHE B 1 939 ? -15.867 -2.627 -32.969 1 88.94 939 PHE B CA 1
ATOM 15271 C C . PHE B 1 939 ? -14.672 -3.514 -33.281 1 88.94 939 PHE B C 1
ATOM 15273 O O . PHE B 1 939 ? -14.672 -4.227 -34.281 1 88.94 939 PHE B O 1
ATOM 15280 N N . ILE B 1 940 ? -13.688 -3.457 -32.469 1 92.69 940 ILE B N 1
ATOM 15281 C CA . ILE B 1 940 ? -12.508 -4.293 -32.656 1 92.69 940 ILE B CA 1
ATOM 15282 C C . ILE B 1 940 ? -12.906 -5.766 -32.562 1 92.69 940 ILE B C 1
ATOM 15284 O O . ILE B 1 940 ? -12.469 -6.582 -33.375 1 92.69 940 ILE B O 1
ATOM 15288 N N . VAL B 1 941 ? -13.742 -6.055 -31.625 1 94.06 941 VAL B N 1
ATOM 15289 C CA . VAL B 1 941 ? -14.211 -7.422 -31.438 1 94.06 941 VAL B CA 1
ATOM 15290 C C . VAL B 1 941 ? -15.062 -7.844 -32.625 1 94.06 941 VAL B C 1
ATOM 15292 O O . VAL B 1 941 ? -14.906 -8.953 -33.156 1 94.06 941 VAL B O 1
ATOM 15295 N N . LEU B 1 942 ? -15.922 -7.004 -33.031 1 92.81 942 LEU B N 1
ATOM 15296 C CA . LEU B 1 942 ? -16.812 -7.289 -34.156 1 92.81 942 LEU B CA 1
ATOM 15297 C C . LEU B 1 942 ? -16.016 -7.578 -35.438 1 92.81 942 LEU B C 1
ATOM 15299 O O . LEU B 1 942 ? -16.281 -8.555 -36.125 1 92.81 942 LEU B O 1
ATOM 15303 N N . LYS B 1 943 ? -15.039 -6.746 -35.719 1 91.19 943 LYS B N 1
ATOM 15304 C CA . LYS B 1 943 ? -14.211 -6.934 -36.906 1 91.19 943 LYS B CA 1
ATOM 15305 C C . LYS B 1 943 ? -13.508 -8.289 -36.875 1 91.19 943 LYS B C 1
ATOM 15307 O O . LYS B 1 943 ? -13.484 -9 -37.875 1 91.19 943 LYS B O 1
ATOM 15312 N N . HIS B 1 944 ? -13.039 -8.648 -35.75 1 94.38 944 HIS B N 1
ATOM 15313 C CA . HIS B 1 944 ? -12.328 -9.906 -35.594 1 94.38 944 HIS B CA 1
ATOM 15314 C C . HIS B 1 944 ? -13.258 -11.094 -35.781 1 94.38 944 HIS B C 1
ATOM 15316 O O . HIS B 1 944 ? -12.906 -12.07 -36.438 1 94.38 944 HIS B O 1
ATOM 15322 N N . VAL B 1 945 ? -14.438 -11 -35.219 1 93.56 945 VAL B N 1
ATOM 15323 C CA . VAL B 1 945 ? -15.375 -12.125 -35.25 1 93.56 945 VAL B CA 1
ATOM 15324 C C . VAL B 1 945 ? -16.016 -12.211 -36.625 1 93.56 945 VAL B C 1
ATOM 15326 O O . VAL B 1 945 ? -16.297 -13.305 -37.125 1 93.56 945 VAL B O 1
ATOM 15329 N N . MET B 1 946 ? -16.172 -11.141 -37.25 1 90.69 946 MET B N 1
ATOM 15330 C CA . MET B 1 946 ? -16.75 -11.133 -38.594 1 90.69 946 MET B CA 1
ATOM 15331 C C . MET B 1 946 ? -15.852 -11.867 -39.594 1 90.69 946 MET B C 1
ATOM 15333 O O . MET B 1 946 ? -16.344 -12.594 -40.438 1 90.69 946 MET B O 1
ATOM 15337 N N . GLU B 1 947 ? -14.57 -11.633 -39.406 1 89.81 947 GLU B N 1
ATOM 15338 C CA . GLU B 1 947 ? -13.609 -12.32 -40.25 1 89.81 947 GLU B CA 1
ATOM 15339 C C . GLU B 1 947 ? -13.617 -13.828 -40 1 89.81 947 GLU B C 1
ATOM 15341 O O . GLU B 1 947 ? -13.273 -14.617 -40.875 1 89.81 947 GLU B O 1
ATOM 15346 N N . ARG B 1 948 ? -14.078 -14.211 -38.875 1 91.94 948 ARG B N 1
ATOM 15347 C CA . ARG B 1 948 ? -14.133 -15.594 -38.406 1 91.94 948 ARG B CA 1
ATOM 15348 C C . ARG B 1 948 ? -15.547 -15.969 -37.969 1 91.94 948 ARG B C 1
ATOM 15350 O O . ARG B 1 948 ? -15.727 -16.531 -36.875 1 91.94 948 ARG B O 1
ATOM 15357 N N . ASN B 1 949 ? -16.438 -15.68 -38.75 1 92.06 949 ASN B N 1
ATOM 15358 C CA . ASN B 1 949 ? -17.859 -15.781 -38.406 1 92.06 949 ASN B CA 1
ATOM 15359 C C . ASN B 1 949 ? -18.234 -17.203 -38 1 92.06 949 ASN B C 1
ATOM 15361 O O . ASN B 1 949 ? -18.219 -18.109 -38.844 1 92.06 949 ASN B O 1
ATOM 15365 N N . PRO B 1 950 ? -18.625 -17.375 -36.75 1 94.12 950 PRO B N 1
ATOM 15366 C CA . PRO B 1 950 ? -18.984 -18.719 -36.281 1 94.12 950 PRO B CA 1
ATOM 15367 C C . PRO B 1 950 ? -20.297 -19.219 -36.875 1 94.12 950 PRO B C 1
ATOM 15369 O O . PRO B 1 950 ? -20.609 -20.406 -36.812 1 94.12 950 PRO B O 1
ATOM 15372 N N . PHE B 1 951 ? -21.078 -18.359 -37.5 1 93.38 951 PHE B N 1
ATOM 15373 C CA . PHE B 1 951 ? -22.406 -18.719 -38 1 93.38 951 PHE B CA 1
ATOM 15374 C C . PHE B 1 951 ? -22.344 -19.062 -39.469 1 93.38 951 PHE B C 1
ATOM 15376 O O . PHE B 1 951 ? -23.375 -19.328 -40.094 1 93.38 951 PHE B O 1
ATOM 15383 N N . ASP B 1 952 ? -21.062 -19.219 -39.844 1 82.62 952 ASP B N 1
ATOM 15384 C CA . ASP B 1 952 ? -20.891 -19.578 -41.25 1 82.62 952 ASP B CA 1
ATOM 15385 C C . ASP B 1 952 ? -21.016 -21.094 -41.438 1 82.62 952 ASP B C 1
ATOM 15387 O O . ASP B 1 952 ? -20.719 -21.859 -40.5 1 82.62 952 ASP B O 1
ATOM 15391 N N . GLY B 1 953 ? -21.672 -21.734 -42.375 1 70.44 953 GLY B N 1
ATOM 15392 C CA . GLY B 1 953 ? -22.328 -22.953 -42.844 1 70.44 953 GLY B CA 1
ATOM 15393 C C . GLY B 1 953 ? -21.469 -24.188 -42.688 1 70.44 953 GLY B C 1
ATOM 15394 O O . GLY B 1 953 ? -21.719 -25.219 -43.312 1 70.44 953 GLY B O 1
ATOM 15395 N N . ASN B 1 954 ? -20.438 -24.219 -41.75 1 72.75 954 ASN B N 1
ATOM 15396 C CA . ASN B 1 954 ? -19.719 -25.484 -41.562 1 72.75 954 ASN B CA 1
ATOM 15397 C C . ASN B 1 954 ? -20.406 -26.391 -40.562 1 72.75 954 ASN B C 1
ATOM 15399 O O . ASN B 1 954 ? -20.844 -25.938 -39.5 1 72.75 954 ASN B O 1
ATOM 15403 N N . GLU B 1 955 ? -20.594 -27.656 -40.938 1 83 955 GLU B N 1
ATOM 15404 C CA . GLU B 1 955 ? -21.328 -28.609 -40.094 1 83 955 GLU B CA 1
ATOM 15405 C C . GLU B 1 955 ? -20.469 -29.141 -38.969 1 83 955 GLU B C 1
ATOM 15407 O O . GLU B 1 955 ? -21 -29.609 -37.938 1 83 955 GLU B O 1
ATOM 15412 N N . GLU B 1 956 ? -19.141 -29 -39.094 1 89.12 956 GLU B N 1
ATOM 15413 C CA . GLU B 1 956 ? -18.234 -29.547 -38.062 1 89.12 956 GLU B CA 1
ATOM 15414 C C . GLU B 1 956 ? -17.953 -28.516 -36.969 1 89.12 956 GLU B C 1
ATOM 15416 O O . GLU B 1 956 ? -18.141 -27.312 -37.188 1 89.12 956 GLU B O 1
ATOM 15421 N N . LEU B 1 957 ? -17.594 -29.062 -35.812 1 93.44 957 LEU B N 1
ATOM 15422 C CA . LEU B 1 957 ? -17.188 -28.203 -34.719 1 93.44 957 LEU B CA 1
ATOM 15423 C C . LEU B 1 957 ? -15.734 -27.766 -34.875 1 93.44 957 LEU B C 1
ATOM 15425 O O . LEU B 1 957 ? -14.82 -28.594 -34.906 1 93.44 957 LEU B O 1
ATOM 15429 N N . ARG B 1 958 ? -15.562 -26.484 -35.094 1 92.88 958 ARG B N 1
ATOM 15430 C CA . ARG B 1 958 ? -14.227 -25.984 -35.375 1 92.88 958 ARG B CA 1
ATOM 15431 C C . ARG B 1 958 ? -13.922 -24.75 -34.531 1 92.88 958 ARG B C 1
ATOM 15433 O O . ARG B 1 958 ? -14.828 -24.031 -34.125 1 92.88 958 ARG B O 1
ATOM 15440 N N . SER B 1 959 ? -12.648 -24.609 -34.188 1 93.19 959 SER B N 1
ATOM 15441 C CA . SER B 1 959 ? -12.195 -23.359 -33.594 1 93.19 959 SER B CA 1
ATOM 15442 C C . SER B 1 959 ? -12.25 -22.219 -34.594 1 93.19 959 SER B C 1
ATOM 15444 O O . SER B 1 959 ? -11.82 -22.359 -35.75 1 93.19 959 SER B O 1
ATOM 15446 N N . ILE B 1 960 ? -12.758 -21.109 -34.25 1 93.19 960 ILE B N 1
ATOM 15447 C CA . ILE B 1 960 ? -12.922 -20.031 -35.188 1 93.19 960 ILE B CA 1
ATOM 15448 C C . ILE B 1 960 ? -11.578 -19.359 -35.438 1 93.19 960 ILE B C 1
ATOM 15450 O O . ILE B 1 960 ? -11.398 -18.672 -36.469 1 93.19 960 ILE B O 1
ATOM 15454 N N . GLU B 1 961 ? -10.688 -19.5 -34.5 1 91.69 961 GLU B N 1
ATOM 15455 C CA . GLU B 1 961 ? -9.383 -18.859 -34.625 1 91.69 961 GLU B CA 1
ATOM 15456 C C . GLU B 1 961 ? -8.438 -19.688 -35.469 1 91.69 961 GLU B C 1
ATOM 15458 O O . GLU B 1 961 ? -7.816 -19.188 -36.406 1 91.69 961 GLU B O 1
ATOM 15463 N N . THR B 1 962 ? -8.344 -20.969 -35.188 1 88.88 962 THR B N 1
ATOM 15464 C CA . THR B 1 962 ? -7.348 -21.828 -35.844 1 88.88 962 THR B CA 1
ATOM 15465 C C . THR B 1 962 ? -7.973 -22.578 -37 1 88.88 962 THR B C 1
ATOM 15467 O O . THR B 1 962 ? -7.262 -23.047 -37.906 1 88.88 962 THR B O 1
ATOM 15470 N N . GLY B 1 963 ? -9.234 -22.781 -37 1 87.69 963 GLY B N 1
ATOM 15471 C CA . GLY B 1 963 ? -9.898 -23.578 -38 1 87.69 963 GLY B CA 1
ATOM 15472 C C . GLY B 1 963 ? -9.789 -25.078 -37.75 1 87.69 963 GLY B C 1
ATOM 15473 O O . GLY B 1 963 ? -10.344 -25.875 -38.531 1 87.69 963 GLY B O 1
ATOM 15474 N N . ILE B 1 964 ? -9.18 -25.469 -36.656 1 89.38 964 ILE B N 1
ATOM 15475 C CA . ILE B 1 964 ? -8.977 -26.875 -36.344 1 89.38 964 ILE B CA 1
ATOM 15476 C C . ILE B 1 964 ? -10.32 -27.516 -35.969 1 89.38 964 ILE B C 1
ATOM 15478 O O . ILE B 1 964 ? -11.094 -26.953 -35.188 1 89.38 964 ILE B O 1
ATOM 15482 N N . VAL B 1 965 ? -10.586 -28.703 -36.594 1 90.81 965 VAL B N 1
ATOM 15483 C CA . VAL B 1 965 ? -11.828 -29.438 -36.344 1 90.81 965 VAL B CA 1
ATOM 15484 C C . VAL B 1 965 ? -11.68 -30.312 -35.094 1 90.81 965 VAL B C 1
ATOM 15486 O O . VAL B 1 965 ? -10.656 -30.984 -34.938 1 90.81 965 VAL B O 1
ATOM 15489 N N . ALA B 1 966 ? -12.664 -30.203 -34.219 1 91.12 966 ALA B N 1
ATOM 15490 C CA . ALA B 1 966 ? -12.633 -30.969 -32.969 1 91.12 966 ALA B CA 1
ATOM 15491 C C . ALA B 1 966 ? -12.914 -32.438 -33.219 1 91.12 966 ALA B C 1
ATOM 15493 O O . ALA B 1 966 ? -13.555 -32.812 -34.219 1 91.12 966 ALA B O 1
ATOM 15494 N N . ASP B 1 967 ? -12.422 -33.25 -32.312 1 88.19 967 ASP B N 1
ATOM 15495 C CA . ASP B 1 967 ? -12.695 -34.688 -32.344 1 88.19 967 ASP B CA 1
ATOM 15496 C C . ASP B 1 967 ? -14.188 -34.938 -32.156 1 88.19 967 ASP B C 1
ATOM 15498 O O . ASP B 1 967 ? -14.914 -34.156 -31.547 1 88.19 967 ASP B O 1
ATOM 15502 N N . GLN B 1 968 ? -14.68 -36.031 -32.656 1 83.94 968 GLN B N 1
ATOM 15503 C CA . GLN B 1 968 ? -16.094 -36.375 -32.656 1 83.94 968 GLN B CA 1
ATOM 15504 C C . GLN B 1 968 ? -16.578 -36.594 -31.219 1 83.94 968 GLN B C 1
ATOM 15506 O O . GLN B 1 968 ? -17.766 -36.438 -30.938 1 83.94 968 GLN B O 1
ATOM 15511 N N . LYS B 1 969 ? -15.656 -36.781 -30.328 1 87.56 969 LYS B N 1
ATOM 15512 C CA . LYS B 1 969 ? -16.031 -37.062 -28.953 1 87.56 969 LYS B CA 1
ATOM 15513 C C . LYS B 1 969 ? -16.281 -35.781 -28.172 1 87.56 969 LYS B C 1
ATOM 15515 O O . LYS B 1 969 ? -16.906 -35.781 -27.125 1 87.56 969 LYS B O 1
ATOM 15520 N N . VAL B 1 970 ? -15.867 -34.688 -28.797 1 90.94 970 VAL B N 1
ATOM 15521 C CA . VAL B 1 970 ? -16.031 -33.406 -28.125 1 90.94 970 VAL B CA 1
ATOM 15522 C C . VAL B 1 970 ? -17.5 -32.969 -28.234 1 90.94 970 VAL B C 1
ATOM 15524 O O . VAL B 1 970 ? -18.047 -32.906 -29.328 1 90.94 970 VAL B O 1
ATOM 15527 N N . ASN B 1 971 ? -18.203 -32.781 -27.078 1 91.5 971 ASN B N 1
ATOM 15528 C CA . ASN B 1 971 ? -19.625 -32.469 -27.062 1 91.5 971 ASN B CA 1
ATOM 15529 C C . ASN B 1 971 ? -19.906 -31.156 -26.328 1 91.5 971 ASN B C 1
ATOM 15531 O O . ASN B 1 971 ? -20.922 -31.047 -25.625 1 91.5 971 ASN B O 1
ATOM 15535 N N . VAL B 1 972 ? -19.047 -30.156 -26.375 1 93.94 972 VAL B N 1
ATOM 15536 C CA . VAL B 1 972 ? -19.188 -28.906 -25.656 1 93.94 972 VAL B CA 1
ATOM 15537 C C . VAL B 1 972 ? -20.375 -28.109 -26.219 1 93.94 972 VAL B C 1
ATOM 15539 O O . VAL B 1 972 ? -20.953 -27.266 -25.531 1 93.94 972 VAL B O 1
ATOM 15542 N N . ASP B 1 973 ? -20.766 -28.359 -27.5 1 93.69 973 ASP B N 1
ATOM 15543 C CA . ASP B 1 973 ? -21.906 -27.703 -28.125 1 93.69 973 ASP B CA 1
ATOM 15544 C C . ASP B 1 973 ? -23.219 -28.234 -27.578 1 93.69 973 ASP B C 1
ATOM 15546 O O . ASP B 1 973 ? -24.297 -27.672 -27.859 1 93.69 973 ASP B O 1
ATOM 15550 N N . ARG B 1 974 ? -23.188 -29.281 -26.734 1 95.19 974 ARG B N 1
ATOM 15551 C CA . ARG B 1 974 ? -24.359 -29.859 -26.078 1 95.19 974 ARG B CA 1
ATOM 15552 C C . ARG B 1 974 ? -24.219 -29.812 -24.562 1 95.19 974 ARG B C 1
ATOM 15554 O O . ARG B 1 974 ? -24.688 -30.719 -23.875 1 95.19 974 ARG B O 1
ATOM 15561 N N . SER B 1 975 ? -23.547 -28.781 -24.094 1 96.12 975 SER B N 1
ATOM 15562 C CA . SER B 1 975 ? -23.25 -28.656 -22.672 1 96.12 975 SER B CA 1
ATOM 15563 C C . SER B 1 975 ? -24.531 -28.578 -21.844 1 96.12 975 SER B C 1
ATOM 15565 O O . SER B 1 975 ? -24.609 -29.156 -20.75 1 96.12 975 SER B O 1
ATOM 15567 N N . LYS B 1 976 ? -25.531 -27.859 -22.266 1 96 976 LYS B N 1
ATOM 15568 C CA . LYS B 1 976 ? -26.766 -27.703 -21.516 1 96 976 LYS B CA 1
ATOM 15569 C C . LYS B 1 976 ? -27.484 -29.047 -21.359 1 96 976 LYS B C 1
ATOM 15571 O O . LYS B 1 976 ? -27.922 -29.391 -20.266 1 96 976 LYS B O 1
ATOM 15576 N N . GLU B 1 977 ? -27.562 -29.828 -22.422 1 94.88 977 GLU B N 1
ATOM 15577 C CA . GLU B 1 977 ? -28.234 -31.125 -22.406 1 94.88 977 GLU B CA 1
ATOM 15578 C C . GLU B 1 977 ? -27.516 -32.125 -21.5 1 94.88 977 GLU B C 1
ATOM 15580 O O . GLU B 1 977 ? -28.141 -32.812 -20.688 1 94.88 977 GLU B O 1
ATOM 15585 N N . ILE B 1 978 ? -26.219 -32.156 -21.688 1 94.69 978 ILE B N 1
ATOM 15586 C CA . ILE B 1 978 ? -25.406 -33.031 -20.891 1 94.69 978 ILE B CA 1
ATOM 15587 C C . ILE B 1 978 ? -25.5 -32.656 -19.422 1 94.69 978 ILE B C 1
ATOM 15589 O O . ILE B 1 978 ? -25.625 -33.5 -18.547 1 94.69 978 ILE B O 1
ATOM 15593 N N . GLY B 1 979 ? -25.453 -31.375 -19.188 1 95.5 979 GLY B N 1
ATOM 15594 C CA . GLY B 1 979 ? -25.562 -30.891 -17.828 1 95.5 979 GLY B CA 1
ATOM 15595 C C . GLY B 1 979 ? -26.891 -31.203 -17.188 1 95.5 979 GLY B C 1
ATOM 15596 O O . GLY B 1 979 ? -26.953 -31.547 -16 1 95.5 979 GLY B O 1
ATOM 15597 N N . LEU B 1 980 ? -27.953 -31.078 -17.922 1 95.12 980 LEU B N 1
ATOM 15598 C CA . LEU B 1 980 ? -29.281 -31.359 -17.406 1 95.12 980 LEU B CA 1
ATOM 15599 C C . LEU B 1 980 ? -29.422 -32.844 -17 1 95.12 980 LEU B C 1
ATOM 15601 O O . LEU B 1 980 ? -30.078 -33.156 -16.016 1 95.12 980 LEU B O 1
ATOM 15605 N N . GLU B 1 981 ? -28.797 -33.688 -17.75 1 93.19 981 GLU B N 1
ATOM 15606 C CA . GLU B 1 981 ? -28.797 -35.125 -17.422 1 93.19 981 GLU B CA 1
ATOM 15607 C C . GLU B 1 981 ? -28.094 -35.375 -16.094 1 93.19 981 GLU B C 1
ATOM 15609 O O . GLU B 1 981 ? -28.578 -36.188 -15.273 1 93.19 981 GLU B O 1
ATOM 15614 N N . ILE B 1 982 ? -27.031 -34.688 -15.922 1 92.5 982 ILE B N 1
ATOM 15615 C CA . ILE B 1 982 ? -26.266 -34.844 -14.695 1 92.5 982 ILE B CA 1
ATOM 15616 C C . ILE B 1 982 ? -27.078 -34.312 -13.516 1 92.5 982 ILE B C 1
ATOM 15618 O O . ILE B 1 982 ? -27.156 -34.938 -12.461 1 92.5 982 ILE B O 1
ATOM 15622 N N . VAL B 1 983 ? -27.703 -33.156 -13.664 1 93.62 983 VAL B N 1
ATOM 15623 C CA . VAL B 1 983 ? -28.469 -32.531 -12.602 1 93.62 983 VAL B CA 1
ATOM 15624 C C . VAL B 1 983 ? -29.656 -33.406 -12.203 1 93.62 983 VAL B C 1
ATOM 15626 O O . VAL B 1 983 ? -29.953 -33.531 -11.016 1 93.62 983 VAL B O 1
ATOM 15629 N N . ASN B 1 984 ? -30.266 -34.031 -13.188 1 90.38 984 ASN B N 1
ATOM 15630 C CA . ASN B 1 984 ? -31.422 -34.875 -12.93 1 90.38 984 ASN B CA 1
ATOM 15631 C C . ASN B 1 984 ? -31.031 -36.188 -12.258 1 90.38 984 ASN B C 1
ATOM 15633 O O . ASN B 1 984 ? -31.859 -36.812 -11.594 1 90.38 984 ASN B O 1
ATOM 15637 N N . SER B 1 985 ? -29.828 -36.531 -12.367 1 88.94 985 SER B N 1
ATOM 15638 C CA . SER B 1 985 ? -29.359 -37.781 -11.789 1 88.94 985 SER B CA 1
ATOM 15639 C C . SER B 1 985 ? -28.922 -37.594 -10.344 1 88.94 985 SER B C 1
ATOM 15641 O O . SER B 1 985 ? -28.766 -38.562 -9.602 1 88.94 985 SER B O 1
ATOM 15643 N N . LEU B 1 986 ? -28.75 -36.375 -9.922 1 86.88 986 LEU B N 1
ATOM 15644 C CA . LEU B 1 986 ? -28.219 -36.094 -8.586 1 86.88 986 LEU B CA 1
ATOM 15645 C C . LEU B 1 986 ? -29.125 -36.656 -7.508 1 86.88 986 LEU B C 1
ATOM 15647 O O . LEU B 1 986 ? -28.656 -37.312 -6.57 1 86.88 986 LEU B O 1
ATOM 15651 N N . PRO B 1 987 ? -30.453 -36.469 -7.531 1 83.19 987 PRO B N 1
ATOM 15652 C CA . PRO B 1 987 ? -31.312 -37.031 -6.484 1 83.19 987 PRO B CA 1
ATOM 15653 C C . PRO B 1 987 ? -31.328 -38.562 -6.496 1 83.19 987 PRO B C 1
ATOM 15655 O O . PRO B 1 987 ? -31.641 -39.188 -5.484 1 83.19 987 PRO B O 1
ATOM 15658 N N . ILE B 1 988 ? -30.984 -39.188 -7.648 1 68.31 988 ILE B N 1
ATOM 15659 C CA . ILE B 1 988 ? -31.047 -40.625 -7.793 1 68.31 988 ILE B CA 1
ATOM 15660 C C . ILE B 1 988 ? -29.766 -41.25 -7.266 1 68.31 988 ILE B C 1
ATOM 15662 O O . ILE B 1 988 ? -29.812 -42.219 -6.508 1 68.31 988 ILE B O 1
ATOM 15666 N N . TYR B 1 989 ? -28.516 -40.812 -7.797 1 55.53 989 TYR B N 1
ATOM 15667 C CA . TYR B 1 989 ? -27.25 -41.5 -7.578 1 55.53 989 TYR B CA 1
ATOM 15668 C C . TYR B 1 989 ? -26.594 -41.062 -6.277 1 55.53 989 TYR B C 1
ATOM 15670 O O . TYR B 1 989 ? -25.5 -41.531 -5.934 1 55.53 989 TYR B O 1
ATOM 15678 N N . PHE B 1 990 ? -26.797 -40.094 -5.684 1 49.31 990 PHE B N 1
ATOM 15679 C CA . PHE B 1 990 ? -25.781 -39.594 -4.75 1 49.31 990 PHE B CA 1
ATOM 15680 C C . PHE B 1 990 ? -25.516 -40.625 -3.654 1 49.31 990 PHE B C 1
ATOM 15682 O O . PHE B 1 990 ? -24.812 -40.312 -2.688 1 49.31 990 PHE B O 1
ATOM 15689 N N . TRP B 1 991 ? -26.031 -41.812 -3.695 1 39.59 991 TRP B N 1
ATOM 15690 C CA . TRP B 1 991 ? -25.375 -42.656 -2.719 1 39.59 991 TRP B CA 1
ATOM 15691 C C . TRP B 1 991 ? -23.906 -42.844 -3.055 1 39.59 991 TRP B C 1
ATOM 15693 O O . TRP B 1 991 ? -23.094 -43.219 -2.191 1 39.59 991 TRP B O 1
ATOM 15703 N N . ILE B 1 992 ? -23.469 -42.812 -4.332 1 33.19 992 ILE B N 1
ATOM 15704 C CA . ILE B 1 992 ? -22.188 -43.438 -4.668 1 33.19 992 ILE B CA 1
ATOM 15705 C C . ILE B 1 992 ? -21.047 -42.438 -4.418 1 33.19 992 ILE B C 1
ATOM 15707 O O . ILE B 1 992 ? -19.906 -42.844 -4.238 1 33.19 992 ILE B O 1
ATOM 15711 N N . PHE B 1 993 ? -21.188 -41.219 -4.715 1 30.89 993 PHE B N 1
ATOM 15712 C CA . PHE B 1 993 ? -19.938 -40.469 -4.801 1 30.89 993 PHE B CA 1
ATOM 15713 C C . PHE B 1 993 ? -19.422 -40.125 -3.412 1 30.89 993 PHE B C 1
ATOM 15715 O O . PHE B 1 993 ? -18.406 -39.406 -3.279 1 30.89 993 PHE B O 1
ATOM 15722 N N . PHE B 1 994 ? -20.156 -40.188 -2.369 1 28.16 994 PHE B N 1
ATOM 15723 C CA . PHE B 1 994 ? -19.344 -40.062 -1.166 1 28.16 994 PHE B CA 1
ATOM 15724 C C . PHE B 1 994 ? -18.781 -41.438 -0.768 1 28.16 994 PHE B C 1
ATOM 15726 O O . PHE B 1 994 ? -19.484 -42.438 -0.794 1 28.16 994 PHE B O 1
#

Foldseek 3Di:
DAAALQPRHDPPDDQKDQAAPVLQVQLQVLCVLLVHHRRGDHGHMHGPVSSCQSNPVVNSVVSVVVVVVPDDPPDPPPDDDQQQQQQAALQPSHGQDADPVHGPPFKDWDADPVVLVVLLVLLVVVVFPSSVSSCVNSVVDPGSVVSRGMHGNVSVVCSNVVPPPPPVRPPPPDPPPPDPDPVLVVQQVVLLVVLVVVCVVVLLAFQFLVNSQVSSCVRHVDGDDSVRNVVVCCVPLPPQWDFDDDPPDTTTIHGQDPLVNLVVCLVPDDPPDDNVVSVVVSLVSVQLNQLRPQDADPWWADFLVCLQDLVSLLVSAGPSQLVVVVVVDPDPPCSLVSSQVSLLVSCVSRVNRDDRNQQALVLLLCLQAFVDQVVQVVCVVVSRHRHPVQSLLQLLQLLLCLLPDDDDADPPKDKAKEKDWDWAQDDDPVSDDIFIWIWMKMKIFPADAPRDIGTRDDDDLVSLLVSADQDFDADDDDDFDDDFFDDFDDFDDDDLQLLLLVLLLLCLQPDPLRFFSLLSCQQFPADDARFAMDMATGHIGRDHLLDLRRLVSVLVVQLVSCVVVPHQREYEYELSSLVSLVRSLVRDDPPDSSVSYHYAYFLLVLLLLLLLLLLLLCPLQCLLVLLVLQDPNVVSVCLNNSNNPVSVLLSLRLLLSLQSVVLCCVLFVDDGDDPPVPPPVPLPPPPPPPPDPPPPAADPPVDSSPPCSCPVPVPPPVPDDGDPLSVVSNVVVVCSVVVVDHSSVCRPPCSSVVVVVSSVVLLVVLCLALLSLLVVVSSVSSSLSVQCLQCQQQLALSSVLNSLVLSLLSCQLSVVPSSNVSSSVNSVSLVCCCPSPVVVVVCSNSRNQFHANDGGNRRTHGPNVCCCVPVVVSQPRNSHCNHNHPPDSSRSSSCSSSVSVSVSSSVSNCSNVVRDNHHNPPSCSNDPSNSNSSSVSSVSSSVVCVVQPSSPPHRFRARSVPRDGDDPPSDSSCSSVNSVVVSVCSSPPVVPPD/DAAAQQPRHDPPDDQKDQAAPVLQVQLQVLCVLLVHHRRGDHGHMHGPVSSCQSNPVVNSVVSVVVVVVPDDPPDPPCDPDQQQQQQAALQPSHGQDADPVHGPPFKDWDADPVVLVVLLVLLVVVVFPSSVSSCVNSVVDPGSNVSRGMHGNVRSVCSNVVPCRPPVRPPPPDCPPPDPDPVLVVQQVVLLVVLVVVCVVVLLAFQFLVNSQVSSCVRHVDGDDSVRSVVVCCVPLPPQWDFDDDPPDTTTIHGQDPLVNLVVCLVPDDPPDDNVVSVVVSLVSVQLNQLRPQDADPWWADFLVCLQDLVSLLVSADPSQLVVVVVVDDDPPCSLVSSQVRLLVSCVSRVNRDDRNQQALVLLLCLQAFVDQVVQVVCVVVSRHRHPVQSLLQLLQLLLCLLPDDDDDDPPKDKAKEKDWDWAQDDDPVSDDIFIWIWMKMKIFPADAPRDIGTRDDDDLVSLLVSADQDFDAQDDDDFDDDFFDDFDDFDDDDLQLLLLVLLLLCLQPDPLRFFSLLSCQQFPADDARFAMDMATGHIGRDHLLDLRRLVSVLVVQLVSCVVVPHQYEYEYELSSLVSLVRSLVRDDPPDSSVSYHYAYFLLVLLLLLLLLLLLLCPLQCLLVLLVLQDPNVVSVCLNNSNNPVSVLLSLRLLLSLQSVVLCCVLFVDDGDDCPVPPPVPLPPPPPPPPDPDPPAEPPPVDSSPPCSVPCPVPPPVPDPGDPLSVVSVVVVVCSVVVVDHSSVCRPPCSSVVVVVSSVVLLVVLCLALLSLLVVVSSVSSSLSVQCLQCQQQLALSSVLNSLVLSLLSCQLSVVPSSNVSSSVNSVSLVCCCPSPVVVVVCSNSRNQFHANDGGNRRTHGPNVCCCVPVVVSQPRNSHCNHNHPPDSSRSSSCSSSVSVSVSSSVSNCSNVVRDNHHNPPSVSNDPSNSNVSSVSSVSSSVVCVVQPSSPPHRFHARSVPRDGDDPPSDSSCSSVNSVVVSVCSSPPVVPPD

Secondary structure (DSSP, 8-state):
--B-TTT-SB--SS-EEE--HHHHHHHHHHHHHTT------TT-EEEHHHHHHHH-HHHHHHHHHHHHT----------SS---TTTBBTTT-SB--EETTEE-TTEEE---HHHHHHHHHHHHHH-SHHHHHHHHHHTT-S-TTTTT-EEEHHHHHHHHH--S--TTTS-----------STHHHHHHHHHHHHHHHHHHTTTS-EEHHHHHHHHHHH-SSPPPHHHHHHHHHHHHGGGEEEE--TTSPPEEEE---HHHHHHHHHHS-TTS-HHHHHHHHHHHHHHHHHHH----SSBPPPHHHHH-HHHHHHHS-HHHHHHHHHH---SS-HHHHHHHHHHHHHHHSTTT---HHHHHHHHHHHHHH--HHHHHHHHHTTSS--HHHHHHHHHHHHHHHHHSPP---TT-EEEEEEEEEEE----SSS---EEEEEEEEEEES------PPB-----HHHHHHHT------------PPP-PPPPPPP----TTHHHHHHHHHHTTTSSSPPPHHHHHHHH---------EEEE-PPB-S-TTSHHHHHHHHHHHHHHHHHTT---EEEE-HHHHHHHHHHHHHS-TTSGGGG-EEEE-HHHHHHHHHHHHHHHTTTTTHHHHHHTTS-HHHHHHHHTTS-HHHHHHHHHHHHHHHHHHHHHHHHT----------------------------S------------------GGGS---HHHHHHHHHHHHHHHTSS-GGGGTT-HHHHHHHHHHHHHHHHHTTSHHHHHHHHHHHHHHHHHHHHHHHHHT-HHHHHHHHHHHHHHHHHTT-HHHHHHHHHHHHHHHTHHHH-HHHHHHHHTTTTSEESSSSGGGEE-HHHHHIIIIIHHHHSTTSTTTTS---HHHHHHHHHHHHHHHHHHHHHHHHH------TTSSGGGSHHHHHHHHHHHHHHHHHHHHT-TTSS--S-B-TTT-PBPPTT--GGGHHHHHHHHHHHHHHHTTT--/--B-TTT--B--SS-EEE--HHHHHHHHHHHHHTTPPP---TT-EEEHHHHHHHH-HHHHHHHHHHHHSS---------SS---TTTBBTTT-SB--EETTEE-TTEEE---HHHHHHHHHHHHHH-SHHHHHHHHHHTT-S-TTTTT-EEEHHHHHHHHH--S--TTTS-----------STHHHHHHHHHHHHHHHHHHTTTS-EEHHHHHHHHHHH-SSPPPHHHHHHHHHHHHGGGEEEE--TTSPPEEEE---HHHHHHHHHHS-TTS-HHHHHHHHHHHHHHHHHHH----SSBPPPHHHHH-HHHHHHHS-HHHHHHHHHH---SS-HHHHHHHHHHHHHHHSTTT---HHHHHHHHHHHHHH--HHHHHHHHHTTSS--HHHHHHHHHHHHHHHHHSPP---TT-EEEEEEEEEEE----SSS---EEEEEEEEEEES------PPB-----HHHHHHHT------------PPP-PPPPPPP----TTHHHHHHHHHHTTTSSSPPPHHHHHHHH---------EEEE-PPB-S-TTSHHHHHHHHHHHHHHHHHTT---EEEE-HHHHHHHHHHHHHS-TTSGGGG-EEEE-HHHHHHHHHHHHHHHTTTTTHHHHHHTTS-HHHHHHHHTTS-HHHHHHHHHHHHHHHHHHHHHHHHT-----------------------------------------------TTSS---HHHHHHHHHHHHHHHTSS-GGGGTT-HHHHHHHHHHHHHHHHHTTSHHHHHHHHHHHHHHHHHHHHHHHHHT-HHHHHHHHHHHHHHHHHTT-HHHHHHHHHHHHHHHTHHHH-HHHHHHHHTTTTSEESSSSGGGEE-HHHHHIIIIIHHHHSTTSTTTTS---HHHHHHHHHHHHHHHHHHHHHHHHH------TTSSGGGSHHHHHHHHHHHHHHHHHHHHT-TTSS--S-B-TTT-PBPPTT--GGGHHHHHHHHHHHHHHHTTT--

Organism: Pinctada imbricata (NCBI:txid66713)